Protein 6P66 (pdb70)

Structure (mmCIF, N/CA/C/O backbone):
data_6P66
#
_entry.id   6P66
#
_cell.length_a   200.600
_cell.length_b   129.840
_cell.length_c   108.150
_cell.angle_alpha   90.000
_cell.angle_beta   104.300
_cell.angle_gamma   90.000
#
_symmetry.space_group_name_H-M   'C 1 2 1'
#
loop_
_entity.id
_entity.type
_entity.pdbx_description
1 polymer 'DNA repair protein RAD25'
2 polymer 'DNA endonuclease Bax1'
3 non-polymer 'CHLORIDE ION'
4 water water
#
loop_
_atom_site.group_PDB
_atom_site.id
_atom_site.type_symbol
_atom_site.label_atom_id
_atom_site.label_alt_id
_atom_site.label_comp_id
_atom_site.label_asym_id
_atom_site.label_entity_id
_atom_site.label_seq_id
_atom_site.pdbx_PDB_ins_code
_atom_site.Cartn_x
_atom_site.Cartn_y
_atom_site.Cartn_z
_atom_site.occupancy
_atom_site.B_iso_or_equiv
_atom_site.auth_seq_id
_atom_site.auth_comp_id
_atom_site.auth_asym_id
_atom_site.auth_atom_id
_atom_site.pdbx_PDB_model_num
ATOM 1 N N . MET A 1 22 ? 29.285 16.138 43.140 1.00 135.74 3 MET A N 1
ATOM 2 C CA . MET A 1 22 ? 29.524 17.272 44.025 1.00 138.57 3 MET A CA 1
ATOM 3 C C . MET A 1 22 ? 29.255 18.586 43.298 1.00 131.67 3 MET A C 1
ATOM 4 O O . MET A 1 22 ? 29.870 19.611 43.595 1.00 132.73 3 MET A O 1
ATOM 6 N N . ILE A 1 23 ? 28.336 18.541 42.335 1.00 139.65 4 ILE A N 1
ATOM 7 C CA . ILE A 1 23 ? 27.955 19.706 41.547 1.00 129.20 4 ILE A CA 1
ATOM 8 C C . ILE A 1 23 ? 26.441 19.696 41.381 1.00 118.73 4 ILE A C 1
ATOM 9 O O . ILE A 1 23 ? 25.811 18.637 41.300 1.00 117.44 4 ILE A O 1
ATOM 14 N N . ALA A 1 24 ? 25.854 20.890 41.354 1.00 117.19 5 ALA A N 1
ATOM 15 C CA . ALA A 1 24 ? 24.412 21.010 41.201 1.00 108.38 5 ALA A CA 1
ATOM 16 C C . ALA A 1 24 ? 23.998 20.612 39.793 1.00 116.75 5 ALA A C 1
ATOM 17 O O . ALA A 1 24 ? 24.698 20.896 38.820 1.00 116.71 5 ALA A O 1
ATOM 19 N N . GLU A 1 25 ? 22.864 19.929 39.684 1.00 118.21 6 GLU A N 1
ATOM 20 C CA . GLU A 1 25 ? 22.358 19.518 38.384 1.00 112.71 6 GLU A CA 1
ATOM 21 C C . GLU A 1 25 ? 20.839 19.539 38.411 1.00 106.44 6 GLU A C 1
ATOM 22 O O . GLU A 1 25 ? 20.226 19.128 39.399 1.00 109.55 6 GLU A O 1
ATOM 24 N N . ILE A 1 26 ? 20.236 20.028 37.332 1.00 112.33 7 ILE A N 1
ATOM 25 C CA . ILE A 1 26 ? 18.789 19.996 37.171 1.00 97.38 7 ILE A CA 1
ATOM 26 C C . ILE A 1 26 ? 18.466 19.090 35.994 1.00 93.95 7 ILE A C 1
ATOM 27 O O . ILE A 1 26 ? 19.157 19.119 34.970 1.00 91.34 7 ILE A O 1
ATOM 32 N N . TYR A 1 27 ? 17.426 18.273 36.146 1.00 94.91 8 TYR A N 1
ATOM 33 C CA . TYR A 1 27 ? 16.945 17.447 35.049 1.00 93.94 8 TYR A CA 1
ATOM 34 C C . TYR A 1 27 ? 15.423 17.515 35.004 1.00 88.28 8 TYR A C 1
ATOM 35 O O . TYR A 1 27 ? 14.768 17.982 35.942 1.00 86.85 8 TYR A O 1
ATOM 44 N N . TYR A 1 28 ? 14.866 17.058 33.885 1.00 89.00 9 TYR A N 1
ATOM 45 C CA . TYR A 1 28 ? 13.445 17.167 33.595 1.00 84.84 9 TYR A CA 1
ATOM 46 C C . TYR A 1 28 ? 12.773 15.807 33.734 1.00 87.65 9 TYR A C 1
ATOM 47 O O . TYR A 1 28 ? 13.357 14.774 33.398 1.00 100.18 9 TYR A O 1
ATOM 56 N N . GLU A 1 29 ? 11.536 15.815 34.233 1.00 81.87 10 GLU A N 1
ATOM 57 C CA . GLU A 1 29 ? 10.770 14.577 34.378 1.00 91.63 10 GLU A CA 1
ATOM 58 C C . GLU A 1 29 ? 9.294 14.904 34.534 1.00 87.32 10 GLU A C 1
ATOM 59 O O . GLU A 1 29 ? 8.909 15.593 35.486 1.00 84.75 10 GLU A O 1
ATOM 61 N N . ARG A 1 30 ? 8.475 14.402 33.609 1.00 90.30 11 ARG A N 1
ATOM 62 C CA . ARG A 1 30 ? 7.017 14.397 33.735 1.00 92.79 11 ARG A CA 1
ATOM 63 C C . ARG A 1 30 ? 6.465 15.775 34.102 1.00 93.25 11 ARG A C 1
ATOM 64 O O . ARG A 1 30 ? 5.609 15.921 34.977 1.00 97.06 11 ARG A O 1
ATOM 66 N N . GLY A 1 31 ? 6.959 16.798 33.408 1.00 81.88 12 GLY A N 1
ATOM 67 C CA . GLY A 1 31 ? 6.477 18.147 33.617 1.00 83.75 12 GLY A CA 1
ATOM 68 C C . GLY A 1 31 ? 7.034 18.857 34.827 1.00 96.26 12 GLY A C 1
ATOM 69 O O . GLY A 1 31 ? 6.515 19.919 35.193 1.00 97.86 12 GLY A O 1
ATOM 70 N N . THR A 1 32 ? 8.060 18.306 35.470 1.00 95.91 13 THR A N 1
ATOM 71 C CA . THR A 1 32 ? 8.723 18.957 36.588 1.00 93.90 13 THR A CA 1
ATOM 72 C C . THR A 1 32 ? 10.228 18.943 36.368 1.00 91.28 13 THR A C 1
ATOM 73 O O . THR A 1 32 ? 10.763 18.131 35.607 1.00 90.00 13 THR A O 1
ATOM 77 N N . ILE A 1 33 ? 10.904 19.872 37.036 1.00 91.41 14 ILE A N 1
ATOM 78 C CA . ILE A 1 33 ? 12.358 19.885 37.127 1.00 90.84 14 ILE A CA 1
ATOM 79 C C . ILE A 1 33 ? 12.741 19.381 38.505 1.00 93.57 14 ILE A C 1
ATOM 80 O O . ILE A 1 33 ? 12.232 19.881 39.515 1.00 92.88 14 ILE A O 1
ATOM 85 N N . VAL A 1 34 ? 13.633 18.399 38.555 1.00 90.92 15 VAL A N 1
ATOM 86 C CA . VAL A 1 34 ? 14.166 17.880 39.809 1.00 93.85 15 VAL A CA 1
ATOM 87 C C . VAL A 1 34 ? 15.621 18.316 39.904 1.00 101.26 15 VAL A C 1
ATOM 88 O O . VAL A 1 34 ? 16.414 18.055 38.990 1.00 103.46 15 VAL A O 1
ATOM 90 N N . VAL A 1 35 ? 15.975 18.982 41.000 1.00 94.77 16 VAL A N 1
ATOM 91 C CA . VAL A 1 35 ? 17.312 19.538 41.183 1.00 96.21 16 VAL A CA 1
ATOM 92 C C . VAL A 1 35 ? 18.044 18.767 42.274 1.00 100.39 16 VAL A C 1
ATOM 93 O O . VAL A 1 35 ? 17.455 18.395 43.296 1.00 109.74 16 VAL A O 1
ATOM 97 N N . LYS A 1 36 ? 19.329 18.504 42.034 1.00 91.37 17 LYS A N 1
ATOM 98 C CA . LYS A 1 36 ? 20.196 17.814 42.981 1.00 102.34 17 LYS A CA 1
ATOM 99 C C . LYS A 1 36 ? 21.539 18.528 43.010 1.00 107.81 17 LYS A C 1
ATOM 100 O O . LYS A 1 36 ? 22.142 18.760 41.958 1.00 108.61 17 LYS A O 1
ATOM 102 N N . GLY A 1 37 ? 22.001 18.883 44.206 1.00 102.58 18 GLY A N 1
ATOM 103 C CA . GLY A 1 37 ? 23.275 19.563 44.369 1.00 105.61 18 GLY A CA 1
ATOM 104 C C . GLY A 1 37 ? 23.170 20.980 44.890 1.00 105.48 18 GLY A C 1
ATOM 105 O O . GLY A 1 37 ? 24.206 21.639 45.056 1.00 100.11 18 GLY A O 1
ATOM 106 N N . ASP A 1 38 ? 21.966 21.478 45.161 1.00 103.09 19 ASP A N 1
ATOM 107 C CA . ASP A 1 38 ? 21.768 22.795 45.745 1.00 98.93 19 ASP A CA 1
ATOM 108 C C . ASP A 1 38 ? 20.362 22.827 46.326 1.00 102.26 19 ASP A C 1
ATOM 109 O O . ASP A 1 38 ? 19.431 22.280 45.731 1.00 102.98 19 ASP A O 1
ATOM 114 N N . ALA A 1 39 ? 20.220 23.456 47.496 1.00 111.62 20 ALA A N 1
ATOM 115 C CA . ALA A 1 39 ? 18.953 23.487 48.212 1.00 115.02 20 ALA A CA 1
ATOM 116 C C . ALA A 1 39 ? 18.334 24.874 48.313 1.00 122.52 20 ALA A C 1
ATOM 117 O O . ALA A 1 39 ? 17.142 24.974 48.625 1.00 125.55 20 ALA A O 1
ATOM 119 N N . HIS A 1 40 ? 19.096 25.936 48.061 1.00 122.61 21 HIS A N 1
ATOM 120 C CA . HIS A 1 40 ? 18.574 27.295 47.999 1.00 127.69 21 HIS A CA 1
ATOM 121 C C . HIS A 1 40 ? 17.973 27.632 46.640 1.00 114.54 21 HIS A C 1
ATOM 122 O O . HIS A 1 40 ? 17.600 28.787 46.410 1.00 115.96 21 HIS A O 1
ATOM 124 N N . VAL A 1 41 ? 17.881 26.657 45.741 1.00 121.33 22 VAL A N 1
ATOM 125 C CA . VAL A 1 41 ? 17.306 26.884 44.409 1.00 110.11 22 VAL A CA 1
ATOM 126 C C . VAL A 1 41 ? 15.847 27.310 44.551 1.00 101.65 22 VAL A C 1
ATOM 127 O O . VAL A 1 41 ? 15.068 26.632 45.251 1.00 106.28 22 VAL A O 1
ATOM 131 N N . PRO A 1 42 ? 15.428 28.412 43.931 1.00 99.72 23 PRO A N 1
ATOM 132 C CA . PRO A 1 42 ? 14.105 28.974 44.226 1.00 100.67 23 PRO A CA 1
ATOM 133 C C . PRO A 1 42 ? 12.965 28.144 43.655 1.00 103.41 23 PRO A C 1
ATOM 134 O O . PRO A 1 42 ? 13.102 27.468 42.633 1.00 101.55 23 PRO A O 1
ATOM 138 N N . HIS A 1 43 ? 11.829 28.191 44.359 1.00 113.12 24 HIS A N 1
ATOM 139 C CA . HIS A 1 43 ? 10.598 27.474 44.019 1.00 102.19 24 HIS A CA 1
ATOM 140 C C . HIS A 1 43 ? 10.764 25.963 44.110 1.00 95.40 24 HIS A C 1
ATOM 141 O O . HIS A 1 43 ? 9.799 25.214 43.917 1.00 95.13 24 HIS A O 1
ATOM 148 N N . ALA A 1 44 ? 11.971 25.500 44.413 1.00 107.33 25 ALA A N 1
ATOM 149 C CA . ALA A 1 44 ? 12.171 24.083 44.651 1.00 105.00 25 ALA A CA 1
ATOM 150 C C . ALA A 1 44 ? 11.501 23.683 45.958 1.00 112.79 25 ALA A C 1
ATOM 151 O O . ALA A 1 44 ? 11.466 24.447 46.926 1.00 122.58 25 ALA A O 1
ATOM 153 N N . LYS A 1 45 ? 10.938 22.480 45.966 1.00 114.89 26 LYS A N 1
ATOM 154 C CA . LYS A 1 45 ? 10.338 21.905 47.158 1.00 118.51 26 LYS A CA 1
ATOM 155 C C . LYS A 1 45 ? 10.791 20.460 47.265 1.00 122.84 26 LYS A C 1
ATOM 156 O O . LYS A 1 45 ? 10.836 19.740 46.264 1.00 121.16 26 LYS A O 1
ATOM 158 N N . PHE A 1 46 ? 11.133 20.047 48.480 1.00 121.15 27 PHE A N 1
ATOM 159 C CA . PHE A 1 46 ? 11.690 18.721 48.700 1.00 131.21 27 PHE A CA 1
ATOM 160 C C . PHE A 1 46 ? 10.579 17.680 48.692 1.00 138.83 27 PHE A C 1
ATOM 161 O O . PHE A 1 46 ? 9.618 17.776 49.462 1.00 145.82 27 PHE A O 1
ATOM 169 N N . ASP A 1 47 ? 10.707 16.695 47.811 1.00 145.43 28 ASP A N 1
ATOM 170 C CA . ASP A 1 47 ? 9.793 15.559 47.775 1.00 148.60 28 ASP A CA 1
ATOM 171 C C . ASP A 1 47 ? 10.417 14.460 48.623 1.00 158.86 28 ASP A C 1
ATOM 172 O O . ASP A 1 47 ? 11.391 13.823 48.213 1.00 160.64 28 ASP A O 1
ATOM 174 N N . SER A 1 48 ? 9.874 14.259 49.827 1.00 159.32 29 SER A N 1
ATOM 175 C CA . SER A 1 48 ? 10.415 13.240 50.722 1.00 166.03 29 SER A CA 1
ATOM 176 C C . SER A 1 48 ? 10.424 11.870 50.059 1.00 172.52 29 SER A C 1
ATOM 177 O O . SER A 1 48 ? 11.322 11.057 50.309 1.00 167.78 29 SER A O 1
ATOM 180 N N . ARG A 1 49 ? 9.434 11.596 49.209 1.00 175.47 30 ARG A N 1
ATOM 181 C CA . ARG A 1 49 ? 9.434 10.344 48.463 1.00 174.54 30 ARG A CA 1
ATOM 182 C C . ARG A 1 49 ? 10.616 10.275 47.505 1.00 170.80 30 ARG A C 1
ATOM 183 O O . ARG A 1 49 ? 11.229 9.214 47.339 1.00 176.72 30 ARG A O 1
ATOM 187 N N . SER A 1 50 ? 10.958 11.400 46.872 1.00 170.05 31 SER A N 1
ATOM 188 C CA . SER A 1 50 ? 12.022 11.410 45.873 1.00 150.70 31 SER A CA 1
ATOM 189 C C . SER A 1 50 ? 13.407 11.455 46.504 1.00 142.39 31 SER A C 1
ATOM 190 O O . SER A 1 50 ? 14.336 10.805 46.011 1.00 146.51 31 SER A O 1
ATOM 193 N N . GLY A 1 51 ? 13.566 12.209 47.589 1.00 139.83 32 GLY A N 1
ATOM 194 C CA . GLY A 1 51 ? 14.885 12.523 48.093 1.00 147.80 32 GLY A CA 1
ATOM 195 C C . GLY A 1 51 ? 15.571 13.649 47.360 1.00 148.97 32 GLY A C 1
ATOM 196 O O . GLY A 1 51 ? 16.764 13.886 47.585 1.00 140.92 32 GLY A O 1
ATOM 197 N N . THR A 1 52 ? 14.857 14.343 46.478 1.00 140.88 33 THR A N 1
ATOM 198 C CA . THR A 1 52 ? 15.414 15.438 45.705 1.00 136.02 33 THR A CA 1
ATOM 199 C C . THR A 1 52 ? 14.387 16.556 45.616 1.00 130.29 33 THR A C 1
ATOM 200 O O . THR A 1 52 ? 13.181 16.325 45.727 1.00 129.56 33 THR A O 1
ATOM 202 N N . TYR A 1 53 ? 14.883 17.774 45.433 1.00 119.54 34 TYR A N 1
ATOM 203 C CA . TYR A 1 53 ? 14.021 18.931 45.252 1.00 116.07 34 TYR A CA 1
ATOM 204 C C . TYR A 1 53 ? 13.426 18.932 43.852 1.00 114.92 34 TYR A C 1
ATOM 205 O O . TYR A 1 53 ? 14.117 18.650 42.869 1.00 116.69 34 TYR A O 1
ATOM 214 N N . ARG A 1 54 ? 12.146 19.280 43.758 1.00 114.46 35 ARG A N 1
ATOM 215 C CA . ARG A 1 54 ? 11.507 19.422 42.460 1.00 106.76 35 ARG A CA 1
ATOM 216 C C . ARG A 1 54 ? 10.572 20.624 42.458 1.00 104.67 35 ARG A C 1
ATOM 217 O O . ARG A 1 54 ? 10.048 21.032 43.499 1.00 101.15 35 ARG A O 1
ATOM 225 N N . ALA A 1 55 ? 10.386 21.194 41.269 1.00 99.69 36 ALA A N 1
ATOM 226 C CA . ALA A 1 55 ? 9.479 22.308 41.047 1.00 89.45 36 ALA A CA 1
ATOM 227 C C . ALA A 1 55 ? 8.804 22.111 39.698 1.00 91.03 36 ALA A C 1
ATOM 228 O O . ALA A 1 55 ? 9.173 21.225 38.921 1.00 83.85 36 ALA A O 1
ATOM 230 N N . LEU A 1 56 ? 7.800 22.940 39.426 1.00 86.77 37 LEU A N 1
ATOM 231 C CA . LEU A 1 56 ? 7.160 22.913 38.119 1.00 84.54 37 LEU A CA 1
ATOM 232 C C . LEU A 1 56 ? 8.149 23.340 37.042 1.00 80.09 37 LEU A C 1
ATOM 233 O O . LEU A 1 56 ? 8.984 24.224 37.256 1.00 78.16 37 LEU A O 1
ATOM 238 N N . ALA A 1 57 ? 8.060 22.683 35.882 1.00 88.22 38 ALA A N 1
ATOM 239 C CA . ALA A 1 57 ? 9.059 22.875 34.839 1.00 71.34 38 ALA A CA 1
ATOM 240 C C . ALA A 1 57 ? 9.147 24.324 34.389 1.00 70.86 38 ALA A C 1
ATOM 241 O O . ALA A 1 57 ? 10.197 24.754 33.896 1.00 82.11 38 ALA A O 1
ATOM 243 N N . PHE A 1 58 ? 8.072 25.094 34.548 1.00 69.10 39 PHE A N 1
ATOM 244 C CA . PHE A 1 58 ? 8.099 26.467 34.064 1.00 75.17 39 PHE A CA 1
ATOM 245 C C . PHE A 1 58 ? 8.896 27.389 34.976 1.00 78.62 39 PHE A C 1
ATOM 246 O O . PHE A 1 58 ? 9.038 28.576 34.664 1.00 89.25 39 PHE A O 1
ATOM 254 N N . ARG A 1 59 ? 9.432 26.864 36.085 1.00 71.30 40 ARG A N 1
ATOM 255 C CA . ARG A 1 59 ? 10.417 27.552 36.910 1.00 67.82 40 ARG A CA 1
ATOM 256 C C . ARG A 1 59 ? 11.813 27.485 36.320 1.00 73.69 40 ARG A C 1
ATOM 257 O O . ARG A 1 59 ? 12.789 27.773 37.022 1.00 70.45 40 ARG A O 1
ATOM 265 N N . TYR A 1 60 ? 11.934 26.977 35.085 1.00 75.68 41 TYR A N 1
ATOM 266 C CA . TYR A 1 60 ? 13.247 26.820 34.464 1.00 71.70 41 TYR A CA 1
ATOM 267 C C . TYR A 1 60 ? 14.073 28.101 34.540 1.00 73.71 41 TYR A C 1
ATOM 268 O O . TYR A 1 60 ? 15.162 28.097 35.126 1.00 83.87 41 TYR A O 1
ATOM 277 N N . ARG A 1 61 ? 13.548 29.229 34.024 1.00 65.37 42 ARG A N 1
ATOM 278 C CA . ARG A 1 61 ? 14.314 30.473 34.085 1.00 76.77 42 ARG A CA 1
ATOM 279 C C . ARG A 1 61 ? 14.811 30.741 35.500 1.00 84.45 42 ARG A C 1
ATOM 280 O O . ARG A 1 61 ? 16.021 30.789 35.751 1.00 87.97 42 ARG A O 1
ATOM 288 N N . ASP A 1 62 ? 13.874 30.915 36.438 1.00 80.62 43 ASP A N 1
ATOM 289 C CA . ASP A 1 62 ? 14.208 31.316 37.799 1.00 79.35 43 ASP A CA 1
ATOM 290 C C . ASP A 1 62 ? 15.298 30.434 38.391 1.00 86.61 43 ASP A C 1
ATOM 291 O O . ASP A 1 62 ? 16.141 30.909 39.162 1.00 90.37 43 ASP A O 1
ATOM 296 N N . ILE A 1 63 ? 15.306 29.155 38.021 1.00 83.06 44 ILE A N 1
ATOM 297 C CA . ILE A 1 63 ? 16.342 28.239 38.478 1.00 80.17 44 ILE A CA 1
ATOM 298 C C . ILE A 1 63 ? 17.633 28.453 37.696 1.00 85.65 44 ILE A C 1
ATOM 299 O O . ILE A 1 63 ? 18.719 28.534 38.282 1.00 88.59 44 ILE A O 1
ATOM 304 N N . ILE A 1 64 ? 17.542 28.558 36.365 1.00 86.48 45 ILE A N 1
ATOM 305 C CA . ILE A 1 64 ? 18.737 28.827 35.561 1.00 86.08 45 ILE A CA 1
ATOM 306 C C . ILE A 1 64 ? 19.330 30.183 35.925 1.00 89.07 45 ILE A C 1
ATOM 307 O O . ILE A 1 64 ? 20.555 30.349 35.973 1.00 94.61 45 ILE A O 1
ATOM 312 N N . GLU A 1 65 ? 18.474 31.175 36.180 1.00 87.28 46 GLU A N 1
ATOM 313 C CA . GLU A 1 65 ? 18.964 32.480 36.614 1.00 88.57 46 GLU A CA 1
ATOM 314 C C . GLU A 1 65 ? 19.725 32.373 37.928 1.00 94.32 46 GLU A C 1
ATOM 315 O O . GLU A 1 65 ? 20.786 32.986 38.089 1.00 91.88 46 GLU A O 1
ATOM 318 N N . TYR A 1 66 ? 19.197 31.602 38.881 1.00 91.47 47 TYR A N 1
ATOM 319 C CA . TYR A 1 66 ? 19.861 31.451 40.172 1.00 92.09 47 TYR A CA 1
ATOM 320 C C . TYR A 1 66 ? 21.282 30.922 40.008 1.00 98.58 47 TYR A C 1
ATOM 321 O O . TYR A 1 66 ? 22.224 31.446 40.614 1.00 112.01 47 TYR A O 1
ATOM 330 N N . PHE A 1 67 ? 21.457 29.887 39.182 1.00 94.00 48 PHE A N 1
ATOM 331 C CA . PHE A 1 67 ? 22.775 29.274 39.038 1.00 100.72 48 PHE A CA 1
ATOM 332 C C . PHE A 1 67 ? 23.782 30.215 38.388 1.00 108.99 48 PHE A C 1
ATOM 333 O O . PHE A 1 67 ? 24.976 30.154 38.703 1.00 117.50 48 PHE A O 1
ATOM 341 N N . GLU A 1 68 ? 23.338 31.082 37.481 1.00 113.64 49 GLU A N 1
ATOM 342 C CA . GLU A 1 68 ? 24.262 31.962 36.777 1.00 113.32 49 GLU A CA 1
ATOM 343 C C . GLU A 1 68 ? 24.409 33.330 37.426 1.00 113.80 49 GLU A C 1
ATOM 344 O O . GLU A 1 68 ? 25.458 33.965 37.269 1.00 122.20 49 GLU A O 1
ATOM 350 N N . SER A 1 69 ? 23.392 33.802 38.151 1.00 108.88 50 SER A N 1
ATOM 351 C CA . SER A 1 69 ? 23.532 35.051 38.895 1.00 111.45 50 SER A CA 1
ATOM 352 C C . SER A 1 69 ? 24.440 34.865 40.105 1.00 123.68 50 SER A C 1
ATOM 353 O O . SER A 1 69 ? 25.377 35.644 40.319 1.00 123.48 50 SER A O 1
ATOM 356 N N . ASN A 1 70 ? 24.173 33.838 40.913 1.00 117.52 51 ASN A N 1
ATOM 357 C CA . ASN A 1 70 ? 24.983 33.516 42.080 1.00 119.03 51 ASN A CA 1
AT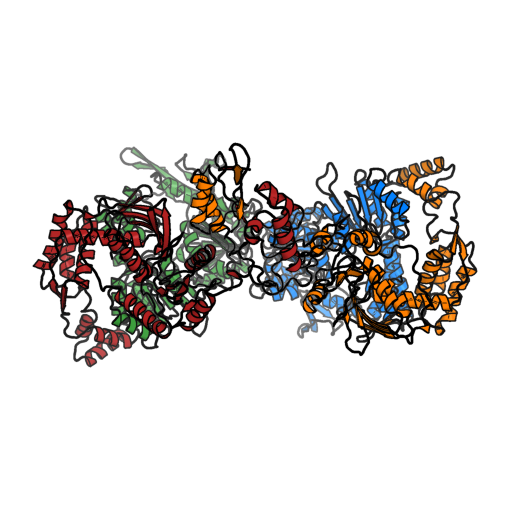OM 358 C C . ASN A 1 70 ? 26.090 32.512 41.768 1.00 121.86 51 ASN A C 1
ATOM 359 O O . ASN A 1 70 ? 26.640 31.900 42.692 1.00 132.73 51 ASN A O 1
ATOM 364 N N . GLY A 1 71 ? 26.412 32.326 40.490 1.00 118.37 52 GLY A N 1
ATOM 365 C CA . GLY A 1 71 ? 27.642 31.664 40.087 1.00 115.67 52 GLY A CA 1
ATOM 366 C C . GLY A 1 71 ? 27.803 30.221 40.509 1.00 114.11 52 GLY A C 1
ATOM 367 O O . GLY A 1 71 ? 28.937 29.765 40.685 1.00 125.16 52 GLY A O 1
ATOM 368 N N . ILE A 1 72 ? 26.710 29.479 40.659 1.00 111.29 53 ILE A N 1
ATOM 369 C CA . ILE A 1 72 ? 26.806 28.048 40.931 1.00 105.22 53 ILE A CA 1
ATOM 370 C C . ILE A 1 72 ? 26.912 27.332 39.591 1.00 109.34 53 ILE A C 1
ATOM 371 O O . ILE A 1 72 ? 25.999 27.417 38.764 1.00 118.19 53 ILE A O 1
ATOM 376 N N . GLU A 1 73 ? 28.017 26.625 39.363 1.00 108.82 54 GLU A N 1
ATOM 377 C CA . GLU A 1 73 ? 28.133 25.875 38.121 1.00 118.23 54 GLU A CA 1
ATOM 378 C C . GLU A 1 73 ? 27.310 24.598 38.216 1.00 123.33 54 GLU A C 1
ATOM 379 O O . GLU A 1 73 ? 27.233 23.964 39.273 1.00 117.37 54 GLU A O 1
ATOM 385 N N . PHE A 1 74 ? 26.685 24.228 37.102 1.00 129.10 55 PHE A N 1
ATOM 386 C CA . PHE A 1 74 ? 25.663 23.194 37.117 1.00 119.74 55 PHE A CA 1
ATOM 387 C C . PHE A 1 74 ? 25.604 22.494 35.767 1.00 108.93 55 PHE A C 1
ATOM 388 O O . PHE A 1 74 ? 26.124 22.985 34.760 1.00 106.48 55 PHE A O 1
ATOM 396 N N . VAL A 1 75 ? 24.950 21.336 35.759 1.00 104.56 56 VAL A N 1
ATOM 397 C CA . VAL A 1 75 ? 24.653 20.598 34.538 1.00 106.39 56 VAL A CA 1
ATOM 398 C C . VAL A 1 75 ? 23.184 20.781 34.193 1.00 108.45 56 VAL A C 1
ATOM 399 O O . VAL A 1 75 ? 22.332 20.880 35.086 1.00 114.22 56 VAL A O 1
ATOM 401 N N . ASP A 1 76 ? 22.880 20.838 32.898 1.00 105.55 57 ASP A N 1
ATOM 402 C CA . ASP A 1 76 ? 21.509 21.026 32.429 1.00 95.26 57 ASP A CA 1
ATOM 403 C C . ASP A 1 76 ? 21.071 19.783 31.663 1.00 99.55 57 ASP A C 1
ATOM 404 O O . ASP A 1 76 ? 21.245 19.685 30.446 1.00 113.37 57 ASP A O 1
ATOM 409 N N . ASN A 1 77 ? 20.493 18.831 32.393 1.00 93.56 58 ASN A N 1
ATOM 410 C CA . ASN A 1 77 ? 19.862 17.666 31.796 1.00 97.02 58 ASN A CA 1
ATOM 411 C C . ASN A 1 77 ? 18.344 17.785 31.750 1.00 93.31 58 ASN A C 1
ATOM 412 O O . ASN A 1 77 ? 17.649 16.772 31.620 1.00 89.42 58 ASN A O 1
ATOM 417 N N . ALA A 1 78 ? 17.818 19.004 31.871 1.00 95.48 59 ALA A N 1
ATOM 418 C CA . ALA A 1 78 ? 16.396 19.254 31.667 1.00 91.33 59 ALA A CA 1
ATOM 419 C C . ALA A 1 78 ? 16.117 19.639 30.219 1.00 90.90 59 ALA A C 1
ATOM 420 O O . ALA A 1 78 ? 15.296 19.009 29.544 1.00 89.44 59 ALA A O 1
ATOM 422 N N . ALA A 1 79 ? 16.807 20.665 29.732 1.00 90.98 60 ALA A N 1
ATOM 423 C CA . ALA A 1 79 ? 16.565 21.166 28.389 1.00 91.41 60 ALA A CA 1
ATOM 424 C C . ALA A 1 79 ? 17.088 20.192 27.343 1.00 92.58 60 ALA A C 1
ATOM 425 O O . ALA A 1 79 ? 18.244 19.756 27.398 1.00 96.51 60 ALA A O 1
ATOM 427 N N . ASP A 1 80 ? 16.228 19.858 26.384 1.00 80.61 61 ASP A N 1
ATOM 428 C CA . ASP A 1 80 ? 16.602 19.049 25.225 1.00 91.25 61 ASP A CA 1
ATOM 429 C C . ASP A 1 80 ? 15.992 19.688 23.982 1.00 89.17 61 ASP A C 1
ATOM 430 O O . ASP A 1 80 ? 15.110 19.114 23.337 1.00 84.47 61 ASP A O 1
ATOM 435 N N . PRO A 1 81 ? 16.450 20.886 23.613 1.00 79.38 62 PRO A N 1
ATOM 436 C CA . PRO A 1 81 ? 15.773 21.633 22.545 1.00 78.07 62 PRO A CA 1
ATOM 437 C C . PRO A 1 81 ? 15.775 20.885 21.220 1.00 86.28 62 PRO A C 1
ATOM 438 O O . PRO A 1 81 ? 16.682 20.107 20.917 1.00 85.19 62 PRO A O 1
ATOM 442 N N . ILE A 1 82 ? 14.737 21.129 20.428 1.00 85.10 63 ILE A N 1
ATOM 443 C CA . ILE A 1 82 ? 14.728 20.684 19.039 1.00 80.75 63 ILE A CA 1
ATOM 444 C C . ILE A 1 82 ? 15.704 21.570 18.276 1.00 87.63 63 ILE A C 1
ATOM 445 O O . ILE A 1 82 ? 15.580 22.803 18.321 1.00 86.26 63 ILE A O 1
ATOM 450 N N . PRO A 1 83 ? 16.702 21.000 17.606 1.00 84.37 64 PRO A N 1
ATOM 451 C CA . PRO A 1 83 ? 17.617 21.824 16.808 1.00 87.85 64 PRO A CA 1
ATOM 452 C C . PRO A 1 83 ? 16.867 22.737 15.849 1.00 92.46 64 PRO A C 1
ATOM 453 O O . PRO A 1 83 ? 15.925 22.321 15.172 1.00 101.93 64 PRO A O 1
ATOM 457 N N . THR A 1 84 ? 17.293 23.997 15.803 1.00 87.97 65 THR A N 1
ATOM 458 C CA . THR A 1 84 ? 16.616 25.057 15.081 1.00 71.77 65 THR A CA 1
ATOM 459 C C . THR A 1 84 ? 17.681 25.916 14.415 1.00 71.11 65 THR A C 1
ATOM 460 O O . THR A 1 84 ? 18.684 26.255 15.057 1.00 90.05 65 THR A O 1
ATOM 464 N N . PRO A 1 85 ? 17.499 26.286 13.142 1.00 75.39 66 PRO A N 1
ATOM 465 C CA . PRO A 1 85 ? 18.503 27.122 12.466 1.00 82.40 66 PRO A CA 1
ATOM 466 C C . PRO A 1 85 ? 18.498 28.552 12.977 1.00 87.75 66 PRO A C 1
ATOM 467 O O . PRO A 1 85 ? 17.823 28.862 13.964 1.00 95.66 66 PRO A O 1
ATOM 471 N N . TYR A 1 86 ? 19.279 29.423 12.342 1.00 87.53 67 TYR A N 1
ATOM 472 C CA . TYR A 1 86 ? 19.138 30.863 12.518 1.00 93.75 67 TYR A CA 1
ATOM 473 C C . TYR A 1 86 ? 18.233 31.378 11.410 1.00 82.46 67 TYR A C 1
ATOM 474 O O . TYR A 1 86 ? 18.583 31.288 10.228 1.00 83.12 67 TYR A O 1
ATOM 483 N N . PHE A 1 87 ? 17.077 31.911 11.786 1.00 68.25 68 PHE A N 1
ATOM 484 C CA . PHE A 1 87 ? 16.128 32.430 10.811 1.00 67.18 68 PHE A CA 1
ATOM 485 C C . PHE A 1 87 ? 16.492 33.873 10.493 1.00 67.64 68 PHE A C 1
ATOM 486 O O . PHE A 1 87 ? 16.513 34.724 11.388 1.00 77.96 68 PHE A O 1
ATOM 494 N N . ASP A 1 88 ? 16.788 34.143 9.229 1.00 72.03 69 ASP A N 1
ATOM 495 C CA . ASP A 1 88 ? 16.926 35.503 8.727 1.00 82.45 69 ASP A CA 1
ATOM 496 C C . ASP A 1 88 ? 15.871 35.790 7.670 1.00 77.60 69 ASP A C 1
ATOM 497 O O . ASP A 1 88 ? 16.151 36.381 6.625 1.00 80.28 69 ASP A O 1
ATOM 502 N N . ALA A 1 89 ? 14.641 35.362 7.934 1.00 84.40 70 ALA A N 1
ATOM 503 C CA . ALA A 1 89 ? 13.526 35.984 7.246 1.00 79.59 70 ALA A CA 1
ATOM 504 C C . ALA A 1 89 ? 13.495 37.442 7.661 1.00 86.14 70 ALA A C 1
ATOM 505 O O . ALA A 1 89 ? 13.899 37.800 8.774 1.00 98.07 70 ALA A O 1
ATOM 507 N N . GLU A 1 90 ? 13.126 38.292 6.720 1.00 78.60 71 GLU A N 1
ATOM 508 C CA . GLU A 1 90 ? 13.055 39.734 6.953 1.00 76.51 71 GLU A CA 1
ATOM 509 C C . GLU A 1 90 ? 11.600 40.163 7.133 1.00 74.21 71 GLU A C 1
ATOM 510 O O . GLU A 1 90 ? 11.022 40.849 6.287 1.00 84.63 71 GLU A O 1
ATOM 516 N N . ILE A 1 91 ? 11.008 39.760 8.260 1.00 71.75 72 ILE A N 1
ATOM 517 C CA . ILE A 1 91 ? 9.573 39.953 8.470 1.00 70.66 72 ILE A CA 1
ATOM 518 C C . ILE A 1 91 ? 9.250 41.437 8.539 1.00 73.22 72 ILE A C 1
ATOM 519 O O . ILE A 1 91 ? 9.709 42.150 9.440 1.00 90.99 72 ILE A O 1
ATOM 524 N N . SER A 1 92 ? 8.427 41.902 7.603 1.00 79.07 73 SER A N 1
ATOM 525 C CA . SER A 1 92 ? 8.061 43.310 7.528 1.00 87.45 73 SER A CA 1
ATOM 526 C C . SER A 1 92 ? 6.963 43.617 8.539 1.00 81.78 73 SER A C 1
ATOM 527 O O . SER A 1 92 ? 5.922 42.951 8.557 1.00 90.16 73 SER A O 1
ATOM 529 N N . LEU A 1 93 ? 7.196 44.623 9.379 1.00 72.17 74 LEU A N 1
ATOM 530 C CA . LEU A 1 93 ? 6.251 45.020 10.414 1.00 71.41 74 LEU A CA 1
ATOM 531 C C . LEU A 1 93 ? 5.791 46.453 10.191 1.00 72.53 74 LEU A C 1
ATOM 532 O O . LEU A 1 93 ? 6.512 47.271 9.615 1.00 82.92 74 LEU A O 1
ATOM 537 N N . ARG A 1 94 ? 4.577 46.743 10.646 1.00 73.65 75 ARG A N 1
ATOM 538 C CA . ARG A 1 94 ? 4.122 48.116 10.750 1.00 78.13 75 ARG A CA 1
ATOM 539 C C . ARG A 1 94 ? 4.770 48.756 11.974 1.00 82.54 75 ARG A C 1
ATOM 540 O O . ARG A 1 94 ? 5.385 48.079 12.804 1.00 77.66 75 ARG A O 1
ATOM 548 N N . ASP A 1 95 ? 4.648 50.083 12.070 1.00 79.80 76 ASP A N 1
ATOM 549 C CA . ASP A 1 95 ? 5.315 50.825 13.139 1.00 82.94 76 ASP A CA 1
ATOM 550 C C . ASP A 1 95 ? 4.881 50.342 14.518 1.00 77.42 76 ASP A C 1
ATOM 551 O O . ASP A 1 95 ? 5.709 49.943 15.342 1.00 84.78 76 ASP A O 1
ATOM 556 N N . TYR A 1 96 ? 3.579 50.365 14.783 1.00 78.00 77 TYR A N 1
ATOM 557 C CA . TYR A 1 96 ? 3.031 49.943 16.070 1.00 91.18 77 TYR A CA 1
ATOM 558 C C . TYR A 1 96 ? 3.207 48.450 16.312 1.00 78.41 77 TYR A C 1
ATOM 559 O O . TYR A 1 96 ? 3.188 48.020 17.465 1.00 75.06 77 TYR A O 1
ATOM 568 N N . GLN A 1 97 ? 3.357 47.663 15.243 1.00 71.89 78 GLN A N 1
ATOM 569 C CA . GLN A 1 97 ? 3.682 46.251 15.378 1.00 73.43 78 GLN A CA 1
ATOM 570 C C . GLN A 1 97 ? 5.129 46.075 15.810 1.00 82.06 78 GLN A C 1
ATOM 571 O O . GLN A 1 97 ? 5.432 45.267 16.697 1.00 79.64 78 GLN A O 1
ATOM 577 N N . GLU A 1 98 ? 6.038 46.826 15.184 1.00 80.94 79 GLU A N 1
ATOM 578 C CA . GLU A 1 98 ? 7.407 46.931 15.676 1.00 81.73 79 GLU A CA 1
ATOM 579 C C . GLU A 1 98 ? 7.431 47.378 17.130 1.00 79.84 79 GLU A C 1
ATOM 580 O O . GLU A 1 98 ? 8.135 46.792 17.959 1.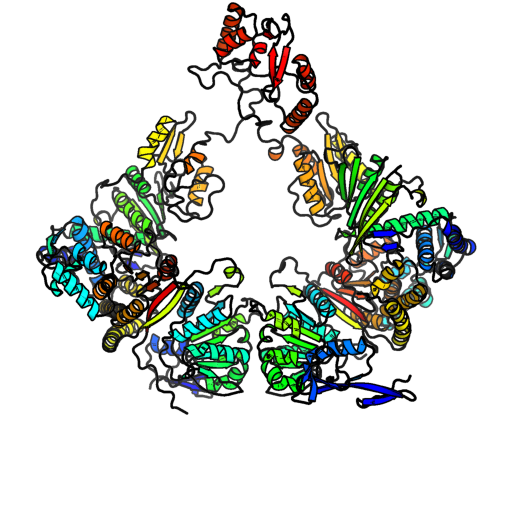00 71.48 79 GLU A O 1
ATOM 586 N N . LYS A 1 99 ? 6.670 48.428 17.451 1.00 68.60 80 LYS A N 1
ATOM 587 C CA . LYS A 1 99 ? 6.552 48.873 18.835 1.00 71.84 80 LYS A CA 1
ATOM 588 C C . LYS A 1 99 ? 6.112 47.731 19.741 1.00 81.98 80 LYS A C 1
ATOM 589 O O . LYS A 1 99 ? 6.645 47.559 20.845 1.00 85.95 80 LYS A O 1
ATOM 595 N N . ALA A 1 100 ? 5.146 46.930 19.278 1.00 79.74 81 ALA A N 1
ATOM 596 C CA . ALA A 1 100 ? 4.681 45.778 20.047 1.00 72.87 81 ALA A CA 1
ATOM 597 C C . ALA A 1 100 ? 5.808 44.784 20.288 1.00 72.78 81 ALA A C 1
ATOM 598 O O . ALA A 1 100 ? 5.998 44.304 21.412 1.00 82.69 81 ALA A O 1
ATOM 600 N N . LEU A 1 101 ? 6.552 44.442 19.232 1.00 71.38 82 LEU A N 1
ATOM 601 C CA . LEU A 1 101 ? 7.660 43.500 19.365 1.00 65.12 82 LEU A CA 1
ATOM 602 C C . LEU A 1 101 ? 8.687 43.987 20.378 1.00 85.00 82 LEU A C 1
ATOM 603 O O . LEU A 1 101 ? 9.136 43.221 21.237 1.00 86.67 82 LEU A O 1
ATOM 608 N N . GLU A 1 102 ? 9.081 45.260 20.283 1.00 87.14 83 GLU A N 1
ATOM 609 C CA . GLU A 1 102 ? 10.070 45.805 21.209 1.00 87.83 83 GLU A CA 1
ATOM 610 C C . GLU A 1 102 ? 9.615 45.648 22.654 1.00 82.33 83 GLU A C 1
ATOM 611 O O . GLU A 1 102 ? 10.381 45.190 23.511 1.00 89.95 83 GLU A O 1
ATOM 617 N N . ARG A 1 103 ? 8.361 46.008 22.940 1.00 71.38 84 ARG A N 1
ATOM 618 C CA . ARG A 1 103 ? 7.877 45.941 24.314 1.00 71.77 84 ARG A CA 1
ATOM 619 C C . ARG A 1 103 ? 7.833 44.509 24.829 1.00 74.42 84 ARG A C 1
ATOM 620 O O . ARG A 1 103 ? 8.086 44.267 26.016 1.00 78.38 84 ARG A O 1
ATOM 628 N N . TRP A 1 104 ? 7.523 43.540 23.964 1.00 79.01 85 TRP A N 1
ATOM 629 C CA . TRP A 1 104 ? 7.545 42.155 24.421 1.00 77.09 85 TRP A CA 1
ATOM 630 C C . TRP A 1 104 ? 8.969 41.732 24.748 1.00 69.42 85 TRP A C 1
ATOM 631 O O . TRP A 1 104 ? 9.232 41.151 25.807 1.00 81.43 85 TRP A O 1
ATOM 642 N N . LEU A 1 105 ? 9.905 42.033 23.842 1.00 69.24 86 LEU A N 1
ATOM 643 C CA . LEU A 1 105 ? 11.279 41.562 23.965 1.00 71.75 86 LEU A CA 1
ATOM 644 C C . LEU A 1 105 ? 11.962 42.040 25.239 1.00 78.71 86 LEU A C 1
ATOM 645 O O . LEU A 1 105 ? 12.965 41.441 25.642 1.00 66.44 86 LEU A O 1
ATOM 650 N N . VAL A 1 106 ? 11.464 43.115 25.859 1.00 82.29 87 VAL A N 1
ATOM 651 C CA . VAL A 1 106 ? 11.997 43.564 27.145 1.00 79.93 87 VAL A CA 1
ATOM 652 C C . VAL A 1 106 ? 12.072 42.389 28.109 1.00 85.71 87 VAL A C 1
ATOM 653 O O . VAL A 1 106 ? 13.129 42.078 28.668 1.00 84.04 87 VAL A O 1
ATOM 655 N N . ASP A 1 107 ? 10.950 41.702 28.294 1.00 84.89 88 ASP A N 1
ATOM 656 C CA . ASP A 1 107 ? 10.903 40.520 29.140 1.00 78.25 88 ASP A CA 1
ATOM 657 C C . ASP A 1 107 ? 10.981 39.226 28.351 1.00 76.91 88 ASP A C 1
ATOM 658 O O . ASP A 1 107 ? 11.399 38.200 28.900 1.00 78.90 88 ASP A O 1
ATOM 663 N N . LYS A 1 108 ? 10.589 39.258 27.077 1.00 85.13 89 LYS A N 1
ATOM 664 C CA . LYS A 1 108 ? 10.371 38.046 26.292 1.00 68.22 89 LYS A CA 1
ATOM 665 C C . LYS A 1 108 ? 9.464 37.075 27.039 1.00 71.80 89 LYS A C 1
ATOM 666 O O . LYS A 1 108 ? 9.624 35.855 26.969 1.00 68.05 89 LYS A O 1
ATOM 670 N N . ARG A 1 109 ? 8.511 37.635 27.784 1.00 70.79 90 ARG A N 1
ATOM 671 C CA . ARG A 1 109 ? 7.522 36.849 28.508 1.00 70.38 90 ARG A CA 1
ATOM 672 C C . ARG A 1 109 ? 6.331 37.745 28.845 1.00 73.51 90 ARG A C 1
ATOM 673 O O . ARG A 1 109 ? 6.449 38.626 29.701 1.00 89.48 90 ARG A O 1
ATOM 681 N N . GLY A 1 110 ? 5.192 37.542 28.196 1.00 66.03 91 GLY A N 1
ATOM 682 C CA . GLY A 1 110 ? 4.070 38.444 28.367 1.00 63.62 91 GLY A CA 1
ATOM 683 C C . GLY A 1 110 ? 3.107 38.365 27.194 1.00 69.46 91 GLY A C 1
ATOM 684 O O . GLY A 1 110 ? 3.236 37.517 26.312 1.00 68.75 91 GLY A O 1
ATOM 685 N N . CYS A 1 111 ? 2.140 39.289 27.199 1.00 68.33 92 CYS A N 1
ATOM 686 C CA . CYS A 1 111 ? 1.007 39.223 26.283 1.00 74.13 92 CYS A CA 1
ATOM 687 C C . CYS A 1 111 ? 0.805 40.531 25.527 1.00 75.16 92 CYS A C 1
ATOM 688 O O . CYS A 1 111 ? 1.133 41.617 26.014 1.00 75.86 92 CYS A O 1
ATOM 691 N N . ILE A 1 112 ? 0.254 40.399 24.318 1.00 76.55 93 ILE A N 1
ATOM 692 C CA . ILE A 1 112 ? -0.019 41.496 23.398 1.00 76.87 93 ILE A CA 1
ATOM 693 C C . ILE A 1 112 ? -1.482 41.393 22.989 1.00 76.92 93 ILE A C 1
ATOM 694 O O . ILE A 1 112 ? -2.035 40.293 22.899 1.00 93.71 93 ILE A O 1
ATOM 699 N N . VAL A 1 113 ? -2.121 42.539 22.756 1.00 76.05 94 VAL A N 1
ATOM 700 C CA . VAL A 1 113 ? -3.420 42.576 22.096 1.00 87.14 94 VAL A CA 1
ATOM 701 C C . VAL A 1 113 ? -3.288 43.487 20.882 1.00 90.35 94 VAL A C 1
ATOM 702 O O . VAL A 1 113 ? -2.616 44.523 20.939 1.00 100.08 94 VAL A O 1
ATOM 706 N N . LEU A 1 114 ? -3.881 43.075 19.773 1.00 100.32 95 LEU A N 1
ATOM 707 C CA . LEU A 1 114 ? -3.765 43.780 18.508 1.00 100.28 95 LEU A CA 1
ATOM 708 C C . LEU A 1 114 ? -5.125 43.866 17.839 1.00 108.48 95 LEU A C 1
ATOM 709 O O . LEU A 1 114 ? -6.021 43.066 18.129 1.00 107.86 95 LEU A O 1
ATOM 714 N N . PRO A 1 115 ? -5.318 44.839 16.938 1.00 108.98 96 PRO A N 1
ATOM 715 C CA . PRO A 1 115 ? -6.623 44.975 16.276 1.00 105.06 96 PRO A CA 1
ATOM 716 C C . PRO A 1 115 ? -6.947 43.830 15.329 1.00 101.71 96 PRO A C 1
ATOM 717 O O . PRO A 1 115 ? -8.040 43.254 15.386 1.00 116.25 96 PRO A O 1
ATOM 721 N N . THR A 1 116 ? -6.004 43.501 14.454 1.00 92.07 97 THR A N 1
ATOM 722 C CA . THR A 1 116 ? -6.187 42.487 13.427 1.00 95.32 97 THR A CA 1
ATOM 723 C C . THR A 1 116 ? -5.467 41.194 13.803 1.00 102.49 97 THR A C 1
ATOM 724 O O . THR A 1 116 ? -4.719 41.125 14.783 1.00 100.56 97 THR A O 1
ATOM 728 N N . GLY A 1 117 ? -5.704 40.159 12.999 1.00 101.22 98 GLY A N 1
ATOM 729 C CA . GLY A 1 117 ? -5.182 38.835 13.277 1.00 108.30 98 GLY A CA 1
ATOM 730 C C . GLY A 1 117 ? -3.933 38.491 12.495 1.00 113.32 98 GLY A C 1
ATOM 731 O O . GLY A 1 117 ? -3.088 37.725 12.969 1.00 120.40 98 GLY A O 1
ATOM 732 N N . SER A 1 118 ? -3.809 39.034 11.284 1.00 110.32 99 SER A N 1
ATOM 733 C CA . SER A 1 118 ? -2.529 38.948 10.596 1.00 102.73 99 SER A CA 1
ATOM 734 C C . SER A 1 118 ? -1.479 39.789 11.303 1.00 102.28 99 SER A C 1
ATOM 735 O O . SER A 1 118 ? -0.284 39.490 11.217 1.00 103.31 99 SER A O 1
ATOM 738 N N . GLY A 1 119 ? -1.906 40.845 11.997 1.00 97.24 100 GLY A N 1
ATOM 739 C CA . GLY A 1 119 ? -0.979 41.598 12.824 1.00 87.22 100 GLY A CA 1
ATOM 740 C C . GLY A 1 119 ? -0.462 40.780 13.991 1.00 91.78 100 GLY A C 1
ATOM 741 O O . GLY A 1 119 ? 0.735 40.789 14.289 1.00 105.18 100 GLY A O 1
ATOM 742 N N . LYS A 1 120 ? -1.354 40.070 14.683 1.00 93.92 101 LYS A N 1
ATOM 743 C CA . LYS A 1 120 ? -0.912 39.176 15.749 1.00 79.28 101 LYS A CA 1
ATOM 744 C C . LYS A 1 120 ? 0.115 38.178 15.232 1.00 84.01 101 LYS A C 1
ATOM 745 O O . LYS A 1 120 ? 1.231 38.079 15.765 1.00 83.00 101 LYS A O 1
ATOM 748 N N . THR A 1 121 ? -0.238 37.444 14.175 1.00 84.02 102 THR A N 1
ATOM 749 C CA . THR A 1 121 ? 0.695 36.463 13.628 1.00 90.17 102 THR A CA 1
ATOM 750 C C . THR A 1 121 ? 2.021 37.111 13.239 1.00 86.76 102 THR A C 1
ATOM 751 O O . THR A 1 121 ? 3.082 36.670 13.687 1.00 85.90 102 THR A O 1
ATOM 755 N N . HIS A 1 122 ? 1.980 38.163 12.407 1.00 84.03 103 HIS A N 1
ATOM 756 C CA . HIS A 1 122 ? 3.212 38.845 11.996 1.00 88.10 103 HIS A CA 1
ATOM 757 C C . HIS A 1 122 ? 4.132 39.133 13.179 1.00 81.41 103 HIS A C 1
ATOM 758 O O . HIS A 1 122 ? 5.335 38.860 13.122 1.00 77.19 103 HIS A O 1
ATOM 765 N N . VAL A 1 123 ? 3.586 39.711 14.254 1.00 80.38 104 VAL A N 1
ATOM 766 C CA . VAL A 1 123 ? 4.389 39.969 15.446 1.00 75.81 104 VAL A CA 1
ATOM 767 C C . VAL A 1 123 ? 4.956 38.665 15.997 1.00 69.35 104 VAL A C 1
ATOM 768 O O . VAL A 1 123 ? 6.138 38.586 16.355 1.00 72.13 104 VAL A O 1
ATOM 772 N N . ALA A 1 124 ? 4.135 37.643 15.987 1.00 67.01 105 ALA A N 1
ATOM 773 C CA . ALA A 1 124 ? 4.638 36.357 16.470 1.00 71.41 105 ALA A CA 1
ATOM 774 C C . ALA A 1 124 ? 5.673 35.921 15.458 1.00 67.42 105 ALA A C 1
ATOM 775 O O . ALA A 1 124 ? 6.685 35.426 15.834 1.00 71.93 105 ALA A O 1
ATOM 777 N N . MET A 1 125 ? 5.405 36.175 14.199 1.00 62.78 106 MET A N 1
ATOM 778 C CA . MET A 1 125 ? 6.357 35.738 13.163 1.00 77.93 106 MET A CA 1
ATOM 779 C C . MET A 1 125 ? 7.693 36.451 13.343 1.00 80.77 106 MET A C 1
ATOM 780 O O . MET A 1 125 ? 8.713 35.802 13.211 1.00 87.60 106 MET A O 1
ATOM 785 N N . ALA A 1 126 ? 7.679 37.746 13.620 1.00 74.83 107 ALA A N 1
ATOM 786 C CA . ALA A 1 126 ? 8.943 38.483 13.796 1.00 67.77 107 ALA A CA 1
ATOM 787 C C . ALA A 1 126 ? 9.682 37.957 15.013 1.00 70.86 107 ALA A C 1
ATOM 788 O O . ALA A 1 126 ? 10.839 37.641 14.900 1.00 73.94 107 ALA A O 1
ATOM 790 N N . ALA A 1 127 ? 8.975 37.742 16.107 1.00 68.69 108 ALA A N 1
ATOM 791 C CA . ALA A 1 127 ? 9.625 37.285 17.345 1.00 69.36 108 ALA A CA 1
ATOM 792 C C . ALA A 1 127 ? 10.276 35.938 17.099 1.00 69.57 108 ALA A C 1
ATOM 793 O O . ALA A 1 127 ? 11.383 35.753 17.491 1.00 71.06 108 ALA A O 1
ATOM 795 N N . ILE A 1 128 ? 9.608 35.044 16.398 1.00 69.57 109 ILE A N 1
ATOM 796 C CA . ILE A 1 128 ? 10.205 33.715 16.134 1.00 64.15 109 ILE A CA 1
ATOM 797 C C . ILE A 1 128 ? 11.453 33.922 15.308 1.00 61.81 109 ILE A C 1
ATOM 798 O O . ILE A 1 128 ? 12.455 33.362 15.652 1.00 74.22 109 ILE A O 1
ATOM 803 N N . ASN A 1 129 ? 11.358 34.729 14.253 1.00 65.78 110 ASN A N 1
ATOM 804 C CA . ASN A 1 129 ? 12.499 35.022 13.399 1.00 76.70 110 ASN A CA 1
ATOM 805 C C . ASN A 1 129 ? 13.685 35.490 14.233 1.00 69.01 110 ASN A C 1
ATOM 806 O O . ASN A 1 129 ? 14.812 35.015 14.069 1.00 73.04 110 ASN A O 1
ATOM 811 N N . GLU A 1 130 ? 13.432 36.404 15.160 1.00 65.50 111 GLU A N 1
ATOM 812 C CA . GLU A 1 130 ? 14.525 36.969 15.936 1.00 77.22 111 GLU A CA 1
ATOM 813 C C . GLU A 1 130 ? 15.119 35.939 16.898 1.00 80.87 111 GLU A C 1
ATOM 814 O O . GLU A 1 130 ? 16.343 35.774 16.952 1.00 90.73 111 GLU A O 1
ATOM 820 N N . LEU A 1 131 ? 14.279 35.193 17.624 1.00 62.68 112 LEU A N 1
ATOM 821 C CA . LEU A 1 131 ? 14.822 34.348 18.690 1.00 64.67 112 LEU A CA 1
ATOM 822 C C . LEU A 1 131 ? 15.562 33.132 18.145 1.00 61.41 112 LEU A C 1
ATOM 823 O O . LEU A 1 131 ? 16.522 32.663 18.763 1.00 75.94 112 LEU A O 1
ATOM 828 N N . SER A 1 132 ? 15.106 32.578 17.028 1.00 66.22 113 SER A N 1
ATOM 829 C CA . SER A 1 132 ? 15.744 31.398 16.393 1.00 72.77 113 SER A CA 1
ATOM 830 C C . SER A 1 132 ? 16.034 30.276 17.384 1.00 74.94 113 SER A C 1
ATOM 831 O O . SER A 1 132 ? 17.167 29.862 17.458 1.00 84.68 113 SER A O 1
ATOM 834 N N . THR A 1 133 ? 15.003 29.799 18.065 1.00 68.89 114 THR A N 1
ATOM 835 C CA . THR A 1 133 ? 14.990 28.694 19.005 1.00 68.20 114 THR A CA 1
ATOM 836 C C . THR A 1 133 ? 13.794 27.810 18.681 1.00 68.37 114 THR A C 1
ATOM 837 O O . THR A 1 133 ? 12.896 28.233 17.945 1.00 66.81 114 THR A O 1
ATOM 841 N N . PRO A 1 134 ? 13.751 26.576 19.185 1.00 68.20 115 PRO A N 1
ATOM 842 C CA . PRO A 1 134 ? 12.561 25.745 18.960 1.00 72.08 115 PRO A CA 1
ATOM 843 C C . PRO A 1 134 ? 11.308 26.384 19.550 1.00 67.83 115 PRO A C 1
ATOM 844 O O . PRO A 1 134 ? 11.284 26.791 20.714 1.00 66.86 115 PRO A O 1
ATOM 848 N N . THR A 1 135 ? 10.268 26.495 18.719 1.00 65.42 116 THR A N 1
ATOM 849 C CA . THR A 1 135 ? 9.061 27.243 19.051 1.00 58.33 116 THR A CA 1
ATOM 850 C C . THR A 1 135 ? 7.828 26.364 18.910 1.00 59.23 116 THR A C 1
ATOM 851 O O . THR A 1 135 ? 7.689 25.631 17.926 1.00 71.70 116 THR A O 1
ATOM 855 N N . LEU A 1 136 ? 6.945 26.433 19.903 1.00 61.18 117 LEU A N 1
ATOM 856 C CA . LEU A 1 136 ? 5.671 25.723 19.902 1.00 56.75 117 LEU A CA 1
ATOM 857 C C . LEU A 1 136 ? 4.543 26.747 19.898 1.00 65.85 117 LEU A C 1
ATOM 858 O O . LEU A 1 136 ? 4.349 27.468 20.882 1.00 63.47 117 LEU A O 1
ATOM 863 N N . ILE A 1 137 ? 3.813 26.825 18.797 1.00 67.27 118 ILE A N 1
ATOM 864 C CA . ILE A 1 137 ? 2.592 27.615 18.767 1.00 56.63 118 ILE A CA 1
ATOM 865 C C . ILE A 1 137 ? 1.451 26.738 19.253 1.00 61.39 118 ILE A C 1
ATOM 866 O O . ILE A 1 137 ? 1.439 25.523 19.017 1.00 65.43 118 ILE A O 1
ATOM 871 N N . VAL A 1 138 ? 0.498 27.339 19.960 1.00 65.11 119 VAL A N 1
ATOM 872 C CA . VAL A 1 138 ? -0.652 26.618 20.488 1.00 63.86 119 VAL A CA 1
ATOM 873 C C . VAL A 1 138 ? -1.910 27.418 20.173 1.00 71.83 119 VAL A C 1
ATOM 874 O O . VAL A 1 138 ? -2.061 28.557 20.630 1.00 73.56 119 VAL A O 1
ATOM 878 N N . VAL A 1 139 ? -2.811 26.817 19.406 1.00 69.56 120 VAL A N 1
ATOM 879 C CA . VAL A 1 139 ? -4.002 27.494 18.898 1.00 64.44 120 VAL A CA 1
ATOM 880 C C . VAL A 1 139 ? -5.217 26.696 19.350 1.00 64.51 120 VAL A C 1
ATOM 881 O O . VAL A 1 139 ? -5.099 25.516 19.717 1.00 66.59 120 VAL A O 1
ATOM 885 N N . PRO A 1 140 ? -6.406 27.307 19.354 1.00 62.96 121 PRO A N 1
ATOM 886 C CA . PRO A 1 140 ? -7.601 26.558 19.772 1.00 73.17 121 PRO A CA 1
ATOM 887 C C . PRO A 1 140 ? -7.991 25.440 18.816 1.00 73.31 121 PRO A C 1
ATOM 888 O O . PRO A 1 140 ? -8.255 24.317 19.255 1.00 79.11 121 PRO A O 1
ATOM 892 N N . THR A 1 141 ? -8.034 25.733 17.518 1.00 72.64 122 THR A N 1
ATOM 893 C CA . THR A 1 141 ? -8.641 24.856 16.526 1.00 63.73 122 THR A CA 1
ATOM 894 C C . THR A 1 141 ? -7.612 24.400 15.499 1.00 68.29 122 THR A C 1
ATOM 895 O O . THR A 1 141 ? -6.619 25.085 15.241 1.00 71.86 122 THR A O 1
ATOM 899 N N . LEU A 1 142 ? -7.869 23.237 14.893 1.00 72.87 123 LEU A N 1
ATOM 900 C CA . LEU A 1 142 ? -6.975 22.716 13.861 1.00 75.85 123 LEU A CA 1
ATOM 901 C C . LEU A 1 142 ? -7.049 23.507 12.561 1.00 79.13 123 LEU A C 1
ATOM 902 O O . LEU A 1 142 ? -6.142 23.389 11.731 1.00 76.52 123 LEU A O 1
ATOM 907 N N . ALA A 1 143 ? -8.104 24.296 12.354 1.00 78.80 124 ALA A N 1
ATOM 908 C CA . ALA A 1 143 ? -8.104 25.236 11.239 1.00 72.18 124 ALA A CA 1
ATOM 909 C C . ALA A 1 143 ? -6.994 26.265 11.412 1.00 82.66 124 ALA A C 1
ATOM 910 O O . ALA A 1 143 ? -6.141 26.435 10.534 1.00 87.94 124 ALA A O 1
ATOM 912 N N . LEU A 1 144 ? -6.996 26.962 12.553 1.00 86.20 125 LEU A N 1
ATOM 913 C CA . LEU A 1 144 ? -5.921 27.893 12.881 1.00 70.67 125 LEU A CA 1
ATOM 914 C C . LEU A 1 144 ? -4.559 27.221 12.788 1.00 66.67 125 LEU A C 1
ATOM 915 O O . LEU A 1 144 ? -3.624 27.761 12.188 1.00 63.97 125 LEU A O 1
ATOM 920 N N . ALA A 1 145 ? -4.433 26.040 13.399 1.00 71.19 126 ALA A N 1
ATOM 921 C CA . ALA A 1 145 ? -3.184 25.291 13.341 1.00 70.45 126 ALA A CA 1
ATOM 922 C C . ALA A 1 145 ? -2.658 25.195 11.918 1.00 72.21 126 ALA A C 1
ATOM 923 O O . ALA A 1 145 ? -1.458 25.361 11.680 1.00 76.04 126 ALA A O 1
ATOM 925 N N . GLU A 1 146 ? -3.549 24.968 10.954 1.00 73.28 127 GLU A N 1
ATOM 926 C CA . GLU A 1 146 ? -3.135 24.921 9.557 1.00 84.69 127 GLU A CA 1
ATOM 927 C C . GLU A 1 146 ? -2.809 26.311 9.022 1.00 78.08 127 GLU A C 1
ATOM 928 O O . GLU A 1 146 ? -1.956 26.445 8.138 1.00 84.13 127 GLU A O 1
ATOM 934 N N . GLN A 1 147 ? -3.467 27.354 9.541 1.00 70.47 128 GLN A N 1
ATOM 935 C CA . GLN A 1 147 ? -3.173 28.714 9.097 1.00 73.25 128 GLN A CA 1
ATOM 936 C C . GLN A 1 147 ? -1.838 29.212 9.635 1.00 81.47 128 GLN A C 1
ATOM 937 O O . GLN A 1 147 ? -1.074 29.850 8.901 1.00 85.49 128 GLN A O 1
ATOM 943 N N . TRP A 1 148 ? -1.550 28.960 10.914 1.00 72.36 129 TRP A N 1
ATOM 944 C CA . TRP A 1 148 ? -0.219 29.246 11.443 1.00 69.31 129 TRP A CA 1
ATOM 945 C C . TRP A 1 148 ? 0.866 28.545 10.641 1.00 71.19 129 TRP A C 1
ATOM 946 O O . TRP A 1 148 ? 1.785 29.190 10.127 1.00 82.03 129 TRP A O 1
ATOM 957 N N . LYS A 1 149 ? 0.769 27.221 10.515 1.00 62.55 130 LYS A N 1
ATOM 958 C CA . LYS A 1 149 ? 1.833 26.464 9.867 1.00 71.83 130 LYS A CA 1
ATOM 959 C C . LYS A 1 149 ? 1.975 26.809 8.394 1.00 77.64 130 LYS A C 1
ATOM 960 O O . LYS A 1 149 ? 3.045 26.590 7.819 1.00 75.41 130 LYS A O 1
ATOM 966 N N . GLU A 1 150 ? 0.923 27.339 7.769 1.00 74.33 131 GLU A N 1
ATOM 967 C CA . GLU A 1 150 ? 1.079 27.887 6.428 1.00 74.76 131 GLU A CA 1
ATOM 968 C C . GLU A 1 150 ? 1.825 29.211 6.478 1.00 78.95 131 GLU A C 1
ATOM 969 O O . GLU A 1 150 ? 2.744 29.440 5.684 1.00 82.41 131 GLU A O 1
ATOM 971 N N . ARG A 1 151 ? 1.453 30.088 7.417 1.00 88.72 132 ARG A N 1
ATOM 972 C CA . ARG A 1 151 ? 2.189 31.335 7.598 1.00 78.81 132 ARG A CA 1
ATOM 973 C C . ARG A 1 151 ? 3.648 31.064 7.931 1.00 72.41 132 ARG A C 1
ATOM 974 O O . ARG A 1 151 ? 4.549 31.682 7.352 1.00 79.00 132 ARG A O 1
ATOM 979 N N . LEU A 1 152 ? 3.904 30.118 8.836 1.00 67.25 133 LEU A N 1
ATOM 980 C CA . LEU A 1 152 ? 5.267 29.759 9.212 1.00 67.00 133 LEU A CA 1
ATOM 981 C C . LEU A 1 152 ? 6.051 29.129 8.076 1.00 76.23 133 LEU A C 1
ATOM 982 O O . LEU A 1 152 ? 7.232 28.820 8.263 1.00 79.36 133 LEU A O 1
ATOM 987 N N . GLY A 1 153 ? 5.431 28.922 6.917 1.00 74.39 134 GLY A N 1
ATOM 988 C CA . GLY A 1 153 ? 6.176 28.445 5.771 1.00 77.95 134 GLY A CA 1
ATOM 989 C C . GLY A 1 153 ? 7.336 29.347 5.406 1.00 81.57 134 GLY A C 1
ATOM 990 O O . GLY A 1 153 ? 8.326 28.889 4.831 1.00 88.69 134 GLY A O 1
ATOM 991 N N . ILE A 1 154 ? 7.239 30.636 5.746 1.00 73.05 135 ILE A N 1
ATOM 992 C CA . ILE A 1 154 ? 8.261 31.604 5.359 1.00 66.32 135 ILE A CA 1
ATOM 993 C C . ILE A 1 154 ? 9.633 31.203 5.887 1.00 72.53 135 ILE A C 1
ATOM 994 O O . ILE A 1 154 ? 10.656 31.470 5.244 1.00 78.49 135 ILE A O 1
ATOM 999 N N . PHE A 1 155 ? 9.684 30.553 7.049 1.00 75.24 136 PHE A N 1
ATOM 1000 C CA . PHE A 1 155 ? 10.943 30.071 7.600 1.00 71.64 136 PHE A CA 1
ATOM 1001 C C . PHE A 1 155 ? 11.376 28.751 6.984 1.00 80.28 136 PHE A C 1
ATOM 1002 O O . PHE A 1 155 ? 12.403 28.198 7.396 1.00 80.90 136 PHE A O 1
ATOM 1010 N N . GLY A 1 156 ? 10.628 28.249 6.003 1.00 75.18 137 GLY A N 1
ATOM 1011 C CA . GLY A 1 156 ? 10.892 26.965 5.391 1.00 78.51 137 GLY A CA 1
ATOM 1012 C C . GLY A 1 156 ? 10.045 25.866 5.998 1.00 78.78 137 GLY A C 1
ATOM 1013 O O . GLY A 1 156 ? 10.188 25.562 7.186 1.00 82.28 137 GLY A O 1
ATOM 1014 N N . GLU A 1 157 ? 9.150 25.273 5.198 1.00 76.13 138 GLU A N 1
ATOM 1015 C CA . GLU A 1 157 ? 8.343 24.147 5.661 1.00 80.27 138 GLU A CA 1
ATOM 1016 C C . GLU A 1 157 ? 9.197 23.000 6.186 1.00 76.36 138 GLU A C 1
ATOM 1017 O O . GLU A 1 157 ? 8.697 22.168 6.953 1.00 78.60 138 GLU A O 1
ATOM 1023 N N . GLU A 1 158 ? 10.478 22.934 5.798 1.00 70.53 139 GLU A N 1
ATOM 1024 C CA . GLU A 1 158 ? 11.377 21.947 6.388 1.00 71.81 139 GLU A CA 1
ATOM 1025 C C . GLU A 1 158 ? 11.308 21.989 7.902 1.00 69.48 139 GLU A C 1
ATOM 1026 O O . GLU A 1 158 ? 11.429 20.953 8.564 1.00 72.24 139 GLU A O 1
ATOM 1032 N N . TYR A 1 159 ? 11.108 23.183 8.458 1.00 64.81 140 TYR A N 1
ATOM 1033 C CA . TYR A 1 159 ? 11.225 23.423 9.881 1.00 78.70 140 TYR A CA 1
ATOM 1034 C C . TYR A 1 159 ? 9.872 23.582 10.559 1.00 76.50 140 TYR A C 1
ATOM 1035 O O . TYR A 1 159 ? 9.821 23.653 11.791 1.00 78.71 140 TYR A O 1
ATOM 1044 N N . VAL A 1 160 ? 8.781 23.627 9.786 1.00 74.62 141 VAL A N 1
ATOM 1045 C CA . VAL A 1 160 ? 7.417 23.689 10.300 1.00 75.81 141 VAL A CA 1
ATOM 1046 C C . VAL A 1 160 ? 6.884 22.278 10.496 1.00 75.95 141 VAL A C 1
ATOM 1047 O O . VAL A 1 160 ? 7.137 21.382 9.685 1.00 80.19 141 VAL A O 1
ATOM 1051 N N . GLY A 1 161 ? 6.137 22.081 11.577 1.00 67.60 142 GLY A N 1
ATOM 1052 C CA . GLY A 1 161 ? 5.532 20.790 11.845 1.00 69.62 142 GLY A CA 1
ATOM 1053 C C . GLY A 1 161 ? 4.307 20.958 12.714 1.00 78.99 142 GLY A C 1
ATOM 1054 O O . GLY A 1 161 ? 4.070 22.018 13.297 1.00 71.27 142 GLY A O 1
ATOM 1055 N N . GLU A 1 162 ? 3.521 19.885 12.797 1.00 90.88 143 GLU A N 1
ATOM 1056 C CA . GLU A 1 162 ? 2.313 19.863 13.611 1.00 82.43 143 GLU A CA 1
ATOM 1057 C C . GLU A 1 162 ? 2.379 18.699 14.594 1.00 84.58 143 GLU A C 1
ATOM 1058 O O . GLU A 1 162 ? 2.874 17.621 14.256 1.00 77.39 143 GLU A O 1
ATOM 1064 N N . PHE A 1 163 ? 1.884 18.914 15.816 1.00 82.18 144 PHE A N 1
ATOM 1065 C CA . PHE A 1 163 ? 1.851 17.847 16.821 1.00 72.09 144 PHE A CA 1
ATOM 1066 C C . PHE A 1 163 ? 0.458 17.884 17.447 1.00 82.12 144 PHE A C 1
ATOM 1067 O O . PHE A 1 163 ? 0.217 18.634 18.395 1.00 83.55 144 PHE A O 1
ATOM 1075 N N . SER A 1 164 ? -0.445 17.072 16.913 1.00 87.74 145 SER A N 1
ATOM 1076 C CA . SER A 1 164 ? -1.828 17.004 17.368 1.00 90.06 145 SER A CA 1
ATOM 1077 C C . SER A 1 164 ? -2.316 15.575 17.151 1.00 91.61 145 SER A C 1
ATOM 1078 O O . SER A 1 164 ? -1.513 14.646 17.009 1.00 94.84 145 SER A O 1
ATOM 1081 N N . GLY A 1 165 ? -3.636 15.385 17.150 1.00 89.80 146 GLY A N 1
ATOM 1082 C CA . GLY A 1 165 ? -4.178 14.062 16.874 1.00 97.16 146 GLY A CA 1
ATOM 1083 C C . GLY A 1 165 ? -3.859 13.573 15.473 1.00 99.18 146 GLY A C 1
ATOM 1084 O O . GLY A 1 165 ? -3.502 12.408 15.283 1.00 104.09 146 GLY A O 1
ATOM 1085 N N . ARG A 1 166 ? -3.978 14.457 14.474 1.00 99.25 147 ARG A N 1
ATOM 1086 C CA . ARG A 1 166 ? -3.777 14.053 13.083 1.00 95.29 147 ARG A CA 1
ATOM 1087 C C . ARG A 1 166 ? -2.388 13.456 12.876 1.00 97.06 147 ARG A C 1
ATOM 1088 O O . ARG A 1 166 ? -2.249 12.313 12.424 1.00 107.31 147 ARG A O 1
ATOM 1096 N N . ILE A 1 167 ? -1.347 14.213 13.215 1.00 99.46 148 ILE A N 1
ATOM 1097 C CA . ILE A 1 167 ? 0.035 13.765 13.090 1.00 96.07 148 ILE A CA 1
ATOM 1098 C C . ILE A 1 167 ? 0.837 14.315 14.259 1.00 90.20 148 ILE A C 1
ATOM 1099 O O . ILE A 1 167 ? 0.495 15.349 14.843 1.00 86.23 148 ILE A O 1
ATOM 1104 N N . LYS A 1 168 ? 1.907 13.603 14.612 1.00 88.27 149 LYS A N 1
ATOM 1105 C CA . LYS A 1 168 ? 2.754 13.958 15.748 1.00 87.94 149 LYS A CA 1
ATOM 1106 C C . LYS A 1 168 ? 4.202 14.050 15.270 1.00 88.23 149 LYS A C 1
ATOM 1107 O O . LYS A 1 168 ? 4.910 13.042 15.205 1.00 88.02 149 LYS A O 1
ATOM 1113 N N . GLU A 1 169 ? 4.640 15.263 14.937 1.00 81.84 150 GLU A N 1
ATOM 1114 C CA . GLU A 1 169 ? 5.980 15.486 14.414 1.00 92.12 150 GLU A CA 1
ATOM 1115 C C . GLU A 1 169 ? 6.619 16.675 15.120 1.00 90.80 150 GLU A C 1
ATOM 1116 O O . GLU A 1 169 ? 5.963 17.696 15.346 1.00 91.90 150 GLU A O 1
ATOM 1122 N N . LEU A 1 170 ? 7.891 16.526 15.487 1.00 87.37 151 LEU A N 1
ATOM 1123 C CA . LEU A 1 170 ? 8.616 17.493 16.312 1.00 82.50 151 LEU A CA 1
ATOM 1124 C C . LEU A 1 170 ? 9.599 18.270 15.441 1.00 89.89 151 LEU A C 1
ATOM 1125 O O . LEU A 1 170 ? 10.746 17.861 15.253 1.00 100.05 151 LEU A O 1
ATOM 1130 N N . LYS A 1 171 ? 9.147 19.402 14.932 1.00 78.36 152 LYS A N 1
ATOM 1131 C CA . LYS A 1 171 ? 9.939 20.287 14.097 1.00 82.52 152 LYS A CA 1
ATOM 1132 C C . LYS A 1 171 ? 10.360 21.517 14.888 1.00 73.56 152 LYS A C 1
ATOM 1133 O O . LYS A 1 171 ? 9.870 21.759 15.995 1.00 71.30 152 LYS A O 1
ATOM 1139 N N . PRO A 1 172 ? 11.305 22.310 14.367 1.00 76.32 153 PRO A N 1
ATOM 1140 C CA . PRO A 1 172 ? 11.663 23.557 15.067 1.00 71.02 153 PRO A CA 1
ATOM 1141 C C . PRO A 1 172 ? 10.489 24.498 15.287 1.00 72.01 153 PRO A C 1
ATOM 1142 O O . PRO A 1 172 ? 10.483 25.244 16.276 1.00 81.88 153 PRO A O 1
ATOM 1146 N N . LEU A 1 173 ? 9.492 24.481 14.405 1.00 75.22 154 LEU A N 1
ATOM 1147 C CA . LEU A 1 173 ? 8.293 25.312 14.520 1.00 64.40 154 LEU A CA 1
ATOM 1148 C C . LEU A 1 173 ? 7.082 24.386 14.521 1.00 64.25 154 LEU A C 1
ATOM 1149 O O . LEU A 1 173 ? 6.522 24.079 13.467 1.00 69.13 154 LEU A O 1
ATOM 1154 N N . THR A 1 174 ? 6.681 23.944 15.709 1.00 60.28 155 THR A N 1
ATOM 1155 C CA . THR A 1 174 ? 5.575 23.013 15.869 1.00 62.62 155 THR A CA 1
ATOM 1156 C C . THR A 1 174 ? 4.305 23.778 16.220 1.00 63.45 155 THR A C 1
ATOM 1157 O O . THR A 1 174 ? 4.324 24.675 17.067 1.00 66.70 155 THR A O 1
ATOM 1161 N N . VAL A 1 175 ? 3.208 23.434 15.551 1.00 59.85 156 VAL A N 1
ATOM 1162 C CA . VAL A 1 175 ? 1.897 23.996 15.839 1.00 60.55 156 VAL A CA 1
ATOM 1163 C C . VAL A 1 175 ? 1.039 22.890 16.432 1.00 63.34 156 VAL A C 1
ATOM 1164 O O . VAL A 1 175 ? 1.097 21.739 15.983 1.00 78.06 156 VAL A O 1
ATOM 1168 N N . SER A 1 176 ? 0.251 23.238 17.445 1.00 65.75 157 SER A N 1
ATOM 1169 C CA . SER A 1 176 ? -0.608 22.284 18.122 1.00 67.36 157 SER A CA 1
ATOM 1170 C C . SER A 1 176 ? -1.836 23.022 18.636 1.00 73.94 157 SER A C 1
ATOM 1171 O O . SER A 1 176 ? -1.935 24.250 18.548 1.00 74.55 157 SER A O 1
ATOM 1174 N N . THR A 1 177 ? -2.777 22.258 19.176 1.00 69.07 158 THR A N 1
ATOM 1175 C CA . THR A 1 177 ? -3.960 22.803 19.816 1.00 68.06 158 THR A CA 1
ATOM 1176 C C . THR A 1 177 ? -3.832 22.667 21.327 1.00 72.21 158 THR A C 1
ATOM 1177 O O . THR A 1 177 ? -3.105 21.801 21.825 1.00 83.07 158 THR A O 1
ATOM 1181 N N . TYR A 1 178 ? -4.527 23.554 22.052 1.00 72.72 159 TYR A N 1
ATOM 1182 C CA . TYR A 1 178 ? -4.579 23.449 23.510 1.00 70.10 159 TYR A CA 1
ATOM 1183 C C . TYR A 1 178 ? -4.955 22.034 23.926 1.00 72.22 159 TYR A C 1
ATOM 1184 O O . TYR A 1 178 ? -4.403 21.491 24.891 1.00 64.46 159 TYR A O 1
ATOM 1193 N N . ASP A 1 179 ? -5.904 21.418 23.200 1.00 75.19 160 ASP A N 1
ATOM 1194 C CA . ASP A 1 179 ? -6.412 20.100 23.583 1.00 74.38 160 ASP A CA 1
ATOM 1195 C C . ASP A 1 179 ? -5.343 19.026 23.447 1.00 70.60 160 ASP A C 1
ATOM 1196 O O . ASP A 1 179 ? -5.110 18.241 24.375 1.00 78.88 160 ASP A O 1
ATOM 1201 N N . SER A 1 180 ? -4.664 18.986 22.317 1.00 68.69 161 SER A N 1
ATOM 1202 C CA . SER A 1 180 ? -3.647 17.954 22.144 1.00 79.78 161 SER A CA 1
ATOM 1203 C C . SER A 1 180 ? -2.359 18.279 22.889 1.00 80.39 161 SER A C 1
ATOM 1204 O O . SER A 1 180 ? -1.623 17.362 23.271 1.00 84.22 161 SER A O 1
ATOM 1207 N N . ALA A 1 181 ? -2.072 19.566 23.106 1.00 70.93 162 ALA A N 1
ATOM 1208 C CA . ALA A 1 181 ? -0.941 19.926 23.953 1.00 70.88 162 ALA A CA 1
ATOM 1209 C C . ALA A 1 181 ? -1.191 19.517 25.397 1.00 73.32 162 ALA A C 1
ATOM 1210 O O . ALA A 1 181 ? -0.292 18.992 26.063 1.00 78.36 162 ALA A O 1
ATOM 1212 N N . TYR A 1 182 ? -2.408 19.756 25.897 1.00 67.62 163 TYR A N 1
ATOM 1213 C CA . TYR A 1 182 ? -2.743 19.356 27.261 1.00 72.41 163 TYR A CA 1
ATOM 1214 C C . TYR A 1 182 ? -2.558 17.859 27.465 1.00 77.89 163 TYR A C 1
ATOM 1215 O O . TYR A 1 182 ? -1.964 17.426 28.459 1.00 75.45 163 TYR A O 1
ATOM 1224 N N . VAL A 1 183 ? -3.093 17.049 26.549 1.00 85.23 164 VAL A N 1
ATOM 1225 C CA . VAL A 1 183 ? -2.946 15.601 26.659 1.00 83.77 164 VAL A CA 1
ATOM 1226 C C . VAL A 1 183 ? -1.485 15.188 26.580 1.00 79.97 164 VAL A C 1
ATOM 1227 O O . VAL A 1 183 ? -1.131 14.070 26.970 1.00 92.11 164 VAL A O 1
ATOM 1229 N N . ASN A 1 184 ? -0.617 16.077 26.093 1.00 80.15 165 ASN A N 1
ATOM 1230 C CA . ASN A 1 184 ? 0.773 15.746 25.810 1.00 86.59 165 ASN A CA 1
ATOM 1231 C C . ASN A 1 184 ? 1.737 16.699 26.511 1.00 79.87 165 ASN A C 1
ATOM 1232 O O . ASN A 1 184 ? 2.884 16.836 26.076 1.00 70.33 165 ASN A O 1
ATOM 1237 N N . ALA A 1 185 ? 1.291 17.361 27.585 1.00 75.82 166 ALA A N 1
ATOM 1238 C CA . ALA A 1 185 ? 2.125 18.352 28.261 1.00 80.68 166 ALA A CA 1
ATOM 1239 C C . ALA A 1 185 ? 3.460 17.771 28.707 1.00 87.67 166 ALA A C 1
ATOM 1240 O O . ALA A 1 185 ? 4.464 18.489 28.736 1.00 97.67 166 ALA A O 1
ATOM 1242 N N . GLU A 1 186 ? 3.501 16.480 29.043 1.00 94.63 167 GLU A N 1
ATOM 1243 C CA . GLU A 1 186 ? 4.746 15.889 29.527 1.00 90.45 167 GLU A CA 1
ATOM 1244 C C . GLU A 1 186 ? 5.780 15.779 28.410 1.00 79.62 167 GLU A C 1
ATOM 1245 O O . GLU A 1 186 ? 6.875 16.345 28.505 1.00 80.73 167 GLU A O 1
ATOM 1251 N N . LYS A 1 187 ? 5.442 15.070 27.329 1.00 73.13 168 LYS A N 1
ATOM 1252 C CA . LYS A 1 187 ? 6.404 14.846 26.254 1.00 80.99 168 LYS A CA 1
ATOM 1253 C C . LYS A 1 187 ? 6.845 16.135 25.571 1.00 87.64 168 LYS A C 1
ATOM 1254 O O . LYS A 1 187 ? 7.879 16.136 24.892 1.00 93.73 168 LYS A O 1
ATOM 1256 N N . LEU A 1 188 ? 6.100 17.229 25.737 1.00 89.86 169 LEU A N 1
ATOM 1257 C CA . LEU A 1 188 ? 6.416 18.505 25.106 1.00 81.65 169 LEU A CA 1
ATOM 1258 C C . LEU A 1 188 ? 7.107 19.492 26.033 1.00 87.85 169 LEU A C 1
ATOM 1259 O O . LEU A 1 188 ? 7.500 20.569 25.574 1.00 91.37 169 LEU A O 1
ATOM 1264 N N . GLY A 1 189 ? 7.257 19.167 27.314 1.00 85.66 170 GLY A N 1
ATOM 1265 C CA . GLY A 1 189 ? 7.760 20.132 28.272 1.00 81.24 170 GLY A CA 1
ATOM 1266 C C . GLY A 1 189 ? 9.146 20.663 27.970 1.00 84.53 170 GLY A C 1
ATOM 1267 O O . GLY A 1 189 ? 9.329 21.870 27.782 1.00 86.18 170 GLY A O 1
ATOM 1268 N N . ASN A 1 190 ? 10.127 19.766 27.892 1.00 79.07 171 ASN A N 1
ATOM 1269 C CA . ASN A 1 190 ? 11.528 20.152 27.849 1.00 78.03 171 ASN A CA 1
ATOM 1270 C C . ASN A 1 190 ? 12.083 20.302 26.437 1.00 77.21 171 ASN A C 1
ATOM 1271 O O . ASN A 1 190 ? 13.299 20.165 26.251 1.00 86.26 171 ASN A O 1
ATOM 1276 N N . ARG A 1 191 ? 11.248 20.575 25.433 1.00 80.94 172 ARG A N 1
ATOM 1277 C CA . ARG A 1 191 ? 11.763 20.538 24.068 1.00 81.85 172 ARG A CA 1
ATOM 1278 C C . ARG A 1 191 ? 11.596 21.816 23.252 1.00 75.97 172 ARG A C 1
ATOM 1279 O O . ARG A 1 191 ? 12.058 21.851 22.106 1.00 72.62 172 ARG A O 1
ATOM 1287 N N . PHE A 1 192 ? 10.984 22.872 23.788 1.00 67.08 173 PHE A N 1
ATOM 1288 C CA . PHE A 1 192 ? 11.020 24.157 23.100 1.00 75.67 173 PHE A CA 1
ATOM 1289 C C . PHE A 1 192 ? 11.466 25.270 24.033 1.00 76.06 173 PHE A C 1
ATOM 1290 O O . PHE A 1 192 ? 11.276 25.210 25.250 1.00 75.51 173 PHE A O 1
ATOM 1298 N N . MET A 1 193 ? 12.071 26.289 23.422 1.00 69.39 174 MET A N 1
ATOM 1299 C CA . MET A 1 193 ? 12.548 27.479 24.108 1.00 72.65 174 MET A CA 1
ATOM 1300 C C . MET A 1 193 ? 11.593 28.661 24.009 1.00 73.55 174 MET A C 1
ATOM 1301 O O . MET A 1 193 ? 11.702 29.594 24.812 1.00 67.63 174 MET A O 1
ATOM 1306 N N . LEU A 1 194 ? 10.671 28.652 23.049 1.00 65.10 175 LEU A N 1
ATOM 1307 C CA . LEU A 1 194 ? 9.733 29.746 22.845 1.00 57.32 175 LEU A CA 1
ATOM 1308 C C . LEU A 1 194 ? 8.323 29.181 22.822 1.00 55.78 175 LEU A C 1
ATOM 1309 O O . LEU A 1 194 ? 8.063 28.180 22.147 1.00 64.21 175 LEU A O 1
ATOM 1314 N N . LEU A 1 195 ? 7.417 29.826 23.552 1.00 61.90 176 LEU A N 1
ATOM 1315 C CA . LEU A 1 195 ? 6.079 29.293 23.785 1.00 59.26 176 LEU A CA 1
ATOM 1316 C C . LEU A 1 195 ? 5.054 30.367 23.438 1.00 59.90 176 LEU A C 1
ATOM 1317 O O . LEU A 1 195 ? 4.955 31.385 24.130 1.00 69.66 176 LEU A O 1
ATOM 1322 N N . ILE A 1 196 ? 4.296 30.135 22.369 1.00 58.19 177 ILE A N 1
ATOM 1323 C CA . ILE A 1 196 ? 3.359 31.105 21.813 1.00 62.77 177 ILE A CA 1
ATOM 1324 C C . ILE A 1 196 ? 1.948 30.576 22.011 1.00 68.22 177 ILE A C 1
ATOM 1325 O O . ILE A 1 196 ? 1.634 29.459 21.582 1.00 75.45 177 ILE A O 1
ATOM 1330 N N . PHE A 1 197 ? 1.095 31.378 22.639 1.00 63.25 178 PHE A N 1
ATOM 1331 C CA . PHE A 1 197 ? -0.306 31.032 22.837 1.00 60.43 178 PHE A CA 1
ATOM 1332 C C . PHE A 1 197 ? -1.157 32.003 22.032 1.00 71.62 178 PHE A C 1
ATOM 1333 O O . PHE A 1 197 ? -1.167 33.205 22.321 1.00 72.52 178 PHE A O 1
ATOM 1341 N N . ASP A 1 198 ? -1.861 31.485 21.026 1.00 67.77 179 ASP A N 1
ATOM 1342 C CA . ASP A 1 198 ? -2.795 32.286 20.246 1.00 62.65 179 ASP A CA 1
ATOM 1343 C C . ASP A 1 198 ? -4.168 32.213 20.894 1.00 70.44 179 ASP A C 1
ATOM 1344 O O . ASP A 1 198 ? -4.567 31.160 21.400 1.00 70.96 179 ASP A O 1
ATOM 1349 N N . GLU A 1 199 ? -4.882 33.339 20.882 1.00 81.38 180 GLU A N 1
ATOM 1350 C CA . GLU A 1 199 ? -6.107 33.512 21.664 1.00 76.56 180 GLU A CA 1
ATOM 1351 C C . GLU A 1 199 ? -5.887 33.008 23.093 1.00 75.88 180 GLU A C 1
ATOM 1352 O O . GLU A 1 199 ? -6.481 32.034 23.553 1.00 84.57 180 GLU A O 1
ATOM 1358 N N . VAL A 1 200 ? -4.977 33.712 23.775 1.00 79.96 181 VAL A N 1
ATOM 1359 C CA . VAL A 1 200 ? -4.364 33.208 25.001 1.00 79.46 181 VAL A CA 1
ATOM 1360 C C . VAL A 1 200 ? -5.371 33.048 26.137 1.00 81.69 181 VAL A C 1
ATOM 1361 O O . VAL A 1 200 ? -5.145 32.241 27.047 1.00 91.11 181 VAL A O 1
ATOM 1365 N N . HIS A 1 201 ? -6.488 33.779 26.106 1.00 76.84 182 HIS A N 1
ATOM 1366 C CA . HIS A 1 201 ? -7.514 33.672 27.139 1.00 84.37 182 HIS A CA 1
ATOM 1367 C C . HIS A 1 201 ? -8.083 32.265 27.296 1.00 76.07 182 HIS A C 1
ATOM 1368 O O . HIS A 1 201 ? -8.786 32.013 28.281 1.00 80.74 182 HIS A O 1
ATOM 1375 N N . HIS A 1 202 ? -7.826 31.358 26.350 1.00 76.57 183 HIS A N 1
ATOM 1376 C CA . HIS A 1 202 ? -8.194 29.956 26.530 1.00 81.48 183 HIS A CA 1
ATOM 1377 C C . HIS A 1 202 ? -7.308 29.240 27.541 1.00 78.65 183 HIS A C 1
ATOM 1378 O O . HIS A 1 202 ? -7.716 28.208 28.085 1.00 85.82 183 HIS A O 1
ATOM 1385 N N . LEU A 1 203 ? -6.117 29.758 27.798 1.00 74.21 184 LEU A N 1
ATOM 1386 C CA . LEU A 1 203 ? -5.105 29.073 28.593 1.00 76.10 184 LEU A CA 1
ATOM 1387 C C . LEU A 1 203 ? -5.472 28.885 30.068 1.00 78.02 184 LEU A C 1
ATOM 1388 O O . LEU A 1 203 ? -5.090 27.864 30.654 1.00 82.12 184 LEU A O 1
ATOM 1393 N N . PRO A 1 204 ? -6.183 29.816 30.720 1.00 80.88 185 PRO A N 1
ATOM 1394 C CA . PRO A 1 204 ? -6.388 29.682 32.172 1.00 81.97 185 PRO A CA 1
ATOM 1395 C C . PRO A 1 204 ? -7.296 28.537 32.612 1.00 81.57 185 PRO A C 1
ATOM 1396 O O . PRO A 1 204 ? -7.521 28.401 33.821 1.00 90.89 185 PRO A O 1
ATOM 1400 N N . ALA A 1 205 ? -7.839 27.713 31.719 1.00 77.92 186 ALA A N 1
ATOM 1401 C CA . ALA A 1 205 ? -8.577 26.548 32.190 1.00 84.89 186 ALA A CA 1
ATOM 1402 C C . ALA A 1 205 ? -7.632 25.628 32.954 1.00 97.99 186 ALA A C 1
ATOM 1403 O O . ALA A 1 205 ? -6.453 25.504 32.608 1.00 101.55 186 ALA A O 1
ATOM 1405 N N . GLU A 1 206 ? -8.150 24.986 34.009 1.00 96.94 187 GLU A N 1
ATOM 1406 C CA . GLU A 1 206 ? -7.281 24.229 34.908 1.00 97.04 187 GLU A CA 1
ATOM 1407 C C . GLU A 1 206 ? -6.551 23.098 34.203 1.00 87.83 187 GLU A C 1
ATOM 1408 O O . GLU A 1 206 ? -5.534 22.619 34.714 1.00 93.51 187 GLU A O 1
ATOM 1414 N N . SER A 1 207 ? -7.048 22.652 33.055 1.00 83.39 188 SER A N 1
ATOM 1415 C CA . SER A 1 207 ? -6.316 21.671 32.269 1.00 81.86 188 SER A CA 1
ATOM 1416 C C . SER A 1 207 ? -5.266 22.343 31.395 1.00 83.07 188 SER A C 1
ATOM 1417 O O . SER A 1 207 ? -4.124 21.879 31.332 1.00 86.57 188 SER A O 1
ATOM 1420 N N . TYR A 1 208 ? -5.621 23.437 30.735 1.00 81.57 189 TYR A N 1
ATOM 1421 C CA . TYR A 1 208 ? -4.700 24.056 29.789 1.00 79.70 189 TYR A CA 1
ATOM 1422 C C . TYR A 1 208 ? -3.505 24.706 30.486 1.00 75.86 189 TYR A C 1
ATOM 1423 O O . TYR A 1 208 ? -2.418 24.754 29.908 1.00 73.94 189 TYR A O 1
ATOM 1432 N N . VAL A 1 209 ? -3.667 25.184 31.726 1.00 83.50 190 VAL A N 1
ATOM 1433 C CA . VAL A 1 209 ? -2.534 25.778 32.434 1.00 84.71 190 VAL A CA 1
ATOM 1434 C C . VAL A 1 209 ? -1.399 24.780 32.587 1.00 81.31 190 VAL A C 1
ATOM 1435 O O . VAL A 1 209 ? -0.226 25.167 32.627 1.00 89.07 190 VAL A O 1
ATOM 1439 N N . GLN A 1 210 ? -1.717 23.487 32.660 1.00 74.33 191 GLN A N 1
ATOM 1440 C CA . GLN A 1 210 ? -0.661 22.491 32.774 1.00 73.18 191 GLN A CA 1
ATOM 1441 C C . GLN A 1 210 ? 0.248 22.503 31.553 1.00 68.37 191 GLN A C 1
ATOM 1442 O O . GLN A 1 210 ? 1.424 22.148 31.662 1.00 78.84 191 GLN A O 1
ATOM 1448 N N . ILE A 1 211 ? -0.269 22.918 30.392 1.00 67.40 192 ILE A N 1
ATOM 1449 C CA . ILE A 1 211 ? 0.588 23.137 29.226 1.00 71.01 192 ILE A CA 1
ATOM 1450 C C . ILE A 1 211 ? 1.710 24.101 29.583 1.00 73.03 192 ILE A C 1
ATOM 1451 O O . ILE A 1 211 ? 2.896 23.817 29.374 1.00 72.14 192 ILE A O 1
ATOM 1456 N N . ALA A 1 212 ? 1.343 25.262 30.127 1.00 68.24 193 ALA A N 1
ATOM 1457 C CA . ALA A 1 212 ? 2.332 26.269 30.492 1.00 66.72 193 ALA A CA 1
ATOM 1458 C C . ALA A 1 212 ? 3.175 25.800 31.670 1.00 77.11 193 ALA A C 1
ATOM 1459 O O . ALA A 1 212 ? 4.408 25.762 31.591 1.00 75.68 193 ALA A O 1
ATOM 1461 N N . GLN A 1 213 ? 2.517 25.423 32.771 1.00 72.74 194 GLN A N 1
ATOM 1462 C CA . GLN A 1 213 ? 3.214 25.019 33.989 1.00 69.10 194 GLN A CA 1
ATOM 1463 C C . GLN A 1 213 ? 4.213 23.886 33.771 1.00 72.83 194 GLN A C 1
ATOM 1464 O O . GLN A 1 213 ? 5.113 23.703 34.598 1.00 88.51 194 GLN A O 1
ATOM 1470 N N . MET A 1 214 ? 4.087 23.124 32.682 1.00 65.18 195 MET A N 1
ATOM 1471 C CA . MET A 1 214 ? 4.885 21.920 32.493 1.00 71.67 195 MET A CA 1
ATOM 1472 C C . MET A 1 214 ? 5.941 22.034 31.405 1.00 75.39 195 MET A C 1
ATOM 1473 O O . MET A 1 214 ? 6.703 21.079 31.208 1.00 76.12 195 MET A O 1
ATOM 1478 N N . SER A 1 215 ? 6.022 23.149 30.693 1.00 72.58 196 SER A N 1
ATOM 1479 C CA . SER A 1 215 ? 7.111 23.331 29.748 1.00 81.11 196 SER A CA 1
ATOM 1480 C C . SER A 1 215 ? 8.146 24.274 30.343 1.00 82.21 196 SER A C 1
ATOM 1481 O O . SER A 1 215 ? 7.802 25.275 30.981 1.00 72.66 196 SER A O 1
ATOM 1484 N N . ILE A 1 216 ? 9.420 23.938 30.133 1.00 75.40 197 ILE A N 1
ATOM 1485 C CA . ILE A 1 216 ? 10.527 24.745 30.626 1.00 74.00 197 ILE A CA 1
ATOM 1486 C C . ILE A 1 216 ? 10.734 26.018 29.826 1.00 73.27 197 ILE A C 1
ATOM 1487 O O . ILE A 1 216 ? 11.548 26.857 30.229 1.00 87.23 197 ILE A O 1
ATOM 1492 N N . ALA A 1 217 ? 10.015 26.177 28.708 1.00 69.77 198 ALA A N 1
ATOM 1493 C CA . ALA A 1 217 ? 10.205 27.246 27.735 1.00 70.88 198 ALA A CA 1
ATOM 1494 C C . ALA A 1 217 ? 10.373 28.596 28.418 1.00 69.60 198 ALA A C 1
ATOM 1495 O O . ALA A 1 217 ? 9.423 29.109 29.022 1.00 76.11 198 ALA A O 1
ATOM 1497 N N . PRO A 1 218 ? 11.571 29.185 28.365 1.00 64.72 199 PRO A N 1
ATOM 1498 C CA . PRO A 1 218 ? 11.784 30.468 29.056 1.00 59.80 199 PRO A CA 1
ATOM 1499 C C . PRO A 1 218 ? 10.984 31.618 28.472 1.00 71.28 199 PRO A C 1
ATOM 1500 O O . PRO A 1 218 ? 10.516 32.483 29.226 1.00 75.41 199 PRO A O 1
ATOM 1504 N N . PHE A 1 219 ? 10.812 31.651 27.154 1.00 73.09 200 PHE A N 1
ATOM 1505 C CA . PHE A 1 219 ? 10.197 32.780 26.471 1.00 62.97 200 PHE A CA 1
ATOM 1506 C C . PHE A 1 219 ? 8.745 32.458 26.150 1.00 59.50 200 PHE A C 1
ATOM 1507 O O . PHE A 1 219 ? 8.439 31.370 25.650 1.00 54.37 200 PHE A O 1
ATOM 1515 N N . ARG A 1 220 ? 7.851 33.405 26.436 1.00 58.71 201 ARG A N 1
ATOM 1516 C CA . ARG A 1 220 ? 6.418 33.131 26.430 1.00 61.86 201 ARG A CA 1
ATOM 1517 C C . ARG A 1 220 ? 5.673 34.326 25.860 1.00 63.30 201 ARG A C 1
ATOM 1518 O O . ARG A 1 220 ? 5.771 35.439 26.386 1.00 69.67 201 ARG A O 1
ATOM 1526 N N . LEU A 1 221 ? 4.940 34.092 24.779 1.00 64.39 202 LEU A N 1
ATOM 1527 C CA . LEU A 1 221 ? 4.143 35.115 24.120 1.00 66.77 202 LEU A CA 1
ATOM 1528 C C . LEU A 1 221 ? 2.708 34.626 24.045 1.00 63.85 202 LEU A C 1
ATOM 1529 O O . LEU A 1 221 ? 2.447 33.534 23.530 1.00 57.85 202 LEU A O 1
ATOM 1534 N N . GLY A 1 222 ? 1.786 35.419 24.581 1.00 56.45 203 GLY A N 1
ATOM 1535 C CA . GLY A 1 222 ? 0.364 35.174 24.435 1.00 62.95 203 GLY A CA 1
ATOM 1536 C C . GLY A 1 222 ? -0.264 36.272 23.595 1.00 67.48 203 GLY A C 1
ATOM 1537 O O . GLY A 1 222 ? -0.012 37.458 23.817 1.00 78.38 203 GLY A O 1
ATOM 1538 N N . LEU A 1 223 ? -1.076 35.858 22.629 1.00 69.49 204 LEU A N 1
ATOM 1539 C CA . LEU A 1 223 ? -1.730 36.762 21.699 1.00 76.30 204 LEU A CA 1
ATOM 1540 C C . LEU A 1 223 ? -3.229 36.684 21.928 1.00 85.34 204 LEU A C 1
ATOM 1541 O O . LEU A 1 223 ? -3.781 35.586 22.041 1.00 90.13 204 LEU A O 1
ATOM 1546 N N . THR A 1 224 ? -3.885 37.839 21.995 1.00 88.23 205 THR A N 1
ATOM 1547 C CA . THR A 1 224 ? -5.311 37.896 22.292 1.00 100.99 205 THR A CA 1
ATOM 1548 C C . THR A 1 224 ? -5.867 39.230 21.818 1.00 111.14 205 THR A C 1
ATOM 1549 O O . THR A 1 224 ? -5.165 40.040 21.210 1.00 109.16 205 THR A O 1
ATOM 1553 N N . ALA A 1 225 ? -7.158 39.436 22.076 1.00 122.44 206 ALA A N 1
ATOM 1554 C CA . ALA A 1 225 ? -7.793 40.719 21.818 1.00 131.15 206 ALA A CA 1
ATOM 1555 C C . ALA A 1 225 ? -8.809 41.106 22.881 1.00 139.73 206 ALA A C 1
ATOM 1556 O O . ALA A 1 225 ? -9.458 42.147 22.734 1.00 143.50 206 ALA A O 1
ATOM 1558 N N . THR A 1 226 ? -8.959 40.318 23.942 1.00 146.46 207 THR A N 1
ATOM 1559 C CA . THR A 1 226 ? -10.022 40.519 24.917 1.00 144.34 207 THR A CA 1
ATOM 1560 C C . THR A 1 226 ? -9.602 41.569 25.944 1.00 172.19 207 THR A C 1
ATOM 1561 O O . THR A 1 226 ? -8.636 42.312 25.757 1.00 144.51 207 THR A O 1
ATOM 1563 N N . PHE A 1 227 ? -10.358 41.633 27.046 1.00 173.02 208 PHE A N 1
ATOM 1564 C CA . PHE A 1 227 ? -10.138 42.637 28.123 1.00 176.77 208 PHE A CA 1
ATOM 1565 C C . PHE A 1 227 ? -9.546 41.985 29.379 1.00 174.93 208 PHE A C 1
ATOM 1566 O O . PHE A 1 227 ? -9.379 40.759 29.400 1.00 174.12 208 PHE A O 1
ATOM 1568 N N . GLU A 1 228 ? -9.299 42.796 30.412 1.00 183.06 209 GLU A N 1
ATOM 1569 C CA . GLU A 1 228 ? -8.664 42.339 31.677 1.00 162.44 209 GLU A CA 1
ATOM 1570 C C . GLU A 1 228 ? -9.721 42.053 32.750 1.00 165.88 209 GLU A C 1
ATOM 1571 O O . GLU A 1 228 ? -9.342 41.922 33.925 1.00 157.35 209 GLU A O 1
ATOM 1573 N N . ARG A 1 229 ? -10.994 41.961 32.365 1.00 162.56 210 ARG A N 1
ATOM 1574 C CA . ARG A 1 229 ? -12.068 41.682 33.354 1.00 164.50 210 ARG A CA 1
ATOM 1575 C C . ARG A 1 229 ? -12.898 40.483 32.882 1.00 159.83 210 ARG A C 1
ATOM 1576 O O . ARG A 1 229 ? -14.043 40.694 32.445 1.00 161.61 210 ARG A O 1
ATOM 1578 N N . GLU A 1 230 ? -12.335 39.274 32.991 1.00 164.21 211 GLU A N 1
ATOM 1579 C CA . GLU A 1 230 ? -13.043 38.044 32.551 1.00 152.66 211 GLU A CA 1
ATOM 1580 C C . GLU A 1 230 ? -12.922 36.922 33.588 1.00 153.41 211 GLU A C 1
ATOM 1581 O O . GLU A 1 230 ? -12.101 36.033 33.339 1.00 153.74 211 GLU A O 1
ATOM 1583 N N . ASP A 1 231 ? -13.654 37.008 34.710 1.00 157.11 212 ASP A N 1
ATOM 1584 C CA . ASP A 1 231 ? -13.757 35.986 35.799 1.00 150.32 212 ASP A CA 1
ATOM 1585 C C . ASP A 1 231 ? -12.529 35.963 36.722 1.00 150.03 212 ASP A C 1
ATOM 1586 O O . ASP A 1 231 ? -12.497 35.103 37.615 1.00 142.00 212 ASP A O 1
ATOM 1588 N N . GLY A 1 232 ? -11.580 36.885 36.540 1.00 143.91 213 GLY A N 1
ATOM 1589 C CA . GLY A 1 232 ? -10.400 36.964 37.424 1.00 142.23 213 GLY A CA 1
ATOM 1590 C C . GLY A 1 232 ? -9.338 35.937 37.097 1.00 131.45 213 GLY A C 1
ATOM 1591 O O . GLY A 1 232 ? -8.418 35.771 37.905 1.00 123.39 213 GLY A O 1
ATOM 1592 N N . ARG A 1 233 ? -9.452 35.290 35.942 1.00 124.55 214 ARG A N 1
ATOM 1593 C CA . ARG A 1 233 ? -8.467 34.295 35.544 1.00 119.83 214 ARG A CA 1
ATOM 1594 C C . ARG A 1 233 ? -7.305 34.902 34.774 1.00 111.89 214 ARG A C 1
ATOM 1595 O O . ARG A 1 233 ? -6.322 34.204 34.510 1.00 113.02 214 ARG A O 1
ATOM 1603 N N . HIS A 1 234 ? -7.389 36.184 34.416 1.00 113.94 215 HIS A N 1
ATOM 1604 C CA . HIS A 1 234 ? -6.230 36.913 33.920 1.00 120.24 215 HIS A CA 1
ATOM 1605 C C . HIS A 1 234 ? -5.116 36.953 34.958 1.00 122.60 215 HIS A C 1
ATOM 1606 O O . HIS A 1 234 ? -3.990 37.341 34.629 1.00 122.64 215 HIS A O 1
ATOM 1613 N N . GLU A 1 235 ? -5.417 36.561 36.201 1.00 115.44 216 GLU A N 1
ATOM 1614 C CA . GLU A 1 235 ? -4.421 36.529 37.265 1.00 117.91 216 GLU A CA 1
ATOM 1615 C C . GLU A 1 235 ? -3.418 35.398 37.063 1.00 109.64 216 GLU A C 1
ATOM 1616 O O . GLU A 1 235 ? -2.221 35.572 37.316 1.00 101.43 216 GLU A O 1
ATOM 1622 N N . ILE A 1 236 ? -3.885 34.226 36.621 1.00 106.03 217 ILE A N 1
ATOM 1623 C CA . ILE A 1 236 ? -2.981 33.091 36.466 1.00 105.70 217 ILE A CA 1
ATOM 1624 C C . ILE A 1 236 ? -2.093 33.251 35.238 1.00 104.07 217 ILE A C 1
ATOM 1625 O O . ILE A 1 236 ? -1.030 32.623 35.162 1.00 102.45 217 ILE A O 1
ATOM 1630 N N . LEU A 1 237 ? -2.481 34.104 34.285 1.00 101.62 218 LEU A N 1
ATOM 1631 C CA . LEU A 1 237 ? -1.656 34.313 33.097 1.00 94.55 218 LEU A CA 1
ATOM 1632 C C . LEU A 1 237 ? -0.310 34.931 33.456 1.00 98.49 218 LEU A C 1
ATOM 1633 O O . LEU A 1 237 ? 0.742 34.437 33.036 1.00 101.59 218 LEU A O 1
ATOM 1638 N N . LYS A 1 238 ? -0.325 36.022 34.229 1.00 95.15 219 LYS A N 1
ATOM 1639 C CA . LYS A 1 238 ? 0.912 36.709 34.591 1.00 82.38 219 LYS A CA 1
ATOM 1640 C C . LYS A 1 238 ? 1.921 35.773 35.242 1.00 88.95 219 LYS A C 1
ATOM 1641 O O . LYS A 1 238 ? 3.133 35.940 35.062 1.00 91.31 219 LYS A O 1
ATOM 1643 N N . GLU A 1 239 ? 1.442 34.787 36.000 1.00 90.35 220 GLU A N 1
ATOM 1644 C CA . GLU A 1 239 ? 2.347 33.852 36.650 1.00 85.86 220 GLU A CA 1
ATOM 1645 C C . GLU A 1 239 ? 2.973 32.883 35.658 1.00 84.05 220 GLU A C 1
ATOM 1646 O O . GLU A 1 239 ? 4.124 32.473 35.845 1.00 92.66 220 GLU A O 1
ATOM 1649 N N . VAL A 1 240 ? 2.246 32.507 34.605 1.00 84.24 221 VAL A N 1
ATOM 1650 C CA . VAL A 1 240 ? 2.689 31.436 33.723 1.00 83.39 221 VAL A CA 1
ATOM 1651 C C . VAL A 1 240 ? 3.023 31.907 32.312 1.00 81.82 221 VAL A C 1
ATOM 1652 O O . VAL A 1 240 ? 3.728 31.183 31.594 1.00 72.90 221 VAL A O 1
ATOM 1656 N N . VAL A 1 241 ? 2.513 33.052 31.867 1.00 75.78 222 VAL A N 1
ATOM 1657 C CA . VAL A 1 241 ? 2.953 33.582 30.581 1.00 76.68 222 VAL A CA 1
ATOM 1658 C C . VAL A 1 241 ? 3.490 35.003 30.721 1.00 81.07 222 VAL A C 1
ATOM 1659 O O . VAL A 1 241 ? 4.334 35.438 29.928 1.00 80.90 222 VAL A O 1
ATOM 1663 N N . GLY A 1 242 ? 3.013 35.733 31.714 1.00 74.68 223 GLY A N 1
ATOM 1664 C CA . GLY A 1 242 ? 3.337 37.140 31.804 1.00 71.66 223 GLY A CA 1
ATOM 1665 C C . GLY A 1 242 ? 2.180 38.023 31.353 1.00 80.91 223 GLY A C 1
ATOM 1666 O O . GLY A 1 242 ? 1.358 37.643 30.509 1.00 86.12 223 GLY A O 1
ATOM 1667 N N . GLY A 1 243 ? 2.132 39.240 31.907 1.00 70.69 224 GLY A N 1
ATOM 1668 C CA . GLY A 1 243 ? 1.024 40.143 31.685 1.00 67.72 224 GLY A CA 1
ATOM 1669 C C . GLY A 1 243 ? 1.227 41.047 30.476 1.00 70.73 224 GLY A C 1
ATOM 1670 O O . GLY A 1 243 ? 2.314 41.132 29.907 1.00 80.85 224 GLY A O 1
ATOM 1671 N N . LYS A 1 244 ? 0.141 41.735 30.102 1.00 81.33 225 LYS A N 1
ATOM 1672 C CA . LYS A 1 244 ? 0.128 42.558 28.895 1.00 85.70 225 LYS A CA 1
ATOM 1673 C C . LYS A 1 244 ? 1.315 43.511 28.861 1.00 86.34 225 LYS A C 1
ATOM 1674 O O . LYS A 1 244 ? 1.705 44.089 29.878 1.00 84.01 225 LYS A O 1
ATOM 1680 N N . VAL A 1 245 ? 1.893 43.660 27.672 1.00 82.01 226 VAL A N 1
ATOM 1681 C CA . VAL A 1 245 ? 2.967 44.619 27.445 1.00 74.51 226 VAL A CA 1
ATOM 1682 C C . VAL A 1 245 ? 2.627 45.643 26.373 1.00 71.05 226 VAL A C 1
ATOM 1683 O O . VAL A 1 245 ? 3.377 46.618 26.216 1.00 87.99 226 VAL A O 1
ATOM 1687 N N . PHE A 1 246 ? 1.522 45.475 25.647 1.00 74.05 227 PHE A N 1
ATOM 1688 C CA . PHE A 1 246 ? 1.148 46.418 24.601 1.00 88.36 227 PHE A CA 1
ATOM 1689 C C . PHE A 1 246 ? -0.307 46.183 24.223 1.00 94.40 227 PHE A C 1
ATOM 1690 O O . PHE A 1 246 ? -0.710 45.038 23.997 1.00 90.96 227 PHE A O 1
ATOM 1698 N N . GLU A 1 247 ? -1.082 47.265 24.137 1.00 99.71 228 GLU A N 1
ATOM 1699 C CA . GLU A 1 247 ? -2.514 47.188 23.877 1.00 93.53 228 GLU A CA 1
ATOM 1700 C C . GLU A 1 247 ? -2.906 48.147 22.764 1.00 97.12 228 GLU A C 1
ATOM 1701 O O . GLU A 1 247 ? -2.540 49.326 22.798 1.00 104.63 228 GLU A O 1
ATOM 1704 N N . LEU A 1 248 ? -3.660 47.640 21.788 1.00 104.94 229 LEU A N 1
ATOM 1705 C CA . LEU A 1 248 ? -4.210 48.479 20.724 1.00 106.71 229 LEU A CA 1
ATOM 1706 C C . LEU A 1 248 ? -5.427 47.752 20.160 1.00 115.64 229 LEU A C 1
ATOM 1707 O O . LEU A 1 248 ? -5.281 46.696 19.534 1.00 113.15 229 LEU A O 1
ATOM 1712 N N . PHE A 1 249 ? -6.612 48.305 20.390 1.00 129.94 230 PHE A N 1
ATOM 1713 C CA . PHE A 1 249 ? -7.900 47.782 19.957 1.00 132.07 230 PHE A CA 1
ATOM 1714 C C . PHE A 1 249 ? -8.319 48.423 18.638 1.00 125.59 230 PHE A C 1
ATOM 1715 O O . PHE A 1 249 ? -7.865 49.521 18.304 1.00 125.82 230 PHE A O 1
ATOM 1723 N N . PRO A 1 250 ? -9.191 47.764 17.856 1.00 134.27 231 PRO A N 1
ATOM 1724 C CA . PRO A 1 250 ? -9.481 48.252 16.492 1.00 128.17 231 PRO A CA 1
ATOM 1725 C C . PRO A 1 250 ? -9.897 49.711 16.399 1.00 127.91 231 PRO A C 1
ATOM 1726 O O . PRO A 1 250 ? -9.694 50.329 15.347 1.00 120.94 231 PRO A O 1
ATOM 1730 N N . ASP A 1 251 ? -10.471 50.285 17.458 1.00 125.70 232 ASP A N 1
ATOM 1731 C CA . ASP A 1 251 ? -10.946 51.662 17.368 1.00 131.42 232 ASP A CA 1
ATOM 1732 C C . ASP A 1 251 ? -9.794 52.656 17.294 1.00 132.65 232 ASP A C 1
ATOM 1733 O O . ASP A 1 251 ? -9.945 53.731 16.702 1.00 133.59 232 ASP A O 1
ATOM 1735 N N . SER A 1 252 ? -8.645 52.334 17.885 1.00 130.40 233 SER A N 1
ATOM 1736 C CA . SER A 1 252 ? -7.510 53.237 17.766 1.00 124.21 233 SER A CA 1
ATOM 1737 C C . SER A 1 252 ? -6.797 53.105 16.428 1.00 120.20 233 SER A C 1
ATOM 1738 O O . SER A 1 252 ? -5.974 53.964 16.095 1.00 123.58 233 SER A O 1
ATOM 1740 N N . LEU A 1 253 ? -7.093 52.061 15.657 1.00 119.87 234 LEU A N 1
ATOM 1741 C CA . LEU A 1 253 ? -6.570 51.967 14.300 1.00 120.82 234 LEU A CA 1
ATOM 1742 C C . LEU A 1 253 ? -7.459 52.708 13.307 1.00 121.05 234 LEU A C 1
ATOM 1743 O O . LEU A 1 253 ? -6.962 53.420 12.428 1.00 116.41 234 LEU A O 1
ATOM 1748 N N . ALA A 1 254 ? -8.771 52.554 13.425 1.00 125.50 235 ALA A N 1
ATOM 1749 C CA . ALA A 1 254 ? -9.674 53.173 12.467 1.00 118.99 235 ALA A CA 1
ATOM 1750 C C . ALA A 1 254 ? -9.707 54.694 12.570 1.00 121.50 235 ALA A C 1
ATOM 1751 O O . ALA A 1 254 ? -10.518 55.319 11.877 1.00 123.54 235 ALA A O 1
ATOM 1753 N N . GLY A 1 255 ? -8.866 55.311 13.396 1.00 118.29 236 GLY A N 1
ATOM 1754 C CA . GLY A 1 255 ? -8.868 56.751 13.540 1.00 121.46 236 GLY A CA 1
ATOM 1755 C C . GLY A 1 255 ? -7.584 57.430 13.108 1.00 121.41 236 GLY A C 1
ATOM 1756 O O . GLY A 1 255 ? -7.473 58.658 13.181 1.00 116.77 236 GLY A O 1
ATOM 1757 N N . LYS A 1 256 ? -6.601 56.650 12.662 1.00 119.73 237 LYS A N 1
ATOM 1758 C CA . LYS A 1 256 ? -5.309 57.192 12.268 1.00 126.94 237 LYS A CA 1
ATOM 1759 C C . LYS A 1 256 ? -4.857 56.540 10.968 1.00 123.70 237 LYS A C 1
ATOM 1760 O O . LYS A 1 256 ? -5.112 55.357 10.726 1.00 123.70 237 LYS A O 1
ATOM 1766 N N . HIS A 1 257 ? -4.174 57.325 10.136 1.00 120.60 238 HIS A N 1
ATOM 1767 C CA . HIS A 1 257 ? -3.792 56.875 8.805 1.00 116.82 238 HIS A CA 1
ATOM 1768 C C . HIS A 1 257 ? -2.558 55.982 8.867 1.00 116.47 238 HIS A C 1
ATOM 1769 O O . HIS A 1 257 ? -1.575 56.306 9.542 1.00 125.78 238 HIS A O 1
ATOM 1771 N N . LEU A 1 258 ? -2.615 54.860 8.150 1.00 112.09 239 LEU A N 1
ATOM 1772 C CA . LEU A 1 258 ? -1.553 53.861 8.195 1.00 100.20 239 LEU A CA 1
ATOM 1773 C C . LEU A 1 258 ? -0.300 54.383 7.501 1.00 99.60 239 LEU A C 1
ATOM 1774 O O . LEU A 1 258 ? -0.311 54.632 6.290 1.00 100.06 239 LEU A O 1
ATOM 1776 N N . ALA A 1 259 ? 0.776 54.542 8.276 1.00 99.77 240 ALA A N 1
ATOM 1777 C CA . ALA A 1 259 ? 2.040 55.045 7.753 1.00 86.74 240 ALA A CA 1
ATOM 1778 C C . ALA A 1 259 ? 2.517 54.187 6.587 1.00 90.53 240 ALA A C 1
ATOM 1779 O O . ALA A 1 259 ? 2.320 52.970 6.558 1.00 101.85 240 ALA A O 1
ATOM 1781 N N . LYS A 1 260 ? 3.153 54.838 5.618 1.00 90.55 241 LYS A N 1
ATOM 1782 C CA . LYS A 1 260 ? 3.432 54.221 4.320 1.00 91.86 241 LYS A CA 1
ATOM 1783 C C . LYS A 1 260 ? 4.807 53.557 4.270 1.00 87.61 241 LYS A C 1
ATOM 1784 O O . LYS A 1 260 ? 5.588 53.795 3.351 1.00 89.65 241 LYS A O 1
ATOM 1786 N N . TYR A 1 261 ? 5.102 52.696 5.243 1.00 85.37 242 TYR A N 1
ATOM 1787 C CA . TYR A 1 261 ? 6.395 52.023 5.287 1.00 77.33 242 TYR A CA 1
ATOM 1788 C C . TYR A 1 261 ? 6.337 50.882 6.291 1.00 78.64 242 TYR A C 1
ATOM 1789 O O . TYR A 1 261 ? 5.618 50.957 7.292 1.00 84.68 242 TYR A O 1
ATOM 1798 N N . THR A 1 262 ? 7.096 49.826 6.006 1.00 76.99 243 THR A N 1
ATOM 1799 C CA . THR A 1 262 ? 7.251 48.689 6.899 1.00 79.51 243 THR A CA 1
ATOM 1800 C C . THR A 1 262 ? 8.665 48.665 7.471 1.00 78.16 243 THR A C 1
ATOM 1801 O O . THR A 1 262 ? 9.616 49.128 6.832 1.00 78.24 243 THR A O 1
ATOM 1803 N N . ILE A 1 263 ? 8.802 48.099 8.665 1.00 75.38 244 ILE A N 1
ATOM 1804 C CA . ILE A 1 263 ? 10.122 48.036 9.343 1.00 68.02 244 ILE A CA 1
ATOM 1805 C C . ILE A 1 263 ? 10.608 46.598 9.436 1.00 79.10 244 ILE A C 1
ATOM 1806 O O . ILE A 1 263 ? 10.176 45.904 10.337 1.00 86.32 244 ILE A O 1
ATOM 1811 N N . LYS A 1 264 ? 11.472 46.190 8.519 1.00 77.11 245 LYS A N 1
ATOM 1812 C CA . LYS A 1 264 ? 12.048 44.829 8.517 1.00 75.17 245 LYS A CA 1
ATOM 1813 C C . LYS A 1 264 ? 13.239 44.786 9.463 1.00 70.05 245 LYS A C 1
ATOM 1814 O O . LYS A 1 264 ? 13.878 45.779 9.596 1.00 77.88 245 LYS A O 1
ATOM 1820 N N . ARG A 1 265 ? 13.545 43.638 10.056 1.00 61.39 246 ARG A N 1
ATOM 1821 C CA . ARG A 1 265 ? 14.695 43.506 10.945 1.00 61.80 246 ARG A CA 1
ATOM 1822 C C . ARG A 1 265 ? 15.681 42.542 10.300 1.00 66.07 246 ARG A C 1
ATOM 1823 O O . ARG A 1 265 ? 15.282 41.449 9.881 1.00 67.28 246 ARG A O 1
ATOM 1831 N N . ILE A 1 266 ? 16.957 42.923 10.195 1.00 64.51 247 ILE A N 1
ATOM 1832 C CA . ILE A 1 266 ? 17.963 41.966 9.667 1.00 67.93 247 ILE A CA 1
ATOM 1833 C C . ILE A 1 266 ? 18.884 41.591 10.817 1.00 60.77 247 ILE A C 1
ATOM 1834 O O . ILE A 1 266 ? 19.196 42.451 11.575 1.00 60.75 247 ILE A O 1
ATOM 1839 N N . PHE A 1 267 ? 19.259 40.325 10.913 1.00 61.25 248 PHE A N 1
ATOM 1840 C CA . PHE A 1 267 ? 20.115 39.818 11.970 1.00 62.10 248 PHE A CA 1
ATOM 1841 C C . PHE A 1 267 ? 21.454 39.470 11.350 1.00 71.78 248 PHE A C 1
ATOM 1842 O O . PHE A 1 267 ? 21.528 38.637 10.439 1.00 74.93 248 PHE A O 1
ATOM 1850 N N . VAL A 1 268 ? 22.497 40.137 11.816 1.00 71.73 249 VAL A N 1
ATOM 1851 C CA . VAL A 1 268 ? 23.829 40.045 11.235 1.00 62.50 249 VAL A CA 1
ATOM 1852 C C . VAL A 1 268 ? 24.713 39.307 12.233 1.00 69.05 249 VAL A C 1
ATOM 1853 O O . VAL A 1 268 ? 24.870 39.768 13.372 1.00 75.01 249 VAL A O 1
ATOM 1857 N N . PRO A 1 269 ? 25.271 38.157 11.877 1.00 76.49 250 PRO A N 1
ATOM 1858 C CA . PRO A 1 269 ? 26.163 37.459 12.801 1.00 73.65 250 PRO A CA 1
ATOM 1859 C C . PRO A 1 269 ? 27.536 38.103 12.851 1.00 71.41 250 PRO A C 1
ATOM 1860 O O . PRO A 1 269 ? 28.026 38.666 11.870 1.00 73.82 250 PRO A O 1
ATOM 1864 N N . LEU A 1 270 ? 28.146 38.039 14.031 1.00 70.79 251 LEU A N 1
ATOM 1865 C CA . LEU A 1 270 ? 29.554 38.384 14.153 1.00 80.15 251 LEU A CA 1
ATOM 1866 C C . LEU A 1 270 ? 30.407 37.369 13.408 1.00 81.59 251 LEU A C 1
ATOM 1867 O O . LEU A 1 270 ? 30.144 36.164 13.451 1.00 90.56 251 LEU A O 1
ATOM 1872 N N . ALA A 1 271 ? 31.435 37.865 12.722 1.00 85.44 252 ALA A N 1
ATOM 1873 C CA . ALA A 1 271 ? 32.425 36.982 12.134 1.00 85.55 252 ALA A CA 1
ATOM 1874 C C . ALA A 1 271 ? 33.097 36.164 13.236 1.00 94.52 252 ALA A C 1
ATOM 1875 O O . ALA A 1 271 ? 32.964 36.452 14.428 1.00 88.26 252 ALA A O 1
ATOM 1877 N N . GLU A 1 272 ? 33.831 35.130 12.822 1.00 97.33 253 GLU A N 1
ATOM 1878 C CA . GLU A 1 272 ? 34.387 34.183 13.784 1.00 102.40 253 GLU A CA 1
ATOM 1879 C C . GLU A 1 272 ? 35.414 34.850 14.690 1.00 103.98 253 GLU A C 1
ATOM 1880 O O . GLU A 1 272 ? 35.333 34.740 15.920 1.00 109.58 253 GLU A O 1
ATOM 1882 N N . ASP A 1 273 ? 36.389 35.549 14.104 1.00 103.46 254 ASP A N 1
ATOM 1883 C CA . ASP A 1 273 ? 37.400 36.216 14.918 1.00 103.81 254 ASP A CA 1
ATOM 1884 C C . ASP A 1 273 ? 36.792 37.340 15.750 1.00 101.91 254 ASP A C 1
ATOM 1885 O O . ASP A 1 273 ? 37.153 37.521 16.919 1.00 96.64 254 ASP A O 1
ATOM 1890 N N . GLU A 1 274 ? 35.876 38.114 15.163 1.00 97.79 255 GLU A N 1
ATOM 1891 C CA . GLU A 1 274 ? 35.163 39.118 15.944 1.00 90.64 255 GLU A CA 1
ATOM 1892 C C . GLU A 1 274 ? 34.418 38.480 17.111 1.00 95.76 255 GLU A C 1
ATOM 1893 O O . GLU A 1 274 ? 34.426 39.012 18.227 1.00 87.31 255 GLU A O 1
ATOM 1899 N N . ARG A 1 275 ? 33.783 37.329 16.878 1.00 98.19 256 ARG A N 1
ATOM 1900 C CA . ARG A 1 275 ? 33.156 36.587 17.969 1.00 91.09 256 ARG A CA 1
ATOM 1901 C C . ARG A 1 275 ? 34.187 36.027 18.943 1.00 95.37 256 ARG A C 1
ATOM 1902 O O . ARG A 1 275 ? 33.884 35.855 20.129 1.00 107.29 256 ARG A O 1
ATOM 1910 N N . VAL A 1 276 ? 35.403 35.743 18.473 1.00 96.87 257 VAL A N 1
ATOM 1911 C CA . VAL A 1 276 ? 36.465 35.316 19.380 1.00 102.96 257 VAL A CA 1
ATOM 1912 C C . VAL A 1 276 ? 36.802 36.433 20.362 1.00 104.74 257 VAL A C 1
ATOM 1913 O O . VAL A 1 276 ? 36.781 36.240 21.583 1.00 110.07 257 VAL A O 1
ATOM 1915 N N . GLU A 1 277 ? 37.101 37.627 19.839 1.00 102.09 258 GLU A N 1
ATOM 1916 C CA . GLU A 1 277 ? 37.520 38.733 20.695 1.00 104.77 258 GLU A CA 1
ATOM 1917 C C . GLU A 1 277 ? 36.388 39.205 21.599 1.00 100.96 258 GLU A C 1
ATOM 1918 O O . GLU A 1 277 ? 36.613 39.488 22.781 1.00 99.77 258 GLU A O 1
ATOM 1924 N N . TYR A 1 278 ? 35.173 39.318 21.058 1.00 101.57 259 TYR A N 1
ATOM 1925 C CA . TYR A 1 278 ? 34.034 39.734 21.871 1.00 96.09 259 TYR A CA 1
ATOM 1926 C C . TYR A 1 278 ? 33.863 38.835 23.088 1.00 101.11 259 TYR A C 1
ATOM 1927 O O . TYR A 1 278 ? 33.738 39.319 24.217 1.00 101.61 259 TYR A O 1
ATOM 1936 N N . GLU A 1 279 ? 33.871 37.517 22.879 1.00 100.14 260 GLU A N 1
ATOM 1937 C CA . GLU A 1 279 ? 33.680 36.596 23.994 1.00 106.35 260 GLU A CA 1
ATOM 1938 C C . GLU A 1 279 ? 34.786 36.723 25.031 1.00 97.98 260 GLU A C 1
ATOM 1939 O O . GLU A 1 279 ? 34.551 36.477 26.219 1.00 102.15 260 GLU A O 1
ATOM 1945 N N . LYS A 1 280 ? 36.000 37.068 24.600 1.00 97.57 261 LYS A N 1
ATOM 1946 C CA . LYS A 1 280 ? 37.050 37.418 25.549 1.00 99.48 261 LYS A CA 1
ATOM 1947 C C . LYS A 1 280 ? 36.601 38.581 26.426 1.00 101.94 261 LYS A C 1
ATOM 1948 O O . LYS A 1 280 ? 36.469 38.447 27.648 1.00 110.19 261 LYS A O 1
ATOM 1954 N N . ARG A 1 281 ? 36.486 39.754 25.807 1.00 100.76 262 ARG A N 1
ATOM 1955 C CA . ARG A 1 281 ? 36.067 40.954 26.568 1.00 98.46 262 ARG A CA 1
ATOM 1956 C C . ARG A 1 281 ? 34.713 40.655 27.206 1.00 102.59 262 ARG A C 1
ATOM 1957 O O . ARG A 1 281 ? 34.421 41.199 28.268 1.00 96.34 262 ARG A O 1
ATOM 1962 N N . GLU A 1 282 ? 33.906 39.831 26.546 1.00 116.46 263 GLU A N 1
ATOM 1963 C CA . GLU A 1 282 ? 32.578 39.498 27.109 1.00 111.90 263 GLU A CA 1
ATOM 1964 C C . GLU A 1 282 ? 32.797 38.764 28.427 1.00 110.68 263 GLU A C 1
ATOM 1965 O O . GLU A 1 282 ? 32.179 39.132 29.421 1.00 111.90 263 GLU A O 1
ATOM 1968 N N . LYS A 1 283 ? 33.729 37.821 28.441 1.00 106.62 264 LYS A N 1
ATOM 1969 C CA . LYS A 1 283 ? 33.944 37.040 29.677 1.00 118.53 264 LYS A CA 1
ATOM 1970 C C . LYS A 1 283 ? 34.406 37.954 30.811 1.00 119.86 264 LYS A C 1
ATOM 1971 O O . LYS A 1 283 ? 33.803 37.881 31.891 1.00 131.31 264 LYS A O 1
ATOM 1977 N N . VAL A 1 284 ? 35.357 38.851 30.549 1.00 119.99 265 VAL A N 1
ATOM 1978 C CA . VAL A 1 284 ? 35.907 39.678 31.661 1.00 117.53 265 VAL A CA 1
ATOM 1979 C C . VAL A 1 284 ? 34.815 40.558 32.273 1.00 122.79 265 VAL A C 1
ATOM 1980 O O . VAL A 1 284 ? 34.671 40.547 33.497 1.00 115.18 265 VAL A O 1
ATOM 1982 N N . TYR A 1 285 ? 34.035 41.255 31.456 1.00 120.70 266 TYR A N 1
ATOM 1983 C CA . TYR A 1 285 ? 33.004 42.124 32.070 1.00 124.08 266 TYR A CA 1
ATOM 1984 C C . TYR A 1 285 ? 31.933 41.266 32.737 1.00 123.39 266 TYR A C 1
ATOM 1985 O O . TYR A 1 285 ? 31.584 41.532 33.892 1.00 124.66 266 TYR A O 1
ATOM 1994 N N . LYS A 1 286 ? 31.504 40.205 32.057 1.00 127.85 267 LYS A N 1
ATOM 1995 C CA . LYS A 1 286 ? 30.421 39.364 32.620 1.00 132.01 267 LYS A CA 1
ATOM 1996 C C . LYS A 1 286 ? 30.909 38.706 33.910 1.00 132.91 267 LYS A C 1
ATOM 1997 O O . LYS A 1 286 ? 30.165 38.728 34.898 1.00 137.56 267 LYS A O 1
ATOM 2003 N N . GLN A 1 287 ? 32.145 38.214 33.932 1.00 127.76 268 GLN A N 1
ATOM 2004 C CA . GLN A 1 287 ? 32.622 37.575 35.180 1.00 126.79 268 GLN A CA 1
ATOM 2005 C C . GLN A 1 287 ? 32.626 38.625 36.293 1.00 138.12 268 GLN A C 1
ATOM 2006 O O . GLN A 1 287 ? 32.122 38.328 37.378 1.00 150.76 268 GLN A O 1
ATOM 2008 N N . PHE A 1 288 ? 33.108 39.833 36.008 1.00 135.65 269 PHE A N 1
ATOM 2009 C CA . PHE A 1 288 ? 33.147 40.874 37.064 1.00 135.09 269 PHE A CA 1
ATOM 2010 C C . PHE A 1 288 ? 31.733 41.240 37.512 1.00 135.87 269 PHE A C 1
ATOM 2011 O O . PHE A 1 288 ? 31.468 41.229 38.714 1.00 143.38 269 PHE A O 1
ATOM 2019 N N . LEU A 1 289 ? 30.820 41.472 36.575 1.00 135.10 270 LEU A N 1
ATOM 2020 C CA . LEU A 1 289 ? 29.463 41.859 37.032 1.00 139.70 270 LEU A CA 1
ATOM 2021 C C . LEU A 1 289 ? 28.734 40.832 37.904 1.00 151.55 270 LEU A C 1
ATOM 2022 O O . LEU A 1 289 ? 28.213 41.225 38.959 1.00 152.15 270 LEU A O 1
ATOM 2027 N N . ARG A 1 290 ? 28.766 39.539 37.527 1.00 144.38 271 ARG A N 1
ATOM 2028 C CA . ARG A 1 290 ? 28.157 38.501 38.369 1.00 151.84 271 ARG A CA 1
ATOM 2029 C C . ARG A 1 290 ? 28.961 38.221 39.643 1.00 153.56 271 ARG A C 1
ATOM 2030 O O . ARG A 1 290 ? 28.398 37.721 40.624 1.00 155.93 271 ARG A O 1
ATOM 2038 N N . ALA A 1 291 ? 30.259 38.523 39.634 1.00 148.47 272 ALA A N 1
ATOM 2039 C CA . ALA A 1 291 ? 31.121 38.386 40.830 1.00 147.20 272 ALA A CA 1
ATOM 2040 C C . ALA A 1 291 ? 30.466 39.397 41.772 1.00 150.16 272 ALA A C 1
ATOM 2041 O O . ALA A 1 291 ? 30.208 39.047 42.930 1.00 155.48 272 ALA A O 1
ATOM 2043 N N . ARG A 1 292 ? 30.162 40.595 41.268 1.00 152.46 273 ARG A N 1
ATOM 2044 C CA . ARG A 1 292 ? 29.430 41.624 42.048 1.00 152.91 273 ARG A CA 1
ATOM 2045 C C . ARG A 1 292 ? 28.035 41.077 42.358 1.00 153.34 273 ARG A C 1
ATOM 2046 O O . ARG A 1 292 ? 27.550 41.310 43.466 1.00 157.07 273 ARG A O 1
ATOM 2048 N N . GLY A 1 293 ? 27.416 40.380 41.401 1.00 151.80 274 GLY A N 1
ATOM 2049 C CA . GLY A 1 293 ? 26.076 39.806 41.610 1.00 159.57 274 GLY A CA 1
ATOM 2050 C C . GLY A 1 293 ? 24.990 40.817 41.315 1.00 165.32 274 GLY A C 1
ATOM 2051 O O . GLY A 1 293 ? 23.816 40.521 41.600 1.00 164.89 274 GLY A O 1
ATOM 2052 N N . ILE A 1 294 ? 25.375 41.956 40.735 1.00 173.25 275 ILE A N 1
ATOM 2053 C CA . ILE A 1 294 ? 24.434 43.064 40.400 1.00 172.10 275 ILE A CA 1
ATOM 2054 C C . ILE A 1 294 ? 23.535 42.669 39.226 1.00 172.20 275 ILE A C 1
ATOM 2055 O O . ILE A 1 294 ? 23.918 41.781 38.443 1.00 174.06 275 ILE A O 1
ATOM 2060 N N . THR A 1 295 ? 22.343 43.266 39.173 1.00 177.32 276 THR A N 1
ATOM 2061 C CA . THR A 1 295 ? 21.388 43.042 38.060 1.00 165.96 276 THR A CA 1
ATOM 2062 C C . THR A 1 295 ? 21.294 44.360 37.299 1.00 165.39 276 THR A C 1
ATOM 2063 O O . THR A 1 295 ? 20.593 45.267 37.775 1.00 165.46 276 THR A O 1
ATOM 2065 N N . LEU A 1 296 ? 22.037 44.470 36.200 1.00 168.17 277 LEU A N 1
ATOM 2066 C CA . LEU A 1 296 ? 22.050 45.700 35.418 1.00 171.19 277 LEU A CA 1
ATOM 2067 C C . LEU A 1 296 ? 20.756 45.826 34.623 1.00 177.78 277 LEU A C 1
ATOM 2068 O O . LEU A 1 296 ? 20.390 44.914 33.873 1.00 177.22 277 LEU A O 1
ATOM 2070 N N . ARG A 1 297 ? 20.061 46.953 34.788 1.00 174.41 278 ARG A N 1
ATOM 2071 C CA . ARG A 1 297 ? 18.855 47.195 34.002 1.00 181.39 278 ARG A CA 1
ATOM 2072 C C . ARG A 1 297 ? 19.200 47.394 32.533 1.00 184.29 278 ARG A C 1
ATOM 2073 O O . ARG A 1 297 ? 18.681 46.693 31.656 1.00 181.59 278 ARG A O 1
ATOM 2075 N N . ARG A 1 298 ? 20.073 48.353 32.246 1.00 181.36 279 ARG A N 1
ATOM 2076 C CA . ARG A 1 298 ? 20.514 48.629 30.890 1.00 175.29 279 ARG A CA 1
ATOM 2077 C C . ARG A 1 298 ? 22.027 48.781 30.874 1.00 167.95 279 ARG A C 1
ATOM 2078 O O . ARG A 1 298 ? 22.627 49.270 31.836 1.00 167.78 279 ARG A O 1
ATOM 2080 N N . ALA A 1 299 ? 22.635 48.354 29.764 1.00 161.01 280 ALA A N 1
ATOM 2081 C CA . ALA A 1 299 ? 24.088 48.367 29.646 1.00 157.66 280 ALA A CA 1
ATOM 2082 C C . ALA A 1 299 ? 24.676 49.767 29.761 1.00 161.70 280 ALA A C 1
ATOM 2083 O O . ALA A 1 299 ? 25.847 49.904 30.133 1.00 161.91 280 ALA A O 1
ATOM 2085 N N . GLU A 1 300 ? 23.894 50.809 29.464 1.00 161.01 281 GLU A N 1
ATOM 2086 C CA . GLU A 1 300 ? 24.395 52.171 29.613 1.00 163.15 281 GLU A CA 1
ATOM 2087 C C . GLU A 1 300 ? 24.593 52.554 31.071 1.00 166.54 281 GLU A C 1
ATOM 2088 O O . GLU A 1 300 ? 25.403 53.442 31.357 1.00 171.77 281 GLU A O 1
ATOM 2090 N N . ASP A 1 301 ? 23.880 51.906 31.995 1.00 169.63 282 ASP A N 1
ATOM 2091 C CA . ASP A 1 301 ? 24.073 52.167 33.414 1.00 161.02 282 ASP A CA 1
ATOM 2092 C C . ASP A 1 301 ? 25.416 51.666 33.922 1.00 153.58 282 ASP A C 1
ATOM 2093 O O . ASP A 1 301 ? 25.790 51.996 35.052 1.00 155.07 282 ASP A O 1
ATOM 2095 N N . PHE A 1 302 ? 26.140 50.878 33.125 1.00 151.51 283 PHE A N 1
ATOM 2096 C CA . PHE A 1 302 ? 27.474 50.435 33.501 1.00 144.12 283 PHE A CA 1
ATOM 2097 C C . PHE A 1 302 ? 28.526 51.503 33.230 1.00 150.85 283 PHE A C 1
ATOM 2098 O O . PHE A 1 302 ? 29.594 51.478 33.849 1.00 158.29 283 PHE A O 1
ATOM 2106 N N . ASN A 1 303 ? 28.244 52.441 32.322 1.00 148.19 284 ASN A N 1
ATOM 2107 C CA . ASN A 1 303 ? 29.088 53.623 32.194 1.00 151.30 284 ASN A CA 1
ATOM 2108 C C . ASN A 1 303 ? 29.071 54.447 33.469 1.00 153.40 284 ASN A C 1
ATOM 2109 O O . ASN A 1 303 ? 30.065 55.101 33.805 1.00 153.01 284 ASN A O 1
ATOM 2114 N N . LYS A 1 304 ? 27.949 54.427 34.185 1.00 156.54 285 LYS A N 1
ATOM 2115 C CA . LYS A 1 304 ? 27.716 55.296 35.328 1.00 159.94 285 LYS A CA 1
ATOM 2116 C C . LYS A 1 304 ? 27.799 54.584 36.669 1.00 161.08 285 LYS A C 1
ATOM 2117 O O . LYS A 1 304 ? 28.173 55.215 37.659 1.00 167.14 285 LYS A O 1
ATOM 2123 N N . ILE A 1 305 ? 27.453 53.293 36.729 1.00 158.22 286 ILE A N 1
ATOM 2124 C CA . ILE A 1 305 ? 27.553 52.550 37.984 1.00 155.85 286 ILE A CA 1
ATOM 2125 C C . ILE A 1 305 ? 29.004 52.390 38.400 1.00 163.72 286 ILE A C 1
ATOM 2126 O O . ILE A 1 305 ? 29.316 52.317 39.595 1.00 172.45 286 ILE A O 1
ATOM 2128 N N . VAL A 1 306 ? 29.912 52.319 37.428 1.00 157.18 287 VAL A N 1
ATOM 2129 C CA . VAL A 1 306 ? 31.323 52.162 37.744 1.00 159.79 287 VAL A CA 1
ATOM 2130 C C . VAL A 1 306 ? 31.926 53.457 38.265 1.00 171.27 287 VAL A C 1
ATOM 2131 O O . VAL A 1 306 ? 32.946 53.425 38.962 1.00 175.10 287 VAL A O 1
ATOM 2135 N N . MET A 1 307 ? 31.309 54.597 37.961 1.00 161.32 288 MET A N 1
ATOM 2136 C CA . MET A 1 307 ? 31.832 55.879 38.412 1.00 168.63 288 MET A CA 1
ATOM 2137 C C . MET A 1 307 ? 31.353 56.212 39.816 1.00 179.13 288 MET A C 1
ATOM 2138 O O . MET A 1 307 ? 32.150 56.586 40.684 1.00 177.35 288 MET A O 1
ATOM 2140 N N . ALA A 1 308 ? 30.043 56.100 40.040 1.00 172.02 289 ALA A N 1
ATOM 2141 C CA . ALA A 1 308 ? 29.461 56.541 41.300 1.00 184.41 289 ALA A CA 1
ATOM 2142 C C . ALA A 1 308 ? 29.883 55.639 42.447 1.00 192.64 289 ALA A C 1
ATOM 2143 O O . ALA A 1 308 ? 30.180 56.121 43.546 1.00 196.16 289 ALA A O 1
ATOM 2145 N N . SER A 1 309 ? 29.924 54.329 42.208 1.00 192.11 290 SER A N 1
ATOM 2146 C CA . SER A 1 309 ? 30.387 53.418 43.246 1.00 192.78 290 SER A CA 1
ATOM 2147 C C . SER A 1 309 ? 31.861 53.643 43.555 1.00 188.62 290 SER A C 1
ATOM 2148 O O . SER A 1 309 ? 32.253 53.677 44.728 1.00 194.39 290 SER A O 1
ATOM 2150 N N . GLY A 1 310 ? 32.683 53.829 42.523 1.00 192.32 291 GLY A N 1
ATOM 2151 C CA . GLY A 1 310 ? 34.112 54.017 42.686 1.00 179.44 291 GLY A CA 1
ATOM 2152 C C . GLY A 1 310 ? 34.718 52.944 43.563 1.00 178.52 291 GLY A C 1
ATOM 2153 O O . GLY A 1 310 ? 34.222 51.815 43.641 1.00 176.15 291 GLY A O 1
ATOM 2154 N N . TYR A 1 311 ? 35.799 53.309 44.247 1.00 170.65 292 TYR A N 1
ATOM 2155 C CA . TYR A 1 311 ? 36.488 52.445 45.206 1.00 172.07 292 TYR A CA 1
ATOM 2156 C C . TYR A 1 311 ? 36.635 51.023 44.653 1.00 166.20 292 TYR A C 1
ATOM 2157 O O . TYR A 1 311 ? 36.147 50.046 45.224 1.00 165.42 292 TYR A O 1
ATOM 2166 N N . ASP A 1 312 ? 37.290 50.923 43.494 1.00 169.04 293 ASP A N 1
ATOM 2167 C CA . ASP A 1 312 ? 37.470 49.629 42.844 1.00 154.19 293 ASP A CA 1
ATOM 2168 C C . ASP A 1 312 ? 38.564 49.743 41.792 1.00 136.53 293 ASP A C 1
ATOM 2169 O O . ASP A 1 312 ? 38.544 50.664 40.971 1.00 133.02 293 ASP A O 1
ATOM 2174 N N . GLU A 1 313 ? 39.503 48.797 41.811 1.00 137.13 294 GLU A N 1
ATOM 2175 C CA . GLU A 1 313 ? 40.639 48.804 40.895 1.00 137.65 294 GLU A CA 1
ATOM 2176 C C . GLU A 1 313 ? 40.352 48.011 39.624 1.00 139.15 294 GLU A C 1
ATOM 2177 O O . GLU A 1 313 ? 40.754 48.422 38.530 1.00 133.97 294 GLU A O 1
ATOM 2183 N N . ARG A 1 314 ? 39.649 46.889 39.746 1.00 142.55 295 ARG A N 1
ATOM 2184 C CA . ARG A 1 314 ? 39.360 46.020 38.614 1.00 131.61 295 ARG A CA 1
ATOM 2185 C C . ARG A 1 314 ? 38.093 46.442 37.875 1.00 128.54 295 ARG A C 1
ATOM 2186 O O . ARG A 1 314 ? 37.763 45.857 36.838 1.00 119.97 295 ARG A O 1
ATOM 2194 N N . ALA A 1 315 ? 37.388 47.463 38.373 1.00 136.78 296 ALA A N 1
ATOM 2195 C CA . ALA A 1 315 ? 36.218 47.969 37.662 1.00 129.37 296 ALA A CA 1
ATOM 2196 C C . ALA A 1 315 ? 36.610 48.769 36.424 1.00 116.18 296 ALA A C 1
ATOM 2197 O O . ALA A 1 315 ? 35.864 48.782 35.439 1.00 117.67 296 ALA A O 1
ATOM 2199 N N . TYR A 1 316 ? 37.757 49.454 36.453 1.00 115.36 297 TYR A N 1
ATOM 2200 C CA . TYR A 1 316 ? 38.307 50.016 35.222 1.00 114.60 297 TYR A CA 1
ATOM 2201 C C . TYR A 1 316 ? 38.530 48.928 34.181 1.00 116.65 297 TYR A C 1
ATOM 2202 O O . TYR A 1 316 ? 38.079 49.048 33.036 1.00 122.66 297 TYR A O 1
ATOM 2211 N N . GLU A 1 317 ? 39.224 47.853 34.566 1.00 110.14 298 GLU A N 1
ATOM 2212 C CA . GLU A 1 317 ? 39.461 46.752 33.638 1.00 110.12 298 GLU A CA 1
ATOM 2213 C C . GLU A 1 317 ? 38.151 46.153 33.142 1.00 112.90 298 GLU A C 1
ATOM 2214 O O . GLU A 1 317 ? 38.082 45.657 32.011 1.00 103.40 298 GLU A O 1
ATOM 2220 N N . ALA A 1 318 ? 37.104 46.197 33.964 1.00 119.41 299 ALA A N 1
ATOM 2221 C CA . ALA A 1 318 ? 35.785 45.782 33.502 1.00 117.50 299 ALA A CA 1
ATOM 2222 C C . ALA A 1 318 ? 35.241 46.762 32.468 1.00 112.52 299 ALA A C 1
ATOM 2223 O O . ALA A 1 318 ? 34.948 46.381 31.329 1.00 113.74 299 ALA A O 1
ATOM 2225 N N . LEU A 1 319 ? 35.233 48.040 32.825 1.00 113.63 300 LEU A N 1
ATOM 2226 C CA . LEU A 1 319 ? 34.709 49.070 31.902 1.00 110.50 300 LEU A CA 1
ATOM 2227 C C . LEU A 1 319 ? 35.496 49.014 30.602 1.00 112.44 300 LEU A C 1
ATOM 2228 O O . LEU A 1 319 ? 34.881 48.882 29.563 1.00 107.12 300 LEU A O 1
ATOM 2233 N N . ARG A 1 320 ? 36.808 48.891 30.706 1.00 111.94 301 ARG A N 1
ATOM 2234 C CA . ARG A 1 320 ? 37.655 48.880 29.495 1.00 104.44 301 ARG A CA 1
ATOM 2235 C C . ARG A 1 320 ? 37.272 47.689 28.619 1.00 104.97 301 ARG A C 1
ATOM 2236 O O . ARG A 1 320 ? 37.247 47.850 27.412 1.00 111.72 301 ARG A O 1
ATOM 2244 N N . ALA A 1 321 ? 37.027 46.523 29.199 1.00 103.03 302 ALA A N 1
ATOM 2245 C CA . ALA A 1 321 ? 36.603 45.376 28.370 1.00 96.15 302 ALA A CA 1
ATOM 2246 C C . ALA A 1 321 ? 35.199 45.618 27.817 1.00 99.82 302 ALA A C 1
ATOM 2247 O O . ALA A 1 321 ? 34.994 45.422 26.629 1.00 95.62 302 ALA A O 1
ATOM 2249 N N . TRP A 1 322 ? 34.290 46.125 28.642 1.00 102.03 303 TRP A N 1
ATOM 2250 C CA . TRP A 1 322 ? 32.903 46.342 28.170 1.00 98.11 303 TRP A CA 1
ATOM 2251 C C . TRP A 1 322 ? 32.937 47.331 27.019 1.00 99.22 303 TRP A C 1
ATOM 2252 O O . TRP A 1 322 ? 32.434 47.024 25.954 1.00 87.41 303 TRP A O 1
ATOM 2263 N N . GLU A 1 323 ? 33.572 48.470 27.245 1.00 95.00 304 GLU A N 1
ATOM 2264 C CA . GLU A 1 323 ? 33.717 49.490 26.188 1.00 92.64 304 GLU A CA 1
ATOM 2265 C C . GLU A 1 323 ? 34.375 48.824 24.990 1.00 94.19 304 GLU A C 1
ATOM 2266 O O . GLU A 1 323 ? 33.883 48.998 23.900 1.00 95.21 304 GLU A O 1
ATOM 2272 N N . GLU A 1 324 ? 35.403 48.020 25.214 1.00 93.61 305 GLU A N 1
ATOM 2273 C CA . GLU A 1 324 ? 36.072 47.340 24.082 1.00 95.17 305 GLU A CA 1
ATOM 2274 C C . GLU A 1 324 ? 35.093 46.370 23.430 1.00 91.16 305 GLU A C 1
ATOM 2275 O O . GLU A 1 324 ? 35.144 46.241 22.218 1.00 81.22 305 GLU A O 1
ATOM 2277 N N . ALA A 1 325 ? 34.273 45.683 24.229 1.00 100.88 306 ALA A N 1
ATOM 2278 C CA . ALA A 1 325 ? 33.301 44.697 23.699 1.00 96.31 306 ALA A CA 1
ATOM 2279 C C . ALA A 1 325 ? 32.243 45.374 22.836 1.00 91.07 306 ALA A C 1
ATOM 2280 O O . ALA A 1 325 ? 32.074 44.978 21.695 1.00 84.85 306 ALA A O 1
ATOM 2282 N N . ARG A 1 326 ? 31.568 46.372 23.385 1.00 90.96 307 ARG A N 1
ATOM 2283 C CA . ARG A 1 326 ? 30.526 47.091 22.624 1.00 86.09 307 ARG A CA 1
ATOM 2284 C C . ARG A 1 326 ? 31.123 47.609 21.321 1.00 85.02 307 ARG A C 1
ATOM 2285 O O . ARG A 1 326 ? 30.454 47.529 20.331 1.00 87.17 307 ARG A O 1
ATOM 2287 N N . ARG A 1 327 ? 32.378 48.119 21.333 1.00 97.08 308 ARG A N 1
ATOM 2288 C CA . ARG A 1 327 ? 32.977 48.599 20.080 1.00 85.65 308 ARG A CA 1
ATOM 2289 C C . ARG A 1 327 ? 33.191 47.465 19.093 1.00 93.71 308 ARG A C 1
ATOM 2290 O O . ARG A 1 327 ? 32.991 47.650 17.887 1.00 98.01 308 ARG A O 1
ATOM 2292 N N . ILE A 1 328 ? 33.618 46.288 19.570 1.00 97.80 309 ILE A N 1
ATOM 2293 C CA . ILE A 1 328 ? 33.726 45.172 18.628 1.00 91.90 309 ILE A CA 1
ATOM 2294 C C . ILE A 1 328 ? 32.367 44.859 18.013 1.00 95.95 309 ILE A C 1
ATOM 2295 O O . ILE A 1 328 ? 32.272 44.521 16.825 1.00 96.12 309 ILE A O 1
ATOM 2300 N N . ALA A 1 329 ? 31.294 45.000 18.794 1.00 99.03 310 ALA A N 1
ATOM 2301 C CA . ALA A 1 329 ? 29.976 44.612 18.290 1.00 96.28 310 ALA A CA 1
ATOM 2302 C C . ALA A 1 329 ? 29.397 45.614 17.281 1.00 94.90 310 ALA A C 1
ATOM 2303 O O . ALA A 1 329 ? 28.745 45.199 16.313 1.00 81.47 310 ALA A O 1
ATOM 2305 N N . PHE A 1 330 ? 29.595 46.935 17.476 1.00 97.59 311 PHE A N 1
ATOM 2306 C CA . PHE A 1 330 ? 28.922 47.871 16.563 1.00 91.03 311 PHE A CA 1
ATOM 2307 C C . PHE A 1 330 ? 29.664 48.046 15.236 1.00 91.60 311 PHE A C 1
ATOM 2308 O O . PHE A 1 330 ? 29.027 48.277 14.202 1.00 97.55 311 PHE A O 1
ATOM 2316 N N . ASN A 1 331 ? 30.992 47.962 15.240 1.00 94.06 312 ASN A N 1
ATOM 2317 C CA . ASN A 1 331 ? 31.779 48.026 14.012 1.00 93.51 312 ASN A CA 1
ATOM 2318 C C . ASN A 1 331 ? 31.737 46.736 13.199 1.00 89.10 312 ASN A C 1
ATOM 2319 O O . ASN A 1 331 ? 32.602 46.563 12.331 1.00 81.69 312 ASN A O 1
ATOM 2324 N N . SER A 1 332 ? 30.790 45.834 13.467 1.00 82.68 313 SER A N 1
ATOM 2325 C CA . SER A 1 332 ? 30.786 44.508 12.862 1.00 82.37 313 SER A CA 1
ATOM 2326 C C . SER A 1 332 ? 31.095 44.584 11.369 1.00 84.20 313 SER A C 1
ATOM 2327 O O . SER A 1 332 ? 30.432 45.318 10.623 1.00 80.57 313 SER A O 1
ATOM 2330 N N . LYS A 1 333 ? 32.148 43.871 10.934 1.00 81.67 314 LYS A N 1
ATOM 2331 C CA . LYS A 1 333 ? 32.466 43.870 9.502 1.00 70.94 314 LYS A CA 1
ATOM 2332 C C . LYS A 1 333 ? 31.208 43.374 8.829 1.00 76.38 314 LYS A C 1
ATOM 2333 O O . LYS A 1 333 ? 30.829 43.954 7.848 1.00 82.86 314 LYS A O 1
ATOM 2335 N N . ASN A 1 334 ? 30.539 42.397 9.425 1.00 66.53 315 ASN A N 1
ATOM 2336 C CA . ASN A 1 334 ? 29.361 41.865 8.711 1.00 70.03 315 ASN A CA 1
ATOM 2337 C C . ASN A 1 334 ? 28.277 42.920 8.554 1.00 72.73 315 ASN A C 1
ATOM 2338 O O . ASN A 1 334 ? 27.588 42.866 7.575 1.00 69.79 315 ASN A O 1
ATOM 2343 N N . LYS A 1 335 ? 28.071 43.806 9.523 1.00 69.25 316 LYS A N 1
ATOM 2344 C CA . LYS A 1 335 ? 26.974 44.742 9.323 1.00 62.24 316 LYS A CA 1
ATOM 2345 C C . LYS A 1 335 ? 27.218 45.640 8.114 1.00 63.36 316 LYS A C 1
ATOM 2346 O O . LYS A 1 335 ? 26.261 45.988 7.413 1.00 61.16 316 LYS A O 1
ATOM 2352 N N . ILE A 1 336 ? 28.480 45.925 7.773 1.00 62.99 317 ILE A N 1
ATOM 2353 C CA . ILE A 1 336 ? 28.705 46.840 6.622 1.00 66.15 317 ILE A CA 1
ATOM 2354 C C . ILE A 1 336 ? 28.455 46.012 5.359 1.00 66.37 317 ILE A C 1
ATOM 2355 O O . ILE A 1 336 ? 27.840 46.528 4.435 1.00 72.11 317 ILE A O 1
ATOM 2360 N N . ARG A 1 337 ? 28.813 44.731 5.376 1.00 60.86 318 ARG A N 1
ATOM 2361 C CA . ARG A 1 337 ? 28.558 43.853 4.209 1.00 55.05 318 ARG A CA 1
ATOM 2362 C C . ARG A 1 337 ? 27.052 43.744 4.002 1.00 60.00 318 ARG A C 1
ATOM 2363 O O . ARG A 1 337 ? 26.617 43.822 2.866 1.00 62.92 318 ARG A O 1
ATOM 2371 N N . LYS A 1 338 ? 26.290 43.612 5.085 1.00 65.92 319 LYS A N 1
ATOM 2372 C CA . LYS A 1 338 ? 24.811 43.545 5.004 1.00 65.29 319 LYS A CA 1
ATOM 2373 C C . LYS A 1 338 ? 24.296 44.869 4.450 1.00 65.31 319 LYS A C 1
ATOM 2374 O O . LYS A 1 338 ? 23.369 44.844 3.658 1.00 54.19 319 LYS A O 1
ATOM 2380 N N . LEU A 1 339 ? 24.887 45.984 4.870 1.00 61.92 320 LEU A N 1
ATOM 2381 C CA . LEU A 1 339 ? 24.508 47.314 4.338 1.00 61.75 320 LEU A CA 1
ATOM 2382 C C . LEU A 1 339 ? 24.900 47.323 2.864 1.00 63.17 320 LEU A C 1
ATOM 2383 O O . LEU A 1 339 ? 24.191 47.928 2.089 1.00 58.82 320 LEU A O 1
ATOM 2388 N N . ARG A 1 340 ? 26.020 46.701 2.474 1.00 62.60 321 ARG A N 1
ATOM 2389 C CA . ARG A 1 340 ? 26.394 46.651 1.054 1.00 67.16 321 ARG A CA 1
ATOM 2390 C C . ARG A 1 340 ? 25.321 45.961 0.241 1.00 74.57 321 ARG A C 1
ATOM 2391 O O . ARG A 1 340 ? 24.946 46.418 -0.846 1.00 79.02 321 ARG A O 1
ATOM 2399 N N . GLU A 1 341 ? 24.832 44.837 0.759 1.00 67.55 322 GLU A N 1
ATOM 2400 C CA . GLU A 1 341 ? 23.752 44.079 0.082 1.00 70.39 322 GLU A CA 1
ATOM 2401 C C . GLU A 1 341 ? 22.450 44.873 -0.027 1.00 75.98 322 GLU A C 1
ATOM 2402 O O . GLU A 1 341 ? 21.792 44.779 -1.056 1.00 78.69 322 GLU A O 1
ATOM 2408 N N . ILE A 1 342 ? 22.093 45.607 1.021 1.00 72.68 323 ILE A N 1
ATOM 2409 C CA . ILE A 1 342 ? 20.869 46.454 1.016 1.00 63.18 323 ILE A CA 1
ATOM 2410 C C . ILE A 1 342 ? 21.027 47.557 -0.021 1.00 59.45 323 ILE A C 1
ATOM 2411 O O . ILE A 1 342 ? 20.053 47.890 -0.674 1.00 63.36 323 ILE A O 1
ATOM 2416 N N . LEU A 1 343 ? 22.217 48.135 -0.118 1.00 67.33 324 LEU A N 1
ATOM 2417 C CA . LEU A 1 343 ? 22.442 49.244 -1.077 1.00 66.81 324 LEU A CA 1
ATOM 2418 C C . LEU A 1 343 ? 22.278 48.749 -2.513 1.00 73.76 324 LEU A C 1
ATOM 2419 O O . LEU A 1 343 ? 21.616 49.437 -3.279 1.00 70.05 324 LEU A O 1
ATOM 2424 N N . GLU A 1 344 ? 22.820 47.580 -2.847 1.00 81.92 325 GLU A N 1
ATOM 2425 C CA . GLU A 1 344 ? 22.655 47.049 -4.222 1.00 76.91 325 GLU A CA 1
ATOM 2426 C C . GLU A 1 344 ? 21.162 46.903 -4.469 1.00 80.27 325 GLU A C 1
ATOM 2427 O O . GLU A 1 344 ? 20.704 47.237 -5.558 1.00 86.94 325 GLU A O 1
ATOM 2433 N N . ARG A 1 345 ? 20.448 46.441 -3.448 1.00 75.35 326 ARG A N 1
ATOM 2434 C CA . ARG A 1 345 ? 19.016 46.203 -3.544 1.00 70.27 326 ARG A CA 1
ATOM 2435 C C . ARG A 1 345 ? 18.228 47.476 -3.827 1.00 73.74 326 ARG A C 1
ATOM 2436 O O . ARG A 1 345 ? 17.091 47.394 -4.304 1.00 85.60 326 ARG A O 1
ATOM 2444 N N . HIS A 1 346 ? 18.796 48.648 -3.562 1.00 69.81 327 HIS A N 1
ATOM 2445 C CA . HIS A 1 346 ? 18.040 49.888 -3.664 1.00 67.66 327 HIS A CA 1
ATOM 2446 C C . HIS A 1 346 ? 18.811 50.941 -4.452 1.00 74.07 327 HIS A C 1
ATOM 2447 O O . HIS A 1 346 ? 18.825 52.123 -4.094 1.00 80.50 327 HIS A O 1
ATOM 2454 N N . ARG A 1 347 ? 19.456 50.527 -5.550 1.00 74.68 328 ARG A N 1
ATOM 2455 C CA . ARG A 1 347 ? 20.280 51.455 -6.320 1.00 70.84 328 ARG A CA 1
ATOM 2456 C C . ARG A 1 347 ? 19.471 52.613 -6.891 1.00 81.70 328 ARG A C 1
ATOM 2457 O O . ARG A 1 347 ? 20.032 53.677 -7.175 1.00 88.55 328 ARG A O 1
ATOM 2465 N N . LYS A 1 348 ? 18.167 52.439 -7.065 1.00 83.79 329 LYS A N 1
ATOM 2466 C CA . LYS A 1 348 ? 17.349 53.460 -7.702 1.00 94.39 329 LYS A CA 1
ATOM 2467 C C . LYS A 1 348 ? 16.680 54.397 -6.699 1.00 93.55 329 LYS A C 1
ATOM 2468 O O . LYS A 1 348 ? 16.178 55.454 -7.100 1.00 103.79 329 LYS A O 1
ATOM 2474 N N . ASP A 1 349 ? 16.718 54.076 -5.410 1.00 86.03 330 ASP A N 1
ATOM 2475 C CA . ASP A 1 349 ? 15.977 54.811 -4.397 1.00 71.14 330 ASP A CA 1
ATOM 2476 C C . ASP A 1 349 ? 16.882 55.776 -3.633 1.00 67.78 330 ASP A C 1
ATOM 2477 O O . ASP A 1 349 ? 18.112 55.731 -3.718 1.00 76.83 330 ASP A O 1
ATOM 2482 N N . LYS A 1 350 ? 16.237 56.671 -2.883 1.00 73.33 331 LYS A N 1
ATOM 2483 C CA . LYS A 1 350 ? 16.908 57.556 -1.936 1.00 73.19 331 LYS A CA 1
ATOM 2484 C C . LYS A 1 350 ? 16.972 56.902 -0.562 1.00 72.98 331 LYS A C 1
ATOM 2485 O O . LYS A 1 350 ? 15.997 56.297 -0.105 1.00 77.86 331 LYS A O 1
ATOM 2491 N N . ILE A 1 351 ? 18.118 57.042 0.101 1.00 68.81 332 ILE A N 1
ATOM 2492 C CA . ILE A 1 351 ? 18.429 56.276 1.301 1.00 67.57 332 ILE A CA 1
ATOM 2493 C C . ILE A 1 351 ? 19.028 57.194 2.358 1.00 68.68 332 ILE A C 1
ATOM 2494 O O . ILE A 1 351 ? 19.909 58.008 2.060 1.00 78.78 332 ILE A O 1
ATOM 2499 N N . ILE A 1 352 ? 18.560 57.054 3.598 1.00 64.06 333 ILE A N 1
ATOM 2500 C CA . ILE A 1 352 ? 19.191 57.677 4.756 1.00 64.01 333 ILE A CA 1
ATOM 2501 C C . ILE A 1 352 ? 19.635 56.568 5.694 1.00 67.31 333 ILE A C 1
ATOM 2502 O O . ILE A 1 352 ? 18.800 55.850 6.259 1.00 71.81 333 ILE A O 1
ATOM 2507 N N . ILE A 1 353 ? 20.942 56.423 5.858 1.00 68.67 334 ILE A N 1
ATOM 2508 C CA . ILE A 1 353 ? 21.515 55.507 6.834 1.00 62.85 334 ILE A CA 1
ATOM 2509 C C . ILE A 1 353 ? 21.759 56.294 8.110 1.00 65.06 334 ILE A C 1
ATOM 2510 O O . ILE A 1 353 ? 22.200 57.448 8.059 1.00 76.54 334 ILE A O 1
ATOM 2515 N N . PHE A 1 354 ? 21.472 55.685 9.260 1.00 67.97 335 PHE A N 1
ATOM 2516 C CA . PHE A 1 354 ? 21.628 56.371 10.539 1.00 64.58 335 PHE A CA 1
ATOM 2517 C C . PHE A 1 354 ? 22.212 55.433 11.582 1.00 60.44 335 PHE A C 1
ATOM 2518 O O . PHE A 1 354 ? 21.630 54.384 11.872 1.00 65.78 335 PHE A O 1
ATOM 2526 N N . THR A 1 355 ? 23.344 55.829 12.163 1.00 64.06 336 THR A N 1
ATOM 2527 C CA . THR A 1 355 ? 23.844 55.259 13.408 1.00 75.63 336 THR A CA 1
ATOM 2528 C C . THR A 1 355 ? 24.110 56.401 14.383 1.00 78.55 336 THR A C 1
ATOM 2529 O O . THR A 1 355 ? 23.942 57.580 14.054 1.00 65.60 336 THR A O 1
ATOM 2533 N N . ARG A 1 356 ? 24.596 56.038 15.555 1.00 83.38 337 ARG A N 1
ATOM 2534 C CA . ARG A 1 356 ? 24.885 57.046 16.594 1.00 71.59 337 ARG A CA 1
ATOM 2535 C C . ARG A 1 356 ? 26.388 57.120 16.807 1.00 75.74 337 ARG A C 1
ATOM 2536 O O . ARG A 1 356 ? 26.818 57.966 17.565 1.00 94.83 337 ARG A O 1
ATOM 2538 N N . HIS A 1 357 ? 27.176 56.331 16.074 1.00 74.42 338 HIS A N 1
ATOM 2539 C CA . HIS A 1 357 ? 28.632 56.268 16.214 1.00 76.46 338 HIS A CA 1
ATOM 2540 C C . HIS A 1 357 ? 29.327 57.020 15.089 1.00 80.25 338 HIS A C 1
ATOM 2541 O O . HIS A 1 357 ? 29.272 56.590 13.930 1.00 82.03 338 HIS A O 1
ATOM 2548 N N . ASN A 1 358 ? 30.016 58.114 15.428 1.00 86.94 339 ASN A N 1
ATOM 2549 C CA . ASN A 1 358 ? 30.638 58.909 14.374 1.00 82.29 339 ASN A CA 1
ATOM 2550 C C . ASN A 1 358 ? 31.662 58.107 13.589 1.00 78.11 339 ASN A C 1
ATOM 2551 O O . ASN A 1 358 ? 31.751 58.258 12.362 1.00 74.12 339 ASN A O 1
ATOM 2556 N N . GLU A 1 359 ? 32.456 57.260 14.259 1.00 78.46 340 GLU A N 1
ATOM 2557 C CA . GLU A 1 359 ? 33.434 56.495 13.493 1.00 74.39 340 GLU A CA 1
ATOM 2558 C C . GLU A 1 359 ? 32.742 55.638 12.459 1.00 72.81 340 GLU A C 1
ATOM 2559 O O . GLU A 1 359 ? 33.210 55.531 11.323 1.00 82.21 340 GLU A O 1
ATOM 2565 N N . LEU A 1 360 ? 31.582 55.091 12.793 1.00 73.49 341 LEU A N 1
ATOM 2566 C CA . LEU A 1 360 ? 30.880 54.316 11.791 1.00 57.78 341 LEU A CA 1
ATOM 2567 C C . LEU A 1 360 ? 30.295 55.211 10.699 1.00 64.49 341 LEU A C 1
ATOM 2568 O O . LEU A 1 360 ? 30.272 54.822 9.528 1.00 70.78 341 LEU A O 1
ATOM 2573 N N . VAL A 1 361 ? 29.801 56.399 11.048 1.00 64.04 342 VAL A N 1
ATOM 2574 C CA . VAL A 1 361 ? 29.296 57.300 10.012 1.00 60.17 342 VAL A CA 1
ATOM 2575 C C . VAL A 1 361 ? 30.376 57.582 8.974 1.00 61.52 342 VAL A C 1
ATOM 2576 O O . VAL A 1 361 ? 30.123 57.542 7.764 1.00 72.47 342 VAL A O 1
ATOM 2580 N N . TYR A 1 362 ? 31.602 57.855 9.425 1.00 68.23 343 TYR A N 1
ATOM 2581 C CA . TYR A 1 362 ? 32.677 58.111 8.473 1.00 63.43 343 TYR A CA 1
ATOM 2582 C C . TYR A 1 362 ? 33.129 56.836 7.772 1.00 62.58 343 TYR A C 1
ATOM 2583 O O . TYR A 1 362 ? 33.541 56.886 6.609 1.00 73.49 343 TYR A O 1
ATOM 2592 N N . ARG A 1 363 ? 33.041 55.686 8.444 1.00 66.04 344 ARG A N 1
ATOM 2593 C CA . ARG A 1 363 ? 33.431 54.433 7.806 1.00 58.58 344 ARG A CA 1
ATOM 2594 C C . ARG A 1 363 ? 32.473 54.075 6.678 1.00 63.09 344 ARG A C 1
ATOM 2595 O O . ARG A 1 363 ? 32.903 53.714 5.576 1.00 63.39 344 ARG A O 1
ATOM 2603 N N . ILE A 1 364 ? 31.166 54.164 6.941 1.00 65.10 345 ILE A N 1
ATOM 2604 C CA . ILE A 1 364 ? 30.174 53.953 5.889 1.00 60.62 345 ILE A CA 1
ATOM 2605 C C . ILE A 1 364 ? 30.438 54.894 4.721 1.00 64.70 345 ILE A C 1
ATOM 2606 O O . ILE A 1 364 ? 30.344 54.501 3.551 1.00 68.23 345 ILE A O 1
ATOM 2611 N N . SER A 1 365 ? 30.798 56.146 5.023 1.00 60.21 346 SER A N 1
ATOM 2612 C CA . SER A 1 365 ? 31.054 57.132 3.979 1.00 53.69 346 SER A CA 1
ATOM 2613 C C . SER A 1 365 ? 32.263 56.746 3.136 1.00 54.87 346 SER A C 1
ATOM 2614 O O . SER A 1 365 ? 32.228 56.855 1.907 1.00 68.19 346 SER A O 1
ATOM 2617 N N . LYS A 1 366 ? 33.340 56.292 3.780 1.00 60.06 347 LYS A N 1
ATOM 2618 C CA . LYS A 1 366 ? 34.532 55.888 3.039 1.00 56.74 347 LYS A CA 1
ATOM 2619 C C . LYS A 1 366 ? 34.257 54.676 2.157 1.00 62.24 347 LYS A C 1
ATOM 2620 O O . LYS A 1 366 ? 34.675 54.639 0.995 1.00 63.05 347 LYS A O 1
ATOM 2622 N N . VAL A 1 367 ? 33.541 53.683 2.689 1.00 65.22 348 VAL A N 1
ATOM 2623 C CA . VAL A 1 367 ? 33.338 52.425 1.974 1.00 59.87 348 VAL A CA 1
ATOM 2624 C C . VAL A 1 367 ? 32.442 52.627 0.754 1.00 61.47 348 VAL A C 1
ATOM 2625 O O . VAL A 1 367 ? 32.714 52.086 -0.326 1.00 72.40 348 VAL A O 1
ATOM 2629 N N . PHE A 1 368 ? 31.372 53.413 0.892 1.00 62.57 349 PHE A N 1
ATOM 2630 C CA . PHE A 1 368 ? 30.372 53.507 -0.161 1.00 61.71 349 PHE A CA 1
ATOM 2631 C C . PHE A 1 368 ? 30.290 54.886 -0.797 1.00 67.89 349 PHE A C 1
ATOM 2632 O O . PHE A 1 368 ? 29.429 55.103 -1.656 1.00 68.67 349 PHE A O 1
ATOM 2640 N N . LEU A 1 369 ? 31.156 55.818 -0.409 1.00 63.77 350 LEU A N 1
ATOM 2641 C CA . LEU A 1 369 ? 31.227 57.137 -1.035 1.00 68.62 350 LEU A CA 1
ATOM 2642 C C . LEU A 1 369 ? 29.894 57.870 -0.910 1.00 61.35 350 LEU A C 1
ATOM 2643 O O . LEU A 1 369 ? 29.332 58.370 -1.887 1.00 60.67 350 LEU A O 1
ATOM 2648 N N . ILE A 1 370 ? 29.401 57.933 0.317 1.00 64.00 351 ILE A N 1
ATOM 2649 C CA . ILE A 1 370 ? 28.124 58.557 0.650 1.00 63.58 351 ILE A CA 1
ATOM 2650 C C . ILE A 1 370 ? 28.411 59.797 1.484 1.00 64.14 351 ILE A C 1
ATOM 2651 O O . ILE A 1 370 ? 29.245 59.733 2.394 1.00 71.89 351 ILE A O 1
ATOM 2656 N N . PRO A 1 371 ? 27.768 60.930 1.209 1.00 59.06 352 PRO A N 1
ATOM 2657 C CA . PRO A 1 371 ? 27.945 62.103 2.068 1.00 63.99 352 PRO A CA 1
ATOM 2658 C C . PRO A 1 371 ? 27.643 61.783 3.525 1.00 59.24 352 PRO A C 1
ATOM 2659 O O . PRO A 1 371 ? 26.656 61.118 3.846 1.00 66.93 352 PRO A O 1
ATOM 2663 N N . ALA A 1 372 ? 28.514 62.255 4.409 1.00 64.54 353 ALA A N 1
ATOM 2664 C CA . ALA A 1 372 ? 28.351 62.081 5.842 1.00 61.02 353 ALA A CA 1
ATOM 2665 C C . ALA A 1 372 ? 28.034 63.419 6.500 1.00 62.02 353 ALA A C 1
ATOM 2666 O O . ALA A 1 372 ? 28.548 64.467 6.096 1.00 71.51 353 ALA A O 1
ATOM 2668 N N . ILE A 1 373 ? 27.176 63.376 7.517 1.00 65.04 354 ILE A N 1
ATOM 2669 C CA . ILE A 1 373 ? 26.820 64.547 8.311 1.00 69.47 354 ILE A CA 1
ATOM 2670 C C . ILE A 1 373 ? 26.942 64.130 9.769 1.00 80.23 354 ILE A C 1
ATOM 2671 O O . ILE A 1 373 ? 26.074 63.421 10.292 1.00 73.96 354 ILE A O 1
ATOM 2676 N N . THR A 1 374 ? 28.013 64.550 10.424 1.00 85.50 355 THR A N 1
ATOM 2677 C CA . THR A 1 374 ? 28.161 64.379 11.859 1.00 84.09 355 THR A CA 1
ATOM 2678 C C . THR A 1 374 ? 27.987 65.732 12.535 1.00 95.71 355 THR A C 1
ATOM 2679 O O . THR A 1 374 ? 27.713 66.747 11.890 1.00 97.23 355 THR A O 1
ATOM 2683 N N . HIS A 1 375 ? 28.141 65.743 13.854 1.00 96.08 356 HIS A N 1
ATOM 2684 C CA . HIS A 1 375 ? 28.058 67.002 14.577 1.00 105.37 356 HIS A CA 1
ATOM 2685 C C . HIS A 1 375 ? 29.306 67.857 14.407 1.00 103.66 356 HIS A C 1
ATOM 2686 O O . HIS A 1 375 ? 29.269 69.044 14.747 1.00 108.68 356 HIS A O 1
ATOM 2693 N N . ARG A 1 376 ? 30.395 67.293 13.882 1.00 95.03 357 ARG A N 1
ATOM 2694 C CA . ARG A 1 376 ? 31.574 68.067 13.516 1.00 96.26 357 ARG A CA 1
ATOM 2695 C C . ARG A 1 376 ? 31.512 68.597 12.092 1.00 96.23 357 ARG A C 1
ATOM 2696 O O . ARG A 1 376 ? 32.467 69.240 11.644 1.00 116.04 357 ARG A O 1
ATOM 2704 N N . THR A 1 377 ? 30.423 68.342 11.373 1.00 91.20 358 THR A N 1
ATOM 2705 C CA . THR A 1 377 ? 30.254 68.879 10.032 1.00 92.39 358 THR A CA 1
ATOM 2706 C C . THR A 1 377 ? 29.813 70.334 10.104 1.00 93.46 358 THR A C 1
ATOM 2707 O O . THR A 1 377 ? 28.961 70.703 10.918 1.00 97.51 358 THR A O 1
ATOM 2711 N N . SER A 1 378 ? 30.400 71.160 9.245 1.00 97.36 359 SER A N 1
ATOM 2712 C CA . SER A 1 378 ? 30.070 72.575 9.221 1.00 103.65 359 SER A CA 1
ATOM 2713 C C . SER A 1 378 ? 28.670 72.798 8.662 1.00 103.59 359 SER A C 1
ATOM 2714 O O . SER A 1 378 ? 28.148 71.992 7.886 1.00 105.68 359 SER A O 1
ATOM 2717 N N . ARG A 1 379 ? 28.066 73.920 9.061 1.00 112.82 360 ARG A N 1
ATOM 2718 C CA . ARG A 1 379 ? 26.739 74.261 8.558 1.00 113.10 360 ARG A CA 1
ATOM 2719 C C . ARG A 1 379 ? 26.741 74.429 7.045 1.00 110.71 360 ARG A C 1
ATOM 2720 O O . ARG A 1 379 ? 25.717 74.197 6.395 1.00 105.30 360 ARG A O 1
ATOM 2722 N N . GLU A 1 380 ? 27.875 74.826 6.466 1.00 111.82 361 GLU A N 1
ATOM 2723 C CA . GLU A 1 380 ? 27.992 74.917 5.014 1.00 119.06 361 GLU A CA 1
ATOM 2724 C C . GLU A 1 380 ? 27.792 73.572 4.332 1.00 115.42 361 GLU A C 1
ATOM 2725 O O . GLU A 1 380 ? 26.837 73.379 3.572 1.00 110.81 361 GLU A O 1
ATOM 2731 N N . GLU A 1 381 ? 28.707 72.631 4.596 1.00 111.34 362 GLU A N 1
ATOM 2732 C CA . GLU A 1 381 ? 28.669 71.324 3.950 1.00 104.23 362 GLU A CA 1
ATOM 2733 C C . GLU A 1 381 ? 27.419 70.545 4.342 1.00 97.94 362 GLU A C 1
ATOM 2734 O O . GLU A 1 381 ? 26.893 69.779 3.534 1.00 95.56 362 GLU A O 1
ATOM 2740 N N . ARG A 1 382 ? 26.933 70.735 5.569 1.00 97.92 363 ARG A N 1
ATOM 2741 C CA . ARG A 1 382 ? 25.662 70.150 5.983 1.00 91.76 363 ARG A CA 1
ATOM 2742 C C . ARG A 1 382 ? 24.566 70.566 5.009 1.00 102.60 363 ARG A C 1
ATOM 2743 O O . ARG A 1 382 ? 23.885 69.723 4.415 1.00 106.06 363 ARG A O 1
ATOM 2747 N N . GLU A 1 383 ? 24.384 71.879 4.835 1.00 103.25 364 GLU A N 1
ATOM 2748 C CA . GLU A 1 383 ? 23.323 72.367 3.962 1.00 110.44 364 GLU A CA 1
ATOM 2749 C C . GLU A 1 383 ? 23.592 72.026 2.502 1.00 101.00 364 GLU A C 1
ATOM 2750 O O . GLU A 1 383 ? 22.645 71.800 1.741 1.00 98.58 364 GLU A O 1
ATOM 2756 N N . GLU A 1 384 ? 24.862 71.975 2.094 1.00 102.99 365 GLU A N 1
ATOM 2757 C CA . GLU A 1 384 ? 25.181 71.501 0.751 1.00 95.33 365 GLU A CA 1
ATOM 2758 C C . GLU A 1 384 ? 24.686 70.075 0.550 1.00 90.94 365 GLU A C 1
ATOM 2759 O O . GLU A 1 384 ? 23.962 69.784 -0.408 1.00 95.56 365 GLU A O 1
ATOM 2765 N N . ILE A 1 385 ? 25.072 69.170 1.456 1.00 96.79 366 ILE A N 1
ATOM 2766 C CA . ILE A 1 385 ? 24.680 67.766 1.339 1.00 94.73 366 ILE A CA 1
ATOM 2767 C C . ILE A 1 385 ? 23.163 67.630 1.270 1.00 94.21 366 ILE A C 1
ATOM 2768 O O . ILE A 1 385 ? 22.622 66.929 0.406 1.00 95.45 366 ILE A O 1
ATOM 2773 N N . LEU A 1 386 ? 22.452 68.294 2.186 1.00 92.34 367 LEU A N 1
ATOM 2774 C CA . LEU A 1 386 ? 21.002 68.141 2.233 1.00 90.51 367 LEU A CA 1
ATOM 2775 C C . LEU A 1 386 ? 20.327 68.733 1.003 1.00 97.23 367 LEU A C 1
ATOM 2776 O O . LEU A 1 386 ? 19.312 68.198 0.543 1.00 102.23 367 LEU A O 1
ATOM 2781 N N . GLU A 1 387 ? 20.870 69.822 0.453 1.00 95.53 368 GLU A N 1
ATOM 2782 C CA . GLU A 1 387 ? 20.313 70.366 -0.782 1.00 100.77 368 GLU A CA 1
ATOM 2783 C C . GLU A 1 387 ? 20.625 69.472 -1.972 1.00 100.49 368 GLU A C 1
ATOM 2784 O O . GLU A 1 387 ? 19.809 69.362 -2.893 1.00 106.26 368 GLU A O 1
ATOM 2786 N N . GLY A 1 388 ? 21.797 68.829 -1.971 1.00 98.47 369 GLY A N 1
ATOM 2787 C CA . GLY A 1 388 ? 22.130 67.867 -3.005 1.00 98.71 369 GLY A CA 1
ATOM 2788 C C . GLY A 1 388 ? 21.429 66.538 -2.852 1.00 99.11 369 GLY A C 1
ATOM 2789 O O . GLY A 1 388 ? 21.233 65.833 -3.846 1.00 95.85 369 GLY A O 1
ATOM 2790 N N . PHE A 1 389 ? 21.055 66.176 -1.623 1.00 107.53 370 PHE A N 1
ATOM 2791 C CA . PHE A 1 389 ? 20.149 65.054 -1.420 1.00 92.98 370 PHE A CA 1
ATOM 2792 C C . PHE A 1 389 ? 18.722 65.445 -1.777 1.00 95.76 370 PHE A C 1
ATOM 2793 O O . PHE A 1 389 ? 17.942 64.600 -2.232 1.00 89.85 370 PHE A O 1
ATOM 2801 N N . ARG A 1 390 ? 18.371 66.719 -1.572 1.00 94.39 371 ARG A N 1
ATOM 2802 C CA . ARG A 1 390 ? 17.060 67.220 -1.973 1.00 101.07 371 ARG A CA 1
ATOM 2803 C C . ARG A 1 390 ? 16.882 67.109 -3.482 1.00 100.14 371 ARG A C 1
ATOM 2804 O O . ARG A 1 390 ? 15.843 66.646 -3.966 1.00 105.54 371 ARG A O 1
ATOM 2812 N N . THR A 1 391 ? 17.888 67.527 -4.242 1.00 100.04 372 THR A N 1
ATOM 2813 C CA . THR A 1 391 ? 17.913 67.264 -5.673 1.00 95.59 372 THR A CA 1
ATOM 2814 C C . THR A 1 391 ? 18.483 65.863 -5.893 1.00 97.36 372 THR A C 1
ATOM 2815 O O . THR A 1 391 ? 18.656 65.082 -4.953 1.00 108.82 372 THR A O 1
ATOM 2819 N N . GLY A 1 392 ? 18.786 65.527 -7.142 1.00 97.21 373 GLY A N 1
ATOM 2820 C CA . GLY A 1 392 ? 19.298 64.217 -7.483 1.00 96.51 373 GLY A CA 1
ATOM 2821 C C . GLY A 1 392 ? 20.798 64.059 -7.391 1.00 83.95 373 GLY A C 1
ATOM 2822 O O . GLY A 1 392 ? 21.333 63.057 -7.877 1.00 79.23 373 GLY A O 1
ATOM 2823 N N . ARG A 1 393 ? 21.493 65.015 -6.771 1.00 78.07 374 ARG A N 1
ATOM 2824 C CA . ARG A 1 393 ? 22.952 65.033 -6.820 1.00 82.90 374 ARG A CA 1
ATOM 2825 C C . ARG A 1 393 ? 23.559 63.917 -5.975 1.00 86.49 374 ARG A C 1
ATOM 2826 O O . ARG A 1 393 ? 24.520 63.265 -6.402 1.00 80.35 374 ARG A O 1
ATOM 2834 N N . PHE A 1 394 ? 23.016 63.677 -4.783 1.00 90.90 375 PHE A N 1
ATOM 2835 C CA . PHE A 1 394 ? 23.411 62.549 -3.944 1.00 85.39 375 PHE A CA 1
ATOM 2836 C C . PHE A 1 394 ? 22.180 61.696 -3.680 1.00 81.95 375 PHE A C 1
ATOM 2837 O O . PHE A 1 394 ? 21.173 62.199 -3.171 1.00 85.81 375 PHE A O 1
ATOM 2845 N N . ARG A 1 395 ? 22.266 60.409 -3.999 1.00 78.87 376 ARG A N 1
ATOM 2846 C CA . ARG A 1 395 ? 21.153 59.508 -3.743 1.00 79.84 376 ARG A CA 1
ATOM 2847 C C . ARG A 1 395 ? 21.104 59.013 -2.303 1.00 77.79 376 ARG A C 1
ATOM 2848 O O . ARG A 1 395 ? 20.138 58.333 -1.939 1.00 78.32 376 ARG A O 1
ATOM 2850 N N . ALA A 1 396 ? 22.093 59.334 -1.468 1.00 75.92 377 ALA A N 1
ATOM 2851 C CA . ALA A 1 396 ? 22.120 58.763 -0.129 1.00 73.11 377 ALA A CA 1
ATOM 2852 C C . ALA A 1 396 ? 22.824 59.694 0.849 1.00 73.59 377 ALA A C 1
ATOM 2853 O O . ALA A 1 396 ? 23.603 60.571 0.466 1.00 87.49 377 ALA A O 1
ATOM 2855 N N . ILE A 1 397 ? 22.528 59.477 2.129 1.00 63.68 378 ILE A N 1
ATOM 2856 C CA . ILE A 1 397 ? 23.158 60.165 3.246 1.00 60.20 378 ILE A CA 1
ATOM 2857 C C . ILE A 1 397 ? 23.442 59.122 4.314 1.00 68.28 378 ILE A C 1
ATOM 2858 O O . ILE A 1 397 ? 22.628 58.217 4.533 1.00 83.30 378 ILE A O 1
ATOM 2863 N N . VAL A 1 398 ? 24.593 59.233 4.973 1.00 68.80 379 VAL A N 1
ATOM 2864 C CA . VAL A 1 398 ? 24.846 58.528 6.225 1.00 62.88 379 VAL A CA 1
ATOM 2865 C C . VAL A 1 398 ? 25.136 59.579 7.290 1.00 63.60 379 VAL A C 1
ATOM 2866 O O . VAL A 1 398 ? 25.913 60.510 7.053 1.00 68.38 379 VAL A O 1
ATOM 2870 N N . SER A 1 399 ? 24.483 59.457 8.443 1.00 57.39 380 SER A N 1
ATOM 2871 C CA . SER A 1 399 ? 24.488 60.574 9.376 1.00 67.52 380 SER A CA 1
ATOM 2872 C C . SER A 1 399 ? 24.143 60.096 10.777 1.00 70.02 380 SER A C 1
ATOM 2873 O O . SER A 1 399 ? 23.539 59.036 10.967 1.00 73.72 380 SER A O 1
ATOM 2876 N N . SER A 1 400 ? 24.541 60.912 11.759 1.00 67.41 381 SER A N 1
ATOM 2877 C CA . SER A 1 400 ? 24.211 60.709 13.164 1.00 75.82 381 SER A CA 1
ATOM 2878 C C . SER A 1 400 ? 23.528 61.933 13.765 1.00 82.78 381 SER A C 1
ATOM 2879 O O . SER A 1 400 ? 23.428 62.050 14.990 1.00 89.06 381 SER A O 1
ATOM 2882 N N . GLN A 1 401 ? 23.048 62.847 12.925 1.00 77.68 382 GLN A N 1
ATOM 2883 C CA . GLN A 1 401 ? 22.444 64.076 13.418 1.00 85.20 382 GLN A CA 1
ATOM 2884 C C . GLN A 1 401 ? 21.092 64.331 12.764 1.00 95.09 382 GLN A C 1
ATOM 2885 O O . GLN A 1 401 ? 20.207 64.934 13.379 1.00 106.84 382 GLN A O 1
ATOM 2888 N N . VAL A 1 402 ? 20.920 63.851 11.529 1.00 104.16 383 VAL A N 1
ATOM 2889 C CA . VAL A 1 402 ? 19.804 64.289 10.692 1.00 103.15 383 VAL A CA 1
ATOM 2890 C C . VAL A 1 402 ? 18.457 64.016 11.349 1.00 98.36 383 VAL A C 1
ATOM 2891 O O . VAL A 1 402 ? 17.467 64.700 11.058 1.00 102.61 383 VAL A O 1
ATOM 2895 N N . LEU A 1 403 ? 18.389 63.038 12.250 1.00 91.29 384 LEU A N 1
ATOM 2896 C CA . LEU A 1 403 ? 17.149 62.761 12.963 1.00 99.29 384 LEU A CA 1
ATOM 2897 C C . LEU A 1 403 ? 16.920 63.693 14.146 1.00 106.31 384 LEU A C 1
ATOM 2898 O O . LEU A 1 403 ? 16.031 63.419 14.960 1.00 113.56 384 LEU A O 1
ATOM 2903 N N . ASP A 1 404 ? 17.693 64.769 14.268 1.00 105.34 385 ASP A N 1
ATOM 2904 C CA . ASP A 1 404 ? 17.465 65.730 15.336 1.00 114.65 385 ASP A CA 1
ATOM 2905 C C . ASP A 1 404 ? 16.196 66.534 15.071 1.00 130.87 385 ASP A C 1
ATOM 2906 O O . ASP A 1 404 ? 15.702 66.625 13.943 1.00 126.53 385 ASP A O 1
ATOM 2908 N N . GLU A 1 405 ? 15.666 67.123 16.144 1.00 131.27 386 GLU A N 1
ATOM 2909 C CA . GLU A 1 405 ? 14.391 67.820 16.051 1.00 135.98 386 GLU A CA 1
ATOM 2910 C C . GLU A 1 405 ? 14.503 69.157 15.327 1.00 143.48 386 GLU A C 1
ATOM 2911 O O . GLU A 1 405 ? 13.479 69.694 14.890 1.00 152.65 386 GLU A O 1
ATOM 2913 N N . GLY A 1 406 ? 15.711 69.696 15.178 1.00 140.45 387 GLY A N 1
ATOM 2914 C CA . GLY A 1 406 ? 15.885 71.021 14.613 1.00 134.93 387 GLY A CA 1
ATOM 2915 C C . GLY A 1 406 ? 15.777 71.101 13.106 1.00 139.34 387 GLY A C 1
ATOM 2916 O O . GLY A 1 406 ? 14.990 71.891 12.575 1.00 145.83 387 GLY A O 1
ATOM 2917 N N . ILE A 1 407 ? 16.554 70.290 12.405 1.00 142.23 388 ILE A N 1
ATOM 2918 C CA . ILE A 1 407 ? 16.618 70.356 10.949 1.00 144.55 388 ILE A CA 1
ATOM 2919 C C . ILE A 1 407 ? 15.605 69.402 10.330 1.00 147.74 388 ILE A C 1
ATOM 2920 O O . ILE A 1 407 ? 15.251 68.360 10.894 1.00 144.84 388 ILE A O 1
ATOM 2925 N N . ASP A 1 408 ? 15.127 69.782 9.152 1.00 139.57 389 ASP A N 1
ATOM 2926 C CA . ASP A 1 408 ? 14.174 68.998 8.381 1.00 141.60 389 ASP A CA 1
ATOM 2927 C C . ASP A 1 408 ? 14.913 68.252 7.281 1.00 128.72 389 ASP A C 1
ATOM 2928 O O . ASP A 1 408 ? 15.638 68.863 6.488 1.00 132.07 389 ASP A O 1
ATOM 2933 N N . VAL A 1 409 ? 14.722 66.938 7.236 1.00 123.82 390 VAL A N 1
ATOM 2934 C CA . VAL A 1 409 ? 15.413 66.080 6.279 1.00 103.83 390 VAL A CA 1
ATOM 2935 C C . VAL A 1 409 ? 14.596 65.993 4.997 1.00 103.07 390 VAL A C 1
ATOM 2936 O O . VAL A 1 409 ? 13.357 65.976 5.048 1.00 108.95 390 VAL A O 1
ATOM 2938 N N . PRO A 1 410 ? 15.238 65.936 3.836 1.00 91.81 391 PRO A N 1
ATOM 2939 C CA . PRO A 1 410 ? 14.498 65.692 2.597 1.00 97.00 391 PRO A CA 1
ATOM 2940 C C . PRO A 1 410 ? 13.907 64.290 2.589 1.00 93.06 391 PRO A C 1
ATOM 2941 O O . PRO A 1 410 ? 14.365 63.384 3.288 1.00 89.68 391 PRO A O 1
ATOM 2945 N N . ASP A 1 411 ? 12.856 64.129 1.789 1.00 92.26 392 ASP A N 1
ATOM 2946 C CA . ASP A 1 411 ? 12.166 62.850 1.694 1.00 93.16 392 ASP A CA 1
ATOM 2947 C C . ASP A 1 411 ? 13.115 61.767 1.185 1.00 87.97 392 ASP A C 1
ATOM 2948 O O . ASP A 1 411 ? 14.078 62.040 0.464 1.00 92.60 392 ASP A O 1
ATOM 2953 N N . ALA A 1 412 ? 12.849 60.526 1.584 1.00 83.67 393 ALA A N 1
ATOM 2954 C CA . ALA A 1 412 ? 13.641 59.400 1.113 1.00 75.83 393 ALA A CA 1
ATOM 2955 C C . ALA A 1 412 ? 12.758 58.161 1.080 1.00 83.42 393 ALA A C 1
ATOM 2956 O O . ALA A 1 412 ? 11.660 58.137 1.639 1.00 74.22 393 ALA A O 1
ATOM 2958 N N . ASN A 1 413 ? 13.255 57.122 0.411 1.00 86.99 394 ASN A N 1
ATOM 2959 C CA . ASN A 1 413 ? 12.485 55.907 0.184 1.00 77.76 394 ASN A CA 1
ATOM 2960 C C . ASN A 1 413 ? 12.865 54.772 1.120 1.00 75.11 394 ASN A C 1
ATOM 2961 O O . ASN A 1 413 ? 12.068 53.845 1.302 1.00 73.05 394 ASN A O 1
ATOM 2966 N N . VAL A 1 414 ? 14.065 54.812 1.690 1.00 83.89 395 VAL A N 1
ATOM 2967 C CA . VAL A 1 414 ? 14.611 53.699 2.457 1.00 71.49 395 VAL A CA 1
ATOM 2968 C C . VAL A 1 414 ? 15.425 54.263 3.609 1.00 70.22 395 VAL A C 1
ATOM 2969 O O . VAL A 1 414 ? 16.211 55.197 3.426 1.00 78.23 395 VAL A O 1
ATOM 2973 N N . GLY A 1 415 ? 15.233 53.692 4.793 1.00 66.60 396 GLY A N 1
ATOM 2974 C CA . GLY A 1 415 ? 16.066 53.990 5.937 1.00 65.70 396 GLY A CA 1
ATOM 2975 C C . GLY A 1 415 ? 16.773 52.740 6.419 1.00 65.74 396 GLY A C 1
ATOM 2976 O O . GLY A 1 415 ? 16.254 51.628 6.305 1.00 64.63 396 GLY A O 1
ATOM 2977 N N . VAL A 1 416 ? 17.975 52.934 6.948 1.00 62.47 397 VAL A N 1
ATOM 2978 C CA . VAL A 1 416 ? 18.733 51.894 7.625 1.00 58.22 397 VAL A CA 1
ATOM 2979 C C . VAL A 1 416 ? 19.166 52.432 8.979 1.00 66.06 397 VAL A C 1
ATOM 2980 O O . VAL A 1 416 ? 19.628 53.574 9.078 1.00 66.37 397 VAL A O 1
ATOM 2984 N N . ILE A 1 417 ? 19.011 51.619 10.021 1.00 61.02 398 ILE A N 1
ATOM 2985 C CA . ILE A 1 417 ? 19.563 51.919 11.337 1.00 65.12 398 ILE A CA 1
ATOM 2986 C C . ILE A 1 417 ? 20.585 50.835 11.653 1.00 60.39 398 ILE A C 1
ATOM 2987 O O . ILE A 1 417 ? 20.231 49.683 11.930 1.00 63.21 398 ILE A O 1
ATOM 2992 N N . MET A 1 418 ? 21.862 51.215 11.597 1.00 59.31 399 MET A N 1
ATOM 2993 C CA . MET A 1 418 ? 22.936 50.294 11.930 1.00 66.46 399 MET A CA 1
ATOM 2994 C C . MET A 1 418 ? 22.804 49.830 13.367 1.00 76.27 399 MET A C 1
ATOM 2995 O O . MET A 1 418 ? 23.007 48.657 13.692 1.00 60.15 399 MET A O 1
ATOM 3000 N N . SER A 1 419 ? 22.455 50.757 14.245 1.00 91.97 400 SER A N 1
ATOM 3001 C CA . SER A 1 419 ? 22.482 50.488 15.680 1.00 90.92 400 SER A CA 1
ATOM 3002 C C . SER A 1 419 ? 21.572 49.321 16.044 1.00 82.53 400 SER A C 1
ATOM 3003 O O . SER A 1 419 ? 21.978 48.406 16.770 1.00 83.61 400 SER A O 1
ATOM 3006 N N . GLY A 1 420 ? 20.341 49.333 15.540 1.00 82.01 401 GLY A N 1
ATOM 3007 C CA . GLY A 1 420 ? 19.388 48.274 15.795 1.00 88.85 401 GLY A CA 1
ATOM 3008 C C . GLY A 1 420 ? 18.737 48.325 17.160 1.00 107.26 401 GLY A C 1
ATOM 3009 O O . GLY A 1 420 ? 17.690 47.705 17.366 1.00 114.48 401 GLY A O 1
ATOM 3010 N N . SER A 1 421 ? 19.313 49.069 18.096 1.00 123.45 402 SER A N 1
ATOM 3011 C CA . SER A 1 421 ? 18.948 48.936 19.498 1.00 130.82 402 SER A CA 1
ATOM 3012 C C . SER A 1 421 ? 18.079 50.094 19.973 1.00 134.67 402 SER A C 1
ATOM 3013 O O . SER A 1 421 ? 17.923 51.120 19.302 1.00 123.32 402 SER A O 1
ATOM 3016 N N . GLY A 1 422 ? 17.527 49.900 21.172 1.00 132.67 403 GLY A N 1
ATOM 3017 C CA . GLY A 1 422 ? 16.623 50.835 21.812 1.00 137.85 403 GLY A CA 1
ATOM 3018 C C . GLY A 1 422 ? 17.271 51.648 22.914 1.00 131.89 403 GLY A C 1
ATOM 3019 O O . GLY A 1 422 ? 16.585 52.147 23.814 1.00 136.38 403 GLY A O 1
ATOM 3020 N N . SER A 1 423 ? 18.597 51.754 22.865 1.00 136.18 404 SER A N 1
ATOM 3021 C CA . SER A 1 423 ? 19.257 52.838 23.575 1.00 139.97 404 SER A CA 1
ATOM 3022 C C . SER A 1 423 ? 18.535 54.149 23.289 1.00 136.29 404 SER A C 1
ATOM 3023 O O . SER A 1 423 ? 18.095 54.850 24.206 1.00 137.34 404 SER A O 1
ATOM 3026 N N . ALA A 1 424 ? 18.363 54.466 22.010 1.00 130.18 405 ALA A N 1
ATOM 3027 C CA . ALA A 1 424 ? 17.512 55.559 21.554 1.00 130.08 405 ALA A CA 1
ATOM 3028 C C . ALA A 1 424 ? 16.477 54.938 20.621 1.00 123.48 405 ALA A C 1
ATOM 3029 O O . ALA A 1 424 ? 16.673 54.866 19.403 1.00 121.10 405 ALA A O 1
ATOM 3031 N N . ARG A 1 425 ? 15.373 54.477 21.214 1.00 120.56 406 ARG A N 1
ATOM 3032 C CA . ARG A 1 425 ? 14.319 53.826 20.446 1.00 113.51 406 ARG A CA 1
ATOM 3033 C C . ARG A 1 425 ? 13.610 54.813 19.530 1.00 114.32 406 ARG A C 1
ATOM 3034 O O . ARG A 1 425 ? 13.254 54.474 18.394 1.00 105.97 406 ARG A O 1
ATOM 3042 N N . GLU A 1 426 ? 13.405 56.042 20.011 1.00 119.11 407 GLU A N 1
ATOM 3043 C CA . GLU A 1 426 ? 12.617 57.039 19.299 1.00 117.09 407 GLU A CA 1
ATOM 3044 C C . GLU A 1 426 ? 13.194 57.379 17.933 1.00 101.34 407 GLU A C 1
ATOM 3045 O O . GLU A 1 426 ? 12.463 57.889 17.076 1.00 97.53 407 GLU A O 1
ATOM 3049 N N . TYR A 1 427 ? 14.489 57.131 17.718 1.00 95.38 408 TYR A N 1
ATOM 3050 C CA . TYR A 1 427 ? 15.082 57.392 16.411 1.00 95.64 408 TYR A CA 1
ATOM 3051 C C . TYR A 1 427 ? 14.400 56.581 15.319 1.00 90.92 408 TYR A C 1
ATOM 3052 O O . TYR A 1 427 ? 14.249 57.054 14.187 1.00 92.38 408 TYR A O 1
ATOM 3061 N N . ILE A 1 428 ? 13.983 55.355 15.641 1.00 92.12 409 ILE A N 1
ATOM 3062 C CA . ILE A 1 428 ? 13.299 54.509 14.667 1.00 81.70 409 ILE A CA 1
ATOM 3063 C C . ILE A 1 428 ? 11.996 55.155 14.219 1.00 93.75 409 ILE A C 1
ATOM 3064 O O . ILE A 1 428 ? 11.611 55.073 13.045 1.00 102.61 409 ILE A O 1
ATOM 3069 N N . GLN A 1 429 ? 11.301 55.814 15.145 1.00 92.54 410 GLN A N 1
ATOM 3070 C CA . GLN A 1 429 ? 10.129 56.597 14.774 1.00 101.85 410 GLN A CA 1
ATOM 3071 C C . GLN A 1 429 ? 10.517 57.754 13.866 1.00 90.52 410 GLN A C 1
ATOM 3072 O O . GLN A 1 429 ? 9.965 57.913 12.771 1.00 87.02 410 GLN A O 1
ATOM 3078 N N . ARG A 1 430 ? 11.483 58.565 14.306 1.00 89.26 411 ARG A N 1
ATOM 3079 C CA . ARG A 1 430 ? 11.866 59.755 13.553 1.00 85.86 411 ARG A CA 1
ATOM 3080 C C . ARG A 1 430 ? 12.363 59.400 12.160 1.00 88.48 411 ARG A C 1
ATOM 3081 O O . ARG A 1 430 ? 12.040 60.086 11.184 1.00 93.73 411 ARG A O 1
ATOM 3089 N N . LEU A 1 431 ? 13.159 58.335 12.044 1.00 91.74 412 LEU A N 1
ATOM 3090 C CA . LEU A 1 431 ? 13.643 57.938 10.727 1.00 86.76 412 LEU A CA 1
ATOM 3091 C C . LEU A 1 431 ? 12.501 57.477 9.835 1.00 91.40 412 LEU A C 1
ATOM 3092 O O . LEU A 1 431 ? 12.568 57.639 8.611 1.00 97.67 412 LEU A O 1
ATOM 3097 N N . GLY A 1 432 ? 11.443 56.916 10.422 1.00 83.07 413 GLY A N 1
ATOM 3098 C CA . GLY A 1 432 ? 10.268 56.588 9.632 1.00 83.65 413 GLY A CA 1
ATOM 3099 C C . GLY A 1 432 ? 9.551 57.821 9.114 1.00 91.64 413 GLY A C 1
ATOM 3100 O O . GLY A 1 432 ? 9.037 57.824 7.994 1.00 88.08 413 GLY A O 1
ATOM 3101 N N . ARG A 1 433 ? 9.527 58.892 9.917 1.00 92.32 414 ARG A N 1
ATOM 3102 C CA . ARG A 1 433 ? 8.738 60.080 9.594 1.00 98.17 414 ARG A CA 1
ATOM 3103 C C . ARG A 1 433 ? 9.049 60.626 8.203 1.00 90.64 414 ARG A C 1
ATOM 3104 O O . ARG A 1 433 ? 8.160 61.146 7.518 1.00 98.59 414 ARG A O 1
ATOM 3112 N N . ILE A 1 434 ? 10.304 60.517 7.766 1.00 75.43 415 ILE A N 1
ATOM 3113 C CA . ILE A 1 434 ? 10.753 61.164 6.539 1.00 80.72 415 ILE A CA 1
ATOM 3114 C C . ILE A 1 434 ? 10.742 60.219 5.341 1.00 92.50 415 ILE A C 1
ATOM 3115 O O . ILE A 1 434 ? 11.255 60.578 4.275 1.00 93.86 415 ILE A O 1
ATOM 3120 N N . LEU A 1 435 ? 10.178 59.021 5.484 1.00 92.74 416 LEU A N 1
ATOM 3121 C CA . LEU A 1 435 ? 10.165 58.042 4.403 1.00 85.15 416 LEU A CA 1
ATOM 3122 C C . LEU A 1 435 ? 8.866 58.132 3.612 1.00 89.02 416 LEU A C 1
ATOM 3123 O O . LEU A 1 435 ? 7.793 58.347 4.182 1.00 98.83 416 LEU A O 1
ATOM 3128 N N . ARG A 1 436 ? 8.976 57.944 2.292 1.00 84.94 417 ARG A N 1
ATOM 3129 C CA . ARG A 1 436 ? 7.897 58.066 1.318 1.00 82.98 417 ARG A CA 1
ATOM 3130 C C . ARG A 1 436 ? 8.136 57.032 0.226 1.00 86.91 417 ARG A C 1
ATOM 3131 O O . ARG A 1 436 ? 9.295 56.804 -0.150 1.00 94.55 417 ARG A O 1
ATOM 3139 N N . PRO A 1 437 ? 7.086 56.394 -0.293 1.00 88.06 418 PRO A N 1
ATOM 3140 C CA . PRO A 1 437 ? 7.289 55.336 -1.291 1.00 83.85 418 PRO A CA 1
ATOM 3141 C C . PRO A 1 437 ? 7.866 55.865 -2.593 1.00 84.62 418 PRO A C 1
ATOM 3142 O O . PRO A 1 437 ? 7.602 56.995 -3.012 1.00 91.53 418 PRO A O 1
ATOM 3146 N N . SER A 1 438 ? 8.656 55.014 -3.241 1.00 84.31 419 SER A N 1
ATOM 3147 C CA . SER A 1 438 ? 9.330 55.375 -4.476 1.00 85.64 419 SER A CA 1
ATOM 3148 C C . SER A 1 438 ? 8.395 55.228 -5.672 1.00 93.07 419 SER A C 1
ATOM 3149 O O . SER A 1 438 ? 7.429 54.459 -5.654 1.00 101.88 419 SER A O 1
ATOM 3152 N N . LYS A 1 439 ? 8.704 55.983 -6.728 1.00 100.66 420 LYS A N 1
ATOM 3153 C CA . LYS A 1 439 ? 7.975 55.867 -7.985 1.00 107.94 420 LYS A CA 1
ATOM 3154 C C . LYS A 1 439 ? 8.153 54.470 -8.560 1.00 115.39 420 LYS A C 1
ATOM 3155 O O . LYS A 1 439 ? 9.272 54.058 -8.883 1.00 121.29 420 LYS A O 1
ATOM 3157 N N . GLY A 1 440 ? 7.049 53.740 -8.676 1.00 104.74 421 GLY A N 1
ATOM 3158 C CA . GLY A 1 440 ? 7.069 52.367 -9.134 1.00 104.51 421 GLY A CA 1
ATOM 3159 C C . GLY A 1 440 ? 6.793 51.343 -8.055 1.00 104.50 421 GLY A C 1
ATOM 3160 O O . GLY A 1 440 ? 6.521 50.181 -8.384 1.00 98.83 421 GLY A O 1
ATOM 3161 N N . LYS A 1 441 ? 6.841 51.733 -6.781 1.00 106.72 422 LYS A N 1
ATOM 3162 C CA . LYS A 1 441 ? 6.638 50.817 -5.669 1.00 98.95 422 LYS A CA 1
ATOM 3163 C C . LYS A 1 441 ? 5.526 51.334 -4.764 1.00 100.87 422 LYS A C 1
ATOM 3164 O O . LYS A 1 441 ? 5.145 52.507 -4.814 1.00 92.50 422 LYS A O 1
ATOM 3166 N N . LYS A 1 442 ? 5.011 50.433 -3.924 1.00 100.71 423 LYS A N 1
ATOM 3167 C CA . LYS A 1 442 ? 3.843 50.755 -3.111 1.00 98.50 423 LYS A CA 1
ATOM 3168 C C . LYS A 1 442 ? 4.216 51.498 -1.833 1.00 98.58 423 LYS A C 1
ATOM 3169 O O . LYS A 1 442 ? 3.590 52.506 -1.492 1.00 101.72 423 LYS A O 1
ATOM 3172 N N . GLU A 1 443 ? 5.215 51.011 -1.099 1.00 97.60 424 GLU A N 1
ATOM 3173 C CA . GLU A 1 443 ? 5.536 51.603 0.191 1.00 96.49 424 GLU A CA 1
ATOM 3174 C C . GLU A 1 443 ? 7.036 51.533 0.438 1.00 85.07 424 GLU A C 1
ATOM 3175 O O . GLU A 1 443 ? 7.775 50.832 -0.258 1.00 78.60 424 GLU A O 1
ATOM 3181 N N . ALA A 1 444 ? 7.477 52.296 1.437 1.00 93.29 425 ALA A N 1
ATOM 3182 C CA . ALA A 1 444 ? 8.885 52.420 1.783 1.00 85.88 425 ALA A CA 1
ATOM 3183 C C . ALA A 1 444 ? 9.316 51.274 2.699 1.00 84.54 425 ALA A C 1
ATOM 3184 O O . ALA A 1 444 ? 8.549 50.351 2.989 1.00 103.40 425 ALA A O 1
ATOM 3186 N N . VAL A 1 445 ? 10.567 51.324 3.155 1.00 66.71 426 VAL A N 1
ATOM 3187 C CA . VAL A 1 445 ? 11.119 50.300 4.034 1.00 76.95 426 VAL A CA 1
ATOM 3188 C C . VAL A 1 445 ? 12.140 50.935 4.972 1.00 80.95 426 VAL A C 1
ATOM 3189 O O . VAL A 1 445 ? 12.925 51.800 4.564 1.00 70.78 426 VAL A O 1
ATOM 3193 N N . LEU A 1 446 ? 12.123 50.507 6.234 1.00 76.92 427 LEU A N 1
ATOM 3194 C CA . LEU A 1 446 ? 13.072 50.950 7.255 1.00 69.02 427 LEU A CA 1
ATOM 3195 C C . LEU A 1 446 ? 13.747 49.696 7.799 1.00 69.26 427 LEU A C 1
ATOM 3196 O O . LEU A 1 446 ? 13.272 49.082 8.757 1.00 71.68 427 LEU A O 1
ATOM 3201 N N . TYR A 1 447 ? 14.842 49.297 7.162 1.00 70.82 428 TYR A N 1
ATOM 3202 C CA . TYR A 1 447 ? 15.621 48.188 7.679 1.00 71.63 428 TYR A CA 1
ATOM 3203 C C . TYR A 1 447 ? 16.230 48.585 9.020 1.00 66.95 428 TYR A C 1
ATOM 3204 O O . TYR A 1 447 ? 16.440 49.767 9.309 1.00 63.93 428 TYR A O 1
ATOM 3213 N N . GLU A 1 448 ? 16.509 47.588 9.852 1.00 52.07 429 GLU A N 1
ATOM 3214 C CA . GLU A 1 448 ? 17.325 47.848 11.028 1.00 57.64 429 GLU A CA 1
ATOM 3215 C C . GLU A 1 448 ? 18.181 46.622 11.304 1.00 63.81 429 GLU A C 1
ATOM 3216 O O . GLU A 1 448 ? 17.673 45.498 11.383 1.00 62.76 429 GLU A O 1
ATOM 3222 N N . LEU A 1 449 ? 19.486 46.855 11.415 1.00 65.81 430 LEU A N 1
ATOM 3223 C CA . LEU A 1 449 ? 20.499 45.808 11.459 1.00 61.92 430 LEU A CA 1
ATOM 3224 C C . LEU A 1 449 ? 20.832 45.468 12.904 1.00 62.88 430 LEU A C 1
ATOM 3225 O O . LEU A 1 449 ? 21.222 46.341 13.685 1.00 72.90 430 LEU A O 1
ATOM 3230 N N . ILE A 1 450 ? 20.674 44.195 13.250 1.00 64.05 431 ILE A N 1
ATOM 3231 C CA . ILE A 1 450 ? 20.751 43.732 14.626 1.00 65.33 431 ILE A CA 1
ATOM 3232 C C . ILE A 1 450 ? 21.749 42.586 14.681 1.00 66.64 431 ILE A C 1
ATOM 3233 O O . ILE A 1 450 ? 21.740 41.700 13.822 1.00 62.86 431 ILE A O 1
ATOM 3238 N N . SER A 1 451 ? 22.632 42.628 15.673 1.00 68.63 432 SER A N 1
ATOM 3239 C CA . SER A 1 451 ? 23.793 41.751 15.753 1.00 63.47 432 SER A CA 1
ATOM 3240 C C . SER A 1 451 ? 23.413 40.529 16.581 1.00 64.88 432 SER A C 1
ATOM 3241 O O . SER A 1 451 ? 23.097 40.655 17.767 1.00 80.83 432 SER A O 1
ATOM 3244 N N . ARG A 1 452 ? 23.437 39.353 15.959 1.00 62.16 433 ARG A N 1
ATOM 3245 C CA . ARG A 1 452 ? 22.834 38.168 16.556 1.00 73.74 433 ARG A CA 1
ATOM 3246 C C . ARG A 1 452 ? 23.683 36.958 16.198 1.00 84.07 433 ARG A C 1
ATOM 3247 O O . ARG A 1 452 ? 23.819 36.618 15.020 1.00 92.50 433 ARG A O 1
ATOM 3255 N N . GLY A 1 453 ? 24.256 36.319 17.216 1.00 93.71 434 GLY A N 1
ATOM 3256 C CA . GLY A 1 453 ? 24.978 35.067 17.060 1.00 101.03 434 GLY A CA 1
ATOM 3257 C C . GLY A 1 453 ? 26.203 35.095 16.166 1.00 100.53 434 GLY A C 1
ATOM 3258 O O . GLY A 1 453 ? 26.595 36.147 15.655 1.00 93.78 434 GLY A O 1
ATOM 3259 N N . THR A 1 454 ? 26.834 33.932 16.000 1.00 110.90 435 THR A N 1
ATOM 3260 C CA . THR A 1 454 ? 27.928 33.751 15.051 1.00 105.61 435 THR A CA 1
ATOM 3261 C C . THR A 1 454 ? 27.776 32.512 14.190 1.00 122.29 435 THR A C 1
ATOM 3262 O O . THR A 1 454 ? 28.454 32.410 13.159 1.00 107.82 435 THR A O 1
ATOM 3264 N N . GLY A 1 455 ? 26.908 31.588 14.556 1.00 116.37 436 GLY A N 1
ATOM 3265 C CA . GLY A 1 455 ? 26.766 30.305 13.907 1.00 137.95 436 GLY A CA 1
ATOM 3266 C C . GLY A 1 455 ? 26.596 29.248 14.967 1.00 160.55 436 GLY A C 1
ATOM 3267 O O . GLY A 1 455 ? 26.442 29.554 16.148 1.00 161.47 436 GLY A O 1
ATOM 3268 N N . GLU A 1 456 ? 26.593 27.981 14.546 1.00 171.81 437 GLU A N 1
ATOM 3269 C CA . GLU A 1 456 ? 26.728 26.866 15.482 1.00 168.15 437 GLU A CA 1
ATOM 3270 C C . GLU A 1 456 ? 25.526 26.742 16.427 1.00 163.87 437 GLU A C 1
ATOM 3271 O O . GLU A 1 456 ? 25.689 26.458 17.613 1.00 164.64 437 GLU A O 1
ATOM 3277 N N . VAL A 1 457 ? 24.312 26.945 15.920 1.00 155.40 438 VAL A N 1
ATOM 3278 C CA . VAL A 1 457 ? 23.187 27.036 16.845 1.00 151.00 438 VAL A CA 1
ATOM 3279 C C . VAL A 1 457 ? 22.760 25.656 17.345 1.00 166.57 438 VAL A C 1
ATOM 3280 O O . VAL A 1 457 ? 22.476 25.488 18.538 1.00 174.12 438 VAL A O 1
ATOM 3284 N N . ASN A 1 458 ? 22.757 24.643 16.482 1.00 153.66 439 ASN A N 1
ATOM 3285 C CA . ASN A 1 458 ? 22.176 23.347 16.829 1.00 157.18 439 ASN A CA 1
ATOM 3286 C C . ASN A 1 458 ? 22.665 22.297 15.833 1.00 160.92 439 ASN A C 1
ATOM 3287 O O . ASN A 1 458 ? 23.534 22.566 14.995 1.00 160.67 439 ASN A O 1
ATOM 3292 N N . THR A 1 459 ? 22.118 21.083 15.959 1.00 153.24 440 THR A N 1
ATOM 3293 C CA . THR A 1 459 ? 22.392 19.912 15.132 1.00 155.59 440 THR A CA 1
ATOM 3294 C C . THR A 1 459 ? 21.374 19.823 13.989 1.00 164.78 440 THR A C 1
ATOM 3295 O O . THR A 1 459 ? 20.661 20.793 13.702 1.00 151.91 440 THR A O 1
ATOM 3297 N N . ALA A 1 460 ? 21.316 18.666 13.321 1.00 163.22 441 ALA A N 1
ATOM 3298 C CA . ALA A 1 460 ? 20.416 18.434 12.197 1.00 168.55 441 ALA A CA 1
ATOM 3299 C C . ALA A 1 460 ? 19.148 17.670 12.575 1.00 174.68 441 ALA A C 1
ATOM 3300 O O . ALA A 1 460 ? 18.415 17.225 11.679 1.00 177.60 441 ALA A O 1
ATOM 3302 N N . ARG A 1 461 ? 18.876 17.508 13.874 1.00 169.50 442 ARG A N 1
ATOM 3303 C CA . ARG A 1 461 ? 17.657 16.855 14.365 1.00 169.36 442 ARG A CA 1
ATOM 3304 C C . ARG A 1 461 ? 17.573 15.398 13.912 1.00 184.77 442 ARG A C 1
ATOM 3305 O O . ARG A 1 461 ? 16.518 14.924 13.481 1.00 183.08 442 ARG A O 1
ATOM 3307 N N . ARG A 1 462 ? 18.696 14.682 14.002 1.00 176.40 443 ARG A N 1
ATOM 3308 C CA . ARG A 1 462 ? 18.741 13.280 13.595 1.00 185.67 443 ARG A CA 1
ATOM 3309 C C . ARG A 1 462 ? 18.206 12.329 14.658 1.00 194.67 443 ARG A C 1
ATOM 3310 O O . ARG A 1 462 ? 17.987 11.150 14.351 1.00 203.85 443 ARG A O 1
ATOM 3312 N N . ARG A 1 463 ? 18.003 12.801 15.889 1.00 216.47 444 ARG A N 1
ATOM 3313 C CA . ARG A 1 463 ? 17.519 11.927 16.951 1.00 212.99 444 ARG A CA 1
ATOM 3314 C C . ARG A 1 463 ? 16.087 11.493 16.672 1.00 215.29 444 ARG A C 1
ATOM 3315 O O . ARG A 1 463 ? 15.244 12.313 16.293 1.00 213.21 444 ARG A O 1
ATOM 3323 N N . LYS A 1 464 ? 15.830 10.194 16.842 1.00 219.33 445 LYS A N 1
ATOM 3324 C CA . LYS A 1 464 ? 14.506 9.586 16.694 1.00 214.28 445 LYS A CA 1
ATOM 3325 C C . LYS A 1 464 ? 13.771 10.047 15.439 1.00 209.46 445 LYS A C 1
ATOM 3326 O O . LYS A 1 464 ? 12.626 9.655 15.208 1.00 212.38 445 LYS A O 1
ATOM 3328 N N . MET B 2 1 ? 28.325 70.091 28.039 1.00 115.02 1 MET B N 1
ATOM 3329 C CA . MET B 2 1 ? 29.529 70.026 27.223 1.00 124.50 1 MET B CA 1
ATOM 3330 C C . MET B 2 1 ? 30.248 68.678 27.386 1.00 124.94 1 MET B C 1
ATOM 3331 O O . MET B 2 1 ? 30.797 68.137 26.425 1.00 125.59 1 MET B O 1
ATOM 3336 N N . LEU B 2 2 ? 30.233 68.141 28.612 1.00 126.99 2 LEU B N 1
ATOM 3337 C CA . LEU B 2 2 ? 30.809 66.857 29.012 1.00 123.22 2 LEU B CA 1
ATOM 3338 C C . LEU B 2 2 ? 29.742 65.765 28.929 1.00 125.34 2 LEU B C 1
ATOM 3339 O O . LEU B 2 2 ? 28.614 65.974 29.390 1.00 131.03 2 LEU B O 1
ATOM 3344 N N . PRO B 2 3 ? 30.048 64.602 28.359 1.00 126.96 3 PRO B N 1
ATOM 3345 C CA . PRO B 2 3 ? 28.992 63.619 28.084 1.00 126.57 3 PRO B CA 1
ATOM 3346 C C . PRO B 2 3 ? 28.454 62.977 29.352 1.00 143.75 3 PRO B C 1
ATOM 3347 O O . PRO B 2 3 ? 29.186 62.739 30.316 1.00 144.42 3 PRO B O 1
ATOM 3351 N N . LYS B 2 4 ? 27.151 62.687 29.326 1.00 148.11 4 LYS B N 1
ATOM 3352 C CA . LYS B 2 4 ? 26.463 62.142 30.490 1.00 151.84 4 LYS B CA 1
ATOM 3353 C C . LYS B 2 4 ? 26.956 60.750 30.860 1.00 154.56 4 LYS B C 1
ATOM 3354 O O . LYS B 2 4 ? 26.778 60.332 32.010 1.00 158.30 4 LYS B O 1
ATOM 3356 N N . GLU B 2 5 ? 27.572 60.026 29.921 1.00 158.43 5 GLU B N 1
ATOM 3357 C CA . GLU B 2 5 ? 28.140 58.723 30.253 1.00 158.46 5 GLU B CA 1
ATOM 3358 C C . GLU B 2 5 ? 29.375 58.876 31.124 1.00 159.58 5 GLU B C 1
ATOM 3359 O O . GLU B 2 5 ? 29.522 58.182 32.138 1.00 161.89 5 GLU B O 1
ATOM 3365 N N . LEU B 2 6 ? 30.270 59.784 30.749 1.00 149.52 6 LEU B N 1
ATOM 3366 C CA . LEU B 2 6 ? 31.513 60.000 31.486 1.00 149.15 6 LEU B CA 1
ATOM 3367 C C . LEU B 2 6 ? 31.294 61.077 32.551 1.00 145.99 6 LEU B C 1
ATOM 3368 O O . LEU B 2 6 ? 31.889 62.152 32.544 1.00 146.13 6 LEU B O 1
ATOM 3373 N N . LEU B 2 7 ? 30.383 60.772 33.471 1.00 147.96 7 LEU B N 1
ATOM 3374 C CA . LEU B 2 7 ? 29.978 61.705 34.514 1.00 135.95 7 LEU B CA 1
ATOM 3375 C C . LEU B 2 7 ? 30.405 61.140 35.860 1.00 134.25 7 LEU B C 1
ATOM 3376 O O . LEU B 2 7 ? 29.950 60.061 36.253 1.00 144.37 7 LEU B O 1
ATOM 3381 N N . ASP B 2 8 ? 31.281 61.861 36.555 1.00 125.94 8 ASP B N 1
ATOM 3382 C CA . ASP B 2 8 ? 31.868 61.396 37.812 1.00 133.12 8 ASP B CA 1
ATOM 3383 C C . ASP B 2 8 ? 31.105 62.057 38.953 1.00 141.31 8 ASP B C 1
ATOM 3384 O O . ASP B 2 8 ? 31.346 63.221 39.284 1.00 144.71 8 ASP B O 1
ATOM 3389 N N . VAL B 2 9 ? 30.180 61.311 39.551 1.00 139.19 9 VAL B N 1
ATOM 3390 C CA . VAL B 2 9 ? 29.294 61.828 40.584 1.00 146.69 9 VAL B CA 1
ATOM 3391 C C . VAL B 2 9 ? 29.238 60.825 41.725 1.00 157.33 9 VAL B C 1
ATOM 3392 O O . VAL B 2 9 ? 29.346 59.613 41.515 1.00 158.79 9 VAL B O 1
ATOM 3396 N N . ARG B 2 10 ? 29.091 61.338 42.945 1.00 157.67 10 ARG B N 1
ATOM 3397 C CA . ARG B 2 10 ? 28.823 60.506 44.110 1.00 154.18 10 ARG B CA 1
ATOM 3398 C C . ARG B 2 10 ? 27.319 60.304 44.252 1.00 155.47 10 ARG B C 1
ATOM 3399 O O . ARG B 2 10 ? 26.556 61.275 44.275 1.00 152.57 10 ARG B O 1
ATOM 3401 N N . ARG B 2 11 ? 26.894 59.042 44.339 1.00 159.08 11 ARG B N 1
ATOM 3402 C CA . ARG B 2 11 ? 25.476 58.685 44.392 1.00 166.16 11 ARG B CA 1
ATOM 3403 C C . ARG B 2 11 ? 25.079 58.503 45.853 1.00 195.40 11 ARG B C 1
ATOM 3404 O O . ARG B 2 11 ? 25.393 57.482 46.471 1.00 184.58 11 ARG B O 1
ATOM 3406 N N . ALA B 2 12 ? 24.381 59.494 46.401 1.00 186.10 12 ALA B N 1
ATOM 3407 C CA . ALA B 2 12 ? 23.995 59.490 47.802 1.00 193.98 12 ALA B CA 1
ATOM 3408 C C . ALA B 2 12 ? 22.641 58.807 47.992 1.00 199.96 12 ALA B C 1
ATOM 3409 O O . ALA B 2 12 ? 22.051 58.255 47.059 1.00 202.88 12 ALA B O 1
ATOM 3411 N N . LYS B 2 13 ? 22.147 58.836 49.233 1.00 216.77 13 LYS B N 1
ATOM 3412 C CA . LYS B 2 13 ? 20.866 58.209 49.541 1.00 205.68 13 LYS B CA 1
ATOM 3413 C C . LYS B 2 13 ? 19.718 58.928 48.843 1.00 199.54 13 LYS B C 1
ATOM 3414 O O . LYS B 2 13 ? 18.849 58.292 48.235 1.00 197.59 13 LYS B O 1
ATOM 3416 N N . GLY B 2 14 ? 19.697 60.256 48.922 1.00 200.97 14 GLY B N 1
ATOM 3417 C CA . GLY B 2 14 ? 18.677 61.036 48.254 1.00 195.60 14 GLY B CA 1
ATOM 3418 C C . GLY B 2 14 ? 19.268 62.228 47.535 1.00 187.86 14 GLY B C 1
ATOM 3419 O O . GLY B 2 14 ? 18.558 62.963 46.843 1.00 182.57 14 GLY B O 1
ATOM 3420 N N . ARG B 2 15 ? 20.573 62.422 47.692 1.00 184.70 15 ARG B N 1
ATOM 3421 C CA . ARG B 2 15 ? 21.297 63.534 47.097 1.00 174.83 15 ARG B CA 1
ATOM 3422 C C . ARG B 2 15 ? 22.212 63.037 45.982 1.00 166.90 15 ARG B C 1
ATOM 3423 O O . ARG B 2 15 ? 22.289 61.841 45.682 1.00 169.92 15 ARG B O 1
ATOM 3425 N N . ILE B 2 16 ? 22.891 63.990 45.348 1.00 169.27 16 ILE B N 1
ATOM 3426 C CA . ILE B 2 16 ? 23.928 63.722 44.354 1.00 153.26 16 ILE B CA 1
ATOM 3427 C C . ILE B 2 16 ? 24.877 64.909 44.349 1.00 138.97 16 ILE B C 1
ATOM 3428 O O . ILE B 2 16 ? 24.444 66.049 44.169 1.00 136.92 16 ILE B O 1
ATOM 3430 N N . PHE B 2 17 ? 26.171 64.660 44.533 1.00 129.41 17 PHE B N 1
ATOM 3431 C CA . PHE B 2 17 ? 27.142 65.747 44.551 1.00 134.73 17 PHE B CA 1
ATOM 3432 C C . PHE B 2 17 ? 28.235 65.495 43.523 1.00 128.43 17 PHE B C 1
ATOM 3433 O O . PHE B 2 17 ? 28.920 64.453 43.590 1.00 122.20 17 PHE B O 1
ATOM 3441 N N . PRO B 2 18 ? 28.437 66.407 42.574 1.00 128.57 18 PRO B N 1
ATOM 3442 C CA . PRO B 2 18 ? 29.532 66.255 41.610 1.00 120.19 18 PRO B CA 1
ATOM 3443 C C . PRO B 2 18 ? 30.891 66.326 42.291 1.00 117.53 18 PRO B C 1
ATOM 3444 O O . PRO B 2 18 ? 31.196 67.274 43.019 1.00 120.39 18 PRO B O 1
ATOM 3448 N N . LYS B 2 19 ? 31.710 65.302 42.046 1.00 114.44 19 LYS B N 1
ATOM 3449 C CA . LYS B 2 19 ? 33.068 65.229 42.583 1.00 114.07 19 LYS B CA 1
ATOM 3450 C C . LYS B 2 19 ? 33.953 66.158 41.757 1.00 109.49 19 LYS B C 1
ATOM 3451 O O . LYS B 2 19 ? 34.669 65.744 40.842 1.00 114.87 19 LYS B O 1
ATOM 3454 N N . PHE B 2 20 ? 33.890 67.446 42.087 1.00 103.30 20 PHE B N 1
ATOM 3455 C CA . PHE B 2 20 ? 34.685 68.436 41.382 1.00 97.67 20 PHE B CA 1
ATOM 3456 C C . PHE B 2 20 ? 36.177 68.138 41.535 1.00 99.93 20 PHE B C 1
ATOM 3457 O O . PHE B 2 20 ? 36.606 67.338 42.370 1.00 110.04 20 PHE B O 1
ATOM 3465 N N . ALA B 2 21 ? 36.969 68.801 40.704 1.00 97.96 21 ALA B N 1
ATOM 3466 C CA . ALA B 2 21 ? 38.416 68.687 40.743 1.00 96.20 21 ALA B CA 1
ATOM 3467 C C . ALA B 2 21 ? 38.999 69.931 41.391 1.00 97.86 21 ALA B C 1
ATOM 3468 O O . ALA B 2 21 ? 38.432 71.022 41.302 1.00 102.58 21 ALA B O 1
ATOM 3470 N N . ASP B 2 22 ? 40.144 69.762 42.039 1.00 98.31 22 ASP B N 1
ATOM 3471 C CA . ASP B 2 22 ? 40.765 70.870 42.743 1.00 97.90 22 ASP B CA 1
ATOM 3472 C C . ASP B 2 22 ? 42.280 70.737 42.642 1.00 97.00 22 ASP B C 1
ATOM 3473 O O . ASP B 2 22 ? 42.800 69.922 41.874 1.00 92.92 22 ASP B O 1
ATOM 3478 N N . GLU B 2 23 ? 42.985 71.555 43.431 1.00 96.59 23 GLU B N 1
ATOM 3479 C CA . GLU B 2 23 ? 44.445 71.582 43.421 1.00 99.75 23 GLU B CA 1
ATOM 3480 C C . GLU B 2 23 ? 45.060 70.231 43.747 1.00 103.60 23 GLU B C 1
ATOM 3481 O O . GLU B 2 23 ? 46.213 69.984 43.376 1.00 99.29 23 GLU B O 1
ATOM 3483 N N . ARG B 2 24 ? 44.325 69.355 44.436 1.00 106.44 24 ARG B N 1
ATOM 3484 C CA . ARG B 2 24 ? 44.769 67.974 44.575 1.00 108.79 24 ARG B CA 1
ATOM 3485 C C . ARG B 2 24 ? 44.995 67.326 43.219 1.00 104.79 24 ARG B C 1
ATOM 3486 O O . ARG B 2 24 ? 45.717 66.327 43.126 1.00 105.87 24 ARG B O 1
ATOM 3490 N N . ASP B 2 25 ? 44.395 67.882 42.168 1.00 115.66 25 ASP B N 1
ATOM 3491 C CA . ASP B 2 25 ? 44.451 67.328 40.827 1.00 98.18 25 ASP B CA 1
ATOM 3492 C C . ASP B 2 25 ? 45.337 68.135 39.883 1.00 86.53 25 ASP B C 1
ATOM 3493 O O . ASP B 2 25 ? 45.365 67.842 38.686 1.00 83.14 25 ASP B O 1
ATOM 3498 N N . TYR B 2 26 ? 46.038 69.155 40.386 1.00 95.84 26 TYR B N 1
ATOM 3499 C CA . TYR B 2 26 ? 46.966 69.934 39.567 1.00 89.73 26 TYR B CA 1
ATOM 3500 C C . TYR B 2 26 ? 47.953 69.042 38.826 1.00 88.36 26 TYR B C 1
ATOM 3501 O O . TYR B 2 26 ? 48.113 69.139 37.603 1.00 88.88 26 TYR B O 1
ATOM 3510 N N . GLU B 2 27 ? 48.639 68.176 39.575 1.00 95.61 27 GLU B N 1
ATOM 3511 C CA . GLU B 2 27 ? 49.744 67.397 39.029 1.00 99.58 27 GLU B CA 1
ATOM 3512 C C . GLU B 2 27 ? 49.332 66.634 37.776 1.00 102.82 27 GLU B C 1
ATOM 3513 O O . GLU B 2 27 ? 50.059 66.632 36.777 1.00 108.28 27 GLU B O 1
ATOM 3515 N N . LEU B 2 28 ? 48.162 65.992 37.807 1.00 106.06 28 LEU B N 1
ATOM 3516 C CA . LEU B 2 28 ? 47.643 65.321 36.617 1.00 92.88 28 LEU B CA 1
ATOM 3517 C C . LEU B 2 28 ? 47.393 66.310 35.486 1.00 93.15 28 LEU B C 1
ATOM 3518 O O . LEU B 2 28 ? 47.941 66.167 34.388 1.00 100.53 28 LEU B O 1
ATOM 3523 N N . ALA B 2 29 ? 46.538 67.311 35.738 1.00 96.39 29 ALA B N 1
ATOM 3524 C CA . ALA B 2 29 ? 46.164 68.279 34.707 1.00 87.00 29 ALA B CA 1
ATOM 3525 C C . ALA B 2 29 ? 47.385 68.858 34.008 1.00 87.93 29 ALA B C 1
ATOM 3526 O O . ALA B 2 29 ? 47.351 69.124 32.802 1.00 83.74 29 ALA B O 1
ATOM 3528 N N . GLU B 2 30 ? 48.475 69.061 34.749 1.00 91.39 30 GLU B N 1
ATOM 3529 C CA . GLU B 2 30 ? 49.709 69.497 34.110 1.00 95.85 30 GLU B CA 1
ATOM 3530 C C . GLU B 2 30 ? 50.233 68.434 33.153 1.00 102.18 30 GLU B C 1
ATOM 3531 O O . GLU B 2 30 ? 50.711 68.757 32.062 1.00 104.62 30 GLU B O 1
ATOM 3537 N N . LYS B 2 31 ? 50.130 67.156 33.531 1.00 104.51 31 LYS B N 1
ATOM 3538 C CA . LYS B 2 31 ? 50.691 66.099 32.694 1.00 105.72 31 LYS B CA 1
ATOM 3539 C C . LYS B 2 31 ? 49.955 65.986 31.361 1.00 103.94 31 LYS B C 1
ATOM 3540 O O . LYS B 2 31 ? 50.584 65.744 30.324 1.00 103.32 31 LYS B O 1
ATOM 3546 N N . VAL B 2 32 ? 48.631 66.166 31.354 1.00 99.82 32 VAL B N 1
ATOM 3547 C CA . VAL B 2 32 ? 47.903 66.056 30.092 1.00 96.00 32 VAL B CA 1
ATOM 3548 C C . VAL B 2 32 ? 48.069 67.297 29.222 1.00 99.72 32 VAL B C 1
ATOM 3549 O O . VAL B 2 32 ? 47.943 67.201 27.995 1.00 106.14 32 VAL B O 1
ATOM 3553 N N . ILE B 2 33 ? 48.357 68.459 29.816 1.00 95.64 33 ILE B N 1
ATOM 3554 C CA . ILE B 2 33 ? 48.630 69.647 29.012 1.00 86.36 33 ILE B CA 1
ATOM 3555 C C . ILE B 2 33 ? 49.984 69.526 28.322 1.00 96.47 33 ILE B C 1
ATOM 3556 O O . ILE B 2 33 ? 50.153 69.984 27.183 1.00 103.30 33 ILE B O 1
ATOM 3561 N N . GLU B 2 34 ? 50.958 68.883 28.976 1.00 98.90 34 GLU B N 1
ATOM 3562 C CA . GLU B 2 34 ? 52.334 68.953 28.497 1.00 112.24 34 GLU B CA 1
ATOM 3563 C C . GLU B 2 34 ? 52.523 68.229 27.171 1.00 113.38 34 GLU B C 1
ATOM 3564 O O . GLU B 2 34 ? 53.332 68.666 26.345 1.00 118.99 34 GLU B O 1
ATOM 3570 N N . ILE B 2 35 ? 51.803 67.129 26.943 1.00 115.46 35 ILE B N 1
ATOM 3571 C CA . ILE B 2 35 ? 51.991 66.388 25.700 1.00 115.83 35 ILE B CA 1
ATOM 3572 C C . ILE B 2 35 ? 51.288 67.046 24.520 1.00 108.13 35 ILE B C 1
ATOM 3573 O O . ILE B 2 35 ? 51.671 66.805 23.368 1.00 111.88 35 ILE B O 1
ATOM 3578 N N . PHE B 2 36 ? 50.270 67.871 24.768 1.00 106.40 36 PHE B N 1
ATOM 3579 C CA . PHE B 2 36 ? 49.764 68.740 23.712 1.00 90.92 36 PHE B CA 1
ATOM 3580 C C . PHE B 2 36 ? 50.746 69.866 23.416 1.00 96.90 36 PHE B C 1
ATOM 3581 O O . PHE B 2 36 ? 50.950 70.230 22.252 1.00 96.60 36 PHE B O 1
ATOM 3589 N N . LYS B 2 37 ? 51.369 70.424 24.457 1.00 93.57 37 LYS B N 1
ATOM 3590 C CA . LYS B 2 37 ? 52.400 71.435 24.249 1.00 84.85 37 LYS B CA 1
ATOM 3591 C C . LYS B 2 37 ? 53.606 70.847 23.528 1.00 92.45 37 LYS B C 1
ATOM 3592 O O . LYS B 2 37 ? 54.124 71.436 22.572 1.00 90.04 37 LYS B O 1
ATOM 3594 N N . LYS B 2 38 ? 54.068 69.683 23.976 1.00 93.90 38 LYS B N 1
ATOM 3595 C CA . LYS B 2 38 ? 55.269 69.074 23.428 1.00 109.25 38 LYS B CA 1
ATOM 3596 C C . LYS B 2 38 ? 55.019 68.330 22.125 1.00 112.35 38 LYS B C 1
ATOM 3597 O O . LYS B 2 38 ? 55.984 67.914 21.475 1.00 107.48 38 LYS B O 1
ATOM 3599 N N . GLY B 2 39 ? 53.762 68.165 21.722 1.00 109.98 39 GLY B N 1
ATOM 3600 C CA . GLY B 2 39 ? 53.463 67.410 20.524 1.00 110.46 39 GLY B CA 1
ATOM 3601 C C . GLY B 2 39 ? 52.949 68.241 19.368 1.00 105.23 39 GLY B C 1
ATOM 3602 O O . GLY B 2 39 ? 52.061 67.791 18.637 1.00 104.81 39 GLY B O 1
ATOM 3603 N N . LEU B 2 40 ? 53.474 69.453 19.193 1.00 108.97 40 LEU B N 1
ATOM 3604 C CA . LEU B 2 40 ? 53.190 70.190 17.970 1.00 102.26 40 LEU B CA 1
ATOM 3605 C C . LEU B 2 40 ? 53.791 69.441 16.788 1.00 107.23 40 LEU B C 1
ATOM 3606 O O . LEU B 2 40 ? 54.786 68.722 16.925 1.00 101.60 40 LEU B O 1
ATOM 3611 N N . GLY B 2 41 ? 53.179 69.604 15.617 1.00 111.74 41 GLY B N 1
ATOM 3612 C CA . GLY B 2 41 ? 53.566 68.813 14.471 1.00 111.96 41 GLY B CA 1
ATOM 3613 C C . GLY B 2 41 ? 53.082 67.377 14.489 1.00 106.53 41 GLY B C 1
ATOM 3614 O O . GLY B 2 41 ? 53.306 66.655 13.509 1.00 108.29 41 GLY B O 1
ATOM 3615 N N . LYS B 2 42 ? 52.417 66.943 15.557 1.00 111.67 42 LYS B N 1
ATOM 3616 C CA . LYS B 2 42 ? 51.927 65.579 15.688 1.00 107.48 42 LYS B CA 1
ATOM 3617 C C . LYS B 2 42 ? 50.451 65.510 15.311 1.00 99.20 42 LYS B C 1
ATOM 3618 O O . LYS B 2 42 ? 49.690 66.454 15.544 1.00 93.65 42 LYS B O 1
ATOM 3624 N N . LYS B 2 43 ? 50.048 64.378 14.730 1.00 107.33 43 LYS B N 1
ATOM 3625 C CA . LYS B 2 43 ? 48.647 64.176 14.382 1.00 91.91 43 LYS B CA 1
ATOM 3626 C C . LYS B 2 43 ? 47.780 64.215 15.635 1.00 82.61 43 LYS B C 1
ATOM 3627 O O . LYS B 2 43 ? 48.022 63.475 16.593 1.00 85.84 43 LYS B O 1
ATOM 3630 N N . TYR B 2 44 ? 46.763 65.083 15.612 1.00 78.87 44 TYR B N 1
ATOM 3631 C CA . TYR B 2 44 ? 45.980 65.386 16.807 1.00 72.52 44 TYR B CA 1
ATOM 3632 C C . TYR B 2 44 ? 45.355 64.142 17.427 1.00 80.02 44 TYR B C 1
ATOM 3633 O O . TYR B 2 44 ? 45.123 64.109 18.640 1.00 81.90 44 TYR B O 1
ATOM 3642 N N . GLY B 2 45 ? 45.075 63.115 16.622 1.00 85.75 45 GLY B N 1
ATOM 3643 C CA . GLY B 2 45 ? 44.602 61.863 17.185 1.00 84.05 45 GLY B CA 1
ATOM 3644 C C . GLY B 2 45 ? 45.654 61.153 18.013 1.00 87.19 45 GLY B C 1
ATOM 3645 O O . GLY B 2 45 ? 45.332 60.517 19.021 1.00 87.80 45 GLY B O 1
ATOM 3646 N N . ASN B 2 46 ? 46.923 61.265 17.615 1.00 95.74 46 ASN B N 1
ATOM 3647 C CA . ASN B 2 46 ? 47.992 60.603 18.354 1.00 100.05 46 ASN B CA 1
ATOM 3648 C C . ASN B 2 46 ? 48.242 61.264 19.702 1.00 97.64 46 ASN B C 1
ATOM 3649 O O . ASN B 2 46 ? 48.670 60.594 20.648 1.00 104.51 46 ASN B O 1
ATOM 3654 N N . LEU B 2 47 ? 47.993 62.570 19.809 1.00 93.29 47 LEU B N 1
ATOM 3655 C CA . LEU B 2 47 ? 48.080 63.233 21.106 1.00 88.43 47 LEU B CA 1
ATOM 3656 C C . LEU B 2 47 ? 46.946 62.779 22.015 1.00 93.01 47 LEU B C 1
ATOM 3657 O O . LEU B 2 47 ? 47.173 62.381 23.164 1.00 89.33 47 LEU B O 1
ATOM 3662 N N . MET B 2 48 ? 45.709 62.853 21.513 1.00 87.87 48 MET B N 1
ATOM 3663 C CA . MET B 2 48 ? 44.542 62.224 22.125 1.00 85.21 48 MET B CA 1
ATOM 3664 C C . MET B 2 48 ? 44.850 60.825 22.640 1.00 90.97 48 MET B C 1
ATOM 3665 O O . MET B 2 48 ? 44.419 60.448 23.735 1.00 91.67 48 MET B O 1
ATOM 3670 N N . LYS B 2 49 ? 45.606 60.055 21.855 1.00 96.78 49 LYS B N 1
ATOM 3671 C CA . LYS B 2 49 ? 45.949 58.693 22.251 1.00 89.38 49 LYS B CA 1
ATOM 3672 C C . LYS B 2 49 ? 46.908 58.691 23.436 1.00 90.23 49 LYS B C 1
ATOM 3673 O O . LYS B 2 49 ? 46.680 57.988 24.428 1.00 92.54 49 LYS B O 1
ATOM 3675 N N . GLN B 2 50 ? 47.992 59.471 23.349 1.00 86.29 50 GLN B N 1
ATOM 3676 C CA . GLN B 2 50 ? 48.944 59.560 24.454 1.00 87.32 50 GLN B CA 1
ATOM 3677 C C . GLN B 2 50 ? 48.262 60.003 25.738 1.00 96.15 50 GLN B C 1
ATOM 3678 O O . GLN B 2 50 ? 48.451 59.398 26.799 1.00 98.49 50 GLN B O 1
ATOM 3684 N N . ALA B 2 51 ? 47.466 61.072 25.654 1.00 100.26 51 ALA B N 1
ATOM 3685 C CA . ALA B 2 51 ? 46.820 61.624 26.840 1.00 92.71 51 ALA B CA 1
ATOM 3686 C C . ALA B 2 51 ? 45.973 60.586 27.549 1.00 89.00 51 ALA B C 1
ATOM 3687 O O . ALA B 2 51 ? 45.780 60.668 28.767 1.00 97.10 51 ALA B O 1
ATOM 3689 N N . ARG B 2 52 ? 45.477 59.598 26.816 1.00 91.17 52 ARG B N 1
ATOM 3690 C CA . ARG B 2 52 ? 44.593 58.604 27.391 1.00 96.53 52 ARG B CA 1
ATOM 3691 C C . ARG B 2 52 ? 45.349 57.382 27.905 1.00 106.31 52 ARG B C 1
ATOM 3692 O O . ARG B 2 52 ? 44.760 56.552 28.605 1.00 104.21 52 ARG B O 1
ATOM 3700 N N . LYS B 2 53 ? 46.639 57.257 27.583 1.00 105.22 53 LYS B N 1
ATOM 3701 C CA . LYS B 2 53 ? 47.467 56.240 28.217 1.00 98.17 53 LYS B CA 1
ATOM 3702 C C . LYS B 2 53 ? 47.769 56.579 29.670 1.00 106.47 53 LYS B C 1
ATOM 3703 O O . LYS B 2 53 ? 48.075 55.675 30.455 1.00 123.45 53 LYS B O 1
ATOM 3705 N N . LEU B 2 54 ? 47.665 57.860 30.050 1.00 98.92 54 LEU B N 1
ATOM 3706 C CA . LEU B 2 54 ? 47.810 58.353 31.423 1.00 101.12 54 LEU B CA 1
ATOM 3707 C C . LEU B 2 54 ? 46.613 58.005 32.298 1.00 107.06 54 LEU B C 1
ATOM 3708 O O . LEU B 2 54 ? 46.449 58.512 33.417 1.00 110.84 54 LEU B O 1
ATOM 3710 N N . GLU B 2 55 ? 45.769 57.139 31.752 1.00 110.18 55 GLU B N 1
ATOM 3711 C CA . GLU B 2 55 ? 44.535 56.708 32.390 1.00 114.53 55 GLU B CA 1
ATOM 3712 C C . GLU B 2 55 ? 44.745 55.405 33.149 1.00 123.38 55 GLU B C 1
ATOM 3713 O O . GLU B 2 55 ? 45.339 54.456 32.630 1.00 130.84 55 GLU B O 1
ATOM 3719 N N . ASN B 2 56 ? 44.258 55.369 34.386 1.00 111.56 56 ASN B N 1
ATOM 3720 C CA . ASN B 2 56 ? 44.335 54.176 35.218 1.00 107.91 56 ASN B CA 1
ATOM 3721 C C . ASN B 2 56 ? 43.041 54.065 36.021 1.00 100.66 56 ASN B C 1
ATOM 3722 O O . ASN B 2 56 ? 42.097 54.836 35.821 1.00 101.41 56 ASN B O 1
ATOM 3727 N N . ALA B 2 57 ? 43.009 53.106 36.950 1.00 93.98 57 ALA B N 1
ATOM 3728 C CA . ALA B 2 57 ? 41.769 52.784 37.648 1.00 98.71 57 ALA B CA 1
ATOM 3729 C C . ALA B 2 57 ? 41.277 53.934 38.521 1.00 101.37 57 ALA B C 1
ATOM 3730 O O . ALA B 2 57 ? 40.063 54.131 38.653 1.00 102.71 57 ALA B O 1
ATOM 3732 N N . LYS B 2 58 ? 42.189 54.698 39.126 1.00 102.24 58 LYS B N 1
ATOM 3733 C CA . LYS B 2 58 ? 41.765 55.754 40.038 1.00 108.18 58 LYS B CA 1
ATOM 3734 C C . LYS B 2 58 ? 41.424 57.050 39.313 1.00 108.90 58 LYS B C 1
ATOM 3735 O O . LYS B 2 58 ? 40.520 57.773 39.746 1.00 115.74 58 LYS B O 1
ATOM 3737 N N . ASN B 2 59 ? 42.116 57.359 38.216 1.00 110.24 59 ASN B N 1
ATOM 3738 C CA . ASN B 2 59 ? 42.001 58.667 37.585 1.00 97.26 59 ASN B CA 1
ATOM 3739 C C . ASN B 2 59 ? 41.091 58.703 36.364 1.00 107.74 59 ASN B C 1
ATOM 3740 O O . ASN B 2 59 ? 40.861 59.792 35.828 1.00 114.71 59 ASN B O 1
ATOM 3745 N N . PHE B 2 60 ? 40.574 57.556 35.908 1.00 110.69 60 PHE B N 1
ATOM 3746 C CA . PHE B 2 60 ? 40.013 57.495 34.558 1.00 106.36 60 PHE B CA 1
ATOM 3747 C C . PHE B 2 60 ? 38.862 58.480 34.383 1.00 102.72 60 PHE B C 1
ATOM 3748 O O . PHE B 2 60 ? 38.783 59.166 33.359 1.00 106.40 60 PHE B O 1
ATOM 3756 N N . LYS B 2 61 ? 37.983 58.596 35.384 1.00 108.72 61 LYS B N 1
ATOM 3757 C CA . LYS B 2 61 ? 36.843 59.501 35.261 1.00 112.97 61 LYS B CA 1
ATOM 3758 C C . LYS B 2 61 ? 37.272 60.937 34.990 1.00 116.61 61 LYS B C 1
ATOM 3759 O O . LYS B 2 61 ? 36.569 61.667 34.280 1.00 110.97 61 LYS B O 1
ATOM 3765 N N . LYS B 2 62 ? 38.406 61.364 35.543 1.00 110.21 62 LYS B N 1
ATOM 3766 C CA . LYS B 2 62 ? 38.840 62.749 35.408 1.00 103.48 62 LYS B CA 1
ATOM 3767 C C . LYS B 2 62 ? 39.948 62.940 34.385 1.00 97.72 62 LYS B C 1
ATOM 3768 O O . LYS B 2 62 ? 40.013 64.002 33.758 1.00 100.59 62 LYS B O 1
ATOM 3770 N N . VAL B 2 63 ? 40.823 61.950 34.192 1.00 97.34 63 VAL B N 1
ATOM 3771 C CA . VAL B 2 63 ? 41.801 62.082 33.122 1.00 100.36 63 VAL B CA 1
ATOM 3772 C C . VAL B 2 63 ? 41.116 62.000 31.767 1.00 96.17 63 VAL B C 1
ATOM 3773 O O . VAL B 2 63 ? 41.632 62.527 30.778 1.00 85.05 63 VAL B O 1
ATOM 3777 N N . ARG B 2 64 ? 39.950 61.358 31.698 1.00 94.42 64 ARG B N 1
ATOM 3778 C CA . ARG B 2 64 ? 39.165 61.372 30.472 1.00 90.94 64 ARG B CA 1
ATOM 3779 C C . ARG B 2 64 ? 38.360 62.657 30.358 1.00 88.84 64 ARG B C 1
ATOM 3780 O O . ARG B 2 64 ? 38.291 63.256 29.280 1.00 99.56 64 ARG B O 1
ATOM 3788 N N . GLY B 2 65 ? 37.757 63.101 31.463 1.00 90.88 65 GLY B N 1
ATOM 3789 C CA . GLY B 2 65 ? 37.086 64.388 31.459 1.00 94.75 65 GLY B CA 1
ATOM 3790 C C . GLY B 2 65 ? 38.013 65.539 31.127 1.00 94.83 65 GLY B C 1
ATOM 3791 O O . GLY B 2 65 ? 37.599 66.504 30.480 1.00 96.56 65 GLY B O 1
ATOM 3792 N N . PHE B 2 66 ? 39.273 65.460 31.563 1.00 85.39 66 PHE B N 1
ATOM 3793 C CA . PHE B 2 66 ? 40.244 66.485 31.192 1.00 87.06 66 PHE B CA 1
ATOM 3794 C C . PHE B 2 66 ? 40.489 66.495 29.690 1.00 91.61 66 PHE B C 1
ATOM 3795 O O . PHE B 2 66 ? 40.404 67.545 29.043 1.00 88.12 66 PHE B O 1
ATOM 3803 N N . ILE B 2 67 ? 40.808 65.329 29.122 1.00 91.56 67 ILE B N 1
ATOM 3804 C CA . ILE B 2 67 ? 41.113 65.252 27.696 1.00 82.08 67 ILE B CA 1
ATOM 3805 C C . ILE B 2 67 ? 39.946 65.770 26.871 1.00 85.96 67 ILE B C 1
ATOM 3806 O O . ILE B 2 67 ? 40.139 66.464 25.867 1.00 94.86 67 ILE B O 1
ATOM 3811 N N . ARG B 2 68 ? 38.718 65.456 27.289 1.00 84.32 68 ARG B N 1
ATOM 3812 C CA . ARG B 2 68 ? 37.541 65.962 26.591 1.00 87.87 68 ARG B CA 1
ATOM 3813 C C . ARG B 2 68 ? 37.513 67.487 26.592 1.00 84.86 68 ARG B C 1
ATOM 3814 O O . ARG B 2 68 ? 37.414 68.117 25.533 1.00 82.79 68 ARG B O 1
ATOM 3816 N N . VAL B 2 69 ? 37.619 68.098 27.776 1.00 82.80 69 VAL B N 1
ATOM 3817 C CA . VAL B 2 69 ? 37.440 69.545 27.900 1.00 87.42 69 VAL B CA 1
ATOM 3818 C C . VAL B 2 69 ? 38.584 70.290 27.223 1.00 79.04 69 VAL B C 1
ATOM 3819 O O . VAL B 2 69 ? 38.361 71.253 26.479 1.00 77.11 69 VAL B O 1
ATOM 3823 N N . LEU B 2 70 ? 39.825 69.877 27.490 1.00 77.23 70 LEU B N 1
ATOM 3824 C CA . LEU B 2 70 ? 40.955 70.452 26.769 1.00 79.36 70 LEU B CA 1
ATOM 3825 C C . LEU B 2 70 ? 40.780 70.305 25.265 1.00 85.79 70 LEU B C 1
ATOM 3826 O O . LEU B 2 70 ? 41.043 71.245 24.506 1.00 84.13 70 LEU B O 1
ATOM 3831 N N . GLU B 2 71 ? 40.332 69.129 24.816 1.00 85.27 71 GLU B N 1
ATOM 3832 C CA . GLU B 2 71 ? 40.092 68.918 23.392 1.00 77.65 71 GLU B CA 1
ATOM 3833 C C . GLU B 2 71 ? 39.137 69.965 22.835 1.00 73.76 71 GLU B C 1
ATOM 3834 O O . GLU B 2 71 ? 39.445 70.636 21.845 1.00 67.04 71 GLU B O 1
ATOM 3840 N N . ASN B 2 72 ? 37.966 70.114 23.462 1.00 74.42 72 ASN B N 1
ATOM 3841 C CA . ASN B 2 72 ? 37.005 71.125 23.028 1.00 78.69 72 ASN B CA 1
ATOM 3842 C C . ASN B 2 72 ? 37.660 72.502 22.966 1.00 84.30 72 ASN B C 1
ATOM 3843 O O . ASN B 2 72 ? 37.595 73.187 21.939 1.00 83.03 72 ASN B O 1
ATOM 3848 N N . HIS B 2 73 ? 38.309 72.918 24.060 1.00 87.55 73 HIS B N 1
ATOM 3849 C CA . HIS B 2 73 ? 38.912 74.250 24.118 1.00 89.72 73 HIS B CA 1
ATOM 3850 C C . HIS B 2 73 ? 39.971 74.428 23.036 1.00 75.30 73 HIS B C 1
ATOM 3851 O O . HIS B 2 73 ? 39.933 75.397 22.269 1.00 74.13 73 HIS B O 1
ATOM 3858 N N . CYS B 2 74 ? 40.932 73.503 22.970 1.00 77.53 74 CYS B N 1
ATOM 3859 C CA . CYS B 2 74 ? 41.948 73.537 21.919 1.00 74.64 74 CYS B CA 1
ATOM 3860 C C . CYS B 2 74 ? 41.316 73.649 20.538 1.00 75.59 74 CYS B C 1
ATOM 3861 O O . CYS B 2 74 ? 41.635 74.562 19.769 1.00 70.20 74 CYS B O 1
ATOM 3864 N N . ILE B 2 75 ? 40.405 72.730 20.210 1.00 84.67 75 ILE B N 1
ATOM 3865 C CA . ILE B 2 75 ? 39.706 72.792 18.927 1.00 83.87 75 ILE B CA 1
ATOM 3866 C C . ILE B 2 75 ? 39.031 74.144 18.749 1.00 81.10 75 ILE B C 1
ATOM 3867 O O . ILE B 2 75 ? 39.348 74.900 17.824 1.00 94.24 75 ILE B O 1
ATOM 3872 N N . GLU B 2 76 ? 38.108 74.478 19.647 1.00 78.75 76 GLU B N 1
ATOM 3873 C CA . GLU B 2 76 ? 37.225 75.602 19.372 1.00 81.15 76 GLU B CA 1
ATOM 3874 C C . GLU B 2 76 ? 37.938 76.940 19.531 1.00 85.59 76 GLU B C 1
ATOM 3875 O O . GLU B 2 76 ? 37.685 77.871 18.758 1.00 96.17 76 GLU B O 1
ATOM 3881 N N . LYS B 2 77 ? 38.819 77.072 20.522 1.00 87.50 77 LYS B N 1
ATOM 3882 C CA . LYS B 2 77 ? 39.356 78.388 20.847 1.00 83.74 77 LYS B CA 1
ATOM 3883 C C . LYS B 2 77 ? 40.856 78.525 20.627 1.00 89.89 77 LYS B C 1
ATOM 3884 O O . LYS B 2 77 ? 41.285 79.438 19.911 1.00 101.50 77 LYS B O 1
ATOM 3890 N N . SER B 2 78 ? 41.680 77.656 21.211 1.00 89.41 78 SER B N 1
ATOM 3891 C CA . SER B 2 78 ? 43.079 77.993 21.453 1.00 86.94 78 SER B CA 1
ATOM 3892 C C . SER B 2 78 ? 44.072 77.196 20.609 1.00 94.54 78 SER B C 1
ATOM 3893 O O . SER B 2 78 ? 45.224 77.025 21.018 1.00 95.15 78 SER B O 1
ATOM 3896 N N . CYS B 2 79 ? 43.677 76.726 19.427 1.00 96.70 79 CYS B N 1
ATOM 3897 C CA . CYS B 2 79 ? 44.617 75.964 18.615 1.00 94.15 79 CYS B CA 1
ATOM 3898 C C . CYS B 2 79 ? 44.402 76.255 17.138 1.00 88.28 79 CYS B C 1
ATOM 3899 O O . CYS B 2 79 ? 43.327 76.694 16.720 1.00 94.67 79 CYS B O 1
ATOM 3902 N N . ALA B 2 80 ? 45.449 75.994 16.351 1.00 82.53 80 ALA B N 1
ATOM 3903 C CA . ALA B 2 80 ? 45.429 76.107 14.897 1.00 92.96 80 ALA B CA 1
ATOM 3904 C C . ALA B 2 80 ? 46.000 74.838 14.285 1.00 89.75 80 ALA B C 1
ATOM 3905 O O . ALA B 2 80 ? 47.012 74.324 14.766 1.00 77.90 80 ALA B O 1
ATOM 3907 N N . PHE B 2 81 ? 45.399 74.362 13.200 1.00 88.94 81 PHE B N 1
ATOM 3908 C CA . PHE B 2 81 ? 45.763 73.065 12.649 1.00 82.57 81 PHE B CA 1
ATOM 3909 C C . PHE B 2 81 ? 46.164 73.182 11.186 1.00 82.36 81 PHE B C 1
ATOM 3910 O O . PHE B 2 81 ? 45.825 74.153 10.506 1.00 88.34 81 PHE B O 1
ATOM 3918 N N . ASP B 2 82 ? 46.899 72.170 10.709 1.00 90.32 82 ASP B N 1
ATOM 3919 C CA . ASP B 2 82 ? 47.186 71.971 9.291 1.00 93.65 82 ASP B CA 1
ATOM 3920 C C . ASP B 2 82 ? 46.618 70.634 8.831 1.00 90.95 82 ASP B C 1
ATOM 3921 O O . ASP B 2 82 ? 46.675 69.641 9.563 1.00 92.97 82 ASP B O 1
ATOM 3926 N N . VAL B 2 83 ? 46.083 70.614 7.613 1.00 88.90 83 VAL B N 1
ATOM 3927 C CA . VAL B 2 83 ? 45.573 69.392 6.997 1.00 85.86 83 VAL B CA 1
ATOM 3928 C C . VAL B 2 83 ? 46.717 68.700 6.263 1.00 78.93 83 VAL B C 1
ATOM 3929 O O . VAL B 2 83 ? 47.328 69.279 5.359 1.00 88.31 83 VAL B O 1
ATOM 3933 N N . ASP B 2 84 ? 47.013 67.459 6.658 1.00 79.43 84 ASP B N 1
ATOM 3934 C CA . ASP B 2 84 ? 48.142 66.711 6.103 1.00 80.25 84 ASP B CA 1
ATOM 3935 C C . ASP B 2 84 ? 47.775 66.146 4.728 1.00 87.21 84 ASP B C 1
ATOM 3936 O O . ASP B 2 84 ? 47.755 64.938 4.498 1.00 88.83 84 ASP B O 1
ATOM 3941 N N . SER B 2 85 ? 47.471 67.052 3.802 1.00 84.01 85 SER B N 1
ATOM 3942 C CA . SER B 2 85 ? 47.194 66.637 2.435 1.00 85.54 85 SER B CA 1
ATOM 3943 C C . SER B 2 85 ? 47.420 67.811 1.495 1.00 84.40 85 SER B C 1
ATOM 3944 O O . SER B 2 85 ? 47.247 68.973 1.873 1.00 83.52 85 SER B O 1
ATOM 3947 N N . GLU B 2 86 ? 47.817 67.485 0.264 1.00 88.07 86 GLU B N 1
ATOM 3948 C CA . GLU B 2 86 ? 47.910 68.472 -0.803 1.00 86.92 86 GLU B CA 1
ATOM 3949 C C . GLU B 2 86 ? 46.554 68.796 -1.412 1.00 84.05 86 GLU B C 1
ATOM 3950 O O . GLU B 2 86 ? 46.444 69.772 -2.162 1.00 82.23 86 GLU B O 1
ATOM 3952 N N . LEU B 2 87 ? 45.529 68.009 -1.099 1.00 82.70 87 LEU B N 1
ATOM 3953 C CA . LEU B 2 87 ? 44.194 68.155 -1.662 1.00 75.73 87 LEU B CA 1
ATOM 3954 C C . LEU B 2 87 ? 43.248 68.715 -0.607 1.00 79.61 87 LEU B C 1
ATOM 3955 O O . LEU B 2 87 ? 43.377 68.402 0.581 1.00 81.89 87 LEU B O 1
ATOM 3960 N N . GLU B 2 88 ? 42.292 69.536 -1.046 1.00 78.42 88 GLU B N 1
ATOM 3961 C CA . GLU B 2 88 ? 41.253 70.050 -0.157 1.00 80.72 88 GLU B CA 1
ATOM 3962 C C . GLU B 2 88 ? 40.195 68.977 0.068 1.00 86.98 88 GLU B C 1
ATOM 3963 O O . GLU B 2 88 ? 39.492 68.590 -0.876 1.00 86.64 88 GLU B O 1
ATOM 3969 N N . PRO B 2 89 ? 40.047 68.486 1.303 1.00 73.38 89 PRO B N 1
ATOM 3970 C CA . PRO B 2 89 ? 39.167 67.327 1.540 1.00 71.93 89 PRO B CA 1
ATOM 3971 C C . PRO B 2 89 ? 37.713 67.546 1.154 1.00 70.66 89 PRO B C 1
ATOM 3972 O O . PRO B 2 89 ? 37.065 66.589 0.713 1.00 76.18 89 PRO B O 1
ATOM 3976 N N . ARG B 2 90 ? 37.172 68.759 1.299 1.00 72.00 90 ARG B N 1
ATOM 3977 C CA . ARG B 2 90 ? 35.797 68.981 0.865 1.00 75.54 90 ARG B CA 1
ATOM 3978 C C . ARG B 2 90 ? 35.661 68.779 -0.640 1.00 77.53 90 ARG B C 1
ATOM 3979 O O . ARG B 2 90 ? 34.703 68.147 -1.102 1.00 81.74 90 ARG B O 1
ATOM 3984 N N . LYS B 2 91 ? 36.620 69.289 -1.421 1.00 70.14 91 LYS B N 1
ATOM 3985 C CA . LYS B 2 91 ? 36.603 69.062 -2.865 1.00 74.65 91 LYS B CA 1
ATOM 3986 C C . LYS B 2 91 ? 36.632 67.573 -3.196 1.00 80.10 91 LYS B C 1
ATOM 3987 O O . LYS B 2 91 ? 35.814 67.087 -3.984 1.00 78.72 91 LYS B O 1
ATOM 3993 N N . VAL B 2 92 ? 37.584 66.837 -2.613 1.00 69.12 92 VAL B N 1
ATOM 3994 C CA . VAL B 2 92 ? 37.738 65.417 -2.927 1.00 62.99 92 VAL B CA 1
ATOM 3995 C C . VAL B 2 92 ? 36.447 64.658 -2.641 1.00 65.84 92 VAL B C 1
ATOM 3996 O O . VAL B 2 92 ? 35.926 63.942 -3.505 1.00 74.47 92 VAL B O 1
ATOM 4000 N N . ARG B 2 93 ? 35.864 64.918 -1.467 1.00 62.36 93 ARG B N 1
ATOM 4001 C CA . ARG B 2 93 ? 34.734 64.109 -1.073 1.00 69.24 93 ARG B CA 1
ATOM 4002 C C . ARG B 2 93 ? 33.488 64.482 -1.865 1.00 76.96 93 ARG B C 1
ATOM 4003 O O . ARG B 2 93 ? 32.709 63.599 -2.209 1.00 78.68 93 ARG B O 1
ATOM 4011 N N . MET B 2 94 ? 33.294 65.753 -2.221 1.00 72.91 94 MET B N 1
ATOM 4012 C CA . MET B 2 94 ? 32.108 66.085 -3.043 1.00 79.44 94 MET B CA 1
ATOM 4013 C C . MET B 2 94 ? 32.255 65.504 -4.444 1.00 84.78 94 MET B C 1
ATOM 4014 O O . MET B 2 94 ? 31.292 64.970 -4.934 1.00 95.12 94 MET B O 1
ATOM 4019 N N . LEU B 2 95 ? 33.433 65.542 -5.043 1.00 81.02 95 LEU B N 1
ATOM 4020 C CA . LEU B 2 95 ? 33.519 64.884 -6.365 1.00 82.33 95 LEU B CA 1
ATOM 4021 C C . LEU B 2 95 ? 33.276 63.391 -6.183 1.00 79.31 95 LEU B C 1
ATOM 4022 O O . LEU B 2 95 ? 32.474 62.851 -6.906 1.00 75.08 95 LEU B O 1
ATOM 4027 N N . LEU B 2 96 ? 33.866 62.752 -5.173 1.00 73.10 96 LEU B N 1
ATOM 4028 C CA . LEU B 2 96 ? 33.579 61.340 -4.917 1.00 75.24 96 LEU B CA 1
ATOM 4029 C C . LEU B 2 96 ? 32.079 61.057 -4.738 1.00 74.23 96 LEU B C 1
ATOM 4030 O O . LEU B 2 96 ? 31.525 60.147 -5.363 1.00 83.10 96 LEU B O 1
ATOM 4035 N N . PHE B 2 97 ? 31.411 61.819 -3.867 1.00 69.17 97 PHE B N 1
ATOM 4036 C CA . PHE B 2 97 ? 30.008 61.587 -3.541 1.00 80.57 97 PHE B CA 1
ATOM 4037 C C . PHE B 2 97 ? 29.099 61.904 -4.708 1.00 89.34 97 PHE B C 1
ATOM 4038 O O . PHE B 2 97 ? 27.995 61.358 -4.792 1.00 98.71 97 PHE B O 1
ATOM 4046 N N . GLU B 2 98 ? 29.544 62.787 -5.596 1.00 88.75 98 GLU B N 1
ATOM 4047 C CA . GLU B 2 98 ? 28.805 63.100 -6.808 1.00 88.27 98 GLU B CA 1
ATOM 4048 C C . GLU B 2 98 ? 28.826 61.941 -7.777 1.00 82.21 98 GLU B C 1
ATOM 4049 O O . GLU B 2 98 ? 27.925 61.825 -8.612 1.00 96.66 98 GLU B O 1
ATOM 4055 N N . HIS B 2 99 ? 29.835 61.083 -7.691 1.00 76.49 99 HIS B N 1
ATOM 4056 C CA . HIS B 2 99 ? 29.851 59.878 -8.504 1.00 72.26 99 HIS B CA 1
ATOM 4057 C C . HIS B 2 99 ? 29.161 58.786 -7.699 1.00 91.77 99 HIS B C 1
ATOM 4058 O O . HIS B 2 99 ? 29.769 57.897 -7.099 1.00 91.33 99 HIS B O 1
ATOM 4065 N N . GLY B 2 100 ? 27.841 58.946 -7.664 1.00 102.23 100 GLY B N 1
ATOM 4066 C CA . GLY B 2 100 ? 26.896 58.032 -7.060 1.00 111.65 100 GLY B CA 1
ATOM 4067 C C . GLY B 2 100 ? 27.321 57.557 -5.696 1.00 109.85 100 GLY B C 1
ATOM 4068 O O . GLY B 2 100 ? 27.943 58.279 -4.910 1.00 117.26 100 GLY B O 1
ATOM 4069 N N . PHE B 2 101 ? 26.947 56.320 -5.412 1.00 73.94 101 PHE B N 1
ATOM 4070 C CA . PHE B 2 101 ? 27.488 55.520 -4.344 1.00 73.16 101 PHE B CA 1
ATOM 4071 C C . PHE B 2 101 ? 27.880 54.186 -4.948 1.00 66.92 101 PHE B C 1
ATOM 4072 O O . PHE B 2 101 ? 27.390 53.803 -6.006 1.00 68.26 101 PHE B O 1
ATOM 4080 N N . VAL B 2 102 ? 28.850 53.540 -4.343 1.00 80.95 102 VAL B N 1
ATOM 4081 C CA . VAL B 2 102 ? 29.378 52.293 -4.869 1.00 78.44 102 VAL B CA 1
ATOM 4082 C C . VAL B 2 102 ? 28.940 51.174 -3.937 1.00 73.33 102 VAL B C 1
ATOM 4083 O O . VAL B 2 102 ? 28.739 51.406 -2.744 1.00 76.35 102 VAL B O 1
ATOM 4087 N N . THR B 2 103 ? 28.722 49.978 -4.491 1.00 68.77 103 THR B N 1
ATOM 4088 C CA . THR B 2 103 ? 28.385 48.804 -3.696 1.00 69.89 103 THR B CA 1
ATOM 4089 C C . THR B 2 103 ? 29.325 47.639 -3.972 1.00 85.01 103 THR B C 1
ATOM 4090 O O . THR B 2 103 ? 28.995 46.487 -3.663 1.00 103.41 103 THR B O 1
ATOM 4094 N N . SER B 2 104 ? 30.488 47.913 -4.553 1.00 77.95 104 SER B N 1
ATOM 4095 C CA . SER B 2 104 ? 31.459 46.869 -4.815 1.00 71.94 104 SER B CA 1
ATOM 4096 C C . SER B 2 104 ? 32.847 47.485 -4.855 1.00 81.84 104 SER B C 1
ATOM 4097 O O . SER B 2 104 ? 33.007 48.681 -5.116 1.00 79.88 104 SER B O 1
ATOM 4100 N N . LYS B 2 105 ? 33.848 46.647 -4.585 1.00 90.96 105 LYS B N 1
ATOM 4101 C CA . LYS B 2 105 ? 35.235 47.084 -4.698 1.00 79.33 105 LYS B CA 1
ATOM 4102 C C . LYS B 2 105 ? 35.541 47.571 -6.108 1.00 83.43 105 LYS B C 1
ATOM 4103 O O . LYS B 2 105 ? 36.307 48.523 -6.292 1.00 78.95 105 LYS B O 1
ATOM 4105 N N . LYS B 2 106 ? 34.923 46.947 -7.114 1.00 89.03 106 LYS B N 1
ATOM 4106 C CA . LYS B 2 106 ? 35.287 47.210 -8.503 1.00 90.68 106 LYS B CA 1
ATOM 4107 C C . LYS B 2 106 ? 34.855 48.605 -8.944 1.00 83.14 106 LYS B C 1
ATOM 4108 O O . LYS B 2 106 ? 35.648 49.350 -9.534 1.00 78.52 106 LYS B O 1
ATOM 4110 N N . GLU B 2 107 ? 33.594 48.934 -8.685 1.00 85.90 107 GLU B N 1
ATOM 4111 C CA . GLU B 2 107 ? 33.105 50.269 -9.087 1.00 82.07 107 GLU B CA 1
ATOM 4112 C C . GLU B 2 107 ? 33.688 51.298 -8.129 1.00 77.97 107 GLU B C 1
ATOM 4113 O O . GLU B 2 107 ? 33.759 52.461 -8.510 1.00 77.16 107 GLU B O 1
ATOM 4119 N N . ARG B 2 108 ? 34.029 50.888 -6.909 1.00 77.21 108 ARG B N 1
ATOM 4120 C CA . ARG B 2 108 ? 34.659 51.847 -5.971 1.00 68.12 108 ARG B CA 1
ATOM 4121 C C . ARG B 2 108 ? 36.010 52.244 -6.547 1.00 67.93 108 ARG B C 1
ATOM 4122 O O . ARG B 2 108 ? 36.322 53.416 -6.563 1.00 70.53 108 ARG B O 1
ATOM 4130 N N . ASP B 2 109 ? 36.751 51.269 -7.052 1.00 65.76 109 ASP B N 1
ATOM 4131 C CA . ASP B 2 109 ? 38.069 51.547 -7.664 1.00 68.96 109 ASP B CA 1
ATOM 4132 C C . ASP B 2 109 ? 37.891 52.435 -8.892 1.00 78.06 109 ASP B C 1
ATOM 4133 O O . ASP B 2 109 ? 38.669 53.365 -9.056 1.00 86.58 109 ASP B O 1
ATOM 4138 N N . ARG B 2 110 ? 36.885 52.142 -9.725 1.00 84.54 110 ARG B N 1
ATOM 4139 C CA . ARG B 2 110 ? 36.612 52.980 -10.888 1.00 86.36 110 ARG B CA 1
ATOM 4140 C C . ARG B 2 110 ? 36.524 54.454 -10.499 1.00 79.85 110 ARG B C 1
ATOM 4141 O O . ARG B 2 110 ? 37.196 55.299 -11.097 1.00 88.10 110 ARG B O 1
ATOM 4143 N N . VAL B 2 111 ? 35.728 54.781 -9.478 1.00 67.28 111 VAL B N 1
ATOM 4144 C CA . VAL B 2 111 ? 35.515 56.218 -9.149 1.00 71.09 111 VAL B CA 1
ATOM 4145 C C . VAL B 2 111 ? 36.790 56.780 -8.520 1.00 73.89 111 VAL B C 1
ATOM 4146 O O . VAL B 2 111 ? 37.117 57.933 -8.785 1.00 69.47 111 VAL B O 1
ATOM 4150 N N . LEU B 2 112 ? 37.476 55.996 -7.697 1.00 75.35 112 LEU B N 1
ATOM 4151 C CA . LEU B 2 112 ? 38.732 56.472 -7.121 1.00 74.15 112 LEU B CA 1
ATOM 4152 C C . LEU B 2 112 ? 39.748 56.775 -8.215 1.00 78.20 112 LEU B C 1
ATOM 4153 O O . LEU B 2 112 ? 40.295 57.883 -8.280 1.00 86.75 112 LEU B O 1
ATOM 4158 N N . GLU B 2 113 ? 40.003 55.803 -9.096 1.00 79.99 113 GLU B N 1
ATOM 4159 C CA . GLU B 2 113 ? 40.870 56.056 -10.243 1.00 74.41 113 GLU B CA 1
ATOM 4160 C C . GLU B 2 113 ? 40.366 57.225 -11.076 1.00 71.84 113 GLU B C 1
ATOM 4161 O O . GLU B 2 113 ? 41.169 57.978 -11.635 1.00 73.79 113 GLU B O 1
ATOM 4167 N N . TYR B 2 114 ? 39.047 57.404 -11.159 1.00 66.16 114 TYR B N 1
ATOM 4168 C CA . TYR B 2 114 ? 38.512 58.562 -11.864 1.00 67.14 114 TYR B CA 1
ATOM 4169 C C . TYR B 2 114 ? 38.844 59.867 -11.152 1.00 71.07 114 TYR B C 1
ATOM 4170 O O . TYR B 2 114 ? 39.234 60.845 -11.799 1.00 71.71 114 TYR B O 1
ATOM 4179 N N . VAL B 2 115 ? 38.663 59.920 -9.831 1.00 70.27 115 VAL B N 1
ATOM 4180 C CA . VAL B 2 115 ? 38.977 61.142 -9.093 1.00 67.40 115 VAL B CA 1
ATOM 4181 C C . VAL B 2 115 ? 40.483 61.348 -9.010 1.00 73.74 115 VAL B C 1
ATOM 4182 O O . VAL B 2 115 ? 40.973 62.479 -9.105 1.00 69.20 115 VAL B O 1
ATOM 4186 N N . ALA B 2 116 ? 41.238 60.266 -8.815 1.00 81.16 116 ALA B N 1
ATOM 4187 C CA . ALA B 2 116 ? 42.691 60.373 -8.791 1.00 75.04 116 ALA B CA 1
ATOM 4188 C C . ALA B 2 116 ? 43.224 60.945 -10.098 1.00 77.98 116 ALA B C 1
ATOM 4189 O O . ALA B 2 116 ? 44.142 61.773 -10.093 1.00 84.02 116 ALA B O 1
ATOM 4191 N N . ARG B 2 117 ? 42.660 60.517 -11.231 1.00 78.24 117 ARG B N 1
ATOM 4192 C CA . ARG B 2 117 ? 43.080 61.075 -12.513 1.00 69.46 117 ARG B CA 1
ATOM 4193 C C . ARG B 2 117 ? 42.786 62.568 -12.588 1.00 70.58 117 ARG B C 1
ATOM 4194 O O . ARG B 2 117 ? 43.573 63.335 -13.155 1.00 92.95 117 ARG B O 1
ATOM 4202 N N . TYR B 2 118 ? 41.653 62.996 -12.023 1.00 67.42 118 TYR B N 1
ATOM 4203 C CA . TYR B 2 118 ? 41.282 64.407 -12.044 1.00 70.26 118 TYR B CA 1
ATOM 4204 C C . TYR B 2 118 ? 42.263 65.255 -11.239 1.00 83.16 118 TYR B C 1
ATOM 4205 O O . TYR B 2 118 ? 42.689 66.321 -11.697 1.00 98.29 118 TYR B O 1
ATOM 4214 N N . PHE B 2 119 ? 42.639 64.799 -10.045 1.00 87.95 119 PHE B N 1
ATOM 4215 C CA . PHE B 2 119 ? 43.567 65.505 -9.168 1.00 88.38 119 PHE B CA 1
ATOM 4216 C C . PHE B 2 119 ? 45.026 65.159 -9.436 1.00 85.29 119 PHE B C 1
ATOM 4217 O O . PHE B 2 119 ? 45.879 65.413 -8.577 1.00 94.26 119 PHE B O 1
ATOM 4225 N N . SER B 2 120 ? 45.325 64.590 -10.605 1.00 73.01 120 SER B N 1
ATOM 4226 C CA . SER B 2 120 ? 46.700 64.313 -11.027 1.00 80.45 120 SER B CA 1
ATOM 4227 C C . SER B 2 120 ? 47.469 63.551 -9.956 1.00 82.57 120 SER B C 1
ATOM 4228 O O . SER B 2 120 ? 48.636 63.835 -9.679 1.00 80.89 120 SER B O 1
ATOM 4230 N N . THR B 2 121 ? 46.812 62.571 -9.346 1.00 73.80 121 THR B N 1
ATOM 4231 C CA . THR B 2 121 ? 47.399 61.870 -8.219 1.00 81.12 121 THR B CA 1
ATOM 4232 C C . THR B 2 121 ? 47.049 60.391 -8.325 1.00 82.59 121 THR B C 1
ATOM 4233 O O . THR B 2 121 ? 46.524 59.924 -9.341 1.00 79.92 121 THR B O 1
ATOM 4237 N N . THR B 2 122 ? 47.359 59.651 -7.267 1.00 78.82 122 THR B N 1
ATOM 4238 C CA . THR B 2 122 ? 47.042 58.243 -7.119 1.00 79.72 122 THR B CA 1
ATOM 4239 C C . THR B 2 122 ? 45.745 58.082 -6.346 1.00 75.34 122 THR B C 1
ATOM 4240 O O . THR B 2 122 ? 45.311 58.997 -5.641 1.00 78.23 122 THR B O 1
ATOM 4244 N N . PRO B 2 123 ? 45.086 56.930 -6.467 1.00 73.99 123 PRO B N 1
ATOM 4245 C CA . PRO B 2 123 ? 43.877 56.702 -5.661 1.00 70.69 123 PRO B CA 1
ATOM 4246 C C . PRO B 2 123 ? 44.139 56.685 -4.165 1.00 74.72 123 PRO B C 1
ATOM 4247 O O . PRO B 2 123 ? 43.281 57.131 -3.394 1.00 81.53 123 PRO B O 1
ATOM 4251 N N . GLU B 2 124 ? 45.296 56.178 -3.725 1.00 75.65 124 GLU B N 1
ATOM 4252 C CA . GLU B 2 124 ? 45.581 56.141 -2.292 1.00 77.99 124 GLU B CA 1
ATOM 4253 C C . GLU B 2 124 ? 45.644 57.547 -1.709 1.00 72.32 124 GLU B C 1
ATOM 4254 O O . GLU B 2 124 ? 45.205 57.777 -0.577 1.00 69.50 124 GLU B O 1
ATOM 4260 N N . THR B 2 125 ? 46.185 58.501 -2.467 1.00 68.60 125 THR B N 1
ATOM 4261 C CA . THR B 2 125 ? 46.192 59.889 -2.016 1.00 73.64 125 THR B CA 1
ATOM 4262 C C . THR B 2 125 ? 44.784 60.462 -1.952 1.00 73.24 125 THR B C 1
ATOM 4263 O O . THR B 2 125 ? 44.495 61.309 -1.098 1.00 78.96 125 THR B O 1
ATOM 4267 N N . VAL B 2 126 ? 43.895 60.001 -2.831 1.00 75.01 126 VAL B N 1
ATOM 4268 C CA . VAL B 2 126 ? 42.511 60.450 -2.795 1.00 71.56 126 VAL B CA 1
ATOM 4269 C C . VAL B 2 126 ? 41.788 59.844 -1.602 1.00 70.01 126 VAL B C 1
ATOM 4270 O O . VAL B 2 126 ? 40.966 60.501 -0.951 1.00 74.28 126 VAL B O 1
ATOM 4274 N N . GLU B 2 127 ? 42.099 58.589 -1.283 1.00 66.88 127 GLU B N 1
ATOM 4275 C CA . GLU B 2 127 ? 41.451 57.928 -0.162 1.00 67.57 127 GLU B CA 1
ATOM 4276 C C . GLU B 2 127 ? 41.930 58.507 1.162 1.00 67.07 127 GLU B C 1
ATOM 4277 O O . GLU B 2 127 ? 41.159 58.572 2.127 1.00 72.52 127 GLU B O 1
ATOM 4283 N N . ARG B 2 128 ? 43.192 58.943 1.219 1.00 66.07 128 ARG B N 1
ATOM 4284 C CA . ARG B 2 128 ? 43.705 59.617 2.407 1.00 64.98 128 ARG B CA 1
ATOM 4285 C C . ARG B 2 128 ? 43.117 61.017 2.539 1.00 64.07 128 ARG B C 1
ATOM 4286 O O . ARG B 2 128 ? 42.718 61.435 3.632 1.00 82.25 128 ARG B O 1
ATOM 4294 N N . ALA B 2 129 ? 43.045 61.752 1.429 1.00 72.55 129 ALA B N 1
ATOM 4295 C CA . ALA B 2 129 ? 42.597 63.140 1.465 1.00 72.84 129 ALA B CA 1
ATOM 4296 C C . ALA B 2 129 ? 41.119 63.288 1.799 1.00 78.18 129 ALA B C 1
ATOM 4297 O O . ALA B 2 129 ? 40.705 64.379 2.205 1.00 74.37 129 ALA B O 1
ATOM 4299 N N . MET B 2 130 ? 40.321 62.224 1.643 1.00 70.99 130 MET B N 1
ATOM 4300 C CA . MET B 2 130 ? 38.864 62.350 1.693 1.00 61.42 130 MET B CA 1
ATOM 4301 C C . MET B 2 130 ? 38.397 63.013 2.986 1.00 61.22 130 MET B C 1
ATOM 4302 O O . MET B 2 130 ? 37.673 64.014 2.961 1.00 61.41 130 MET B O 1
ATOM 4307 N N . TYR B 2 131 ? 38.794 62.459 4.129 1.00 61.14 131 TYR B N 1
ATOM 4308 C CA . TYR B 2 131 ? 38.444 63.024 5.428 1.00 74.46 131 TYR B CA 1
ATOM 4309 C C . TYR B 2 131 ? 39.691 63.399 6.218 1.00 70.63 131 TYR B C 1
ATOM 4310 O O . TYR B 2 131 ? 39.816 63.069 7.404 1.00 72.21 131 TYR B O 1
ATOM 4319 N N . ALA B 2 132 ? 40.624 64.079 5.554 1.00 66.57 132 ALA B N 1
ATOM 4320 C CA . ALA B 2 132 ? 41.863 64.505 6.181 1.00 68.09 132 ALA B CA 1
ATOM 4321 C C . ALA B 2 132 ? 41.691 65.732 7.068 1.00 71.20 132 ALA B C 1
ATOM 4322 O O . ALA B 2 132 ? 42.583 66.018 7.877 1.00 87.05 132 ALA B O 1
ATOM 4324 N N . ASP B 2 133 ? 40.577 66.461 6.947 1.00 61.72 133 ASP B N 1
ATOM 4325 C CA . ASP B 2 133 ? 40.284 67.563 7.854 1.00 64.52 133 ASP B CA 1
ATOM 4326 C C . ASP B 2 133 ? 39.452 67.122 9.053 1.00 71.42 133 ASP B C 1
ATOM 4327 O O . ASP B 2 133 ? 38.825 67.964 9.705 1.00 74.85 133 ASP B O 1
ATOM 4332 N N . ARG B 2 134 ? 39.441 65.829 9.357 1.00 73.18 134 ARG B N 1
ATOM 4333 C CA . ARG B 2 134 ? 38.846 65.344 10.590 1.00 68.17 134 ARG B CA 1
ATOM 4334 C C . ARG B 2 134 ? 39.809 65.606 11.736 1.00 78.08 134 ARG B C 1
ATOM 4335 O O . ARG B 2 134 ? 41.022 65.430 11.586 1.00 82.55 134 ARG B O 1
ATOM 4343 N N . GLU B 2 135 ? 39.258 66.018 12.885 1.00 79.78 135 GLU B N 1
ATOM 4344 C CA . GLU B 2 135 ? 40.071 66.443 14.024 1.00 76.28 135 GLU B CA 1
ATOM 4345 C C . GLU B 2 135 ? 41.271 65.536 14.270 1.00 82.47 135 GLU B C 1
ATOM 4346 O O . GLU B 2 135 ? 42.412 66.002 14.356 1.00 95.64 135 GLU B O 1
ATOM 4352 N N . GLU B 2 136 ? 41.028 64.230 14.364 1.00 75.15 136 GLU B N 1
ATOM 4353 C CA . GLU B 2 136 ? 42.069 63.276 14.723 1.00 86.79 136 GLU B CA 1
ATOM 4354 C C . GLU B 2 136 ? 43.102 63.058 13.625 1.00 85.01 136 GLU B C 1
ATOM 4355 O O . GLU B 2 136 ? 44.179 62.528 13.918 1.00 80.02 136 GLU B O 1
ATOM 4361 N N . GLU B 2 137 ? 42.814 63.447 12.386 1.00 91.42 137 GLU B N 1
ATOM 4362 C CA . GLU B 2 137 ? 43.796 63.360 11.314 1.00 81.22 137 GLU B CA 1
ATOM 4363 C C . GLU B 2 137 ? 44.521 64.673 11.083 1.00 78.08 137 GLU B C 1
ATOM 4364 O O . GLU B 2 137 ? 45.450 64.718 10.270 1.00 84.41 137 GLU B O 1
ATOM 4370 N N . LEU B 2 138 ? 44.115 65.732 11.777 1.00 75.15 138 LEU B N 1
ATOM 4371 C CA . LEU B 2 138 ? 44.750 67.033 11.655 1.00 71.14 138 LEU B CA 1
ATOM 4372 C C . LEU B 2 138 ? 46.113 67.049 12.347 1.00 80.57 138 LEU B C 1
ATOM 4373 O O . LEU B 2 138 ? 46.393 66.264 13.257 1.00 90.14 138 LEU B O 1
ATOM 4378 N N . ILE B 2 139 ? 46.965 67.967 11.900 1.00 85.03 139 ILE B N 1
ATOM 4379 C CA . ILE B 2 139 ? 48.301 68.148 12.457 1.00 91.83 13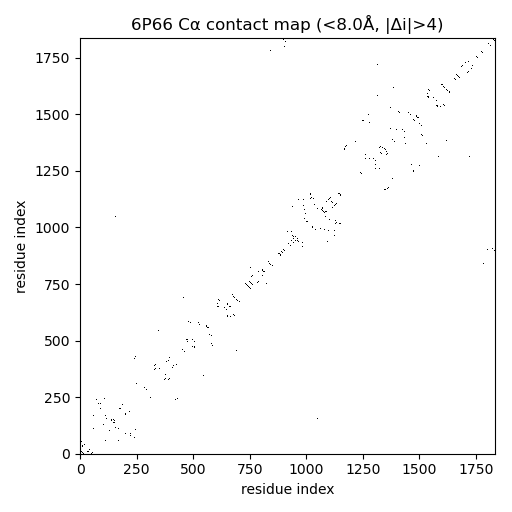9 ILE B CA 1
ATOM 4380 C C . ILE B 2 139 ? 48.258 69.347 13.393 1.00 85.63 139 ILE B C 1
ATOM 4381 O O . ILE B 2 139 ? 47.881 70.451 12.980 1.00 82.71 139 ILE B O 1
ATOM 4386 N N . LEU B 2 140 ? 48.634 69.133 14.654 1.00 88.52 140 LEU B N 1
ATOM 4387 C CA . LEU B 2 140 ? 48.618 70.201 15.649 1.00 82.50 140 LEU B CA 1
ATOM 4388 C C . LEU B 2 140 ? 49.775 71.161 15.396 1.00 84.60 140 LEU B C 1
ATOM 4389 O O . LEU B 2 140 ? 50.946 70.777 15.497 1.00 92.82 140 LEU B O 1
ATOM 4394 N N . THR B 2 141 ? 49.456 72.414 15.068 1.00 87.01 141 THR B N 1
ATOM 4395 C CA . THR B 2 141 ? 50.473 73.427 14.803 1.00 94.39 141 THR B CA 1
ATOM 4396 C C . THR B 2 141 ? 50.709 74.345 15.995 1.00 102.53 141 THR B C 1
ATOM 4397 O O . THR B 2 141 ? 51.852 74.505 16.431 1.00 102.36 141 THR B O 1
ATOM 4401 N N . LYS B 2 142 ? 49.656 74.970 16.522 1.00 100.46 142 LYS B N 1
ATOM 4402 C CA . LYS B 2 142 ? 49.785 75.954 17.593 1.00 88.54 142 LYS B CA 1
ATOM 4403 C C . LYS B 2 142 ? 48.864 75.567 18.739 1.00 90.48 142 LYS B C 1
ATOM 4404 O O . LYS B 2 142 ? 47.641 75.652 18.609 1.00 103.77 142 LYS B O 1
ATOM 4410 N N . PHE B 2 143 ? 49.444 75.152 19.859 1.00 90.38 143 PHE B N 1
ATOM 4411 C CA . PHE B 2 143 ? 48.714 74.962 21.105 1.00 90.88 143 PHE B CA 1
ATOM 4412 C C . PHE B 2 143 ? 49.112 76.083 22.051 1.00 96.56 143 PHE B C 1
ATOM 4413 O O . PHE B 2 143 ? 50.290 76.205 22.409 1.00 101.90 143 PHE B O 1
ATOM 4421 N N . ARG B 2 144 ? 48.157 76.903 22.438 1.00 93.90 144 ARG B N 1
ATOM 4422 C CA . ARG B 2 144 ? 48.661 77.876 23.395 1.00 90.35 144 ARG B CA 1
ATOM 4423 C C . ARG B 2 144 ? 48.607 77.291 24.800 1.00 100.24 144 ARG B C 1
ATOM 4424 O O . ARG B 2 144 ? 47.677 76.551 25.135 1.00 105.63 144 ARG B O 1
ATOM 4432 N N . PRO B 2 145 ? 49.587 77.622 25.630 1.00 109.13 145 PRO B N 1
ATOM 4433 C CA . PRO B 2 145 ? 49.652 77.050 26.976 1.00 111.77 145 PRO B CA 1
ATOM 4434 C C . PRO B 2 145 ? 48.416 77.379 27.799 1.00 104.24 145 PRO B C 1
ATOM 4435 O O . PRO B 2 145 ? 47.881 78.490 27.749 1.00 101.41 145 PRO B O 1
ATOM 4439 N N . LEU B 2 146 ? 47.956 76.377 28.535 1.00 101.59 146 LEU B N 1
ATOM 4440 C CA . LEU B 2 146 ? 46.939 76.523 29.560 1.00 96.00 146 LEU B CA 1
ATOM 4441 C C . LEU B 2 146 ? 47.584 76.284 30.919 1.00 99.40 146 LEU B C 1
ATOM 4442 O O . LEU B 2 146 ? 48.400 75.370 31.078 1.00 98.59 146 LEU B O 1
ATOM 4447 N N . THR B 2 147 ? 47.239 77.101 31.879 1.00 104.01 147 THR B N 1
ATOM 4448 C CA . THR B 2 147 ? 47.734 76.783 33.213 1.00 100.71 147 THR B CA 1
ATOM 4449 C C . THR B 2 147 ? 46.824 75.741 33.853 1.00 101.32 147 THR B C 1
ATOM 4450 O O . THR B 2 147 ? 45.603 75.926 33.863 1.00 102.10 147 THR B O 1
ATOM 4452 N N . PRO B 2 148 ? 47.376 74.633 34.390 1.00 95.35 148 PRO B N 1
ATOM 4453 C CA . PRO B 2 148 ? 46.533 73.524 34.876 1.00 89.56 148 PRO B CA 1
ATOM 4454 C C . PRO B 2 148 ? 45.396 73.926 35.805 1.00 80.43 148 PRO B C 1
ATOM 4455 O O . PRO B 2 148 ? 44.408 73.198 35.931 1.00 87.13 148 PRO B O 1
ATOM 4459 N N . ASP B 2 149 ? 45.519 75.080 36.461 1.00 95.36 149 ASP B N 1
ATOM 4460 C CA . ASP B 2 149 ? 44.385 75.631 37.193 1.00 103.35 149 ASP B CA 1
ATOM 4461 C C . ASP B 2 149 ? 43.247 75.996 36.246 1.00 93.87 149 ASP B C 1
ATOM 4462 O O . ASP B 2 149 ? 42.073 75.792 36.573 1.00 86.83 149 ASP B O 1
ATOM 4464 N N . ASN B 2 150 ? 43.577 76.532 35.065 1.00 98.28 150 ASN B N 1
ATOM 4465 C CA . ASN B 2 150 ? 42.550 76.855 34.077 1.00 101.15 150 ASN B CA 1
ATOM 4466 C C . ASN B 2 150 ? 41.770 75.614 33.671 1.00 99.88 150 ASN B C 1
ATOM 4467 O O . ASN B 2 150 ? 40.536 75.594 33.741 1.00 95.51 150 ASN B O 1
ATOM 4472 N N . LEU B 2 151 ? 42.479 74.572 33.227 1.00 94.02 151 LEU B N 1
ATOM 4473 C CA . LEU B 2 151 ? 41.828 73.342 32.785 1.00 88.68 151 LEU B CA 1
ATOM 4474 C C . LEU B 2 151 ? 40.914 72.778 33.867 1.00 96.90 151 LEU B C 1
ATOM 4475 O O . LEU B 2 151 ? 39.759 72.426 33.599 1.00 95.57 151 LEU B O 1
ATOM 4480 N N . ILE B 2 152 ? 41.417 72.693 35.102 1.00 95.73 152 ILE B N 1
ATOM 4481 C CA . ILE B 2 152 ? 40.631 72.143 36.205 1.00 93.53 152 ILE B CA 1
ATOM 4482 C C . ILE B 2 152 ? 39.363 72.959 36.427 1.00 89.61 152 ILE B C 1
ATOM 4483 O O . ILE B 2 152 ? 38.281 72.403 36.650 1.00 85.10 152 ILE B O 1
ATOM 4488 N N . LYS B 2 153 ? 39.468 74.289 36.358 1.00 98.74 153 LYS B N 1
ATOM 4489 C CA . LYS B 2 153 ? 38.287 75.125 36.561 1.00 96.75 153 LYS B CA 1
ATOM 4490 C C . LYS B 2 153 ? 37.276 74.936 35.436 1.00 94.48 153 LYS B C 1
ATOM 4491 O O . LYS B 2 153 ? 36.064 74.944 35.677 1.00 97.79 153 LYS B O 1
ATOM 4497 N N . LEU B 2 154 ? 37.756 74.760 34.202 1.00 95.21 154 LEU B N 1
ATOM 4498 C CA . LEU B 2 154 ? 36.855 74.490 33.086 1.00 100.67 154 LEU B CA 1
ATOM 4499 C C . LEU B 2 154 ? 36.154 73.151 33.261 1.00 101.41 154 LEU B C 1
ATOM 4500 O O . LEU B 2 154 ? 34.932 73.050 33.095 1.00 96.55 154 LEU B O 1
ATOM 4505 N N . TYR B 2 155 ? 36.926 72.105 33.571 1.00 98.58 155 TYR B N 1
ATOM 4506 C CA . TYR B 2 155 ? 36.363 70.786 33.841 1.00 85.11 155 TYR B CA 1
ATOM 4507 C C . TYR B 2 155 ? 35.224 70.863 34.845 1.00 95.91 155 TYR B C 1
ATOM 4508 O O . TYR B 2 155 ? 34.159 70.268 34.644 1.00 90.79 155 TYR B O 1
ATOM 4517 N N . ASN B 2 156 ? 35.431 71.610 35.933 1.00 100.19 156 ASN B N 1
ATOM 4518 C CA . ASN B 2 156 ? 34.393 71.758 36.948 1.00 102.01 156 ASN B CA 1
ATOM 4519 C C . ASN B 2 156 ? 33.175 72.485 36.393 1.00 104.89 156 ASN B C 1
ATOM 4520 O O . ASN B 2 156 ? 32.036 72.146 36.733 1.00 115.45 156 ASN B O 1
ATOM 4525 N N . LEU B 2 157 ? 33.390 73.481 35.528 1.00 100.78 157 LEU B N 1
ATOM 4526 C CA . LEU B 2 157 ? 32.257 74.218 34.979 1.00 95.39 157 LEU B CA 1
ATOM 4527 C C . LEU B 2 157 ? 31.441 73.346 34.037 1.00 96.43 157 LEU B C 1
ATOM 4528 O O . LEU B 2 157 ? 30.210 73.302 34.133 1.00 100.46 157 LEU B O 1
ATOM 4533 N N . SER B 2 158 ? 32.104 72.634 33.125 1.00 107.99 158 SER B N 1
ATOM 4534 C CA . SER B 2 158 ? 31.354 71.759 32.232 1.00 113.35 158 SER B CA 1
ATOM 4535 C C . SER B 2 158 ? 30.763 70.581 32.993 1.00 109.07 158 SER B C 1
ATOM 4536 O O . SER B 2 158 ? 29.616 70.198 32.747 1.00 107.38 158 SER B O 1
ATOM 4539 N N . LEU B 2 159 ? 31.510 70.013 33.947 1.00 109.71 159 LEU B N 1
ATOM 4540 C CA . LEU B 2 159 ? 30.961 68.917 34.743 1.00 112.49 159 LEU B CA 1
ATOM 4541 C C . LEU B 2 159 ? 29.753 69.380 35.548 1.00 113.84 159 LEU B C 1
ATOM 4542 O O . LEU B 2 159 ? 28.780 68.634 35.708 1.00 113.08 159 LEU B O 1
ATOM 4547 N N . LEU B 2 160 ? 29.793 70.612 36.059 1.00 113.98 160 LEU B N 1
ATOM 4548 C CA . LEU B 2 160 ? 28.625 71.169 36.733 1.00 121.68 160 LEU B CA 1
ATOM 4549 C C . LEU B 2 160 ? 27.445 71.288 35.776 1.00 122.76 160 LEU B C 1
ATOM 4550 O O . LEU B 2 160 ? 26.338 70.825 36.074 1.00 125.17 160 LEU B O 1
ATOM 4555 N N . GLN B 2 161 ? 27.668 71.897 34.610 1.00 120.78 161 GLN B N 1
ATOM 4556 C CA . GLN B 2 161 ? 26.572 72.236 33.711 1.00 122.59 161 GLN B CA 1
ATOM 4557 C C . GLN B 2 161 ? 26.078 71.057 32.884 1.00 128.03 161 GLN B C 1
ATOM 4558 O O . GLN B 2 161 ? 25.034 71.176 32.235 1.00 132.74 161 GLN B O 1
ATOM 4564 N N . THR B 2 162 ? 26.776 69.925 32.896 1.00 124.07 162 THR B N 1
ATOM 4565 C CA . THR B 2 162 ? 26.234 68.728 32.268 1.00 124.71 162 THR B CA 1
ATOM 4566 C C . THR B 2 162 ? 25.353 67.930 33.207 1.00 129.62 162 THR B C 1
ATOM 4567 O O . THR B 2 162 ? 24.414 67.269 32.748 1.00 139.01 162 THR B O 1
ATOM 4571 N N . THR B 2 163 ? 25.657 67.952 34.505 1.00 126.46 163 THR B N 1
ATOM 4572 C CA . THR B 2 163 ? 24.690 67.483 35.488 1.00 130.33 163 THR B CA 1
ATOM 4573 C C . THR B 2 163 ? 23.386 68.260 35.361 1.00 134.29 163 THR B C 1
ATOM 4574 O O . THR B 2 163 ? 22.301 67.672 35.298 1.00 144.79 163 THR B O 1
ATOM 4578 N N . LEU B 2 164 ? 23.481 69.593 35.299 1.00 129.90 164 LEU B N 1
ATOM 4579 C CA . LEU B 2 164 ? 22.283 70.425 35.211 1.00 134.78 164 LEU B CA 1
ATOM 4580 C C . LEU B 2 164 ? 21.513 70.191 33.918 1.00 139.42 164 LEU B C 1
ATOM 4581 O O . LEU B 2 164 ? 20.288 70.356 33.890 1.00 140.60 164 LEU B O 1
ATOM 4586 N N . PHE B 2 165 ? 22.205 69.825 32.837 1.00 135.08 165 PHE B N 1
ATOM 4587 C CA . PHE B 2 165 ? 21.513 69.546 31.583 1.00 140.27 165 PHE B CA 1
ATOM 4588 C C . PHE B 2 165 ? 20.565 68.361 31.721 1.00 148.66 165 PHE B C 1
ATOM 4589 O O . PHE B 2 165 ? 19.554 68.288 31.013 1.00 153.01 165 PHE B O 1
ATOM 4591 N N . ASN B 2 166 ? 20.866 67.437 32.628 1.00 147.54 166 ASN B N 1
ATOM 4592 C CA . ASN B 2 166 ? 20.068 66.235 32.827 1.00 155.51 166 ASN B CA 1
ATOM 4593 C C . ASN B 2 166 ? 18.972 66.428 33.870 1.00 170.24 166 ASN B C 1
ATOM 4594 O O . ASN B 2 166 ? 18.208 65.495 34.130 1.00 173.22 166 ASN B O 1
ATOM 4599 N N . ALA B 2 167 ? 18.872 67.611 34.470 1.00 156.48 167 ALA B N 1
ATOM 4600 C CA . ALA B 2 167 ? 17.931 67.828 35.555 1.00 162.73 167 ALA B CA 1
ATOM 4601 C C . ALA B 2 167 ? 16.548 68.193 35.023 1.00 162.21 167 ALA B C 1
ATOM 4602 O O . ALA B 2 167 ? 16.379 68.606 33.872 1.00 167.05 167 ALA B O 1
ATOM 4604 N N . LEU B 2 168 ? 15.548 68.034 35.894 1.00 170.64 168 LEU B N 1
ATOM 4605 C CA . LEU B 2 168 ? 14.175 68.375 35.541 1.00 155.91 168 LEU B CA 1
ATOM 4606 C C . LEU B 2 168 ? 13.882 69.851 35.780 1.00 155.98 168 LEU B C 1
ATOM 4607 O O . LEU B 2 168 ? 13.253 70.502 34.939 1.00 156.25 168 LEU B O 1
ATOM 4609 N N . ARG B 2 169 ? 14.315 70.389 36.919 1.00 158.87 169 ARG B N 1
ATOM 4610 C CA . ARG B 2 169 ? 14.150 71.804 37.226 1.00 157.16 169 ARG B CA 1
ATOM 4611 C C . ARG B 2 169 ? 15.154 72.187 38.304 1.00 148.55 169 ARG B C 1
ATOM 4612 O O . ARG B 2 169 ? 15.617 71.340 39.073 1.00 149.96 169 ARG B O 1
ATOM 4620 N N . LEU B 2 170 ? 15.482 73.479 38.353 1.00 149.03 170 LEU B N 1
ATOM 4621 C CA . LEU B 2 170 ? 16.477 73.993 39.286 1.00 149.68 170 LEU B CA 1
ATOM 4622 C C . LEU B 2 170 ? 16.074 75.375 39.779 1.00 155.46 170 LEU B C 1
ATOM 4623 O O . LEU B 2 170 ? 15.496 76.167 39.029 1.00 156.94 170 LEU B O 1
ATOM 4625 N N . THR B 2 171 ? 16.400 75.665 41.040 1.00 154.01 171 THR B N 1
ATOM 4626 C CA . THR B 2 171 ? 16.085 76.940 41.670 1.00 154.21 171 THR B CA 1
ATOM 4627 C C . THR B 2 171 ? 17.305 77.482 42.403 1.00 151.11 171 THR B C 1
ATOM 4628 O O . THR B 2 171 ? 18.034 76.733 43.062 1.00 147.98 171 THR B O 1
ATOM 4632 N N . PHE B 2 172 ? 17.528 78.790 42.281 1.00 149.20 172 PHE B N 1
ATOM 4633 C CA . PHE B 2 172 ? 18.731 79.402 42.825 1.00 151.93 172 PHE B CA 1
ATOM 4634 C C . PHE B 2 172 ? 18.405 80.805 43.323 1.00 158.83 172 PHE B C 1
ATOM 4635 O O . PHE B 2 172 ? 17.276 81.289 43.201 1.00 161.50 172 PHE B O 1
ATOM 4643 N N . TRP B 2 173 ? 19.418 81.448 43.901 1.00 159.11 173 TRP B N 1
ATOM 4644 C CA . TRP B 2 173 ? 19.355 82.823 44.374 1.00 154.93 173 TRP B CA 1
ATOM 4645 C C . TRP B 2 173 ? 20.708 83.480 44.150 1.00 144.24 173 TRP B C 1
ATOM 4646 O O . TRP B 2 173 ? 21.745 82.832 44.302 1.00 140.79 173 TRP B O 1
ATOM 4657 N N . ALA B 2 174 ? 20.695 84.766 43.800 1.00 143.05 174 ALA B N 1
ATOM 4658 C CA . ALA B 2 174 ? 21.915 85.515 43.528 1.00 139.01 174 ALA B CA 1
ATOM 4659 C C . ALA B 2 174 ? 21.886 86.849 44.261 1.00 152.74 174 ALA B C 1
ATOM 4660 O O . ALA B 2 174 ? 20.858 87.532 44.282 1.00 152.18 174 ALA B O 1
ATOM 4662 N N . SER B 2 175 ? 23.025 87.222 44.851 1.00 150.65 175 SER B N 1
ATOM 4663 C CA . SER B 2 175 ? 23.104 88.475 45.597 1.00 153.67 175 SER B CA 1
ATOM 4664 C C . SER B 2 175 ? 23.206 89.678 44.662 1.00 154.28 175 SER B C 1
ATOM 4665 O O . SER B 2 175 ? 22.380 90.595 44.724 1.00 159.42 175 SER B O 1
ATOM 4668 N N . ASP B 2 176 ? 24.213 89.695 43.791 1.00 148.42 176 ASP B N 1
ATOM 4669 C CA . ASP B 2 176 ? 24.436 90.795 42.862 1.00 133.75 176 ASP B CA 1
ATOM 4670 C C . ASP B 2 176 ? 24.052 90.374 41.446 1.00 142.23 176 ASP B C 1
ATOM 4671 O O . ASP B 2 176 ? 23.688 89.221 41.190 1.00 141.94 176 ASP B O 1
ATOM 4673 N N . ARG B 2 177 ? 24.140 91.336 40.525 1.00 146.35 177 ARG B N 1
ATOM 4674 C CA . ARG B 2 177 ? 24.020 91.092 39.087 1.00 138.96 177 ARG B CA 1
ATOM 4675 C C . ARG B 2 177 ? 22.646 90.555 38.696 1.00 143.06 177 ARG B C 1
ATOM 4676 O O . ARG B 2 177 ? 22.535 89.721 37.795 1.00 136.20 177 ARG B O 1
ATOM 4678 N N . HIS B 2 178 ? 21.586 91.023 39.360 1.00 141.11 178 HIS B N 1
ATOM 4679 C CA . HIS B 2 178 ? 20.239 90.588 38.996 1.00 147.59 178 HIS B CA 1
ATOM 4680 C C . HIS B 2 178 ? 19.915 90.921 37.547 1.00 151.47 178 HIS B C 1
ATOM 4681 O O . HIS B 2 178 ? 19.475 90.053 36.784 1.00 156.41 178 HIS B O 1
ATOM 4688 N N . LYS B 2 179 ? 20.131 92.176 37.151 1.00 154.34 179 LYS B N 1
ATOM 4689 C CA . LYS B 2 179 ? 19.624 92.659 35.869 1.00 150.72 179 LYS B CA 1
ATOM 4690 C C . LYS B 2 179 ? 20.243 91.905 34.698 1.00 150.96 179 LYS B C 1
ATOM 4691 O O . LYS B 2 179 ? 19.530 91.418 33.812 1.00 144.95 179 LYS B O 1
ATOM 4693 N N . GLU B 2 180 ? 21.572 91.805 34.669 1.00 155.49 180 GLU B N 1
ATOM 4694 C CA . GLU B 2 180 ? 22.230 91.153 33.543 1.00 158.27 180 GLU B CA 1
ATOM 4695 C C . GLU B 2 180 ? 22.033 89.642 33.568 1.00 153.55 180 GLU B C 1
ATOM 4696 O O . GLU B 2 180 ? 22.009 89.008 32.507 1.00 152.45 180 GLU B O 1
ATOM 4702 N N . ILE B 2 181 ? 21.885 89.050 34.755 1.00 152.18 181 ILE B N 1
ATOM 4703 C CA . ILE B 2 181 ? 21.483 87.649 34.827 1.00 148.12 181 ILE B CA 1
ATOM 4704 C C . ILE B 2 181 ? 20.057 87.483 34.316 1.00 149.26 181 ILE B C 1
ATOM 4705 O O . ILE B 2 181 ? 19.746 86.517 33.609 1.00 152.56 181 ILE B O 1
ATOM 4707 N N . PHE B 2 182 ? 19.168 88.419 34.666 1.00 145.32 182 PHE B N 1
ATOM 4708 C CA . PHE B 2 182 ? 17.815 88.412 34.116 1.00 145.73 182 PHE B CA 1
ATOM 4709 C C . PHE B 2 182 ? 17.843 88.515 32.598 1.00 145.57 182 PHE B C 1
ATOM 4710 O O . PHE B 2 182 ? 17.187 87.735 31.898 1.00 134.91 182 PHE B O 1
ATOM 4718 N N . ARG B 2 183 ? 18.597 89.486 32.072 1.00 153.35 183 ARG B N 1
ATOM 4719 C CA . ARG B 2 183 ? 18.706 89.649 30.626 1.00 153.59 183 ARG B CA 1
ATOM 4720 C C . ARG B 2 183 ? 19.235 88.383 29.964 1.00 147.53 183 ARG B C 1
ATOM 4721 O O . ARG B 2 183 ? 18.812 88.030 28.858 1.00 143.52 183 ARG B O 1
ATOM 4723 N N . SER B 2 184 ? 20.158 87.682 30.630 1.00 157.56 184 SER B N 1
ATOM 4724 C CA . SER B 2 184 ? 20.637 86.405 30.110 1.00 147.66 184 SER B CA 1
ATOM 4725 C C . SER B 2 184 ? 19.539 85.349 30.114 1.00 144.53 184 SER B C 1
ATOM 4726 O O . SER B 2 184 ? 19.486 84.510 29.209 1.00 148.17 184 SER B O 1
ATOM 4728 N N . ILE B 2 185 ? 18.658 85.374 31.118 1.00 137.15 185 ILE B N 1
ATOM 4729 C CA . ILE B 2 185 ? 17.532 84.444 31.148 1.00 138.89 185 ILE B CA 1
ATOM 4730 C C . ILE B 2 185 ? 16.620 84.675 29.950 1.00 156.71 185 ILE B C 1
ATOM 4731 O O . ILE B 2 185 ? 16.149 83.724 29.316 1.00 150.35 185 ILE B O 1
ATOM 4736 N N . LYS B 2 186 ? 16.364 85.943 29.616 1.00 158.31 186 LYS B N 1
ATOM 4737 C CA . LYS B 2 186 ? 15.371 86.268 28.595 1.00 156.50 186 LYS B CA 1
ATOM 4738 C C . LYS B 2 186 ? 15.878 85.960 27.190 1.00 147.35 186 LYS B C 1
ATOM 4739 O O . LYS B 2 186 ? 15.159 85.359 26.384 1.00 146.82 186 LYS B O 1
ATOM 4741 N N . ARG B 2 187 ? 17.102 86.389 26.869 1.00 165.04 187 ARG B N 1
ATOM 4742 C CA . ARG B 2 187 ? 17.684 86.041 25.576 1.00 150.76 187 ARG B CA 1
ATOM 4743 C C . ARG B 2 187 ? 17.752 84.530 25.404 1.00 148.58 187 ARG B C 1
ATOM 4744 O O . ARG B 2 187 ? 17.473 84.004 24.319 1.00 156.97 187 ARG B O 1
ATOM 4746 N N . LEU B 2 188 ? 18.117 83.814 26.470 1.00 148.74 188 LEU B N 1
ATOM 4747 C CA . LEU B 2 188 ? 18.042 82.360 26.454 1.00 144.00 188 LEU B CA 1
ATOM 4748 C C . LEU B 2 188 ? 16.601 81.867 26.505 1.00 148.73 188 LEU B C 1
ATOM 4749 O O . LEU B 2 188 ? 16.321 80.759 26.037 1.00 150.97 188 LEU B O 1
ATOM 4751 N N . GLY B 2 189 ? 15.692 82.660 27.069 1.00 149.01 189 GLY B N 1
ATOM 4752 C CA . GLY B 2 189 ? 14.265 82.428 26.908 1.00 150.78 189 GLY B CA 1
ATOM 4753 C C . GLY B 2 189 ? 13.729 81.146 27.503 1.00 158.52 189 GLY B C 1
ATOM 4754 O O . GLY B 2 189 ? 12.754 80.594 26.981 1.00 159.28 189 GLY B O 1
ATOM 4755 N N . LEU B 2 190 ? 14.325 80.661 28.588 1.00 154.62 190 LEU B N 1
ATOM 4756 C CA . LEU B 2 190 ? 13.778 79.503 29.278 1.00 154.93 190 LEU B CA 1
ATOM 4757 C C . LEU B 2 190 ? 12.605 79.922 30.155 1.00 166.36 190 LEU B C 1
ATOM 4758 O O . LEU B 2 190 ? 12.583 81.023 30.714 1.00 173.16 190 LEU B O 1
ATOM 4760 N N . MET B 2 191 ? 11.621 79.029 30.265 1.00 158.27 191 MET B N 1
ATOM 4761 C CA . MET B 2 191 ? 10.428 79.307 31.056 1.00 169.74 191 MET B CA 1
ATOM 4762 C C . MET B 2 191 ? 10.795 79.487 32.525 1.00 176.53 191 MET B C 1
ATOM 4763 O O . MET B 2 191 ? 11.539 78.684 33.096 1.00 176.46 191 MET B O 1
ATOM 4768 N N . TYR B 2 192 ? 10.265 80.544 33.137 1.00 180.61 192 TYR B N 1
ATOM 4769 C CA . TYR B 2 192 ? 10.691 80.973 34.461 1.00 175.28 192 TYR B CA 1
ATOM 4770 C C . TYR B 2 192 ? 9.492 81.195 35.374 1.00 179.26 192 TYR B C 1
ATOM 4771 O O . TYR B 2 192 ? 8.345 81.290 34.930 1.00 180.08 192 TYR B O 1
ATOM 4780 N N . GLU B 2 193 ? 9.786 81.270 36.673 1.00 170.99 193 GLU B N 1
ATOM 4781 C CA . GLU B 2 193 ? 8.811 81.701 37.674 1.00 178.72 193 GLU B CA 1
ATOM 4782 C C . GLU B 2 193 ? 9.584 82.181 38.899 1.00 175.16 193 GLU B C 1
ATOM 4783 O O . GLU B 2 193 ? 10.174 81.364 39.611 1.00 173.98 193 GLU B O 1
ATOM 4785 N N . LEU B 2 194 ? 9.581 83.489 39.144 1.00 175.47 194 LEU B N 1
ATOM 4786 C CA . LEU B 2 194 ? 10.341 84.079 40.241 1.00 172.66 194 LEU B CA 1
ATOM 4787 C C . LEU B 2 194 ? 9.453 84.278 41.464 1.00 180.34 194 LEU B C 1
ATOM 4788 O O . LEU B 2 194 ? 8.316 84.746 41.348 1.00 184.49 194 LEU B O 1
ATOM 4790 N N . TYR B 2 195 ? 9.983 83.936 42.639 1.00 179.85 195 TYR B N 1
ATOM 4791 C CA . TYR B 2 195 ? 9.219 83.970 43.879 1.00 177.57 195 TYR B CA 1
ATOM 4792 C C . TYR B 2 195 ? 10.000 84.684 44.972 1.00 178.72 195 TYR B C 1
ATOM 4793 O O . TYR B 2 195 ? 11.183 84.400 45.184 1.00 175.51 195 TYR B O 1
ATOM 4795 N N . GLU B 2 196 ? 9.331 85.605 45.665 1.00 185.50 196 GLU B N 1
ATOM 4796 C CA . GLU B 2 196 ? 9.875 86.222 46.875 1.00 180.05 196 GLU B CA 1
ATOM 4797 C C . GLU B 2 196 ? 9.412 85.449 48.113 1.00 174.70 196 GLU B C 1
ATOM 4798 O O . GLU B 2 196 ? 8.741 85.974 49.000 1.00 182.78 196 GLU B O 1
ATOM 4804 N N . ASP B 2 197 ? 9.780 84.172 48.158 1.00 183.54 197 ASP B N 1
ATOM 4805 C CA . ASP B 2 197 ? 9.379 83.285 49.240 1.00 183.61 197 ASP B CA 1
ATOM 4806 C C . ASP B 2 197 ? 10.618 82.647 49.854 1.00 180.29 197 ASP B C 1
ATOM 4807 O O . ASP B 2 197 ? 11.711 82.684 49.282 1.00 167.12 197 ASP B O 1
ATOM 4809 N N . SER B 2 198 ? 10.435 82.063 51.042 1.00 183.98 198 SER B N 1
ATOM 4810 C CA . SER B 2 198 ? 11.526 81.431 51.789 1.00 185.82 198 SER B CA 1
ATOM 4811 C C . SER B 2 198 ? 12.707 82.384 51.965 1.00 189.15 198 SER B C 1
ATOM 4812 O O . SER B 2 198 ? 13.864 81.960 52.037 1.00 185.43 198 SER B O 1
ATOM 4815 N N . GLY B 2 199 ? 12.415 83.679 52.029 1.00 189.77 199 GLY B N 1
ATOM 4816 C CA . GLY B 2 199 ? 13.455 84.690 52.110 1.00 186.63 199 GLY B CA 1
ATOM 4817 C C . GLY B 2 199 ? 12.836 86.070 52.177 1.00 186.47 199 GLY B C 1
ATOM 4818 O O . GLY B 2 199 ? 11.634 86.252 51.958 1.00 191.38 199 GLY B O 1
ATOM 4819 N N . ARG B 2 200 ? 13.684 87.045 52.492 1.00 180.61 200 ARG B N 1
ATOM 4820 C CA . ARG B 2 200 ? 13.292 88.446 52.572 1.00 188.94 200 ARG B CA 1
ATOM 4821 C C . ARG B 2 200 ? 14.120 89.251 51.583 1.00 196.81 200 ARG B C 1
ATOM 4822 O O . ARG B 2 200 ? 15.350 89.128 51.556 1.00 193.06 200 ARG B O 1
ATOM 4824 N N . LEU B 2 201 ? 13.442 90.059 50.765 1.00 196.81 201 LEU B N 1
ATOM 4825 C CA . LEU B 2 201 ? 14.080 90.859 49.724 1.00 193.84 201 LEU B CA 1
ATOM 4826 C C . LEU B 2 201 ? 14.848 89.981 48.744 1.00 188.88 201 LEU B C 1
ATOM 4827 O O . LEU B 2 201 ? 15.585 90.491 47.893 1.00 185.37 201 LEU B O 1
ATOM 4829 N N . MET B 2 202 ? 14.645 88.669 48.820 1.00 191.39 202 MET B N 1
ATOM 4830 C CA . MET B 2 202 ? 15.382 87.703 48.016 1.00 183.35 202 MET B CA 1
ATOM 4831 C C . MET B 2 202 ? 14.462 87.145 46.944 1.00 177.14 202 MET B C 1
ATOM 4832 O O . MET B 2 202 ? 13.458 86.496 47.260 1.00 175.47 202 MET B O 1
ATOM 4834 N N . VAL B 2 203 ? 14.796 87.407 45.684 1.00 175.98 203 VAL B N 1
ATOM 4835 C CA . VAL B 2 203 ? 14.063 86.833 44.561 1.00 175.45 203 VAL B CA 1
ATOM 4836 C C . VAL B 2 203 ? 14.610 85.430 44.321 1.00 171.80 203 VAL B C 1
ATOM 4837 O O . VAL B 2 203 ? 15.778 85.262 43.962 1.00 171.18 203 VAL B O 1
ATOM 4839 N N . GLU B 2 204 ? 13.769 84.420 44.529 1.00 176.72 204 GLU B N 1
ATOM 4840 C CA . GLU B 2 204 ? 14.109 83.036 44.230 1.00 171.18 204 GLU B CA 1
ATOM 4841 C C . GLU B 2 204 ? 13.526 82.684 42.866 1.00 167.64 204 GLU B C 1
ATOM 4842 O O . GLU B 2 204 ? 12.352 82.961 42.599 1.00 172.29 204 GLU B O 1
ATOM 4848 N N . VAL B 2 205 ? 14.346 82.083 42.007 1.00 166.16 205 VAL B N 1
ATOM 4849 C CA . VAL B 2 205 ? 14.011 81.872 40.603 1.00 163.25 205 VAL B CA 1
ATOM 4850 C C . VAL B 2 205 ? 14.006 80.377 40.315 1.00 158.07 205 VAL B C 1
ATOM 4851 O O . VAL B 2 205 ? 14.847 79.638 40.837 1.00 155.95 205 VAL B O 1
ATOM 4855 N N . THR B 2 206 ? 13.063 79.930 39.483 1.00 155.98 206 THR B N 1
ATOM 4856 C CA . THR B 2 206 ? 12.990 78.529 39.092 1.00 162.92 206 THR B CA 1
ATOM 4857 C C . THR B 2 206 ? 12.911 78.400 37.576 1.00 164.31 206 THR B C 1
ATOM 4858 O O . THR B 2 206 ? 12.430 79.299 36.879 1.00 163.92 206 THR B O 1
ATOM 4862 N N . GLY B 2 207 ? 13.404 77.267 37.074 1.00 165.85 207 GLY B N 1
ATOM 4863 C CA . GLY B 2 207 ? 13.353 76.947 35.658 1.00 163.74 207 GLY B CA 1
ATOM 4864 C C . GLY B 2 207 ? 13.592 75.474 35.375 1.00 158.93 207 GLY B C 1
ATOM 4865 O O . GLY B 2 207 ? 14.431 74.841 36.025 1.00 156.29 207 GLY B O 1
ATOM 4866 N N . ALA B 2 208 ? 12.864 74.919 34.408 1.00 159.91 208 ALA B N 1
ATOM 4867 C CA . ALA B 2 208 ? 12.938 73.500 34.089 1.00 158.05 208 ALA B CA 1
ATOM 4868 C C . ALA B 2 208 ? 13.962 73.234 32.993 1.00 158.10 208 ALA B C 1
ATOM 4869 O O . ALA B 2 208 ? 14.328 74.118 32.214 1.00 145.77 208 ALA B O 1
ATOM 4871 N N . ALA B 2 209 ? 14.427 71.985 32.942 1.00 165.52 209 ALA B N 1
ATOM 4872 C CA . ALA B 2 209 ? 15.416 71.596 31.942 1.00 163.39 209 ALA B CA 1
ATOM 4873 C C . ALA B 2 209 ? 15.170 70.250 31.278 1.00 159.48 209 ALA B C 1
ATOM 4874 O O . ALA B 2 209 ? 15.797 69.985 30.247 1.00 152.70 209 ALA B O 1
ATOM 4876 N N . THR B 2 210 ? 14.313 69.380 31.806 1.00 166.70 210 THR B N 1
ATOM 4877 C CA . THR B 2 210 ? 14.082 68.066 31.205 1.00 165.69 210 THR B CA 1
ATOM 4878 C C . THR B 2 210 ? 12.671 68.061 30.627 1.00 177.10 210 THR B C 1
ATOM 4879 O O . THR B 2 210 ? 11.706 67.670 31.284 1.00 169.27 210 THR B O 1
ATOM 4881 N N . LEU B 2 211 ? 12.559 68.501 29.379 1.00 171.83 211 LEU B N 1
ATOM 4882 C CA . LEU B 2 211 ? 11.278 68.622 28.704 1.00 177.49 211 LEU B CA 1
ATOM 4883 C C . LEU B 2 211 ? 11.022 67.417 27.805 1.00 180.07 211 LEU B C 1
ATOM 4884 O O . LEU B 2 211 ? 11.903 66.592 27.549 1.00 181.44 211 LEU B O 1
ATOM 4886 N N . LEU B 2 212 ? 9.777 67.318 27.337 1.00 187.56 212 LEU B N 1
ATOM 4887 C CA . LEU B 2 212 ? 9.415 66.249 26.415 1.00 165.69 212 LEU B CA 1
ATOM 4888 C C . LEU B 2 212 ? 9.847 66.571 24.991 1.00 161.19 212 LEU B C 1
ATOM 4889 O O . LEU B 2 212 ? 10.390 65.707 24.293 1.00 153.10 212 LEU B O 1
ATOM 4891 N N . LYS B 2 213 ? 9.617 67.801 24.545 1.00 167.17 213 LYS B N 1
ATOM 4892 C CA . LYS B 2 213 ? 9.961 68.225 23.197 1.00 164.76 213 LYS B CA 1
ATOM 4893 C C . LYS B 2 213 ? 11.041 69.295 23.253 1.00 161.40 213 LYS B C 1
ATOM 4894 O O . LYS B 2 213 ? 11.041 70.144 24.152 1.00 165.42 213 LYS B O 1
ATOM 4896 N N . MET B 2 214 ? 11.964 69.239 22.290 1.00 155.83 214 MET B N 1
ATOM 4897 C CA . MET B 2 214 ? 13.096 70.165 22.210 1.00 150.65 214 MET B CA 1
ATOM 4898 C C . MET B 2 214 ? 13.943 70.127 23.477 1.00 158.18 214 MET B C 1
ATOM 4899 O O . MET B 2 214 ? 14.479 71.150 23.910 1.00 148.48 214 MET B O 1
ATOM 4902 N N . THR B 2 215 ? 14.073 68.940 24.073 1.00 162.36 215 THR B N 1
ATOM 4903 C CA . THR B 2 215 ? 14.710 68.830 25.379 1.00 157.66 215 THR B CA 1
ATOM 4904 C C . THR B 2 215 ? 16.182 69.225 25.340 1.00 155.51 215 THR B C 1
ATOM 4905 O O . THR B 2 215 ? 16.705 69.751 26.329 1.00 157.93 215 THR B O 1
ATOM 4909 N N . ARG B 2 216 ? 16.866 68.990 24.219 1.00 154.59 216 ARG B N 1
ATOM 4910 C CA . ARG B 2 216 ? 18.286 69.311 24.129 1.00 150.09 216 ARG B CA 1
ATOM 4911 C C . ARG B 2 216 ? 18.525 70.752 23.701 1.00 156.56 216 ARG B C 1
ATOM 4912 O O . ARG B 2 216 ? 19.484 71.381 24.165 1.00 150.75 216 ARG B O 1
ATOM 4914 N N . LYS B 2 217 ? 17.672 71.279 22.817 1.00 156.37 217 LYS B N 1
ATOM 4915 C CA . LYS B 2 217 ? 17.808 72.659 22.360 1.00 157.55 217 LYS B CA 1
ATOM 4916 C C . LYS B 2 217 ? 17.856 73.625 23.536 1.00 159.70 217 LYS B C 1
ATOM 4917 O O . LYS B 2 217 ? 18.803 74.409 23.678 1.00 164.17 217 LYS B O 1
ATOM 4919 N N . TYR B 2 218 ? 16.846 73.575 24.400 1.00 157.94 218 TYR B N 1
ATOM 4920 C CA . TYR B 2 218 ? 16.853 74.388 25.607 1.00 151.45 218 TYR B CA 1
ATOM 4921 C C . TYR B 2 218 ? 17.575 73.718 26.765 1.00 146.24 218 TYR B C 1
ATOM 4922 O O . TYR B 2 218 ? 17.886 74.390 27.753 1.00 143.50 218 TYR B O 1
ATOM 4931 N N . GLY B 2 219 ? 17.858 72.418 26.662 1.00 149.54 219 GLY B N 1
ATOM 4932 C CA . GLY B 2 219 ? 18.770 71.799 27.607 1.00 146.14 219 GLY B CA 1
ATOM 4933 C C . GLY B 2 219 ? 20.184 72.331 27.488 1.00 144.16 219 GLY B C 1
ATOM 4934 O O . GLY B 2 219 ? 20.949 72.296 28.456 1.00 149.54 219 GLY B O 1
ATOM 4935 N N . VAL B 2 220 ? 20.549 72.833 26.305 1.00 141.84 220 VAL B N 1
ATOM 4936 C CA . VAL B 2 220 ? 21.888 73.363 26.063 1.00 131.01 220 VAL B CA 1
ATOM 4937 C C . VAL B 2 220 ? 21.963 74.877 26.214 1.00 136.61 220 VAL B C 1
ATOM 4938 O O . VAL B 2 220 ? 23.076 75.423 26.283 1.00 137.17 220 VAL B O 1
ATOM 4940 N N . SER B 2 221 ? 20.827 75.573 26.236 1.00 132.35 221 SER B N 1
ATOM 4941 C CA . SER B 2 221 ? 20.797 76.980 26.612 1.00 140.86 221 SER B CA 1
ATOM 4942 C C . SER B 2 221 ? 20.533 77.166 28.096 1.00 149.96 221 SER B C 1
ATOM 4943 O O . SER B 2 221 ? 20.858 78.225 28.646 1.00 149.02 221 SER B O 1
ATOM 4946 N N . PHE B 2 222 ? 19.941 76.158 28.741 1.00 146.40 222 PHE B N 1
ATOM 4947 C CA . PHE B 2 222 ? 19.762 76.177 30.188 1.00 141.67 222 PHE B CA 1
ATOM 4948 C C . PHE B 2 222 ? 21.102 76.291 30.906 1.00 132.85 222 PHE B C 1
ATOM 4949 O O . PHE B 2 222 ? 21.276 77.139 31.789 1.00 133.88 222 PHE B O 1
ATOM 4957 N N . ALA B 2 223 ? 22.068 75.442 30.535 1.00 133.97 223 ALA B N 1
ATOM 4958 C CA . ALA B 2 223 ? 23.413 75.510 31.101 1.00 127.54 223 ALA B CA 1
ATOM 4959 C C . ALA B 2 223 ? 24.185 76.740 30.643 1.00 122.97 223 ALA B C 1
ATOM 4960 O O . ALA B 2 223 ? 25.268 77.007 31.175 1.00 128.49 223 ALA B O 1
ATOM 4962 N N . LYS B 2 224 ? 23.662 77.479 29.665 1.00 115.64 224 LYS B N 1
ATOM 4963 C CA . LYS B 2 224 ? 24.263 78.738 29.252 1.00 115.19 224 LYS B CA 1
ATOM 4964 C C . LYS B 2 224 ? 23.899 79.885 30.183 1.00 126.35 224 LYS B C 1
ATOM 4965 O O . LYS B 2 224 ? 24.467 80.973 30.048 1.00 132.74 224 LYS B O 1
ATOM 4967 N N . LEU B 2 225 ? 22.973 79.665 31.119 1.00 118.62 225 LEU B N 1
ATOM 4968 C CA . LEU B 2 225 ? 22.637 80.671 32.119 1.00 124.04 225 LEU B CA 1
ATOM 4969 C C . LEU B 2 225 ? 23.615 80.669 33.285 1.00 122.37 225 LEU B C 1
ATOM 4970 O O . LEU B 2 225 ? 23.855 81.721 33.891 1.00 118.04 225 LEU B O 1
ATOM 4975 N N . ILE B 2 226 ? 24.195 79.514 33.594 1.00 113.70 226 ILE B N 1
ATOM 4976 C CA . ILE B 2 226 ? 24.879 79.282 34.865 1.00 115.63 226 ILE B CA 1
ATOM 4977 C C . ILE B 2 226 ? 26.112 80.170 35.061 1.00 120.30 226 ILE B C 1
ATOM 4978 O O . ILE B 2 226 ? 26.384 80.545 36.212 1.00 120.90 226 ILE B O 1
ATOM 4983 N N . PRO B 2 227 ? 26.877 80.569 34.029 1.00 118.62 227 PRO B N 1
ATOM 4984 C CA . PRO B 2 227 ? 28.037 81.427 34.324 1.00 120.51 227 PRO B CA 1
ATOM 4985 C C . PRO B 2 227 ? 27.646 82.827 34.763 1.00 124.20 227 PRO B C 1
ATOM 4986 O O . PRO B 2 227 ? 28.378 83.438 35.552 1.00 121.57 227 PRO B O 1
ATOM 4990 N N . TRP B 2 228 ? 26.516 83.349 34.275 1.00 124.63 228 TRP B N 1
ATOM 4991 C CA . TRP B 2 228 ? 25.992 84.612 34.786 1.00 129.07 228 TRP B CA 1
ATOM 4992 C C . TRP B 2 228 ? 25.625 84.499 36.257 1.00 123.38 228 TRP B C 1
ATOM 4993 O O . TRP B 2 228 ? 25.879 85.418 37.044 1.00 124.72 228 TRP B O 1
ATOM 5004 N N . ILE B 2 229 ? 24.997 83.384 36.637 1.00 119.96 229 ILE B N 1
ATOM 5005 C CA . ILE B 2 229 ? 24.698 83.119 38.042 1.00 116.77 229 ILE B CA 1
ATOM 5006 C C . ILE B 2 229 ? 25.985 83.101 38.855 1.00 120.62 229 ILE B C 1
ATOM 5007 O O . ILE B 2 229 ? 26.157 83.875 39.806 1.00 122.50 229 ILE B O 1
ATOM 5012 N N . LEU B 2 230 ? 26.922 82.234 38.465 1.00 121.95 230 LEU B N 1
ATOM 5013 C CA . LEU B 2 230 ? 28.210 82.119 39.136 1.00 122.07 230 LEU B CA 1
ATOM 5014 C C . LEU B 2 230 ? 29.012 83.416 39.099 1.00 130.61 230 LEU B C 1
ATOM 5015 O O . LEU B 2 230 ? 30.068 83.480 39.735 1.00 116.86 230 LEU B O 1
ATOM 5020 N N . ARG B 2 231 ? 28.541 84.440 38.379 1.00 128.51 231 ARG B N 1
ATOM 5021 C CA . ARG B 2 231 ? 29.230 85.719 38.275 1.00 134.38 231 ARG B CA 1
ATOM 5022 C C . ARG B 2 231 ? 28.910 86.670 39.417 1.00 143.58 231 ARG B C 1
ATOM 5023 O O . ARG B 2 231 ? 29.576 87.704 39.541 1.00 150.69 231 ARG B O 1
ATOM 5025 N N . ALA B 2 232 ? 27.909 86.366 40.233 1.00 141.26 232 ALA B N 1
ATOM 5026 C CA . ALA B 2 232 ? 27.609 87.204 41.379 1.00 137.89 232 ALA B CA 1
ATOM 5027 C C . ALA B 2 232 ? 28.539 86.863 42.540 1.00 144.08 232 ALA B C 1
ATOM 5028 O O . ALA B 2 232 ? 29.232 85.842 42.542 1.00 139.75 232 ALA B O 1
ATOM 5030 N N . LYS B 2 233 ? 28.549 87.739 43.547 1.00 146.32 233 LYS B N 1
ATOM 5031 C CA . LYS B 2 233 ? 29.398 87.501 44.709 1.00 147.41 233 LYS B CA 1
ATOM 5032 C C . LYS B 2 233 ? 28.848 86.394 45.597 1.00 151.45 233 LYS B C 1
ATOM 5033 O O . LYS B 2 233 ? 29.623 85.680 46.242 1.00 154.15 233 LYS B O 1
ATOM 5039 N N . ASN B 2 234 ? 27.529 86.240 45.653 1.00 146.67 234 ASN B N 1
ATOM 5040 C CA . ASN B 2 234 ? 26.913 85.213 46.476 1.00 146.89 234 ASN B CA 1
ATOM 5041 C C . ASN B 2 234 ? 25.794 84.541 45.700 1.00 150.41 234 ASN B C 1
ATOM 5042 O O . ASN B 2 234 ? 25.069 85.197 44.947 1.00 151.77 234 ASN B O 1
ATOM 5044 N N . TRP B 2 235 ? 25.659 83.232 45.893 1.00 152.78 235 TRP B N 1
ATOM 5045 C CA . TRP B 2 235 ? 24.597 82.484 45.240 1.00 144.72 235 TRP B CA 1
ATOM 5046 C C . TRP B 2 235 ? 24.384 81.172 45.975 1.00 143.18 235 TRP B C 1
ATOM 5047 O O . TRP B 2 235 ? 25.341 80.568 46.465 1.00 140.80 235 TRP B O 1
ATOM 5058 N N . PHE B 2 236 ? 23.127 80.738 46.041 1.00 143.56 236 PHE B N 1
ATOM 5059 C CA . PHE B 2 236 ? 22.750 79.475 46.677 1.00 151.28 236 PHE B CA 1
ATOM 5060 C C . PHE B 2 236 ? 21.865 78.694 45.709 1.00 152.16 236 PHE B C 1
ATOM 5061 O O . PHE B 2 236 ? 20.663 78.961 45.609 1.00 155.81 236 PHE B O 1
ATOM 5063 N N . ILE B 2 237 ? 22.452 77.712 45.025 1.00 149.42 237 ILE B N 1
ATOM 5064 C CA . ILE B 2 237 ? 21.800 76.976 43.946 1.00 148.99 237 ILE B CA 1
ATOM 5065 C C . ILE B 2 237 ? 21.450 75.576 44.435 1.00 144.17 237 ILE B C 1
ATOM 5066 O O . ILE B 2 237 ? 22.304 74.881 44.995 1.00 143.01 237 ILE B O 1
ATOM 5071 N N . ARG B 2 238 ? 20.206 75.154 44.203 1.00 143.78 238 ARG B N 1
ATOM 5072 C CA . ARG B 2 238 ? 19.814 73.758 44.349 1.00 148.55 238 ARG B CA 1
ATOM 5073 C C . ARG B 2 238 ? 19.047 73.315 43.111 1.00 148.60 238 ARG B C 1
ATOM 5074 O O . ARG B 2 238 ? 18.315 74.097 42.499 1.00 149.95 238 ARG B O 1
ATOM 5082 N N . ALA B 2 239 ? 19.224 72.050 42.743 1.00 148.84 239 ALA B N 1
ATOM 5083 C CA . ALA B 2 239 ? 18.609 71.504 41.545 1.00 150.23 239 ALA B CA 1
ATOM 5084 C C . ALA B 2 239 ? 17.993 70.147 41.855 1.00 153.73 239 ALA B C 1
ATOM 5085 O O . ALA B 2 239 ? 18.300 69.515 42.868 1.00 149.53 239 ALA B O 1
ATOM 5087 N N . GLU B 2 240 ? 17.115 69.706 40.959 1.00 149.61 240 GLU B N 1
ATOM 5088 C CA . GLU B 2 240 ? 16.391 68.447 41.106 1.00 159.06 240 GLU B CA 1
ATOM 5089 C C . GLU B 2 240 ? 16.629 67.619 39.846 1.00 156.14 240 GLU B C 1
ATOM 5090 O O . GLU B 2 240 ? 16.015 67.871 38.804 1.00 157.99 240 GLU B O 1
ATOM 5096 N N . ILE B 2 241 ? 17.517 66.633 39.947 1.00 170.85 241 ILE B N 1
ATOM 5097 C CA . ILE B 2 241 ? 17.925 65.804 38.819 1.00 164.18 241 ILE B CA 1
ATOM 5098 C C . ILE B 2 241 ? 17.444 64.380 39.055 1.00 167.70 241 ILE B C 1
ATOM 5099 O O . ILE B 2 241 ? 17.535 63.861 40.174 1.00 171.43 241 ILE B O 1
ATOM 5101 N N . SER B 2 242 ? 16.934 63.748 37.998 1.00 174.65 242 SER B N 1
ATOM 5102 C CA . SER B 2 242 ? 16.418 62.389 38.103 1.00 184.70 242 SER B CA 1
ATOM 5103 C C . SER B 2 242 ? 16.351 61.743 36.727 1.00 195.29 242 SER B C 1
ATOM 5104 O O . SER B 2 242 ? 15.811 62.332 35.786 1.00 199.45 242 SER B O 1
ATOM 5106 N N . ASP B 2 243 ? 16.897 60.532 36.623 1.00 200.54 243 ASP B N 1
ATOM 5107 C CA . ASP B 2 243 ? 16.641 59.649 35.498 1.00 204.57 243 ASP B CA 1
ATOM 5108 C C . ASP B 2 243 ? 16.320 58.240 35.984 1.00 211.30 243 ASP B C 1
ATOM 5109 O O . ASP B 2 243 ? 16.131 57.337 35.162 1.00 214.72 243 ASP B O 1
ATOM 5114 N N . PHE B 2 244 ? 16.269 58.032 37.297 1.00 213.28 244 PHE B N 1
ATOM 5115 C CA . PHE B 2 244 ? 15.987 56.744 37.906 1.00 215.17 244 PHE B CA 1
ATOM 5116 C C . PHE B 2 244 ? 14.496 56.641 38.220 1.00 224.32 244 PHE B C 1
ATOM 5117 O O . PHE B 2 244 ? 13.676 57.427 37.738 1.00 222.85 244 PHE B O 1
ATOM 5125 N N . ASP B 2 245 ? 14.130 55.645 39.029 1.00 216.11 245 ASP B N 1
ATOM 5126 C CA . ASP B 2 245 ? 12.779 55.595 39.577 1.00 227.58 245 ASP B CA 1
ATOM 5127 C C . ASP B 2 245 ? 12.524 56.780 40.497 1.00 235.86 245 ASP B C 1
ATOM 5128 O O . ASP B 2 245 ? 11.428 57.353 40.501 1.00 233.44 245 ASP B O 1
ATOM 5133 N N . ARG B 2 246 ? 13.525 57.162 41.279 1.00 226.27 246 ARG B N 1
ATOM 5134 C CA . ARG B 2 246 ? 13.424 58.251 42.232 1.00 220.24 246 ARG B CA 1
ATOM 5135 C C . ARG B 2 246 ? 14.316 59.406 41.790 1.00 208.39 246 ARG B C 1
ATOM 5136 O O . ARG B 2 246 ? 15.065 59.312 40.812 1.00 208.30 246 ARG B O 1
ATOM 5138 N N . LEU B 2 247 ? 14.229 60.506 42.529 1.00 216.59 247 LEU B N 1
ATOM 5139 C CA . LEU B 2 247 ? 14.985 61.711 42.238 1.00 188.48 247 LEU B CA 1
ATOM 5140 C C . LEU B 2 247 ? 16.121 61.888 43.235 1.00 174.53 247 LEU B C 1
ATOM 5141 O O . LEU B 2 247 ? 16.024 61.478 44.396 1.00 177.17 247 LEU B O 1
ATOM 5143 N N . TYR B 2 248 ? 17.201 62.501 42.763 1.00 173.09 248 TYR B N 1
ATOM 5144 C CA . TYR B 2 248 ? 18.257 63.027 43.611 1.00 166.07 248 TYR B CA 1
ATOM 5145 C C . TYR B 2 248 ? 18.191 64.548 43.599 1.00 168.88 248 TYR B C 1
ATOM 5146 O O . TYR B 2 248 ? 17.644 65.162 42.679 1.00 163.60 248 TYR B O 1
ATOM 5148 N N . ILE B 2 249 ? 18.754 65.155 44.637 1.00 160.99 249 ILE B N 1
ATOM 5149 C CA . ILE B 2 249 ? 18.807 66.606 44.757 1.00 159.62 249 ILE B CA 1
ATOM 5150 C C . ILE B 2 249 ? 20.234 67.002 45.095 1.00 157.14 249 ILE B C 1
ATOM 5151 O O . ILE B 2 249 ? 20.852 66.408 45.984 1.00 158.06 249 ILE B O 1
ATOM 5156 N N . MET B 2 250 ? 20.755 68.000 44.391 1.00 151.49 250 MET B N 1
ATOM 5157 C CA . MET B 2 250 ? 22.024 68.599 44.756 1.00 149.02 250 MET B CA 1
ATOM 5158 C C . MET B 2 250 ? 21.805 70.046 45.164 1.00 153.60 250 MET B C 1
ATOM 5159 O O . MET B 2 250 ? 20.775 70.655 44.863 1.00 156.48 250 MET B O 1
ATOM 5164 N N . GLU B 2 251 ? 22.799 70.589 45.855 1.00 150.19 251 GLU B N 1
ATOM 5165 C CA . GLU B 2 251 ? 22.797 72.000 46.211 1.00 146.94 251 GLU B CA 1
ATOM 5166 C C . GLU B 2 251 ? 24.242 72.459 46.286 1.00 145.11 251 GLU B C 1
ATOM 5167 O O . GLU B 2 251 ? 25.012 71.943 47.101 1.00 148.49 251 GLU B O 1
ATOM 5170 N N . ILE B 2 252 ? 24.610 73.405 45.428 1.00 140.57 252 ILE B N 1
ATOM 5171 C CA . ILE B 2 252 ? 25.941 73.992 45.452 1.00 142.47 252 ILE B CA 1
ATOM 5172 C C . ILE B 2 252 ? 25.820 75.439 45.915 1.00 143.65 252 ILE B C 1
ATOM 5173 O O . ILE B 2 252 ? 24.761 76.068 45.824 1.00 141.07 252 ILE B O 1
ATOM 5178 N N . ASP B 2 253 ? 26.929 75.968 46.424 1.00 138.51 253 ASP B N 1
ATOM 5179 C CA . ASP B 2 253 ? 26.941 77.239 47.127 1.00 140.76 253 ASP B CA 1
ATOM 5180 C C . ASP B 2 253 ? 28.011 78.144 46.530 1.00 136.91 253 ASP B C 1
ATOM 5181 O O . ASP B 2 253 ? 28.896 77.698 45.796 1.00 140.03 253 ASP B O 1
ATOM 5186 N N . ASP B 2 254 ? 27.916 79.436 46.851 1.00 132.79 254 ASP B N 1
ATOM 5187 C CA . ASP B 2 254 ? 28.911 80.390 46.374 1.00 130.18 254 ASP B CA 1
ATOM 5188 C C . ASP B 2 254 ? 30.294 80.162 46.965 1.00 127.06 254 ASP B C 1
ATOM 5189 O O . ASP B 2 254 ? 31.254 80.776 46.491 1.00 129.96 254 ASP B O 1
ATOM 5194 N N . ARG B 2 255 ? 30.424 79.322 47.993 1.00 130.51 255 ARG B N 1
ATOM 5195 C CA . ARG B 2 255 ? 31.741 79.043 48.549 1.00 131.07 255 ARG B CA 1
ATOM 5196 C C . ARG B 2 255 ? 32.619 78.262 47.579 1.00 131.65 255 ARG B C 1
ATOM 5197 O O . ARG B 2 255 ? 33.829 78.156 47.804 1.00 126.93 255 ARG B O 1
ATOM 5205 N N . ILE B 2 256 ? 32.041 77.732 46.502 1.00 133.08 256 ILE B N 1
ATOM 5206 C CA . ILE B 2 256 ? 32.757 76.918 45.524 1.00 126.12 256 ILE B CA 1
ATOM 5207 C C . ILE B 2 256 ? 33.169 77.804 44.345 1.00 124.84 256 ILE B C 1
ATOM 5208 O O . ILE B 2 256 ? 33.664 77.320 43.319 1.00 126.84 256 ILE B O 1
ATOM 5213 N N . ARG B 2 257 ? 33.009 79.122 44.502 1.00 119.59 257 ARG B N 1
ATOM 5214 C CA . ARG B 2 257 ? 33.382 80.070 43.453 1.00 122.73 257 ARG B CA 1
ATOM 5215 C C . ARG B 2 257 ? 34.844 79.955 43.034 1.00 119.74 257 ARG B C 1
ATOM 5216 O O . ARG B 2 257 ? 35.185 80.326 41.903 1.00 113.81 257 ARG B O 1
ATOM 5218 N N . ASP B 2 258 ? 35.711 79.455 43.911 1.00 123.52 258 ASP B N 1
ATOM 5219 C CA . ASP B 2 258 ? 37.128 79.322 43.603 1.00 124.25 258 ASP B CA 1
ATOM 5220 C C . ASP B 2 258 ? 37.426 78.151 42.679 1.00 123.53 258 ASP B C 1
ATOM 5221 O O . ASP B 2 258 ? 38.581 77.987 42.273 1.00 127.13 258 ASP B O 1
ATOM 5223 N N . LEU B 2 259 ? 36.423 77.346 42.331 1.00 111.16 259 LEU B N 1
ATOM 5224 C CA . LEU B 2 259 ? 36.612 76.189 41.468 1.00 114.07 259 LEU B CA 1
ATOM 5225 C C . LEU B 2 259 ? 36.143 76.419 40.039 1.00 122.78 259 LEU B C 1
ATOM 5226 O O . LEU B 2 259 ? 36.172 75.481 39.238 1.00 114.93 259 LEU B O 1
ATOM 5231 N N . PHE B 2 260 ? 35.717 77.628 39.695 1.00 115.52 260 PHE B N 1
ATOM 5232 C CA . PHE B 2 260 ? 35.181 77.858 38.367 1.00 114.45 260 PHE B CA 1
ATOM 5233 C C . PHE B 2 260 ? 35.814 79.109 37.782 1.00 122.56 260 PHE B C 1
ATOM 5234 O O . PHE B 2 260 ? 36.149 80.040 38.520 1.00 131.39 260 PHE B O 1
ATOM 5242 N N . PRO B 2 261 ? 36.010 79.150 36.466 1.00 124.81 261 PRO B N 1
ATOM 5243 C CA . PRO B 2 261 ? 36.775 80.252 35.876 1.00 125.76 261 PRO B CA 1
ATOM 5244 C C . PRO B 2 261 ? 36.051 81.583 36.000 1.00 132.12 261 PRO B C 1
ATOM 5245 O O . PRO B 2 261 ? 34.839 81.655 36.218 1.00 132.13 261 PRO B O 1
ATOM 5249 N N . ASP B 2 262 ? 36.833 82.649 35.869 1.00 144.93 262 ASP B N 1
ATOM 5250 C CA . ASP B 2 262 ? 36.312 84.007 35.886 1.00 155.97 262 ASP B CA 1
ATOM 5251 C C . ASP B 2 262 ? 35.887 84.373 34.471 1.00 166.44 262 ASP B C 1
ATOM 5252 O O . ASP B 2 262 ? 36.697 84.299 33.538 1.00 165.80 262 ASP B O 1
ATOM 5257 N N . VAL B 2 263 ? 34.625 84.759 34.309 1.00 177.92 263 VAL B N 1
ATOM 5258 C CA . VAL B 2 263 ? 34.047 85.033 33.000 1.00 175.63 263 VAL B CA 1
ATOM 5259 C C . VAL B 2 263 ? 33.288 86.350 33.099 1.00 175.94 263 VAL B C 1
ATOM 5260 O O . VAL B 2 263 ? 32.151 86.387 33.588 1.00 178.15 263 VAL B O 1
ATOM 5262 N N . GLU B 2 264 ? 33.900 87.427 32.623 1.00 181.78 264 GLU B N 1
ATOM 5263 C CA . GLU B 2 264 ? 33.179 88.681 32.503 1.00 182.03 264 GLU B CA 1
ATOM 5264 C C . GLU B 2 264 ? 32.139 88.553 31.389 1.00 188.36 264 GLU B C 1
ATOM 5265 O O . GLU B 2 264 ? 32.148 87.603 30.598 1.00 176.33 264 GLU B O 1
ATOM 5271 N N . GLU B 2 265 ? 31.216 89.515 31.352 1.00 182.89 265 GLU B N 1
ATOM 5272 C CA . GLU B 2 265 ? 30.125 89.513 30.386 1.00 192.17 265 GLU B CA 1
ATOM 5273 C C . GLU B 2 265 ? 30.638 89.361 28.958 1.00 199.74 265 GLU B C 1
ATOM 5274 O O . GLU B 2 265 ? 31.300 90.263 28.433 1.00 203.75 265 GLU B O 1
ATOM 5276 N N . ARG B 2 266 ? 30.328 88.229 28.316 1.00 207.66 266 ARG B N 1
ATOM 5277 C CA . ARG B 2 266 ? 30.806 87.987 26.959 1.00 206.49 266 ARG B CA 1
ATOM 5278 C C . ARG B 2 266 ? 30.083 88.899 25.971 1.00 205.83 266 ARG B C 1
ATOM 5279 O O . ARG B 2 266 ? 30.709 89.780 25.372 1.00 210.09 266 ARG B O 1
ATOM 5281 N N . LEU B 2 267 ? 28.770 88.715 25.819 1.00 216.89 267 LEU B N 1
ATOM 5282 C CA . LEU B 2 267 ? 27.904 89.606 25.039 1.00 207.30 267 LEU B CA 1
ATOM 5283 C C . LEU B 2 267 ? 28.504 89.926 23.664 1.00 211.78 267 LEU B C 1
ATOM 5284 O O . LEU B 2 267 ? 28.877 91.060 23.362 1.00 209.27 267 LEU B O 1
ATOM 5286 N N . SER B 2 268 ? 28.598 88.886 22.832 1.00 215.51 268 SER B N 1
ATOM 5287 C CA . SER B 2 268 ? 29.151 89.024 21.490 1.00 221.41 268 SER B CA 1
ATOM 5288 C C . SER B 2 268 ? 28.395 88.145 20.499 1.00 227.31 268 SER B C 1
ATOM 5289 O O . SER B 2 268 ? 27.824 87.116 20.870 1.00 228.96 268 SER B O 1
ATOM 5291 N N . TYR B 2 269 ? 28.354 88.614 19.247 1.00 233.48 269 TYR B N 1
ATOM 5292 C CA . TYR B 2 269 ? 27.924 87.826 18.090 1.00 233.66 269 TYR B CA 1
ATOM 5293 C C . TYR B 2 269 ? 26.461 87.392 18.187 1.00 237.98 269 TYR B C 1
ATOM 5294 O O . TYR B 2 269 ? 26.135 86.211 18.045 1.00 233.51 269 TYR B O 1
ATOM 5296 N N . ASP B 2 270 ? 25.569 88.359 18.404 1.00 242.04 270 ASP B N 1
ATOM 5297 C CA . ASP B 2 270 ? 24.140 88.063 18.454 1.00 238.87 270 ASP B CA 1
ATOM 5298 C C . ASP B 2 270 ? 23.340 89.360 18.463 1.00 231.78 270 ASP B C 1
ATOM 5299 O O . ASP B 2 270 ? 23.878 90.452 18.664 1.00 233.66 270 ASP B O 1
ATOM 5301 N N . SER B 2 271 ? 22.036 89.214 18.229 1.00 258.41 271 SER B N 1
ATOM 5302 C CA . SER B 2 271 ? 21.049 90.251 18.489 1.00 245.23 271 SER B CA 1
ATOM 5303 C C . SER B 2 271 ? 20.342 90.044 19.820 1.00 243.45 271 SER B C 1
ATOM 5304 O O . SER B 2 271 ? 19.480 90.851 20.182 1.00 245.31 271 SER B O 1
ATOM 5306 N N . THR B 2 272 ? 20.679 88.965 20.535 1.00 225.20 272 THR B N 1
ATOM 5307 C CA . THR B 2 272 ? 20.160 88.646 21.867 1.00 221.82 272 THR B CA 1
ATOM 5308 C C . THR B 2 272 ? 18.671 88.305 21.853 1.00 226.98 272 THR B C 1
ATOM 5309 O O . THR B 2 272 ? 17.962 88.580 22.826 1.00 229.39 272 THR B O 1
ATOM 5311 N N . LEU B 2 273 ? 18.192 87.691 20.764 1.00 221.09 273 LEU B N 1
ATOM 5312 C CA . LEU B 2 273 ? 16.800 87.235 20.644 1.00 220.42 273 LEU B CA 1
ATOM 5313 C C . LEU B 2 273 ? 15.818 88.368 20.942 1.00 234.48 273 LEU B C 1
ATOM 5314 O O . LEU B 2 273 ? 14.706 88.146 21.425 1.00 225.38 273 LEU B O 1
ATOM 5319 N N . GLU B 2 274 ? 16.212 89.605 20.642 1.00 239.19 274 GLU B N 1
ATOM 5320 C CA . GLU B 2 274 ? 15.374 90.772 21.001 1.00 241.38 274 GLU B CA 1
ATOM 5321 C C . GLU B 2 274 ? 14.971 91.403 19.674 1.00 241.45 274 GLU B C 1
ATOM 5322 O O . GLU B 2 274 ? 14.975 92.651 19.572 1.00 242.23 274 GLU B O 1
ATOM 5324 N N . GLU B 2 275 ? 14.789 90.532 18.676 1.00 245.80 275 GLU B N 1
ATOM 5325 C CA . GLU B 2 275 ? 14.325 90.969 17.362 1.00 238.56 275 GLU B CA 1
ATOM 5326 C C . GLU B 2 275 ? 13.224 92.017 17.458 1.00 256.58 275 GLU B C 1
ATOM 5327 O O . GLU B 2 275 ? 13.362 93.133 16.940 1.00 245.94 275 GLU B O 1
ATOM 5329 N N . GLU B 2 276 ? 12.154 91.692 18.189 1.00 246.14 276 GLU B N 1
ATOM 5330 C CA . GLU B 2 276 ? 11.043 92.627 18.333 1.00 254.28 276 GLU B CA 1
ATOM 5331 C C . GLU B 2 276 ? 11.427 93.818 19.207 1.00 259.04 276 GLU B C 1
ATOM 5332 O O . GLU B 2 276 ? 11.258 94.966 18.796 1.00 260.30 276 GLU B O 1
ATOM 5334 N N . PHE B 2 277 ? 11.989 93.571 20.392 1.00 256.71 277 PHE B N 1
ATOM 5335 C CA . PHE B 2 277 ? 12.324 94.671 21.296 1.00 253.37 277 PHE B CA 1
ATOM 5336 C C . PHE B 2 277 ? 13.300 95.669 20.675 1.00 248.53 277 PHE B C 1
ATOM 5337 O O . PHE B 2 277 ? 13.394 96.807 21.147 1.00 250.59 277 PHE B O 1
ATOM 5339 N N . ALA B 2 278 ? 14.029 95.261 19.639 1.00 264.16 278 ALA B N 1
ATOM 5340 C CA . ALA B 2 278 ? 15.047 96.082 19.001 1.00 244.53 278 ALA B CA 1
ATOM 5341 C C . ALA B 2 278 ? 14.592 96.704 17.688 1.00 255.81 278 ALA B C 1
ATOM 5342 O O . ALA B 2 278 ? 15.064 97.791 17.340 1.00 238.05 278 ALA B O 1
ATOM 5344 N N . ARG B 2 279 ? 13.704 96.047 16.941 1.00 251.46 279 ARG B N 1
ATOM 5345 C CA . ARG B 2 279 ? 13.220 96.581 15.672 1.00 258.94 279 ARG B CA 1
ATOM 5346 C C . ARG B 2 279 ? 11.756 96.996 15.693 1.00 264.21 279 ARG B C 1
ATOM 5347 O O . ARG B 2 279 ? 11.400 97.997 15.068 1.00 266.61 279 ARG B O 1
ATOM 5349 N N . LYS B 2 280 ? 10.889 96.244 16.377 1.00 266.33 280 LYS B N 1
ATOM 5350 C CA . LYS B 2 280 ? 9.460 96.509 16.443 1.00 258.12 280 LYS B CA 1
ATOM 5351 C C . LYS B 2 280 ? 9.053 97.377 17.631 1.00 250.08 280 LYS B C 1
ATOM 5352 O O . LYS B 2 280 ? 7.907 97.832 17.660 1.00 250.52 280 LYS B O 1
ATOM 5354 N N . MET B 2 281 ? 9.939 97.638 18.606 1.00 265.51 281 MET B N 1
ATOM 5355 C CA . MET B 2 281 ? 9.717 98.839 19.402 1.00 230.64 281 MET B CA 1
ATOM 5356 C C . MET B 2 281 ? 9.664 100.082 18.529 1.00 268.09 281 MET B C 1
ATOM 5357 O O . MET B 2 281 ? 9.066 101.088 18.925 1.00 220.73 281 MET B O 1
ATOM 5359 N N . GLN B 2 282 ? 10.287 100.039 17.351 1.00 252.58 282 GLN B N 1
ATOM 5360 C CA . GLN B 2 282 ? 10.196 101.162 16.426 1.00 253.76 282 GLN B CA 1
ATOM 5361 C C . GLN B 2 282 ? 8.877 101.142 15.663 1.00 248.54 282 GLN B C 1
ATOM 5362 O O . GLN B 2 282 ? 8.298 102.200 15.392 1.00 249.83 282 GLN B O 1
ATOM 5364 N N . MET B 2 283 ? 8.393 99.950 15.304 1.00 271.20 283 MET B N 1
ATOM 5365 C CA . MET B 2 283 ? 7.075 99.846 14.688 1.00 230.80 283 MET B CA 1
ATOM 5366 C C . MET B 2 283 ? 5.986 100.289 15.656 1.00 231.48 283 MET B C 1
ATOM 5367 O O . MET B 2 283 ? 5.013 100.939 15.256 1.00 215.77 283 MET B O 1
ATOM 5369 N N . LEU B 2 284 ? 6.135 99.948 16.938 1.00 232.95 284 LEU B N 1
ATOM 5370 C CA . LEU B 2 284 ? 5.201 100.402 17.959 1.00 233.40 284 LEU B CA 1
ATOM 5371 C C . LEU B 2 284 ? 5.499 101.818 18.434 1.00 234.91 284 LEU B C 1
ATOM 5372 O O . LEU B 2 284 ? 4.607 102.473 18.984 1.00 238.00 284 LEU B O 1
ATOM 5374 N N . GLY B 2 285 ? 6.726 102.304 18.228 1.00 242.71 285 GLY B N 1
ATOM 5375 C CA . GLY B 2 285 ? 7.042 103.674 18.592 1.00 224.81 285 GLY B CA 1
ATOM 5376 C C . GLY B 2 285 ? 6.246 104.697 17.807 1.00 223.13 285 GLY B C 1
ATOM 5377 O O . GLY B 2 285 ? 6.043 105.821 18.275 1.00 214.74 285 GLY B O 1
ATOM 5378 N N . TYR B 2 286 ? 5.785 104.329 16.609 1.00 220.71 286 TYR B N 1
ATOM 5379 C CA . TYR B 2 286 ? 4.954 105.236 15.825 1.00 229.35 286 TYR B CA 1
ATOM 5380 C C . TYR B 2 286 ? 3.556 105.362 16.411 1.00 246.12 286 TYR B C 1
ATOM 5381 O O . TYR B 2 286 ? 2.877 106.370 16.184 1.00 232.30 286 TYR B O 1
ATOM 5383 N N . GLU B 2 287 ? 3.108 104.353 17.155 1.00 236.30 287 GLU B N 1
ATOM 5384 C CA . GLU B 2 287 ? 1.766 104.331 17.721 1.00 236.70 287 GLU B CA 1
ATOM 5385 C C . GLU B 2 287 ? 1.715 104.837 19.157 1.00 236.96 287 GLU B C 1
ATOM 5386 O O . GLU B 2 287 ? 0.793 105.576 19.516 1.00 238.86 287 GLU B O 1
ATOM 5388 N N . VAL B 2 288 ? 2.688 104.459 19.987 1.00 238.35 288 VAL B N 1
ATOM 5389 C CA . VAL B 2 288 ? 2.775 104.890 21.379 1.00 226.78 288 VAL B CA 1
ATOM 5390 C C . VAL B 2 288 ? 4.243 104.891 21.792 1.00 224.45 288 VAL B C 1
ATOM 5391 O O . VAL B 2 288 ? 5.120 104.447 21.049 1.00 222.59 288 VAL B O 1
ATOM 5393 N N . GLU B 2 289 ? 4.516 105.408 22.989 1.00 223.18 289 GLU B N 1
ATOM 5394 C CA . GLU B 2 289 ? 5.870 105.431 23.529 1.00 223.98 289 GLU B CA 1
ATOM 5395 C C . GLU B 2 289 ? 6.180 104.108 24.221 1.00 223.39 289 GLU B C 1
ATOM 5396 O O . GLU B 2 289 ? 5.309 103.510 24.858 1.00 224.64 289 GLU B O 1
ATOM 5398 N N . ARG B 2 290 ? 7.427 103.654 24.097 1.00 218.09 290 ARG B N 1
ATOM 5399 C CA . ARG B 2 290 ? 7.802 102.323 24.554 1.00 219.71 290 ARG B CA 1
ATOM 5400 C C . ARG B 2 290 ? 9.192 102.346 25.174 1.00 225.48 290 ARG B C 1
ATOM 5401 O O . ARG B 2 290 ? 9.974 103.277 24.969 1.00 223.13 290 ARG B O 1
ATOM 5403 N N . GLU B 2 291 ? 9.488 101.298 25.941 1.00 224.17 291 GLU B N 1
ATOM 5404 C CA . GLU B 2 291 ? 10.782 101.150 26.605 1.00 218.40 291 GLU B CA 1
ATOM 5405 C C . GLU B 2 291 ? 11.163 99.674 26.635 1.00 209.61 291 GLU B C 1
ATOM 5406 O O . GLU B 2 291 ? 10.641 98.907 27.461 1.00 210.64 291 GLU B O 1
ATOM 5408 N N . PRO B 2 292 ? 12.053 99.236 25.740 1.00 218.73 292 PRO B N 1
ATOM 5409 C CA . PRO B 2 292 ? 12.508 97.839 25.792 1.00 209.80 292 PRO B CA 1
ATOM 5410 C C . PRO B 2 292 ? 13.309 97.519 27.040 1.00 209.00 292 PRO B C 1
ATOM 5411 O O . PRO B 2 292 ? 13.263 96.378 27.517 1.00 201.10 292 PRO B O 1
ATOM 5415 N N . ASP B 2 293 ? 14.052 98.483 27.578 1.00 203.70 293 ASP B N 1
ATOM 5416 C CA . ASP B 2 293 ? 14.842 98.261 28.787 1.00 202.15 293 ASP B CA 1
ATOM 5417 C C . ASP B 2 293 ? 13.928 98.451 29.991 1.00 198.57 293 ASP B C 1
ATOM 5418 O O . ASP B 2 293 ? 13.813 99.541 30.553 1.00 194.41 293 ASP B O 1
ATOM 5420 N N . VAL B 2 294 ? 13.269 97.367 30.393 1.00 196.83 294 VAL B N 1
ATOM 5421 C CA . VAL B 2 294 ? 12.289 97.401 31.470 1.00 191.06 294 VAL B CA 1
ATOM 5422 C C . VAL B 2 294 ? 12.720 96.436 32.567 1.00 184.12 294 VAL B C 1
ATOM 5423 O O . VAL B 2 294 ? 13.358 95.411 32.308 1.00 180.78 294 VAL B O 1
ATOM 5427 N N . VAL B 2 295 ? 12.386 96.789 33.808 1.00 183.27 295 VAL B N 1
ATOM 5428 C CA . VAL B 2 295 ? 12.539 95.903 34.959 1.00 186.06 295 VAL B CA 1
ATOM 5429 C C . VAL B 2 295 ? 11.363 96.149 35.897 1.00 192.80 295 VAL B C 1
ATOM 5430 O O . VAL B 2 295 ? 11.228 97.241 36.459 1.00 193.52 295 VAL B O 1
ATOM 5432 N N . LYS B 2 296 ? 10.506 95.143 36.075 1.00 188.28 296 LYS B N 1
ATOM 5433 C CA . LYS B 2 296 ? 9.283 95.325 36.844 1.00 189.45 296 LYS B CA 1
ATOM 5434 C C . LYS B 2 296 ? 8.840 93.999 37.448 1.00 188.96 296 LYS B C 1
ATOM 5435 O O . LYS B 2 296 ? 9.301 92.924 37.059 1.00 187.46 296 LYS B O 1
ATOM 5437 N N . ALA B 2 297 ? 7.917 94.099 38.404 1.00 187.85 297 ALA B N 1
ATOM 5438 C CA . ALA B 2 297 ? 7.320 92.963 39.095 1.00 189.96 297 ALA B CA 1
ATOM 5439 C C . ALA B 2 297 ? 6.214 93.491 39.998 1.00 191.07 297 ALA B C 1
ATOM 5440 O O . ALA B 2 297 ? 6.218 94.662 40.387 1.00 194.84 297 ALA B O 1
ATOM 5442 N N . GLY B 2 298 ? 5.271 92.613 40.330 1.00 186.80 298 GLY B N 1
ATOM 5443 C CA . GLY B 2 298 ? 4.149 93.001 41.165 1.00 187.44 298 GLY B CA 1
ATOM 5444 C C . GLY B 2 298 ? 4.215 92.423 42.564 1.00 199.49 298 GLY B C 1
ATOM 5445 O O . GLY B 2 298 ? 5.264 92.471 43.213 1.00 195.65 298 GLY B O 1
ATOM 5446 N N . LYS B 2 299 ? 3.092 91.885 43.047 1.00 195.50 299 LYS B N 1
ATOM 5447 C CA . LYS B 2 299 ? 3.105 91.178 44.324 1.00 197.34 299 LYS B CA 1
ATOM 5448 C C . LYS B 2 299 ? 3.984 89.939 44.239 1.00 195.36 299 LYS B C 1
ATOM 5449 O O . LYS B 2 299 ? 4.814 89.684 45.120 1.00 194.97 299 LYS B O 1
ATOM 5451 N N . TYR B 2 300 ? 3.795 89.144 43.191 1.00 199.09 300 TYR B N 1
ATOM 5452 C CA . TYR B 2 300 ? 4.766 88.157 42.758 1.00 188.83 300 TYR B CA 1
ATOM 5453 C C . TYR B 2 300 ? 5.602 88.767 41.632 1.00 190.75 300 TYR B C 1
ATOM 5454 O O . TYR B 2 300 ? 5.434 89.931 41.261 1.00 186.57 300 TYR B O 1
ATOM 5456 N N . ALA B 2 301 ? 6.511 87.974 41.075 1.00 190.12 301 ALA B N 1
ATOM 5457 C CA . ALA B 2 301 ? 7.520 88.489 40.158 1.00 193.89 301 ALA B CA 1
ATOM 5458 C C . ALA B 2 301 ? 7.348 87.879 38.774 1.00 194.89 301 ALA B C 1
ATOM 5459 O O . ALA B 2 301 ? 7.349 86.653 38.625 1.00 195.28 301 ALA B O 1
ATOM 5461 N N . PHE B 2 302 ? 7.209 88.741 37.766 1.00 202.84 302 PHE B N 1
ATOM 5462 C CA . PHE B 2 302 ? 7.193 88.350 36.363 1.00 196.34 302 PHE B CA 1
ATOM 5463 C C . PHE B 2 302 ? 8.096 89.295 35.588 1.00 197.13 302 PHE B C 1
ATOM 5464 O O . PHE B 2 302 ? 8.074 90.508 35.817 1.00 191.81 302 PHE B O 1
ATOM 5466 N N . ILE B 2 303 ? 8.895 88.745 34.675 1.00 194.36 303 ILE B N 1
ATOM 5467 C CA . ILE B 2 303 ? 9.920 89.496 33.968 1.00 195.98 303 ILE B CA 1
ATOM 5468 C C . ILE B 2 303 ? 9.279 90.113 32.712 1.00 197.46 303 ILE B C 1
ATOM 5469 O O . ILE B 2 303 ? 8.924 89.354 31.794 1.00 196.92 303 ILE B O 1
ATOM 5471 N N . PRO B 2 304 ? 9.132 91.426 32.640 1.00 195.66 304 PRO B N 1
ATOM 5472 C CA . PRO B 2 304 ? 8.642 92.053 31.409 1.00 200.30 304 PRO B CA 1
ATOM 5473 C C . PRO B 2 304 ? 9.753 92.162 30.373 1.00 206.50 304 PRO B C 1
ATOM 5474 O O . PRO B 2 304 ? 10.941 92.025 30.666 1.00 207.17 304 PRO B O 1
ATOM 5478 N N . ASP B 2 305 ? 9.338 92.423 29.137 1.00 208.98 305 ASP B N 1
ATOM 5479 C CA . ASP B 2 305 ? 10.278 92.548 28.032 1.00 207.64 305 ASP B CA 1
ATOM 5480 C C . ASP B 2 305 ? 10.059 93.875 27.315 1.00 204.49 305 ASP B C 1
ATOM 5481 O O . ASP B 2 305 ? 11.012 94.492 26.828 1.00 206.56 305 ASP B O 1
ATOM 5486 N N . PHE B 2 306 ? 8.806 94.325 27.262 1.00 211.80 306 PHE B N 1
ATOM 5487 C CA . PHE B 2 306 ? 8.452 95.592 26.639 1.00 202.79 306 PHE B CA 1
ATOM 5488 C C . PHE B 2 306 ? 7.390 96.283 27.482 1.00 200.03 306 PHE B C 1
ATOM 5489 O O . PHE B 2 306 ? 6.708 95.655 28.296 1.00 200.09 306 PHE B O 1
ATOM 5491 N N . ALA B 2 307 ? 7.251 97.591 27.272 1.00 206.39 307 ALA B N 1
ATOM 5492 C CA . ALA B 2 307 ? 6.322 98.413 28.036 1.00 206.69 307 ALA B CA 1
ATOM 5493 C C . ALA B 2 307 ? 5.538 99.312 27.094 1.00 216.03 307 ALA B C 1
ATOM 5494 O O . ALA B 2 307 ? 6.121 99.950 26.211 1.00 214.64 307 ALA B O 1
ATOM 5496 N N . VAL B 2 308 ? 4.224 99.364 27.288 1.00 216.78 308 VAL B N 1
ATOM 5497 C CA . VAL B 2 308 ? 3.337 100.222 26.511 1.00 215.90 308 VAL B CA 1
ATOM 5498 C C . VAL B 2 308 ? 2.904 101.369 27.412 1.00 221.31 308 VAL B C 1
ATOM 5499 O O . VAL B 2 308 ? 2.335 101.141 28.487 1.00 220.30 308 VAL B O 1
ATOM 5501 N N . ASN B 2 309 ? 3.171 102.597 26.977 1.00 224.00 309 ASN B N 1
ATOM 5502 C CA . ASN B 2 309 ? 2.903 103.782 27.788 1.00 227.47 309 ASN B CA 1
ATOM 5503 C C . ASN B 2 309 ? 1.498 104.289 27.488 1.00 229.05 309 ASN B C 1
ATOM 5504 O O . ASN B 2 309 ? 1.257 104.907 26.448 1.00 231.47 309 ASN B O 1
ATOM 5506 N N . LEU B 2 310 ? 0.567 104.015 28.397 1.00 233.86 310 LEU B N 1
ATOM 5507 C CA . LEU B 2 310 ? -0.727 104.676 28.430 1.00 224.35 310 LEU B CA 1
ATOM 5508 C C . LEU B 2 310 ? -0.777 105.609 29.633 1.00 235.19 310 LEU B C 1
ATOM 5509 O O . LEU B 2 310 ? -0.046 105.434 30.613 1.00 227.04 310 LEU B O 1
ATOM 5511 N N . GLY B 2 311 ? -1.655 106.609 29.547 1.00 226.79 311 GLY B N 1
ATOM 5512 C CA . GLY B 2 311 ? -1.664 107.658 30.554 1.00 234.63 311 GLY B CA 1
ATOM 5513 C C . GLY B 2 311 ? -2.145 107.183 31.912 1.00 242.32 311 GLY B C 1
ATOM 5514 O O . GLY B 2 311 ? -1.605 107.588 32.946 1.00 246.43 311 GLY B O 1
ATOM 5515 N N . ASP B 2 312 ? -3.167 106.325 31.933 1.00 244.77 312 ASP B N 1
ATOM 5516 C CA . ASP B 2 312 ? -3.669 105.806 33.202 1.00 235.47 312 ASP B CA 1
ATOM 5517 C C . ASP B 2 312 ? -2.669 104.848 33.837 1.00 233.35 312 ASP B C 1
ATOM 5518 O O . ASP B 2 312 ? -2.381 104.938 35.036 1.00 230.55 312 ASP B O 1
ATOM 5520 N N . LYS B 2 313 ? -2.126 103.928 33.047 1.00 238.96 313 LYS B N 1
ATOM 5521 C CA . LYS B 2 313 ? -1.138 102.979 33.539 1.00 232.86 313 LYS B CA 1
ATOM 5522 C C . LYS B 2 313 ? -0.408 102.392 32.341 1.00 225.68 313 LYS B C 1
ATOM 5523 O O . LYS B 2 313 ? -0.811 102.578 31.192 1.00 227.08 313 LYS B O 1
ATOM 5525 N N . LYS B 2 314 ? 0.678 101.683 32.623 1.00 229.30 314 LYS B N 1
ATOM 5526 C CA . LYS B 2 314 ? 1.498 101.083 31.584 1.00 220.24 314 LYS B CA 1
ATOM 5527 C C . LYS B 2 314 ? 1.143 99.612 31.398 1.00 220.72 314 LYS B C 1
ATOM 5528 O O . LYS B 2 314 ? 0.639 98.953 32.311 1.00 213.48 314 LYS B O 1
ATOM 5530 N N . VAL B 2 315 ? 1.411 99.105 30.197 1.00 215.94 315 VAL B N 1
ATOM 5531 C CA . VAL B 2 315 ? 1.159 97.711 29.847 1.00 215.55 315 VAL B CA 1
ATOM 5532 C C . VAL B 2 315 ? 2.497 97.015 29.639 1.00 215.70 315 VAL B C 1
ATOM 5533 O O . VAL B 2 315 ? 3.238 97.344 28.704 1.00 217.33 315 VAL B O 1
ATOM 5535 N N . TYR B 2 316 ? 2.797 96.045 30.499 1.00 210.48 316 TYR B N 1
ATOM 5536 C CA . TYR B 2 316 ? 3.994 95.233 30.352 1.00 203.37 316 TYR B CA 1
ATOM 5537 C C . TYR B 2 316 ? 3.770 94.141 29.314 1.00 203.99 316 TYR B C 1
ATOM 5538 O O . TYR B 2 316 ? 2.648 93.671 29.106 1.00 208.10 316 TYR B O 1
ATOM 5540 N N . ILE B 2 317 ? 4.857 93.735 28.665 1.00 209.02 317 ILE B N 1
ATOM 5541 C CA . ILE B 2 317 ? 4.815 92.719 27.622 1.00 199.56 317 ILE B CA 1
ATOM 5542 C C . ILE B 2 317 ? 6.038 91.826 27.767 1.00 198.66 317 ILE B C 1
ATOM 5543 O O . ILE B 2 317 ? 7.125 92.297 28.114 1.00 199.44 317 ILE B O 1
ATOM 5545 N N . GLU B 2 318 ? 5.856 90.533 27.501 1.00 196.10 318 GLU B N 1
ATOM 5546 C CA . GLU B 2 318 ? 6.931 89.554 27.567 1.00 198.07 318 GLU B CA 1
ATOM 5547 C C . GLU B 2 318 ? 6.992 88.786 26.255 1.00 203.04 318 GLU B C 1
ATOM 5548 O O . GLU B 2 318 ? 5.956 88.405 25.701 1.00 202.42 318 GLU B O 1
ATOM 5550 N N . ILE B 2 319 ? 8.211 88.564 25.763 1.00 202.35 319 ILE B N 1
ATOM 5551 C CA . ILE B 2 319 ? 8.425 87.980 24.441 1.00 202.26 319 ILE B CA 1
ATOM 5552 C C . ILE B 2 319 ? 9.288 86.723 24.507 1.00 203.66 319 ILE B C 1
ATOM 5553 O O . ILE B 2 319 ? 10.083 86.465 23.596 1.00 207.07 319 ILE B O 1
ATOM 5555 N N . ALA B 2 320 ? 9.161 85.948 25.584 1.00 195.19 320 ALA B N 1
ATOM 5556 C CA . ALA B 2 320 ? 9.946 84.726 25.740 1.00 194.17 320 ALA B CA 1
ATOM 5557 C C . ALA B 2 320 ? 9.737 83.778 24.559 1.00 191.80 320 ALA B C 1
ATOM 5558 O O . ALA B 2 320 ? 8.723 83.824 23.858 1.00 193.76 320 ALA B O 1
ATOM 5560 N N . GLY B 2 321 ? 10.723 82.906 24.345 1.00 188.34 321 GLY B N 1
ATOM 5561 C CA . GLY B 2 321 ? 10.686 81.987 23.221 1.00 188.46 321 GLY B CA 1
ATOM 5562 C C . GLY B 2 321 ? 10.117 80.612 23.514 1.00 187.21 321 GLY B C 1
ATOM 5563 O O . GLY B 2 321 ? 9.170 80.176 22.851 1.00 189.88 321 GLY B O 1
ATOM 5564 N N . PHE B 2 322 ? 10.676 79.922 24.506 1.00 181.07 322 PHE B N 1
ATOM 5565 C CA . PHE B 2 322 ? 10.279 78.551 24.798 1.00 172.93 322 PHE B CA 1
ATOM 5566 C C . PHE B 2 322 ? 8.947 78.519 25.535 1.00 179.25 322 PHE B C 1
ATOM 5567 O O . PHE B 2 322 ? 8.592 79.453 26.259 1.00 189.33 322 PHE B O 1
ATOM 5569 N N . TRP B 2 323 ? 8.211 77.425 25.354 1.00 177.56 323 TRP B N 1
ATOM 5570 C CA . TRP B 2 323 ? 6.893 77.302 25.962 1.00 176.55 323 TRP B CA 1
ATOM 5571 C C . TRP B 2 323 ? 6.428 75.855 25.890 1.00 182.42 323 TRP B C 1
ATOM 5572 O O . TRP B 2 323 ? 6.915 75.062 25.079 1.00 175.82 323 TRP B O 1
ATOM 5574 N N . THR B 2 324 ? 5.473 75.531 26.758 1.00 186.20 324 THR B N 1
ATOM 5575 C CA . THR B 2 324 ? 4.804 74.240 26.766 1.00 186.90 324 THR B CA 1
ATOM 5576 C C . THR B 2 324 ? 3.422 74.430 27.374 1.00 189.25 324 THR B C 1
ATOM 5577 O O . THR B 2 324 ? 3.210 75.331 28.190 1.00 191.80 324 THR B O 1
ATOM 5579 N N . ASP B 2 325 ? 2.484 73.572 26.967 1.00 190.55 325 ASP B N 1
ATOM 5580 C CA . ASP B 2 325 ? 1.101 73.694 27.421 1.00 190.70 325 ASP B CA 1
ATOM 5581 C C . ASP B 2 325 ? 1.011 73.660 28.943 1.00 200.85 325 ASP B C 1
ATOM 5582 O O . ASP B 2 325 ? 0.477 74.583 29.569 1.00 190.01 325 ASP B O 1
ATOM 5584 N N . GLU B 2 326 ? 1.524 72.590 29.557 1.00 198.06 326 GLU B N 1
ATOM 5585 C CA . GLU B 2 326 ? 1.512 72.497 31.013 1.00 199.72 326 GLU B CA 1
ATOM 5586 C C . GLU B 2 326 ? 2.369 73.581 31.650 1.00 201.27 326 GLU B C 1
ATOM 5587 O O . GLU B 2 326 ? 2.074 74.034 32.763 1.00 205.87 326 GLU B O 1
ATOM 5589 N N . TYR B 2 327 ? 3.428 74.007 30.964 1.00 211.22 327 TYR B N 1
ATOM 5590 C CA . TYR B 2 327 ? 4.332 75.005 31.515 1.00 192.98 327 TYR B CA 1
ATOM 5591 C C . TYR B 2 327 ? 3.840 76.430 31.300 1.00 187.57 327 TYR B C 1
ATOM 5592 O O . TYR B 2 327 ? 4.309 77.341 31.990 1.00 181.90 327 TYR B O 1
ATOM 5594 N N . LEU B 2 328 ? 2.914 76.647 30.366 1.00 192.25 328 LEU B N 1
ATOM 5595 C CA . LEU B 2 328 ? 2.351 77.976 30.166 1.00 193.65 328 LEU B CA 1
ATOM 5596 C C . LEU B 2 328 ? 1.154 78.244 31.065 1.00 201.52 328 LEU B C 1
ATOM 5597 O O . LEU B 2 328 ? 0.883 79.406 31.392 1.00 191.86 328 LEU B O 1
ATOM 5599 N N . ARG B 2 329 ? 0.438 77.195 31.476 1.00 194.61 329 ARG B N 1
ATOM 5600 C CA . ARG B 2 329 ? -0.780 77.383 32.256 1.00 203.00 329 ARG B CA 1
ATOM 5601 C C . ARG B 2 329 ? -0.487 77.996 33.622 1.00 203.11 329 ARG B C 1
ATOM 5602 O O . ARG B 2 329 ? -1.297 78.772 34.143 1.00 205.28 329 ARG B O 1
ATOM 5604 N N . LYS B 2 330 ? 0.661 77.666 34.218 1.00 209.16 330 LYS B N 1
ATOM 5605 C CA . LYS B 2 330 ? 1.000 78.223 35.525 1.00 199.56 330 LYS B CA 1
ATOM 5606 C C . LYS B 2 330 ? 1.358 79.700 35.417 1.00 196.23 330 LYS B C 1
ATOM 5607 O O . LYS B 2 330 ? 0.841 80.534 36.170 1.00 189.74 330 LYS B O 1
ATOM 5609 N N . LYS B 2 331 ? 2.245 80.043 34.479 1.00 197.24 331 LYS B N 1
ATOM 5610 C CA . LYS B 2 331 ? 2.605 81.440 34.270 1.00 197.50 331 LYS B CA 1
ATOM 5611 C C . LYS B 2 331 ? 1.423 82.276 33.795 1.00 202.35 331 LYS B C 1
ATOM 5612 O O . LYS B 2 331 ? 1.450 83.503 33.940 1.00 202.49 331 LYS B O 1
ATOM 5614 N N . ALA B 2 332 ? 0.390 81.643 33.236 1.00 197.95 332 ALA B N 1
ATOM 5615 C CA . ALA B 2 332 ? -0.721 82.394 32.664 1.00 206.38 332 ALA B CA 1
ATOM 5616 C C . ALA B 2 332 ? -1.780 82.729 33.707 1.00 218.79 332 ALA B C 1
ATOM 5617 O O . ALA B 2 332 ? -2.364 83.818 33.671 1.00 213.06 332 ALA B O 1
ATOM 5619 N N . GLU B 2 333 ? -2.057 81.807 34.630 1.00 214.67 333 GLU B N 1
ATOM 5620 C CA . GLU B 2 333 ? -3.021 82.095 35.686 1.00 216.78 333 GLU B CA 1
ATOM 5621 C C . GLU B 2 333 ? -2.552 83.216 36.607 1.00 215.33 333 GLU B C 1
ATOM 5622 O O . GLU B 2 333 ? -3.382 83.844 37.271 1.00 218.43 333 GLU B O 1
ATOM 5624 N N . LYS B 2 334 ? -1.244 83.485 36.652 1.00 223.71 334 LYS B N 1
ATOM 5625 C CA . LYS B 2 334 ? -0.727 84.530 37.529 1.00 214.10 334 LYS B CA 1
ATOM 5626 C C . LYS B 2 334 ? -0.974 85.921 36.967 1.00 204.68 334 LYS B C 1
ATOM 5627 O O . LYS B 2 334 ? -1.161 86.871 37.735 1.00 208.84 334 LYS B O 1
ATOM 5629 N N . ILE B 2 335 ? -0.964 86.065 35.640 1.00 216.94 335 ILE B N 1
ATOM 5630 C CA . ILE B 2 335 ? -1.101 87.384 35.032 1.00 204.71 335 ILE B CA 1
ATOM 5631 C C . ILE B 2 335 ? -2.493 87.949 35.279 1.00 207.45 335 ILE B C 1
ATOM 5632 O O . ILE B 2 335 ? -2.662 89.158 35.478 1.00 204.95 335 ILE B O 1
ATOM 5634 N N . LYS B 2 336 ? -3.512 87.089 35.274 1.00 202.48 336 LYS B N 1
ATOM 5635 C CA . LYS B 2 336 ? -4.872 87.564 35.496 1.00 213.47 336 LYS B CA 1
ATOM 5636 C C . LYS B 2 336 ? -5.159 87.771 36.979 1.00 223.50 336 LYS B C 1
ATOM 5637 O O . LYS B 2 336 ? -5.893 88.697 37.346 1.00 215.22 336 LYS B O 1
ATOM 5639 N N . SER B 2 337 ? -4.597 86.916 37.837 1.00 218.07 337 SER B N 1
ATOM 5640 C CA . SER B 2 337 ? -4.846 87.012 39.272 1.00 218.92 337 SER B CA 1
ATOM 5641 C C . SER B 2 337 ? -4.373 88.354 39.817 1.00 216.21 337 SER B C 1
ATOM 5642 O O . SER B 2 337 ? -5.142 89.099 40.436 1.00 217.82 337 SER B O 1
ATOM 5644 N N . SER B 2 338 ? -3.106 88.688 39.575 1.00 225.78 338 SER B N 1
ATOM 5645 C CA . SER B 2 338 ? -2.570 89.971 40.011 1.00 205.44 338 SER B CA 1
ATOM 5646 C C . SER B 2 338 ? -3.120 91.148 39.212 1.00 214.59 338 SER B C 1
ATOM 5647 O O . SER B 2 338 ? -2.832 92.297 39.567 1.00 190.80 338 SER B O 1
ATOM 5649 N N . SER B 2 339 ? -3.902 90.891 38.159 1.00 215.64 339 SER B N 1
ATOM 5650 C CA . SER B 2 339 ? -4.471 91.932 37.295 1.00 213.74 339 SER B CA 1
ATOM 5651 C C . SER B 2 339 ? -3.387 92.807 36.673 1.00 210.86 339 SER B C 1
ATOM 5652 O O . SER B 2 339 ? -3.586 94.005 36.453 1.00 215.29 339 SER B O 1
ATOM 5654 N N . ILE B 2 340 ? -2.233 92.212 36.392 1.00 218.39 340 ILE B N 1
ATOM 5655 C CA . ILE B 2 340 ? -1.121 92.916 35.762 1.00 201.34 340 ILE B CA 1
ATOM 5656 C C . ILE B 2 340 ? -1.299 92.810 34.252 1.00 199.59 340 ILE B C 1
ATOM 5657 O O . ILE B 2 340 ? -1.859 91.817 33.766 1.00 202.98 340 ILE B O 1
ATOM 5659 N N . PRO B 2 341 ? -0.857 93.799 33.476 1.00 200.50 341 PRO B N 1
ATOM 5660 C CA . PRO B 2 341 ? -1.060 93.735 32.022 1.00 200.53 341 PRO B CA 1
ATOM 5661 C C . PRO B 2 341 ? -0.358 92.546 31.380 1.00 204.66 341 PRO B C 1
ATOM 5662 O O . PRO B 2 341 ? -1.020 91.701 30.770 1.00 209.05 341 PRO B O 1
ATOM 5666 N N . LEU B 2 342 ? 0.965 92.465 31.536 1.00 197.10 342 LEU B N 1
ATOM 5667 C CA . LEU B 2 342 ? 1.769 91.285 31.203 1.00 199.41 342 LEU B CA 1
ATOM 5668 C C . LEU B 2 342 ? 1.372 90.665 29.860 1.00 207.71 342 LEU B C 1
ATOM 5669 O O . LEU B 2 342 ? 0.869 89.543 29.787 1.00 202.89 342 LEU B O 1
ATOM 5671 N N . ILE B 2 343 ? 1.602 91.420 28.786 1.00 203.26 343 ILE B N 1
ATOM 5672 C CA . ILE B 2 343 ? 1.290 90.924 27.449 1.00 201.96 343 ILE B CA 1
ATOM 5673 C C . ILE B 2 343 ? 2.259 89.805 27.086 1.00 196.85 343 ILE B C 1
ATOM 5674 O O . ILE B 2 343 ? 3.476 89.927 27.273 1.00 202.16 343 ILE B O 1
ATOM 5676 N N . LEU B 2 344 ? 1.721 88.701 26.571 1.00 200.72 344 LEU B N 1
ATOM 5677 C CA . LEU B 2 344 ? 2.498 87.497 26.303 1.00 186.60 344 LEU B CA 1
ATOM 5678 C C . LEU B 2 344 ? 2.379 87.105 24.837 1.00 201.01 344 LEU B C 1
ATOM 5679 O O . LEU B 2 344 ? 1.274 87.064 24.287 1.00 203.31 344 LEU B O 1
ATOM 5681 N N . ILE B 2 345 ? 3.517 86.803 24.213 1.00 198.35 345 ILE B N 1
ATOM 5682 C CA . ILE B 2 345 ? 3.565 86.414 22.807 1.00 199.62 345 ILE B CA 1
ATOM 5683 C C . ILE B 2 345 ? 4.629 85.336 22.648 1.00 208.55 345 ILE B C 1
ATOM 5684 O O . ILE B 2 345 ? 5.806 85.575 22.939 1.00 204.40 345 ILE B O 1
ATOM 5686 N N . ALA B 2 346 ? 4.220 84.158 22.184 1.00 202.51 346 ALA B N 1
ATOM 5687 C CA . ALA B 2 346 ? 5.075 82.985 22.095 1.00 212.91 346 ALA B CA 1
ATOM 5688 C C . ALA B 2 346 ? 5.292 82.596 20.633 1.00 226.54 346 ALA B C 1
ATOM 5689 O O . ALA B 2 346 ? 4.900 83.319 19.710 1.00 219.08 346 ALA B O 1
ATOM 5691 N N . ARG B 2 347 ? 5.934 81.444 20.424 1.00 227.70 347 ARG B N 1
ATOM 5692 C CA . ARG B 2 347 ? 6.259 80.928 19.093 1.00 229.20 347 ARG B CA 1
ATOM 5693 C C . ARG B 2 347 ? 5.424 79.678 18.824 1.00 230.46 347 ARG B C 1
ATOM 5694 O O . ARG B 2 347 ? 5.781 78.579 19.257 1.00 232.34 347 ARG B O 1
ATOM 5696 N N . GLU B 2 348 ? 4.321 79.844 18.091 1.00 244.15 348 GLU B N 1
ATOM 5697 C CA . GLU B 2 348 ? 3.458 78.714 17.767 1.00 222.09 348 GLU B CA 1
ATOM 5698 C C . GLU B 2 348 ? 3.995 77.854 16.629 1.00 214.18 348 GLU B C 1
ATOM 5699 O O . GLU B 2 348 ? 3.397 76.815 16.330 1.00 216.53 348 GLU B O 1
ATOM 5701 N N . ASP B 2 349 ? 5.091 78.257 15.986 1.00 217.89 349 ASP B N 1
ATOM 5702 C CA . ASP B 2 349 ? 5.708 77.463 14.933 1.00 220.34 349 ASP B CA 1
ATOM 5703 C C . ASP B 2 349 ? 6.950 76.717 15.399 1.00 232.91 349 ASP B C 1
ATOM 5704 O O . ASP B 2 349 ? 7.450 75.858 14.665 1.00 222.31 349 ASP B O 1
ATOM 5706 N N . PHE B 2 350 ? 7.456 77.022 16.592 1.00 230.33 350 PHE B N 1
ATOM 5707 C CA . PHE B 2 350 ? 8.679 76.421 17.108 1.00 231.95 350 PHE B CA 1
ATOM 5708 C C . PHE B 2 350 ? 8.419 75.338 18.147 1.00 231.15 350 PHE B C 1
ATOM 5709 O O . PHE B 2 350 ? 9.036 74.272 18.086 1.00 232.66 350 PHE B O 1
ATOM 5711 N N . GLY B 2 351 ? 7.520 75.582 19.099 1.00 239.26 351 GLY B N 1
ATOM 5712 C CA . GLY B 2 351 ? 7.164 74.581 20.080 1.00 226.96 351 GLY B CA 1
ATOM 5713 C C . GLY B 2 351 ? 6.129 73.604 19.553 1.00 220.76 351 GLY B C 1
ATOM 5714 O O . GLY B 2 351 ? 5.719 73.641 18.393 1.00 226.58 351 GLY B O 1
ATOM 5715 N N . ASP B 2 352 ? 5.702 72.706 20.437 1.00 224.09 352 ASP B N 1
ATOM 5716 C CA . ASP B 2 352 ? 4.700 71.714 20.077 1.00 224.59 352 ASP B CA 1
ATOM 5717 C C . ASP B 2 352 ? 3.300 72.307 20.181 1.00 238.98 352 ASP B C 1
ATOM 5718 O O . ASP B 2 352 ? 3.026 73.167 21.023 1.00 224.87 352 ASP B O 1
ATOM 5720 N N . GLY B 2 353 ? 2.410 71.833 19.313 1.00 233.17 353 GLY B N 1
ATOM 5721 C CA . GLY B 2 353 ? 1.052 72.336 19.268 1.00 245.21 353 GLY B CA 1
ATOM 5722 C C . GLY B 2 353 ? 0.079 71.539 20.111 1.00 256.77 353 GLY B C 1
ATOM 5723 O O . GLY B 2 353 ? -0.223 70.383 19.799 1.00 261.20 353 GLY B O 1
ATOM 5724 N N . GLY B 2 354 ? -0.420 72.149 21.183 1.00 251.64 354 GLY B N 1
ATOM 5725 C CA . GLY B 2 354 ? -1.384 71.499 22.049 1.00 251.79 354 GLY B CA 1
ATOM 5726 C C . GLY B 2 354 ? -2.752 72.148 22.004 1.00 250.35 354 GLY B C 1
ATOM 5727 O O . GLY B 2 354 ? -3.407 72.165 20.957 1.00 252.54 354 GLY B O 1
ATOM 5728 N N . ALA B 2 355 ? -3.199 72.679 23.139 1.00 254.18 355 ALA B N 1
ATOM 5729 C CA . ALA B 2 355 ? -4.492 73.345 23.249 1.00 238.25 355 ALA B CA 1
ATOM 5730 C C . ALA B 2 355 ? -4.255 74.814 23.571 1.00 235.18 355 ALA B C 1
ATOM 5731 O O . ALA B 2 355 ? -3.765 75.147 24.656 1.00 230.62 355 ALA B O 1
ATOM 5733 N N . ASN B 2 356 ? -4.607 75.684 22.629 1.00 230.75 356 ASN B N 1
ATOM 5734 C CA . ASN B 2 356 ? -4.424 77.113 22.815 1.00 230.44 356 ASN B CA 1
ATOM 5735 C C . ASN B 2 356 ? -5.307 77.621 23.950 1.00 240.96 356 ASN B C 1
ATOM 5736 O O . ASN B 2 356 ? -6.351 77.046 24.275 1.00 242.21 356 ASN B O 1
ATOM 5738 N N . VAL B 2 357 ? -4.868 78.727 24.551 1.00 236.75 357 VAL B N 1
ATOM 5739 C CA . VAL B 2 357 ? -5.519 79.237 25.748 1.00 236.32 357 VAL B CA 1
ATOM 5740 C C . VAL B 2 357 ? -6.899 79.784 25.402 1.00 238.67 357 VAL B C 1
ATOM 5741 O O . VAL B 2 357 ? -7.147 80.272 24.291 1.00 241.71 357 VAL B O 1
ATOM 5743 N N . LYS B 2 358 ? -7.807 79.704 26.375 1.00 243.08 358 LYS B N 1
ATOM 5744 C CA . LYS B 2 358 ? -9.186 80.121 26.150 1.00 235.73 358 LYS B CA 1
ATOM 5745 C C . LYS B 2 358 ? -9.292 81.635 25.997 1.00 235.79 358 LYS B C 1
ATOM 5746 O O . LYS B 2 358 ? -9.880 82.131 25.030 1.00 229.46 358 LYS B O 1
ATOM 5748 N N . ASP B 2 359 ? -8.725 82.389 26.940 1.00 236.37 359 ASP B N 1
ATOM 5749 C CA . ASP B 2 359 ? -8.907 83.836 26.981 1.00 233.73 359 ASP B CA 1
ATOM 5750 C C . ASP B 2 359 ? -7.762 84.591 26.311 1.00 232.90 359 ASP B C 1
ATOM 5751 O O . ASP B 2 359 ? -7.990 85.371 25.381 1.00 238.25 359 ASP B O 1
ATOM 5753 N N . VAL B 2 360 ? -6.533 84.381 26.773 1.00 238.39 360 VAL B N 1
ATOM 5754 C CA . VAL B 2 360 ? -5.370 85.137 26.319 1.00 222.99 360 VAL B CA 1
ATOM 5755 C C . VAL B 2 360 ? -4.401 84.162 25.667 1.00 238.77 360 VAL B C 1
ATOM 5756 O O . VAL B 2 360 ? -3.791 83.330 26.351 1.00 217.69 360 VAL B O 1
ATOM 5758 N N . ILE B 2 361 ? -4.240 84.275 24.349 1.00 234.13 361 ILE B N 1
ATOM 5759 C CA . ILE B 2 361 ? -3.330 83.416 23.604 1.00 232.94 361 ILE B CA 1
ATOM 5760 C C . ILE B 2 361 ? -2.846 84.174 22.378 1.00 231.24 361 ILE B C 1
ATOM 5761 O O . ILE B 2 361 ? -3.562 85.009 21.817 1.00 232.86 361 ILE B O 1
ATOM 5763 N N . LEU B 2 362 ? -1.614 83.882 21.969 1.00 239.26 362 LEU B N 1
ATOM 5764 C CA . LEU B 2 362 ? -1.024 84.468 20.774 1.00 217.83 362 LEU B CA 1
ATOM 5765 C C . LEU B 2 362 ? -0.271 83.384 20.019 1.00 218.49 362 LEU B C 1
ATOM 5766 O O . LEU B 2 362 ? 0.513 82.640 20.617 1.00 202.80 362 LEU B O 1
ATOM 5768 N N . PHE B 2 363 ? -0.507 83.299 18.716 1.00 220.05 363 PHE B N 1
ATOM 5769 C CA . PHE B 2 363 ? 0.168 82.338 17.858 1.00 222.21 363 PHE B CA 1
ATOM 5770 C C . PHE B 2 363 ? 1.259 83.027 17.048 1.00 222.46 363 PHE B C 1
ATOM 5771 O O . PHE B 2 363 ? 1.234 84.241 16.830 1.00 222.12 363 PHE B O 1
ATOM 5773 N N . SER B 2 364 ? 2.227 82.228 16.599 1.00 222.90 364 SER B N 1
ATOM 5774 C CA . SER B 2 364 ? 3.348 82.728 15.821 1.00 226.18 364 SER B CA 1
ATOM 5775 C C . SER B 2 364 ? 3.598 81.839 14.611 1.00 232.60 364 SER B C 1
ATOM 5776 O O . SER B 2 364 ? 3.195 80.674 14.566 1.00 228.81 364 SER B O 1
ATOM 5778 N N . ARG B 2 365 ? 4.290 82.416 13.638 1.00 231.33 365 ARG B N 1
ATOM 5779 C CA . ARG B 2 365 ? 4.565 81.784 12.355 1.00 233.53 365 ARG B CA 1
ATOM 5780 C C . ARG B 2 365 ? 5.896 82.332 11.849 1.00 234.36 365 ARG B C 1
ATOM 5781 O O . ARG B 2 365 ? 6.716 82.820 12.633 1.00 235.29 365 ARG B O 1
ATOM 5783 N N . LYS B 2 366 ? 6.132 82.212 10.541 1.00 239.41 366 LYS B N 1
ATOM 5784 C CA . LYS B 2 366 ? 7.345 82.772 9.951 1.00 232.16 366 LYS B CA 1
ATOM 5785 C C . LYS B 2 366 ? 7.428 84.278 10.183 1.00 237.18 366 LYS B C 1
ATOM 5786 O O . LYS B 2 366 ? 8.473 84.799 10.588 1.00 228.95 366 LYS B O 1
ATOM 5788 N N . ILE B 2 367 ? 6.335 84.994 9.934 1.00 236.74 367 ILE B N 1
ATOM 5789 C CA . ILE B 2 367 ? 6.296 86.440 10.147 1.00 233.14 367 ILE B CA 1
ATOM 5790 C C . ILE B 2 367 ? 5.093 86.776 11.021 1.00 231.23 367 ILE B C 1
ATOM 5791 O O . ILE B 2 367 ? 4.096 87.318 10.523 1.00 232.65 367 ILE B O 1
ATOM 5793 N N . PRO B 2 368 ? 5.141 86.479 12.318 1.00 234.02 368 PRO B N 1
ATOM 5794 C CA . PRO B 2 368 ? 3.962 86.638 13.181 1.00 221.87 368 PRO B CA 1
ATOM 5795 C C . PRO B 2 368 ? 3.797 88.010 13.816 1.00 216.53 368 PRO B C 1
ATOM 5796 O O . PRO B 2 368 ? 3.002 88.133 14.752 1.00 217.09 368 PRO B O 1
ATOM 5800 N N . TYR B 2 369 ? 4.517 89.031 13.348 1.00 212.77 369 TYR B N 1
ATOM 5801 C CA . TYR B 2 369 ? 4.438 90.352 13.959 1.00 213.57 369 TYR B CA 1
ATOM 5802 C C . TYR B 2 369 ? 3.024 90.923 13.961 1.00 227.39 369 TYR B C 1
ATOM 5803 O O . TYR B 2 369 ? 2.793 91.952 14.606 1.00 218.02 369 TYR B O 1
ATOM 5805 N N . GLY B 2 370 ? 2.082 90.289 13.264 1.00 219.68 370 GLY B N 1
ATOM 5806 C CA . GLY B 2 370 ? 0.695 90.707 13.288 1.00 224.01 370 GLY B CA 1
ATOM 5807 C C . GLY B 2 370 ? -0.212 89.750 14.035 1.00 228.19 370 GLY B C 1
ATOM 5808 O O . GLY B 2 370 ? -1.178 90.181 14.672 1.00 228.82 370 GLY B O 1
ATOM 5809 N N . GLU B 2 371 ? 0.090 88.448 13.962 1.00 231.93 371 GLU B N 1
ATOM 5810 C CA . GLU B 2 371 ? -0.761 87.442 14.594 1.00 218.57 371 GLU B CA 1
ATOM 5811 C C . GLU B 2 371 ? -0.968 87.731 16.077 1.00 229.37 371 GLU B C 1
ATOM 5812 O O . GLU B 2 371 ? -2.078 87.573 16.598 1.00 211.50 371 GLU B O 1
ATOM 5814 N N . VAL B 2 372 ? 0.087 88.164 16.771 1.00 224.66 372 VAL B N 1
ATOM 5815 C CA . VAL B 2 372 ? -0.064 88.604 18.155 1.00 226.13 372 VAL B CA 1
ATOM 5816 C C . VAL B 2 372 ? -0.477 90.065 18.244 1.00 224.70 372 VAL B C 1
ATOM 5817 O O . VAL B 2 372 ? -1.053 90.477 19.258 1.00 228.88 372 VAL B O 1
ATOM 5819 N N . ILE B 2 373 ? -0.195 90.860 17.208 1.00 236.44 373 ILE B N 1
ATOM 5820 C CA . ILE B 2 373 ? -0.603 92.258 17.201 1.00 219.73 373 ILE B CA 1
ATOM 5821 C C . ILE B 2 373 ? -2.118 92.399 17.192 1.00 227.88 373 ILE B C 1
ATOM 5822 O O . ILE B 2 373 ? -2.641 93.447 17.589 1.00 209.33 373 ILE B O 1
ATOM 5824 N N . LYS B 2 374 ? -2.842 91.369 16.750 1.00 223.50 374 LYS B N 1
ATOM 5825 C CA . LYS B 2 374 ? -4.300 91.431 16.766 1.00 225.17 374 LYS B CA 1
ATOM 5826 C C . LYS B 2 374 ? -4.833 91.439 18.195 1.00 224.20 374 LYS B C 1
ATOM 5827 O O . LYS B 2 374 ? -5.677 92.271 18.549 1.00 226.16 374 LYS B O 1
ATOM 5829 N N . ALA B 2 375 ? -4.350 90.518 19.031 1.00 229.09 375 ALA B N 1
ATOM 5830 C CA . ALA B 2 375 ? -4.742 90.494 20.435 1.00 216.74 375 ALA B CA 1
ATOM 5831 C C . ALA B 2 375 ? -4.078 91.595 21.249 1.00 225.47 375 ALA B C 1
ATOM 5832 O O . ALA B 2 375 ? -4.619 91.992 22.286 1.00 207.97 375 ALA B O 1
ATOM 5834 N N . LEU B 2 376 ? -2.928 92.099 20.797 1.00 224.43 376 LEU B N 1
ATOM 5835 C CA . LEU B 2 376 ? -2.182 93.079 21.576 1.00 222.47 376 LEU B CA 1
ATOM 5836 C C . LEU B 2 376 ? -2.739 94.487 21.399 1.00 217.84 376 LEU B C 1
ATOM 5837 O O . LEU B 2 376 ? -2.702 95.287 22.341 1.00 218.25 376 LEU B O 1
ATOM 5839 N N . LYS B 2 377 ? -3.239 94.815 20.201 1.00 228.62 377 LYS B N 1
ATOM 5840 C CA . LYS B 2 377 ? -3.886 96.111 19.993 1.00 205.85 377 LYS B CA 1
ATOM 5841 C C . LYS B 2 377 ? -4.981 96.357 21.022 1.00 204.80 377 LYS B C 1
ATOM 5842 O O . LYS B 2 377 ? -5.235 97.506 21.408 1.00 188.20 377 LYS B O 1
ATOM 5844 N N . ARG B 2 378 ? -5.638 95.290 21.475 1.00 208.46 378 ARG B N 1
ATOM 5845 C CA . ARG B 2 378 ? -6.594 95.361 22.576 1.00 206.77 378 ARG B CA 1
ATOM 5846 C C . ARG B 2 378 ? -5.826 95.349 23.899 1.00 208.72 378 ARG B C 1
ATOM 5847 O O . ARG B 2 378 ? -5.886 94.406 24.691 1.00 208.68 378 ARG B O 1
ATOM 5849 N N . TYR B 2 379 ? -5.072 96.431 24.120 1.00 208.42 379 TYR B N 1
ATOM 5850 C CA . TYR B 2 379 ? -4.428 96.627 25.413 1.00 206.06 379 TYR B CA 1
ATOM 5851 C C . TYR B 2 379 ? -5.447 96.583 26.540 1.00 205.16 379 TYR B C 1
ATOM 5852 O O . TYR B 2 379 ? -5.128 96.145 27.652 1.00 208.51 379 TYR B O 1
ATOM 5854 N N . LYS B 2 380 ? -6.671 97.019 26.259 1.00 213.67 380 LYS B N 1
ATOM 5855 C CA . LYS B 2 380 ? -7.769 97.019 27.227 1.00 204.26 380 LYS B CA 1
ATOM 5856 C C . LYS B 2 380 ? -7.369 97.701 28.543 1.00 203.72 380 LYS B C 1
ATOM 5857 O O . LYS B 2 380 ? -7.410 97.069 29.604 1.00 192.23 380 LYS B O 1
ATOM 5859 N N . PRO B 2 381 ? -6.985 98.980 28.510 1.00 202.09 381 PRO B N 1
ATOM 5860 C CA . PRO B 2 381 ? -6.616 99.647 29.763 1.00 205.38 381 PRO B CA 1
ATOM 5861 C C . PRO B 2 381 ? -7.835 99.891 30.639 1.00 215.48 381 PRO B C 1
ATOM 5862 O O . PRO B 2 381 ? -8.639 100.788 30.361 1.00 215.94 381 PRO B O 1
ATOM 5866 N N . GLU B 2 382 ? -7.977 99.089 31.694 1.00 213.11 382 GLU B N 1
ATOM 5867 C CA . GLU B 2 382 ? -9.085 99.191 32.643 1.00 217.40 382 GLU B CA 1
ATOM 5868 C C . GLU B 2 382 ? -10.436 99.193 31.924 1.00 219.97 382 GLU B C 1
ATOM 5869 O O . GLU B 2 382 ? -11.189 100.168 31.953 1.00 218.05 382 GLU B O 1
ATOM 5871 N N . LYS B 2 383 ? -10.731 98.074 31.260 1.00 219.40 383 LYS B N 1
ATOM 5872 C CA . LYS B 2 383 ? -11.959 97.923 30.487 1.00 225.79 383 LYS B CA 1
ATOM 5873 C C . LYS B 2 383 ? -12.901 96.886 31.089 1.00 232.97 383 LYS B C 1
ATOM 5874 O O . LYS B 2 383 ? -13.805 96.401 30.400 1.00 236.79 383 LYS B O 1
ATOM 5876 N N . LYS B 2 384 ? -12.707 96.536 32.359 1.00 232.54 384 LYS B N 1
ATOM 5877 C CA . LYS B 2 384 ? -13.514 95.505 32.998 1.00 229.86 384 LYS B CA 1
ATOM 5878 C C . LYS B 2 384 ? -14.793 96.064 33.608 1.00 223.17 384 LYS B C 1
ATOM 5879 O O . LYS B 2 384 ? -15.842 95.412 33.550 1.00 226.49 384 LYS B O 1
ATOM 5881 N N . VAL B 2 385 ? -14.732 97.260 34.185 1.00 230.34 385 VAL B N 1
ATOM 5882 C CA . VAL B 2 385 ? -15.895 97.926 34.762 1.00 215.21 385 VAL B CA 1
ATOM 5883 C C . VAL B 2 385 ? -16.113 99.213 33.980 1.00 221.76 385 VAL B C 1
ATOM 5884 O O . VAL B 2 385 ? -15.284 100.132 34.036 1.00 211.67 385 VAL B O 1
ATOM 5886 N N . GLU B 2 386 ? -17.223 99.281 33.245 1.00 218.35 386 GLU B N 1
ATOM 5887 C CA . GLU B 2 386 ? -17.564 100.448 32.441 1.00 215.12 386 GLU B CA 1
ATOM 5888 C C . GLU B 2 386 ? -18.998 100.855 32.740 1.00 218.88 386 GLU B C 1
ATOM 5889 O O . GLU B 2 386 ? -19.906 100.019 32.691 1.00 223.32 386 GLU B O 1
ATOM 5891 N N . GLY B 2 387 ? -19.197 102.136 33.042 1.00 213.53 387 GLY B N 1
ATOM 5892 C CA . GLY B 2 387 ? -20.508 102.619 33.423 1.00 214.85 387 GLY B CA 1
ATOM 5893 C C . GLY B 2 387 ? -21.426 102.836 32.236 1.00 221.47 387 GLY B C 1
ATOM 5894 O O . GLY B 2 387 ? -21.031 102.723 31.075 1.00 214.49 387 GLY B O 1
ATOM 5895 N N . ASP B 2 388 ? -22.667 103.228 32.525 1.00 216.86 388 ASP B N 1
ATOM 5896 C CA . ASP B 2 388 ? -23.648 103.511 31.446 1.00 211.76 388 ASP B CA 1
ATOM 5897 C C . ASP B 2 388 ? -23.349 104.894 30.855 1.00 208.74 388 ASP B C 1
ATOM 5898 O O . ASP B 2 388 ? -23.195 105.846 31.639 1.00 212.92 388 ASP B O 1
ATOM 5900 N N . VAL B 2 389 ? -23.257 104.987 29.525 1.00 216.71 389 VAL B N 1
ATOM 5901 C CA . VAL B 2 389 ? -22.993 106.282 28.833 1.00 192.63 389 VAL B CA 1
ATOM 5902 C C . VAL B 2 389 ? -24.315 106.848 28.316 1.00 181.68 389 VAL B C 1
ATOM 5903 O O . VAL B 2 389 ? -24.292 107.927 27.729 1.00 177.61 389 VAL B O 1
ATOM 5905 N N . VAL B 2 390 ? -25.425 106.165 28.588 1.00 189.54 390 VAL B N 1
ATOM 5906 C CA . VAL B 2 390 ? -26.755 106.572 28.046 1.00 189.98 390 VAL B CA 1
ATOM 5907 C C . VAL B 2 390 ? -27.114 107.975 28.527 1.00 191.75 390 VAL B C 1
ATOM 5908 O O . VAL B 2 390 ? -27.532 108.792 27.697 1.00 190.69 390 VAL B O 1
ATOM 5910 N N . GLU B 2 391 ? -26.910 108.231 29.814 1.00 192.62 391 GLU B N 1
ATOM 5911 C CA . GLU B 2 391 ? -27.211 109.540 30.452 1.00 195.74 391 GLU B CA 1
ATOM 5912 C C . GLU B 2 391 ? -26.033 109.916 31.355 1.00 199.19 391 GLU B C 1
ATOM 5913 O O . GLU B 2 391 ? -24.957 109.295 31.190 1.00 199.78 391 GLU B O 1
ATOM 5915 N N . LEU B 2 392 ? -26.200 110.957 32.178 1.00 194.99 392 LEU B N 1
ATOM 5916 C CA . LEU B 2 392 ? -25.136 111.366 33.135 1.00 199.29 392 LEU B CA 1
ATOM 5917 C C . LEU B 2 392 ? -23.866 111.633 32.328 1.00 201.01 392 LEU B C 1
ATOM 5918 O O . LEU B 2 392 ? -23.899 112.548 31.490 1.00 201.44 392 LEU B O 1
ATOM 5920 N N . GLU B 2 393 ? -22.801 110.873 32.592 1.00 205.12 393 GLU B N 1
ATOM 5921 C CA . GLU B 2 393 ? -21.543 111.024 31.815 1.00 198.90 393 GLU B CA 1
ATOM 5922 C C . GLU B 2 393 ? -21.090 112.491 31.845 1.00 191.02 393 GLU B C 1
ATOM 5923 O O . GLU B 2 393 ? -21.001 113.113 30.773 1.00 188.46 393 GLU B O 1
ATOM 5925 N N . ASN B 2 394 ? -20.892 113.015 33.057 1.00 193.45 394 ASN B N 1
ATOM 5926 C CA . ASN B 2 394 ? -20.457 114.412 33.328 1.00 185.07 394 ASN B CA 1
ATOM 5927 C C . ASN B 2 394 ? -21.528 115.393 32.859 1.00 191.42 394 ASN B C 1
ATOM 5928 O O . ASN B 2 394 ? -21.156 116.504 32.469 1.00 187.28 394 ASN B O 1
ATOM 5930 N N . PHE B 2 395 ? -22.804 115.013 32.950 1.00 186.15 395 PHE B N 1
ATOM 5931 C CA . PHE B 2 395 ? -23.881 115.914 32.470 1.00 190.08 395 PHE B CA 1
ATOM 5932 C C . PHE B 2 395 ? -23.824 117.225 33.257 1.00 196.53 395 PHE B C 1
ATOM 5933 O O . PHE B 2 395 ? -23.903 118.303 32.646 1.00 198.33 395 PHE B O 1
ATOM 5935 N N . ALA B 2 396 ? -23.670 117.137 34.576 1.00 200.04 396 ALA B N 1
ATOM 5936 C CA . ALA B 2 396 ? -23.565 118.375 35.377 1.00 195.57 396 ALA B CA 1
ATOM 5937 C C . ALA B 2 396 ? -22.268 119.094 35.002 1.00 192.36 396 ALA B C 1
ATOM 5938 O O . ALA B 2 396 ? -22.317 120.308 34.746 1.00 190.58 396 ALA B O 1
ATOM 5940 N N . GLU B 2 397 ? -21.166 118.352 34.851 1.00 194.94 397 GLU B N 1
ATOM 5941 C CA . GLU B 2 397 ? -19.851 118.939 34.603 1.00 188.12 397 GLU B CA 1
ATOM 5942 C C . GLU B 2 397 ? -19.865 119.905 33.421 1.00 176.67 397 GLU B C 1
ATOM 5943 O O . GLU B 2 397 ? -19.573 121.098 33.574 1.00 173.33 397 GLU B O 1
ATOM 5945 N N . VAL B 2 398 ? -20.190 119.419 32.228 1.00 174.86 398 VAL B N 1
ATOM 5946 C CA . VAL B 2 398 ? -20.122 120.371 31.081 1.00 167.32 398 VAL B CA 1
ATOM 5947 C C . VAL B 2 398 ? -21.003 119.817 29.964 1.00 165.93 398 VAL B C 1
ATOM 5948 O O . VAL B 2 398 ? -20.637 118.773 29.421 1.00 167.26 398 VAL B O 1
ATOM 5950 N N . PRO B 2 399 ? -22.046 120.520 29.483 1.00 160.39 399 PRO B N 1
ATOM 5951 C CA . PRO B 2 399 ? -22.896 120.017 28.416 1.00 160.39 399 PRO B CA 1
ATOM 5952 C C . PRO B 2 399 ? -22.445 120.516 27.040 1.00 165.60 399 PRO B C 1
ATOM 5953 O O . PRO B 2 399 ? -23.234 120.469 26.130 1.00 154.31 399 PRO B O 1
ATOM 5957 N N . SER B 2 400 ? -21.184 120.946 26.950 1.00 163.12 400 SER B N 1
ATOM 5958 C CA . SER B 2 400 ? -20.558 121.501 25.726 1.00 160.70 400 SER B CA 1
ATOM 5959 C C . SER B 2 400 ? -20.645 120.463 24.607 1.00 161.94 400 SER B C 1
ATOM 5960 O O . SER B 2 400 ? -20.967 120.854 23.485 1.00 162.88 400 SER B O 1
ATOM 5962 N N . GLU B 2 401 ? -20.374 119.192 24.899 1.00 168.43 401 GLU B N 1
ATOM 5963 C CA . GLU B 2 401 ? -20.541 118.146 23.855 1.00 157.47 401 GLU B CA 1
ATOM 5964 C C . GLU B 2 401 ? -21.905 117.479 24.051 1.00 162.95 401 GLU B C 1
ATOM 5965 O O . GLU B 2 401 ? -22.229 116.568 23.265 1.00 159.19 401 GLU B O 1
ATOM 5967 N N . TYR B 2 402 ? -22.676 117.942 25.043 1.00 159.44 402 TYR B N 1
ATOM 5968 C CA . TYR B 2 402 ? -24.011 117.360 25.333 1.00 157.25 402 TYR B CA 1
ATOM 5969 C C . TYR B 2 402 ? -25.102 118.083 24.549 1.00 153.04 402 TYR B C 1
ATOM 5970 O O . TYR B 2 402 ? -26.011 118.670 25.156 1.00 154.85 402 TYR B O 1
ATOM 5972 N N . VAL B 2 403 ? -24.986 118.033 23.227 1.00 153.99 403 VAL B N 1
ATOM 5973 C CA . VAL B 2 403 ? -26.016 118.599 22.309 1.00 139.89 403 VAL B CA 1
ATOM 5974 C C . VAL B 2 403 ? -26.293 117.535 21.244 1.00 148.01 403 VAL B C 1
ATOM 5975 O O . VAL B 2 403 ? -27.205 117.728 20.445 1.00 129.99 403 VAL B O 1
ATOM 5977 N N . ILE B 2 404 ? -25.479 116.486 21.253 1.00 150.04 404 ILE B N 1
ATOM 5978 C CA . ILE B 2 404 ? -25.566 115.368 20.274 1.00 153.96 404 ILE B CA 1
ATOM 5979 C C . ILE B 2 404 ? -27.019 114.917 20.122 1.00 160.46 404 ILE B C 1
ATOM 5980 O O . ILE B 2 404 ? -27.542 115.043 19.019 1.00 159.84 404 ILE B O 1
ATOM 5985 N N . ALA B 2 405 ? -27.660 114.441 21.186 1.00 155.73 405 ALA B N 1
ATOM 5986 C CA . ALA B 2 405 ? -29.007 113.887 21.083 1.00 164.76 405 ALA B CA 1
ATOM 5987 C C . ALA B 2 405 ? -29.682 113.992 22.450 1.00 182.15 405 ALA B C 1
ATOM 5988 O O . ALA B 2 405 ? -29.127 114.567 23.391 1.00 175.06 405 ALA B O 1
ATOM 5990 N N . GLY B 2 406 ? -30.897 113.441 22.550 1.00 188.65 406 GLY B N 1
ATOM 5991 C CA . GLY B 2 406 ? -31.727 113.656 23.725 1.00 187.62 406 GLY B CA 1
ATOM 5992 C C . GLY B 2 406 ? -32.180 112.494 24.598 1.00 188.02 406 GLY B C 1
ATOM 5993 O O . GLY B 2 406 ? -32.337 112.687 25.808 1.00 189.01 406 GLY B O 1
ATOM 5994 N N . LYS B 2 407 ? -32.400 111.304 24.045 1.00 201.06 407 LYS B N 1
ATOM 5995 C CA . LYS B 2 407 ? -33.131 110.267 24.782 1.00 193.74 407 LYS B CA 1
ATOM 5996 C C . LYS B 2 407 ? -32.587 108.882 24.418 1.00 196.12 407 LYS B C 1
ATOM 5997 O O . LYS B 2 407 ? -31.459 108.749 23.931 1.00 194.54 407 LYS B O 1
ATOM 6003 N N . TYR B 2 408 ? -33.392 107.849 24.683 1.00 199.51 408 TYR B N 1
ATOM 6004 C CA . TYR B 2 408 ? -32.960 106.454 24.702 1.00 205.09 408 TYR B CA 1
ATOM 6005 C C . TYR B 2 408 ? -32.511 105.966 23.321 1.00 218.53 408 TYR B C 1
ATOM 6006 O O . TYR B 2 408 ? -32.677 106.636 22.300 1.00 221.54 408 TYR B O 1
ATOM 6015 N N . ALA B 2 409 ? -31.939 104.759 23.311 1.00 211.24 409 ALA B N 1
ATOM 6016 C CA . ALA B 2 409 ? -31.461 104.095 22.106 1.00 216.00 409 ALA B CA 1
ATOM 6017 C C . ALA B 2 409 ? -32.434 103.003 21.672 1.00 221.71 409 ALA B C 1
ATOM 6018 O O . ALA B 2 409 ? -33.050 102.327 22.499 1.00 225.52 409 ALA B O 1
ATOM 6020 N N . VAL B 2 410 ? -32.553 102.826 20.356 1.00 220.30 410 VAL B N 1
ATOM 6021 C CA . VAL B 2 410 ? -33.541 101.906 19.803 1.00 208.57 410 VAL B CA 1
ATOM 6022 C C . VAL B 2 410 ? -33.021 100.472 19.861 1.00 215.48 410 VAL B C 1
ATOM 6023 O O . VAL B 2 410 ? -31.815 100.214 19.862 1.00 204.81 410 VAL B O 1
ATOM 6025 N N . ARG B 2 411 ? -33.961 99.528 19.899 1.00 211.53 411 ARG B N 1
ATOM 6026 C CA . ARG B 2 411 ? -33.647 98.106 19.923 1.00 212.06 411 ARG B CA 1
ATOM 6027 C C . ARG B 2 411 ? -33.627 97.547 18.506 1.00 212.29 411 ARG B C 1
ATOM 6028 O O . ARG B 2 411 ? -34.486 97.878 17.685 1.00 214.53 411 ARG B O 1
ATOM 6030 N N . ARG B 2 412 ? -32.633 96.693 18.235 1.00 224.48 412 ARG B N 1
ATOM 6031 C CA . ARG B 2 412 ? -32.449 96.079 16.891 1.00 209.96 412 ARG B CA 1
ATOM 6032 C C . ARG B 2 412 ? -33.765 95.465 16.428 1.00 209.37 412 ARG B C 1
ATOM 6033 O O . ARG B 2 412 ? -34.164 95.709 15.283 1.00 213.49 412 ARG B O 1
ATOM 6041 N N . GLU B 2 413 ? -34.436 94.738 17.309 1.00 201.84 413 GLU B N 1
ATOM 6042 C CA . GLU B 2 413 ? -35.736 94.176 16.902 1.00 202.98 413 GLU B CA 1
ATOM 6043 C C . GLU B 2 413 ? -36.659 95.355 16.604 1.00 214.10 413 GLU B C 1
ATOM 6044 O O . GLU B 2 413 ? -37.283 95.344 15.525 1.00 210.18 413 GLU B O 1
ATOM 6046 N N . ILE B 2 414 ? -36.691 96.370 17.475 1.00 198.10 414 ILE B N 1
ATOM 6047 C CA . ILE B 2 414 ? -37.692 97.431 17.179 1.00 208.30 414 ILE B CA 1
ATOM 6048 C C . ILE B 2 414 ? -37.181 98.147 15.935 1.00 224.31 414 ILE B C 1
ATOM 6049 O O . ILE B 2 414 ? -37.997 98.419 15.027 1.00 221.62 414 ILE B O 1
ATOM 6051 N N . PHE B 2 415 ? -35.868 98.395 15.899 1.00 213.38 415 PHE B N 1
ATOM 6052 C CA . PHE B 2 415 ? -35.302 99.034 14.716 1.00 215.98 415 PHE B CA 1
ATOM 6053 C C . PHE B 2 415 ? -35.652 98.255 13.459 1.00 219.91 415 PHE B C 1
ATOM 6054 O O . PHE B 2 415 ? -35.961 98.851 12.422 1.00 222.10 415 PHE B O 1
ATOM 6056 N N . GLU B 2 416 ? -35.609 96.923 13.531 1.00 222.78 416 GLU B N 1
ATOM 6057 C CA . GLU B 2 416 ? -35.985 96.115 12.377 1.00 213.95 416 GLU B CA 1
ATOM 6058 C C . GLU B 2 416 ? -37.473 96.230 12.080 1.00 206.60 416 GLU B C 1
ATOM 6059 O O . GLU B 2 416 ? -37.880 96.125 10.918 1.00 209.26 416 GLU B O 1
ATOM 6061 N N . GLU B 2 417 ? -38.296 96.449 13.108 1.00 218.33 417 GLU B N 1
ATOM 6062 C CA . GLU B 2 417 ? -39.728 96.608 12.885 1.00 209.71 417 GLU B CA 1
ATOM 6063 C C . GLU B 2 417 ? -40.031 97.939 12.209 1.00 201.88 417 GLU B C 1
ATOM 6064 O O . GLU B 2 417 ? -40.851 98.005 11.285 1.00 199.12 417 GLU B O 1
ATOM 6066 N N . ILE B 2 418 ? -39.384 99.015 12.666 1.00 207.60 418 ILE B N 1
ATOM 6067 C CA . ILE B 2 418 ? -39.592 100.325 12.055 1.00 204.33 418 ILE B CA 1
ATOM 6068 C C . ILE B 2 418 ? -39.068 100.332 10.626 1.00 202.64 418 ILE B C 1
ATOM 6069 O O . ILE B 2 418 ? -39.708 100.875 9.716 1.00 197.13 418 ILE B O 1
ATOM 6071 N N . LYS B 2 419 ? -37.892 99.736 10.403 1.00 204.86 419 LYS B N 1
ATOM 6072 C CA . LYS B 2 419 ? -37.387 99.594 9.040 1.00 202.01 419 LYS B CA 1
ATOM 6073 C C . LYS B 2 419 ? -38.391 98.847 8.165 1.00 200.32 419 LYS B C 1
ATOM 6074 O O . LYS B 2 419 ? -38.715 99.294 7.059 1.00 199.66 419 LYS B O 1
ATOM 6080 N N . ARG B 2 420 ? -38.926 97.724 8.662 1.00 196.86 420 ARG B N 1
ATOM 6081 C CA . ARG B 2 420 ? -39.969 97.007 7.928 1.00 198.62 420 ARG B CA 1
ATOM 6082 C C . ARG B 2 420 ? -41.209 97.871 7.730 1.00 196.40 420 ARG B C 1
ATOM 6083 O O . ARG B 2 420 ? -41.860 97.807 6.679 1.00 199.73 420 ARG B O 1
ATOM 6085 N N . GLU B 2 421 ? -41.562 98.671 8.739 1.00 195.66 421 GLU B N 1
ATOM 6086 C CA . GLU B 2 421 ? -42.674 99.602 8.591 1.00 193.11 421 GLU B CA 1
ATOM 6087 C C . GLU B 2 421 ? -42.343 100.712 7.604 1.00 193.88 421 GLU B C 1
ATOM 6088 O O . GLU B 2 421 ? -43.244 101.246 6.947 1.00 191.73 421 GLU B O 1
ATOM 6090 N N . ILE B 2 422 ? -41.064 101.070 7.487 1.00 193.13 422 ILE B N 1
ATOM 6091 C CA . ILE B 2 422 ? -40.686 102.180 6.622 1.00 189.90 422 ILE B CA 1
ATOM 6092 C C . ILE B 2 422 ? -40.483 101.716 5.185 1.00 192.26 422 ILE B C 1
ATOM 6093 O O . ILE B 2 422 ? -40.703 102.489 4.245 1.00 195.98 422 ILE B O 1
ATOM 6095 N N . GLU B 2 423 ? -40.075 100.462 4.981 1.00 193.84 423 GLU B N 1
ATOM 6096 C CA . GLU B 2 423 ? -39.869 99.968 3.625 1.00 184.73 423 GLU B CA 1
ATOM 6097 C C . GLU B 2 423 ? -41.176 99.788 2.863 1.00 179.07 423 GLU B C 1
ATOM 6098 O O . GLU B 2 423 ? -41.158 99.755 1.628 1.00 177.87 423 GLU B O 1
ATOM 6100 N N . VAL B 2 424 ? -42.304 99.683 3.564 1.00 176.79 424 VAL B N 1
ATOM 6101 C CA . VAL B 2 424 ? -43.571 99.347 2.929 1.00 179.84 424 VAL B CA 1
ATOM 6102 C C . VAL B 2 424 ? -44.572 100.499 2.924 1.00 183.74 424 VAL B C 1
ATOM 6103 O O . VAL B 2 424 ? -45.466 100.511 2.064 1.00 186.15 424 VAL B O 1
ATOM 6107 N N . SER B 2 425 ? -44.465 101.456 3.848 1.00 178.29 425 SER B N 1
ATOM 6108 C CA . SER B 2 425 ? -45.453 102.528 3.936 1.00 180.37 425 SER B CA 1
ATOM 6109 C C . SER B 2 425 ? -45.396 103.490 2.755 1.00 179.98 425 SER B C 1
ATOM 6110 O O . SER B 2 425 ? -46.343 104.262 2.563 1.00 177.64 425 SER B O 1
ATOM 6113 N N . ASN B 2 426 ? -44.325 103.446 1.958 1.00 171.56 426 ASN B N 1
ATOM 6114 C CA . ASN B 2 426 ? -44.098 104.285 0.784 1.00 170.33 426 ASN B CA 1
ATOM 6115 C C . ASN B 2 426 ? -44.049 105.775 1.104 1.00 165.47 426 ASN B C 1
ATOM 6116 O O . ASN B 2 426 ? -44.968 106.522 0.739 1.00 160.25 426 ASN B O 1
ATOM 6121 N N . PRO B 2 427 ? -43.000 106.246 1.779 1.00 171.50 427 PRO B N 1
ATOM 6122 C CA . PRO B 2 427 ? -42.821 107.690 1.957 1.00 164.51 427 PRO B CA 1
ATOM 6123 C C . PRO B 2 427 ? -41.942 108.315 0.883 1.00 169.65 427 PRO B C 1
ATOM 6124 O O . PRO B 2 427 ? -40.946 107.743 0.437 1.00 156.18 427 PRO B O 1
ATOM 6128 N N . SER B 2 428 ? -42.329 109.519 0.464 1.00 160.28 428 SER B N 1
ATOM 6129 C CA . SER B 2 428 ? -41.525 110.312 -0.454 1.00 163.83 428 SER B CA 1
ATOM 6130 C C . SER B 2 428 ? -41.291 111.740 0.013 1.00 159.54 428 SER B C 1
ATOM 6131 O O . SER B 2 428 ? -40.480 112.441 -0.601 1.00 164.79 428 SER B O 1
ATOM 6134 N N . THR B 2 429 ? -41.957 112.188 1.070 1.00 168.89 429 THR B N 1
ATOM 6135 C CA . THR B 2 429 ? -41.811 113.543 1.573 1.00 148.57 429 THR B CA 1
ATOM 6136 C C . THR B 2 429 ? -41.149 113.521 2.943 1.00 156.29 429 THR B C 1
ATOM 6137 O O . THR B 2 429 ? -41.196 112.517 3.659 1.00 148.86 429 THR B O 1
ATOM 6139 N N . LEU B 2 430 ? -40.507 114.639 3.289 1.00 156.42 430 LEU B N 1
ATOM 6140 C CA . LEU B 2 430 ? -40.043 114.823 4.660 1.00 155.34 430 LEU B CA 1
ATOM 6141 C C . LEU B 2 430 ? -41.220 114.800 5.625 1.00 154.36 430 LEU B C 1
ATOM 6142 O O . LEU B 2 430 ? -41.175 114.137 6.667 1.00 160.12 430 LEU B O 1
ATOM 6144 N N . GLU B 2 431 ? -42.294 115.514 5.280 1.00 157.63 431 GLU B N 1
ATOM 6145 C CA . GLU B 2 431 ? -43.512 115.529 6.082 1.00 151.30 431 GLU B CA 1
ATOM 6146 C C . GLU B 2 431 ? -44.249 114.199 6.063 1.00 158.31 431 GLU B C 1
ATOM 6147 O O . GLU B 2 431 ? -45.242 114.051 6.785 1.00 152.87 431 GLU B O 1
ATOM 6149 N N . ASP B 2 432 ? -43.800 113.237 5.262 1.00 157.99 432 ASP B N 1
ATOM 6150 C CA . ASP B 2 432 ? -44.424 111.923 5.202 1.00 163.49 432 ASP B CA 1
ATOM 6151 C C . ASP B 2 432 ? -43.657 110.872 5.990 1.00 160.18 432 ASP B C 1
ATOM 6152 O O . ASP B 2 432 ? -44.271 109.966 6.564 1.00 157.92 432 ASP B O 1
ATOM 6157 N N . ILE B 2 433 ? -42.328 110.966 6.031 1.00 164.35 433 ILE B N 1
ATOM 6158 C CA . ILE B 2 433 ? -41.561 110.057 6.872 1.00 164.53 433 ILE B CA 1
ATOM 6159 C C . ILE B 2 433 ? -41.573 110.531 8.319 1.00 174.44 433 ILE B C 1
ATOM 6160 O O . ILE B 2 433 ? -41.418 109.722 9.242 1.00 171.33 433 ILE B O 1
ATOM 6165 N N . LYS B 2 434 ? -41.770 111.833 8.546 1.00 171.75 434 LYS B N 1
ATOM 6166 C CA . LYS B 2 434 ? -41.746 112.359 9.908 1.00 173.65 434 LYS B CA 1
ATOM 6167 C C . LYS B 2 434 ? -42.913 111.827 10.730 1.00 174.80 434 LYS B C 1
ATOM 6168 O O . LYS B 2 434 ? -42.752 111.525 11.917 1.00 180.21 434 LYS B O 1
ATOM 6170 N N . ALA B 2 435 ? -44.091 111.694 10.116 1.00 183.36 435 ALA B N 1
ATOM 6171 C CA . ALA B 2 435 ? -45.264 111.229 10.851 1.00 169.11 435 ALA B CA 1
ATOM 6172 C C . ALA B 2 435 ? -45.179 109.739 11.156 1.00 164.18 435 ALA B C 1
ATOM 6173 O O . ALA B 2 435 ? -45.567 109.299 12.245 1.00 147.88 435 ALA B O 1
ATOM 6175 N N . ILE B 2 436 ? -44.673 108.948 10.208 1.00 167.00 436 ILE B N 1
ATOM 6176 C CA . ILE B 2 436 ? -44.565 107.511 10.433 1.00 165.30 436 ILE B CA 1
ATOM 6177 C C . ILE B 2 436 ? -43.546 107.209 11.522 1.00 167.31 436 ILE B C 1
ATOM 6178 O O . ILE B 2 436 ? -43.685 106.222 12.255 1.00 169.37 436 ILE B O 1
ATOM 6180 N N . LEU B 2 437 ? -42.512 108.040 11.652 1.00 167.07 437 LEU B N 1
ATOM 6181 C CA . LEU B 2 437 ? -41.480 107.825 12.659 1.00 170.30 437 LEU B CA 1
ATOM 6182 C C . LEU B 2 437 ? -41.811 108.488 13.988 1.00 175.61 437 LEU B C 1
ATOM 6183 O O . LEU B 2 437 ? -41.335 108.032 15.036 1.00 178.63 437 LEU B O 1
ATOM 6188 N N . LYS B 2 438 ? -42.623 109.548 13.970 1.00 174.03 438 LYS B N 1
ATOM 6189 C CA . LYS B 2 438 ? -42.976 110.238 15.205 1.00 174.92 438 LYS B CA 1
ATOM 6190 C C . LYS B 2 438 ? -43.905 109.415 16.088 1.00 185.53 438 LYS B C 1
ATOM 6191 O O . LYS B 2 438 ? -43.990 109.687 17.290 1.00 181.80 438 LYS B O 1
ATOM 6193 N N . LYS B 2 439 ? -44.596 108.418 15.527 1.00 179.93 439 LYS B N 1
ATOM 6194 C CA . LYS B 2 439 ? -45.500 107.604 16.334 1.00 181.67 439 LYS B CA 1
ATOM 6195 C C . LYS B 2 439 ? -44.749 106.827 17.407 1.00 181.24 439 LYS B C 1
ATOM 6196 O O . LYS B 2 439 ? -45.296 106.576 18.487 1.00 183.02 439 LYS B O 1
ATOM 6198 N N . TYR B 2 440 ? -43.502 106.448 17.134 1.00 179.43 440 TYR B N 1
ATOM 6199 C CA . TYR B 2 440 ? -42.651 105.737 18.086 1.00 176.40 440 TYR B CA 1
ATOM 6200 C C . TYR B 2 440 ? -41.306 106.457 18.143 1.00 181.92 440 TYR B C 1
ATOM 6201 O O . TYR B 2 440 ? -40.470 106.289 17.251 1.00 183.88 440 TYR B O 1
ATOM 6203 N N . GLY B 2 441 ? -41.096 107.260 19.187 1.00 182.69 441 GLY B N 1
ATOM 6204 C CA . GLY B 2 441 ? -39.822 107.933 19.368 1.00 183.42 441 GLY B CA 1
ATOM 6205 C C . GLY B 2 441 ? -39.529 109.007 18.338 1.00 187.45 441 GLY B C 1
ATOM 6206 O O . GLY B 2 441 ? -38.668 108.818 17.473 1.00 173.04 441 GLY B O 1
ATOM 6207 N N . LEU B 2 442 ? -40.249 110.127 18.405 1.00 180.89 442 LEU B N 1
ATOM 6208 C CA . LEU B 2 442 ? -40.112 111.180 17.404 1.00 189.78 442 LEU B CA 1
ATOM 6209 C C . LEU B 2 442 ? -38.713 111.786 17.413 1.00 202.71 442 LEU B C 1
ATOM 6210 O O . LEU B 2 442 ? -38.079 111.922 18.462 1.00 201.20 442 LEU B O 1
ATOM 6212 N N . GLY B 2 443 ? -38.233 112.153 16.226 1.00 196.19 443 GLY B N 1
ATOM 6213 C CA . GLY B 2 443 ? -36.958 112.833 16.101 1.00 194.92 443 GLY B CA 1
ATOM 6214 C C . GLY B 2 443 ? -36.564 113.090 14.660 1.00 189.39 443 GLY B C 1
ATOM 6215 O O . GLY B 2 443 ? -36.706 112.207 13.809 1.00 198.42 443 GLY B O 1
ATOM 6216 N N . GLU B 2 444 ? -36.059 114.294 14.376 1.00 204.39 444 GLU B N 1
ATOM 6217 C CA . GLU B 2 444 ? -35.711 114.666 13.007 1.00 179.97 444 GLU B CA 1
ATOM 6218 C C . GLU B 2 444 ? -34.362 114.093 12.592 1.00 179.91 444 GLU B C 1
ATOM 6219 O O . GLU B 2 444 ? -34.244 113.463 11.535 1.00 162.81 444 GLU B O 1
ATOM 6221 N N . SER B 2 445 ? -33.329 114.313 13.403 1.00 182.37 445 SER B N 1
ATOM 6222 C CA . SER B 2 445 ? -32.012 113.783 13.085 1.00 180.40 445 SER B CA 1
ATOM 6223 C C . SER B 2 445 ? -31.932 112.331 13.541 1.00 179.80 445 SER B C 1
ATOM 6224 O O . SER B 2 445 ? -30.985 111.935 14.226 1.00 177.16 445 SER B O 1
ATOM 6226 N N . ALA B 2 446 ? -32.926 111.531 13.146 1.00 180.34 446 ALA B N 1
ATOM 6227 C CA . ALA B 2 446 ? -32.997 110.122 13.500 1.00 182.98 446 ALA B CA 1
ATOM 6228 C C . ALA B 2 446 ? -33.250 109.294 12.245 1.00 180.74 446 ALA B C 1
ATOM 6229 O O . ALA B 2 446 ? -33.469 108.080 12.338 1.00 182.74 446 ALA B O 1
ATOM 6231 N N . ILE B 2 447 ? -33.170 109.878 11.043 1.00 183.69 447 ILE B N 1
ATOM 6232 C CA . ILE B 2 447 ? -33.189 109.078 9.810 1.00 173.72 447 ILE B CA 1
ATOM 6233 C C . ILE B 2 447 ? -31.744 108.782 9.405 1.00 181.83 447 ILE B C 1
ATOM 6234 O O . ILE B 2 447 ? -31.462 108.449 8.246 1.00 173.19 447 ILE B O 1
ATOM 6236 N N . ARG B 2 448 ? -30.820 108.923 10.371 1.00 182.58 448 ARG B N 1
ATOM 6237 C CA . ARG B 2 448 ? -29.424 108.561 10.177 1.00 180.62 448 ARG B CA 1
ATOM 6238 C C . ARG B 2 448 ? -29.171 107.186 9.574 1.00 181.96 448 ARG B C 1
ATOM 6239 O O . ARG B 2 448 ? -28.217 107.021 8.809 1.00 184.64 448 ARG B O 1
ATOM 6247 N N . ALA B 2 449 ? -29.995 106.191 9.906 1.00 183.66 449 ALA B N 1
ATOM 6248 C CA . ALA B 2 449 ? -29.697 104.811 9.556 1.00 179.21 449 ALA B CA 1
ATOM 6249 C C . ALA B 2 449 ? -30.658 104.206 8.543 1.00 180.87 449 ALA B C 1
ATOM 6250 O O . ALA B 2 449 ? -30.374 103.125 8.014 1.00 177.73 449 ALA B O 1
ATOM 6252 N N . PHE B 2 450 ? -31.779 104.862 8.258 1.00 177.95 450 PHE B N 1
ATOM 6253 C CA . PHE B 2 450 ? -32.785 104.299 7.366 1.00 187.58 450 PHE B CA 1
ATOM 6254 C C . PHE B 2 450 ? -32.454 104.466 5.887 1.00 199.34 450 PHE B C 1
ATOM 6255 O O . PHE B 2 450 ? -33.285 104.112 5.043 1.00 202.41 450 PHE B O 1
ATOM 6263 N N . GLY B 2 451 ? -31.275 104.978 5.545 1.00 193.49 451 GLY B N 1
ATOM 6264 C CA . GLY B 2 451 ? -30.884 105.113 4.159 1.00 188.66 451 GLY B CA 1
ATOM 6265 C C . GLY B 2 451 ? -31.501 106.281 3.423 1.00 182.81 451 GLY B C 1
ATOM 6266 O O . GLY B 2 451 ? -31.198 106.473 2.239 1.00 180.99 451 GLY B O 1
ATOM 6267 N N . TYR B 2 452 ? -32.354 107.064 4.074 1.00 181.69 452 TYR B N 1
ATOM 6268 C CA . TYR B 2 452 ? -32.953 108.237 3.457 1.00 176.83 452 TYR B CA 1
ATOM 6269 C C . TYR B 2 452 ? -32.116 109.469 3.771 1.00 175.56 452 TYR B C 1
ATOM 6270 O O . TYR B 2 452 ? -31.737 109.692 4.925 1.00 175.72 452 TYR B O 1
ATOM 6279 N N . ARG B 2 453 ? -31.824 110.260 2.744 1.00 167.70 453 ARG B N 1
ATOM 6280 C CA . ARG B 2 453 ? -31.314 111.613 2.914 1.00 162.82 453 ARG B CA 1
ATOM 6281 C C . ARG B 2 453 ? -32.424 112.586 2.548 1.00 157.52 453 ARG B C 1
ATOM 6282 O O . ARG B 2 453 ? -32.998 112.495 1.457 1.00 162.12 453 ARG B O 1
ATOM 6284 N N . VAL B 2 454 ? -32.739 113.496 3.458 1.00 158.92 454 VAL B N 1
ATOM 6285 C CA . VAL B 2 454 ? -33.781 114.477 3.195 1.00 142.15 454 VAL B CA 1
ATOM 6286 C C . VAL B 2 454 ? -33.221 115.552 2.275 1.00 132.74 454 VAL B C 1
ATOM 6287 O O . VAL B 2 454 ? -32.066 115.973 2.409 1.00 131.91 454 VAL B O 1
ATOM 6291 N N . ARG B 2 455 ? -34.032 115.982 1.314 1.00 134.91 455 ARG B N 1
ATOM 6292 C CA . ARG B 2 455 ? -33.581 116.911 0.289 1.00 135.24 455 ARG B CA 1
ATOM 6293 C C . ARG B 2 455 ? -34.664 117.938 0.001 1.00 133.45 455 ARG B C 1
ATOM 6294 O O . ARG B 2 455 ? -35.828 117.582 -0.203 1.00 127.76 455 ARG B O 1
ATOM 6302 N N . TRP B 2 456 ? -34.270 119.210 -0.001 1.00 137.77 456 TRP B N 1
ATOM 6303 C CA . TRP B 2 456 ? -35.149 120.312 -0.379 1.00 135.97 456 TRP B CA 1
ATOM 6304 C C . TRP B 2 456 ? -35.123 120.443 -1.897 1.00 138.10 456 TRP B C 1
ATOM 6305 O O . TRP B 2 456 ? -34.118 120.868 -2.475 1.00 134.61 456 TRP B O 1
ATOM 6316 N N . ILE B 2 457 ? -36.234 120.081 -2.548 1.00 127.00 457 ILE B N 1
ATOM 6317 C CA . ILE B 2 457 ? -36.277 120.041 -4.007 1.00 125.70 457 ILE B CA 1
ATOM 6318 C C . ILE B 2 457 ? -36.835 121.319 -4.619 1.00 127.02 457 ILE B C 1
ATOM 6319 O O . ILE B 2 457 ? -36.931 121.414 -5.850 1.00 135.20 457 ILE B O 1
ATOM 6324 N N . GLY B 2 458 ? -37.201 122.304 -3.806 1.00 126.43 458 GLY B N 1
ATOM 6325 C CA . GLY B 2 458 ? -37.792 123.524 -4.320 1.00 126.19 458 GLY B CA 1
ATOM 6326 C C . GLY B 2 458 ? -36.816 124.505 -4.939 1.00 126.97 458 GLY B C 1
ATOM 6327 O O . GLY B 2 458 ? -35.715 124.136 -5.361 1.00 123.02 458 GLY B O 1
ATOM 6328 N N . LEU B 2 459 ? -37.234 125.766 -5.007 1.00 127.89 459 LEU B N 1
ATOM 6329 C CA . LEU B 2 459 ? -36.413 126.860 -5.510 1.00 120.44 459 LEU B CA 1
ATOM 6330 C C . LEU B 2 459 ? -35.787 127.576 -4.319 1.00 125.38 459 LEU B C 1
ATOM 6331 O O . LEU B 2 459 ? -36.500 128.176 -3.508 1.00 129.92 459 LEU B O 1
ATOM 6336 N N . GLY B 2 460 ? -34.462 127.512 -4.213 1.00 119.14 460 GLY B N 1
ATOM 6337 C CA . GLY B 2 460 ? -33.776 128.113 -3.083 1.00 119.89 460 GLY B CA 1
ATOM 6338 C C . GLY B 2 460 ? -33.210 127.080 -2.130 1.00 124.92 460 GLY B C 1
ATOM 6339 O O . GLY B 2 460 ? -32.689 126.050 -2.570 1.00 134.02 460 GLY B O 1
ATOM 6340 N N . GLU B 2 461 ? -33.298 127.339 -0.824 1.00 120.58 461 GLU B N 1
ATOM 6341 C CA . GLU B 2 461 ? -32.761 126.434 0.184 1.00 104.95 461 GLU B CA 1
ATOM 6342 C C . GLU B 2 461 ? -33.690 126.417 1.392 1.00 92.87 461 GLU B C 1
ATOM 6343 O O . GLU B 2 461 ? -34.704 127.120 1.436 1.00 91.32 461 GLU B O 1
ATOM 6345 N N . ALA B 2 462 ? -33.326 125.611 2.387 1.00 102.32 462 ALA B N 1
ATOM 6346 C CA . ALA B 2 462 ? -34.159 125.417 3.569 1.00 108.83 462 ALA B CA 1
ATOM 6347 C C . ALA B 2 462 ? -33.872 126.500 4.605 1.00 108.60 462 ALA B C 1
ATOM 6348 O O . ALA B 2 462 ? -32.731 126.650 5.057 1.00 102.03 462 ALA B O 1
ATOM 6350 N N . VAL B 2 463 ? -34.912 127.237 4.993 1.00 112.80 463 VAL B N 1
ATOM 6351 C CA . VAL B 2 463 ? -34.788 128.319 5.965 1.00 110.31 463 VAL B CA 1
ATOM 6352 C C . VAL B 2 463 ? -34.720 127.748 7.374 1.00 106.88 463 VAL B C 1
ATOM 6353 O O . VAL B 2 463 ? -34.952 126.553 7.593 1.00 108.26 463 VAL B O 1
ATOM 6355 N N . ILE B 2 464 ? -34.390 128.607 8.339 1.00 111.59 464 ILE B N 1
ATOM 6356 C CA . ILE B 2 464 ? -34.341 128.258 9.752 1.00 113.35 464 ILE B CA 1
ATOM 6357 C C . ILE B 2 464 ? -35.103 129.312 10.548 1.00 114.23 464 ILE B C 1
ATOM 6358 O O . ILE B 2 464 ? -35.475 130.367 10.035 1.00 124.99 464 ILE B O 1
ATOM 6363 N N . GLU B 2 465 ? -35.302 129.023 11.833 1.00 112.67 465 GLU B N 1
ATOM 6364 C CA . GLU B 2 465 ? -35.943 129.967 12.736 1.00 115.80 465 GLU B CA 1
ATOM 6365 C C . GLU B 2 465 ? -35.387 129.781 14.140 1.00 123.22 465 GLU B C 1
ATOM 6366 O O . GLU B 2 465 ? -34.915 128.701 14.505 1.00 123.87 465 GLU B O 1
ATOM 6368 N N . ARG B 2 466 ? -35.472 130.848 14.933 1.00 124.41 466 ARG B N 1
ATOM 6369 C CA . ARG B 2 466 ? -35.058 130.797 16.328 1.00 124.17 466 ARG B CA 1
ATOM 6370 C C . ARG B 2 466 ? -36.177 130.233 17.202 1.00 122.60 466 ARG B C 1
ATOM 6371 O O . ARG B 2 466 ? -37.364 130.462 16.953 1.00 129.28 466 ARG B O 1
ATOM 6379 N N . THR B 2 467 ? -35.786 129.489 18.234 1.00 126.37 467 THR B N 1
ATOM 6380 C CA . THR B 2 467 ? -36.755 128.908 19.162 1.00 128.25 467 THR B CA 1
ATOM 6381 C C . THR B 2 467 ? -36.819 129.713 20.455 1.00 128.21 467 THR B C 1
ATOM 6382 O O . THR B 2 467 ? -37.815 130.381 20.731 1.00 125.42 467 THR B O 1
ATOM 6386 N N . SER C 1 3 ? -60.465 9.923 10.317 1.00 141.05 -16 SER C N 1
ATOM 6387 C CA . SER C 1 3 ? -59.014 10.066 10.404 1.00 132.78 -16 SER C CA 1
ATOM 6388 C C . SER C 1 3 ? -58.318 9.151 9.400 1.00 122.57 -16 SER C C 1
ATOM 6389 O O . SER C 1 3 ? -58.177 7.949 9.642 1.00 122.40 -16 SER C O 1
ATOM 6391 N N . SER C 1 4 ? -57.882 9.717 8.275 1.00 121.04 -15 SER C N 1
ATOM 6392 C CA . SER C 1 4 ? -57.402 8.889 7.172 1.00 121.87 -15 SER C CA 1
ATOM 6393 C C . SER C 1 4 ? -56.457 9.697 6.292 1.00 124.07 -15 SER C C 1
ATOM 6394 O O . SER C 1 4 ? -56.906 10.565 5.539 1.00 119.56 -15 SER C O 1
ATOM 6396 N N . HIS C 1 5 ? -55.162 9.397 6.371 1.00 126.80 -14 HIS C N 1
ATOM 6397 C CA . HIS C 1 5 ? -54.168 9.959 5.463 1.00 123.75 -14 HIS C CA 1
ATOM 6398 C C . HIS C 1 5 ? -53.176 8.858 5.124 1.00 118.25 -14 HIS C C 1
ATOM 6399 O O . HIS C 1 5 ? -52.600 8.242 6.025 1.00 122.51 -14 HIS C O 1
ATOM 6401 N N . HIS C 1 6 ? -52.977 8.625 3.828 1.00 116.39 -13 HIS C N 1
ATOM 6402 C CA . HIS C 1 6 ? -52.345 7.399 3.358 1.00 115.15 -13 HIS C CA 1
ATOM 6403 C C . HIS C 1 6 ? -50.928 7.264 3.900 1.00 114.28 -13 HIS C C 1
ATOM 6404 O O . HIS C 1 6 ? -50.135 8.208 3.854 1.00 120.01 -13 HIS C O 1
ATOM 6411 N N . HIS C 1 7 ? -50.619 6.075 4.414 1.00 122.41 -12 HIS C N 1
ATOM 6412 C CA . HIS C 1 7 ? -49.365 5.812 5.120 1.00 124.55 -12 HIS C CA 1
ATOM 6413 C C . HIS C 1 7 ? -48.305 5.451 4.089 1.00 125.86 -12 HIS C C 1
ATOM 6414 O O . HIS C 1 7 ? -48.068 4.279 3.791 1.00 131.40 -12 HIS C O 1
ATOM 6421 N N . HIS C 1 8 ? -47.647 6.473 3.547 1.00 124.93 -11 HIS C N 1
ATOM 6422 C CA . HIS C 1 8 ? -46.714 6.273 2.446 1.00 117.19 -11 HIS C CA 1
ATOM 6423 C C . HIS C 1 8 ? -45.429 5.638 2.958 1.00 114.18 -11 HIS C C 1
ATOM 6424 O O . HIS C 1 8 ? -44.811 6.144 3.901 1.00 113.97 -11 HIS C O 1
ATOM 6431 N N . HIS C 1 9 ? -45.018 4.539 2.325 1.00 122.28 -10 HIS C N 1
ATOM 6432 C CA . HIS C 1 9 ? -43.811 3.820 2.726 1.00 126.14 -10 HIS C CA 1
ATOM 6433 C C . HIS C 1 9 ? -42.565 4.346 2.017 1.00 122.18 -10 HIS C C 1
ATOM 6434 O O . HIS C 1 9 ? -41.605 4.770 2.668 1.00 123.50 -10 HIS C O 1
ATOM 6441 N N . SER C 1 10 ? -42.556 4.299 0.686 1.00 114.69 -9 SER C N 1
ATOM 6442 C CA . SER C 1 10 ? -41.456 4.815 -0.118 1.00 107.52 -9 SER C CA 1
ATOM 6443 C C . SER C 1 10 ? -42.018 5.776 -1.157 1.00 107.41 -9 SER C C 1
ATOM 6444 O O . SER C 1 10 ? -43.233 5.961 -1.272 1.00 103.10 -9 SER C O 1
ATOM 6446 N N . SER C 1 11 ? -41.124 6.397 -1.918 1.00 103.45 -8 SER C N 1
ATOM 6447 C CA . SER C 1 11 ? -41.542 7.282 -2.994 1.00 91.92 -8 SER C CA 1
ATOM 6448 C C . SER C 1 11 ? -41.764 6.498 -4.278 1.00 90.85 -8 SER C C 1
ATOM 6449 O O . SER C 1 11 ? -41.137 5.461 -4.516 1.00 94.44 -8 SER C O 1
ATOM 6451 N N . GLY C 1 12 ? -42.661 7.010 -5.110 1.00 79.70 -7 GLY C N 1
ATOM 6452 C CA . GLY C 1 12 ? -42.897 6.402 -6.404 1.00 75.57 -7 GLY C CA 1
ATOM 6453 C C . GLY C 1 12 ? -44.309 6.686 -6.886 1.00 76.69 -7 GLY C C 1
ATOM 6454 O O . GLY C 1 12 ? -44.957 7.630 -6.440 1.00 78.59 -7 GLY C O 1
ATOM 6455 N N . LEU C 1 13 ? -44.760 5.840 -7.805 1.00 72.38 -6 LEU C N 1
ATOM 6456 C CA . LEU C 1 13 ? -46.096 5.945 -8.372 1.00 65.81 -6 LEU C CA 1
ATOM 6457 C C . LEU C 1 13 ? -47.058 5.133 -7.513 1.00 71.73 -6 LEU C C 1
ATOM 6458 O O . LEU C 1 13 ? -46.847 3.932 -7.310 1.00 72.42 -6 LEU C O 1
ATOM 6463 N N . VAL C 1 14 ? -48.112 5.774 -7.017 1.00 67.82 -5 VAL C N 1
ATOM 6464 C CA . VAL C 1 14 ? -49.132 5.055 -6.254 1.00 67.98 -5 VAL C CA 1
ATOM 6465 C C . VAL C 1 14 ? -50.493 5.348 -6.877 1.00 81.29 -5 VAL C C 1
ATOM 6466 O O . VAL C 1 14 ? -50.672 6.405 -7.504 1.00 79.75 -5 VAL C O 1
ATOM 6470 N N . PRO C 1 15 ? -51.465 4.443 -6.758 1.00 82.39 -4 PRO C N 1
ATOM 6471 C CA . PRO C 1 15 ? -52.787 4.697 -7.342 1.00 73.31 -4 PRO C CA 1
ATOM 6472 C C . PRO C 1 15 ? -53.470 5.903 -6.715 1.00 82.20 -4 PRO C C 1
ATOM 6473 O O . PRO C 1 15 ? -53.442 6.093 -5.498 1.00 93.52 -4 PRO C O 1
ATOM 6477 N N . ARG C 1 16 ? -54.099 6.724 -7.574 1.00 80.20 -3 ARG C N 1
ATOM 6478 C CA . ARG C 1 16 ? -54.981 7.815 -7.158 1.00 86.32 -3 ARG C CA 1
ATOM 6479 C C . ARG C 1 16 ? -56.231 7.718 -8.039 1.00 92.13 -3 ARG C C 1
ATOM 6480 O O . ARG C 1 16 ? -56.361 8.407 -9.052 1.00 91.76 -3 ARG C O 1
ATOM 6485 N N . GLY C 1 17 ? -57.182 6.891 -7.616 1.00 93.32 -2 GLY C N 1
ATOM 6486 C CA . GLY C 1 17 ? -58.325 6.586 -8.459 1.00 94.56 -2 GLY C CA 1
ATOM 6487 C C . GLY C 1 17 ? -57.965 5.618 -9.569 1.00 91.87 -2 GLY C C 1
ATOM 6488 O O . GLY C 1 17 ? -57.225 4.657 -9.339 1.00 83.16 -2 GLY C O 1
ATOM 6489 N N . SER C 1 18 ? -58.488 5.856 -10.779 1.00 96.60 -1 SER C N 1
ATOM 6490 C CA . SER C 1 18 ? -58.080 5.065 -11.935 1.00 97.47 -1 SER C CA 1
ATOM 6491 C C . SER C 1 18 ? -56.708 5.480 -12.443 1.00 97.14 -1 SER C C 1
ATOM 6492 O O . SER C 1 18 ? -56.000 4.665 -13.042 1.00 97.08 -1 SER C O 1
ATOM 6495 N N . HIS C 1 19 ? -56.324 6.729 -12.211 1.00 99.05 0 HIS C N 1
ATOM 6496 C CA . HIS C 1 19 ? -55.020 7.232 -12.608 1.00 91.44 0 HIS C CA 1
ATOM 6497 C C . HIS C 1 19 ? -54.025 7.072 -11.463 1.00 91.54 0 HIS C C 1
ATOM 6498 O O . HIS C 1 19 ? -54.266 6.357 -10.487 1.00 92.62 0 HIS C O 1
ATOM 6505 N N . MET C 1 20 ? -52.884 7.735 -11.585 1.00 93.60 1 MET C N 1
ATOM 6506 C CA . MET C 1 20 ? -51.773 7.524 -10.685 1.00 77.03 1 MET C CA 1
ATOM 6507 C C . MET C 1 20 ? -51.374 8.845 -10.053 1.00 81.75 1 MET C C 1
ATOM 6508 O O . MET C 1 20 ? -51.856 9.911 -10.439 1.00 84.12 1 MET C O 1
ATOM 6513 N N . GLN C 1 21 ? -50.477 8.771 -9.073 1.00 90.08 2 GLN C N 1
ATOM 6514 C CA . GLN C 1 21 ? -50.029 9.972 -8.388 1.00 86.57 2 GLN C CA 1
ATOM 6515 C C . GLN C 1 21 ? -48.541 9.858 -8.101 1.00 83.02 2 GLN C C 1
ATOM 6516 O O . GLN C 1 21 ? -48.014 8.760 -7.908 1.00 78.46 2 GLN C O 1
ATOM 6522 N N . MET C 1 22 ? -47.869 11.003 -8.070 1.00 89.42 3 MET C N 1
ATOM 6523 C CA . MET C 1 22 ? -46.438 11.056 -7.814 1.00 87.87 3 MET C CA 1
ATOM 6524 C C . MET C 1 22 ? -46.179 11.314 -6.334 1.00 81.56 3 MET C C 1
ATOM 6525 O O . MET C 1 22 ? -46.616 12.332 -5.788 1.00 85.31 3 MET C O 1
ATOM 6530 N N . ILE C 1 23 ? -45.479 10.382 -5.694 1.00 81.17 4 ILE C N 1
ATOM 6531 C CA . ILE C 1 23 ? -45.072 10.485 -4.297 1.00 81.64 4 ILE C CA 1
ATOM 6532 C C . ILE C 1 23 ? -43.574 10.755 -4.292 1.00 75.59 4 ILE C C 1
ATOM 6533 O O . ILE C 1 23 ? -42.783 9.893 -4.693 1.00 81.02 4 ILE C O 1
ATOM 6538 N N . ALA C 1 24 ? -43.178 11.951 -3.865 1.00 78.06 5 ALA C N 1
ATOM 6539 C CA . ALA C 1 24 ? -41.770 12.321 -3.833 1.00 67.52 5 ALA C CA 1
ATOM 6540 C C . ALA C 1 24 ? -41.156 11.964 -2.483 1.00 70.01 5 ALA C C 1
ATOM 6541 O O . ALA C 1 24 ? -41.857 11.711 -1.502 1.00 78.86 5 ALA C O 1
ATOM 6543 N N . GLU C 1 25 ? -39.828 11.928 -2.442 1.00 71.98 6 GLU C N 1
ATOM 6544 C CA . GLU C 1 25 ? -39.145 11.810 -1.165 1.00 72.76 6 GLU C CA 1
ATOM 6545 C C . GLU C 1 25 ? -37.852 12.605 -1.180 1.00 75.39 6 GLU C C 1
ATOM 6546 O O . GLU C 1 25 ? -37.240 12.824 -2.229 1.00 82.68 6 GLU C O 1
ATOM 6552 N N . ILE C 1 26 ? -37.455 13.041 0.012 1.00 74.86 7 ILE C N 1
ATOM 6553 C CA . ILE C 1 26 ? -36.108 13.517 0.293 1.00 65.08 7 ILE C CA 1
ATOM 6554 C C . ILE C 1 26 ? -35.498 12.543 1.289 1.00 64.49 7 ILE C C 1
ATOM 6555 O O . ILE C 1 26 ? -36.092 12.271 2.338 1.00 69.65 7 ILE C O 1
ATOM 6560 N N . TYR C 1 27 ? -34.345 11.981 0.950 1.00 62.79 8 TYR C N 1
ATOM 6561 C CA . TYR C 1 27 ? -33.557 11.233 1.916 1.00 68.76 8 TYR C CA 1
ATOM 6562 C C . TYR C 1 27 ? -32.178 11.836 2.132 1.00 74.32 8 TYR C C 1
ATOM 6563 O O . TYR C 1 27 ? -31.700 12.636 1.324 1.00 72.15 8 TYR C O 1
ATOM 6572 N N . TYR C 1 28 ? -31.506 11.458 3.218 1.00 76.30 9 TYR C N 1
ATOM 6573 C CA . TYR C 1 28 ? -30.197 12.026 3.550 1.00 68.29 9 TYR C CA 1
ATOM 6574 C C . TYR C 1 28 ? -29.043 11.081 3.188 1.00 65.43 9 TYR C C 1
ATOM 6575 O O . TYR C 1 28 ? -29.114 9.870 3.414 1.00 82.05 9 TYR C O 1
ATOM 6584 N N . GLU C 1 29 ? -27.963 11.664 2.664 1.00 63.09 10 GLU C N 1
ATOM 6585 C CA . GLU C 1 29 ? -26.792 10.978 2.150 1.00 73.22 10 GLU C CA 1
ATOM 6586 C C . GLU C 1 29 ? -25.605 11.936 2.162 1.00 74.10 10 GLU C C 1
ATOM 6587 O O . GLU C 1 29 ? -25.539 12.834 1.315 1.00 72.63 10 GLU C O 1
ATOM 6593 N N . ARG C 1 30 ? -24.695 11.765 3.117 1.00 71.67 11 ARG C N 1
ATOM 6594 C CA . ARG C 1 30 ? -23.388 12.430 3.127 1.00 68.28 11 ARG C CA 1
ATOM 6595 C C . ARG C 1 30 ? -23.492 13.947 2.931 1.00 63.88 11 ARG C C 1
ATOM 6596 O O . ARG C 1 30 ? -22.922 14.526 2.004 1.00 69.74 11 ARG C O 1
ATOM 6604 N N . GLY C 1 31 ? -24.217 14.589 3.837 1.00 67.23 12 GLY C N 1
ATOM 6605 C CA . GLY C 1 31 ? -24.378 16.025 3.837 1.00 65.36 12 GLY C CA 1
ATOM 6606 C C . GLY C 1 31 ? -25.268 16.606 2.763 1.00 75.03 12 GLY C C 1
ATOM 6607 O O . GLY C 1 31 ? -25.500 17.820 2.775 1.00 82.10 12 GLY C O 1
ATOM 6608 N N . THR C 1 32 ? -25.750 15.808 1.818 1.00 79.06 13 THR C N 1
ATOM 6609 C CA . THR C 1 32 ? -26.748 16.267 0.867 1.00 73.61 13 THR C CA 1
ATOM 6610 C C . THR C 1 32 ? -28.070 15.569 1.151 1.00 67.25 13 THR C C 1
ATOM 6611 O O . THR C 1 32 ? -28.108 14.476 1.719 1.00 66.29 13 THR C O 1
ATOM 6615 N N . ILE C 1 33 ? -29.164 16.202 0.742 1.00 69.31 14 ILE C N 1
ATOM 6616 C CA . ILE C 1 33 ? -30.456 15.535 0.697 1.00 76.06 14 ILE C CA 1
ATOM 6617 C C . ILE C 1 33 ? -30.829 15.353 -0.764 1.00 77.17 14 ILE C C 1
ATOM 6618 O O . ILE C 1 33 ? -30.822 16.313 -1.544 1.00 71.04 14 ILE C O 1
ATOM 6623 N N . VAL C 1 34 ? -31.087 14.113 -1.143 1.00 76.68 15 VAL C N 1
ATOM 6624 C CA . VAL C 1 34 ? -31.531 13.783 -2.488 1.00 67.01 15 VAL C CA 1
ATOM 6625 C C . VAL C 1 34 ? -33.021 14.068 -2.594 1.00 56.57 15 VAL C C 1
ATOM 6626 O O . VAL C 1 34 ? -33.764 13.951 -1.615 1.00 64.78 15 VAL C O 1
ATOM 6630 N N . VAL C 1 35 ? -33.467 14.473 -3.777 1.00 56.28 16 VAL C N 1
ATOM 6631 C CA . VAL C 1 35 ? -34.889 14.547 -4.090 1.00 66.13 16 VAL C CA 1
ATOM 6632 C C . VAL C 1 35 ? -35.190 13.493 -5.146 1.00 66.85 16 VAL C C 1
ATOM 6633 O O . VAL C 1 35 ? -34.463 13.372 -6.140 1.00 69.29 16 VAL C O 1
ATOM 6637 N N . LYS C 1 36 ? -36.248 12.720 -4.919 1.00 57.23 17 LYS C N 1
ATOM 6638 C CA . LYS C 1 36 ? -36.734 11.745 -5.879 1.00 68.47 17 LYS C CA 1
ATOM 6639 C C . LYS C 1 36 ? -38.127 12.180 -6.303 1.00 74.12 17 LYS C C 1
ATOM 6640 O O . LYS C 1 36 ? -38.980 12.446 -5.449 1.00 66.70 17 LYS C O 1
ATOM 6646 N N . GLY C 1 37 ? -38.353 12.272 -7.610 1.00 75.98 18 GLY C N 1
ATOM 6647 C CA . GLY C 1 37 ? -39.697 12.496 -8.102 1.00 69.44 18 GLY C CA 1
ATOM 6648 C C . GLY C 1 37 ? -40.122 13.935 -8.247 1.00 70.15 18 GLY C C 1
ATOM 6649 O O . GLY C 1 37 ? -41.307 14.192 -8.485 1.00 80.12 18 GLY C O 1
ATOM 6650 N N . ASP C 1 38 ? -39.204 14.882 -8.103 1.00 74.04 19 ASP C N 1
ATOM 6651 C CA . ASP C 1 38 ? -39.460 16.250 -8.518 1.00 83.95 19 ASP C CA 1
ATOM 6652 C C . ASP C 1 38 ? -38.154 16.815 -9.043 1.00 80.05 19 ASP C C 1
ATOM 6653 O O . ASP C 1 38 ? -37.081 16.533 -8.502 1.00 77.12 19 ASP C O 1
ATOM 6658 N N . ALA C 1 39 ? -38.256 17.609 -10.101 1.00 82.88 20 ALA C N 1
ATOM 6659 C CA . ALA C 1 39 ? -37.092 18.050 -10.846 1.00 88.67 20 ALA C CA 1
ATOM 6660 C C . ALA C 1 39 ? -36.964 19.560 -10.912 1.00 95.23 20 ALA C C 1
ATOM 6661 O O . ALA C 1 39 ? -35.986 20.062 -11.482 1.00 100.08 20 ALA C O 1
ATOM 6663 N N . HIS C 1 40 ? -37.908 20.299 -10.331 1.00 97.89 21 HIS C N 1
ATOM 6664 C CA . HIS C 1 40 ? -37.863 21.754 -10.321 1.00 94.39 21 HIS C CA 1
ATOM 6665 C C . HIS C 1 40 ? -37.828 22.297 -8.899 1.00 90.09 21 HIS C C 1
ATOM 6666 O O . HIS C 1 40 ? -38.106 23.480 -8.683 1.00 101.28 21 HIS C O 1
ATOM 6673 N N . VAL C 1 41 ? -37.505 21.455 -7.923 1.00 87.97 22 VAL C N 1
ATOM 6674 C CA . VAL C 1 41 ? -37.371 21.906 -6.541 1.00 85.20 22 VAL C CA 1
ATOM 6675 C C . VAL C 1 41 ? -36.130 22.786 -6.402 1.00 78.89 22 VAL C C 1
ATOM 6676 O O . VAL C 1 41 ? -35.008 22.343 -6.688 1.00 78.23 22 VAL C O 1
ATOM 6680 N N . PRO C 1 42 ? -36.300 24.047 -5.990 1.00 77.85 23 PRO C N 1
ATOM 6681 C CA . PRO C 1 42 ? -35.177 24.994 -5.982 1.00 79.85 23 PRO C CA 1
ATOM 6682 C C . PRO C 1 42 ? -33.992 24.495 -5.166 1.00 78.22 23 PRO C C 1
ATOM 6683 O O . PRO C 1 42 ? -34.153 23.851 -4.129 1.00 89.16 23 PRO C O 1
ATOM 6687 N N . HIS C 1 43 ? -32.794 24.796 -5.673 1.00 87.52 24 HIS C N 1
ATOM 6688 C CA . HIS C 1 43 ? -31.500 24.388 -5.131 1.00 92.29 24 HIS C CA 1
ATOM 6689 C C . HIS C 1 43 ? -31.159 22.927 -5.388 1.00 90.02 24 HIS C C 1
ATOM 6690 O O . HIS C 1 43 ? -30.020 22.512 -5.143 1.00 83.44 24 HIS C O 1
ATOM 6697 N N . ALA C 1 44 ? -32.095 22.142 -5.905 1.00 86.07 25 ALA C N 1
ATOM 6698 C CA . ALA C 1 44 ? -31.757 20.780 -6.279 1.00 83.58 25 ALA C CA 1
ATOM 6699 C C . ALA C 1 44 ? -31.114 20.792 -7.654 1.00 97.46 25 ALA C C 1
ATOM 6700 O O . ALA C 1 44 ? -31.630 21.411 -8.589 1.00 106.37 25 ALA C O 1
ATOM 6702 N N . LYS C 1 45 ? -29.976 20.119 -7.770 1.00 99.81 26 LYS C N 1
ATOM 6703 C CA . LYS C 1 45 ? -29.224 20.076 -9.010 1.00 95.55 26 LYS C CA 1
ATOM 6704 C C . LYS C 1 45 ? -28.826 18.635 -9.275 1.00 89.09 26 LYS C C 1
ATOM 6705 O O . LYS C 1 45 ? -28.464 17.904 -8.349 1.00 97.38 26 LYS C O 1
ATOM 6707 N N . PHE C 1 46 ? -28.910 18.229 -10.536 1.00 77.13 27 PHE C N 1
ATOM 6708 C CA . PHE C 1 46 ? -28.612 16.855 -10.929 1.00 78.39 27 PHE C CA 1
ATOM 6709 C C . PHE C 1 46 ? -27.121 16.601 -10.756 1.00 70.99 27 PHE C C 1
ATOM 6710 O O . PHE C 1 46 ? -26.304 17.063 -11.554 1.00 80.67 27 PHE C O 1
ATOM 6718 N N . ASP C 1 47 ? -26.753 15.877 -9.699 1.00 84.42 28 ASP C N 1
ATOM 6719 C CA . ASP C 1 47 ? -25.377 15.411 -9.550 1.00 83.64 28 ASP C CA 1
ATOM 6720 C C . ASP C 1 47 ? -25.250 14.186 -10.440 1.00 85.27 28 ASP C C 1
ATOM 6721 O O . ASP C 1 47 ? -25.712 13.096 -10.094 1.00 87.82 28 ASP C O 1
ATOM 6726 N N . SER C 1 48 ? -24.622 14.372 -11.600 1.00 97.75 29 SER C N 1
ATOM 6727 C CA . SER C 1 48 ? -24.419 13.278 -12.540 1.00 98.23 29 SER C CA 1
ATOM 6728 C C . SER C 1 48 ? -23.494 12.201 -11.988 1.00 100.13 29 SER C C 1
ATOM 6729 O O . SER C 1 48 ? -23.475 11.089 -12.526 1.00 99.45 29 SER C O 1
ATOM 6732 N N . ARG C 1 49 ? -22.723 12.509 -10.941 1.00 107.25 30 ARG C N 1
ATOM 6733 C CA . ARG C 1 49 ? -21.855 11.505 -10.332 1.00 106.84 30 ARG C CA 1
ATOM 6734 C C . ARG C 1 49 ? -22.669 10.400 -9.675 1.00 102.23 30 ARG C C 1
ATOM 6735 O O . ARG C 1 49 ? -22.229 9.245 -9.629 1.00 105.03 30 ARG C O 1
ATOM 6740 N N . SER C 1 50 ? -23.862 10.732 -9.177 1.00 95.47 31 SER C N 1
ATOM 6741 C CA . SER C 1 50 ? -24.710 9.785 -8.472 1.00 93.71 31 SER C CA 1
ATOM 6742 C C . SER C 1 50 ? -25.997 9.443 -9.208 1.00 93.82 31 SER C C 1
ATOM 6743 O O . SER C 1 50 ? -26.613 8.420 -8.894 1.00 90.30 31 SER C O 1
ATOM 6746 N N . GLY C 1 51 ? -26.414 10.256 -10.175 1.00 87.59 32 GLY C N 1
ATOM 6747 C CA . GLY C 1 51 ? -27.680 10.024 -10.838 1.00 88.31 32 GLY C CA 1
ATOM 6748 C C . GLY C 1 51 ? -28.881 10.450 -10.028 1.00 84.62 32 GLY C C 1
ATOM 6749 O O . GLY C 1 51 ? -29.964 9.875 -10.187 1.00 97.11 32 GLY C O 1
ATOM 6750 N N . THR C 1 52 ? -28.717 11.443 -9.156 1.00 76.76 33 THR C N 1
ATOM 6751 C CA . THR C 1 52 ? -29.773 11.939 -8.286 1.00 80.98 33 THR C CA 1
ATOM 6752 C C . THR C 1 52 ? -29.775 13.459 -8.343 1.00 81.03 33 THR C C 1
ATOM 6753 O O . THR C 1 52 ? -28.773 14.079 -8.701 1.00 78.49 33 THR C O 1
ATOM 6757 N N . TYR C 1 53 ? -30.904 14.069 -7.986 1.00 81.56 34 TYR C N 1
ATOM 6758 C CA . TYR C 1 53 ? -30.910 15.504 -7.735 1.00 70.21 34 TYR C CA 1
ATOM 6759 C C . TYR C 1 53 ? -30.540 15.753 -6.286 1.00 80.92 34 TYR C C 1
ATOM 6760 O O . TYR C 1 53 ? -31.048 15.090 -5.378 1.00 70.39 34 TYR C O 1
ATOM 6769 N N . ARG C 1 54 ? -29.646 16.709 -6.078 1.00 89.78 35 ARG C N 1
ATOM 6770 C CA . ARG C 1 54 ? -29.051 16.920 -4.775 1.00 73.82 35 ARG C CA 1
ATOM 6771 C C . ARG C 1 54 ? -29.075 18.392 -4.411 1.00 80.86 35 ARG C C 1
ATOM 6772 O O . ARG C 1 54 ? -29.087 19.274 -5.274 1.00 92.21 35 ARG C O 1
ATOM 6780 N N . ALA C 1 55 ? -29.104 18.633 -3.108 1.00 70.29 36 ALA C N 1
ATOM 6781 C CA . ALA C 1 55 ? -28.891 19.946 -2.535 1.00 73.49 36 ALA C CA 1
ATOM 6782 C C . ALA C 1 55 ? -28.023 19.751 -1.304 1.00 72.13 36 ALA C C 1
ATOM 6783 O O . ALA C 1 55 ? -28.000 18.666 -0.721 1.00 74.70 36 ALA C O 1
ATOM 6785 N N . LEU C 1 56 ? -27.277 20.785 -0.930 1.00 70.85 37 LEU C N 1
ATOM 6786 C CA . LEU C 1 56 ? -26.628 20.761 0.373 1.00 76.33 37 LEU C CA 1
ATOM 6787 C C . LEU C 1 56 ? -27.697 20.681 1.456 1.00 60.97 37 LEU C C 1
ATOM 6788 O O . LEU C 1 56 ? -28.764 21.286 1.332 1.00 55.43 37 LEU C O 1
ATOM 6793 N N . ALA C 1 57 ? -27.413 19.911 2.514 1.00 64.25 38 ALA C N 1
ATOM 6794 C CA . ALA C 1 57 ? -28.457 19.552 3.474 1.00 66.51 38 ALA C CA 1
ATOM 6795 C C . ALA C 1 57 ? -29.065 20.765 4.165 1.00 60.38 38 ALA C C 1
ATOM 6796 O O . ALA C 1 57 ? -30.225 20.714 4.588 1.00 66.12 38 ALA C O 1
ATOM 6798 N N . PHE C 1 58 ? -28.317 21.864 4.287 1.00 60.63 39 PHE C N 1
ATOM 6799 C CA . PHE C 1 58 ? -28.887 22.999 5.005 1.00 63.71 39 PHE C CA 1
ATOM 6800 C C . PHE C 1 58 ? -30.072 23.612 4.270 1.00 71.05 39 PHE C C 1
ATOM 6801 O O . PHE C 1 58 ? -30.715 24.520 4.811 1.00 89.98 39 PHE C O 1
ATOM 6809 N N . ARG C 1 59 ? -30.382 23.124 3.066 1.00 60.99 40 ARG C N 1
ATOM 6810 C CA . ARG C 1 59 ? -31.549 23.538 2.302 1.00 68.60 40 ARG C CA 1
ATOM 6811 C C . ARG C 1 59 ? -32.830 22.865 2.770 1.00 73.53 40 ARG C C 1
ATOM 6812 O O . ARG C 1 59 ? -33.905 23.200 2.260 1.00 70.45 40 ARG C O 1
ATOM 6820 N N . TYR C 1 60 ? -32.728 21.913 3.700 1.00 71.82 41 TYR C N 1
ATOM 6821 C CA . TYR C 1 60 ? -33.866 21.144 4.191 1.00 65.23 41 TYR C CA 1
ATOM 6822 C C . TYR C 1 60 ? -35.081 22.009 4.518 1.00 73.19 41 TYR C C 1
ATOM 6823 O O . TYR C 1 60 ? -36.165 21.822 3.953 1.00 82.43 41 TYR C O 1
ATOM 6832 N N . ARG C 1 61 ? -34.907 22.962 5.439 1.00 71.57 42 ARG C N 1
ATOM 6833 C CA . ARG C 1 61 ? -35.996 23.855 5.826 1.00 76.54 42 ARG C CA 1
ATOM 6834 C C . ARG C 1 61 ? -36.622 24.525 4.608 1.00 81.51 42 ARG C C 1
ATOM 6835 O O . ARG C 1 61 ? -37.846 24.689 4.534 1.00 81.54 42 ARG C O 1
ATOM 6843 N N . ASP C 1 62 ? -35.794 24.903 3.630 1.00 81.59 43 ASP C N 1
ATOM 6844 C CA . ASP C 1 62 ? -36.306 25.573 2.439 1.00 77.53 43 ASP C CA 1
ATOM 6845 C C . ASP C 1 62 ? -37.043 24.600 1.531 1.00 73.32 43 ASP C C 1
ATOM 6846 O O . ASP C 1 62 ? -38.110 24.928 0.996 1.00 75.15 43 ASP C O 1
ATOM 6851 N N . ILE C 1 63 ? -36.478 23.406 1.330 1.00 74.26 44 ILE C N 1
ATOM 6852 C CA . ILE C 1 63 ? -37.106 22.419 0.455 1.00 78.76 44 ILE C CA 1
ATOM 6853 C C . ILE C 1 63 ? -38.486 22.037 0.981 1.00 77.87 44 ILE C C 1
ATOM 6854 O O . ILE C 1 63 ? -39.471 22.024 0.233 1.00 77.64 44 ILE C O 1
ATOM 6859 N N . ILE C 1 64 ? -38.572 21.711 2.274 1.00 71.52 45 ILE C N 1
ATOM 6860 C CA . ILE C 1 64 ? -39.865 21.436 2.905 1.00 69.22 45 ILE C CA 1
ATOM 6861 C C . ILE C 1 64 ? -40.840 22.580 2.675 1.00 77.78 45 ILE C C 1
ATOM 6862 O O . ILE C 1 64 ? -42.031 22.360 2.421 1.00 89.50 45 ILE C O 1
ATOM 6867 N N . GLU C 1 65 ? -40.357 23.819 2.769 1.00 76.13 46 GLU C N 1
ATOM 6868 C CA . GLU C 1 65 ? -41.224 24.964 2.523 1.00 76.08 46 GLU C CA 1
ATOM 6869 C C . GLU C 1 65 ? -41.729 24.983 1.089 1.00 82.32 46 GLU C C 1
ATOM 6870 O O . GLU C 1 65 ? -42.850 25.435 0.836 1.00 95.58 46 GLU C O 1
ATOM 6872 N N . TYR C 1 66 ? -40.931 24.476 0.145 1.00 82.04 47 TYR C N 1
ATOM 6873 C CA . TYR C 1 66 ? -41.364 24.432 -1.249 1.00 68.02 47 TYR C CA 1
ATOM 6874 C C . TYR C 1 66 ? -42.434 23.369 -1.449 1.00 73.51 47 TYR C C 1
ATOM 6875 O O . TYR C 1 66 ? -43.427 23.604 -2.144 1.00 94.79 47 TYR C O 1
ATOM 6884 N N . PHE C 1 67 ? -42.256 22.195 -0.840 1.00 76.37 48 PHE C N 1
ATOM 6885 C CA . PHE C 1 67 ? -43.273 21.154 -0.951 1.00 72.08 48 PHE C CA 1
ATOM 6886 C C . PHE C 1 67 ? -44.554 21.556 -0.228 1.00 78.39 48 PHE C C 1
ATOM 6887 O O . PHE C 1 67 ? -45.655 21.271 -0.708 1.00 88.26 48 PHE C O 1
ATOM 6895 N N . GLU C 1 68 ? -44.436 22.219 0.926 1.00 84.81 49 GLU C N 1
ATOM 6896 C CA . GLU C 1 68 ? -45.628 22.696 1.619 1.00 79.12 49 GLU C CA 1
ATOM 6897 C C . GLU C 1 68 ? -46.264 23.887 0.913 1.00 92.67 49 GLU C C 1
ATOM 6898 O O . GLU C 1 68 ? -47.471 24.115 1.057 1.00 98.33 49 GLU C O 1
ATOM 6904 N N . SER C 1 69 ? -45.478 24.660 0.163 1.00 87.55 50 SER C N 1
ATOM 6905 C CA . SER C 1 69 ? -46.022 25.786 -0.590 1.00 91.43 50 SER C CA 1
ATOM 6906 C C . SER C 1 69 ? -46.727 25.347 -1.864 1.00 97.89 50 SER C C 1
ATOM 6907 O O . SER C 1 69 ? -47.639 26.038 -2.331 1.00 106.04 50 SER C O 1
ATOM 6910 N N . ASN C 1 70 ? -46.320 24.219 -2.445 1.00 92.90 51 ASN C N 1
ATOM 6911 C CA . ASN C 1 70 ? -46.810 23.798 -3.750 1.00 85.60 51 ASN C CA 1
ATOM 6912 C C . ASN C 1 70 ? -47.607 22.501 -3.684 1.00 96.79 51 ASN C C 1
ATOM 6913 O O . ASN C 1 70 ? -47.706 21.790 -4.690 1.00 108.84 51 ASN C O 1
ATOM 6918 N N . GLY C 1 71 ? -48.178 22.181 -2.523 1.00 99.06 52 GLY C N 1
ATOM 6919 C CA . GLY C 1 71 ? -49.072 21.046 -2.382 1.00 99.46 52 GLY C CA 1
ATOM 6920 C C . GLY C 1 71 ? -48.540 19.737 -2.927 1.00 94.27 52 GLY C C 1
ATOM 6921 O O . GLY C 1 71 ? -49.315 18.868 -3.341 1.00 103.37 52 GLY C O 1
ATOM 6922 N N . ILE C 1 72 ? -47.218 19.594 -2.938 1.00 90.49 53 ILE C N 1
ATOM 6923 C CA . ILE C 1 72 ? -46.555 18.404 -3.458 1.00 81.22 53 ILE C CA 1
ATOM 6924 C C . ILE C 1 72 ? -46.444 17.390 -2.328 1.00 83.20 53 ILE C C 1
ATOM 6925 O O . ILE C 1 72 ? -45.792 17.649 -1.312 1.00 82.29 53 ILE C O 1
ATOM 6930 N N . GLU C 1 73 ? -47.099 16.245 -2.499 1.00 87.27 54 GLU C N 1
ATOM 6931 C CA . GLU C 1 73 ? -47.061 15.184 -1.502 1.00 90.59 54 GLU C CA 1
ATOM 6932 C C . GLU C 1 73 ? -45.688 14.527 -1.525 1.00 80.94 54 GLU C C 1
ATOM 6933 O O . GLU C 1 73 ? -45.140 14.244 -2.593 1.00 82.08 54 GLU C O 1
ATOM 6939 N N . PHE C 1 74 ? -45.117 14.295 -0.345 1.00 74.29 55 PHE C N 1
ATOM 6940 C CA . PHE C 1 74 ? -43.758 13.772 -0.298 1.00 75.24 55 PHE C CA 1
ATOM 6941 C C . PHE C 1 74 ? -43.515 13.050 1.020 1.00 71.09 55 PHE C C 1
ATOM 6942 O O . PHE C 1 74 ? -44.199 13.286 2.020 1.00 65.35 55 PHE C O 1
ATOM 6950 N N . VAL C 1 75 ? -42.502 12.185 1.008 1.00 70.91 56 VAL C N 1
ATOM 6951 C CA . VAL C 1 75 ? -42.062 11.454 2.189 1.00 72.05 56 VAL C CA 1
ATOM 6952 C C . VAL C 1 75 ? -40.719 12.021 2.637 1.00 76.40 56 VAL C C 1
ATOM 6953 O O . VAL C 1 75 ? -39.914 12.483 1.821 1.00 70.18 56 VAL C O 1
ATOM 6955 N N . ASP C 1 76 ? -40.486 12.001 3.949 1.00 83.87 57 ASP C N 1
ATOM 6956 C CA . ASP C 1 76 ? -39.299 12.605 4.549 1.00 72.48 57 ASP C CA 1
ATOM 6957 C C . ASP C 1 76 ? -38.436 11.503 5.163 1.00 69.91 57 ASP C C 1
ATOM 6958 O O . ASP C 1 76 ? -38.485 11.242 6.365 1.00 68.99 57 ASP C O 1
ATOM 6963 N N . ASN C 1 77 ? -37.605 10.879 4.329 1.00 73.89 58 ASN C N 1
ATOM 6964 C CA . ASN C 1 77 ? -36.580 9.958 4.802 1.00 73.46 58 ASN C CA 1
ATOM 6965 C C . ASN C 1 77 ? -35.250 10.654 5.064 1.00 75.38 58 ASN C C 1
ATOM 6966 O O . ASN C 1 77 ? -34.205 9.994 5.066 1.00 83.60 58 ASN C O 1
ATOM 6971 N N . ALA C 1 78 ? -35.267 11.971 5.273 1.00 70.97 59 ALA C N 1
ATOM 6972 C CA . ALA C 1 78 ? -34.061 12.751 5.529 1.00 75.84 59 ALA C CA 1
ATOM 6973 C C . ALA C 1 78 ? -33.857 13.030 7.012 1.00 68.54 59 ALA C C 1
ATOM 6974 O O . ALA C 1 78 ? -32.793 12.728 7.561 1.00 71.33 59 ALA C O 1
ATOM 6976 N N . ALA C 1 79 ? -34.860 13.602 7.672 1.00 66.25 60 ALA C N 1
ATOM 6977 C CA . ALA C 1 79 ? -34.736 13.911 9.089 1.00 68.44 60 ALA C CA 1
ATOM 6978 C C . ALA C 1 79 ? -34.712 12.637 9.920 1.00 72.40 60 ALA C C 1
ATOM 6979 O O . ALA C 1 79 ? -35.494 11.709 9.694 1.00 79.61 60 ALA C O 1
ATOM 6981 N N . ASP C 1 80 ? -33.805 12.603 10.889 1.00 72.15 61 ASP C N 1
ATOM 6982 C CA . ASP C 1 80 ? -33.704 11.505 11.848 1.00 69.46 61 ASP C CA 1
ATOM 6983 C C . ASP C 1 80 ? -33.276 12.087 13.187 1.00 74.77 61 ASP C C 1
ATOM 6984 O O . ASP C 1 80 ? -32.138 11.900 13.635 1.00 85.79 61 ASP C O 1
ATOM 6989 N N . PRO C 1 81 ? -34.172 12.811 13.857 1.00 74.25 62 PRO C N 1
ATOM 6990 C CA . PRO C 1 81 ? -33.783 13.527 15.076 1.00 74.64 62 PRO C CA 1
ATOM 6991 C C . PRO C 1 81 ? -33.319 12.586 16.178 1.00 78.86 62 PRO C C 1
ATOM 6992 O O . PRO C 1 81 ? -33.533 11.375 16.136 1.00 79.31 62 PRO C O 1
ATOM 6996 N N . ILE C 1 82 ? -32.654 13.163 17.172 1.00 80.78 63 ILE C N 1
ATOM 6997 C CA . ILE C 1 82 ? -32.473 12.503 18.459 1.00 73.43 63 ILE C CA 1
ATOM 6998 C C . ILE C 1 82 ? -33.741 12.765 19.262 1.00 79.54 63 ILE C C 1
ATOM 6999 O O . ILE C 1 82 ? -34.154 13.928 19.387 1.00 87.90 63 ILE C O 1
ATOM 7004 N N . PRO C 1 83 ? -34.409 11.735 19.773 1.00 75.84 64 PRO C N 1
ATOM 7005 C CA . PRO C 1 83 ? -35.610 11.959 20.591 1.00 70.83 64 PRO C CA 1
ATOM 7006 C C . PRO C 1 83 ? -35.320 12.905 21.747 1.00 71.96 64 PRO C C 1
ATOM 7007 O O . PRO C 1 83 ? -34.318 12.763 22.451 1.00 73.89 64 PRO C O 1
ATOM 7011 N N . THR C 1 84 ? -36.199 13.887 21.933 1.00 79.78 65 THR C N 1
ATOM 7012 C CA . THR C 1 84 ? -35.910 14.952 22.886 1.00 83.71 65 THR C CA 1
ATOM 7013 C C . THR C 1 84 ? -37.148 15.368 23.673 1.00 87.13 65 THR C C 1
ATOM 7014 O O . THR C 1 84 ? -38.146 15.808 23.086 1.00 94.44 65 THR C O 1
ATOM 7018 N N . PRO C 1 85 ? -37.112 15.267 25.000 1.00 80.58 66 PRO C N 1
ATOM 7019 C CA . PRO C 1 85 ? -38.279 15.643 25.811 1.00 81.40 66 PRO C CA 1
ATOM 7020 C C . PRO C 1 85 ? -38.545 17.139 25.786 1.00 93.09 66 PRO C C 1
ATOM 7021 O O . PRO C 1 85 ? -37.763 17.903 25.211 1.00 102.03 66 PRO C O 1
ATOM 7025 N N . TYR C 1 86 ? -39.643 17.573 26.405 1.00 97.32 67 TYR C N 1
ATOM 7026 C CA . TYR C 1 86 ? -39.833 18.993 26.661 1.00 99.34 67 TYR C CA 1
ATOM 7027 C C . TYR C 1 86 ? -39.042 19.404 27.890 1.00 91.88 67 TYR C C 1
ATOM 7028 O O . TYR C 1 86 ? -39.076 18.725 28.922 1.00 89.36 67 TYR C O 1
ATOM 7037 N N . PHE C 1 87 ? -38.336 20.521 27.782 1.00 87.00 68 PHE C N 1
ATOM 7038 C CA . PHE C 1 87 ? -37.558 21.037 28.894 1.00 91.22 68 PHE C CA 1
ATOM 7039 C C . PHE C 1 87 ? -38.391 22.042 29.674 1.00 103.05 68 PHE C C 1
ATOM 7040 O O . PHE C 1 87 ? -38.932 22.995 29.102 1.00 111.66 68 PHE C O 1
ATOM 7048 N N . ASP C 1 88 ? -38.512 21.803 30.978 1.00 102.50 69 ASP C N 1
ATOM 7049 C CA . ASP C 1 88 ? -39.261 22.668 31.875 1.00 107.41 69 ASP C CA 1
ATOM 7050 C C . ASP C 1 88 ? -38.325 23.528 32.713 1.00 95.13 69 ASP C C 1
ATOM 7051 O O . ASP C 1 88 ? -38.707 24.003 33.787 1.00 103.37 69 ASP C O 1
ATOM 7056 N N . ALA C 1 89 ? -37.096 23.723 32.242 1.00 86.22 70 ALA C N 1
ATOM 7057 C CA . ALA C 1 89 ? -36.130 24.536 32.959 1.00 94.97 70 ALA C CA 1
ATOM 7058 C C . ALA C 1 89 ? -36.624 25.973 33.072 1.00 97.99 70 ALA C C 1
ATOM 7059 O O . ALA C 1 89 ? -37.466 26.437 32.297 1.00 89.84 70 ALA C O 1
ATOM 7061 N N . GLU C 1 90 ? -36.092 26.684 34.061 1.00 83.75 71 GLU C N 1
ATOM 7062 C CA . GLU C 1 90 ? -36.361 28.109 34.207 1.00 91.05 71 GLU C CA 1
ATOM 7063 C C . GLU C 1 90 ? -35.016 28.829 34.148 1.00 94.82 71 GLU C C 1
ATOM 7064 O O . GLU C 1 90 ? -34.356 29.073 35.161 1.00 88.53 71 GLU C O 1
ATOM 7070 N N . ILE C 1 91 ? -34.610 29.138 32.920 1.00 104.11 72 ILE C N 1
ATOM 7071 C CA . ILE C 1 91 ? -33.394 29.894 32.655 1.00 93.03 72 ILE C CA 1
ATOM 7072 C C . ILE C 1 91 ? -33.669 31.368 32.915 1.00 100.22 72 ILE C C 1
ATOM 7073 O O . ILE C 1 91 ? -34.649 31.925 32.408 1.00 113.66 72 ILE C O 1
ATOM 7078 N N . SER C 1 92 ? -32.811 32.002 33.711 1.00 101.88 73 SER C N 1
ATOM 7079 C CA . SER C 1 92 ? -32.964 33.417 34.023 1.00 108.35 73 SER C CA 1
ATOM 7080 C C . SER C 1 92 ? -32.169 34.266 33.041 1.00 105.47 73 SER C C 1
ATOM 7081 O O . SER C 1 92 ? -31.078 33.882 32.609 1.00 98.77 73 SER C O 1
ATOM 7084 N N . LEU C 1 93 ? -32.732 35.422 32.691 1.00 105.70 74 LEU C N 1
ATOM 7085 C CA . LEU C 1 93 ? -32.166 36.307 31.685 1.00 106.47 74 LEU C CA 1
ATOM 7086 C C . LEU C 1 93 ? -32.272 37.748 32.158 1.00 109.93 74 LEU C C 1
ATOM 7087 O O . LEU C 1 93 ? -33.237 38.118 32.831 1.00 111.08 74 LEU C O 1
ATOM 7092 N N . ARG C 1 94 ? -31.277 38.559 31.810 1.00 112.78 75 ARG C N 1
ATOM 7093 C CA . ARG C 1 94 ? -31.458 39.995 31.913 1.00 108.89 75 ARG C CA 1
ATOM 7094 C C . ARG C 1 94 ? -32.377 40.466 30.787 1.00 113.84 75 ARG C C 1
ATOM 7095 O O . ARG C 1 94 ? -32.704 39.717 29.862 1.00 117.74 75 ARG C O 1
ATOM 7098 N N . ASP C 1 95 ? -32.809 41.723 30.873 1.00 108.24 76 ASP C N 1
ATOM 7099 C CA . ASP C 1 95 ? -33.830 42.199 29.946 1.00 121.34 76 ASP C CA 1
ATOM 7100 C C . ASP C 1 95 ? -33.301 42.242 28.518 1.00 123.82 76 ASP C C 1
ATOM 7101 O O . ASP C 1 95 ? -33.952 41.740 27.592 1.00 120.42 76 ASP C O 1
ATOM 7106 N N . TYR C 1 96 ? -32.120 42.838 28.318 1.00 133.05 77 TYR C N 1
ATOM 7107 C CA . TYR C 1 96 ? -31.528 42.856 26.983 1.00 126.87 77 TYR C CA 1
ATOM 7108 C C . TYR C 1 96 ? -31.317 41.445 26.457 1.00 117.79 77 TYR C C 1
ATOM 7109 O O . TYR C 1 96 ? -31.375 41.215 25.243 1.00 115.92 77 TYR C O 1
ATOM 7118 N N . GLN C 1 97 ? -31.090 40.488 27.357 1.00 118.75 78 GLN C N 1
ATOM 7119 C CA . GLN C 1 97 ? -30.894 39.105 26.943 1.00 104.41 78 GLN C CA 1
ATOM 7120 C C . GLN C 1 97 ? -32.170 38.516 26.348 1.00 104.58 78 GLN C C 1
ATOM 7121 O O . GLN C 1 97 ? -32.109 37.780 25.356 1.00 107.52 78 GLN C O 1
ATOM 7127 N N . GLU C 1 98 ? -33.337 38.837 26.917 1.00 110.32 79 GLU C N 1
ATOM 7128 C CA . GLU C 1 98 ? -34.577 38.428 26.261 1.00 111.73 79 GLU C CA 1
ATOM 7129 C C . GLU C 1 98 ? -34.902 39.268 25.037 1.00 114.44 79 GLU C C 1
ATOM 7130 O O . GLU C 1 98 ? -35.631 38.792 24.159 1.00 111.82 79 GLU C O 1
ATOM 7136 N N . LYS C 1 99 ? -34.422 40.511 24.969 1.00 115.36 80 LYS C N 1
ATOM 7137 C CA . LYS C 1 99 ? -34.531 41.249 23.717 1.00 115.39 80 LYS C CA 1
ATOM 7138 C C . LYS C 1 99 ? -33.868 40.470 22.594 1.00 111.67 80 LYS C C 1
ATOM 7139 O O . LYS C 1 99 ? -34.440 40.314 21.511 1.00 111.76 80 LYS C O 1
ATOM 7141 N N . ALA C 1 100 ? -32.672 39.938 22.857 1.00 111.36 81 ALA C N 1
ATOM 7142 C CA . ALA C 1 100 ? -32.017 39.051 21.904 1.00 102.37 81 ALA C CA 1
ATOM 7143 C C . ALA C 1 100 ? -32.831 37.784 21.677 1.00 95.61 81 ALA C C 1
ATOM 7144 O O . ALA C 1 100 ? -32.972 37.325 20.538 1.00 105.63 81 ALA C O 1
ATOM 7146 N N . LEU C 1 101 ? -33.373 37.203 22.749 1.00 93.59 82 LEU C N 1
ATOM 7147 C CA . LEU C 1 101 ? -34.082 35.933 22.628 1.00 102.91 82 LEU C CA 1
ATOM 7148 C C . LEU C 1 101 ? -35.297 36.059 21.717 1.00 109.90 82 LEU C C 1
ATOM 7149 O O . LEU C 1 101 ? -35.388 35.380 20.689 1.00 108.44 82 LEU C O 1
ATOM 7154 N N . GLU C 1 102 ? -36.253 36.915 22.091 1.00 109.98 83 GLU C N 1
ATOM 7155 C CA . GLU C 1 102 ? -37.428 37.134 21.252 1.00 118.98 83 GLU C CA 1
ATOM 7156 C C . GLU C 1 102 ? -37.046 37.555 19.841 1.00 111.41 83 GLU C C 1
ATOM 7157 O O . GLU C 1 102 ? -37.716 37.169 18.874 1.00 107.38 83 GLU C O 1
ATOM 7163 N N . ARG C 1 103 ? -35.975 38.341 19.700 1.00 102.85 84 ARG C N 1
ATOM 7164 C CA . ARG C 1 103 ? -35.557 38.782 18.374 1.00 106.89 84 ARG C CA 1
ATOM 7165 C C . ARG C 1 103 ? -34.945 37.631 17.581 1.00 105.55 84 ARG C C 1
ATOM 7166 O O . ARG C 1 103 ? -35.142 37.536 16.364 1.00 99.83 84 ARG C O 1
ATOM 7174 N N . TRP C 1 104 ? -34.202 36.742 18.251 1.00 113.38 85 TRP C N 1
ATOM 7175 C CA . TRP C 1 104 ? -33.737 35.528 17.584 1.00 102.84 85 TRP C CA 1
ATOM 7176 C C . TRP C 1 104 ? -34.899 34.591 17.270 1.00 97.36 85 TRP C C 1
ATOM 7177 O O . TRP C 1 104 ? -34.909 33.939 16.220 1.00 95.14 85 TRP C O 1
ATOM 7188 N N . LEU C 1 105 ? -35.878 34.496 18.178 1.00 101.33 86 LEU C N 1
ATOM 7189 C CA . LEU C 1 105 ? -37.007 33.586 17.984 1.00 100.41 86 LEU C CA 1
ATOM 7190 C C . LEU C 1 105 ? -37.929 34.012 16.853 1.00 108.12 86 LEU C C 1
ATOM 7191 O O . LEU C 1 105 ? -38.717 33.186 16.378 1.00 105.38 86 LEU C O 1
ATOM 7196 N N . VAL C 1 106 ? -37.869 35.275 16.427 1.00 104.92 87 VAL C N 1
ATOM 7197 C CA . VAL C 1 106 ? -38.635 35.686 15.255 1.00 107.53 87 VAL C CA 1
ATOM 7198 C C . VAL C 1 106 ? -38.260 34.825 14.058 1.00 100.69 87 VAL C C 1
ATOM 7199 O O . VAL C 1 106 ? -39.123 34.407 13.277 1.00 103.63 87 VAL C O 1
ATOM 7201 N N . ASP C 1 107 ? -36.972 34.521 13.913 1.00 98.06 88 ASP C N 1
ATOM 7202 C CA . ASP C 1 107 ? -36.467 33.737 12.795 1.00 105.03 88 ASP C CA 1
ATOM 7203 C C . ASP C 1 107 ? -35.886 32.391 13.195 1.00 91.02 88 ASP C C 1
ATOM 7204 O O . ASP C 1 107 ? -35.954 31.449 12.402 1.00 74.13 88 ASP C O 1
ATOM 7209 N N . LYS C 1 108 ? -35.313 32.282 14.396 1.00 97.49 89 LYS C N 1
ATOM 7210 C CA . LYS C 1 108 ? -34.678 31.051 14.876 1.00 89.29 89 LYS C CA 1
ATOM 7211 C C . LYS C 1 108 ? -33.522 30.620 13.971 1.00 86.26 89 LYS C C 1
ATOM 7212 O O . LYS C 1 108 ? -33.213 29.433 13.867 1.00 83.57 89 LYS C O 1
ATOM 7218 N N . ARG C 1 109 ? -32.882 31.588 13.308 1.00 84.47 90 ARG C N 1
ATOM 7219 C CA . ARG C 1 109 ? -31.719 31.331 12.453 1.00 93.37 90 ARG C CA 1
ATOM 7220 C C . ARG C 1 109 ? -30.950 32.651 12.397 1.00 98.33 90 ARG C C 1
ATOM 7221 O O . ARG C 1 109 ? -31.327 33.547 11.635 1.00 108.52 90 ARG C O 1
ATOM 7229 N N . GLY C 1 110 ? -29.906 32.783 13.211 1.00 87.80 91 GLY C N 1
ATOM 7230 C CA . GLY C 1 110 ? -29.191 34.048 13.271 1.00 91.90 91 GLY C CA 1
ATOM 7231 C C . GLY C 1 110 ? -28.075 34.032 14.296 1.00 95.52 91 GLY C C 1
ATOM 7232 O O . GLY C 1 110 ? -27.803 33.017 14.946 1.00 101.63 91 GLY C O 1
ATOM 7233 N N . CYS C 1 111 ? -27.428 35.192 14.431 1.00 93.50 92 CYS C N 1
ATOM 7234 C CA . CYS C 1 111 ? -26.258 35.375 15.280 1.00 96.66 92 CYS C CA 1
ATOM 7235 C C . CYS C 1 111 ? -26.519 36.466 16.310 1.00 100.78 92 CYS C C 1
ATOM 7236 O O . CYS C 1 111 ? -27.042 37.534 15.977 1.00 107.66 92 CYS C O 1
ATOM 7239 N N . ILE C 1 112 ? -26.130 36.205 17.553 1.00 99.96 93 ILE C N 1
ATOM 7240 C CA . ILE C 1 112 ? -26.243 37.168 18.643 1.00 100.77 93 ILE C CA 1
ATOM 7241 C C . ILE C 1 112 ? -24.843 37.436 19.172 1.00 104.99 93 ILE C C 1
ATOM 7242 O O . ILE C 1 112 ? -24.151 36.506 19.607 1.00 108.66 93 ILE C O 1
ATOM 7247 N N . VAL C 1 113 ? -24.424 38.697 19.139 1.00 101.84 94 VAL C N 1
ATOM 7248 C CA . VAL C 1 113 ? -23.215 39.122 19.831 1.00 105.68 94 VAL C CA 1
ATOM 7249 C C . VAL C 1 113 ? -23.636 39.699 21.176 1.00 119.59 94 VAL C C 1
ATOM 7250 O O . VAL C 1 113 ? -24.550 40.532 21.248 1.00 122.61 94 VAL C O 1
ATOM 7254 N N . LEU C 1 114 ? -23.006 39.226 22.242 1.00 121.06 95 LEU C N 1
ATOM 7255 C CA . LEU C 1 114 ? -23.281 39.661 23.600 1.00 126.21 95 LEU C CA 1
ATOM 7256 C C . LEU C 1 114 ? -22.009 40.211 24.221 1.00 132.64 95 LEU C C 1
ATOM 7257 O O . LEU C 1 114 ? -20.902 39.816 23.837 1.00 138.05 95 LEU C O 1
ATOM 7259 N N . PRO C 1 115 ? -22.131 41.130 25.189 1.00 134.39 96 PRO C N 1
ATOM 7260 C CA . PRO C 1 115 ? -20.934 41.613 25.888 1.00 134.02 96 PRO C CA 1
ATOM 7261 C C . PRO C 1 115 ? -20.252 40.498 26.663 1.00 125.42 96 PRO C C 1
ATOM 7262 O O . PRO C 1 115 ? -19.072 40.213 26.433 1.00 129.20 96 PRO C O 1
ATOM 7266 N N . THR C 1 116 ? -20.991 39.835 27.551 1.00 122.25 97 THR C N 1
ATOM 7267 C CA . THR C 1 116 ? -20.411 38.855 28.455 1.00 118.24 97 THR C CA 1
ATOM 7268 C C . THR C 1 116 ? -20.557 37.436 27.900 1.00 121.45 97 THR C C 1
ATOM 7269 O O . THR C 1 116 ? -21.143 37.203 26.838 1.00 120.52 97 THR C O 1
ATOM 7273 N N . GLY C 1 117 ? -20.000 36.473 28.636 1.00 120.83 98 GLY C N 1
ATOM 7274 C CA . GLY C 1 117 ? -20.001 35.078 28.233 1.00 113.87 98 GLY C CA 1
ATOM 7275 C C . GLY C 1 117 ? -21.090 34.272 28.906 1.00 116.89 98 GLY C C 1
ATOM 7276 O O . GLY C 1 117 ? -21.777 33.478 28.256 1.00 112.98 98 GLY C O 1
ATOM 7277 N N . SER C 1 118 ? -21.249 34.461 30.218 1.00 120.19 99 SER C N 1
ATOM 7278 C CA . SER C 1 118 ? -22.415 33.907 30.897 1.00 122.05 99 SER C CA 1
ATOM 7279 C C . SER C 1 118 ? -23.701 34.444 30.287 1.00 114.64 99 SER C C 1
ATOM 7280 O O . SER C 1 118 ? -24.750 33.800 30.382 1.00 115.69 99 SER C O 1
ATOM 7282 N N . GLY C 1 119 ? -23.635 35.618 29.654 1.00 113.20 100 GLY C N 1
ATOM 7283 C CA . GLY C 1 119 ? -24.791 36.134 28.946 1.00 115.18 100 GLY C CA 1
ATOM 7284 C C . GLY C 1 119 ? -25.166 35.285 27.747 1.00 110.13 100 GLY C C 1
ATOM 7285 O O . GLY C 1 119 ? -26.337 34.950 27.552 1.00 107.42 100 GLY C O 1
ATOM 7286 N N . LYS C 1 120 ? -24.179 34.920 26.923 1.00 107.35 101 LYS C N 1
ATOM 7287 C CA . LYS C 1 120 ? -24.515 34.072 25.786 1.00 102.31 101 LYS C CA 1
ATOM 7288 C C . LYS C 1 120 ? -24.789 32.629 26.194 1.00 100.02 101 LYS C C 1
ATOM 7289 O O . LYS C 1 120 ? -25.327 31.871 25.380 1.00 106.99 101 LYS C O 1
ATOM 7295 N N . THR C 1 121 ? -24.462 32.238 27.429 1.00 98.81 102 THR C N 1
ATOM 7296 C CA . THR C 1 121 ? -24.850 30.917 27.916 1.00 91.95 102 THR C CA 1
ATOM 7297 C C . THR C 1 121 ? -26.318 30.885 28.328 1.00 95.73 102 THR C C 1
ATOM 7298 O O . THR C 1 121 ? -27.022 29.910 28.045 1.00 100.60 102 THR C O 1
ATOM 7302 N N . HIS C 1 122 ? -26.806 31.944 28.983 1.00 96.40 103 HIS C N 1
ATOM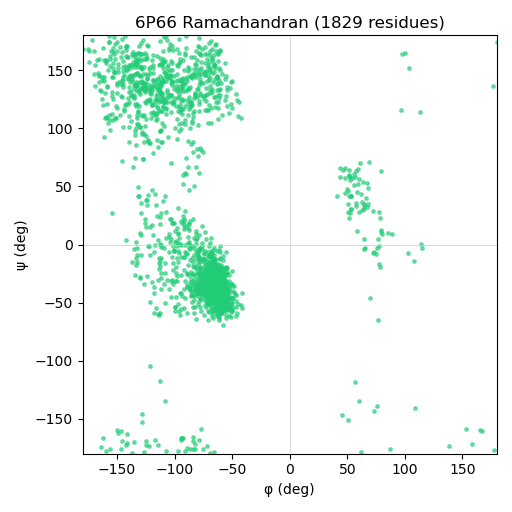 7303 C CA . HIS C 1 122 ? -28.189 31.939 29.454 1.00 95.06 103 HIS C CA 1
ATOM 7304 C C . HIS C 1 122 ? -29.175 32.037 28.295 1.00 94.23 103 HIS C C 1
ATOM 7305 O O . HIS C 1 122 ? -30.246 31.422 28.335 1.00 102.74 103 HIS C O 1
ATOM 7312 N N . VAL C 1 123 ? -28.836 32.795 27.250 1.00 85.55 104 VAL C N 1
ATOM 7313 C CA . VAL C 1 123 ? -29.730 32.884 26.099 1.00 89.77 104 VAL C CA 1
ATOM 7314 C C . VAL C 1 123 ? -29.737 31.572 25.323 1.00 89.50 104 VAL C C 1
ATOM 7315 O O . VAL C 1 123 ? -30.787 31.122 24.851 1.00 99.26 104 VAL C O 1
ATOM 7319 N N . ALA C 1 124 ? -28.577 30.924 25.202 1.00 82.97 105 ALA C N 1
ATOM 7320 C CA . ALA C 1 124 ? -28.504 29.648 24.498 1.00 82.13 105 ALA C CA 1
ATOM 7321 C C . ALA C 1 124 ? -29.290 28.564 25.226 1.00 86.12 105 ALA C C 1
ATOM 7322 O O . ALA C 1 124 ? -29.980 27.757 24.591 1.00 81.80 105 ALA C O 1
ATOM 7324 N N . MET C 1 125 ? -29.197 28.519 26.558 1.00 81.51 106 MET C N 1
ATOM 7325 C CA . MET C 1 125 ? -29.997 27.550 27.299 1.00 86.27 106 MET C CA 1
ATOM 7326 C C . MET C 1 125 ? -31.479 27.907 27.240 1.00 84.44 106 MET C C 1
ATOM 7327 O O . MET C 1 125 ? -32.334 27.019 27.138 1.00 86.93 106 MET C O 1
ATOM 7332 N N . ALA C 1 126 ? -31.804 29.201 27.290 1.00 74.37 107 ALA C N 1
ATOM 7333 C CA . ALA C 1 126 ? -33.191 29.618 27.111 1.00 81.19 107 ALA C CA 1
ATOM 7334 C C . ALA C 1 126 ? -33.729 29.160 25.761 1.00 83.52 107 ALA C C 1
ATOM 7335 O O . ALA C 1 126 ? -34.866 28.684 25.666 1.00 82.55 107 ALA C O 1
ATOM 7337 N N . ALA C 1 127 ? -32.920 29.286 24.706 1.00 86.78 108 ALA C N 1
ATOM 7338 C CA . ALA C 1 127 ? -33.349 28.861 23.378 1.00 78.72 108 ALA C CA 1
ATOM 7339 C C . ALA C 1 127 ? -33.506 27.346 23.307 1.00 82.63 108 ALA C C 1
ATOM 7340 O O . ALA C 1 127 ? -34.502 26.842 22.775 1.00 80.12 108 ALA C O 1
ATOM 7342 N N . ILE C 1 128 ? -32.522 26.601 23.825 1.00 83.94 109 ILE C N 1
ATOM 7343 C CA . ILE C 1 128 ? -32.683 25.156 23.988 1.00 81.42 109 ILE C CA 1
ATOM 7344 C C . ILE C 1 128 ? -33.930 24.851 24.809 1.00 83.57 109 ILE C C 1
ATOM 7345 O O . ILE C 1 128 ? -34.682 23.915 24.504 1.00 83.32 109 ILE C O 1
ATOM 7350 N N . ASN C 1 129 ? -34.168 25.636 25.863 1.00 80.38 110 ASN C N 1
ATOM 7351 C CA . ASN C 1 129 ? -35.365 25.453 26.681 1.00 89.65 110 ASN C CA 1
ATOM 7352 C C . ASN C 1 129 ? -36.626 25.740 25.876 1.00 92.18 110 ASN C C 1
ATOM 7353 O O . ASN C 1 129 ? -37.573 24.944 25.882 1.00 93.43 110 ASN C O 1
ATOM 7358 N N . GLU C 1 130 ? -36.655 26.885 25.185 1.00 86.55 111 GLU C N 1
ATOM 7359 C CA . GLU C 1 130 ? -37.821 27.267 24.395 1.00 82.56 111 GLU C CA 1
ATOM 7360 C C . GLU C 1 130 ? -38.209 26.169 23.413 1.00 80.72 111 GLU C C 1
ATOM 7361 O O . GLU C 1 130 ? -39.383 25.796 23.311 1.00 100.89 111 GLU C O 1
ATOM 7367 N N . LEU C 1 131 ? -37.227 25.616 22.707 1.00 81.14 112 LEU C N 1
ATOM 7368 C CA . LEU C 1 131 ? -37.496 24.767 21.555 1.00 85.56 112 LEU C CA 1
ATOM 7369 C C . LEU C 1 131 ? -37.654 23.294 21.908 1.00 88.51 112 LEU C C 1
ATOM 7370 O O . LEU C 1 131 ? -38.456 22.603 21.269 1.00 87.92 112 LEU C O 1
ATOM 7375 N N . SER C 1 132 ? -36.905 22.795 22.895 1.00 89.50 113 SER C N 1
ATOM 7376 C CA . SER C 1 132 ? -36.999 21.402 23.344 1.00 90.53 113 SER C CA 1
ATOM 7377 C C . SER C 1 132 ? -36.865 20.427 22.173 1.00 86.67 113 SER C C 1
ATOM 7378 O O . SER C 1 132 ? -37.723 19.577 21.934 1.00 87.53 113 SER C O 1
ATOM 7381 N N . THR C 1 133 ? -35.765 20.562 21.441 1.00 86.27 114 THR C N 1
ATOM 7382 C CA . THR C 1 133 ? -35.466 19.793 20.242 1.00 77.73 114 THR C CA 1
ATOM 7383 C C . THR C 1 133 ? -33.995 19.405 20.326 1.00 75.76 114 THR C C 1
ATOM 7384 O O . THR C 1 133 ? -33.232 20.074 21.031 1.00 75.46 114 THR C O 1
ATOM 7388 N N . PRO C 1 134 ? -33.574 18.315 19.677 1.00 74.49 115 PRO C N 1
ATOM 7389 C CA . PRO C 1 134 ? -32.158 17.914 19.782 1.00 75.58 115 PRO C CA 1
ATOM 7390 C C . PRO C 1 134 ? -31.225 18.973 19.214 1.00 72.71 115 PRO C C 1
ATOM 7391 O O . PRO C 1 134 ? -31.337 19.367 18.050 1.00 75.93 115 PRO C O 1
ATOM 7395 N N . THR C 1 135 ? -30.301 19.443 20.052 1.00 70.38 116 THR C N 1
ATOM 7396 C CA . THR C 1 135 ? -29.388 20.516 19.687 1.00 70.70 116 THR C CA 1
ATOM 7397 C C . THR C 1 135 ? -27.947 20.033 19.762 1.00 65.23 116 THR C C 1
ATOM 7398 O O . THR C 1 135 ? -27.555 19.355 20.716 1.00 69.71 116 THR C O 1
ATOM 7402 N N . LEU C 1 136 ? -27.168 20.386 18.749 1.00 70.83 117 LEU C N 1
ATOM 7403 C CA . LEU C 1 136 ? -25.727 20.181 18.734 1.00 61.57 117 LEU C CA 1
ATOM 7404 C C . LEU C 1 136 ? -25.062 21.519 19.021 1.00 65.54 117 LEU C C 1
ATOM 7405 O O . LEU C 1 136 ? -25.307 22.499 18.309 1.00 64.58 117 LEU C O 1
ATOM 7410 N N . ILE C 1 137 ? -24.237 21.565 20.062 1.00 69.97 118 ILE C N 1
ATOM 7411 C CA . ILE C 1 137 ? -23.546 22.783 20.466 1.00 65.60 118 ILE C CA 1
ATOM 7412 C C . ILE C 1 137 ? -22.078 22.604 20.116 1.00 61.71 118 ILE C C 1
ATOM 7413 O O . ILE C 1 137 ? -21.440 21.646 20.570 1.00 67.29 118 ILE C O 1
ATOM 7418 N N . VAL C 1 138 ? -21.539 23.513 19.308 1.00 61.59 119 VAL C N 1
ATOM 7419 C CA . VAL C 1 138 ? -20.184 23.385 18.783 1.00 67.37 119 VAL C CA 1
ATOM 7420 C C . VAL C 1 138 ? -19.320 24.480 19.398 1.00 72.15 119 VAL C C 1
ATOM 7421 O O . VAL C 1 138 ? -19.677 25.665 19.349 1.00 70.95 119 VAL C O 1
ATOM 7425 N N . VAL C 1 139 ? -18.188 24.084 19.975 1.00 79.27 120 VAL C N 1
ATOM 7426 C CA . VAL C 1 139 ? -17.304 24.989 20.711 1.00 73.05 120 VAL C CA 1
ATOM 7427 C C . VAL C 1 139 ? -15.869 24.733 20.294 1.00 74.19 120 VAL C C 1
ATOM 7428 O O . VAL C 1 139 ? -15.531 23.636 19.816 1.00 75.62 120 VAL C O 1
ATOM 7432 N N . PRO C 1 140 ? -14.984 25.725 20.439 1.00 73.27 121 PRO C N 1
ATOM 7433 C CA . PRO C 1 140 ? -13.614 25.551 19.921 1.00 70.35 121 PRO C CA 1
ATOM 7434 C C . PRO C 1 140 ? -12.813 24.480 20.635 1.00 67.43 121 PRO C C 1
ATOM 7435 O O . PRO C 1 140 ? -12.148 23.670 19.976 1.00 73.96 121 PRO C O 1
ATOM 7439 N N . THR C 1 141 ? -12.842 24.460 21.964 1.00 70.05 122 THR C N 1
ATOM 7440 C CA . THR C 1 141 ? -11.950 23.621 22.748 1.00 72.99 122 THR C CA 1
ATOM 7441 C C . THR C 1 141 ? -12.754 22.762 23.713 1.00 77.70 122 THR C C 1
ATOM 7442 O O . THR C 1 141 ? -13.899 23.070 24.053 1.00 80.87 122 THR C O 1
ATOM 7446 N N . LEU C 1 142 ? -12.121 21.674 24.160 1.00 79.47 123 LEU C N 1
ATOM 7447 C CA . LEU C 1 142 ? -12.772 20.745 25.077 1.00 72.10 123 LEU C CA 1
ATOM 7448 C C . LEU C 1 142 ? -13.013 21.368 26.448 1.00 72.83 123 LEU C C 1
ATOM 7449 O O . LEU C 1 142 ? -13.919 20.941 27.172 1.00 76.23 123 LEU C O 1
ATOM 7454 N N . ALA C 1 143 ? -12.220 22.368 26.827 1.00 74.21 124 ALA C N 1
ATOM 7455 C CA . ALA C 1 143 ? -12.515 23.104 28.052 1.00 75.21 124 ALA C CA 1
ATOM 7456 C C . ALA C 1 143 ? -13.833 23.858 27.934 1.00 77.44 124 ALA C C 1
ATOM 7457 O O . ALA C 1 143 ? -14.611 23.919 28.893 1.00 87.68 124 ALA C O 1
ATOM 7459 N N . LEU C 1 144 ? -14.096 24.456 26.771 1.00 76.40 125 LEU C N 1
ATOM 7460 C CA . LEU C 1 144 ? -15.418 25.022 26.527 1.00 80.37 125 LEU C CA 1
ATOM 7461 C C . LEU C 1 144 ? -16.476 23.933 26.405 1.00 83.36 125 LEU C C 1
ATOM 7462 O O . LEU C 1 144 ? -17.634 24.159 26.772 1.00 80.11 125 LEU C O 1
ATOM 7467 N N . ALA C 1 145 ? -16.101 22.756 25.898 1.00 81.75 126 ALA C N 1
ATOM 7468 C CA . ALA C 1 145 ? -17.034 21.636 25.873 1.00 67.10 126 ALA C CA 1
ATOM 7469 C C . ALA C 1 145 ? -17.464 21.257 27.285 1.00 76.48 126 ALA C C 1
ATOM 7470 O O . ALA C 1 145 ? -18.662 21.163 27.578 1.00 67.54 126 ALA C O 1
ATOM 7472 N N . GLU C 1 146 ? -16.491 21.042 28.176 1.00 90.07 127 GLU C N 1
ATOM 7473 C CA . GLU C 1 146 ? -16.800 20.735 29.571 1.00 82.34 127 GLU C CA 1
ATOM 7474 C C . GLU C 1 146 ? -17.661 21.819 30.205 1.00 73.29 127 GLU C C 1
ATOM 7475 O O . GLU C 1 146 ? -18.630 21.517 30.911 1.00 76.39 127 GLU C O 1
ATOM 7481 N N . GLN C 1 147 ? -17.319 23.089 29.976 1.00 71.48 128 GLN C N 1
ATOM 7482 C CA . GLN C 1 147 ? -18.086 24.174 30.577 1.00 81.40 128 GLN C CA 1
ATOM 7483 C C . GLN C 1 147 ? -19.517 24.206 30.053 1.00 82.42 128 GLN C C 1
ATOM 7484 O O . GLN C 1 147 ? -20.446 24.537 30.802 1.00 89.59 128 GLN C O 1
ATOM 7490 N N . TRP C 1 148 ? -19.720 23.859 28.779 1.00 67.54 129 TRP C N 1
ATOM 7491 C CA . TRP C 1 148 ? -21.072 23.816 28.227 1.00 62.72 129 TRP C CA 1
ATOM 7492 C C . TRP C 1 148 ? -21.918 22.717 28.857 1.00 69.48 129 TRP C C 1
ATOM 7493 O O . TRP C 1 148 ? -23.045 22.969 29.297 1.00 77.68 129 TRP C O 1
ATOM 7504 N N . LYS C 1 149 ? -21.400 21.489 28.905 1.00 71.04 130 LYS C N 1
ATOM 7505 C CA . LYS C 1 149 ? -22.211 20.382 29.399 1.00 72.00 130 LYS C CA 1
ATOM 7506 C C . LYS C 1 149 ? -22.532 20.526 30.882 1.00 74.42 130 LYS C C 1
ATOM 7507 O O . LYS C 1 149 ? -23.622 20.138 31.317 1.00 79.47 130 LYS C O 1
ATOM 7513 N N . GLU C 1 150 ? -21.606 21.086 31.667 1.00 76.95 131 GLU C N 1
ATOM 7514 C CA . GLU C 1 150 ? -21.886 21.349 33.075 1.00 80.80 131 GLU C CA 1
ATOM 7515 C C . GLU C 1 150 ? -23.088 22.270 33.238 1.00 77.98 131 GLU C C 1
ATOM 7516 O O . GLU C 1 150 ? -23.998 21.989 34.027 1.00 83.67 131 GLU C O 1
ATOM 7518 N N . ARG C 1 151 ? -23.143 23.312 32.437 1.00 76.00 132 ARG C N 1
ATOM 7519 C CA . ARG C 1 151 ? -24.302 24.211 32.575 1.00 77.48 132 ARG C CA 1
ATOM 7520 C C . ARG C 1 151 ? -25.523 23.480 32.053 1.00 75.42 132 ARG C C 1
ATOM 7521 O O . ARG C 1 151 ? -26.546 23.560 32.683 1.00 94.30 132 ARG C O 1
ATOM 7529 N N . LEU C 1 152 ? -25.381 22.764 30.951 1.00 77.49 133 LEU C N 1
ATOM 7530 C CA . LEU C 1 152 ? -26.537 22.096 30.361 1.00 77.96 133 LEU C CA 1
ATOM 7531 C C . LEU C 1 152 ? -27.060 20.967 31.238 1.00 78.75 133 LEU C C 1
ATOM 7532 O O . LEU C 1 152 ? -28.113 20.399 30.923 1.00 74.29 133 LEU C O 1
ATOM 7537 N N . GLY C 1 153 ? -26.351 20.619 32.315 1.00 80.17 134 GLY C N 1
ATOM 7538 C CA . GLY C 1 153 ? -26.928 19.748 33.321 1.00 80.02 134 GLY C CA 1
ATOM 7539 C C . GLY C 1 153 ? -28.206 20.301 33.912 1.00 74.10 134 GLY C C 1
ATOM 7540 O O . GLY C 1 153 ? -28.994 19.542 34.490 1.00 73.32 134 GLY C O 1
ATOM 7541 N N . ILE C 1 154 ? -28.419 21.617 33.784 1.00 69.83 135 ILE C N 1
ATOM 7542 C CA . ILE C 1 154 ? -29.677 22.238 34.192 1.00 70.07 135 ILE C CA 1
ATOM 7543 C C . ILE C 1 154 ? -30.857 21.524 33.550 1.00 77.91 135 ILE C C 1
ATOM 7544 O O . ILE C 1 154 ? -31.883 21.285 34.196 1.00 78.26 135 ILE C O 1
ATOM 7546 N N . PHE C 1 155 ? -30.736 21.175 32.270 1.00 84.72 136 PHE C N 1
ATOM 7547 C CA . PHE C 1 155 ? -31.785 20.406 31.611 1.00 87.07 136 PHE C CA 1
ATOM 7548 C C . PHE C 1 155 ? -31.812 18.948 32.053 1.00 89.00 136 PHE C C 1
ATOM 7549 O O . PHE C 1 155 ? -32.722 18.214 31.650 1.00 88.94 136 PHE C O 1
ATOM 7557 N N . GLY C 1 156 ? -30.856 18.514 32.868 1.00 86.64 137 GLY C N 1
ATOM 7558 C CA . GLY C 1 156 ? -30.813 17.137 33.311 1.00 86.55 137 GLY C CA 1
ATOM 7559 C C . GLY C 1 156 ? -29.607 16.404 32.766 1.00 87.43 137 GLY C C 1
ATOM 7560 O O . GLY C 1 156 ? -29.503 16.198 31.554 1.00 88.22 137 GLY C O 1
ATOM 7561 N N . GLU C 1 157 ? -28.690 16.009 33.655 1.00 90.81 138 GLU C N 1
ATOM 7562 C CA . GLU C 1 157 ? -27.438 15.384 33.238 1.00 85.38 138 GLU C CA 1
ATOM 7563 C C . GLU C 1 157 ? -27.650 14.163 32.356 1.00 84.06 138 GLU C C 1
ATOM 7564 O O . GLU C 1 157 ? -26.730 13.767 31.633 1.00 85.11 138 GLU C O 1
ATOM 7566 N N . GLU C 1 158 ? -28.835 13.557 32.394 1.00 88.07 139 GLU C N 1
ATOM 7567 C CA . GLU C 1 158 ? -29.085 12.378 31.579 1.00 92.58 139 GLU C CA 1
ATOM 7568 C C . GLU C 1 158 ? -29.350 12.703 30.115 1.00 85.97 139 GLU C C 1
ATOM 7569 O O . GLU C 1 158 ? -29.307 11.792 29.282 1.00 80.45 139 GLU C O 1
ATOM 7575 N N . TYR C 1 159 ? -29.599 13.967 29.775 1.00 85.03 140 TYR C N 1
ATOM 7576 C CA . TYR C 1 159 ? -29.918 14.342 28.405 1.00 84.37 140 TYR C CA 1
ATOM 7577 C C . TYR C 1 159 ? -28.755 15.026 27.693 1.00 86.11 140 TYR C C 1
ATOM 7578 O O . TYR C 1 159 ? -28.942 15.552 26.591 1.00 76.15 140 TYR C O 1
ATOM 7587 N N . VAL C 1 160 ? -27.563 15.033 28.291 1.00 91.32 141 VAL C N 1
ATOM 7588 C CA . VAL C 1 160 ? -26.412 15.761 27.768 1.00 79.44 141 VAL C CA 1
ATOM 7589 C C . VAL C 1 160 ? -25.320 14.764 27.402 1.00 77.31 141 VAL C C 1
ATOM 7590 O O . VAL C 1 160 ? -25.044 13.827 28.160 1.00 78.31 141 VAL C O 1
ATOM 7594 N N . GLY C 1 161 ? -24.698 14.970 26.238 1.00 71.74 142 GLY C N 1
ATOM 7595 C CA . GLY C 1 161 ? -23.688 14.054 25.751 1.00 69.08 142 GLY C CA 1
ATOM 7596 C C . GLY C 1 161 ? -22.496 14.784 25.163 1.00 76.78 142 GLY C C 1
ATOM 7597 O O . GLY C 1 161 ? -22.547 15.978 24.861 1.00 67.48 142 GLY C O 1
ATOM 7598 N N . GLU C 1 162 ? -21.407 14.034 25.011 1.00 76.95 143 GLU C N 1
ATOM 7599 C CA . GLU C 1 162 ? -20.175 14.531 24.411 1.00 72.95 143 GLU C CA 1
ATOM 7600 C C . GLU C 1 162 ? -19.950 13.839 23.080 1.00 75.88 143 GLU C C 1
ATOM 7601 O O . GLU C 1 162 ? -19.872 12.607 23.025 1.00 81.64 143 GLU C O 1
ATOM 7607 N N . PHE C 1 163 ? -19.823 14.620 22.018 1.00 62.80 144 PHE C N 1
ATOM 7608 C CA . PHE C 1 163 ? -19.346 14.085 20.752 1.00 74.85 144 PHE C CA 1
ATOM 7609 C C . PHE C 1 163 ? -17.947 14.653 20.559 1.00 76.31 144 PHE C C 1
ATOM 7610 O O . PHE C 1 163 ? -17.782 15.822 20.195 1.00 74.67 144 PHE C O 1
ATOM 7618 N N . SER C 1 164 ? -16.946 13.823 20.826 1.00 79.76 145 SER C N 1
ATOM 7619 C CA . SER C 1 164 ? -15.554 14.228 20.743 1.00 80.31 145 SER C CA 1
ATOM 7620 C C . SER C 1 164 ? -14.742 13.029 20.284 1.00 85.82 145 SER C C 1
ATOM 7621 O O . SER C 1 164 ? -15.284 11.962 19.984 1.00 89.66 145 SER C O 1
ATOM 7623 N N . GLY C 1 165 ? -13.423 13.213 20.230 1.00 88.35 146 GLY C N 1
ATOM 7624 C CA . GLY C 1 165 ? -12.540 12.078 20.038 1.00 86.57 146 GLY C CA 1
ATOM 7625 C C . GLY C 1 165 ? -12.419 11.198 21.263 1.00 82.46 146 GLY C C 1
ATOM 7626 O O . GLY C 1 165 ? -12.039 10.030 21.140 1.00 93.45 146 GLY C O 1
ATOM 7627 N N . ARG C 1 166 ? -12.752 11.732 22.442 1.00 87.71 147 ARG C N 1
ATOM 7628 C CA . ARG C 1 166 ? -12.728 10.931 23.662 1.00 90.79 147 ARG C CA 1
ATOM 7629 C C . ARG C 1 166 ? -13.874 9.929 23.679 1.00 89.89 147 ARG C C 1
ATOM 7630 O O . ARG C 1 166 ? -13.669 8.739 23.954 1.00 88.53 147 ARG C O 1
ATOM 7638 N N . ILE C 1 167 ? -15.090 10.393 23.389 1.00 93.15 148 ILE C N 1
ATOM 7639 C CA . ILE C 1 167 ? -16.243 9.511 23.278 1.00 86.50 148 ILE C CA 1
ATOM 7640 C C . ILE C 1 167 ? -17.237 10.158 22.322 1.00 87.52 148 ILE C C 1
ATOM 7641 O O . ILE C 1 167 ? -17.307 11.387 22.207 1.00 72.11 148 ILE C O 1
ATOM 7646 N N . LYS C 1 168 ? -17.982 9.321 21.600 1.00 87.75 149 LYS C N 1
ATOM 7647 C CA . LYS C 1 168 ? -18.987 9.780 20.641 1.00 80.30 149 LYS C CA 1
ATOM 7648 C C . LYS C 1 168 ? -20.367 9.276 21.044 1.00 81.36 149 LYS C C 1
ATOM 7649 O O . LYS C 1 168 ? -20.906 8.351 20.435 1.00 99.75 149 LYS C O 1
ATOM 7655 N N . GLU C 1 169 ? -20.969 9.949 22.018 1.00 63.19 150 GLU C N 1
ATOM 7656 C CA . GLU C 1 169 ? -22.293 9.621 22.522 1.00 74.60 150 GLU C CA 1
ATOM 7657 C C . GLU C 1 169 ? -23.276 10.688 22.054 1.00 81.89 150 GLU C C 1
ATOM 7658 O O . GLU C 1 169 ? -23.077 11.881 22.307 1.00 76.93 150 GLU C O 1
ATOM 7664 N N . LEU C 1 170 ? -24.325 10.255 21.356 1.00 84.58 151 LEU C N 1
ATOM 7665 C CA . LEU C 1 170 ? -25.340 11.157 20.828 1.00 73.41 151 LEU C CA 1
ATOM 7666 C C . LEU C 1 170 ? -26.522 11.220 21.789 1.00 77.64 151 LEU C C 1
ATOM 7667 O O . LEU C 1 170 ? -27.079 10.184 22.170 1.00 93.18 151 LEU C O 1
ATOM 7672 N N . LYS C 1 171 ? -26.902 12.437 22.172 1.00 71.66 152 LYS C N 1
ATOM 7673 C CA . LYS C 1 171 ? -27.935 12.717 23.161 1.00 77.44 152 LYS C CA 1
ATOM 7674 C C . LYS C 1 171 ? -28.749 13.937 22.727 1.00 76.18 152 LYS C C 1
ATOM 7675 O O . LYS C 1 171 ? -28.378 14.606 21.753 1.00 72.10 152 LYS C O 1
ATOM 7680 N N . PRO C 1 172 ? -29.866 14.251 23.398 1.00 70.88 153 PRO C N 1
ATOM 7681 C CA . PRO C 1 172 ? -30.632 15.447 23.007 1.00 72.46 153 PRO C CA 1
ATOM 7682 C C . PRO C 1 172 ? -29.830 16.733 23.093 1.00 70.78 153 PRO C C 1
ATOM 7683 O O . PRO C 1 172 ? -30.135 17.693 22.373 1.00 73.15 153 PRO C O 1
ATOM 7687 N N . LEU C 1 173 ? -28.812 16.777 23.951 1.00 69.25 154 LEU C N 1
ATOM 7688 C CA . LEU C 1 173 ? -27.934 17.935 24.102 1.00 65.70 154 LEU C CA 1
ATOM 7689 C C . LEU C 1 173 ? -26.503 17.422 23.975 1.00 64.92 154 LEU C C 1
ATOM 7690 O O . LEU C 1 173 ? -25.927 16.942 24.954 1.00 77.80 154 LEU C O 1
ATOM 7695 N N . THR C 1 174 ? -25.929 17.500 22.780 1.00 56.57 155 THR C N 1
ATOM 7696 C CA . THR C 1 174 ? -24.550 17.084 22.561 1.00 67.23 155 THR C CA 1
ATOM 7697 C C . THR C 1 174 ? -23.655 18.301 22.386 1.00 65.15 155 THR C C 1
ATOM 7698 O O . THR C 1 174 ? -23.980 19.226 21.634 1.00 69.33 155 THR C O 1
ATOM 7702 N N . VAL C 1 175 ? -22.529 18.292 23.079 1.00 63.92 156 VAL C N 1
ATOM 7703 C CA . VAL C 1 175 ? -21.519 19.329 22.942 1.00 63.73 156 VAL C CA 1
ATOM 7704 C C . VAL C 1 175 ? -20.377 18.739 22.129 1.00 61.91 156 VAL C C 1
ATOM 7705 O O . VAL C 1 175 ? -20.061 17.548 22.253 1.00 62.13 156 VAL C O 1
ATOM 7709 N N . SER C 1 176 ? -19.773 19.558 21.274 1.00 64.23 157 SER C N 1
ATOM 7710 C CA . SER C 1 176 ? -18.775 19.065 20.341 1.00 61.26 157 SER C CA 1
ATOM 7711 C C . SER C 1 176 ? -17.814 20.194 20.005 1.00 60.58 157 SER C C 1
ATOM 7712 O O . SER C 1 176 ? -18.190 21.367 20.010 1.00 71.87 157 SER C O 1
ATOM 7715 N N . THR C 1 177 ? -16.564 19.832 19.734 1.00 61.48 158 THR C N 1
ATOM 7716 C CA . THR C 1 177 ? -15.614 20.807 19.229 1.00 68.60 158 THR C CA 1
ATOM 7717 C C . THR C 1 177 ? -15.827 21.011 17.733 1.00 70.29 158 THR C C 1
ATOM 7718 O O . THR C 1 177 ? -16.409 20.165 17.052 1.00 62.23 158 THR C O 1
ATOM 7722 N N . TYR C 1 178 ? -15.359 22.157 17.215 1.00 74.89 159 TYR C N 1
ATOM 7723 C CA . TYR C 1 178 ? -15.421 22.345 15.767 1.00 71.94 159 TYR C CA 1
ATOM 7724 C C . TYR C 1 178 ? -14.644 21.266 15.034 1.00 76.78 159 TYR C C 1
ATOM 7725 O O . TYR C 1 178 ? -14.979 20.923 13.896 1.00 79.03 159 TYR C O 1
ATOM 7734 N N . ASP C 1 179 ? -13.589 20.722 15.633 1.00 73.15 160 ASP C N 1
ATOM 7735 C CA . ASP C 1 179 ? -12.771 19.766 14.893 1.00 75.40 160 ASP C CA 1
ATOM 7736 C C . ASP C 1 179 ? -13.516 18.464 14.665 1.00 71.74 160 ASP C C 1
ATOM 7737 O O . ASP C 1 179 ? -13.518 17.921 13.548 1.00 76.54 160 ASP C O 1
ATOM 7742 N N . SER C 1 180 ? -14.166 17.946 15.700 1.00 81.39 161 SER C N 1
ATOM 7743 C CA . SER C 1 180 ? -14.830 16.661 15.510 1.00 79.87 161 SER C CA 1
ATOM 7744 C C . SER C 1 180 ? -16.158 16.806 14.778 1.00 72.65 161 SER C C 1
ATOM 7745 O O . SER C 1 180 ? -16.554 15.896 14.042 1.00 74.08 161 SER C O 1
ATOM 7748 N N . ALA C 1 181 ? -16.858 17.928 14.959 1.00 71.84 162 ALA C N 1
ATOM 7749 C CA . ALA C 1 181 ? -18.066 18.167 14.179 1.00 68.24 162 ALA C CA 1
ATOM 7750 C C . ALA C 1 181 ? -17.758 18.348 12.697 1.00 76.32 162 ALA C C 1
ATOM 7751 O O . ALA C 1 181 ? -18.659 18.187 11.868 1.00 81.80 162 ALA C O 1
ATOM 7753 N N . TYR C 1 182 ? -16.512 18.682 12.349 1.00 65.56 163 TYR C N 1
ATOM 7754 C CA . TYR C 1 182 ? -16.091 18.691 10.952 1.00 65.14 163 TYR C CA 1
ATOM 7755 C C . TYR C 1 182 ? -15.666 17.304 10.484 1.00 76.87 163 TYR C C 1
ATOM 7756 O O . TYR C 1 182 ? -16.031 16.880 9.380 1.00 76.91 163 TYR C O 1
ATOM 7765 N N . VAL C 1 183 ? -14.905 16.584 11.314 1.00 80.53 164 VAL C N 1
ATOM 7766 C CA . VAL C 1 183 ? -14.504 15.223 10.981 1.00 77.89 164 VAL C CA 1
ATOM 7767 C C . VAL C 1 183 ? -15.707 14.291 10.889 1.00 81.57 164 VAL C C 1
ATOM 7768 O O . VAL C 1 183 ? -15.634 13.251 10.224 1.00 86.39 164 VAL C O 1
ATOM 7770 N N . ASN C 1 184 ? -16.823 14.649 11.525 1.00 78.16 165 ASN C N 1
ATOM 7771 C CA . ASN C 1 184 ? -18.018 13.814 11.597 1.00 71.59 165 ASN C CA 1
ATOM 7772 C C . ASN C 1 184 ? -19.259 14.595 11.182 1.00 72.36 165 ASN C C 1
ATOM 7773 O O . ASN C 1 184 ? -20.350 14.386 11.721 1.00 84.05 165 ASN C O 1
ATOM 7778 N N . ALA C 1 185 ? -19.126 15.501 10.210 1.00 70.41 166 ALA C N 1
ATOM 7779 C CA . ALA C 1 185 ? -20.268 16.316 9.809 1.00 67.02 166 ALA C CA 1
ATOM 7780 C C . ALA C 1 185 ? -21.323 15.525 9.051 1.00 72.68 166 ALA C C 1
ATOM 7781 O O . ALA C 1 185 ? -22.502 15.891 9.108 1.00 78.72 166 ALA C O 1
ATOM 7783 N N . GLU C 1 186 ? -20.939 14.445 8.364 1.00 79.73 167 GLU C N 1
ATOM 7784 C CA . GLU C 1 186 ? -21.922 13.659 7.622 1.00 72.73 167 GLU C CA 1
ATOM 7785 C C . GLU C 1 186 ? -22.886 12.955 8.568 1.00 69.94 167 GLU C C 1
ATOM 7786 O O . GLU C 1 186 ? -24.103 13.168 8.512 1.00 56.64 167 GLU C O 1
ATOM 7792 N N . LYS C 1 187 ? -22.356 12.113 9.455 1.00 67.13 168 LYS C N 1
ATOM 7793 C CA . LYS C 1 187 ? -23.213 11.321 10.327 1.00 67.82 168 LYS C CA 1
ATOM 7794 C C . LYS C 1 187 ? -23.922 12.164 11.383 1.00 68.95 168 LYS C C 1
ATOM 7795 O O . LYS C 1 187 ? -24.867 11.671 12.008 1.00 79.20 168 LYS C O 1
ATOM 7798 N N . LEU C 1 188 ? -23.488 13.409 11.603 1.00 62.17 169 LEU C N 1
ATOM 7799 C CA . LEU C 1 188 ? -24.197 14.366 12.450 1.00 60.28 169 LEU C CA 1
ATOM 7800 C C . LEU C 1 188 ? -25.145 15.293 11.698 1.00 67.22 169 LEU C C 1
ATOM 7801 O O . LEU C 1 188 ? -25.796 16.120 12.343 1.00 78.06 169 LEU C O 1
ATOM 7806 N N . GLY C 1 189 ? -25.254 15.190 10.375 1.00 62.72 170 GLY C N 1
ATOM 7807 C CA . GLY C 1 189 ? -26.063 16.124 9.603 1.00 61.70 170 GLY C CA 1
ATOM 7808 C C . GLY C 1 189 ? -27.555 16.157 9.907 1.00 73.53 170 GLY C C 1
ATOM 7809 O O . GLY C 1 189 ? -28.106 17.213 10.243 1.00 76.99 170 GLY C O 1
ATOM 7810 N N . ASN C 1 190 ? -28.204 14.993 9.819 1.00 76.33 171 ASN C N 1
ATOM 7811 C CA . ASN C 1 190 ? -29.639 14.859 9.992 1.00 71.84 171 ASN C CA 1
ATOM 7812 C C . ASN C 1 190 ? -30.048 14.666 11.422 1.00 68.21 171 ASN C C 1
ATOM 7813 O O . ASN C 1 190 ? -31.238 14.478 11.674 1.00 61.68 171 ASN C O 1
ATOM 7818 N N . ARG C 1 191 ? -29.124 14.678 12.363 1.00 64.34 172 ARG C N 1
ATOM 7819 C CA . ARG C 1 191 ? -29.526 14.178 13.656 1.00 59.76 172 ARG C CA 1
ATOM 7820 C C . ARG C 1 191 ? -29.858 15.262 14.672 1.00 57.85 172 ARG C C 1
ATOM 7821 O O . ARG C 1 191 ? -30.346 14.944 15.764 1.00 73.28 172 ARG C O 1
ATOM 7829 N N . PHE C 1 192 ? -29.662 16.530 14.342 1.00 50.26 173 PHE C N 1
ATOM 7830 C CA . PHE C 1 192 ? -30.172 17.564 15.218 1.00 63.64 173 PHE C CA 1
ATOM 7831 C C . PHE C 1 192 ? -30.982 18.566 14.412 1.00 63.86 173 PHE C C 1
ATOM 7832 O O . PHE C 1 192 ? -30.911 18.634 13.181 1.00 65.35 173 PHE C O 1
ATOM 7840 N N . MET C 1 193 ? -31.758 19.346 15.153 1.00 62.64 174 MET C N 1
ATOM 7841 C CA . MET C 1 193 ? -32.642 20.356 14.607 1.00 68.25 174 MET C CA 1
ATOM 7842 C C . MET C 1 193 ? -32.213 21.772 14.947 1.00 66.59 174 MET C C 1
ATOM 7843 O O . MET C 1 193 ? -32.485 22.689 14.169 1.00 71.35 174 MET C O 1
ATOM 7848 N N . LEU C 1 194 ? -31.538 21.975 16.075 1.00 64.52 175 LEU C N 1
ATOM 7849 C CA . LEU C 1 194 ? -30.989 23.274 16.441 1.00 64.09 175 LEU C CA 1
ATOM 7850 C C . LEU C 1 194 ? -29.470 23.182 16.491 1.00 63.43 175 LEU C C 1
ATOM 7851 O O . LEU C 1 194 ? -28.917 22.323 17.187 1.00 70.52 175 LEU C O 1
ATOM 7856 N N . LEU C 1 195 ? -28.805 24.055 15.738 1.00 64.36 176 LEU C N 1
ATOM 7857 C CA . LEU C 1 195 ? -27.364 24.242 15.832 1.00 60.93 176 LEU C CA 1
ATOM 7858 C C . LEU C 1 195 ? -27.070 25.515 16.607 1.00 67.98 176 LEU C C 1
ATOM 7859 O O . LEU C 1 195 ? -27.606 26.582 16.288 1.00 73.24 176 LEU C O 1
ATOM 7864 N N . ILE C 1 196 ? -26.223 25.399 17.620 1.00 71.23 177 ILE C N 1
ATOM 7865 C CA . ILE C 1 196 ? -25.732 26.542 18.373 1.00 73.60 177 ILE C CA 1
ATOM 7866 C C . ILE C 1 196 ? -24.219 26.543 18.230 1.00 77.40 177 ILE C C 1
ATOM 7867 O O . ILE C 1 196 ? -23.542 25.627 18.716 1.00 67.76 177 ILE C O 1
ATOM 7872 N N . PHE C 1 197 ? -23.688 27.555 17.548 1.00 75.56 178 PHE C N 1
ATOM 7873 C CA . PHE C 1 197 ? -22.251 27.704 17.371 1.00 72.71 178 PHE C CA 1
ATOM 7874 C C . PHE C 1 197 ? -21.744 28.708 18.395 1.00 74.87 178 PHE C C 1
ATOM 7875 O O . PHE C 1 197 ? -22.175 29.865 18.398 1.00 68.04 178 PHE C O 1
ATOM 7883 N N . ASP C 1 198 ? -20.844 28.265 19.263 1.00 71.97 179 ASP C N 1
ATOM 7884 C CA . ASP C 1 198 ? -20.131 29.156 20.166 1.00 71.86 179 ASP C CA 1
ATOM 7885 C C . ASP C 1 198 ? -18.823 29.545 19.499 1.00 81.88 179 ASP C C 1
ATOM 7886 O O . ASP C 1 198 ? -18.138 28.688 18.931 1.00 88.86 179 ASP C O 1
ATOM 7891 N N . GLU C 1 199 ? -18.487 30.836 19.567 1.00 85.22 180 GLU C N 1
ATOM 7892 C CA . GLU C 1 199 ? -17.294 31.384 18.918 1.00 89.95 180 GLU C CA 1
ATOM 7893 C C . GLU C 1 199 ? -17.452 31.329 17.397 1.00 91.32 180 GLU C C 1
ATOM 7894 O O . GLU C 1 199 ? -16.566 30.863 16.680 1.00 97.13 180 GLU C O 1
ATO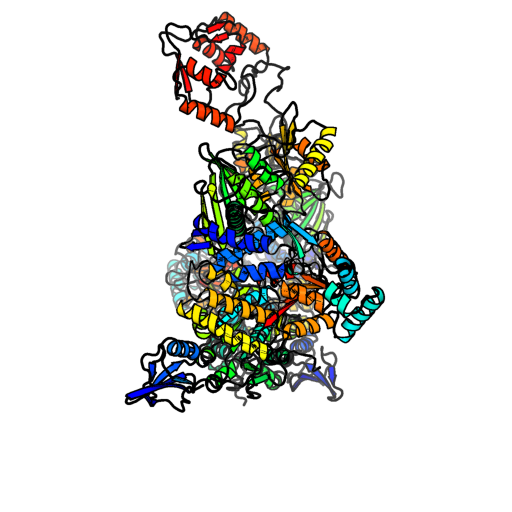M 7900 N N . VAL C 1 200 ? -18.606 31.802 16.915 1.00 79.29 181 VAL C N 1
ATOM 7901 C CA . VAL C 1 200 ? -19.032 31.552 15.538 1.00 80.29 181 VAL C CA 1
ATOM 7902 C C . VAL C 1 200 ? -17.993 32.007 14.521 1.00 93.16 181 VAL C C 1
ATOM 7903 O O . VAL C 1 200 ? -17.930 31.469 13.410 1.00 102.06 181 VAL C O 1
ATOM 7907 N N . HIS C 1 201 ? -17.156 32.986 14.874 1.00 96.14 182 HIS C N 1
ATOM 7908 C CA . HIS C 1 201 ? -16.157 33.475 13.931 1.00 102.52 182 HIS C CA 1
ATOM 7909 C C . HIS C 1 201 ? -15.189 32.382 13.487 1.00 96.77 182 HIS C C 1
ATOM 7910 O O . HIS C 1 201 ? -14.533 32.541 12.451 1.00 108.38 182 HIS C O 1
ATOM 7917 N N . HIS C 1 202 ? -15.078 31.283 14.247 1.00 93.13 183 HIS C N 1
ATOM 7918 C CA . HIS C 1 202 ? -14.332 30.123 13.766 1.00 95.89 183 HIS C CA 1
ATOM 7919 C C . HIS C 1 202 ? -15.019 29.451 12.586 1.00 89.49 183 HIS C C 1
ATOM 7920 O O . HIS C 1 202 ? -14.339 28.932 11.693 1.00 91.28 183 HIS C O 1
ATOM 7927 N N . LEU C 1 203 ? -16.351 29.441 12.575 1.00 78.35 184 LEU C N 1
ATOM 7928 C CA . LEU C 1 203 ? -17.109 28.660 11.598 1.00 75.26 184 LEU C CA 1
ATOM 7929 C C . LEU C 1 203 ? -16.715 28.915 10.148 1.00 85.28 184 LEU C C 1
ATOM 7930 O O . LEU C 1 203 ? -16.447 27.936 9.432 1.00 93.00 184 LEU C O 1
ATOM 7935 N N . PRO C 1 204 ? -16.640 30.176 9.645 1.00 87.48 185 PRO C N 1
ATOM 7936 C CA . PRO C 1 204 ? -16.495 30.378 8.193 1.00 90.56 185 PRO C CA 1
ATOM 7937 C C . PRO C 1 204 ? -15.248 29.771 7.571 1.00 90.67 185 PRO C C 1
ATOM 7938 O O . PRO C 1 204 ? -15.065 29.892 6.356 1.00 85.09 185 PRO C O 1
ATOM 7942 N N . ALA C 1 205 ? -14.388 29.143 8.376 1.00 88.07 186 ALA C N 1
ATOM 7943 C CA . ALA C 1 205 ? -13.247 28.415 7.838 1.00 83.46 186 ALA C CA 1
ATOM 7944 C C . ALA C 1 205 ? -13.779 27.494 6.750 1.00 91.72 186 ALA C C 1
ATOM 7945 O O . ALA C 1 205 ? -14.861 26.917 6.883 1.00 95.13 186 ALA C O 1
ATOM 7947 N N . GLU C 1 206 ? -13.009 27.368 5.660 1.00 94.18 187 GLU C N 1
ATOM 7948 C CA . GLU C 1 206 ? -13.427 26.546 4.526 1.00 95.53 187 GLU C CA 1
ATOM 7949 C C . GLU C 1 206 ? -13.766 25.124 4.948 1.00 88.35 187 GLU C C 1
ATOM 7950 O O . GLU C 1 206 ? -14.545 24.442 4.274 1.00 102.03 187 GLU C O 1
ATOM 7956 N N . SER C 1 207 ? -13.201 24.659 6.056 1.00 88.07 188 SER C N 1
ATOM 7957 C CA . SER C 1 207 ? -13.576 23.360 6.598 1.00 88.41 188 SER C CA 1
ATOM 7958 C C . SER C 1 207 ? -14.841 23.441 7.465 1.00 88.50 188 SER C C 1
ATOM 7959 O O . SER C 1 207 ? -15.857 22.817 7.154 1.00 94.20 188 SER C O 1
ATOM 7962 N N . TYR C 1 208 ? -14.826 24.239 8.529 1.00 86.86 189 TYR C N 1
ATOM 7963 C CA . TYR C 1 208 ? -15.928 24.196 9.488 1.00 78.56 189 TYR C CA 1
ATOM 7964 C C . TYR C 1 208 ? -17.267 24.595 8.879 1.00 78.16 189 TYR C C 1
ATOM 7965 O O . TYR C 1 208 ? -18.308 24.196 9.414 1.00 74.92 189 TYR C O 1
ATOM 7974 N N . VAL C 1 209 ? -17.261 25.345 7.763 1.00 72.32 190 VAL C N 1
ATOM 7975 C CA . VAL C 1 209 ? -18.519 25.865 7.176 1.00 68.46 190 VAL C CA 1
ATOM 7976 C C . VAL C 1 209 ? -19.374 24.681 6.745 1.00 71.58 190 VAL C C 1
ATOM 7977 O O . VAL C 1 209 ? -20.579 24.795 6.780 1.00 65.84 190 VAL C O 1
ATOM 7981 N N . GLN C 1 210 ? -18.725 23.571 6.405 1.00 64.90 191 GLN C N 1
ATOM 7982 C CA . GLN C 1 210 ? -19.312 22.289 5.969 1.00 67.23 191 GLN C CA 1
ATOM 7983 C C . GLN C 1 210 ? -20.207 21.727 7.063 1.00 68.45 191 GLN C C 1
ATOM 7984 O O . GLN C 1 210 ? -21.202 21.113 6.733 1.00 72.10 191 GLN C O 1
ATOM 7990 N N . ILE C 1 211 ? -19.861 21.924 8.324 1.00 69.25 192 ILE C N 1
ATOM 7991 C CA . ILE C 1 211 ? -20.735 21.422 9.406 1.00 68.39 192 ILE C CA 1
ATOM 7992 C C . ILE C 1 211 ? -22.090 22.078 9.230 1.00 67.25 192 ILE C C 1
ATOM 7993 O O . ILE C 1 211 ? -23.039 21.367 9.182 1.00 72.36 192 ILE C O 1
ATOM 7998 N N . ALA C 1 212 ? -22.146 23.382 9.035 1.00 63.34 193 ALA C N 1
ATOM 7999 C CA . ALA C 1 212 ? -23.439 24.056 8.831 1.00 69.18 193 ALA C CA 1
ATOM 8000 C C . ALA C 1 212 ? -24.062 23.679 7.498 1.00 65.35 193 ALA C C 1
ATOM 8001 O O . ALA C 1 212 ? -25.250 23.711 7.399 1.00 70.83 193 ALA C O 1
ATOM 8003 N N . GLN C 1 213 ? -23.262 23.540 6.464 1.00 61.46 194 GLN C N 1
ATOM 8004 C CA . GLN C 1 213 ? -23.825 23.241 5.130 1.00 69.64 194 GLN C CA 1
ATOM 8005 C C . GLN C 1 213 ? -24.455 21.857 5.111 1.00 75.15 194 GLN C C 1
ATOM 8006 O O . GLN C 1 213 ? -25.520 21.728 4.538 1.00 76.11 194 GLN C O 1
ATOM 8012 N N . MET C 1 214 ? -23.817 20.898 5.769 1.00 70.87 195 MET C N 1
ATOM 8013 C CA . MET C 1 214 ? -24.247 19.482 5.784 1.00 67.32 195 MET C CA 1
ATOM 8014 C C . MET C 1 214 ? -25.194 19.170 6.942 1.00 69.43 195 MET C C 1
ATOM 8015 O O . MET C 1 214 ? -25.374 18.020 7.219 1.00 68.43 195 MET C O 1
ATOM 8020 N N . SER C 1 215 ? -25.766 20.162 7.594 1.00 68.93 196 SER C N 1
ATOM 8021 C CA . SER C 1 215 ? -26.727 19.917 8.656 1.00 71.57 196 SER C CA 1
ATOM 8022 C C . SER C 1 215 ? -28.092 20.361 8.164 1.00 72.17 196 SER C C 1
ATOM 8023 O O . SER C 1 215 ? -28.244 21.486 7.679 1.00 76.86 196 SER C O 1
ATOM 8026 N N . ILE C 1 216 ? -29.082 19.476 8.290 1.00 71.99 197 ILE C N 1
ATOM 8027 C CA . ILE C 1 216 ? -30.437 19.832 7.899 1.00 66.93 197 ILE C CA 1
ATOM 8028 C C . ILE C 1 216 ? -31.045 20.816 8.881 1.00 71.90 197 ILE C C 1
ATOM 8029 O O . ILE C 1 216 ? -32.009 21.508 8.535 1.00 71.13 197 ILE C O 1
ATOM 8034 N N . ALA C 1 217 ? -30.471 20.920 10.089 1.00 74.60 198 ALA C N 1
ATOM 8035 C CA . ALA C 1 217 ? -31.024 21.603 11.255 1.00 75.01 198 ALA C CA 1
ATOM 8036 C C . ALA C 1 217 ? -31.657 22.942 10.896 1.00 68.74 198 ALA C C 1
ATOM 8037 O O . ALA C 1 217 ? -30.952 23.904 10.568 1.00 73.17 198 ALA C O 1
ATOM 8039 N N . PRO C 1 218 ? -32.987 23.037 10.955 1.00 69.93 199 PRO C N 1
ATOM 8040 C CA . PRO C 1 218 ? -33.661 24.269 10.510 1.00 72.68 199 PRO C CA 1
ATOM 8041 C C . PRO C 1 218 ? -33.373 25.480 11.381 1.00 79.75 199 PRO C C 1
ATOM 8042 O O . PRO C 1 218 ? -33.540 26.612 10.913 1.00 91.34 199 PRO C O 1
ATOM 8046 N N . PHE C 1 219 ? -32.963 25.285 12.629 1.00 77.96 200 PHE C N 1
ATOM 8047 C CA . PHE C 1 219 ? -32.799 26.369 13.585 1.00 76.01 200 PHE C CA 1
ATOM 8048 C C . PHE C 1 219 ? -31.325 26.531 13.918 1.00 75.76 200 PHE C C 1
ATOM 8049 O O . PHE C 1 219 ? -30.637 25.547 14.207 1.00 73.39 200 PHE C O 1
ATOM 8057 N N . ARG C 1 220 ? -30.834 27.769 13.866 1.00 75.29 201 ARG C N 1
ATOM 8058 C CA . ARG C 1 220 ? -29.410 28.009 14.030 1.00 73.27 201 ARG C CA 1
ATOM 8059 C C . ARG C 1 220 ? -29.193 29.252 14.873 1.00 67.93 201 ARG C C 1
ATOM 8060 O O . ARG C 1 220 ? -29.966 30.211 14.809 1.00 81.46 201 ARG C O 1
ATOM 8068 N N . LEU C 1 221 ? -28.138 29.215 15.677 1.00 67.82 202 LEU C N 1
ATOM 8069 C CA . LEU C 1 221 ? -27.857 30.299 16.611 1.00 72.59 202 LEU C CA 1
ATOM 8070 C C . LEU C 1 221 ? -26.348 30.421 16.759 1.00 78.20 202 LEU C C 1
ATOM 8071 O O . LEU C 1 221 ? -25.701 29.527 17.318 1.00 79.34 202 LEU C O 1
ATOM 8076 N N . GLY C 1 222 ? -25.795 31.521 16.254 1.00 73.31 203 GLY C N 1
ATOM 8077 C CA . GLY C 1 222 ? -24.372 31.778 16.366 1.00 76.16 203 GLY C CA 1
ATOM 8078 C C . GLY C 1 222 ? -24.075 32.620 17.596 1.00 83.93 203 GLY C C 1
ATOM 8079 O O . GLY C 1 222 ? -24.823 33.535 17.937 1.00 83.61 203 GLY C O 1
ATOM 8080 N N . LEU C 1 223 ? -22.978 32.285 18.269 1.00 96.77 204 LEU C N 1
ATOM 8081 C CA . LEU C 1 223 ? -22.564 32.983 19.477 1.00 96.06 204 LEU C CA 1
ATOM 8082 C C . LEU C 1 223 ? -21.121 33.449 19.367 1.00 98.29 204 LEU C C 1
ATOM 8083 O O . LEU C 1 223 ? -20.249 32.716 18.891 1.00 100.33 204 LEU C O 1
ATOM 8088 N N . THR C 1 224 ? -20.885 34.678 19.815 1.00 107.29 205 THR C N 1
ATOM 8089 C CA . THR C 1 224 ? -19.570 35.299 19.819 1.00 111.71 205 THR C CA 1
ATOM 8090 C C . THR C 1 224 ? -19.140 35.521 21.259 1.00 114.60 205 THR C C 1
ATOM 8091 O O . THR C 1 224 ? -19.932 36.005 22.075 1.00 114.23 205 THR C O 1
ATOM 8095 N N . ALA C 1 225 ? -17.895 35.167 21.573 1.00 117.72 206 ALA C N 1
ATOM 8096 C CA . ALA C 1 225 ? -17.232 35.840 22.681 1.00 135.95 206 ALA C CA 1
ATOM 8097 C C . ALA C 1 225 ? -16.959 37.288 22.312 1.00 156.29 206 ALA C C 1
ATOM 8098 O O . ALA C 1 225 ? -17.274 38.210 23.073 1.00 151.99 206 ALA C O 1
ATOM 8100 N N . THR C 1 226 ? -16.404 37.505 21.123 1.00 151.77 207 THR C N 1
ATOM 8101 C CA . THR C 1 226 ? -16.083 38.843 20.658 1.00 161.96 207 THR C CA 1
ATOM 8102 C C . THR C 1 226 ? -15.815 38.782 19.164 1.00 160.93 207 THR C C 1
ATOM 8103 O O . THR C 1 226 ? -15.294 37.782 18.662 1.00 163.32 207 THR C O 1
ATOM 8105 N N . PHE C 1 227 ? -16.189 39.846 18.459 1.00 174.03 208 PHE C N 1
ATOM 8106 C CA . PHE C 1 227 ? -15.985 39.934 17.017 1.00 159.33 208 PHE C CA 1
ATOM 8107 C C . PHE C 1 227 ? -15.239 41.221 16.701 1.00 168.66 208 PHE C C 1
ATOM 8108 O O . PHE C 1 227 ? -15.791 42.315 16.851 1.00 158.70 208 PHE C O 1
ATOM 8110 N N . GLU C 1 228 ? -13.988 41.089 16.263 1.00 170.33 209 GLU C N 1
ATOM 8111 C CA . GLU C 1 228 ? -13.211 42.226 15.786 1.00 175.25 209 GLU C CA 1
ATOM 8112 C C . GLU C 1 228 ? -12.746 42.035 14.347 1.00 180.16 209 GLU C C 1
ATOM 8113 O O . GLU C 1 228 ? -11.855 42.761 13.892 1.00 182.92 209 GLU C O 1
ATOM 8119 N N . ARG C 1 229 ? -13.323 41.079 13.621 1.00 187.09 210 ARG C N 1
ATOM 8120 C CA . ARG C 1 229 ? -12.923 40.763 12.258 1.00 184.22 210 ARG C CA 1
ATOM 8121 C C . ARG C 1 229 ? -14.141 40.738 11.346 1.00 196.72 210 ARG C C 1
ATOM 8122 O O . ARG C 1 229 ? -15.241 40.370 11.768 1.00 179.54 210 ARG C O 1
ATOM 8124 N N . GLU C 1 230 ? -13.944 41.169 10.101 1.00 185.37 211 GLU C N 1
ATOM 8125 C CA . GLU C 1 230 ? -14.922 40.979 9.038 1.00 198.27 211 GLU C CA 1
ATOM 8126 C C . GLU C 1 230 ? -14.372 40.053 7.962 1.00 198.58 211 GLU C C 1
ATOM 8127 O O . GLU C 1 230 ? -14.949 38.997 7.689 1.00 201.76 211 GLU C O 1
ATOM 8129 N N . ASP C 1 231 ? -13.255 40.443 7.345 1.00 204.49 212 ASP C N 1
ATOM 8130 C CA . ASP C 1 231 ? -12.488 39.611 6.421 1.00 187.07 212 ASP C CA 1
ATOM 8131 C C . ASP C 1 231 ? -13.352 38.995 5.321 1.00 182.50 212 ASP C C 1
ATOM 8132 O O . ASP C 1 231 ? -12.976 37.979 4.732 1.00 183.62 212 ASP C O 1
ATOM 8134 N N . GLY C 1 232 ? -14.503 39.595 5.018 1.00 183.01 213 GLY C N 1
ATOM 8135 C CA . GLY C 1 232 ? -15.341 39.141 3.930 1.00 171.47 213 GLY C CA 1
ATOM 8136 C C . GLY C 1 232 ? -16.190 37.917 4.200 1.00 155.52 213 GLY C C 1
ATOM 8137 O O . GLY C 1 232 ? -17.165 37.692 3.470 1.00 153.54 213 GLY C O 1
ATOM 8138 N N . ARG C 1 233 ? -15.862 37.109 5.210 1.00 159.35 214 ARG C N 1
ATOM 8139 C CA . ARG C 1 233 ? -16.572 35.856 5.455 1.00 141.76 214 ARG C CA 1
ATOM 8140 C C . ARG C 1 233 ? -17.816 36.007 6.321 1.00 136.15 214 ARG C C 1
ATOM 8141 O O . ARG C 1 233 ? -18.503 35.009 6.561 1.00 137.21 214 ARG C O 1
ATOM 8149 N N . HIS C 1 234 ? -18.138 37.215 6.782 1.00 136.41 215 HIS C N 1
ATOM 8150 C CA . HIS C 1 234 ? -19.382 37.402 7.516 1.00 138.12 215 HIS C CA 1
ATOM 8151 C C . HIS C 1 234 ? -20.600 37.253 6.616 1.00 142.27 215 HIS C C 1
ATOM 8152 O O . HIS C 1 234 ? -21.729 37.248 7.118 1.00 144.47 215 HIS C O 1
ATOM 8159 N N . GLU C 1 235 ? -20.392 37.154 5.302 1.00 134.23 216 GLU C N 1
ATOM 8160 C CA . GLU C 1 235 ? -21.464 36.796 4.386 1.00 128.05 216 GLU C CA 1
ATOM 8161 C C . GLU C 1 235 ? -21.641 35.287 4.295 1.00 122.69 216 GLU C C 1
ATOM 8162 O O . GLU C 1 235 ? -22.737 34.815 3.975 1.00 127.28 216 GLU C O 1
ATOM 8164 N N . ILE C 1 236 ? -20.583 34.521 4.567 1.00 125.85 217 ILE C N 1
ATOM 8165 C CA . ILE C 1 236 ? -20.719 33.069 4.663 1.00 112.82 217 ILE C CA 1
ATOM 8166 C C . ILE C 1 236 ? -21.690 32.705 5.778 1.00 103.77 217 ILE C C 1
ATOM 8167 O O . ILE C 1 236 ? -22.563 31.845 5.610 1.00 100.85 217 ILE C O 1
ATOM 8172 N N . LEU C 1 237 ? -21.549 33.358 6.933 1.00 99.52 218 LEU C N 1
ATOM 8173 C CA . LEU C 1 237 ? -22.455 33.102 8.046 1.00 95.54 218 LEU C CA 1
ATOM 8174 C C . LEU C 1 237 ? -23.897 33.420 7.670 1.00 99.47 218 LEU C C 1
ATOM 8175 O O . LEU C 1 237 ? -24.826 32.714 8.082 1.00 98.18 218 LEU C O 1
ATOM 8180 N N . LYS C 1 238 ? -24.103 34.481 6.887 1.00 94.11 219 LYS C N 1
ATOM 8181 C CA . LYS C 1 238 ? -25.448 34.898 6.508 1.00 96.80 219 LYS C CA 1
ATOM 8182 C C . LYS C 1 238 ? -26.155 33.872 5.632 1.00 101.95 219 LYS C C 1
ATOM 8183 O O . LYS C 1 238 ? -27.381 33.941 5.486 1.00 100.22 219 LYS C O 1
ATOM 8185 N N . GLU C 1 239 ? -25.422 32.925 5.052 1.00 99.94 220 GLU C N 1
ATOM 8186 C CA . GLU C 1 239 ? -26.032 31.886 4.239 1.00 100.94 220 GLU C CA 1
ATOM 8187 C C . GLU C 1 239 ? -26.255 30.587 4.994 1.00 98.51 220 GLU C C 1
ATOM 8188 O O . GLU C 1 239 ? -27.220 29.875 4.697 1.00 110.08 220 GLU C O 1
ATOM 8191 N N . VAL C 1 240 ? -25.405 30.259 5.966 1.00 86.06 221 VAL C N 1
ATOM 8192 C CA . VAL C 1 240 ? -25.488 28.979 6.654 1.00 77.35 221 VAL C CA 1
ATOM 8193 C C . VAL C 1 240 ? -25.769 29.113 8.142 1.00 81.35 221 VAL C C 1
ATOM 8194 O O . VAL C 1 240 ? -25.960 28.094 8.810 1.00 78.76 221 VAL C O 1
ATOM 8198 N N . VAL C 1 241 ? -25.776 30.329 8.696 1.00 97.35 222 VAL C N 1
ATOM 8199 C CA . VAL C 1 241 ? -26.283 30.519 10.055 1.00 92.73 222 VAL C CA 1
ATOM 8200 C C . VAL C 1 241 ? -27.291 31.666 10.110 1.00 97.03 222 VAL C C 1
ATOM 8201 O O . VAL C 1 241 ? -28.223 31.652 10.923 1.00 97.53 222 VAL C O 1
ATOM 8205 N N . GLY C 1 242 ? -27.157 32.630 9.207 1.00 93.36 223 GLY C N 1
ATOM 8206 C CA . GLY C 1 242 ? -27.926 33.856 9.274 1.00 94.67 223 GLY C CA 1
ATOM 8207 C C . GLY C 1 242 ? -27.125 35.011 9.857 1.00 96.05 223 GLY C C 1
ATOM 8208 O O . GLY C 1 242 ? -26.073 34.841 10.480 1.00 102.19 223 GLY C O 1
ATOM 8209 N N . GLY C 1 243 ? -27.657 36.223 9.651 1.00 90.92 224 GLY C N 1
ATOM 8210 C CA . GLY C 1 243 ? -26.942 37.429 10.010 1.00 98.48 224 GLY C CA 1
ATOM 8211 C C . GLY C 1 243 ? -27.227 37.913 11.422 1.00 104.89 224 GLY C C 1
ATOM 8212 O O . GLY C 1 243 ? -28.181 37.480 12.064 1.00 100.99 224 GLY C O 1
ATOM 8213 N N . LYS C 1 244 ? -26.368 38.822 11.885 1.00 110.99 225 LYS C N 1
ATOM 8214 C CA . LYS C 1 244 ? -26.484 39.392 13.223 1.00 110.51 225 LYS C CA 1
ATOM 8215 C C . LYS C 1 244 ? -27.893 39.900 13.483 1.00 116.48 225 LYS C C 1
ATOM 8216 O O . LYS C 1 244 ? -28.371 40.816 12.808 1.00 130.49 225 LYS C O 1
ATOM 8219 N N . VAL C 1 245 ? -28.554 39.293 14.469 1.00 112.76 226 VAL C N 1
ATOM 8220 C CA . VAL C 1 245 ? -29.925 39.649 14.809 1.00 105.45 226 VAL C CA 1
ATOM 8221 C C . VAL C 1 245 ? -29.986 40.621 15.986 1.00 109.85 226 VAL C C 1
ATOM 8222 O O . VAL C 1 245 ? -30.933 41.418 16.065 1.00 116.25 226 VAL C O 1
ATOM 8226 N N . PHE C 1 246 ? -28.993 40.609 16.873 1.00 101.57 227 PHE C N 1
ATOM 8227 C CA . PHE C 1 246 ? -28.977 41.484 18.037 1.00 108.54 227 PHE C CA 1
ATOM 8228 C C . PHE C 1 246 ? -27.526 41.782 18.382 1.00 122.32 227 PHE C C 1
ATOM 8229 O O . PHE C 1 246 ? -26.717 40.855 18.483 1.00 124.45 227 PHE C O 1
ATOM 8237 N N . GLU C 1 247 ? -27.202 43.062 18.568 1.00 124.90 228 GLU C N 1
ATOM 8238 C CA . GLU C 1 247 ? -25.837 43.496 18.835 1.00 131.68 228 GLU C CA 1
ATOM 8239 C C . GLU C 1 247 ? -25.761 44.223 20.169 1.00 131.13 228 GLU C C 1
ATOM 8240 O O . GLU C 1 247 ? -26.634 45.031 20.496 1.00 133.45 228 GLU C O 1
ATOM 8242 N N . LEU C 1 248 ? -24.718 43.927 20.942 1.00 142.48 229 LEU C N 1
ATOM 8243 C CA . LEU C 1 248 ? -24.460 44.694 22.158 1.00 132.96 229 LEU C CA 1
ATOM 8244 C C . LEU C 1 248 ? -22.998 44.491 22.538 1.00 141.63 229 LEU C C 1
ATOM 8245 O O . LEU C 1 248 ? -22.614 43.397 22.964 1.00 127.55 229 LEU C O 1
ATOM 8250 N N . PHE C 1 249 ? -22.196 45.539 22.381 1.00 148.73 230 PHE C N 1
ATOM 8251 C CA . PHE C 1 249 ? -20.806 45.540 22.800 1.00 161.24 230 PHE C CA 1
ATOM 8252 C C . PHE C 1 249 ? -20.722 45.862 24.290 1.00 167.61 230 PHE C C 1
ATOM 8253 O O . PHE C 1 249 ? -21.669 46.403 24.865 1.00 171.65 230 PHE C O 1
ATOM 8255 N N . PRO C 1 250 ? -19.588 45.543 24.948 1.00 179.98 231 PRO C N 1
ATOM 8256 C CA . PRO C 1 250 ? -19.523 45.675 26.414 1.00 175.58 231 PRO C CA 1
ATOM 8257 C C . PRO C 1 250 ? -19.872 47.053 26.959 1.00 181.31 231 PRO C C 1
ATOM 8258 O O . PRO C 1 250 ? -19.955 47.227 28.179 1.00 173.93 231 PRO C O 1
ATOM 8262 N N . ASP C 1 251 ? -20.076 48.037 26.083 1.00 182.36 232 ASP C N 1
ATOM 8263 C CA . ASP C 1 251 ? -20.321 49.420 26.496 1.00 190.34 232 ASP C CA 1
ATOM 8264 C C . ASP C 1 251 ? -21.609 49.932 25.857 1.00 187.00 232 ASP C C 1
ATOM 8265 O O . ASP C 1 251 ? -21.584 50.508 24.765 1.00 187.17 232 ASP C O 1
ATOM 8270 N N . SER C 1 252 ? -22.734 49.713 26.540 1.00 194.00 233 SER C N 1
ATOM 8271 C CA . SER C 1 252 ? -24.001 50.380 26.224 1.00 189.49 233 SER C CA 1
ATOM 8272 C C . SER C 1 252 ? -24.666 50.733 27.556 1.00 188.81 233 SER C C 1
ATOM 8273 O O . SER C 1 252 ? -25.479 49.961 28.075 1.00 184.93 233 SER C O 1
ATOM 8275 N N . LEU C 1 253 ? -24.333 51.915 28.084 1.00 199.80 234 LEU C N 1
ATOM 8276 C CA . LEU C 1 253 ? -24.811 52.368 29.394 1.00 199.81 234 LEU C CA 1
ATOM 8277 C C . LEU C 1 253 ? -24.508 51.333 30.473 1.00 200.80 234 LEU C C 1
ATOM 8278 O O . LEU C 1 253 ? -25.331 51.049 31.345 1.00 202.07 234 LEU C O 1
ATOM 8280 N N . ALA C 1 254 ? -23.309 50.761 30.405 1.00 204.71 235 ALA C N 1
ATOM 8281 C CA . ALA C 1 254 ? -22.926 49.669 31.290 1.00 196.38 235 ALA C CA 1
ATOM 8282 C C . ALA C 1 254 ? -22.425 50.241 32.610 1.00 199.66 235 ALA C C 1
ATOM 8283 O O . ALA C 1 254 ? -21.372 50.885 32.658 1.00 204.37 235 ALA C O 1
ATOM 8285 N N . GLY C 1 255 ? -23.173 49.993 33.684 1.00 200.84 236 GLY C N 1
ATOM 8286 C CA . GLY C 1 255 ? -22.837 50.488 35.001 1.00 203.88 236 GLY C CA 1
ATOM 8287 C C . GLY C 1 255 ? -23.642 51.689 35.446 1.00 214.58 236 GLY C C 1
ATOM 8288 O O . GLY C 1 255 ? -23.523 52.100 36.606 1.00 205.14 236 GLY C O 1
ATOM 8289 N N . LYS C 1 256 ? -24.451 52.259 34.563 1.00 207.51 237 LYS C N 1
ATOM 8290 C CA . LYS C 1 256 ? -25.282 53.412 34.881 1.00 211.49 237 LYS C CA 1
ATOM 8291 C C . LYS C 1 256 ? -26.767 53.126 34.752 1.00 206.69 237 LYS C C 1
ATOM 8292 O O . LYS C 1 256 ? -27.552 53.568 35.594 1.00 206.36 237 LYS C O 1
ATOM 8294 N N . HIS C 1 257 ? -27.175 52.406 33.709 1.00 208.26 238 HIS C N 1
ATOM 8295 C CA . HIS C 1 257 ? -28.561 52.003 33.523 1.00 200.01 238 HIS C CA 1
ATOM 8296 C C . HIS C 1 257 ? -28.750 50.512 33.778 1.00 192.01 238 HIS C C 1
ATOM 8297 O O . HIS C 1 257 ? -29.641 49.882 33.202 1.00 185.11 238 HIS C O 1
ATOM 8299 N N . LEU C 1 258 ? -27.905 49.937 34.630 1.00 195.16 239 LEU C N 1
ATOM 8300 C CA . LEU C 1 258 ? -28.047 48.537 35.005 1.00 188.78 239 LEU C CA 1
ATOM 8301 C C . LEU C 1 258 ? -29.358 48.337 35.753 1.00 183.50 239 LEU C C 1
ATOM 8302 O O . LEU C 1 258 ? -29.609 48.989 36.771 1.00 184.16 239 LEU C O 1
ATOM 8307 N N . ALA C 1 259 ? -30.195 47.442 35.237 1.00 173.28 240 ALA C N 1
ATOM 8308 C CA . ALA C 1 259 ? -31.443 47.061 35.885 1.00 161.19 240 ALA C CA 1
ATOM 8309 C C . ALA C 1 259 ? -31.198 45.765 36.649 1.00 164.21 240 ALA C C 1
ATOM 8310 O O . ALA C 1 259 ? -31.047 44.699 36.044 1.00 158.49 240 ALA C O 1
ATOM 8312 N N . LYS C 1 260 ? -31.153 45.861 37.977 1.00 166.42 241 LYS C N 1
ATOM 8313 C CA . LYS C 1 260 ? -30.927 44.699 38.834 1.00 163.66 241 LYS C CA 1
ATOM 8314 C C . LYS C 1 260 ? -32.241 43.934 38.968 1.00 149.63 241 LYS C C 1
ATOM 8315 O O . LYS C 1 260 ? -32.939 43.993 39.982 1.00 147.19 241 LYS C O 1
ATOM 8317 N N . TYR C 1 261 ? -32.581 43.204 37.906 1.00 148.70 242 TYR C N 1
ATOM 8318 C CA . TYR C 1 261 ? -33.723 42.301 37.906 1.00 128.71 242 TYR C CA 1
ATOM 8319 C C . TYR C 1 261 ? -33.601 41.382 36.699 1.00 125.38 242 TYR C C 1
ATOM 8320 O O . TYR C 1 261 ? -33.198 41.821 35.618 1.00 124.70 242 TYR C O 1
ATOM 8329 N N . THR C 1 262 ? -33.937 40.113 36.895 1.00 120.06 243 THR C N 1
ATOM 8330 C CA . THR C 1 262 ? -33.801 39.096 35.867 1.00 111.21 243 THR C CA 1
ATOM 8331 C C . THR C 1 262 ? -35.166 38.498 35.550 1.00 107.87 243 THR C C 1
ATOM 8332 O O . THR C 1 262 ? -36.102 38.580 36.349 1.00 110.62 243 THR C O 1
ATOM 8336 N N . ILE C 1 263 ? -35.274 37.892 34.372 1.00 113.11 244 ILE C N 1
ATOM 8337 C CA . ILE C 1 263 ? -36.537 37.365 33.871 1.00 106.65 244 ILE C CA 1
ATOM 8338 C C . ILE C 1 263 ? -36.450 35.848 33.831 1.00 102.64 244 ILE C C 1
ATOM 8339 O O . ILE C 1 263 ? -35.494 35.289 33.280 1.00 104.51 244 ILE C O 1
ATOM 8344 N N . LYS C 1 264 ? -37.454 35.185 34.394 1.00 93.24 245 LYS C N 1
ATOM 8345 C CA . LYS C 1 264 ? -37.592 33.736 34.323 1.00 95.02 245 LYS C CA 1
ATOM 8346 C C . LYS C 1 264 ? -38.848 33.407 33.526 1.00 91.74 245 LYS C C 1
ATOM 8347 O O . LYS C 1 264 ? -39.957 33.779 33.927 1.00 89.81 245 LYS C O 1
ATOM 8350 N N . ARG C 1 265 ? -38.674 32.718 32.403 1.00 91.38 246 ARG C N 1
ATOM 8351 C CA . ARG C 1 265 ? -39.775 32.387 31.510 1.00 89.62 246 ARG C CA 1
ATOM 8352 C C . ARG C 1 265 ? -40.247 30.972 31.834 1.00 90.37 246 ARG C C 1
ATOM 8353 O O . ARG C 1 265 ? -39.477 30.013 31.712 1.00 90.41 246 ARG C O 1
ATOM 8361 N N . ILE C 1 266 ? -41.506 30.848 32.246 1.00 87.37 247 ILE C N 1
ATOM 8362 C CA . ILE C 1 266 ? -42.066 29.603 32.763 1.00 84.41 247 ILE C CA 1
ATOM 8363 C C . ILE C 1 266 ? -43.041 29.050 31.734 1.00 83.94 247 ILE C C 1
ATOM 8364 O O . ILE C 1 266 ? -44.015 29.721 31.370 1.00 86.40 247 ILE C O 1
ATOM 8369 N N . PHE C 1 267 ? -42.800 27.823 31.282 1.00 84.44 248 PHE C N 1
ATOM 8370 C CA . PHE C 1 267 ? -43.650 27.199 30.279 1.00 77.11 248 PHE C CA 1
ATOM 8371 C C . PHE C 1 267 ? -44.599 26.225 30.959 1.00 76.37 248 PHE C C 1
ATOM 8372 O O . PHE C 1 267 ? -44.163 25.303 31.657 1.00 76.35 248 PHE C O 1
ATOM 8380 N N . VAL C 1 268 ? -45.892 26.443 30.749 1.00 71.93 249 VAL C N 1
ATOM 8381 C CA . VAL C 1 268 ? -46.956 25.760 31.474 1.00 72.84 249 VAL C CA 1
ATOM 8382 C C . VAL C 1 268 ? -47.831 24.994 30.489 1.00 80.12 249 VAL C C 1
ATOM 8383 O O . VAL C 1 268 ? -48.577 25.610 29.713 1.00 76.84 249 VAL C O 1
ATOM 8387 N N . PRO C 1 269 ? -47.773 23.664 30.481 1.00 83.44 250 PRO C N 1
ATOM 8388 C CA . PRO C 1 269 ? -48.649 22.892 29.592 1.00 82.63 250 PRO C CA 1
ATOM 8389 C C . PRO C 1 269 ? -50.121 23.115 29.920 1.00 73.93 250 PRO C C 1
ATOM 8390 O O . PRO C 1 269 ? -50.477 23.647 30.974 1.00 76.40 250 PRO C O 1
ATOM 8394 N N . LEU C 1 270 ? -50.985 22.712 28.993 1.00 67.67 251 LEU C N 1
ATOM 8395 C CA . LEU C 1 270 ? -52.422 22.703 29.229 1.00 70.05 251 LEU C CA 1
ATOM 8396 C C . LEU C 1 270 ? -52.878 21.317 29.668 1.00 79.04 251 LEU C C 1
ATOM 8397 O O . LEU C 1 270 ? -52.234 20.305 29.382 1.00 75.46 251 LEU C O 1
ATOM 8402 N N . ALA C 1 271 ? -54.004 21.282 30.374 1.00 82.19 252 ALA C N 1
ATOM 8403 C CA . ALA C 1 271 ? -54.644 20.013 30.678 1.00 82.98 252 ALA C CA 1
ATOM 8404 C C . ALA C 1 271 ? -55.319 19.458 29.425 1.00 85.74 252 ALA C C 1
ATOM 8405 O O . ALA C 1 271 ? -55.533 20.171 28.441 1.00 91.83 252 ALA C O 1
ATOM 8407 N N . GLU C 1 272 ? -55.645 18.162 29.469 1.00 93.03 253 GLU C N 1
ATOM 8408 C CA . GLU C 1 272 ? -56.227 17.482 28.312 1.00 83.15 253 GLU C CA 1
ATOM 8409 C C . GLU C 1 272 ? -57.484 18.188 27.816 1.00 87.15 253 GLU C C 1
ATOM 8410 O O . GLU C 1 272 ? -57.533 18.671 26.679 1.00 92.18 253 GLU C O 1
ATOM 8416 N N . ASP C 1 273 ? -58.518 18.238 28.661 1.00 88.23 254 ASP C N 1
ATOM 8417 C CA . ASP C 1 273 ? -59.761 18.933 28.329 1.00 94.86 254 ASP C CA 1
ATOM 8418 C C . ASP C 1 273 ? -59.504 20.320 27.760 1.00 92.97 254 ASP C C 1
ATOM 8419 O O . ASP C 1 273 ? -60.170 20.747 26.810 1.00 90.99 254 ASP C O 1
ATOM 8424 N N . GLU C 1 274 ? -58.563 21.053 28.355 1.00 89.98 255 GLU C N 1
ATOM 8425 C CA . GLU C 1 274 ? -58.240 22.385 27.860 1.00 82.84 255 GLU C CA 1
ATOM 8426 C C . GLU C 1 274 ? -57.686 22.317 26.447 1.00 87.66 255 GLU C C 1
ATOM 8427 O O . GLU C 1 274 ? -58.153 23.025 25.547 1.00 83.25 255 GLU C O 1
ATOM 8433 N N . ARG C 1 275 ? -56.683 21.466 26.235 1.00 77.22 256 ARG C N 1
ATOM 8434 C CA . ARG C 1 275 ? -56.058 21.394 24.924 1.00 78.94 256 ARG C CA 1
ATOM 8435 C C . ARG C 1 275 ? -57.051 20.944 23.852 1.00 76.63 256 ARG C C 1
ATOM 8436 O O . ARG C 1 275 ? -56.975 21.413 22.711 1.00 73.77 256 ARG C O 1
ATOM 8444 N N . VAL C 1 276 ? -58.022 20.088 24.191 1.00 76.71 257 VAL C N 1
ATOM 8445 C CA . VAL C 1 276 ? -58.989 19.692 23.169 1.00 81.68 257 VAL C CA 1
ATOM 8446 C C . VAL C 1 276 ? -59.866 20.879 22.783 1.00 85.74 257 VAL C C 1
ATOM 8447 O O . VAL C 1 276 ? -60.213 21.050 21.609 1.00 98.89 257 VAL C O 1
ATOM 8451 N N . GLU C 1 277 ? -60.218 21.735 23.750 1.00 84.34 258 GLU C N 1
ATOM 8452 C CA . GLU C 1 277 ? -61.055 22.887 23.430 1.00 78.81 258 GLU C CA 1
ATOM 8453 C C . GLU C 1 277 ? -60.255 23.991 22.750 1.00 91.66 258 GLU C C 1
ATOM 8454 O O . GLU C 1 277 ? -60.810 24.749 21.947 1.00 96.26 258 GLU C O 1
ATOM 8460 N N . TYR C 1 278 ? -58.955 24.084 23.040 1.00 85.23 259 TYR C N 1
ATOM 8461 C CA . TYR C 1 278 ? -58.105 25.068 22.377 1.00 83.12 259 TYR C CA 1
ATOM 8462 C C . TYR C 1 278 ? -57.783 24.659 20.943 1.00 86.10 259 TYR C C 1
ATOM 8463 O O . TYR C 1 278 ? -57.685 25.524 20.066 1.00 101.32 259 TYR C O 1
ATOM 8472 N N . GLU C 1 279 ? -57.633 23.357 20.675 1.00 88.75 260 GLU C N 1
ATOM 8473 C CA . GLU C 1 279 ? -57.375 22.912 19.305 1.00 91.47 260 GLU C CA 1
ATOM 8474 C C . GLU C 1 279 ? -58.594 23.111 18.415 1.00 89.21 260 GLU C C 1
ATOM 8475 O O . GLU C 1 279 ? -58.473 23.627 17.297 1.00 91.11 260 GLU C O 1
ATOM 8481 N N . LYS C 1 280 ? -59.774 22.684 18.881 1.00 84.35 261 LYS C N 1
ATOM 8482 C CA . LYS C 1 280 ? -60.993 22.857 18.094 1.00 85.13 261 LYS C CA 1
ATOM 8483 C C . LYS C 1 280 ? -61.195 24.312 17.700 1.00 92.31 261 LYS C C 1
ATOM 8484 O O . LYS C 1 280 ? -61.627 24.607 16.580 1.00 100.42 261 LYS C O 1
ATOM 8490 N N . ARG C 1 281 ? -60.877 25.237 18.603 1.00 108.37 262 ARG C N 1
ATOM 8491 C CA . ARG C 1 281 ? -61.082 26.651 18.330 1.00 106.10 262 ARG C CA 1
ATOM 8492 C C . ARG C 1 281 ? -59.890 27.323 17.668 1.00 105.40 262 ARG C C 1
ATOM 8493 O O . ARG C 1 281 ? -60.081 28.333 16.983 1.00 103.31 262 ARG C O 1
ATOM 8501 N N . GLU C 1 282 ? -58.671 26.802 17.828 1.00 95.45 263 GLU C N 1
ATOM 8502 C CA . GLU C 1 282 ? -57.599 27.393 17.039 1.00 101.57 263 GLU C CA 1
ATOM 8503 C C . GLU C 1 282 ? -57.626 26.914 15.599 1.00 108.35 263 GLU C C 1
ATOM 8504 O O . GLU C 1 282 ? -57.103 27.608 14.722 1.00 109.27 263 GLU C O 1
ATOM 8510 N N . LYS C 1 283 ? -58.204 25.742 15.336 1.00 102.50 264 LYS C N 1
ATOM 8511 C CA . LYS C 1 283 ? -58.504 25.354 13.963 1.00 106.34 264 LYS C CA 1
ATOM 8512 C C . LYS C 1 283 ? -59.345 26.426 13.281 1.00 101.79 264 LYS C C 1
ATOM 8513 O O . LYS C 1 283 ? -58.978 26.950 12.224 1.00 105.33 264 LYS C O 1
ATOM 8515 N N . VAL C 1 284 ? -60.470 26.781 13.907 1.00 102.54 265 VAL C N 1
ATOM 8516 C CA . VAL C 1 284 ? -61.424 27.707 13.301 1.00 99.92 265 VAL C CA 1
ATOM 8517 C C . VAL C 1 284 ? -60.763 29.050 13.010 1.00 100.12 265 VAL C C 1
ATOM 8518 O O . VAL C 1 284 ? -60.704 29.494 11.857 1.00 105.33 265 VAL C O 1
ATOM 8520 N N . TYR C 1 285 ? -60.239 29.713 14.046 1.00 106.02 266 TYR C N 1
ATOM 8521 C CA . TYR C 1 285 ? -59.743 31.067 13.810 1.00 116.79 266 TYR C CA 1
ATOM 8522 C C . TYR C 1 285 ? -58.459 31.093 12.986 1.00 118.99 266 TYR C C 1
ATOM 8523 O O . TYR C 1 285 ? -58.052 32.175 12.556 1.00 123.98 266 TYR C O 1
ATOM 8532 N N . LYS C 1 286 ? -57.827 29.943 12.743 1.00 114.12 267 LYS C N 1
ATOM 8533 C CA . LYS C 1 286 ? -56.647 29.877 11.890 1.00 119.28 267 LYS C CA 1
ATOM 8534 C C . LYS C 1 286 ? -57.012 29.614 10.434 1.00 121.61 267 LYS C C 1
ATOM 8535 O O . LYS C 1 286 ? -56.469 30.260 9.533 1.00 124.91 267 LYS C O 1
ATOM 8537 N N . GLN C 1 287 ? -57.905 28.651 10.187 1.00 119.38 268 GLN C N 1
ATOM 8538 C CA . GLN C 1 287 ? -58.347 28.398 8.819 1.00 117.89 268 GLN C CA 1
ATOM 8539 C C . GLN C 1 287 ? -59.011 29.628 8.217 1.00 125.98 268 GLN C C 1
ATOM 8540 O O . GLN C 1 287 ? -58.937 29.842 7.002 1.00 128.18 268 GLN C O 1
ATOM 8542 N N . PHE C 1 288 ? -59.657 30.447 9.049 1.00 131.90 269 PHE C N 1
ATOM 8543 C CA . PHE C 1 288 ? -60.180 31.727 8.587 1.00 124.36 269 PHE C CA 1
ATOM 8544 C C . PHE C 1 288 ? -59.064 32.637 8.092 1.00 121.39 269 PHE C C 1
ATOM 8545 O O . PHE C 1 288 ? -59.022 33.007 6.914 1.00 129.48 269 PHE C O 1
ATOM 8553 N N . LEU C 1 289 ? -58.148 33.015 8.986 1.00 120.34 270 LEU C N 1
ATOM 8554 C CA . LEU C 1 289 ? -57.103 33.964 8.619 1.00 128.56 270 LEU C CA 1
ATOM 8555 C C . LEU C 1 289 ? -56.173 33.425 7.539 1.00 134.30 270 LEU C C 1
ATOM 8556 O O . LEU C 1 289 ? -55.399 34.203 6.971 1.00 142.69 270 LEU C O 1
ATOM 8561 N N . ARG C 1 290 ? -56.225 32.125 7.244 1.00 124.46 271 ARG C N 1
ATOM 8562 C CA . ARG C 1 290 ? -55.520 31.596 6.082 1.00 128.57 271 ARG C CA 1
ATOM 8563 C C . ARG C 1 290 ? -56.329 31.801 4.807 1.00 133.57 271 ARG C C 1
ATOM 8564 O O . ARG C 1 290 ? -55.762 32.089 3.747 1.00 134.59 271 ARG C O 1
ATOM 8566 N N . ALA C 1 291 ? -57.652 31.647 4.893 1.00 130.69 272 ALA C N 1
ATOM 8567 C CA . ALA C 1 291 ? -58.503 31.846 3.727 1.00 126.90 272 ALA C CA 1
ATOM 8568 C C . ALA C 1 291 ? -58.582 33.312 3.320 1.00 128.16 272 ALA C C 1
ATOM 8569 O O . ALA C 1 291 ? -58.858 33.605 2.152 1.00 140.93 272 ALA C O 1
ATOM 8571 N N . ARG C 1 292 ? -58.351 34.235 4.255 1.00 129.40 273 ARG C N 1
ATOM 8572 C CA . ARG C 1 292 ? -58.126 35.638 3.940 1.00 133.63 273 ARG C CA 1
ATOM 8573 C C . ARG C 1 292 ? -56.641 35.990 3.963 1.00 137.15 273 ARG C C 1
ATOM 8574 O O . ARG C 1 292 ? -56.287 37.168 4.086 1.00 137.04 273 ARG C O 1
ATOM 8576 N N . GLY C 1 293 ? -55.775 34.980 3.878 1.00 138.90 274 GLY C N 1
ATOM 8577 C CA . GLY C 1 293 ? -54.346 35.143 3.682 1.00 142.27 274 GLY C CA 1
ATOM 8578 C C . GLY C 1 293 ? -53.630 36.111 4.601 1.00 149.47 274 GLY C C 1
ATOM 8579 O O . GLY C 1 293 ? -52.844 36.938 4.133 1.00 142.50 274 GLY C O 1
ATOM 8580 N N . ILE C 1 294 ? -53.877 36.017 5.904 1.00 143.78 275 ILE C N 1
ATOM 8581 C CA . ILE C 1 294 ? -53.220 36.876 6.883 1.00 148.85 275 ILE C CA 1
ATOM 8582 C C . ILE C 1 294 ? -52.029 36.134 7.472 1.00 154.85 275 ILE C C 1
ATOM 8583 O O . ILE C 1 294 ? -51.993 34.899 7.519 1.00 158.33 275 ILE C O 1
ATOM 8585 N N . THR C 1 295 ? -51.040 36.901 7.927 1.00 160.00 276 THR C N 1
ATOM 8586 C CA . THR C 1 295 ? -49.790 36.386 8.486 1.00 159.01 276 THR C CA 1
ATOM 8587 C C . THR C 1 295 ? -49.481 37.083 9.804 1.00 159.31 276 THR C C 1
ATOM 8588 O O . THR C 1 295 ? -48.381 37.594 10.030 1.00 164.71 276 THR C O 1
ATOM 8590 N N . LEU C 1 296 ? -50.481 37.118 10.683 1.00 156.65 277 LEU C N 1
ATOM 8591 C CA . LEU C 1 296 ? -50.444 37.888 11.922 1.00 154.16 277 LEU C CA 1
ATOM 8592 C C . LEU C 1 296 ? -49.182 37.614 12.733 1.00 157.17 277 LEU C C 1
ATOM 8593 O O . LEU C 1 296 ? -48.913 36.473 13.124 1.00 152.65 277 LEU C O 1
ATOM 8598 N N . ARG C 1 297 ? -48.411 38.678 12.983 1.00 156.38 278 ARG C N 1
ATOM 8599 C CA . ARG C 1 297 ? -47.149 38.552 13.708 1.00 159.96 278 ARG C CA 1
ATOM 8600 C C . ARG C 1 297 ? -47.378 38.056 15.133 1.00 159.69 278 ARG C C 1
ATOM 8601 O O . ARG C 1 297 ? -46.684 37.148 15.606 1.00 163.11 278 ARG C O 1
ATOM 8609 N N . ARG C 1 298 ? -48.345 38.641 15.837 1.00 156.74 279 ARG C N 1
ATOM 8610 C CA . ARG C 1 298 ? -48.692 38.222 17.191 1.00 145.45 279 ARG C CA 1
ATOM 8611 C C . ARG C 1 298 ? -50.179 37.914 17.233 1.00 135.56 279 ARG C C 1
ATOM 8612 O O . ARG C 1 298 ? -50.999 38.783 16.921 1.00 136.30 279 ARG C O 1
ATOM 8614 N N . ALA C 1 299 ? -50.524 36.682 17.620 1.00 131.36 280 ALA C N 1
ATOM 8615 C CA . ALA C 1 299 ? -51.922 36.262 17.594 1.00 130.02 280 ALA C CA 1
ATOM 8616 C C . ALA C 1 299 ? -52.791 37.127 18.496 1.00 131.42 280 ALA C C 1
ATOM 8617 O O . ALA C 1 299 ? -54.003 37.233 18.277 1.00 129.33 280 ALA C O 1
ATOM 8619 N N . GLU C 1 300 ? -52.192 37.754 19.508 1.00 133.12 281 GLU C N 1
ATOM 8620 C CA . GLU C 1 300 ? -52.902 38.664 20.396 1.00 132.23 281 GLU C CA 1
ATOM 8621 C C . GLU C 1 300 ? -53.360 39.940 19.699 1.00 134.28 281 GLU C C 1
ATOM 8622 O O . GLU C 1 300 ? -54.107 40.718 20.303 1.00 139.75 281 GLU C O 1
ATOM 8628 N N . ASP C 1 301 ? -52.930 40.176 18.460 1.00 129.35 282 ASP C N 1
ATOM 8629 C CA . ASP C 1 301 ? -53.369 41.326 17.682 1.00 116.27 282 ASP C CA 1
ATOM 8630 C C . ASP C 1 301 ? -54.519 40.994 16.741 1.00 114.80 282 ASP C C 1
ATOM 8631 O O . ASP C 1 301 ? -54.919 41.848 15.944 1.00 130.05 282 ASP C O 1
ATOM 8633 N N . PHE C 1 302 ? -55.048 39.770 16.814 1.00 109.90 283 PHE C N 1
ATOM 8634 C CA . PHE C 1 302 ? -56.179 39.382 15.978 1.00 116.85 283 PHE C CA 1
ATOM 8635 C C . PHE C 1 302 ? -57.407 40.227 16.285 1.00 121.00 283 PHE C C 1
ATOM 8636 O O . PHE C 1 302 ? -58.172 40.576 15.379 1.00 125.65 283 PHE C O 1
ATOM 8644 N N . ASN C 1 303 ? -57.604 40.579 17.557 1.00 116.05 284 ASN C N 1
ATOM 8645 C CA . ASN C 1 303 ? -58.760 41.387 17.930 1.00 116.56 284 ASN C CA 1
ATOM 8646 C C . ASN C 1 303 ? -58.726 42.762 17.270 1.00 120.89 284 ASN C C 1
ATOM 8647 O O . ASN C 1 303 ? -59.781 43.341 16.988 1.00 120.64 284 ASN C O 1
ATOM 8652 N N . LYS C 1 304 ? -57.530 43.298 17.014 1.00 122.25 285 LYS C N 1
ATOM 8653 C CA . LYS C 1 304 ? -57.418 44.616 16.398 1.00 115.42 285 LYS C CA 1
ATOM 8654 C C . LYS C 1 304 ? -57.562 44.543 14.883 1.00 115.26 285 LYS C C 1
ATOM 8655 O O . LYS C 1 304 ? -58.177 45.425 14.272 1.00 120.91 285 LYS C O 1
ATOM 8657 N N . ILE C 1 305 ? -56.996 43.508 14.261 1.00 110.52 286 ILE C N 1
ATOM 8658 C CA . ILE C 1 305 ? -57.108 43.358 12.816 1.00 117.92 286 ILE C CA 1
ATOM 8659 C C . ILE C 1 305 ? -58.468 42.810 12.403 1.00 124.93 286 ILE C C 1
ATOM 8660 O O . ILE C 1 305 ? -58.857 42.959 11.239 1.00 129.56 286 ILE C O 1
ATOM 8665 N N . VAL C 1 306 ? -59.203 42.180 13.323 1.00 119.62 287 VAL C N 1
ATOM 8666 C CA . VAL C 1 306 ? -60.507 41.620 12.981 1.00 123.09 287 VAL C CA 1
ATOM 8667 C C . VAL C 1 306 ? -61.596 42.679 12.941 1.00 133.47 287 VAL C C 1
ATOM 8668 O O . VAL C 1 306 ? -62.680 42.423 12.401 1.00 147.20 287 VAL C O 1
ATOM 8670 N N . MET C 1 307 ? -61.345 43.860 13.506 1.00 121.19 288 MET C N 1
ATOM 8671 C CA . MET C 1 307 ? -62.324 44.934 13.506 1.00 121.84 288 MET C CA 1
ATOM 8672 C C . MET C 1 307 ? -61.950 46.074 12.573 1.00 125.98 288 MET C C 1
ATOM 8673 O O . MET C 1 307 ? -62.813 46.893 12.243 1.00 126.63 288 MET C O 1
ATOM 8678 N N . ALA C 1 308 ? -60.692 46.141 12.140 1.00 123.77 289 ALA C N 1
ATOM 8679 C CA . ALA C 1 308 ? -60.302 46.988 11.024 1.00 119.65 289 ALA C CA 1
ATOM 8680 C C . ALA C 1 308 ? -60.595 46.341 9.680 1.00 131.64 289 ALA C C 1
ATOM 8681 O O . ALA C 1 308 ? -60.295 46.939 8.642 1.00 141.18 289 ALA C O 1
ATOM 8683 N N . SER C 1 309 ? -61.158 45.132 9.680 1.00 134.53 290 SER C N 1
ATOM 8684 C CA . SER C 1 309 ? -61.524 44.452 8.446 1.00 146.18 290 SER C CA 1
ATOM 8685 C C . SER C 1 309 ? -62.766 45.044 7.794 1.00 152.06 290 SER C C 1
ATOM 8686 O O . SER C 1 309 ? -63.090 44.665 6.664 1.00 154.13 290 SER C O 1
ATOM 8688 N N . GLY C 1 310 ? -63.460 45.956 8.469 1.00 152.95 291 GLY C N 1
ATOM 8689 C CA . GLY C 1 310 ? -64.673 46.532 7.926 1.00 152.91 291 GLY C CA 1
ATOM 8690 C C . GLY C 1 310 ? -65.859 45.597 8.032 1.00 146.88 291 GLY C C 1
ATOM 8691 O O . GLY C 1 310 ? -66.827 45.890 8.741 1.00 149.41 291 GLY C O 1
ATOM 8692 N N . TYR C 1 311 ? -65.793 44.471 7.323 1.00 147.40 292 TYR C N 1
ATOM 8693 C CA . TYR C 1 311 ? -66.840 43.461 7.369 1.00 151.70 292 TYR C CA 1
ATOM 8694 C C . TYR C 1 311 ? -66.310 42.179 6.745 1.00 154.49 292 TYR C C 1
ATOM 8695 O O . TYR C 1 311 ? -65.523 42.222 5.796 1.00 160.34 292 TYR C O 1
ATOM 8704 N N . ASP C 1 312 ? -66.745 41.046 7.291 1.00 142.85 293 ASP C N 1
ATOM 8705 C CA . ASP C 1 312 ? -66.405 39.726 6.782 1.00 142.68 293 ASP C CA 1
ATOM 8706 C C . ASP C 1 312 ? -67.304 38.722 7.486 1.00 141.82 293 ASP C C 1
ATOM 8707 O O . ASP C 1 312 ? -67.499 38.815 8.700 1.00 151.66 293 ASP C O 1
ATOM 8712 N N . GLU C 1 313 ? -67.850 37.775 6.718 1.00 144.38 294 GLU C N 1
ATOM 8713 C CA . GLU C 1 313 ? -68.924 36.927 7.232 1.00 143.72 294 GLU C CA 1
ATOM 8714 C C . GLU C 1 313 ? -68.459 36.079 8.409 1.00 143.87 294 GLU C C 1
ATOM 8715 O O . GLU C 1 313 ? -69.006 36.171 9.514 1.00 132.78 294 GLU C O 1
ATOM 8721 N N . ARG C 1 314 ? -67.470 35.216 8.184 1.00 145.83 295 ARG C N 1
ATOM 8722 C CA . ARG C 1 314 ? -66.991 34.331 9.234 1.00 147.01 295 ARG C CA 1
ATOM 8723 C C . ARG C 1 314 ? -65.898 34.961 10.083 1.00 136.63 295 ARG C C 1
ATOM 8724 O O . ARG C 1 314 ? -65.182 34.242 10.787 1.00 134.70 295 ARG C O 1
ATOM 8732 N N . ALA C 1 315 ? -65.765 36.289 10.041 1.00 134.11 296 ALA C N 1
ATOM 8733 C CA . ALA C 1 315 ? -64.851 36.975 10.945 1.00 123.49 296 ALA C CA 1
ATOM 8734 C C . ALA C 1 315 ? -65.363 36.928 12.380 1.00 121.50 296 ALA C C 1
ATOM 8735 O O . ALA C 1 315 ? -64.597 36.649 13.310 1.00 122.35 296 ALA C O 1
ATOM 8737 N N . TYR C 1 316 ? -66.658 37.193 12.574 1.00 118.86 297 TYR C N 1
ATOM 8738 C CA . TYR C 1 316 ? -67.245 37.130 13.908 1.00 118.69 297 TYR C CA 1
ATOM 8739 C C . TYR C 1 316 ? -67.147 35.728 14.498 1.00 119.68 297 TYR C C 1
ATOM 8740 O O . TYR C 1 316 ? -66.771 35.567 15.664 1.00 119.10 297 TYR C O 1
ATOM 8749 N N . GLU C 1 317 ? -67.468 34.698 13.711 1.00 123.40 298 GLU C N 1
ATOM 8750 C CA . GLU C 1 317 ? -67.360 33.338 14.230 1.00 126.14 298 GLU C CA 1
ATOM 8751 C C . GLU C 1 317 ? -65.912 32.873 14.327 1.00 117.70 298 GLU C C 1
ATOM 8752 O O . GLU C 1 317 ? -65.615 31.978 15.124 1.00 120.24 298 GLU C O 1
ATOM 8758 N N . ALA C 1 318 ? -65.002 33.464 13.549 1.00 111.10 299 ALA C N 1
ATOM 8759 C CA . ALA C 1 318 ? -63.582 33.254 13.812 1.00 111.87 299 ALA C CA 1
ATOM 8760 C C . ALA C 1 318 ? -63.147 34.003 15.064 1.00 113.89 299 ALA C C 1
ATOM 8761 O O . ALA C 1 318 ? -62.352 33.489 15.860 1.00 113.49 299 ALA C O 1
ATOM 8763 N N . LEU C 1 319 ? -63.659 35.223 15.253 1.00 107.59 300 LEU C N 1
ATOM 8764 C CA . LEU C 1 319 ? -63.308 36.006 16.434 1.00 101.37 300 LEU C CA 1
ATOM 8765 C C . LEU C 1 319 ? -63.828 35.353 17.708 1.00 105.43 300 LEU C C 1
ATOM 8766 O O . LEU C 1 319 ? -63.129 35.327 18.727 1.00 110.16 300 LEU C O 1
ATOM 8771 N N . ARG C 1 320 ? -65.060 34.838 17.678 1.00 100.12 301 ARG C N 1
ATOM 8772 C CA . ARG C 1 320 ? -65.573 34.093 18.823 1.00 102.39 301 ARG C CA 1
ATOM 8773 C C . ARG C 1 320 ? -64.668 32.917 19.167 1.00 110.10 301 ARG C C 1
ATOM 8774 O O . ARG C 1 320 ? -64.440 32.624 20.347 1.00 106.29 301 ARG C O 1
ATOM 8782 N N . ALA C 1 321 ? -64.137 32.237 18.150 1.00 111.54 302 ALA C N 1
ATOM 8783 C CA . ALA C 1 321 ? -63.191 31.156 18.398 1.00 106.67 302 ALA C CA 1
ATOM 8784 C C . ALA C 1 321 ? -61.899 31.687 19.007 1.00 102.98 302 ALA C C 1
ATOM 8785 O O . ALA C 1 321 ? -61.428 31.173 20.029 1.00 103.71 302 ALA C O 1
ATOM 8787 N N . TRP C 1 322 ? -61.310 32.714 18.386 1.00 102.42 303 TRP C N 1
ATOM 8788 C CA . TRP C 1 322 ? -60.049 33.265 18.875 1.00 100.54 303 TRP C CA 1
ATOM 8789 C C . TRP C 1 322 ? -60.159 33.725 20.322 1.00 102.73 303 TRP C C 1
ATOM 8790 O O . TRP C 1 322 ? -59.261 33.468 21.132 1.00 96.86 303 TRP C O 1
ATOM 8801 N N . GLU C 1 323 ? -61.242 34.429 20.658 1.00 100.48 304 GLU C N 1
ATOM 8802 C CA . GLU C 1 323 ? -61.395 34.950 22.013 1.00 92.38 304 GLU C CA 1
ATOM 8803 C C . GLU C 1 323 ? -61.474 33.824 23.035 1.00 95.26 304 GLU C C 1
ATOM 8804 O O . GLU C 1 323 ? -60.988 33.964 24.163 1.00 102.80 304 GLU C O 1
ATOM 8810 N N . GLU C 1 324 ? -62.084 32.700 22.661 1.00 97.10 305 GLU C N 1
ATOM 8811 C CA . GLU C 1 324 ? -62.238 31.602 23.607 1.00 92.68 305 GLU C CA 1
ATOM 8812 C C . GLU C 1 324 ? -60.986 30.743 23.683 1.00 93.76 305 GLU C C 1
ATOM 8813 O O . GLU C 1 324 ? -60.734 30.115 24.714 1.00 94.33 305 GLU C O 1
ATOM 8819 N N . ALA C 1 325 ? -60.187 30.713 22.617 1.00 94.65 306 ALA C N 1
ATOM 8820 C CA . ALA C 1 325 ? -58.866 30.101 22.707 1.00 87.92 306 ALA C CA 1
ATOM 8821 C C . ALA C 1 325 ? -58.002 30.845 23.721 1.00 88.93 306 ALA C C 1
ATOM 8822 O O . ALA C 1 325 ? -57.462 30.247 24.659 1.00 93.68 306 ALA C O 1
ATOM 8824 N N . ARG C 1 326 ? -57.872 32.165 23.549 1.00 92.42 307 ARG C N 1
ATOM 8825 C CA . ARG C 1 326 ? -57.144 32.994 24.508 1.00 90.97 307 ARG C CA 1
ATOM 8826 C C . ARG C 1 326 ? -57.738 32.897 25.908 1.00 81.74 307 ARG C C 1
ATOM 8827 O O . ARG C 1 326 ? -57.000 32.863 26.901 1.00 85.04 307 ARG C O 1
ATOM 8835 N N . ARG C 1 327 ? -59.067 32.851 26.013 1.00 83.89 308 ARG C N 1
ATOM 8836 C CA . ARG C 1 327 ? -59.693 32.661 27.317 1.00 89.85 308 ARG C CA 1
ATOM 8837 C C . ARG C 1 327 ? -59.220 31.372 27.983 1.00 91.36 308 ARG C C 1
ATOM 8838 O O . ARG C 1 327 ? -59.052 31.325 29.208 1.00 83.70 308 ARG C O 1
ATOM 8846 N N . ILE C 1 328 ? -59.018 30.311 27.195 1.00 83.89 309 ILE C N 1
ATOM 8847 C CA . ILE C 1 328 ? -58.569 29.036 27.747 1.00 75.88 309 ILE C CA 1
ATOM 8848 C C . ILE C 1 328 ? -57.086 29.096 28.108 1.00 76.58 309 ILE C C 1
ATOM 8849 O O . ILE C 1 328 ? -56.651 28.479 29.090 1.00 71.90 309 ILE C O 1
ATOM 8854 N N . ALA C 1 329 ? -56.294 29.860 27.351 1.00 71.37 310 ALA C N 1
ATOM 8855 C CA . ALA C 1 329 ? -54.865 29.954 27.632 1.00 72.42 310 ALA C CA 1
ATOM 8856 C C . ALA C 1 329 ? -54.600 30.666 28.953 1.00 81.27 310 ALA C C 1
ATOM 8857 O O . ALA C 1 329 ? -53.799 30.192 29.767 1.00 76.08 310 ALA C O 1
ATOM 8859 N N . PHE C 1 330 ? -55.261 31.804 29.191 1.00 81.69 311 PHE C N 1
ATOM 8860 C CA . PHE C 1 330 ? -55.015 32.535 30.431 1.00 81.55 311 PHE C CA 1
ATOM 8861 C C . PHE C 1 330 ? -55.489 31.740 31.640 1.00 80.19 311 PHE C C 1
ATOM 8862 O O . PHE C 1 330 ? -54.803 31.698 32.669 1.00 87.21 311 PHE C O 1
ATOM 8870 N N . ASN C 1 331 ? -56.661 31.110 31.540 1.00 70.41 312 ASN C N 1
ATOM 8871 C CA . ASN C 1 331 ? -57.296 30.451 32.672 1.00 69.29 312 ASN C CA 1
ATOM 8872 C C . ASN C 1 331 ? -56.927 28.979 32.805 1.00 76.68 312 ASN C C 1
ATOM 8873 O O . ASN C 1 331 ? -57.604 28.258 33.546 1.00 88.17 312 ASN C O 1
ATOM 8878 N N . SER C 1 332 ? -55.897 28.512 32.099 1.00 72.88 313 SER C N 1
ATOM 8879 C CA . SER C 1 332 ? -55.379 27.163 32.299 1.00 69.79 313 SER C CA 1
ATOM 8880 C C . SER C 1 332 ? -55.228 26.859 33.780 1.00 72.12 313 SER C C 1
ATOM 8881 O O . SER C 1 332 ? -54.598 27.621 34.521 1.00 81.60 313 SER C O 1
ATOM 8884 N N . LYS C 1 333 ? -55.869 25.774 34.222 1.00 65.78 314 LYS C N 1
ATOM 8885 C CA . LYS C 1 333 ? -55.691 25.307 35.592 1.00 72.78 314 LYS C CA 1
ATOM 8886 C C . LYS C 1 333 ? -54.211 25.182 35.929 1.00 71.29 314 LYS C C 1
ATOM 8887 O O . LYS C 1 333 ? -53.758 25.646 36.981 1.00 74.62 314 LYS C O 1
ATOM 8889 N N . ASN C 1 334 ? -53.438 24.573 35.023 1.00 68.84 315 ASN C N 1
ATOM 8890 C CA . ASN C 1 334 ? -51.993 24.457 35.201 1.00 70.30 315 ASN C CA 1
ATOM 8891 C C . ASN C 1 334 ? -51.209 25.740 35.447 1.00 63.79 315 ASN C C 1
ATOM 8892 O O . ASN C 1 334 ? -50.139 25.686 36.060 1.00 76.90 315 ASN C O 1
ATOM 8897 N N . LYS C 1 335 ? -51.742 26.875 34.998 1.00 57.68 316 LYS C N 1
ATOM 8898 C CA . LYS C 1 335 ? -51.055 28.118 35.304 1.00 67.67 316 LYS C CA 1
ATOM 8899 C C . LYS C 1 335 ? -51.304 28.527 36.744 1.00 76.93 316 LYS C C 1
ATOM 8900 O O . LYS C 1 335 ? -50.389 29.009 37.402 1.00 82.45 316 LYS C O 1
ATOM 8906 N N . ILE C 1 336 ? -52.509 28.286 37.251 1.00 74.65 317 ILE C N 1
ATOM 8907 C CA . ILE C 1 336 ? -52.886 28.619 38.617 1.00 71.06 317 ILE C CA 1
ATOM 8908 C C . ILE C 1 336 ? -52.177 27.641 39.545 1.00 74.45 317 ILE C C 1
ATOM 8909 O O . ILE C 1 336 ? -51.877 27.989 40.691 1.00 77.30 317 ILE C O 1
ATOM 8914 N N . ARG C 1 337 ? -51.857 26.434 39.069 1.00 73.53 318 ARG C N 1
ATOM 8915 C CA . ARG C 1 337 ? -51.000 25.550 39.852 1.00 64.97 318 ARG C CA 1
ATOM 8916 C C . ARG C 1 337 ? -49.559 26.042 39.860 1.00 72.82 318 ARG C C 1
ATOM 8917 O O . ARG C 1 337 ? -48.889 25.993 40.896 1.00 75.78 318 ARG C O 1
ATOM 8925 N N . LYS C 1 338 ? -49.062 26.519 38.716 1.00 82.65 319 LYS C N 1
ATOM 8926 C CA . LYS C 1 338 ? -47.695 27.029 38.667 1.00 76.89 319 LYS C CA 1
ATOM 8927 C C . LYS C 1 338 ? -47.556 28.334 39.448 1.00 82.44 319 LYS C C 1
ATOM 8928 O O . LYS C 1 338 ? -46.513 28.581 40.065 1.00 74.78 319 LYS C O 1
ATOM 8934 N N . LEU C 1 339 ? -48.586 29.188 39.424 1.00 87.57 320 LEU C N 1
ATOM 8935 C CA . LEU C 1 339 ? -48.585 30.370 40.283 1.00 82.18 320 LEU C CA 1
ATOM 8936 C C . LEU C 1 339 ? -48.499 29.970 41.750 1.00 78.93 320 LEU C C 1
ATOM 8937 O O . LEU C 1 339 ? -47.727 30.550 42.523 1.00 79.83 320 LEU C O 1
ATOM 8942 N N . ARG C 1 340 ? -49.301 28.981 42.148 1.00 82.23 321 ARG C N 1
ATOM 8943 C CA . ARG C 1 340 ? -49.226 28.416 43.491 1.00 79.24 321 ARG C CA 1
ATOM 8944 C C . ARG C 1 340 ? -47.801 28.020 43.854 1.00 84.25 321 ARG C C 1
ATOM 8945 O O . ARG C 1 340 ? -47.285 28.408 44.908 1.00 101.39 321 ARG C O 1
ATOM 8953 N N . GLU C 1 341 ? -47.145 27.250 42.982 1.00 76.42 322 GLU C N 1
ATOM 8954 C CA . GLU C 1 341 ? -45.773 26.832 43.252 1.00 77.67 322 GLU C CA 1
ATOM 8955 C C . GLU C 1 341 ? -44.837 28.024 43.387 1.00 81.03 322 GLU C C 1
ATOM 8956 O O . GLU C 1 341 ? -43.825 27.941 44.090 1.00 99.00 322 GLU C O 1
ATOM 8962 N N . ILE C 1 342 ? -45.157 29.136 42.729 1.00 78.05 323 ILE C N 1
ATOM 8963 C CA . ILE C 1 342 ? -44.322 30.326 42.835 1.00 84.50 323 ILE C CA 1
ATOM 8964 C C . ILE C 1 342 ? -44.592 31.061 44.143 1.00 84.87 323 ILE C C 1
ATOM 8965 O O . ILE C 1 342 ? -43.669 31.596 44.765 1.00 79.45 323 ILE C O 1
ATOM 8967 N N . LEU C 1 343 ? -45.853 31.098 44.585 1.00 82.93 324 LEU C N 1
ATOM 8968 C CA . LEU C 1 343 ? -46.185 31.826 45.806 1.00 74.07 324 LEU C CA 1
ATOM 8969 C C . LEU C 1 343 ? -45.628 31.124 47.037 1.00 79.55 324 LEU C C 1
ATOM 8970 O O . LEU C 1 343 ? -45.077 31.774 47.933 1.00 92.19 324 LEU C O 1
ATOM 8975 N N . GLU C 1 344 ? -45.754 29.799 47.102 1.00 80.25 325 GLU C N 1
ATOM 8976 C CA . GLU C 1 344 ? -45.198 29.070 48.237 1.00 94.57 325 GLU C CA 1
ATOM 8977 C C . GLU C 1 344 ? -43.681 29.179 48.291 1.00 97.37 325 GLU C C 1
ATOM 8978 O O . GLU C 1 344 ? -43.099 29.185 49.382 1.00 105.53 325 GLU C O 1
ATOM 8981 N N . ARG C 1 345 ? -43.021 29.262 47.137 1.00 87.68 326 ARG C N 1
ATOM 8982 C CA . ARG C 1 345 ? -41.576 29.443 47.121 1.00 88.81 326 ARG C CA 1
ATOM 8983 C C . ARG C 1 345 ? -41.188 30.892 47.397 1.00 96.86 326 ARG C C 1
ATOM 8984 O O . ARG C 1 345 ? -39.997 31.189 47.527 1.00 96.09 326 ARG C O 1
ATOM 8992 N N . HIS C 1 346 ? -42.177 31.780 47.531 1.00 91.93 327 HIS C N 1
ATOM 8993 C CA . HIS C 1 346 ? -42.013 33.202 47.815 1.00 89.35 327 HIS C CA 1
ATOM 8994 C C . HIS C 1 346 ? -42.918 33.640 48.957 1.00 101.19 327 HIS C C 1
ATOM 8995 O O . HIS C 1 346 ? -43.544 34.702 48.888 1.00 107.28 327 HIS C O 1
ATOM 9002 N N . ARG C 1 347 ? -43.027 32.835 50.021 1.00 103.30 328 ARG C N 1
ATOM 9003 C CA . ARG C 1 347 ? -43.913 33.202 51.127 1.00 99.27 328 ARG C CA 1
ATOM 9004 C C . ARG C 1 347 ? -43.530 34.540 51.749 1.00 100.04 328 ARG C C 1
ATOM 9005 O O . ARG C 1 347 ? -44.406 35.288 52.196 1.00 100.26 328 ARG C O 1
ATOM 9013 N N . LYS C 1 348 ? -42.237 34.855 51.792 1.00 99.58 329 LYS C N 1
ATOM 9014 C CA . LYS C 1 348 ? -41.725 35.949 52.607 1.00 113.13 329 LYS C CA 1
ATOM 9015 C C . LYS C 1 348 ? -41.349 37.184 51.805 1.00 117.03 329 LYS C C 1
ATOM 9016 O O . LYS C 1 348 ? -40.795 38.129 52.377 1.00 126.78 329 LYS C O 1
ATOM 9018 N N . ASP C 1 349 ? -41.627 37.204 50.509 1.00 113.71 330 ASP C N 1
ATOM 9019 C CA . ASP C 1 349 ? -41.233 38.306 49.647 1.00 105.21 330 ASP C CA 1
ATOM 9020 C C . ASP C 1 349 ? -42.457 39.097 49.205 1.00 107.57 330 ASP C C 1
ATOM 9021 O O . ASP C 1 349 ? -43.601 38.665 49.368 1.00 114.02 330 ASP C O 1
ATOM 9026 N N . LYS C 1 350 ? -42.199 40.275 48.645 1.00 103.09 331 LYS C N 1
ATOM 9027 C CA . LYS C 1 350 ? -43.257 41.160 48.173 1.00 108.67 331 LYS C CA 1
ATOM 9028 C C . LYS C 1 350 ? -43.517 40.872 46.698 1.00 105.00 331 LYS C C 1
ATOM 9029 O O . LYS C 1 350 ? -42.592 40.928 45.879 1.00 101.31 331 LYS C O 1
ATOM 9031 N N . ILE C 1 351 ? -44.770 40.562 46.359 1.00 105.65 332 ILE C N 1
ATOM 9032 C CA . ILE C 1 351 ? -45.115 39.996 45.057 1.00 97.54 332 ILE C CA 1
ATOM 9033 C C . ILE C 1 351 ? -46.128 40.895 44.361 1.00 90.03 332 ILE C C 1
ATOM 9034 O O . ILE C 1 351 ? -47.205 41.168 44.906 1.00 92.18 332 ILE C O 1
ATOM 9039 N N . ILE C 1 352 ? -45.785 41.349 43.155 1.00 84.17 333 ILE C N 1
ATOM 9040 C CA . ILE C 1 352 ? -46.731 41.971 42.235 1.00 88.43 333 ILE C CA 1
ATOM 9041 C C . ILE C 1 352 ? -47.080 40.934 41.179 1.00 92.33 333 ILE C C 1
ATOM 9042 O O . ILE C 1 352 ? -46.206 40.197 40.705 1.00 102.33 333 ILE C O 1
ATOM 9047 N N . ILE C 1 353 ? -48.359 40.847 40.828 1.00 93.40 334 ILE C N 1
ATOM 9048 C CA . ILE C 1 353 ? -48.842 39.874 39.857 1.00 89.49 334 ILE C CA 1
ATOM 9049 C C . ILE C 1 353 ? -49.724 40.625 38.872 1.00 84.05 334 ILE C C 1
ATOM 9050 O O . ILE C 1 353 ? -50.787 41.135 39.247 1.00 89.97 334 ILE C O 1
ATOM 9055 N N . PHE C 1 354 ? -49.286 40.707 37.622 1.00 81.10 335 PHE C N 1
ATOM 9056 C CA . PHE C 1 354 ? -50.013 41.435 36.595 1.00 92.80 335 PHE C CA 1
ATOM 9057 C C . PHE C 1 354 ? -50.601 40.480 35.566 1.00 86.51 335 PHE C C 1
ATOM 9058 O O . PHE C 1 354 ? -49.970 39.488 35.189 1.00 90.92 335 PHE C O 1
ATOM 9066 N N . THR C 1 355 ? -51.812 40.800 35.117 1.00 80.05 336 THR C N 1
ATOM 9067 C CA . THR C 1 355 ? -52.490 40.080 34.049 1.00 83.16 336 THR C CA 1
ATOM 9068 C C . THR C 1 355 ? -53.473 41.033 33.384 1.00 90.15 336 THR C C 1
ATOM 9069 O O . THR C 1 355 ? -54.221 41.731 34.074 1.00 103.92 336 THR C O 1
ATOM 9073 N N . ARG C 1 356 ? -53.451 41.091 32.050 1.00 86.42 337 ARG C N 1
ATOM 9074 C CA . ARG C 1 356 ? -54.395 41.946 31.339 1.00 90.85 337 ARG C CA 1
ATOM 9075 C C . ARG C 1 356 ? -55.800 41.365 31.311 1.00 96.37 337 ARG C C 1
ATOM 9076 O O . ARG C 1 356 ? -56.746 42.078 30.955 1.00 114.17 337 ARG C O 1
ATOM 9084 N N . HIS C 1 357 ? -55.951 40.098 31.679 1.00 90.73 338 HIS C N 1
ATOM 9085 C CA . HIS C 1 357 ? -57.244 39.431 31.723 1.00 84.65 338 HIS C CA 1
ATOM 9086 C C . HIS C 1 357 ? -57.882 39.754 33.067 1.00 93.38 338 HIS C C 1
ATOM 9087 O O . HIS C 1 357 ? -57.307 39.438 34.114 1.00 99.45 338 HIS C O 1
ATOM 9094 N N . ASN C 1 358 ? -59.059 40.381 33.046 1.00 98.59 339 ASN C N 1
ATOM 9095 C CA . ASN C 1 358 ? -59.671 40.810 34.301 1.00 93.95 339 ASN C CA 1
ATOM 9096 C C . ASN C 1 358 ? -60.289 39.644 35.067 1.00 93.29 339 ASN C C 1
ATOM 9097 O O . ASN C 1 358 ? -60.176 39.578 36.295 1.00 91.19 339 ASN C O 1
ATOM 9102 N N . GLU C 1 359 ? -60.951 38.714 34.380 1.00 91.66 340 GLU C N 1
ATOM 9103 C CA . GLU C 1 359 ? -61.524 37.589 35.112 1.00 93.38 340 GLU C CA 1
ATOM 9104 C C . GLU C 1 359 ? -60.443 36.761 35.796 1.00 91.37 340 GLU C C 1
ATOM 9105 O O . GLU C 1 359 ? -60.706 36.122 36.821 1.00 99.16 340 GLU C O 1
ATOM 9111 N N . LEU C 1 360 ? -59.221 36.779 35.264 1.00 85.38 341 LEU C N 1
ATOM 9112 C CA . LEU C 1 360 ? -58.144 36.021 35.889 1.00 78.83 341 LEU C CA 1
ATOM 9113 C C . LEU C 1 360 ? -57.671 36.680 37.182 1.00 87.04 341 LEU C C 1
ATOM 9114 O O . LEU C 1 360 ? -57.375 35.984 38.160 1.00 91.04 341 LEU C O 1
ATOM 9119 N N . VAL C 1 361 ? -57.596 38.016 37.217 1.00 82.79 342 VAL C N 1
ATOM 9120 C CA . VAL C 1 361 ? -57.111 38.685 38.424 1.00 82.94 342 VAL C CA 1
ATOM 9121 C C . VAL C 1 361 ? -58.118 38.541 39.561 1.00 83.59 342 VAL C C 1
ATOM 9122 O O . VAL C 1 361 ? -57.733 38.359 40.723 1.00 91.74 342 VAL C O 1
ATOM 9126 N N . TYR C 1 362 ? -59.418 38.614 39.255 1.00 81.58 343 TYR C N 1
ATOM 9127 C CA . TYR C 1 362 ? -60.424 38.254 40.253 1.00 88.09 343 TYR C CA 1
ATOM 9128 C C . TYR C 1 362 ? -60.235 36.820 40.731 1.00 86.76 343 TYR C C 1
ATOM 9129 O O . TYR C 1 362 ? -60.254 36.549 41.937 1.00 90.07 343 TYR C O 1
ATOM 9138 N N . ARG C 1 363 ? -60.048 35.888 39.793 1.00 83.28 344 ARG C N 1
ATOM 9139 C CA . ARG C 1 363 ? -59.928 34.479 40.156 1.00 79.29 344 ARG C CA 1
ATOM 9140 C C . ARG C 1 363 ? -58.703 34.234 41.028 1.00 78.74 344 ARG C C 1
ATOM 9141 O O . ARG C 1 363 ? -58.761 33.452 41.984 1.00 89.33 344 ARG C O 1
ATOM 9149 N N . ILE C 1 364 ? -57.585 34.895 40.716 1.00 77.15 345 ILE C N 1
ATOM 9150 C CA . ILE C 1 364 ? -56.378 34.748 41.527 1.00 84.15 345 ILE C CA 1
ATOM 9151 C C . ILE C 1 364 ? -56.623 35.274 42.936 1.00 83.23 345 ILE C C 1
ATOM 9152 O O . ILE C 1 364 ? -56.271 34.626 43.931 1.00 83.12 345 ILE C O 1
ATOM 9157 N N . SER C 1 365 ? -57.229 36.461 43.039 1.00 75.48 346 SER C N 1
ATOM 9158 C CA . SER C 1 365 ? -57.627 37.008 44.332 1.00 81.32 346 SER C CA 1
ATOM 9159 C C . SER C 1 365 ? -58.445 35.998 45.130 1.00 85.08 346 SER C C 1
ATOM 9160 O O . SER C 1 365 ? -58.101 35.659 46.266 1.00 86.65 346 SER C O 1
ATOM 9163 N N . LYS C 1 366 ? -59.534 35.498 44.538 1.00 82.47 347 LYS C N 1
ATOM 9164 C CA . LYS C 1 366 ? -60.377 34.525 45.231 1.00 84.13 347 LYS C CA 1
ATOM 9165 C C . LYS C 1 366 ? -59.582 33.301 45.678 1.00 87.25 347 LYS C C 1
ATOM 9166 O O . LYS C 1 366 ? -59.718 32.850 46.822 1.00 100.61 347 LYS C O 1
ATOM 9172 N N . VAL C 1 367 ? -58.734 32.765 44.797 1.00 78.51 348 VAL C N 1
ATOM 9173 C CA . VAL C 1 367 ? -58.077 31.486 45.062 1.00 81.51 348 VAL C CA 1
ATOM 9174 C C . VAL C 1 367 ? -57.024 31.628 46.156 1.00 86.94 348 VAL C C 1
ATOM 9175 O O . VAL C 1 367 ? -56.974 30.828 47.097 1.00 93.96 348 VAL C O 1
ATOM 9179 N N . PHE C 1 368 ? -56.162 32.637 46.050 1.00 88.97 349 PHE C N 1
ATOM 9180 C CA . PHE C 1 368 ? -55.028 32.770 46.958 1.00 92.82 349 PHE C CA 1
ATOM 9181 C C . PHE C 1 368 ? -55.250 33.801 48.051 1.00 93.94 349 PHE C C 1
ATOM 9182 O O . PHE C 1 368 ? -54.373 33.976 48.901 1.00 93.51 349 PHE C O 1
ATOM 9190 N N . LEU C 1 369 ? -56.397 34.481 48.054 1.00 95.97 350 LEU C N 1
ATOM 9191 C CA . LEU C 1 369 ? -56.693 35.539 49.018 1.00 98.15 350 LEU C CA 1
ATOM 9192 C C . LEU C 1 369 ? -55.624 36.636 48.955 1.00 98.21 350 LEU C C 1
ATOM 9193 O O . LEU C 1 369 ? -54.895 36.905 49.913 1.00 109.37 350 LEU C O 1
ATOM 9198 N N . ILE C 1 370 ? -55.555 37.270 47.786 1.00 93.40 351 ILE C N 1
ATOM 9199 C CA . ILE C 1 370 ? -54.633 38.367 47.497 1.00 91.75 351 ILE C CA 1
ATOM 9200 C C . ILE C 1 370 ? -55.472 39.558 47.036 1.00 89.02 351 ILE C C 1
ATOM 9201 O O . ILE C 1 370 ? -56.489 39.361 46.359 1.00 91.21 351 ILE C O 1
ATOM 9206 N N . PRO C 1 371 ? -55.116 40.794 47.385 1.00 80.73 352 PRO C N 1
ATOM 9207 C CA . PRO C 1 371 ? -55.933 41.940 46.960 1.00 84.10 352 PRO C CA 1
ATOM 9208 C C . PRO C 1 371 ? -55.876 42.162 45.453 1.00 92.29 352 PRO C C 1
ATOM 9209 O O . PRO C 1 371 ? -54.859 41.910 44.802 1.00 88.14 352 PRO C O 1
ATOM 9213 N N . ALA C 1 372 ? -56.988 42.658 44.904 1.00 88.54 353 ALA C N 1
ATOM 9214 C CA . ALA C 1 372 ? -57.167 42.816 43.466 1.00 92.23 353 ALA C CA 1
ATOM 9215 C C . ALA C 1 372 ? -57.370 44.283 43.100 1.00 96.66 353 ALA C C 1
ATOM 9216 O O . ALA C 1 372 ? -58.130 44.995 43.761 1.00 109.13 353 ALA C O 1
ATOM 9218 N N . ILE C 1 373 ? -56.697 44.726 42.036 1.00 102.76 354 ILE C N 1
ATOM 9219 C CA . ILE C 1 373 ? -56.807 46.095 41.526 1.00 98.75 354 ILE C CA 1
ATOM 9220 C C . ILE C 1 373 ? -57.105 46.012 40.034 1.00 105.45 354 ILE C C 1
ATOM 9221 O O . ILE C 1 373 ? -56.191 45.856 39.219 1.00 101.94 354 ILE C O 1
ATOM 9226 N N . THR C 1 374 ? -58.373 46.106 39.668 1.00 116.19 355 THR C N 1
ATOM 9227 C CA . THR C 1 374 ? -58.743 46.313 38.281 1.00 113.03 355 THR C CA 1
ATOM 9228 C C . THR C 1 374 ? -58.932 47.810 38.041 1.00 121.07 355 THR C C 1
ATOM 9229 O O . THR C 1 374 ? -58.545 48.649 38.862 1.00 121.14 355 THR C O 1
ATOM 9233 N N . HIS C 1 375 ? -59.511 48.155 36.893 1.00 126.21 356 HIS C N 1
ATOM 9234 C CA . HIS C 1 375 ? -59.893 49.534 36.629 1.00 130.47 356 HIS C CA 1
ATOM 9235 C C . HIS C 1 375 ? -61.181 49.929 37.336 1.00 128.56 356 HIS C C 1
ATOM 9236 O O . HIS C 1 375 ? -61.423 51.125 37.533 1.00 134.06 356 HIS C O 1
ATOM 9243 N N . ARG C 1 376 ? -62.004 48.958 37.721 1.00 130.29 357 ARG C N 1
ATOM 9244 C CA . ARG C 1 376 ? -63.263 49.235 38.396 1.00 127.93 357 ARG C CA 1
ATOM 9245 C C . ARG C 1 376 ? -63.130 49.287 39.912 1.00 128.79 357 ARG C C 1
ATOM 9246 O O . ARG C 1 376 ? -64.097 49.651 40.590 1.00 131.77 357 ARG C O 1
ATOM 9248 N N . THR C 1 377 ? -61.967 48.937 40.456 1.00 125.48 358 THR C N 1
ATOM 9249 C CA . THR C 1 377 ? -61.770 48.998 41.896 1.00 124.39 358 THR C CA 1
ATOM 9250 C C . THR C 1 377 ? -61.636 50.446 42.360 1.00 131.60 358 THR C C 1
ATOM 9251 O O . THR C 1 377 ? -61.091 51.303 41.659 1.00 142.18 358 THR C O 1
ATOM 9255 N N . SER C 1 378 ? -62.146 50.707 43.561 1.00 137.83 359 SER C N 1
ATOM 9256 C CA . SER C 1 378 ? -62.326 52.066 44.052 1.00 141.45 359 SER C CA 1
ATOM 9257 C C . SER C 1 378 ? -61.014 52.667 44.537 1.00 145.07 359 SER C C 1
ATOM 9258 O O . SER C 1 378 ? -60.131 51.963 45.033 1.00 130.14 359 SER C O 1
ATOM 9261 N N . ARG C 1 379 ? -60.910 53.995 44.413 1.00 146.62 360 ARG C N 1
ATOM 9262 C CA . ARG C 1 379 ? -59.722 54.707 44.876 1.00 149.04 360 ARG C CA 1
ATOM 9263 C C . ARG C 1 379 ? -59.507 54.534 46.374 1.00 143.53 360 ARG C C 1
ATOM 9264 O O . ARG C 1 379 ? -58.359 54.520 46.836 1.00 139.32 360 ARG C O 1
ATOM 9266 N N . GLU C 1 380 ? -60.589 54.413 47.148 1.00 143.84 361 GLU C N 1
ATOM 9267 C CA . GLU C 1 380 ? -60.453 54.121 48.572 1.00 148.92 361 GLU C CA 1
ATOM 9268 C C . GLU C 1 380 ? -59.788 52.767 48.785 1.00 139.61 361 GLU C C 1
ATOM 9269 O O . GLU C 1 380 ? -58.718 52.670 49.397 1.00 139.21 361 GLU C O 1
ATOM 9275 N N . GLU C 1 381 ? -60.417 51.705 48.276 1.00 142.72 362 GLU C N 1
ATOM 9276 C CA . GLU C 1 381 ? -59.861 50.363 48.407 1.00 132.60 362 GLU C CA 1
ATOM 9277 C C . GLU C 1 381 ? -58.516 50.243 47.704 1.00 127.68 362 GLU C C 1
ATOM 9278 O O . GLU C 1 381 ? -57.651 49.479 48.146 1.00 117.68 362 GLU C O 1
ATOM 9284 N N . ARG C 1 382 ? -58.320 50.995 46.620 1.00 135.65 363 ARG C N 1
ATOM 9285 C CA . ARG C 1 382 ? -57.071 50.928 45.869 1.00 129.43 363 ARG C CA 1
ATOM 9286 C C . ARG C 1 382 ? -55.896 51.416 46.706 1.00 133.19 363 ARG C C 1
ATOM 9287 O O . ARG C 1 382 ? -54.866 50.739 46.808 1.00 118.83 363 ARG C O 1
ATOM 9295 N N . GLU C 1 383 ? -56.030 52.604 47.303 1.00 131.30 364 GLU C N 1
ATOM 9296 C CA . GLU C 1 383 ? -54.951 53.159 48.114 1.00 120.87 364 GLU C CA 1
ATOM 9297 C C . GLU C 1 383 ? -54.732 52.341 49.380 1.00 124.17 364 GLU C C 1
ATOM 9298 O O . GLU C 1 383 ? -53.588 52.133 49.802 1.00 125.85 364 GLU C O 1
ATOM 9300 N N . GLU C 1 384 ? -55.820 51.877 50.001 1.00 119.57 365 GLU C N 1
ATOM 9301 C CA . GLU C 1 384 ? -55.705 51.076 51.216 1.00 119.87 365 GLU C CA 1
ATOM 9302 C C . GLU C 1 384 ? -54.920 49.799 50.953 1.00 124.83 365 GLU C C 1
ATOM 9303 O O . GLU C 1 384 ? -53.960 49.488 51.668 1.00 128.29 365 GLU C O 1
ATOM 9305 N N . ILE C 1 385 ? -55.316 49.046 49.923 1.00 124.77 366 ILE C N 1
ATOM 9306 C CA . ILE C 1 385 ? -54.526 47.899 49.484 1.00 119.68 366 ILE C CA 1
ATOM 9307 C C . ILE C 1 385 ? -53.096 48.320 49.187 1.00 128.83 366 ILE C C 1
ATOM 9308 O O . ILE C 1 385 ? -52.136 47.641 49.575 1.00 128.23 366 ILE C O 1
ATOM 9313 N N . LEU C 1 386 ? -52.934 49.445 48.488 1.00 126.65 367 LEU C N 1
ATOM 9314 C CA . LEU C 1 386 ? -51.609 49.858 48.045 1.00 131.33 367 LEU C CA 1
ATOM 9315 C C . LEU C 1 386 ? -50.701 50.155 49.230 1.00 143.59 367 LEU C C 1
ATOM 9316 O O . LEU C 1 386 ? -49.500 49.858 49.189 1.00 141.83 367 LEU C O 1
ATOM 9321 N N . GLU C 1 387 ? -51.250 50.733 50.295 1.00 136.19 368 GLU C N 1
ATOM 9322 C CA . GLU C 1 387 ? -50.433 51.038 51.460 1.00 142.30 368 GLU C CA 1
ATOM 9323 C C . GLU C 1 387 ? -50.284 49.845 52.392 1.00 137.68 368 GLU C C 1
ATOM 9324 O O . GLU C 1 387 ? -49.242 49.708 53.043 1.00 139.59 368 GLU C O 1
ATOM 9330 N N . GLY C 1 388 ? -51.295 48.977 52.466 1.00 140.39 369 GLY C N 1
ATOM 9331 C CA . GLY C 1 388 ? -51.106 47.703 53.134 1.00 130.01 369 GLY C CA 1
ATOM 9332 C C . GLY C 1 388 ? -49.974 46.901 52.525 1.00 130.36 369 GLY C C 1
ATOM 9333 O O . GLY C 1 388 ? -49.252 46.194 53.234 1.00 117.09 369 GLY C O 1
ATOM 9334 N N . PHE C 1 389 ? -49.802 46.999 51.207 1.00 131.59 370 PHE C N 1
ATOM 9335 C CA . PHE C 1 389 ? -48.612 46.447 50.573 1.00 130.57 370 PHE C CA 1
ATOM 9336 C C . PHE C 1 389 ? -47.397 47.329 50.826 1.00 133.77 370 PHE C C 1
ATOM 9337 O O . PHE C 1 389 ? -46.267 46.828 50.867 1.00 131.95 370 PHE C O 1
ATOM 9345 N N . ARG C 1 390 ? -47.607 48.639 50.987 1.00 134.34 371 ARG C N 1
ATOM 9346 C CA . ARG C 1 390 ? -46.505 49.516 51.368 1.00 135.55 371 ARG C CA 1
ATOM 9347 C C . ARG C 1 390 ? -46.031 49.207 52.782 1.00 131.98 371 ARG C C 1
ATOM 9348 O O . ARG C 1 390 ? -44.832 49.294 53.076 1.00 121.09 371 ARG C O 1
ATOM 9350 N N . THR C 1 391 ? -46.952 48.842 53.670 1.00 128.99 372 THR C N 1
ATOM 9351 C CA . THR C 1 391 ? -46.595 48.319 54.978 1.00 133.90 372 THR C CA 1
ATOM 9352 C C . THR C 1 391 ? -46.391 46.808 54.862 1.00 136.93 372 THR C C 1
ATOM 9353 O O . THR C 1 391 ? -46.447 46.233 53.770 1.00 142.14 372 THR C O 1
ATOM 9357 N N . GLY C 1 392 ? -46.147 46.142 55.986 1.00 140.08 373 GLY C N 1
ATOM 9358 C CA . GLY C 1 392 ? -46.087 44.698 55.971 1.00 135.13 373 GLY C CA 1
ATOM 9359 C C . GLY C 1 392 ? -47.430 44.009 56.012 1.00 129.25 373 GLY C C 1
ATOM 9360 O O . GLY C 1 392 ? -47.487 42.786 56.170 1.00 127.00 373 GLY C O 1
ATOM 9361 N N . ARG C 1 393 ? -48.519 44.770 55.870 1.00 131.36 374 ARG C N 1
ATOM 9362 C CA . ARG C 1 393 ? -49.862 44.210 55.990 1.00 126.42 374 ARG C CA 1
ATOM 9363 C C . ARG C 1 393 ? -50.091 43.109 54.960 1.00 131.53 374 ARG C C 1
ATOM 9364 O O . ARG C 1 393 ? -50.481 41.988 55.307 1.00 134.73 374 ARG C O 1
ATOM 9372 N N . PHE C 1 394 ? -49.835 43.407 53.689 1.00 138.95 375 PHE C N 1
ATOM 9373 C CA . PHE C 1 394 ? -50.075 42.486 52.588 1.00 120.03 375 PHE C CA 1
ATOM 9374 C C . PHE C 1 394 ? -48.745 42.079 51.969 1.00 112.12 375 PHE C C 1
ATOM 9375 O O . PHE C 1 394 ? -47.897 42.934 51.698 1.00 109.60 375 PHE C O 1
ATOM 9383 N N . ARG C 1 395 ? -48.563 40.777 51.749 1.00 104.81 376 ARG C N 1
ATOM 9384 C CA . ARG C 1 395 ? -47.350 40.296 51.104 1.00 109.71 376 ARG C CA 1
ATOM 9385 C C . ARG C 1 395 ? -47.433 40.346 49.584 1.00 109.66 376 ARG C C 1
ATOM 9386 O O . ARG C 1 395 ? -46.391 40.445 48.927 1.00 112.25 376 ARG C O 1
ATOM 9388 N N . ALA C 1 396 ? -48.634 40.292 49.009 1.00 109.96 377 ALA C N 1
ATOM 9389 C CA . ALA C 1 396 ? -48.772 40.289 47.560 1.00 98.55 377 ALA C CA 1
ATOM 9390 C C . ALA C 1 396 ? -49.984 41.107 47.144 1.00 97.83 377 ALA C C 1
ATOM 9391 O O . ALA C 1 396 ? -50.821 41.498 47.963 1.00 98.48 377 ALA C O 1
ATOM 9393 N N . ILE C 1 397 ? -50.064 41.337 45.836 1.00 96.41 378 ILE C N 1
ATOM 9394 C CA . ILE C 1 397 ? -51.050 42.220 45.229 1.00 99.95 378 ILE C CA 1
ATOM 9395 C C . ILE C 1 397 ? -51.168 41.825 43.761 1.00 95.96 378 ILE C C 1
ATOM 9396 O O . ILE C 1 397 ? -50.162 41.564 43.094 1.00 102.33 378 ILE C O 1
ATOM 9401 N N . VAL C 1 398 ? -52.402 41.743 43.265 1.00 84.18 379 VAL C N 1
ATOM 9402 C CA . VAL C 1 398 ? -52.663 41.280 41.907 1.00 81.19 379 VAL C CA 1
ATOM 9403 C C . VAL C 1 398 ? -53.560 42.298 41.213 1.00 84.94 379 VAL C C 1
ATOM 9404 O O . VAL C 1 398 ? -54.475 42.856 41.829 1.00 105.59 379 VAL C O 1
ATOM 9408 N N . SER C 1 399 ? -53.282 42.563 39.938 1.00 83.90 380 SER C N 1
ATOM 9409 C CA . SER C 1 399 ? -53.932 43.680 39.266 1.00 89.84 380 SER C CA 1
ATOM 9410 C C . SER C 1 399 ? -53.868 43.510 37.754 1.00 95.67 380 SER C C 1
ATOM 9411 O O . SER C 1 399 ? -53.019 42.790 37.220 1.00 88.88 380 SER C O 1
ATOM 9414 N N . SER C 1 400 ? -54.794 44.195 37.077 1.00 100.10 381 SER C N 1
ATOM 9415 C CA . SER C 1 400 ? -54.828 44.313 35.627 1.00 95.54 381 SER C CA 1
ATOM 9416 C C . SER C 1 400 ? -54.313 45.665 35.153 1.00 103.01 381 SER C C 1
ATOM 9417 O O . SER C 1 400 ? -54.582 46.066 34.015 1.00 103.48 381 SER C O 1
ATOM 9420 N N . GLN C 1 401 ? -53.578 46.369 36.005 1.00 109.37 382 GLN C N 1
ATOM 9421 C CA . GLN C 1 401 ? -52.999 47.658 35.671 1.00 115.79 382 GLN C CA 1
ATOM 9422 C C . GLN C 1 401 ? -51.522 47.649 36.033 1.00 122.93 382 GLN C C 1
ATOM 9423 O O . GLN C 1 401 ? -51.111 47.035 37.022 1.00 125.03 382 GLN C O 1
ATOM 9429 N N . VAL C 1 402 ? -50.731 48.348 35.216 1.00 127.93 383 VAL C N 1
ATOM 9430 C CA . VAL C 1 402 ? -49.278 48.319 35.361 1.00 129.53 383 VAL C CA 1
ATOM 9431 C C . VAL C 1 402 ? -48.855 48.860 36.722 1.00 122.13 383 VAL C C 1
ATOM 9432 O O . VAL C 1 402 ? -47.915 48.346 37.342 1.00 119.50 383 VAL C O 1
ATOM 9434 N N . LEU C 1 403 ? -49.519 49.922 37.189 1.00 120.47 384 LEU C N 1
ATOM 9435 C CA . LEU C 1 403 ? -49.327 50.509 38.515 1.00 124.66 384 LEU C CA 1
ATOM 9436 C C . LEU C 1 403 ? -48.008 51.263 38.636 1.00 132.98 384 LEU C C 1
ATOM 9437 O O . LEU C 1 403 ? -47.766 51.937 39.644 1.00 124.93 384 LEU C O 1
ATOM 9442 N N . ASP C 1 404 ? -47.158 51.174 37.611 1.00 131.88 385 ASP C N 1
ATOM 9443 C CA . ASP C 1 404 ? -45.859 51.836 37.664 1.00 135.80 385 ASP C CA 1
ATOM 9444 C C . ASP C 1 404 ? -46.007 53.345 37.754 1.00 138.42 385 ASP C C 1
ATOM 9445 O O . ASP C 1 404 ? -45.132 54.028 38.298 1.00 142.80 385 ASP C O 1
ATOM 9447 N N . GLU C 1 405 ? -47.112 53.875 37.247 1.00 135.65 386 GLU C N 1
ATOM 9448 C CA . GLU C 1 405 ? -47.310 55.307 37.123 1.00 140.67 386 GLU C CA 1
ATOM 9449 C C . GLU C 1 405 ? -47.932 55.883 38.389 1.00 139.48 386 GLU C C 1
ATOM 9450 O O . GLU C 1 405 ? -48.643 55.196 39.128 1.00 139.51 386 GLU C O 1
ATOM 9456 N N . GLY C 1 406 ? -47.650 57.156 38.634 1.00 142.63 387 GLY C N 1
ATOM 9457 C CA . GLY C 1 406 ? -48.041 57.806 39.864 1.00 149.66 387 GLY C CA 1
ATOM 9458 C C . GLY C 1 406 ? -46.906 57.840 40.874 1.00 156.23 387 GLY C C 1
ATOM 9459 O O . GLY C 1 406 ? -45.909 57.121 40.767 1.00 151.35 387 GLY C O 1
ATOM 9460 N N . ILE C 1 407 ? -47.064 58.707 41.881 1.00 156.68 388 ILE C N 1
ATOM 9461 C CA . ILE C 1 407 ? -46.041 58.859 42.913 1.00 163.36 388 ILE C CA 1
ATOM 9462 C C . ILE C 1 407 ? -46.182 57.838 44.031 1.00 162.46 388 ILE C C 1
ATOM 9463 O O . ILE C 1 407 ? -45.364 57.832 44.960 1.00 159.29 388 ILE C O 1
ATOM 9465 N N . ASP C 1 408 ? -47.200 56.976 43.969 1.00 165.56 389 ASP C N 1
ATOM 9466 C CA . ASP C 1 408 ? -47.425 55.920 44.950 1.00 159.91 389 ASP C CA 1
ATOM 9467 C C . ASP C 1 408 ? -46.863 54.582 44.484 1.00 153.89 389 ASP C C 1
ATOM 9468 O O . ASP C 1 408 ? -47.407 53.524 44.828 1.00 153.67 389 ASP C O 1
ATOM 9470 N N . VAL C 1 409 ? -45.785 54.613 43.704 1.00 154.27 390 VAL C N 1
ATOM 9471 C CA . VAL C 1 409 ? -45.207 53.418 43.091 1.00 142.73 390 VAL C CA 1
ATOM 9472 C C . VAL C 1 409 ? -44.911 52.371 44.158 1.00 134.46 390 VAL C C 1
ATOM 9473 O O . VAL C 1 409 ? -44.117 52.625 45.076 1.00 139.00 390 VAL C O 1
ATOM 9475 N N . PRO C 1 410 ? -45.524 51.193 44.078 1.00 130.31 391 PRO C N 1
ATOM 9476 C CA . PRO C 1 410 ? -45.267 50.149 45.077 1.00 131.51 391 PRO C CA 1
ATOM 9477 C C . PRO C 1 410 ? -43.820 49.688 45.018 1.00 137.26 391 PRO C C 1
ATOM 9478 O O . PRO C 1 410 ? -43.049 50.051 44.128 1.00 127.43 391 PRO C O 1
ATOM 9482 N N . ASP C 1 411 ? -43.458 48.852 45.985 1.00 135.30 392 ASP C N 1
ATOM 9483 C CA . ASP C 1 411 ? -42.118 48.282 46.051 1.00 135.44 392 ASP C CA 1
ATOM 9484 C C . ASP C 1 411 ? -42.253 46.785 46.289 1.00 126.33 392 ASP C C 1
ATOM 9485 O O . ASP C 1 411 ? -42.647 46.359 47.380 1.00 121.39 392 ASP C O 1
ATOM 9490 N N . ALA C 1 412 ? -41.947 45.993 45.266 1.00 124.47 393 ALA C N 1
ATOM 9491 C CA . ALA C 1 412 ? -41.910 44.547 45.393 1.00 119.62 393 ALA C CA 1
ATOM 9492 C C . ALA C 1 412 ? -40.637 44.017 44.754 1.00 113.25 393 ALA C C 1
ATOM 9493 O O . ALA C 1 412 ? -40.050 44.637 43.866 1.00 110.56 393 ALA C O 1
ATOM 9495 N N . ASN C 1 413 ? -40.220 42.850 45.226 1.00 107.26 394 ASN C N 1
ATOM 9496 C CA . ASN C 1 413 ? -38.995 42.216 44.771 1.00 105.77 394 ASN C CA 1
ATOM 9497 C C . ASN C 1 413 ? -39.215 41.096 43.766 1.00 103.88 394 ASN C C 1
ATOM 9498 O O . ASN C 1 413 ? -38.256 40.679 43.106 1.00 109.30 394 ASN C O 1
ATOM 9503 N N . VAL C 1 414 ? -40.437 40.593 43.639 1.00 106.34 395 VAL C N 1
ATOM 9504 C CA . VAL C 1 414 ? -40.748 39.566 42.656 1.00 104.89 395 VAL C CA 1
ATOM 9505 C C . VAL C 1 414 ? -42.052 39.929 41.953 1.00 97.66 395 VAL C C 1
ATOM 9506 O O . VAL C 1 414 ? -43.048 40.275 42.599 1.00 95.15 395 VAL C O 1
ATOM 9510 N N . GLY C 1 415 ? -42.015 39.926 40.624 1.00 97.40 396 GLY C N 1
ATOM 9511 C CA . GLY C 1 415 ? -43.198 40.147 39.822 1.00 99.83 396 GLY C CA 1
ATOM 9512 C C . GLY C 1 415 ? -43.589 38.878 39.097 1.00 91.83 396 GLY C C 1
ATOM 9513 O O . GLY C 1 415 ? -42.735 38.019 38.856 1.00 92.90 396 GLY C O 1
ATOM 9514 N N . VAL C 1 416 ? -44.868 38.737 38.752 1.00 86.14 397 VAL C N 1
ATOM 9515 C CA . VAL C 1 416 ? -45.362 37.577 38.019 1.00 81.96 397 VAL C CA 1
ATOM 9516 C C . VAL C 1 416 ? -46.286 38.078 36.920 1.00 81.54 397 VAL C C 1
ATOM 9517 O O . VAL C 1 416 ? -47.222 38.838 37.189 1.00 86.39 397 VAL C O 1
ATOM 9521 N N . ILE C 1 417 ? -46.025 37.667 35.683 1.00 82.53 398 ILE C N 1
ATOM 9522 C CA . ILE C 1 417 ? -46.869 38.022 34.549 1.00 71.95 398 ILE C CA 1
ATOM 9523 C C . ILE C 1 417 ? -47.586 36.770 34.079 1.00 71.68 398 ILE C C 1
ATOM 9524 O O . ILE C 1 417 ? -46.952 35.812 33.620 1.00 73.41 398 ILE C O 1
ATOM 9529 N N . MET C 1 418 ? -48.909 36.781 34.214 1.00 67.12 399 MET C N 1
ATOM 9530 C CA . MET C 1 418 ? -49.769 35.678 33.792 1.00 66.55 399 MET C CA 1
ATOM 9531 C C . MET C 1 418 ? -50.154 35.895 32.335 1.00 70.39 399 MET C C 1
ATOM 9532 O O . MET C 1 418 ? -51.168 36.521 32.023 1.00 81.79 399 MET C O 1
ATOM 9537 N N . SER C 1 419 ? -49.332 35.373 31.429 1.00 78.80 400 SER C N 1
ATOM 9538 C CA . SER C 1 419 ? -49.629 35.445 30.005 1.00 73.87 400 SER C CA 1
ATOM 9539 C C . SER C 1 419 ? -50.598 34.328 29.633 1.00 86.63 400 SER C C 1
ATOM 9540 O O . SER C 1 419 ? -51.177 33.657 30.493 1.00 90.45 400 SER C O 1
ATOM 9543 N N . GLY C 1 420 ? -50.830 34.165 28.335 1.00 98.82 401 GLY C N 1
ATOM 9544 C CA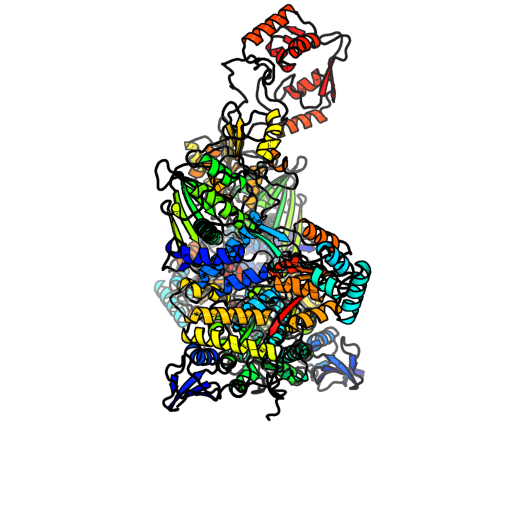 . GLY C 1 420 ? -51.525 33.005 27.825 1.00 86.97 401 GLY C CA 1
ATOM 9545 C C . GLY C 1 420 ? -50.725 32.207 26.831 1.00 84.54 401 GLY C C 1
ATOM 9546 O O . GLY C 1 420 ? -49.811 31.459 27.186 1.00 93.05 401 GLY C O 1
ATOM 9547 N N . SER C 1 421 ? -51.092 32.364 25.560 1.00 95.48 402 SER C N 1
ATOM 9548 C CA . SER C 1 421 ? -50.498 31.580 24.489 1.00 84.37 402 SER C CA 1
ATOM 9549 C C . SER C 1 421 ? -49.079 32.013 24.147 1.00 86.27 402 SER C C 1
ATOM 9550 O O . SER C 1 421 ? -48.332 31.219 23.568 1.00 88.32 402 SER C O 1
ATOM 9553 N N . GLY C 1 422 ? -48.682 33.235 24.495 1.00 76.64 403 GLY C N 1
ATOM 9554 C CA . GLY C 1 422 ? -47.350 33.705 24.179 1.00 90.38 403 GLY C CA 1
ATOM 9555 C C . GLY C 1 422 ? -46.886 34.751 25.169 1.00 95.24 403 GLY C C 1
ATOM 9556 O O . GLY C 1 422 ? -47.619 35.143 26.079 1.00 98.13 403 GLY C O 1
ATOM 9557 N N . SER C 1 423 ? -45.652 35.214 24.976 1.00 99.69 404 SER C N 1
ATOM 9558 C CA . SER C 1 423 ? -45.072 36.191 25.888 1.00 98.56 404 SER C CA 1
ATOM 9559 C C . SER C 1 423 ? -45.757 37.548 25.739 1.00 99.68 404 SER C C 1
ATOM 9560 O O . SER C 1 423 ? -46.221 37.925 24.660 1.00 102.04 404 SER C O 1
ATOM 9563 N N . ALA C 1 424 ? -45.822 38.281 26.848 1.00 104.96 405 ALA C N 1
ATOM 9564 C CA . ALA C 1 424 ? -46.298 39.664 26.885 1.00 115.38 405 ALA C CA 1
ATOM 9565 C C . ALA C 1 424 ? -45.079 40.519 27.218 1.00 117.52 405 ALA C C 1
ATOM 9566 O O . ALA C 1 424 ? -44.805 40.814 28.384 1.00 113.49 405 ALA C O 1
ATOM 9568 N N . ARG C 1 425 ? -44.351 40.927 26.178 1.00 119.41 406 ARG C N 1
ATOM 9569 C CA . ARG C 1 425 ? -43.019 41.480 26.385 1.00 117.17 406 ARG C CA 1
ATOM 9570 C C . ARG C 1 425 ? -43.049 42.937 26.828 1.00 104.42 406 ARG C C 1
ATOM 9571 O O . ARG C 1 425 ? -42.128 43.387 27.518 1.00 101.11 406 ARG C O 1
ATOM 9579 N N . GLU C 1 426 ? -44.082 43.685 26.440 1.00 108.14 407 GLU C N 1
ATOM 9580 C CA . GLU C 1 426 ? -44.199 45.075 26.863 1.00 101.58 407 GLU C CA 1
ATOM 9581 C C . GLU C 1 426 ? -44.232 45.186 28.384 1.00 101.79 407 GLU C C 1
ATOM 9582 O O . GLU C 1 426 ? -43.370 45.829 28.994 1.00 99.73 407 GLU C O 1
ATOM 9584 N N . TYR C 1 427 ? -45.215 44.539 29.019 1.00 105.26 408 TYR C N 1
ATOM 9585 C CA . TYR C 1 427 ? -45.356 44.627 30.469 1.00 101.66 408 TYR C CA 1
ATOM 9586 C C . TYR C 1 427 ? -44.178 44.011 31.216 1.00 102.62 408 TYR C C 1
ATOM 9587 O O . TYR C 1 427 ? -44.018 44.270 32.414 1.00 109.28 408 TYR C O 1
ATOM 9589 N N . ILE C 1 428 ? -43.371 43.181 30.550 1.00 97.39 409 ILE C N 1
ATOM 9590 C CA . ILE C 1 428 ? -42.108 42.732 31.137 1.00 101.27 409 ILE C CA 1
ATOM 9591 C C . ILE C 1 428 ? -41.255 43.932 31.536 1.00 108.84 409 ILE C C 1
ATOM 9592 O O . ILE C 1 428 ? -40.735 44.009 32.655 1.00 101.29 409 ILE C O 1
ATOM 9597 N N . GLN C 1 429 ? -41.108 44.891 30.618 1.00 112.82 410 GLN C N 1
ATOM 9598 C CA . GLN C 1 429 ? -40.169 45.989 30.826 1.00 119.08 410 GLN C CA 1
ATOM 9599 C C . GLN C 1 429 ? -40.637 46.931 31.928 1.00 119.62 410 GLN C C 1
ATOM 9600 O O . GLN C 1 429 ? -39.830 47.378 32.750 1.00 124.72 410 GLN C O 1
ATOM 9602 N N . ARG C 1 430 ? -41.935 47.239 31.967 1.00 119.23 411 ARG C N 1
ATOM 9603 C CA . ARG C 1 430 ? -42.433 48.237 32.909 1.00 118.87 411 ARG C CA 1
ATOM 9604 C C . ARG C 1 430 ? -42.703 47.639 34.286 1.00 107.60 411 ARG C C 1
ATOM 9605 O O . ARG C 1 430 ? -42.484 48.306 35.303 1.00 114.19 411 ARG C O 1
ATOM 9613 N N . LEU C 1 431 ? -43.175 46.390 34.349 1.00 96.76 412 LEU C N 1
ATOM 9614 C CA . LEU C 1 431 ? -43.254 45.722 35.643 1.00 99.55 412 LEU C CA 1
ATOM 9615 C C . LEU C 1 431 ? -41.865 45.412 36.177 1.00 109.72 412 LEU C C 1
ATOM 9616 O O . LEU C 1 431 ? -41.644 45.445 37.394 1.00 116.55 412 LEU C O 1
ATOM 9621 N N . GLY C 1 432 ? -40.915 45.133 35.284 1.00 111.14 413 GLY C N 1
ATOM 9622 C CA . GLY C 1 432 ? -39.541 44.954 35.713 1.00 113.66 413 GLY C CA 1
ATOM 9623 C C . GLY C 1 432 ? -38.902 46.234 36.209 1.00 122.37 413 GLY C C 1
ATOM 9624 O O . GLY C 1 432 ? -37.996 46.192 37.046 1.00 125.33 413 GLY C O 1
ATOM 9625 N N . ARG C 1 433 ? -39.353 47.385 35.701 1.00 115.85 414 ARG C N 1
ATOM 9626 C CA . ARG C 1 433 ? -38.885 48.657 36.244 1.00 119.67 414 ARG C CA 1
ATOM 9627 C C . ARG C 1 433 ? -39.348 48.835 37.683 1.00 119.85 414 ARG C C 1
ATOM 9628 O O . ARG C 1 433 ? -38.613 49.372 38.520 1.00 130.65 414 ARG C O 1
ATOM 9630 N N . ILE C 1 434 ? -40.571 48.393 37.987 1.00 114.80 415 ILE C N 1
ATOM 9631 C CA . ILE C 1 434 ? -41.081 48.480 39.349 1.00 115.97 415 ILE C CA 1
ATOM 9632 C C . ILE C 1 434 ? -40.229 47.653 40.299 1.00 123.45 415 ILE C C 1
ATOM 9633 O O . ILE C 1 434 ? -40.049 48.018 41.468 1.00 111.89 415 ILE C O 1
ATOM 9638 N N . LEU C 1 435 ? -39.680 46.541 39.818 1.00 124.61 416 LEU C N 1
ATOM 9639 C CA . LEU C 1 435 ? -39.032 45.586 40.706 1.00 123.83 416 LEU C CA 1
ATOM 9640 C C . LEU C 1 435 ? -37.760 46.165 41.314 1.00 126.54 416 LEU C C 1
ATOM 9641 O O . LEU C 1 435 ? -36.913 46.720 40.607 1.00 130.38 416 LEU C O 1
ATOM 9646 N N . ARG C 1 436 ? -37.638 46.036 42.634 1.00 134.06 417 ARG C N 1
ATOM 9647 C CA . ARG C 1 436 ? -36.436 46.348 43.383 1.00 135.46 417 ARG C CA 1
ATOM 9648 C C . ARG C 1 436 ? -36.047 45.130 44.208 1.00 135.61 417 ARG C C 1
ATOM 9649 O O . ARG C 1 436 ? -36.907 44.522 44.852 1.00 132.25 417 ARG C O 1
ATOM 9651 N N . PRO C 1 437 ? -34.774 44.753 44.210 1.00 138.44 418 PRO C N 1
ATOM 9652 C CA . PRO C 1 437 ? -34.374 43.507 44.875 1.00 142.47 418 PRO C CA 1
ATOM 9653 C C . PRO C 1 437 ? -34.544 43.596 46.384 1.00 144.73 418 PRO C C 1
ATOM 9654 O O . PRO C 1 437 ? -34.765 44.663 46.961 1.00 148.76 418 PRO C O 1
ATOM 9658 N N . SER C 1 438 ? -34.442 42.433 47.026 1.00 146.80 419 SER C N 1
ATOM 9659 C CA . SER C 1 438 ? -34.516 42.363 48.477 1.00 149.84 419 SER C CA 1
ATOM 9660 C C . SER C 1 438 ? -33.266 42.985 49.098 1.00 166.42 419 SER C C 1
ATOM 9661 O O . SER C 1 438 ? -32.314 43.360 48.409 1.00 168.66 419 SER C O 1
ATOM 9663 N N . LYS C 1 439 ? -33.277 43.097 50.429 1.00 163.88 420 LYS C N 1
ATOM 9664 C CA . LYS C 1 439 ? -32.120 43.652 51.121 1.00 171.72 420 LYS C CA 1
ATOM 9665 C C . LYS C 1 439 ? -30.908 42.734 51.021 1.00 183.10 420 LYS C C 1
ATOM 9666 O O . LYS C 1 439 ? -29.775 43.204 51.170 1.00 186.73 420 LYS C O 1
ATOM 9672 N N . GLY C 1 440 ? -31.125 41.441 50.759 1.00 183.21 421 GLY C N 1
ATOM 9673 C CA . GLY C 1 440 ? -30.034 40.547 50.417 1.00 184.07 421 GLY C CA 1
ATOM 9674 C C . GLY C 1 440 ? -29.288 40.952 49.161 1.00 183.75 421 GLY C C 1
ATOM 9675 O O . GLY C 1 440 ? -28.143 40.527 48.967 1.00 187.30 421 GLY C O 1
ATOM 9676 N N . LYS C 1 441 ? -29.926 41.739 48.288 1.00 181.97 422 LYS C N 1
ATOM 9677 C CA . LYS C 1 441 ? -29.260 42.490 47.223 1.00 177.99 422 LYS C CA 1
ATOM 9678 C C . LYS C 1 441 ? -28.763 41.608 46.078 1.00 171.75 422 LYS C C 1
ATOM 9679 O O . LYS C 1 441 ? -27.786 41.954 45.410 1.00 176.76 422 LYS C O 1
ATOM 9681 N N . LYS C 1 442 ? -29.417 40.475 45.818 1.00 172.82 423 LYS C N 1
ATOM 9682 C CA . LYS C 1 442 ? -28.985 39.639 44.697 1.00 164.31 423 LYS C CA 1
ATOM 9683 C C . LYS C 1 442 ? -29.549 40.172 43.382 1.00 164.38 423 LYS C C 1
ATOM 9684 O O . LYS C 1 442 ? -28.799 40.634 42.516 1.00 157.04 423 LYS C O 1
ATOM 9686 N N . GLU C 1 443 ? -30.878 40.148 43.244 1.00 159.57 424 GLU C N 1
ATOM 9687 C CA . GLU C 1 443 ? -31.599 40.692 42.095 1.00 152.56 424 GLU C CA 1
ATOM 9688 C C . GLU C 1 443 ? -33.095 40.474 42.287 1.00 140.36 424 GLU C C 1
ATOM 9689 O O . GLU C 1 443 ? -33.514 39.824 43.250 1.00 132.94 424 GLU C O 1
ATOM 9691 N N . ALA C 1 444 ? -33.909 41.017 41.389 1.00 137.41 425 ALA C N 1
ATOM 9692 C CA . ALA C 1 444 ? -35.353 40.846 41.442 1.00 130.67 425 ALA C CA 1
ATOM 9693 C C . ALA C 1 444 ? -35.793 39.859 40.370 1.00 122.08 425 ALA C C 1
ATOM 9694 O O . ALA C 1 444 ? -35.233 39.832 39.270 1.00 118.67 425 ALA C O 1
ATOM 9696 N N . VAL C 1 445 ? -36.799 39.050 40.690 1.00 118.28 426 VAL C N 1
ATOM 9697 C CA . VAL C 1 445 ? -37.256 37.981 39.809 1.00 108.02 426 VAL C CA 1
ATOM 9698 C C . VAL C 1 445 ? -38.574 38.390 39.165 1.00 103.50 426 VAL C C 1
ATOM 9699 O O . VAL C 1 445 ? -39.511 38.810 39.854 1.00 99.10 426 VAL C O 1
ATOM 9701 N N . LEU C 1 446 ? -38.646 38.280 37.841 1.00 95.79 427 LEU C N 1
ATOM 9702 C CA . LEU C 1 446 ? -39.883 38.492 37.101 1.00 96.82 427 LEU C CA 1
ATOM 9703 C C . LEU C 1 446 ? -40.229 37.207 36.365 1.00 100.54 427 LEU C C 1
ATOM 9704 O O . LEU C 1 446 ? -39.443 36.730 35.539 1.00 105.43 427 LEU C O 1
ATOM 9709 N N . TYR C 1 447 ? -41.394 36.647 36.673 1.00 92.50 428 TYR C N 1
ATOM 9710 C CA . TYR C 1 447 ? -41.866 35.419 36.050 1.00 87.01 428 TYR C CA 1
ATOM 9711 C C . TYR C 1 447 ? -42.959 35.761 35.046 1.00 86.53 428 TYR C C 1
ATOM 9712 O O . TYR C 1 447 ? -43.936 36.430 35.396 1.00 86.45 428 TYR C O 1
ATOM 9721 N N . GLU C 1 448 ? -42.805 35.301 33.809 1.00 80.41 429 GLU C N 1
ATOM 9722 C CA . GLU C 1 448 ? -43.925 35.264 32.882 1.00 80.74 429 GLU C CA 1
ATOM 9723 C C . GLU C 1 448 ? -44.298 33.813 32.623 1.00 80.87 429 GLU C C 1
ATOM 9724 O O . GLU C 1 448 ? -43.432 32.982 32.335 1.00 86.40 429 GLU C O 1
ATOM 9730 N N . LEU C 1 449 ? -45.585 33.518 32.748 1.00 81.02 430 LEU C N 1
ATOM 9731 C CA . LEU C 1 449 ? -46.116 32.170 32.605 1.00 78.89 430 LEU C CA 1
ATOM 9732 C C . LEU C 1 449 ? -46.748 32.039 31.224 1.00 71.05 430 LEU C C 1
ATOM 9733 O O . LEU C 1 449 ? -47.664 32.794 30.883 1.00 82.57 430 LEU C O 1
ATOM 9738 N N . ILE C 1 450 ? -46.252 31.092 30.431 1.00 86.24 431 ILE C N 1
ATOM 9739 C CA . ILE C 1 450 ? -46.630 30.956 29.031 1.00 77.94 431 ILE C CA 1
ATOM 9740 C C . ILE C 1 450 ? -47.071 29.521 28.784 1.00 73.65 431 ILE C C 1
ATOM 9741 O O . ILE C 1 450 ? -46.468 28.577 29.307 1.00 79.65 431 ILE C O 1
ATOM 9746 N N . SER C 1 451 ? -48.132 29.357 28.002 1.00 73.70 432 SER C N 1
ATOM 9747 C CA . SER C 1 451 ? -48.644 28.030 27.695 1.00 75.30 432 SER C CA 1
ATOM 9748 C C . SER C 1 451 ? -47.837 27.404 26.562 1.00 86.94 432 SER C C 1
ATOM 9749 O O . SER C 1 451 ? -47.653 28.020 25.507 1.00 93.51 432 SER C O 1
ATOM 9752 N N . ARG C 1 452 ? -47.350 26.182 26.783 1.00 88.99 433 ARG C N 1
ATOM 9753 C CA . ARG C 1 452 ? -46.597 25.453 25.763 1.00 85.75 433 ARG C CA 1
ATOM 9754 C C . ARG C 1 452 ? -46.793 23.964 26.007 1.00 88.67 433 ARG C C 1
ATOM 9755 O O . ARG C 1 452 ? -46.265 23.424 26.984 1.00 102.06 433 ARG C O 1
ATOM 9763 N N . GLY C 1 453 ? -47.546 23.307 25.130 1.00 92.08 434 GLY C N 1
ATOM 9764 C CA . GLY C 1 453 ? -47.732 21.875 25.223 1.00 88.92 434 GLY C CA 1
ATOM 9765 C C . GLY C 1 453 ? -48.879 21.478 26.125 1.00 90.50 434 GLY C C 1
ATOM 9766 O O . GLY C 1 453 ? -49.632 22.301 26.655 1.00 85.53 434 GLY C O 1
ATOM 9767 N N . THR C 1 454 ? -49.007 20.164 26.296 1.00 91.04 435 THR C N 1
ATOM 9768 C CA . THR C 1 454 ? -50.084 19.562 27.064 1.00 90.79 435 THR C CA 1
ATOM 9769 C C . THR C 1 454 ? -49.500 18.607 28.092 1.00 92.97 435 THR C C 1
ATOM 9770 O O . THR C 1 454 ? -48.533 17.893 27.812 1.00 107.91 435 THR C O 1
ATOM 9774 N N . GLY C 1 455 ? -50.088 18.603 29.282 1.00 83.00 436 GLY C N 1
ATOM 9775 C CA . GLY C 1 455 ? -49.650 17.693 30.322 1.00 86.41 436 GLY C CA 1
ATOM 9776 C C . GLY C 1 455 ? -50.246 18.089 31.656 1.00 94.02 436 GLY C C 1
ATOM 9777 O O . GLY C 1 455 ? -51.279 18.757 31.717 1.00 99.92 436 GLY C O 1
ATOM 9778 N N . GLU C 1 456 ? -49.611 17.608 32.722 1.00 94.68 437 GLU C N 1
ATOM 9779 C CA . GLU C 1 456 ? -49.980 17.962 34.114 1.00 96.20 437 GLU C CA 1
ATOM 9780 C C . GLU C 1 456 ? -48.887 18.898 34.628 1.00 107.04 437 GLU C C 1
ATOM 9781 O O . GLU C 1 456 ? -47.752 18.803 34.133 1.00 106.27 437 GLU C O 1
ATOM 9783 N N . VAL C 1 457 ? -49.194 19.775 35.580 1.00 109.35 438 VAL C N 1
ATOM 9784 C CA . VAL C 1 457 ? -48.131 20.743 35.972 1.00 114.01 438 VAL C CA 1
ATOM 9785 C C . VAL C 1 457 ? -47.719 20.572 37.427 1.00 130.51 438 VAL C C 1
ATOM 9786 O O . VAL C 1 457 ? -48.595 20.689 38.293 1.00 133.56 438 VAL C O 1
ATOM 9788 N N . ASN C 1 458 ? -46.428 20.292 37.634 1.00 141.94 439 ASN C N 1
ATOM 9789 C CA . ASN C 1 458 ? -45.746 20.231 38.956 1.00 149.67 439 ASN C CA 1
ATOM 9790 C C . ASN C 1 458 ? -44.233 20.188 38.723 1.00 158.19 439 ASN C C 1
ATOM 9791 O O . ASN C 1 458 ? -43.828 19.886 37.585 1.00 156.73 439 ASN C O 1
ATOM 9796 N N . THR C 1 459 ? -43.435 20.563 39.725 1.00 157.41 440 THR C N 1
ATOM 9797 C CA . THR C 1 459 ? -41.956 20.435 39.601 1.00 161.81 440 THR C CA 1
ATOM 9798 C C . THR C 1 459 ? -41.386 19.784 40.868 1.00 166.74 440 THR C C 1
ATOM 9799 O O . THR C 1 459 ? -40.165 19.543 40.902 1.00 169.99 440 THR C O 1
ATOM 9801 N N . ALA C 1 460 ? -42.246 19.509 41.855 1.00 173.60 441 ALA C N 1
ATOM 9802 C CA . ALA C 1 460 ? -41.816 18.943 43.157 1.00 175.23 441 ALA C CA 1
ATOM 9803 C C . ALA C 1 460 ? -42.331 17.515 43.375 1.00 182.08 441 ALA C C 1
ATOM 9804 O O . ALA C 1 460 ? -42.531 17.160 44.551 1.00 179.15 441 ALA C O 1
ATOM 9806 N N . ARG C 1 461 ? -42.640 16.797 42.288 1.00 180.51 442 ARG C N 1
ATOM 9807 C CA . ARG C 1 461 ? -43.128 15.384 42.293 1.00 186.26 442 ARG C CA 1
ATOM 9808 C C . ARG C 1 461 ? -44.551 15.286 42.862 1.00 186.36 442 ARG C C 1
ATOM 9809 O O . ARG C 1 461 ? -45.348 14.559 42.239 1.00 190.51 442 ARG C O 1
ATOM 9811 N N . ARG C 1 462 ? -44.820 15.953 43.997 1.00 193.18 443 ARG C N 1
ATOM 9812 C CA . ARG C 1 462 ? -46.147 16.032 44.665 1.00 173.28 443 ARG C CA 1
ATOM 9813 C C . ARG C 1 462 ? -47.264 16.093 43.618 1.00 163.76 443 ARG C C 1
ATOM 9814 O O . ARG C 1 462 ? -48.276 15.395 43.830 1.00 159.09 443 ARG C O 1
ATOM 9816 N N . MET D 2 1 ? -62.332 55.227 28.679 1.00 129.25 1 MET D N 1
ATOM 9817 C CA . MET D 2 1 ? -63.373 55.614 27.741 1.00 122.19 1 MET D CA 1
ATOM 9818 C C . MET D 2 1 ? -64.021 54.353 27.202 1.00 120.54 1 MET D C 1
ATOM 9819 O O . MET D 2 1 ? -65.149 54.005 27.545 1.00 123.97 1 MET D O 1
ATOM 9824 N N . LEU D 2 2 ? -63.260 53.674 26.339 1.00 116.47 2 LEU D N 1
ATOM 9825 C CA . LEU D 2 2 ? -63.655 52.474 25.637 1.00 111.37 2 LEU D CA 1
ATOM 9826 C C . LEU D 2 2 ? -62.384 51.672 25.407 1.00 115.85 2 LEU D C 1
ATOM 9827 O O . LEU D 2 2 ? -61.334 52.257 25.115 1.00 118.47 2 LEU D O 1
ATOM 9832 N N . PRO D 2 3 ? -62.428 50.357 25.567 1.00 109.00 3 PRO D N 1
ATOM 9833 C CA . PRO D 2 3 ? -61.197 49.570 25.438 1.00 103.20 3 PRO D CA 1
ATOM 9834 C C . PRO D 2 3 ? -60.761 49.438 23.988 1.00 102.87 3 PRO D C 1
ATOM 9835 O O . PRO D 2 3 ? -61.586 49.360 23.073 1.00 109.16 3 PRO D O 1
ATOM 9839 N N . LYS D 2 4 ? -59.439 49.414 23.790 1.00 104.33 4 LYS D N 1
ATOM 9840 C CA . LYS D 2 4 ? -58.871 49.149 22.472 1.00 108.36 4 LYS D CA 1
ATOM 9841 C C . LYS D 2 4 ? -59.296 47.793 21.926 1.00 112.38 4 LYS D C 1
ATOM 9842 O O . LYS D 2 4 ? -59.205 47.571 20.712 1.00 113.64 4 LYS D O 1
ATOM 9844 N N . GLU D 2 5 ? -59.744 46.884 22.799 1.00 116.61 5 GLU D N 1
ATOM 9845 C CA . GLU D 2 5 ? -60.228 45.578 22.359 1.00 121.80 5 GLU D CA 1
ATOM 9846 C C . GLU D 2 5 ? -61.355 45.723 21.347 1.00 125.15 5 GLU D C 1
ATOM 9847 O O . GLU D 2 5 ? -61.345 45.083 20.290 1.00 120.10 5 GLU D O 1
ATOM 9849 N N . LEU D 2 6 ? -62.331 46.574 21.650 1.00 115.40 6 LEU D N 1
ATOM 9850 C CA . LEU D 2 6 ? -63.495 46.791 20.796 1.00 116.08 6 LEU D CA 1
ATOM 9851 C C . LEU D 2 6 ? -63.438 48.162 20.129 1.00 114.33 6 LEU D C 1
ATOM 9852 O O . LEU D 2 6 ? -64.434 48.886 20.037 1.00 117.11 6 LEU D O 1
ATOM 9857 N N . LEU D 2 7 ? -62.243 48.524 19.668 1.00 112.40 7 LEU D N 1
ATOM 9858 C CA . LEU D 2 7 ? -62.018 49.758 18.927 1.00 106.29 7 LEU D CA 1
ATOM 9859 C C . LEU D 2 7 ? -62.336 49.514 17.456 1.00 107.25 7 LEU D C 1
ATOM 9860 O O . LEU D 2 7 ? -61.550 48.886 16.738 1.00 115.58 7 LEU D O 1
ATOM 9865 N N . ASP D 2 8 ? -63.485 50.012 17.004 1.00 95.44 8 ASP D N 1
ATOM 9866 C CA . ASP D 2 8 ? -63.960 49.777 15.642 1.00 93.59 8 ASP D CA 1
ATOM 9867 C C . ASP D 2 8 ? -63.566 50.958 14.758 1.00 96.24 8 ASP D C 1
ATOM 9868 O O . ASP D 2 8 ? -64.258 51.978 14.723 1.00 86.20 8 ASP D O 1
ATOM 9873 N N . VAL D 2 9 ? -62.464 50.810 14.028 1.00 90.57 9 VAL D N 1
ATOM 9874 C CA . VAL D 2 9 ? -62.071 51.770 13.006 1.00 78.82 9 VAL D CA 1
ATOM 9875 C C . VAL D 2 9 ? -61.945 51.039 11.682 1.00 91.34 9 VAL D C 1
ATOM 9876 O O . VAL D 2 9 ? -61.644 49.842 11.638 1.00 87.68 9 VAL D O 1
ATOM 9880 N N . ARG D 2 10 ? -62.188 51.763 10.595 1.00 105.87 10 ARG D N 1
ATOM 9881 C CA . ARG D 2 10 ? -61.769 51.304 9.282 1.00 93.11 10 ARG D CA 1
ATOM 9882 C C . ARG D 2 10 ? -60.422 51.946 8.986 1.00 89.93 10 ARG D C 1
ATOM 9883 O O . ARG D 2 10 ? -60.190 53.114 9.314 1.00 89.97 10 ARG D O 1
ATOM 9891 N N . ARG D 2 11 ? -59.535 51.171 8.373 1.00 93.86 11 ARG D N 1
ATOM 9892 C CA . ARG D 2 11 ? -58.103 51.439 8.412 1.00 96.96 11 ARG D CA 1
ATOM 9893 C C . ARG D 2 11 ? -57.527 51.154 7.031 1.00 97.71 11 ARG D C 1
ATOM 9894 O O . ARG D 2 11 ? -57.483 49.998 6.600 1.00 111.92 11 ARG D O 1
ATOM 9902 N N . ALA D 2 12 ? -57.105 52.206 6.327 1.00 100.62 12 ALA D N 1
ATOM 9903 C CA . ALA D 2 12 ? -56.789 52.070 4.910 1.00 104.53 12 ALA D CA 1
ATOM 9904 C C . ALA D 2 12 ? -55.787 53.128 4.469 1.00 101.15 12 ALA D C 1
ATOM 9905 O O . ALA D 2 12 ? -56.005 54.323 4.688 1.00 103.61 12 ALA D O 1
ATOM 9907 N N . LYS D 2 13 ? -54.707 52.676 3.833 1.00 99.49 13 LYS D N 1
ATOM 9908 C CA . LYS D 2 13 ? -53.754 53.527 3.121 1.00 106.63 13 LYS D CA 1
ATOM 9909 C C . LYS D 2 13 ? -53.191 54.623 4.025 1.00 103.70 13 LYS D C 1
ATOM 9910 O O . LYS D 2 13 ? -53.355 55.820 3.780 1.00 111.10 13 LYS D O 1
ATOM 9912 N N . GLY D 2 14 ? -52.522 54.190 5.093 1.00 93.57 14 GLY D N 1
ATOM 9913 C CA . GLY D 2 14 ? -51.904 55.126 6.010 1.00 89.95 14 GLY D CA 1
ATOM 9914 C C . GLY D 2 14 ? -52.858 56.030 6.754 1.00 88.64 14 GLY D C 1
ATOM 9915 O O . GLY D 2 14 ? -52.416 56.802 7.613 1.00 85.73 14 GLY D O 1
ATOM 9916 N N . ARG D 2 15 ? -54.154 55.936 6.439 1.00 93.52 15 ARG D N 1
ATOM 9917 C CA . ARG D 2 15 ? -55.182 56.670 7.156 1.00 87.58 15 ARG D CA 1
ATOM 9918 C C . ARG D 2 15 ? -55.945 55.744 8.073 1.00 82.93 15 ARG D C 1
ATOM 9919 O O . ARG D 2 15 ? -56.175 54.571 7.759 1.00 86.80 15 ARG D O 1
ATOM 9927 N N . ILE D 2 16 ? -56.352 56.290 9.199 1.00 70.97 16 ILE D N 1
ATOM 9928 C CA . ILE D 2 16 ? -57.246 55.589 10.109 1.00 75.43 16 ILE D CA 1
ATOM 9929 C C . ILE D 2 16 ? -58.436 56.507 10.351 1.00 86.64 16 ILE D C 1
ATOM 9930 O O . ILE D 2 16 ? -58.261 57.706 10.601 1.00 95.49 16 ILE D O 1
ATOM 9935 N N . PHE D 2 17 ? -59.641 55.962 10.219 1.00 89.62 17 PHE D N 1
ATOM 9936 C CA . PHE D 2 17 ? -60.827 56.757 10.468 1.00 85.51 17 PHE D CA 1
ATOM 9937 C C . PHE D 2 17 ? -61.827 55.912 11.244 1.00 80.93 17 PHE D C 1
ATOM 9938 O O . PHE D 2 17 ? -62.146 54.783 10.827 1.00 80.29 17 PHE D O 1
ATOM 9946 N N . PRO D 2 18 ? -62.329 56.430 12.357 1.00 79.00 18 PRO D N 1
ATOM 9947 C CA . PRO D 2 18 ? -63.292 55.678 13.163 1.00 75.87 18 PRO D CA 1
ATOM 9948 C C . PRO D 2 18 ? -64.561 55.387 12.381 1.00 85.13 18 PRO D C 1
ATOM 9949 O O . PRO D 2 18 ? -65.066 56.234 11.641 1.00 88.07 18 PRO D O 1
ATOM 9953 N N . LYS D 2 19 ? -65.075 54.169 12.546 1.00 87.72 19 LYS D N 1
ATOM 9954 C CA . LYS D 2 19 ? -66.397 53.832 12.024 1.00 87.43 19 LYS D CA 1
ATOM 9955 C C . LYS D 2 19 ? -67.431 54.292 13.049 1.00 88.89 19 LYS D C 1
ATOM 9956 O O . LYS D 2 19 ? -67.953 53.519 13.859 1.00 90.03 19 LYS D O 1
ATOM 9962 N N . PHE D 2 20 ? -67.711 55.596 13.013 1.00 89.98 20 PHE D N 1
ATOM 9963 C CA . PHE D 2 20 ? -68.682 56.204 13.907 1.00 80.18 20 PHE D CA 1
ATOM 9964 C C . PHE D 2 20 ? -70.082 55.645 13.654 1.00 86.33 20 PHE D C 1
ATOM 9965 O O . PHE D 2 20 ? -70.355 54.987 12.648 1.00 88.12 20 PHE D O 1
ATOM 9973 N N . ALA D 2 21 ? -70.977 55.925 14.594 1.00 90.86 21 ALA D N 1
ATOM 9974 C CA . ALA D 2 21 ? -72.380 55.561 14.479 1.00 96.52 21 ALA D CA 1
ATOM 9975 C C . ALA D 2 21 ? -73.205 56.784 14.096 1.00 99.41 21 ALA D C 1
ATOM 9976 O O . ALA D 2 21 ? -72.864 57.919 14.439 1.00 101.92 21 ALA D O 1
ATOM 9978 N N . ASP D 2 22 ? -74.294 56.537 13.379 1.00 101.13 22 ASP D N 1
ATOM 9979 C CA . ASP D 2 22 ? -75.153 57.594 12.851 1.00 98.97 22 ASP D CA 1
ATOM 9980 C C . ASP D 2 22 ? -76.605 57.139 12.978 1.00 107.68 22 ASP D C 1
ATOM 9981 O O . ASP D 2 22 ? -76.925 56.217 13.737 1.00 117.00 22 ASP D O 1
ATOM 9986 N N . GLU D 2 23 ? -77.497 57.809 12.240 1.00 103.78 23 GLU D N 1
ATOM 9987 C CA . GLU D 2 23 ? -78.937 57.596 12.380 1.00 102.88 23 GLU D CA 1
ATOM 9988 C C . GLU D 2 23 ? -79.370 56.181 12.011 1.00 107.45 23 GLU D C 1
ATOM 9989 O O . GLU D 2 23 ? -80.385 55.699 12.528 1.00 115.04 23 GLU D O 1
ATOM 9991 N N . ARG D 2 24 ? -78.641 55.504 11.118 1.00 102.60 24 ARG D N 1
ATOM 9992 C CA . ARG D 2 24 ? -79.027 54.146 10.744 1.00 109.30 24 ARG D CA 1
ATOM 9993 C C . ARG D 2 24 ? -78.922 53.172 11.905 1.00 118.30 24 ARG D C 1
ATOM 9994 O O . ARG D 2 24 ? -79.443 52.055 11.808 1.00 126.41 24 ARG D O 1
ATOM 9999 N N . ASP D 2 25 ? -78.264 53.565 12.990 1.00 118.56 25 ASP D N 1
ATOM 10000 C CA . ASP D 2 25 ? -78.010 52.687 14.119 1.00 120.82 25 ASP D CA 1
ATOM 10001 C C . ASP D 2 25 ? -78.927 52.978 15.300 1.00 116.60 25 ASP D C 1
ATOM 10002 O O . ASP D 2 25 ? -78.794 52.335 16.347 1.00 116.28 25 ASP D O 1
ATOM 10007 N N . TYR D 2 26 ? -79.851 53.932 15.152 1.00 115.81 26 TYR D N 1
ATOM 10008 C CA . TYR D 2 26 ? -80.814 54.246 16.205 1.00 124.11 26 TYR D CA 1
ATOM 10009 C C . TYR D 2 26 ? -81.682 53.042 16.550 1.00 124.41 26 TYR D C 1
ATOM 10010 O O . TYR D 2 26 ? -81.977 52.798 17.726 1.00 116.51 26 TYR D O 1
ATOM 10019 N N . GLU D 2 27 ? -82.115 52.290 15.534 1.00 123.80 27 GLU D N 1
ATOM 10020 C CA . GLU D 2 27 ? -82.900 51.082 15.775 1.00 126.17 27 GLU D CA 1
ATOM 10021 C C . GLU D 2 27 ? -82.169 50.124 16.706 1.00 120.70 27 GLU D C 1
ATOM 10022 O O . GLU D 2 27 ? -82.783 49.494 17.576 1.00 121.61 27 GLU D O 1
ATOM 10024 N N . LEU D 2 28 ? -80.851 50.007 16.539 1.00 121.57 28 LEU D N 1
ATOM 10025 C CA . LEU D 2 28 ? -80.055 49.135 17.395 1.00 118.01 28 LEU D CA 1
ATOM 10026 C C . LEU D 2 28 ? -79.897 49.726 18.790 1.00 114.65 28 LEU D C 1
ATOM 10027 O O . LEU D 2 28 ? -80.187 49.065 19.794 1.00 112.31 28 LEU D O 1
ATOM 10032 N N . ALA D 2 29 ? -79.420 50.973 18.869 1.00 112.21 29 ALA D N 1
ATOM 10033 C CA . ALA D 2 29 ? -79.243 51.632 20.159 1.00 109.80 29 ALA D CA 1
ATOM 10034 C C . ALA D 2 29 ? -80.524 51.597 20.983 1.00 119.77 29 ALA D C 1
ATOM 10035 O O . ALA D 2 29 ? -80.481 51.452 22.208 1.00 119.79 29 ALA D O 1
ATOM 10037 N N . GLU D 2 30 ? -81.678 51.718 20.323 1.00 113.15 30 GLU D N 1
ATOM 10038 C CA . GLU D 2 30 ? -82.951 51.564 21.020 1.00 118.71 30 GLU D CA 1
ATOM 10039 C C . GLU D 2 30 ? -83.072 50.188 21.662 1.00 118.58 30 GLU D C 1
ATOM 10040 O O . GLU D 2 30 ? -83.532 50.064 22.803 1.00 126.55 30 GLU D O 1
ATOM 10046 N N . LYS D 2 31 ? -82.666 49.141 20.940 1.00 115.51 31 LYS D N 1
ATOM 10047 C CA . LYS D 2 31 ? -82.844 47.783 21.444 1.00 115.00 31 LYS D CA 1
ATOM 10048 C C . LYS D 2 31 ? -81.994 47.529 22.683 1.00 118.48 31 LYS D C 1
ATOM 10049 O O . LYS D 2 31 ? -82.468 46.923 23.651 1.00 127.44 31 LYS D O 1
ATOM 10054 N N . VAL D 2 32 ? -80.740 47.989 22.683 1.00 119.66 32 VAL D N 1
ATOM 10055 C CA . VAL D 2 32 ? -79.867 47.710 23.818 1.00 115.95 32 VAL D CA 1
ATOM 10056 C C . VAL D 2 32 ? -80.261 48.510 25.052 1.00 113.88 32 VAL D C 1
ATOM 10057 O O . VAL D 2 32 ? -79.903 48.126 26.170 1.00 123.78 32 VAL D O 1
ATOM 10061 N N . ILE D 2 33 ? -80.985 49.619 24.888 1.00 112.42 33 ILE D N 1
ATOM 10062 C CA . ILE D 2 33 ? -81.414 50.389 26.051 1.00 120.18 33 ILE D CA 1
ATOM 10063 C C . ILE D 2 33 ? -82.675 49.785 26.659 1.00 127.20 33 ILE D C 1
ATOM 10064 O O . ILE D 2 33 ? -82.825 49.746 27.885 1.00 123.73 33 ILE D O 1
ATOM 10069 N N . GLU D 2 34 ? -83.595 49.305 25.817 1.00 119.20 34 GLU D N 1
ATOM 10070 C CA . GLU D 2 34 ? -84.807 48.663 26.321 1.00 121.11 34 GLU D CA 1
ATOM 10071 C C . GLU D 2 34 ? -84.473 47.467 27.205 1.00 124.56 34 GLU D C 1
ATOM 10072 O O . GLU D 2 34 ? -85.170 47.200 28.192 1.00 137.42 34 GLU D O 1
ATOM 10074 N N . ILE D 2 35 ? -83.405 46.739 26.865 1.00 126.64 35 ILE D N 1
ATOM 10075 C CA . ILE D 2 35 ? -82.999 45.578 27.651 1.00 126.65 35 ILE D CA 1
ATOM 10076 C C . ILE D 2 35 ? -82.626 45.993 29.068 1.00 131.50 35 ILE D C 1
ATOM 10077 O O . ILE D 2 35 ? -82.898 45.262 30.029 1.00 136.38 35 ILE D O 1
ATOM 10082 N N . PHE D 2 36 ? -82.028 47.174 29.234 1.00 130.41 36 PHE D N 1
ATOM 10083 C CA . PHE D 2 36 ? -81.712 47.618 30.587 1.00 135.27 36 PHE D CA 1
ATOM 10084 C C . PHE D 2 36 ? -82.932 48.145 31.331 1.00 137.44 36 PHE D C 1
ATOM 10085 O O . PHE D 2 36 ? -83.010 47.989 32.554 1.00 143.42 36 PHE D O 1
ATOM 10093 N N . LYS D 2 37 ? -83.893 48.762 30.639 1.00 127.70 37 LYS D N 1
ATOM 10094 C CA . LYS D 2 37 ? -85.015 49.340 31.372 1.00 137.10 37 LYS D CA 1
ATOM 10095 C C . LYS D 2 37 ? -86.143 48.336 31.598 1.00 140.20 37 LYS D C 1
ATOM 10096 O O . LYS D 2 37 ? -86.783 48.360 32.654 1.00 139.04 37 LYS D O 1
ATOM 10102 N N . LYS D 2 38 ? -86.417 47.458 30.629 1.00 135.29 38 LYS D N 1
ATOM 10103 C CA . LYS D 2 38 ? -87.408 46.415 30.876 1.00 138.60 38 LYS D CA 1
ATOM 10104 C C . LYS D 2 38 ? -86.897 45.394 31.881 1.00 145.73 38 LYS D C 1
ATOM 10105 O O . LYS D 2 38 ? -87.687 44.826 32.644 1.00 146.39 38 LYS D O 1
ATOM 10111 N N . GLY D 2 39 ? -85.589 45.151 31.897 1.00 150.78 39 GLY D N 1
ATOM 10112 C CA . GLY D 2 39 ? -84.997 44.261 32.873 1.00 151.03 39 GLY D CA 1
ATOM 10113 C C . GLY D 2 39 ? -84.693 44.957 34.183 1.00 151.26 39 GLY D C 1
ATOM 10114 O O . GLY D 2 39 ? -83.839 44.500 34.950 1.00 154.07 39 GLY D O 1
ATOM 10115 N N . LEU D 2 40 ? -85.375 46.077 34.436 1.00 157.72 40 LEU D N 1
ATOM 10116 C CA . LEU D 2 40 ? -85.224 46.788 35.699 1.00 146.19 40 LEU D CA 1
ATOM 10117 C C . LEU D 2 40 ? -85.515 45.848 36.860 1.00 145.74 40 LEU D C 1
ATOM 10118 O O . LEU D 2 40 ? -86.558 45.190 36.896 1.00 149.91 40 LEU D O 1
ATOM 10120 N N . GLY D 2 41 ? -84.584 45.780 37.808 1.00 144.53 41 GLY D N 1
ATOM 10121 C CA . GLY D 2 41 ? -84.695 44.814 38.881 1.00 146.99 41 GLY D CA 1
ATOM 10122 C C . GLY D 2 41 ? -84.273 43.425 38.451 1.00 146.11 41 GLY D C 1
ATOM 10123 O O . GLY D 2 41 ? -85.090 42.500 38.433 1.00 150.89 41 GLY D O 1
ATOM 10124 N N . LYS D 2 42 ? -83.004 43.268 38.083 1.00 145.36 42 LYS D N 1
ATOM 10125 C CA . LYS D 2 42 ? -82.465 41.966 37.710 1.00 146.29 42 LYS D CA 1
ATOM 10126 C C . LYS D 2 42 ? -80.955 42.015 37.919 1.00 143.40 42 LYS D C 1
ATOM 10127 O O . LYS D 2 42 ? -80.391 43.063 38.245 1.00 130.14 42 LYS D O 1
ATOM 10133 N N . LYS D 2 43 ? -80.301 40.867 37.743 1.00 141.92 43 LYS D N 1
ATOM 10134 C CA . LYS D 2 43 ? -78.850 40.802 37.864 1.00 137.23 43 LYS D CA 1
ATOM 10135 C C . LYS D 2 43 ? -78.192 41.540 36.705 1.00 138.17 43 LYS D C 1
ATOM 10136 O O . LYS D 2 43 ? -78.530 41.314 35.539 1.00 139.82 43 LYS D O 1
ATOM 10138 N N . TYR D 2 44 ? -77.243 42.420 37.033 1.00 142.96 44 TYR D N 1
ATOM 10139 C CA . TYR D 2 44 ? -76.675 43.315 36.029 1.00 135.87 44 TYR D CA 1
ATOM 10140 C C . TYR D 2 44 ? -75.865 42.542 34.994 1.00 130.95 44 TYR D C 1
ATOM 10141 O O . TYR D 2 44 ? -75.939 42.836 33.795 1.00 129.68 44 TYR D O 1
ATOM 10150 N N . GLY D 2 45 ? -75.095 41.543 35.433 1.00 127.17 45 GLY D N 1
ATOM 10151 C CA . GLY D 2 45 ? -74.401 40.689 34.482 1.00 126.28 45 GLY D CA 1
ATOM 10152 C C . GLY D 2 45 ? -75.357 39.923 33.588 1.00 138.10 45 GLY D C 1
ATOM 10153 O O . GLY D 2 45 ? -75.089 39.727 32.400 1.00 137.74 45 GLY D O 1
ATOM 10154 N N . ASN D 2 46 ? -76.486 39.478 34.148 1.00 134.85 46 ASN D N 1
ATOM 10155 C CA . ASN D 2 46 ? -77.495 38.803 33.339 1.00 137.85 46 ASN D CA 1
ATOM 10156 C C . ASN D 2 46 ? -78.144 39.768 32.354 1.00 136.65 46 ASN D C 1
ATOM 10157 O O . ASN D 2 46 ? -78.468 39.384 31.224 1.00 136.86 46 ASN D O 1
ATOM 10159 N N . LEU D 2 47 ? -78.335 41.025 32.764 1.00 136.71 47 LEU D N 1
ATOM 10160 C CA . LEU D 2 47 ? -78.933 42.014 31.872 1.00 134.14 47 LEU D CA 1
ATOM 10161 C C . LEU D 2 47 ? -78.086 42.208 30.617 1.00 135.22 47 LEU D C 1
ATOM 10162 O O . LEU D 2 47 ? -78.608 42.202 29.496 1.00 143.45 47 LEU D O 1
ATOM 10164 N N . MET D 2 48 ? -76.770 42.372 30.784 1.00 135.79 48 MET D N 1
ATOM 10165 C CA . MET D 2 48 ? -75.895 42.568 29.634 1.00 131.09 48 MET D CA 1
ATOM 10166 C C . MET D 2 48 ? -75.560 41.268 28.915 1.00 131.29 48 MET D C 1
ATOM 10167 O O . MET D 2 48 ? -75.228 41.306 27.725 1.00 137.13 48 MET D O 1
ATOM 10172 N N . LYS D 2 49 ? -75.629 40.123 29.597 1.00 129.75 49 LYS D N 1
ATOM 10173 C CA . LYS D 2 49 ? -75.616 38.854 28.878 1.00 132.59 49 LYS D CA 1
ATOM 10174 C C . LYS D 2 49 ? -76.802 38.771 27.927 1.00 137.53 49 LYS D C 1
ATOM 10175 O O . LYS D 2 49 ? -76.655 38.397 26.757 1.00 136.53 49 LYS D O 1
ATOM 10179 N N . GLN D 2 50 ? -77.989 39.133 28.418 1.00 132.64 50 GLN D N 1
ATOM 10180 C CA . GLN D 2 50 ? -79.167 39.217 27.562 1.00 135.98 50 GLN D CA 1
ATOM 10181 C C . GLN D 2 50 ? -78.946 40.189 26.408 1.00 134.23 50 GLN D C 1
ATOM 10182 O O . GLN D 2 50 ? -79.403 39.945 25.284 1.00 143.73 50 GLN D O 1
ATOM 10188 N N . ALA D 2 51 ? -78.243 41.294 26.664 1.00 136.14 51 ALA D N 1
ATOM 10189 C CA . ALA D 2 51 ? -78.018 42.291 25.623 1.00 130.89 51 ALA D CA 1
ATOM 10190 C C . ALA D 2 51 ? -76.991 41.814 24.604 1.00 124.56 51 ALA D C 1
ATOM 10191 O O . ALA D 2 51 ? -77.161 42.023 23.397 1.00 125.59 51 ALA D O 1
ATOM 10193 N N . ARG D 2 52 ? -75.920 41.167 25.071 1.00 121.60 52 ARG D N 1
ATOM 10194 C CA . ARG D 2 52 ? -74.861 40.711 24.179 1.00 125.16 52 ARG D CA 1
ATOM 10195 C C . ARG D 2 52 ? -75.366 39.705 23.152 1.00 121.84 52 ARG D C 1
ATOM 10196 O O . ARG D 2 52 ? -74.777 39.589 22.073 1.00 115.34 52 ARG D O 1
ATOM 10204 N N . LYS D 2 53 ? -76.450 38.986 23.454 1.00 116.34 53 LYS D N 1
ATOM 10205 C CA . LYS D 2 53 ? -77.007 38.036 22.499 1.00 119.77 53 LYS D CA 1
ATOM 10206 C C . LYS D 2 53 ? -77.523 38.714 21.233 1.00 122.98 53 LYS D C 1
ATOM 10207 O O . LYS D 2 53 ? -77.705 38.037 20.215 1.00 128.23 53 LYS D O 1
ATOM 10209 N N . LEU D 2 54 ? -77.763 40.029 21.270 1.00 122.41 54 LEU D N 1
ATOM 10210 C CA . LEU D 2 54 ? -78.183 40.766 20.080 1.00 112.05 54 LEU D CA 1
ATOM 10211 C C . LEU D 2 54 ? -77.099 40.878 19.019 1.00 114.58 54 LEU D C 1
ATOM 10212 O O . LEU D 2 54 ? -77.385 41.379 17.926 1.00 121.29 54 LEU D O 1
ATOM 10217 N N . GLU D 2 55 ? -75.874 40.452 19.303 1.00 115.35 55 GLU D N 1
ATOM 10218 C CA . GLU D 2 55 ? -74.784 40.655 18.364 1.00 111.26 55 GLU D CA 1
ATOM 10219 C C . GLU D 2 55 ? -74.734 39.509 17.362 1.00 112.29 55 GLU D C 1
ATOM 10220 O O . GLU D 2 55 ? -74.880 38.336 17.721 1.00 112.62 55 GLU D O 1
ATOM 10226 N N . ASN D 2 56 ? -74.557 39.868 16.095 1.00 115.14 56 ASN D N 1
ATOM 10227 C CA . ASN D 2 56 ? -74.418 38.897 15.019 1.00 116.51 56 ASN D CA 1
ATOM 10228 C C . ASN D 2 56 ? -73.124 39.177 14.268 1.00 113.05 56 ASN D C 1
ATOM 10229 O O . ASN D 2 56 ? -72.295 39.963 14.738 1.00 107.39 56 ASN D O 1
ATOM 10234 N N . ALA D 2 57 ? -72.932 38.540 13.113 1.00 115.08 57 ALA D N 1
ATOM 10235 C CA . ALA D 2 57 ? -71.665 38.662 12.405 1.00 115.43 57 ALA D CA 1
ATOM 10236 C C . ALA D 2 57 ? -71.469 40.024 11.757 1.00 125.98 57 ALA D C 1
ATOM 10237 O O . ALA D 2 57 ? -70.326 40.401 11.482 1.00 120.99 57 ALA D O 1
ATOM 10239 N N . LYS D 2 58 ? -72.545 40.770 11.512 1.00 128.56 58 LYS D N 1
ATOM 10240 C CA . LYS D 2 58 ? -72.419 42.075 10.876 1.00 121.37 58 LYS D CA 1
ATOM 10241 C C . LYS D 2 58 ? -72.214 43.197 11.884 1.00 120.45 58 LYS D C 1
ATOM 10242 O O . LYS D 2 58 ? -71.446 44.131 11.625 1.00 119.99 58 LYS D O 1
ATOM 10244 N N . ASN D 2 59 ? -72.869 43.112 13.040 1.00 121.85 59 ASN D N 1
ATOM 10245 C CA . ASN D 2 59 ? -73.002 44.240 13.949 1.00 118.50 59 ASN D CA 1
ATOM 10246 C C . ASN D 2 59 ? -72.237 44.089 15.256 1.00 107.76 59 ASN D C 1
ATOM 10247 O O . ASN D 2 59 ? -72.276 45.010 16.078 1.00 106.76 59 ASN D O 1
ATOM 10252 N N . PHE D 2 60 ? -71.561 42.956 15.479 1.00 111.71 60 PHE D N 1
ATOM 10253 C CA . PHE D 2 60 ? -71.019 42.667 16.804 1.00 112.87 60 PHE D CA 1
ATOM 10254 C C . PHE D 2 60 ? -70.097 43.774 17.291 1.00 105.11 60 PHE D C 1
ATOM 10255 O O . PHE D 2 60 ? -70.019 44.036 18.495 1.00 97.46 60 PHE D O 1
ATOM 10263 N N . LYS D 2 61 ? -69.403 44.437 16.368 1.00 114.43 61 LYS D N 1
ATOM 10264 C CA . LYS D 2 61 ? -68.474 45.494 16.746 1.00 107.02 61 LYS D CA 1
ATOM 10265 C C . LYS D 2 61 ? -69.200 46.664 17.396 1.00 105.95 61 LYS D C 1
ATOM 10266 O O . LYS D 2 61 ? -68.748 47.195 18.417 1.00 98.36 61 LYS D O 1
ATOM 10272 N N . LYS D 2 62 ? -70.337 47.074 16.827 1.00 110.05 62 LYS D N 1
ATOM 10273 C CA . LYS D 2 62 ? -71.097 48.182 17.397 1.00 107.86 62 LYS D CA 1
ATOM 10274 C C . LYS D 2 62 ? -71.935 47.735 18.590 1.00 105.10 62 LYS D C 1
ATOM 10275 O O . LYS D 2 62 ? -72.100 48.496 19.550 1.00 100.13 62 LYS D O 1
ATOM 10281 N N . VAL D 2 63 ? -72.477 46.515 18.545 1.00 104.75 63 VAL D N 1
ATOM 10282 C CA . VAL D 2 63 ? -73.271 46.013 19.664 1.00 103.52 63 VAL D CA 1
ATOM 10283 C C . VAL D 2 63 ? -72.434 45.986 20.935 1.00 101.08 63 VAL D C 1
ATOM 10284 O O . VAL D 2 63 ? -72.860 46.470 21.990 1.00 98.96 63 VAL D O 1
ATOM 10288 N N . ARG D 2 64 ? -71.227 45.425 20.849 1.00 96.98 64 ARG D N 1
ATOM 10289 C CA . ARG D 2 64 ? -70.312 45.429 21.985 1.00 97.49 64 ARG D CA 1
ATOM 10290 C C . ARG D 2 64 ? -70.050 46.851 22.466 1.00 98.19 64 ARG D C 1
ATOM 10291 O O . ARG D 2 64 ? -70.067 47.127 23.672 1.00 95.57 64 ARG D O 1
ATOM 10299 N N . GLY D 2 65 ? -69.810 47.770 21.527 1.00 89.57 65 GLY D N 1
ATOM 10300 C CA . GLY D 2 65 ? -69.478 49.135 21.899 1.00 90.72 65 GLY D CA 1
ATOM 10301 C C . GLY D 2 65 ? -70.602 49.834 22.636 1.00 94.36 65 GLY D C 1
ATOM 10302 O O . GLY D 2 65 ? -70.379 50.475 23.666 1.00 96.99 65 GLY D O 1
ATOM 10303 N N . PHE D 2 66 ? -71.825 49.730 22.110 1.00 94.69 66 PHE D N 1
ATOM 10304 C CA . PHE D 2 66 ? -72.984 50.289 22.800 1.00 100.41 66 PHE D CA 1
ATOM 10305 C C . PHE D 2 66 ? -73.084 49.756 24.222 1.00 92.69 66 PHE D C 1
ATOM 10306 O O . PHE D 2 66 ? -73.278 50.521 25.172 1.00 89.69 66 PHE D O 1
ATOM 10314 N N . ILE D 2 67 ? -72.957 48.437 24.381 1.00 96.89 67 ILE D N 1
ATOM 10315 C CA . ILE D 2 67 ? -73.017 47.830 25.707 1.00 97.26 67 ILE D CA 1
ATOM 10316 C C . ILE D 2 67 ? -71.929 48.401 26.608 1.00 90.67 67 ILE D C 1
ATOM 10317 O O . ILE D 2 67 ? -72.177 48.725 27.775 1.00 96.28 67 ILE D O 1
ATOM 10322 N N . ARG D 2 68 ? -70.714 48.553 26.075 1.00 94.27 68 ARG D N 1
ATOM 10323 C CA . ARG D 2 68 ? -69.602 49.035 26.890 1.00 89.59 68 ARG D CA 1
ATOM 10324 C C . ARG D 2 68 ? -69.798 50.488 27.307 1.00 91.69 68 ARG D C 1
ATOM 10325 O O . ARG D 2 68 ? -69.554 50.840 28.465 1.00 96.07 68 ARG D O 1
ATOM 10327 N N . VAL D 2 69 ? -70.256 51.344 26.389 1.00 90.98 69 VAL D N 1
ATOM 10328 C CA . VAL D 2 69 ? -70.495 52.743 26.739 1.00 90.51 69 VAL D CA 1
ATOM 10329 C C . VAL D 2 69 ? -71.793 52.920 27.512 1.00 94.05 69 VAL D C 1
ATOM 10330 O O . VAL D 2 69 ? -71.966 53.940 28.189 1.00 102.48 69 VAL D O 1
ATOM 10334 N N . LEU D 2 70 ? -72.710 51.953 27.443 1.00 93.46 70 LEU D N 1
ATOM 10335 C CA . LEU D 2 70 ? -73.938 52.056 28.223 1.00 103.15 70 LEU D CA 1
ATOM 10336 C C . LEU D 2 70 ? -73.722 51.593 29.659 1.00 108.33 70 LEU D C 1
ATOM 10337 O O . LEU D 2 70 ? -74.223 52.226 30.593 1.00 104.50 70 LEU D O 1
ATOM 10342 N N . GLU D 2 71 ? -72.965 50.509 29.860 1.00 108.70 71 GLU D N 1
ATOM 10343 C CA . GLU D 2 71 ? -72.632 50.103 31.222 1.00 108.33 71 GLU D CA 1
ATOM 10344 C C . GLU D 2 71 ? -71.671 51.098 31.860 1.00 115.93 71 GLU D C 1
ATOM 10345 O O . GLU D 2 71 ? -71.749 51.363 33.065 1.00 121.22 71 GLU D O 1
ATOM 10351 N N . ASN D 2 72 ? -70.757 51.658 31.064 1.00 118.56 72 ASN D N 1
ATOM 10352 C CA . ASN D 2 72 ? -69.859 52.701 31.546 1.00 115.69 72 ASN D CA 1
ATOM 10353 C C . ASN D 2 72 ? -70.657 53.888 32.066 1.00 113.96 72 ASN D C 1
ATOM 10354 O O . ASN D 2 72 ? -70.521 54.294 33.225 1.00 114.26 72 ASN D O 1
ATOM 10359 N N . HIS D 2 73 ? -71.511 54.449 31.209 1.00 111.42 73 HIS D N 1
ATOM 10360 C CA . HIS D 2 73 ? -72.350 55.571 31.609 1.00 115.47 73 HIS D CA 1
ATOM 10361 C C . HIS D 2 73 ? -73.294 55.180 32.741 1.00 118.45 73 HIS D C 1
ATOM 10362 O O . HIS D 2 73 ? -73.522 55.969 33.666 1.00 118.89 73 HIS D O 1
ATOM 10369 N N . CYS D 2 74 ? -73.850 53.966 32.692 1.00 117.80 74 CYS D N 1
ATOM 10370 C CA . CYS D 2 74 ? -74.723 53.503 33.770 1.00 118.35 74 CYS D CA 1
ATOM 10371 C C . CYS D 2 74 ? -73.961 53.387 35.083 1.00 116.70 74 CYS D C 1
ATOM 10372 O O . CYS D 2 74 ? -74.300 54.043 36.074 1.00 123.85 74 CYS D O 1
ATOM 10375 N N . ILE D 2 75 ? -72.916 52.555 35.108 1.00 118.16 75 ILE D N 1
ATOM 10376 C CA . ILE D 2 75 ? -72.169 52.298 36.333 1.00 118.39 75 ILE D CA 1
ATOM 10377 C C . ILE D 2 75 ? -71.480 53.540 36.880 1.00 115.32 75 ILE D C 1
ATOM 10378 O O . ILE D 2 75 ? -70.900 53.486 37.969 1.00 124.70 75 ILE D O 1
ATOM 10380 N N . GLU D 2 76 ? -71.526 54.656 36.156 1.00 111.60 76 GLU D N 1
ATOM 10381 C CA . GLU D 2 76 ? -70.839 55.869 36.572 1.00 106.88 76 GLU D CA 1
ATOM 10382 C C . GLU D 2 76 ? -71.754 57.058 36.834 1.00 109.83 76 GLU D C 1
ATOM 10383 O O . GLU D 2 76 ? -71.476 57.827 37.756 1.00 115.87 76 GLU D O 1
ATOM 10385 N N . LYS D 2 77 ? -72.825 57.243 36.061 1.00 109.56 77 LYS D N 1
ATOM 10386 C CA . LYS D 2 77 ? -73.633 58.452 36.186 1.00 117.18 77 LYS D CA 1
ATOM 10387 C C . LYS D 2 77 ? -75.093 58.199 36.526 1.00 129.55 77 LYS D C 1
ATOM 10388 O O . LYS D 2 77 ? -75.626 58.828 37.447 1.00 133.92 77 LYS D O 1
ATOM 10390 N N . SER D 2 78 ? -75.765 57.306 35.807 1.00 134.39 78 SER D N 1
ATOM 10391 C CA . SER D 2 78 ? -77.214 57.371 35.676 1.00 133.28 78 SER D CA 1
ATOM 10392 C C . SER D 2 78 ? -77.897 56.085 36.125 1.00 129.98 78 SER D C 1
ATOM 10393 O O . SER D 2 78 ? -78.841 55.614 35.489 1.00 131.30 78 SER D O 1
ATOM 10395 N N . CYS D 2 79 ? -77.450 55.515 37.241 1.00 127.47 79 CYS D N 1
ATOM 10396 C CA . CYS D 2 79 ? -78.027 54.277 37.749 1.00 132.89 79 CYS D CA 1
ATOM 10397 C C . CYS D 2 79 ? -77.839 54.213 39.257 1.00 143.33 79 CYS D C 1
ATOM 10398 O O . CYS D 2 79 ? -77.100 55.001 39.850 1.00 148.84 79 CYS D O 1
ATOM 10401 N N . ALA D 2 80 ? -78.523 53.250 39.871 1.00 140.39 80 ALA D N 1
ATOM 10402 C CA . ALA D 2 80 ? -78.385 52.996 41.296 1.00 138.49 80 ALA D CA 1
ATOM 10403 C C . ALA D 2 80 ? -78.629 51.518 41.553 1.00 135.87 80 ALA D C 1
ATOM 10404 O O . ALA D 2 80 ? -79.548 50.925 40.981 1.00 138.90 80 ALA D O 1
ATOM 10406 N N . PHE D 2 81 ? -77.800 50.929 42.411 1.00 141.74 81 PHE D N 1
ATOM 10407 C CA . PHE D 2 81 ? -77.837 49.495 42.656 1.00 140.21 81 PHE D CA 1
ATOM 10408 C C . PHE D 2 81 ? -77.902 49.232 44.153 1.00 138.30 81 PHE D C 1
ATOM 10409 O O . PHE D 2 81 ? -77.801 50.148 44.972 1.00 141.86 81 PHE D O 1
ATOM 10417 N N . ASP D 2 82 ? -78.071 47.957 44.499 1.00 132.37 82 ASP D N 1
ATOM 10418 C CA . ASP D 2 82 ? -77.870 47.479 45.859 1.00 131.86 82 ASP D CA 1
ATOM 10419 C C . ASP D 2 82 ? -77.146 46.144 45.799 1.00 132.12 82 ASP D C 1
ATOM 10420 O O . ASP D 2 82 ? -77.444 45.312 44.937 1.00 120.33 82 ASP D O 1
ATOM 10422 N N . VAL D 2 83 ? -76.196 45.942 46.708 1.00 132.65 83 VAL D N 1
ATOM 10423 C CA . VAL D 2 83 ? -75.518 44.655 46.815 1.00 129.66 83 VAL D CA 1
ATOM 10424 C C . VAL D 2 83 ? -76.453 43.723 47.568 1.00 146.60 83 VAL D C 1
ATOM 10425 O O . VAL D 2 83 ? -76.824 44.003 48.711 1.00 158.00 83 VAL D O 1
ATOM 10427 N N . ASP D 2 84 ? -76.831 42.607 46.937 1.00 146.90 84 ASP D N 1
ATOM 10428 C CA . ASP D 2 84 ? -77.831 41.726 47.537 1.00 152.83 84 ASP D CA 1
ATOM 10429 C C . ASP D 2 84 ? -77.270 40.945 48.720 1.00 153.72 84 ASP D C 1
ATOM 10430 O O . ASP D 2 84 ? -78.009 40.614 49.653 1.00 164.39 84 ASP D O 1
ATOM 10435 N N . SER D 2 85 ? -75.978 40.635 48.696 1.00 149.01 85 SER D N 1
ATOM 10436 C CA . SER D 2 85 ? -75.321 40.098 49.879 1.00 153.14 85 SER D CA 1
ATOM 10437 C C . SER D 2 85 ? -75.467 41.106 51.007 1.00 161.29 85 SER D C 1
ATOM 10438 O O . SER D 2 85 ? -74.880 42.192 50.947 1.00 149.65 85 SER D O 1
ATOM 10441 N N . GLU D 2 86 ? -76.247 40.764 52.038 1.00 159.66 86 GLU D N 1
ATOM 10442 C CA . GLU D 2 86 ? -76.344 41.652 53.191 1.00 167.89 86 GLU D CA 1
ATOM 10443 C C . GLU D 2 86 ? -74.979 41.824 53.845 1.00 164.11 86 GLU D C 1
ATOM 10444 O O . GLU D 2 86 ? -74.578 42.946 54.183 1.00 168.85 86 GLU D O 1
ATOM 10450 N N . LEU D 2 87 ? -74.258 40.715 54.053 1.00 166.31 87 LEU D N 1
ATOM 10451 C CA . LEU D 2 87 ? -72.883 40.788 54.536 1.00 145.88 87 LEU D CA 1
ATOM 10452 C C . LEU D 2 87 ? -72.062 41.654 53.593 1.00 135.69 87 LEU D C 1
ATOM 10453 O O . LEU D 2 87 ? -72.038 41.421 52.381 1.00 134.47 87 LEU D O 1
ATOM 10458 N N . GLU D 2 88 ? -71.433 42.674 54.142 1.00 130.15 88 GLU D N 1
ATOM 10459 C CA . GLU D 2 88 ? -70.869 43.668 53.245 1.00 123.04 88 GLU D CA 1
ATOM 10460 C C . GLU D 2 88 ? -69.445 43.272 52.843 1.00 123.16 88 GLU D C 1
ATOM 10461 O O . GLU D 2 88 ? -68.658 42.837 53.689 1.00 123.19 88 GLU D O 1
ATOM 10467 N N . PRO D 2 89 ? -69.122 43.371 51.542 1.00 125.27 89 PRO D N 1
ATOM 10468 C CA . PRO D 2 89 ? -67.967 42.639 51.000 1.00 115.14 89 PRO D CA 1
ATOM 10469 C C . PRO D 2 89 ? -66.612 43.249 51.306 1.00 105.22 89 PRO D C 1
ATOM 10470 O O . PRO D 2 89 ? -65.662 42.517 51.588 1.00 96.76 89 PRO D O 1
ATOM 10474 N N . ARG D 2 90 ? -66.516 44.580 51.258 1.00 103.57 90 ARG D N 1
ATOM 10475 C CA . ARG D 2 90 ? -65.221 45.246 51.360 1.00 104.57 90 ARG D CA 1
ATOM 10476 C C . ARG D 2 90 ? -64.498 44.844 52.642 1.00 113.70 90 ARG D C 1
ATOM 10477 O O . ARG D 2 90 ? -63.265 44.743 52.664 1.00 113.43 90 ARG D O 1
ATOM 10480 N N . LYS D 2 91 ? -65.257 44.564 53.709 1.00 108.96 91 LYS D N 1
ATOM 10481 C CA . LYS D 2 91 ? -64.658 44.047 54.938 1.00 112.34 91 LYS D CA 1
ATOM 10482 C C . LYS D 2 91 ? -64.304 42.572 54.812 1.00 111.25 91 LYS D C 1
ATOM 10483 O O . LYS D 2 91 ? -63.227 42.153 55.255 1.00 114.84 91 LYS D O 1
ATOM 10485 N N . VAL D 2 92 ? -65.194 41.775 54.211 1.00 111.87 92 VAL D N 1
ATOM 10486 C CA . VAL D 2 92 ? -64.923 40.352 54.022 1.00 110.60 92 VAL D CA 1
ATOM 10487 C C . VAL D 2 92 ? -63.618 40.159 53.263 1.00 111.11 92 VAL D C 1
ATOM 10488 O O . VAL D 2 92 ? -62.826 39.262 53.577 1.00 115.64 92 VAL D O 1
ATOM 10492 N N . ARG D 2 93 ? -63.368 41.003 52.259 1.00 110.54 93 ARG D N 1
ATOM 10493 C CA . ARG D 2 93 ? -62.122 40.916 51.506 1.00 106.91 93 ARG D CA 1
ATOM 10494 C C . ARG D 2 93 ? -60.923 41.259 52.379 1.00 110.11 93 ARG D C 1
ATOM 10495 O O . ARG D 2 93 ? -59.975 40.470 52.485 1.00 108.72 93 ARG D O 1
ATOM 10503 N N . MET D 2 94 ? -60.950 42.433 53.021 1.00 107.89 94 MET D N 1
ATOM 10504 C CA . MET D 2 94 ? -59.803 42.904 53.790 1.00 104.46 94 MET D CA 1
ATOM 10505 C C . MET D 2 94 ? -59.409 41.944 54.903 1.00 104.11 94 MET D C 1
ATOM 10506 O O . MET D 2 94 ? -58.255 41.966 55.344 1.00 112.67 94 MET D O 1
ATOM 10509 N N . LEU D 2 95 ? -60.334 41.096 55.355 1.00 98.26 95 LEU D N 1
ATOM 10510 C CA . LEU D 2 95 ? -60.028 40.141 56.415 1.00 101.24 95 LEU D CA 1
ATOM 10511 C C . LEU D 2 95 ? -59.340 38.900 55.857 1.00 105.64 95 LEU D C 1
ATOM 10512 O O . LEU D 2 95 ? -58.266 38.511 56.328 1.00 107.86 95 LEU D O 1
ATOM 10514 N N . LEU D 2 96 ? -59.963 38.258 54.863 1.00 109.40 96 LEU D N 1
ATOM 10515 C CA . LEU D 2 96 ? -59.335 37.138 54.165 1.00 103.24 96 LEU D CA 1
ATOM 10516 C C . LEU D 2 96 ? -57.931 37.499 53.700 1.00 102.19 96 LEU D C 1
ATOM 10517 O O . LEU D 2 96 ? -56.978 36.731 53.883 1.00 105.89 96 LEU D O 1
ATOM 10522 N N . PHE D 2 97 ? -57.791 38.679 53.096 1.00 98.47 97 PHE D N 1
ATOM 10523 C CA . PHE D 2 97 ? -56.499 39.109 52.579 1.00 99.14 97 PHE D CA 1
ATOM 10524 C C . PHE D 2 97 ? -55.495 39.286 53.710 1.00 103.59 97 PHE D C 1
ATOM 10525 O O . PHE D 2 97 ? -54.312 38.956 53.562 1.00 99.09 97 PHE D O 1
ATOM 10533 N N . GLU D 2 98 ? -55.959 39.806 54.853 1.00 112.91 98 GLU D N 1
ATOM 10534 C CA . GLU D 2 98 ? -55.097 40.018 56.010 1.00 111.53 98 GLU D CA 1
ATOM 10535 C C . GLU D 2 98 ? -54.416 38.740 56.472 1.00 111.54 98 GLU D C 1
ATOM 10536 O O . GLU D 2 98 ? -53.342 38.807 57.082 1.00 121.13 98 GLU D O 1
ATOM 10542 N N . HIS D 2 99 ? -54.991 37.576 56.169 1.00 112.02 99 HIS D N 1
ATOM 10543 C CA . HIS D 2 99 ? -54.349 36.306 56.474 1.00 121.02 99 HIS D CA 1
ATOM 10544 C C . HIS D 2 99 ? -53.493 35.811 55.321 1.00 127.75 99 HIS D C 1
ATOM 10545 O O . HIS D 2 99 ? -53.342 34.597 55.122 1.00 116.03 99 HIS D O 1
ATOM 10552 N N . GLY D 2 100 ? -52.961 36.747 54.536 1.00 124.73 100 GLY D N 1
ATOM 10553 C CA . GLY D 2 100 ? -51.786 36.501 53.722 1.00 121.19 100 GLY D CA 1
ATOM 10554 C C . GLY D 2 100 ? -52.073 35.631 52.518 1.00 116.67 100 GLY D C 1
ATOM 10555 O O . GLY D 2 100 ? -53.125 35.723 51.877 1.00 118.73 100 GLY D O 1
ATOM 10556 N N . PHE D 2 101 ? -51.107 34.778 52.202 1.00 121.70 101 PHE D N 1
ATOM 10557 C CA . PHE D 2 101 ? -51.225 33.885 51.067 1.00 105.57 101 PHE D CA 1
ATOM 10558 C C . PHE D 2 101 ? -52.169 32.736 51.370 1.00 104.18 101 PHE D C 1
ATOM 10559 O O . PHE D 2 101 ? -52.803 32.648 52.426 1.00 112.76 101 PHE D O 1
ATOM 10567 N N . VAL D 2 102 ? -52.241 31.849 50.385 1.00 98.45 102 VAL D N 1
ATOM 10568 C CA . VAL D 2 102 ? -52.677 30.475 50.540 1.00 101.41 102 VAL D CA 1
ATOM 10569 C C . VAL D 2 102 ? -51.738 29.645 49.675 1.00 94.61 102 VAL D C 1
ATOM 10570 O O . VAL D 2 102 ? -51.158 30.136 48.705 1.00 98.80 102 VAL D O 1
ATOM 10574 N N . THR D 2 103 ? -51.546 28.387 50.066 1.00 92.89 103 THR D N 1
ATOM 10575 C CA . THR D 2 103 ? -50.791 27.446 49.248 1.00 100.57 103 THR D CA 1
ATOM 10576 C C . THR D 2 103 ? -51.487 26.099 49.104 1.00 109.25 103 THR D C 1
ATOM 10577 O O . THR D 2 103 ? -51.199 25.372 48.146 1.00 107.43 103 THR D O 1
ATOM 10581 N N . SER D 2 104 ? -52.446 25.774 49.966 1.00 116.04 104 SER D N 1
ATOM 10582 C CA . SER D 2 104 ? -53.209 24.543 49.855 1.00 116.57 104 SER D CA 1
ATOM 10583 C C . SER D 2 104 ? -54.680 24.852 50.086 1.00 115.84 104 SER D C 1
ATOM 10584 O O . SER D 2 104 ? -55.034 25.895 50.639 1.00 115.29 104 SER D O 1
ATOM 10586 N N . LYS D 2 105 ? -55.542 23.926 49.662 1.00 117.81 105 LYS D N 1
ATOM 10587 C CA . LYS D 2 105 ? -56.927 23.965 50.117 1.00 120.73 105 LYS D CA 1
ATOM 10588 C C . LYS D 2 105 ? -57.008 23.905 51.637 1.00 120.99 105 LYS D C 1
ATOM 10589 O O . LYS D 2 105 ? -58.008 24.343 52.219 1.00 124.89 105 LYS D O 1
ATOM 10591 N N . LYS D 2 106 ? -55.964 23.380 52.283 1.00 116.52 106 LYS D N 1
ATOM 10592 C CA . LYS D 2 106 ? -55.906 23.335 53.740 1.00 115.54 106 LYS D CA 1
ATOM 10593 C C . LYS D 2 106 ? -55.710 24.726 54.331 1.00 114.84 106 LYS D C 1
ATOM 10594 O O . LYS D 2 106 ? -56.452 25.137 55.231 1.00 120.10 106 LYS D O 1
ATOM 10596 N N . GLU D 2 107 ? -54.703 25.464 53.847 1.00 118.81 107 GLU D N 1
ATOM 10597 C CA . GLU D 2 107 ? -54.493 26.822 54.342 1.00 108.38 107 GLU D CA 1
ATOM 10598 C C . GLU D 2 107 ? -55.677 27.716 54.025 1.00 105.16 107 GLU D C 1
ATOM 10599 O O . GLU D 2 107 ? -55.943 28.679 54.752 1.00 112.17 107 GLU D O 1
ATOM 10605 N N . ARG D 2 108 ? -56.391 27.419 52.944 1.00 101.63 108 ARG D N 1
ATOM 10606 C CA . ARG D 2 108 ? -57.485 28.281 52.530 1.00 106.06 108 ARG D CA 1
ATOM 10607 C C . ARG D 2 108 ? -58.744 28.013 53.340 1.00 106.75 108 ARG D C 1
ATOM 10608 O O . ARG D 2 108 ? -59.445 28.953 53.728 1.00 108.55 108 ARG D O 1
ATOM 10616 N N . ASP D 2 109 ? -59.038 26.744 53.618 1.00 99.56 109 ASP D N 1
ATOM 10617 C CA . ASP D 2 109 ? -60.228 26.428 54.396 1.00 109.27 109 ASP D CA 1
ATOM 10618 C C . ASP D 2 109 ? -60.068 26.821 55.860 1.00 118.53 109 ASP D C 1
ATOM 10619 O O . ASP D 2 109 ? -61.063 27.129 56.525 1.00 113.77 109 ASP D O 1
ATOM 10624 N N . ARG D 2 110 ? -58.837 26.817 56.385 1.00 120.55 110 ARG D N 1
ATOM 10625 C CA . ARG D 2 110 ? -58.631 27.362 57.725 1.00 115.15 110 ARG D CA 1
ATOM 10626 C C . ARG D 2 110 ? -58.930 28.856 57.765 1.00 105.97 110 ARG D C 1
ATOM 10627 O O . ARG D 2 110 ? -59.549 29.346 58.716 1.00 108.88 110 ARG D O 1
ATOM 10635 N N . VAL D 2 111 ? -58.482 29.602 56.752 1.00 96.28 111 VAL D N 1
ATOM 10636 C CA . VAL D 2 111 ? -58.795 31.026 56.697 1.00 97.63 111 VAL D CA 1
ATOM 10637 C C . VAL D 2 111 ? -60.273 31.258 56.412 1.00 109.48 111 VAL D C 1
ATOM 10638 O O . VAL D 2 111 ? -60.814 32.307 56.778 1.00 110.32 111 VAL D O 1
ATOM 10642 N N . LEU D 2 112 ? -60.955 30.289 55.804 1.00 106.87 112 LEU D N 1
ATOM 10643 C CA . LEU D 2 112 ? -62.381 30.431 55.535 1.00 113.13 112 LEU D CA 1
ATOM 10644 C C . LEU D 2 112 ? -63.240 29.996 56.714 1.00 128.08 112 LEU D C 1
ATOM 10645 O O . LEU D 2 112 ? -64.243 30.649 57.017 1.00 132.41 112 LEU D O 1
ATOM 10650 N N . GLU D 2 113 ? -62.869 28.905 57.387 1.00 133.24 113 GLU D N 1
ATOM 10651 C CA . GLU D 2 113 ? -63.610 28.499 58.575 1.00 117.91 113 GLU D CA 1
ATOM 10652 C C . GLU D 2 113 ? -63.432 29.496 59.711 1.00 117.90 113 GLU D C 1
ATOM 10653 O O . GLU D 2 113 ? -64.343 29.667 60.528 1.00 124.45 113 GLU D O 1
ATOM 10656 N N . TYR D 2 114 ? -62.277 30.160 59.778 1.00 120.30 114 TYR D N 1
ATOM 10657 C CA . TYR D 2 114 ? -62.056 31.150 60.825 1.00 124.06 114 TYR D CA 1
ATOM 10658 C C . TYR D 2 114 ? -62.904 32.393 60.599 1.00 117.96 114 TYR D C 1
ATOM 10659 O O . TYR D 2 114 ? -63.535 32.903 61.533 1.00 124.54 114 TYR D O 1
ATOM 10668 N N . VAL D 2 115 ? -62.922 32.906 59.367 1.00 120.24 115 VAL D N 1
ATOM 10669 C CA . VAL D 2 115 ? -63.667 34.131 59.101 1.00 121.02 115 VAL D CA 1
ATOM 10670 C C . VAL D 2 115 ? -65.166 33.862 59.126 1.00 122.77 115 VAL D C 1
ATOM 10671 O O . VAL D 2 115 ? -65.960 34.763 59.426 1.00 128.22 115 VAL D O 1
ATOM 10675 N N . ALA D 2 116 ? -65.583 32.628 58.830 1.00 119.08 116 ALA D N 1
ATOM 10676 C CA . ALA D 2 116 ? -66.993 32.279 58.963 1.00 125.49 116 ALA D CA 1
ATOM 10677 C C . ALA D 2 116 ? -67.407 32.264 60.429 1.00 135.00 116 ALA D C 1
ATOM 10678 O O . ALA D 2 116 ? -68.428 32.854 60.802 1.00 132.87 116 ALA D O 1
ATOM 10680 N N . ARG D 2 117 ? -66.527 31.674 61.237 1.00 128.79 117 ARG D N 1
ATOM 10681 C CA . ARG D 2 117 ? -66.722 31.589 62.700 1.00 132.86 117 ARG D CA 1
ATOM 10682 C C . ARG D 2 117 ? -66.600 32.994 63.277 1.00 133.04 117 ARG D C 1
ATOM 10683 O O . ARG D 2 117 ? -66.966 33.175 64.434 1.00 144.19 117 ARG D O 1
ATOM 10691 N N . TYR D 2 118 ? -66.012 33.916 62.521 1.00 134.67 118 TYR D N 1
ATOM 10692 C CA . TYR D 2 118 ? -65.862 35.307 63.006 1.00 124.64 118 TYR D CA 1
ATOM 10693 C C . TYR D 2 118 ? -67.001 36.150 62.457 1.00 119.08 118 TYR D C 1
ATOM 10694 O O . TYR D 2 118 ? -67.147 37.278 62.858 1.00 133.38 118 TYR D O 1
ATOM 10703 N N . PHE D 2 119 ? -67.802 35.598 61.566 1.00 118.07 119 PHE D N 1
ATOM 10704 C CA . PHE D 2 119 ? -68.867 36.453 60.999 1.00 134.47 119 PHE D CA 1
ATOM 10705 C C . PHE D 2 119 ? -70.256 35.911 61.315 1.00 147.38 119 PHE D C 1
ATOM 10706 O O . PHE D 2 119 ? -71.222 36.429 60.731 1.00 144.28 119 PHE D O 1
ATOM 10714 N N . SER D 2 120 ? -70.346 34.887 62.162 1.00 139.49 120 SER D N 1
ATOM 10715 C CA . SER D 2 120 ? -71.655 34.255 62.467 1.00 148.09 120 SER D CA 1
ATOM 10716 C C . SER D 2 120 ? -72.331 33.855 61.153 1.00 151.20 120 SER D C 1
ATOM 10717 O O . SER D 2 120 ? -73.488 34.248 60.944 1.00 157.72 120 SER D O 1
ATOM 10720 N N . THR D 2 121 ? -71.515 33.312 60.244 1.00 166.48 121 THR D N 1
ATOM 10721 C CA . THR D 2 121 ? -71.955 32.892 58.893 1.00 157.01 121 THR D CA 1
ATOM 10722 C C . THR D 2 121 ? -71.159 31.664 58.466 1.00 147.05 121 THR D C 1
ATOM 10723 O O . THR D 2 121 ? -70.115 31.406 59.072 1.00 143.34 121 THR D O 1
ATOM 10725 N N . THR D 2 122 ? -71.671 30.942 57.471 1.00 136.02 122 THR D N 1
ATOM 10726 C CA . THR D 2 122 ? -71.005 29.726 56.947 1.00 132.56 122 THR D CA 1
ATOM 10727 C C . THR D 2 122 ? -69.846 30.116 56.044 1.00 126.12 122 THR D C 1
ATOM 10728 O O . THR D 2 122 ? -69.832 31.235 55.548 1.00 124.19 122 THR D O 1
ATOM 10732 N N . PRO D 2 123 ? -68.923 29.182 55.755 1.00 124.61 123 PRO D N 1
ATOM 10733 C CA . PRO D 2 123 ? -67.783 29.449 54.904 1.00 123.81 123 PRO D CA 1
ATOM 10734 C C . PRO D 2 123 ? -68.334 29.722 53.507 1.00 128.04 123 PRO D C 1
ATOM 10735 O O . PRO D 2 123 ? -67.952 30.682 52.920 1.00 124.60 123 PRO D O 1
ATOM 10739 N N . GLU D 2 124 ? -69.331 28.946 53.086 1.00 127.01 124 GLU D N 1
ATOM 10740 C CA . GLU D 2 124 ? -69.927 29.131 51.743 1.00 128.27 124 GLU D CA 1
ATOM 10741 C C . GLU D 2 124 ? -70.485 30.550 51.651 1.00 123.00 124 GLU D C 1
ATOM 10742 O O . GLU D 2 124 ? -70.221 31.215 50.653 1.00 124.75 124 GLU D O 1
ATOM 10744 N N . THR D 2 125 ? -71.161 31.027 52.688 1.00 124.34 125 THR D N 1
ATOM 10745 C CA . THR D 2 125 ? -71.628 32.425 52.628 1.00 122.09 125 THR D CA 1
ATOM 10746 C C . THR D 2 125 ? -70.415 33.346 52.512 1.00 121.00 125 THR D C 1
ATOM 10747 O O . THR D 2 125 ? -70.416 34.181 51.613 1.00 120.24 125 THR D O 1
ATOM 10749 N N . VAL D 2 126 ? -69.374 33.115 53.308 1.00 118.95 126 VAL D N 1
ATOM 10750 C CA . VAL D 2 126 ? -68.209 34.040 53.274 1.00 115.05 126 VAL D CA 1
ATOM 10751 C C . VAL D 2 126 ? -67.580 34.043 51.886 1.00 119.49 126 VAL D C 1
ATOM 10752 O O . VAL D 2 126 ? -67.034 35.071 51.507 1.00 123.46 126 VAL D O 1
ATOM 10756 N N . GLU D 2 127 ? -67.663 32.935 51.160 1.00 124.64 127 GLU D N 1
ATOM 10757 C CA . GLU D 2 127 ? -67.088 32.881 49.818 1.00 117.22 127 GLU D CA 1
ATOM 10758 C C . GLU D 2 127 ? -67.946 33.678 48.844 1.00 114.92 127 GLU D C 1
ATOM 10759 O O . GLU D 2 127 ? -67.443 34.552 48.129 1.00 109.55 127 GLU D O 1
ATOM 10765 N N . ARG D 2 128 ? -69.250 33.392 48.810 1.00 111.83 128 ARG D N 1
ATOM 10766 C CA . ARG D 2 128 ? -70.154 34.093 47.903 1.00 108.44 128 ARG D CA 1
ATOM 10767 C C . ARG D 2 128 ? -70.238 35.581 48.231 1.00 106.71 128 ARG D C 1
ATOM 10768 O O . ARG D 2 128 ? -70.513 36.398 47.346 1.00 110.97 128 ARG D O 1
ATOM 10776 N N . ALA D 2 129 ? -69.982 35.957 49.484 1.00 105.98 129 ALA D N 1
ATOM 10777 C CA . ALA D 2 129 ? -69.952 37.362 49.869 1.00 112.47 129 ALA D CA 1
ATOM 10778 C C . ALA D 2 129 ? -68.677 38.080 49.440 1.00 112.18 129 ALA D C 1
ATOM 10779 O O . ALA D 2 129 ? -68.642 39.315 49.495 1.00 124.00 129 ALA D O 1
ATOM 10781 N N . MET D 2 130 ? -67.646 37.352 48.999 1.00 103.81 130 MET D N 1
ATOM 10782 C CA . MET D 2 130 ? -66.323 37.954 48.825 1.00 97.00 130 MET D CA 1
ATOM 10783 C C . MET D 2 130 ? -66.326 39.060 47.773 1.00 90.80 130 MET D C 1
ATOM 10784 O O . MET D 2 130 ? -65.780 40.144 48.007 1.00 90.64 130 MET D O 1
ATOM 10789 N N . TYR D 2 131 ? -66.928 38.813 46.612 1.00 90.54 131 TYR D N 1
ATOM 10790 C CA . TYR D 2 131 ? -66.974 39.794 45.529 1.00 100.23 131 TYR D CA 1
ATOM 10791 C C . TYR D 2 131 ? -68.405 40.070 45.095 1.00 110.88 131 TYR D C 1
ATOM 10792 O O . TYR D 2 131 ? -68.688 40.261 43.908 1.00 107.15 131 TYR D O 1
ATOM 10801 N N . ALA D 2 132 ? -69.331 40.115 46.055 1.00 114.50 132 ALA D N 1
ATOM 10802 C CA . ALA D 2 132 ? -70.742 40.330 45.747 1.00 117.02 132 ALA D CA 1
ATOM 10803 C C . ALA D 2 132 ? -71.039 41.735 45.243 1.00 112.50 132 ALA D C 1
ATOM 10804 O O . ALA D 2 132 ? -72.162 41.983 44.789 1.00 114.32 132 ALA D O 1
ATOM 10806 N N . ASP D 2 133 ? -70.074 42.651 45.325 1.00 112.66 133 ASP D N 1
ATOM 10807 C CA . ASP D 2 133 ? -70.244 44.030 44.889 1.00 112.62 133 ASP D CA 1
ATOM 10808 C C . ASP D 2 133 ? -69.682 44.292 43.499 1.00 113.88 133 ASP D C 1
ATOM 10809 O O . ASP D 2 133 ? -69.707 45.441 43.045 1.00 118.93 133 ASP D O 1
ATOM 10814 N N . ARG D 2 134 ? -69.169 43.269 42.820 1.00 113.45 134 ARG D N 1
ATOM 10815 C CA . ARG D 2 134 ? -68.704 43.456 41.454 1.00 115.60 134 ARG D CA 1
ATOM 10816 C C . ARG D 2 134 ? -69.876 43.853 40.567 1.00 119.17 134 ARG D C 1
ATOM 10817 O O . ARG D 2 134 ? -71.003 43.387 40.755 1.00 124.95 134 ARG D O 1
ATOM 10819 N N . GLU D 2 135 ? -69.606 44.735 39.601 1.00 117.38 135 GLU D N 1
ATOM 10820 C CA . GLU D 2 135 ? -70.680 45.275 38.775 1.00 118.23 135 GLU D CA 1
ATOM 10821 C C . GLU D 2 135 ? -71.441 44.174 38.047 1.00 116.77 135 GLU D C 1
ATOM 10822 O O . GLU D 2 135 ? -72.643 44.311 37.800 1.00 115.55 135 GLU D O 1
ATOM 10828 N N . GLU D 2 136 ? -70.768 43.072 37.716 1.00 108.62 136 GLU D N 1
ATOM 10829 C CA . GLU D 2 136 ? -71.454 41.942 37.101 1.00 119.47 136 GLU D CA 1
ATOM 10830 C C . GLU D 2 136 ? -72.489 41.327 38.036 1.00 126.91 136 GLU D C 1
ATOM 10831 O O . GLU D 2 136 ? -73.548 40.881 37.581 1.00 128.59 136 GLU D O 1
ATOM 10837 N N . GLU D 2 137 ? -72.214 41.312 39.339 1.00 123.52 137 GLU D N 1
ATOM 10838 C CA . GLU D 2 137 ? -73.080 40.667 40.320 1.00 125.53 137 GLU D CA 1
ATOM 10839 C C . GLU D 2 137 ? -74.130 41.609 40.908 1.00 128.38 137 GLU D C 1
ATOM 10840 O O . GLU D 2 137 ? -75.014 41.151 41.639 1.00 135.86 137 GLU D O 1
ATOM 10846 N N . LEU D 2 138 ? -74.079 42.900 40.588 1.00 131.41 138 LEU D N 1
ATOM 10847 C CA . LEU D 2 138 ? -75.015 43.849 41.172 1.00 120.57 138 LEU D CA 1
ATOM 10848 C C . LEU D 2 138 ? -76.420 43.665 40.599 1.00 131.27 138 LEU D C 1
ATOM 10849 O O . LEU D 2 138 ? -76.624 43.029 39.561 1.00 131.33 138 LEU D O 1
ATOM 10854 N N . ILE D 2 139 ? -77.398 44.235 41.299 1.00 131.87 139 ILE D N 1
ATOM 10855 C CA . ILE D 2 139 ? -78.805 44.167 40.915 1.00 132.71 139 ILE D CA 1
ATOM 10856 C C . ILE D 2 139 ? -79.253 45.576 40.552 1.00 129.22 139 ILE D C 1
ATOM 10857 O O . ILE D 2 139 ? -79.152 46.497 41.372 1.00 125.20 139 ILE D O 1
ATOM 10862 N N . LEU D 2 140 ? -79.743 45.745 39.327 1.00 133.05 140 LEU D N 1
ATOM 10863 C CA . LEU D 2 140 ? -80.175 47.058 38.862 1.00 136.21 140 LEU D CA 1
ATOM 10864 C C . LEU D 2 140 ? -81.427 47.496 39.608 1.00 137.17 140 LEU D C 1
ATOM 10865 O O . LEU D 2 140 ? -82.471 46.843 39.522 1.00 139.40 140 LEU D O 1
ATOM 10870 N N . THR D 2 141 ? -81.325 48.599 40.344 1.00 133.26 141 THR D N 1
ATOM 10871 C CA . THR D 2 141 ? -82.494 49.175 40.993 1.00 141.30 141 THR D CA 1
ATOM 10872 C C . THR D 2 141 ? -83.083 50.309 40.164 1.00 142.75 141 THR D C 1
ATOM 10873 O O . THR D 2 141 ? -84.283 50.311 39.873 1.00 139.66 141 THR D O 1
ATOM 10875 N N . LYS D 2 142 ? -82.251 51.268 39.766 1.00 144.54 142 LYS D N 1
ATOM 10876 C CA . LYS D 2 142 ? -82.696 52.431 39.012 1.00 143.57 142 LYS D CA 1
ATOM 10877 C C . LYS D 2 142 ? -81.846 52.605 37.761 1.00 136.04 142 LYS D C 1
ATOM 10878 O O . LYS D 2 142 ? -80.627 52.414 37.793 1.00 134.41 142 LYS D O 1
ATOM 10880 N N . PHE D 2 143 ? -82.502 52.971 36.661 1.00 142.77 143 PHE D N 1
ATOM 10881 C CA . PHE D 2 143 ? -81.852 53.222 35.376 1.00 130.82 143 PHE D CA 1
ATOM 10882 C C . PHE D 2 143 ? -82.390 54.536 34.820 1.00 126.26 143 PHE D C 1
ATOM 10883 O O . PHE D 2 143 ? -83.518 54.579 34.322 1.00 125.66 143 PHE D O 1
ATOM 10891 N N . ARG D 2 144 ? -81.596 55.602 34.915 1.00 123.22 144 ARG D N 1
ATOM 10892 C CA . ARG D 2 144 ? -81.972 56.845 34.259 1.00 132.24 144 ARG D CA 1
ATOM 10893 C C . ARG D 2 144 ? -82.136 56.601 32.760 1.00 144.13 144 ARG D C 1
ATOM 10894 O O . ARG D 2 144 ? -81.422 55.780 32.177 1.00 136.27 144 ARG D O 1
ATOM 10902 N N . PRO D 2 145 ? -83.064 57.302 32.113 1.00 143.68 145 PRO D N 1
ATOM 10903 C CA . PRO D 2 145 ? -83.288 57.079 30.683 1.00 143.49 145 PRO D CA 1
ATOM 10904 C C . PRO D 2 145 ? -82.110 57.582 29.865 1.00 136.35 145 PRO D C 1
ATOM 10905 O O . PRO D 2 145 ? -81.277 58.363 30.329 1.00 139.56 145 PRO D O 1
ATOM 10909 N N . LEU D 2 146 ? -82.045 57.115 28.623 1.00 137.26 146 LEU D N 1
ATOM 10910 C CA . LEU D 2 146 ? -80.976 57.532 27.724 1.00 120.48 146 LEU D CA 1
ATOM 10911 C C . LEU D 2 146 ? -81.496 57.467 26.299 1.00 116.17 146 LEU D C 1
ATOM 10912 O O . LEU D 2 146 ? -81.889 56.396 25.827 1.00 114.72 146 LEU D O 1
ATOM 10917 N N . THR D 2 147 ? -81.509 58.607 25.631 1.00 113.21 147 THR D N 1
ATOM 10918 C CA . THR D 2 147 ? -82.039 58.688 24.277 1.00 116.25 147 THR D CA 1
ATOM 10919 C C . THR D 2 147 ? -81.039 58.083 23.297 1.00 111.57 147 THR D C 1
ATOM 10920 O O . THR D 2 147 ? -79.864 58.464 23.307 1.00 110.75 147 THR D O 1
ATOM 10924 N N . PRO D 2 148 ? -81.464 57.139 22.452 1.00 117.27 148 PRO D N 1
ATOM 10925 C CA . PRO D 2 148 ? -80.496 56.362 21.658 1.00 117.24 148 PRO D CA 1
ATOM 10926 C C . PRO D 2 148 ? -79.634 57.198 20.728 1.00 107.59 148 PRO D C 1
ATOM 10927 O O . PRO D 2 148 ? -78.574 56.722 20.305 1.00 106.83 148 PRO D O 1
ATOM 10931 N N . ASP D 2 149 ? -80.036 58.427 20.399 1.00 110.74 149 ASP D N 1
ATOM 10932 C CA . ASP D 2 149 ? -79.113 59.312 19.697 1.00 106.18 149 ASP D CA 1
ATOM 10933 C C . ASP D 2 149 ? -78.037 59.838 20.638 1.00 97.39 149 ASP D C 1
ATOM 10934 O O . ASP D 2 149 ? -76.863 59.919 20.260 1.00 103.00 149 ASP D O 1
ATOM 10939 N N . ASN D 2 150 ? -78.410 60.190 21.872 1.00 96.48 150 ASN D N 1
ATOM 10940 C CA . ASN D 2 150 ? -77.399 60.550 22.861 1.00 98.70 150 ASN D CA 1
ATOM 10941 C C . ASN D 2 150 ? -76.507 59.365 23.198 1.00 98.77 150 ASN D C 1
ATOM 10942 O O . ASN D 2 150 ? -75.359 59.552 23.617 1.00 97.21 150 ASN D O 1
ATOM 10944 N N . LEU D 2 151 ? -77.016 58.142 23.036 1.00 96.68 151 LEU D N 1
ATOM 10945 C CA . LEU D 2 151 ? -76.161 56.969 23.161 1.00 93.03 151 LEU D CA 1
ATOM 10946 C C . LEU D 2 151 ? -75.134 56.924 22.035 1.00 97.60 151 LEU D C 1
ATOM 10947 O O . LEU D 2 151 ? -73.924 56.886 22.286 1.00 93.06 151 LEU D O 1
ATOM 10952 N N . ILE D 2 152 ? -75.601 56.937 20.780 1.00 100.29 152 ILE D N 1
ATOM 10953 C CA . ILE D 2 152 ? -74.683 56.833 19.648 1.00 100.18 152 ILE D CA 1
ATOM 10954 C C . ILE D 2 152 ? -73.732 58.024 19.621 1.00 99.11 152 ILE D C 1
ATOM 10955 O O . ILE D 2 152 ? -72.553 57.882 19.276 1.00 103.63 152 ILE D O 1
ATOM 10960 N N . LYS D 2 153 ? -74.219 59.214 19.994 1.00 96.39 153 LYS D N 1
ATOM 10961 C CA . LYS D 2 153 ? -73.327 60.364 20.117 1.00 91.11 153 LYS D CA 1
ATOM 10962 C C . LYS D 2 153 ? -72.250 60.112 21.165 1.00 87.59 153 LYS D C 1
ATOM 10963 O O . LYS D 2 153 ? -71.058 60.297 20.897 1.00 87.19 153 LYS D O 1
ATOM 10969 N N . LEU D 2 154 ? -72.652 59.689 22.369 1.00 85.36 154 LEU D N 1
ATOM 10970 C CA . LEU D 2 154 ? -71.672 59.368 23.404 1.00 82.95 154 LEU D CA 1
ATOM 10971 C C . LEU D 2 154 ? -70.731 58.256 22.950 1.00 82.90 154 LEU D C 1
ATOM 10972 O O . LEU D 2 154 ? -69.520 58.323 23.193 1.00 70.91 154 LEU D O 1
ATOM 10974 N N . TYR D 2 155 ? -71.271 57.223 22.296 1.00 83.94 155 TYR D N 1
ATOM 10975 C CA . TYR D 2 155 ? -70.430 56.194 21.690 1.00 79.23 155 TYR D CA 1
ATOM 10976 C C . TYR D 2 155 ? -69.342 56.798 20.813 1.00 84.71 155 TYR D C 1
ATOM 10977 O O . TYR D 2 155 ? -68.166 56.429 20.918 1.00 88.57 155 TYR D O 1
ATOM 10986 N N . ASN D 2 156 ? -69.724 57.727 19.933 1.00 85.38 156 ASN D N 1
ATOM 10987 C CA . ASN D 2 156 ? -68.772 58.309 18.993 1.00 79.36 156 ASN D CA 1
ATOM 10988 C C . ASN D 2 156 ? -67.649 59.052 19.717 1.00 81.47 156 ASN D C 1
ATOM 10989 O O . ASN D 2 156 ? -66.477 58.930 19.340 1.00 86.92 156 ASN D O 1
ATOM 10994 N N . LEU D 2 157 ? -67.977 59.819 20.761 1.00 68.05 157 LEU D N 1
ATOM 10995 C CA . LEU D 2 157 ? -66.935 60.555 21.472 1.00 76.97 157 LEU D CA 1
ATOM 10996 C C . LEU D 2 157 ? -65.912 59.607 22.085 1.00 87.84 157 LEU D C 1
ATOM 10997 O O . LEU D 2 157 ? -64.700 59.818 21.956 1.00 91.64 157 LEU D O 1
ATOM 11002 N N . SER D 2 158 ? -66.382 58.548 22.753 1.00 79.36 158 SER D N 1
ATOM 11003 C CA . SER D 2 158 ? -65.452 57.578 23.321 1.00 80.79 158 SER D CA 1
ATOM 11004 C C . SER D 2 158 ? -64.658 56.882 22.225 1.00 78.69 158 SER D C 1
ATOM 11005 O O . SER D 2 158 ? -63.437 56.732 22.340 1.00 81.73 158 SER D O 1
ATOM 11008 N N . LEU D 2 159 ? -65.328 56.468 21.143 1.00 81.45 159 LEU D N 1
ATOM 11009 C CA . LEU D 2 159 ? -64.604 55.878 20.021 1.00 78.07 159 LEU D CA 1
ATOM 11010 C C . LEU D 2 159 ? -63.552 56.850 19.500 1.00 68.44 159 LEU D C 1
ATOM 11011 O O . LEU D 2 159 ? -62.430 56.451 19.172 1.00 68.39 159 LEU D O 1
ATOM 11016 N N . LEU D 2 160 ? -63.897 58.136 19.425 1.00 72.24 160 LEU D N 1
ATOM 11017 C CA . LEU D 2 160 ? -62.898 59.141 19.084 1.00 70.59 160 LEU D CA 1
ATOM 11018 C C . LEU D 2 160 ? -61.804 59.220 20.142 1.00 67.42 160 LEU D C 1
ATOM 11019 O O . LEU D 2 160 ? -60.613 59.277 19.812 1.00 71.77 160 LEU D O 1
ATOM 11024 N N . GLN D 2 161 ? -62.186 59.222 21.418 1.00 68.35 161 GLN D N 1
ATOM 11025 C CA . GLN D 2 161 ? -61.206 59.390 22.487 1.00 77.55 161 GLN D CA 1
ATOM 11026 C C . GLN D 2 161 ? -60.218 58.233 22.552 1.00 81.24 161 GLN D C 1
ATOM 11027 O O . GLN D 2 161 ? -59.046 58.445 22.883 1.00 82.62 161 GLN D O 1
ATOM 11033 N N . THR D 2 162 ? -60.654 57.014 22.243 1.00 79.21 162 THR D N 1
ATOM 11034 C CA . THR D 2 162 ? -59.757 55.874 22.400 1.00 79.52 162 THR D CA 1
ATOM 11035 C C . THR D 2 162 ? -58.793 55.727 21.231 1.00 81.91 162 THR D C 1
ATOM 11036 O O . THR D 2 162 ? -57.652 55.295 21.433 1.00 94.18 162 THR D O 1
ATOM 11040 N N . THR D 2 163 ? -59.220 56.068 20.012 1.00 74.89 163 THR D N 1
ATOM 11041 C CA . THR D 2 163 ? -58.269 56.122 18.907 1.00 79.54 163 THR D CA 1
ATOM 11042 C C . THR D 2 163 ? -57.220 57.192 19.156 1.00 80.43 163 THR D C 1
ATOM 11043 O O . THR D 2 163 ? -56.032 56.985 18.886 1.00 86.33 163 THR D O 1
ATOM 11047 N N . LEU D 2 164 ? -57.637 58.344 19.676 1.00 79.77 164 LEU D N 1
ATOM 11048 C CA . LEU D 2 164 ? -56.684 59.393 20.002 1.00 81.44 164 LEU D CA 1
ATOM 11049 C C . LEU D 2 164 ? -55.876 59.082 21.250 1.00 77.44 164 LEU D C 1
ATOM 11050 O O . LEU D 2 164 ? -54.868 59.751 21.498 1.00 83.70 164 LEU D O 1
ATOM 11055 N N . PHE D 2 165 ? -56.302 58.106 22.052 1.00 75.22 165 PHE D N 1
ATOM 11056 C CA . PHE D 2 165 ? -55.469 57.665 23.161 1.00 87.88 165 PHE D CA 1
ATOM 11057 C C . PHE D 2 165 ? -54.136 57.135 22.648 1.00 84.05 165 PHE D C 1
ATOM 11058 O O . PHE D 2 165 ? -53.089 57.348 23.272 1.00 90.30 165 PHE D O 1
ATOM 11066 N N . ASN D 2 166 ? -54.157 56.465 21.498 1.00 74.06 166 ASN D N 1
ATOM 11067 C CA . ASN D 2 166 ? -53.011 55.967 20.744 1.00 75.20 166 ASN D CA 1
ATOM 11068 C C . ASN D 2 166 ? -52.231 57.068 20.051 1.00 79.49 166 ASN D C 1
ATOM 11069 O O . ASN D 2 166 ? -51.293 56.737 19.313 1.00 79.50 166 ASN D O 1
ATOM 11074 N N . ALA D 2 167 ? -52.554 58.348 20.228 1.00 80.01 167 ALA D N 1
ATOM 11075 C CA . ALA D 2 167 ? -51.966 59.390 19.397 1.00 80.10 167 ALA D CA 1
ATOM 11076 C C . ALA D 2 167 ? -50.587 59.783 19.903 1.00 77.06 167 ALA D C 1
ATOM 11077 O O . ALA D 2 167 ? -50.404 60.073 21.089 1.00 69.02 167 ALA D O 1
ATOM 11079 N N . LEU D 2 168 ? -49.613 59.778 18.995 1.00 77.45 168 LEU D N 1
ATOM 11080 C CA . LEU D 2 168 ? -48.328 60.394 19.293 1.00 81.03 168 LEU D CA 1
ATOM 11081 C C . LEU D 2 168 ? -48.493 61.885 19.523 1.00 79.98 168 LEU D C 1
ATOM 11082 O O . LEU D 2 168 ? -47.898 62.453 20.447 1.00 79.08 168 LEU D O 1
ATOM 11087 N N . ARG D 2 169 ? -49.308 62.530 18.694 1.00 81.03 169 ARG D N 1
ATOM 11088 C CA . ARG D 2 169 ? -49.426 63.976 18.696 1.00 70.48 169 ARG D CA 1
ATOM 11089 C C . ARG D 2 169 ? -50.728 64.356 18.007 1.00 76.12 169 ARG D C 1
ATOM 11090 O O . ARG D 2 169 ? -51.294 63.576 17.235 1.00 77.23 169 ARG D O 1
ATOM 11098 N N . LEU D 2 170 ? -51.197 65.566 18.304 1.00 80.68 170 LEU D N 1
ATOM 11099 C CA . LEU D 2 170 ? -52.504 66.028 17.841 1.00 71.66 170 LEU D CA 1
ATOM 11100 C C . LEU D 2 170 ? -52.481 67.548 17.772 1.00 73.22 170 LEU D C 1
ATOM 11101 O O . LEU D 2 170 ? -52.394 68.216 18.805 1.00 78.61 170 LEU D O 1
ATOM 11106 N N . THR D 2 171 ? -52.556 68.093 16.567 1.00 71.79 171 THR D N 1
ATOM 11107 C CA . THR D 2 171 ? -52.723 69.522 16.373 1.00 78.12 171 THR D CA 1
ATOM 11108 C C . THR D 2 171 ? -54.142 69.803 15.905 1.00 75.23 171 THR D C 1
ATOM 11109 O O . THR D 2 171 ? -54.743 69.007 15.174 1.00 73.26 171 THR D O 1
ATOM 11113 N N . PHE D 2 172 ? -54.681 70.936 16.342 1.00 69.99 172 PHE D N 1
ATOM 11114 C CA . PHE D 2 172 ? -55.997 71.338 15.887 1.00 69.80 172 PHE D CA 1
ATOM 11115 C C . PHE D 2 172 ? -56.032 72.845 15.698 1.00 63.02 172 PHE D C 1
ATOM 11116 O O . PHE D 2 172 ? -55.112 73.576 16.080 1.00 60.98 172 PHE D O 1
ATOM 11124 N N . TRP D 2 173 ? -57.097 73.282 15.038 1.00 70.05 173 TRP D N 1
ATOM 11125 C CA . TRP D 2 173 ? -57.439 74.680 14.848 1.00 67.27 173 TRP D CA 1
ATOM 11126 C C . TRP D 2 173 ? -58.889 74.860 15.264 1.00 73.58 173 TRP D C 1
ATOM 11127 O O . TRP D 2 173 ? -59.742 74.047 14.905 1.00 73.66 173 TRP D O 1
ATOM 11138 N N . ALA D 2 174 ? -59.170 75.915 16.025 1.00 74.48 174 ALA D N 1
ATOM 11139 C CA . ALA D 2 174 ? -60.505 76.150 16.561 1.00 73.30 174 ALA D CA 1
ATOM 11140 C C . ALA D 2 174 ? -60.974 77.541 16.168 1.00 73.92 174 ALA D C 1
ATOM 11141 O O . ALA D 2 174 ? -60.228 78.514 16.315 1.00 82.53 174 ALA D O 1
ATOM 11143 N N . SER D 2 175 ? -62.212 77.629 15.675 1.00 71.88 175 SER D N 1
ATOM 11144 C CA . SER D 2 175 ? -62.746 78.910 15.222 1.00 77.11 175 SER D CA 1
ATOM 11145 C C . SER D 2 175 ? -62.900 79.892 16.379 1.00 82.66 175 SER D C 1
ATOM 11146 O O . SER D 2 175 ? -62.358 81.002 16.344 1.00 82.91 175 SER D O 1
ATOM 11149 N N . ASP D 2 176 ? -63.642 79.508 17.410 1.00 82.34 176 ASP D N 1
ATOM 11150 C CA . ASP D 2 176 ? -63.897 80.410 18.525 1.00 84.79 176 ASP D CA 1
ATOM 11151 C C . ASP D 2 176 ? -63.483 79.751 19.840 1.00 85.89 176 ASP D C 1
ATOM 11152 O O . ASP D 2 176 ? -62.881 78.671 19.865 1.00 89.19 176 ASP D O 1
ATOM 11157 N N . ARG D 2 177 ? -63.822 80.421 20.939 1.00 87.20 177 ARG D N 1
ATOM 11158 C CA . ARG D 2 177 ? -63.776 79.837 22.282 1.00 91.06 177 ARG D CA 1
ATOM 11159 C C . ARG D 2 177 ? -62.353 79.476 22.709 1.00 87.93 177 ARG D C 1
ATOM 11160 O O . ARG D 2 177 ? -62.132 78.493 23.418 1.00 79.11 177 ARG D O 1
ATOM 11168 N N . HIS D 2 178 ? -61.380 80.290 22.291 1.00 87.17 178 HIS D N 1
ATOM 11169 C CA . HIS D 2 178 ? -59.984 79.995 22.604 1.00 87.67 178 HIS D CA 1
ATOM 11170 C C . HIS D 2 178 ? -59.732 80.012 24.107 1.00 87.32 178 HIS D C 1
ATOM 11171 O O . HIS D 2 178 ? -59.089 79.102 24.643 1.00 81.30 178 HIS D O 1
ATOM 11178 N N . LYS D 2 179 ? -60.231 81.041 24.801 1.00 90.64 179 LYS D N 1
ATOM 11179 C CA . LYS D 2 179 ? -60.061 81.129 26.250 1.00 91.36 179 LYS D CA 1
ATOM 11180 C C . LYS D 2 179 ? -60.569 79.870 26.939 1.00 77.67 179 LYS D C 1
ATOM 11181 O O . LYS D 2 179 ? -59.871 79.273 27.766 1.00 80.26 179 LYS D O 1
ATOM 11183 N N . GLU D 2 180 ? -61.786 79.447 26.594 1.00 78.50 180 GLU D N 1
ATOM 11184 C CA . GLU D 2 180 ? -62.360 78.233 27.161 1.00 81.56 180 GLU D CA 1
ATOM 11185 C C . GLU D 2 180 ? -61.504 77.011 26.841 1.00 84.77 180 GLU D C 1
ATOM 11186 O O . GLU D 2 180 ? -61.287 76.150 27.703 1.00 84.64 180 GLU D O 1
ATOM 11192 N N . ILE D 2 181 ? -61.014 76.916 25.602 1.00 93.08 181 ILE D N 1
ATOM 11193 C CA . ILE D 2 181 ? -60.126 75.815 25.230 1.00 92.30 181 ILE D CA 1
ATOM 11194 C C . ILE D 2 181 ? -58.866 75.830 26.085 1.00 93.42 181 ILE D C 1
ATOM 11195 O O . ILE D 2 181 ? -58.474 74.809 26.661 1.00 94.07 181 ILE D O 1
ATOM 11200 N N . PHE D 2 182 ? -58.207 76.989 26.165 1.00 90.94 182 PHE D N 1
ATOM 11201 C CA . PHE D 2 182 ? -56.929 77.090 26.867 1.00 90.13 182 PHE D CA 1
ATOM 11202 C C . PHE D 2 182 ? -57.042 76.631 28.316 1.00 91.57 182 PHE D C 1
ATOM 11203 O O . PHE D 2 182 ? -56.187 75.886 28.810 1.00 82.57 182 PHE D O 1
ATOM 11211 N N . ARG D 2 183 ? -58.082 77.088 29.016 1.00 87.26 183 ARG D N 1
ATOM 11212 C CA . ARG D 2 183 ? -58.310 76.672 30.396 1.00 87.59 183 ARG D CA 1
ATOM 11213 C C . ARG D 2 183 ? -58.328 75.155 30.522 1.00 92.21 183 ARG D C 1
ATOM 11214 O O . ARG D 2 183 ? -57.584 74.576 31.323 1.00 89.95 183 ARG D O 1
ATOM 11216 N N . SER D 2 184 ? -59.164 74.494 29.716 1.00 95.33 184 SER D N 1
ATOM 11217 C CA . SER D 2 184 ? -59.274 73.042 29.772 1.00 91.75 184 SER D CA 1
ATOM 11218 C C . SER D 2 184 ? -57.950 72.350 29.482 1.00 92.41 184 SER D C 1
ATOM 11219 O O . SER D 2 184 ? -57.774 71.194 29.873 1.00 88.32 184 SER D O 1
ATOM 11222 N N . ILE D 2 185 ? -57.011 73.027 28.818 1.00 93.80 185 ILE D N 1
ATOM 11223 C CA . ILE D 2 185 ? -55.721 72.405 28.535 1.00 93.62 185 ILE D CA 1
ATOM 11224 C C . ILE D 2 185 ? -54.841 72.397 29.781 1.00 94.38 185 ILE D C 1
ATOM 11225 O O . ILE D 2 185 ? -54.143 71.412 30.056 1.00 94.37 185 ILE D O 1
ATOM 11230 N N . LYS D 2 186 ? -54.862 73.484 30.560 1.00 99.08 186 LYS D N 1
ATOM 11231 C CA . LYS D 2 186 ? -54.007 73.557 31.743 1.00 91.85 186 LYS D CA 1
ATOM 11232 C C . LYS D 2 186 ? -54.605 72.791 32.921 1.00 89.67 186 LYS D C 1
ATOM 11233 O O . LYS D 2 186 ? -53.876 72.107 33.648 1.00 87.40 186 LYS D O 1
ATOM 11239 N N . ARG D 2 187 ? -55.923 72.899 33.133 1.00 96.80 187 ARG D N 1
ATOM 11240 C CA . ARG D 2 187 ? -56.563 72.118 34.191 1.00 100.11 187 ARG D CA 1
ATOM 11241 C C . ARG D 2 187 ? -56.369 70.625 33.969 1.00 97.33 187 ARG D C 1
ATOM 11242 O O . ARG D 2 187 ? -56.328 69.850 34.933 1.00 103.17 187 ARG D O 1
ATOM 11250 N N . LEU D 2 188 ? -56.248 70.208 32.709 1.00 95.83 188 LEU D N 1
ATOM 11251 C CA . LEU D 2 188 ? -55.878 68.842 32.371 1.00 91.47 188 LEU D CA 1
ATOM 11252 C C . LEU D 2 188 ? -54.372 68.616 32.398 1.00 88.23 188 LEU D C 1
ATOM 11253 O O . LEU D 2 188 ? -53.936 67.465 32.299 1.00 87.45 188 LEU D O 1
ATOM 11258 N N . GLY D 2 189 ? -53.575 69.675 32.535 1.00 90.22 189 GLY D N 1
ATOM 11259 C CA . GLY D 2 189 ? -52.131 69.543 32.606 1.00 91.70 189 GLY D CA 1
ATOM 11260 C C . GLY D 2 189 ? -51.524 68.808 31.429 1.00 94.59 189 GLY D C 1
ATOM 11261 O O . GLY D 2 189 ? -50.755 67.858 31.609 1.00 96.61 189 GLY D O 1
ATOM 11262 N N . LEU D 2 190 ? -51.869 69.232 30.218 1.00 87.52 190 LEU D N 1
ATOM 11263 C CA . LEU D 2 190 ? -51.353 68.617 29.005 1.00 81.33 190 LEU D CA 1
ATOM 11264 C C . LEU D 2 190 ? -50.152 69.392 28.476 1.00 83.55 190 LEU D C 1
ATOM 11265 O O . LEU D 2 190 ? -49.930 70.557 28.819 1.00 80.75 190 LEU D O 1
ATOM 11270 N N . MET D 2 191 ? -49.410 68.752 27.574 1.00 77.28 191 MET D N 1
ATOM 11271 C CA . MET D 2 191 ? -48.288 69.411 26.920 1.00 80.92 191 MET D CA 1
ATOM 11272 C C . MET D 2 191 ? -48.778 70.112 25.660 1.00 83.57 191 MET D C 1
ATOM 11273 O O . MET D 2 191 ? -49.515 69.523 24.869 1.00 89.68 191 MET D O 1
ATOM 11278 N N . TYR D 2 192 ? -48.367 71.367 25.470 1.00 80.34 192 TYR D N 1
ATOM 11279 C CA . TYR D 2 192 ? -48.948 72.161 24.398 1.00 78.06 192 TYR D CA 1
ATOM 11280 C C . TYR D 2 192 ? -47.861 73.002 23.750 1.00 88.28 192 TYR D C 1
ATOM 11281 O O . TYR D 2 192 ? -46.808 73.266 24.341 1.00 87.95 192 TYR D O 1
ATOM 11290 N N . GLU D 2 193 ? -48.157 73.469 22.536 1.00 99.59 193 GLU D N 1
ATOM 11291 C CA . GLU D 2 193 ? -47.371 74.471 21.835 1.00 93.45 193 GLU D CA 1
ATOM 11292 C C . GLU D 2 193 ? -48.346 75.328 21.048 1.00 81.79 193 GLU D C 1
ATOM 11293 O O . GLU D 2 193 ? -49.291 74.791 20.460 1.00 78.44 193 GLU D O 1
ATOM 11299 N N . LEU D 2 194 ? -48.129 76.647 21.046 1.00 88.26 194 LEU D N 1
ATOM 11300 C CA . LEU D 2 194 ? -48.983 77.573 20.311 1.00 88.86 194 LEU D CA 1
ATOM 11301 C C . LEU D 2 194 ? -48.173 78.336 19.271 1.00 91.83 194 LEU D C 1
ATOM 11302 O O . LEU D 2 194 ? -47.097 78.866 19.577 1.00 95.17 194 LEU D O 1
ATOM 11307 N N . TYR D 2 195 ? -48.704 78.400 18.050 1.00 96.23 195 TYR D N 1
ATOM 11308 C CA . TYR D 2 195 ? -48.077 79.122 16.953 1.00 96.11 195 TYR D CA 1
ATOM 11309 C C . TYR D 2 195 ? -49.151 79.653 16.012 1.00 90.98 195 TYR D C 1
ATOM 11310 O O . TYR D 2 195 ? -50.250 79.098 15.917 1.00 89.04 195 TYR D O 1
ATOM 11319 N N . GLU D 2 196 ? -48.826 80.758 15.342 1.00 93.24 196 GLU D N 1
ATOM 11320 C CA . GLU D 2 196 ? -49.749 81.485 14.481 1.00 89.07 196 GLU D CA 1
ATOM 11321 C C . GLU D 2 196 ? -49.502 81.148 13.014 1.00 100.36 196 GLU D C 1
ATOM 11322 O O . GLU D 2 196 ? -48.362 80.945 12.589 1.00 98.57 196 GLU D O 1
ATOM 11325 N N . ASP D 2 197 ? -50.587 81.101 12.241 1.00 101.24 197 ASP D N 1
ATOM 11326 C CA . ASP D 2 197 ? -50.539 80.854 10.799 1.00 107.02 197 ASP D CA 1
ATOM 11327 C C . ASP D 2 197 ? -51.254 81.990 10.072 1.00 103.96 197 ASP D C 1
ATOM 11328 O O . ASP D 2 197 ? -52.467 81.933 9.862 1.00 103.53 197 ASP D O 1
ATOM 11333 N N . SER D 2 198 ? -50.487 83.006 9.667 1.00 103.42 198 SER D N 1
ATOM 11334 C CA . SER D 2 198 ? -50.968 84.082 8.793 1.00 105.68 198 SER D CA 1
ATOM 11335 C C . SER D 2 198 ? -52.248 84.727 9.323 1.00 108.58 198 SER D C 1
ATOM 11336 O O . SER D 2 198 ? -53.056 85.263 8.558 1.00 121.17 198 SER D O 1
ATOM 11339 N N . GLY D 2 199 ? -52.442 84.682 10.638 1.00 102.39 199 GLY D N 1
ATOM 11340 C CA . GLY D 2 199 ? -53.662 85.164 11.260 1.00 104.02 199 GLY D CA 1
ATOM 11341 C C . GLY D 2 199 ? -54.486 84.085 11.928 1.00 101.85 199 GLY D C 1
ATOM 11342 O O . GLY D 2 199 ? -55.514 84.404 12.541 1.00 105.85 199 GLY D O 1
ATOM 11343 N N . ARG D 2 200 ? -54.086 82.821 11.844 1.00 96.72 200 ARG D N 1
ATOM 11344 C CA . ARG D 2 200 ? -54.823 81.706 12.419 1.00 99.55 200 ARG D CA 1
ATOM 11345 C C . ARG D 2 200 ? -54.024 81.099 13.564 1.00 106.28 200 ARG D C 1
ATOM 11346 O O . ARG D 2 200 ? -52.789 81.055 13.515 1.00 95.48 200 ARG D O 1
ATOM 11354 N N . LEU D 2 201 ? -54.725 80.637 14.596 1.00 97.14 201 LEU D N 1
ATOM 11355 C CA . LEU D 2 201 ? -54.075 80.089 15.779 1.00 77.00 201 LEU D CA 1
ATOM 11356 C C . LEU D 2 201 ? -54.032 78.570 15.692 1.00 74.16 201 LEU D C 1
ATOM 11357 O O . LEU D 2 201 ? -55.068 77.917 15.525 1.00 89.20 201 LEU D O 1
ATOM 11362 N N . MET D 2 202 ? -52.831 78.021 15.829 1.00 83.75 202 MET D N 1
ATOM 11363 C CA . MET D 2 202 ? -52.570 76.592 15.778 1.00 80.13 202 MET D CA 1
ATOM 11364 C C . MET D 2 202 ? -52.134 76.122 17.158 1.00 85.68 202 MET D C 1
ATOM 11365 O O . MET D 2 202 ? -51.326 76.784 17.818 1.00 94.59 202 MET D O 1
ATOM 11370 N N . VAL D 2 203 ? -52.669 74.986 17.596 1.00 75.26 203 VAL D N 1
ATOM 11371 C CA . VAL D 2 203 ? -52.332 74.413 18.895 1.00 67.86 203 VAL D CA 1
ATOM 11372 C C . VAL D 2 203 ? -52.025 72.929 18.732 1.00 66.43 203 VAL D C 1
ATOM 11373 O O . VAL D 2 203 ? -52.871 72.153 18.269 1.00 69.67 203 VAL D O 1
ATOM 11377 N N . GLU D 2 204 ? -50.811 72.549 19.112 1.00 71.31 204 GLU D N 1
ATOM 11378 C CA . GLU D 2 204 ? -50.288 71.193 19.029 1.00 72.00 204 GLU D CA 1
ATOM 11379 C C . GLU D 2 204 ? -50.182 70.637 20.440 1.00 75.07 204 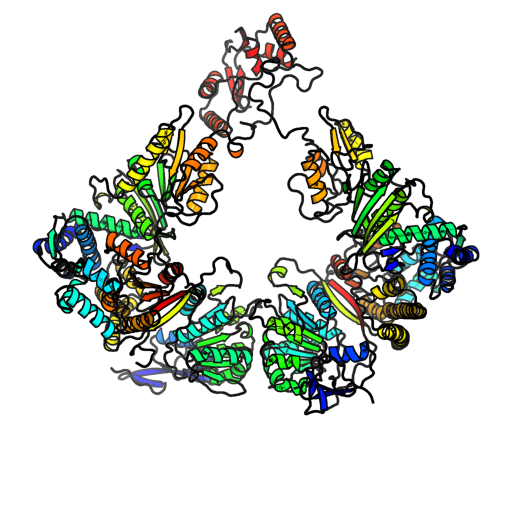GLU D C 1
ATOM 11380 O O . GLU D 2 204 ? -49.516 71.235 21.292 1.00 86.63 204 GLU D O 1
ATOM 11386 N N . VAL D 2 205 ? -50.842 69.511 20.697 1.00 67.87 205 VAL D N 1
ATOM 11387 C CA . VAL D 2 205 ? -50.850 68.914 22.027 1.00 71.47 205 VAL D CA 1
ATOM 11388 C C . VAL D 2 205 ? -50.300 67.496 21.936 1.00 69.66 205 VAL D C 1
ATOM 11389 O O . VAL D 2 205 ? -50.784 66.674 21.148 1.00 65.24 205 VAL D O 1
ATOM 11393 N N . THR D 2 206 ? -49.269 67.235 22.733 1.00 73.99 206 THR D N 1
ATOM 11394 C CA . THR D 2 206 ? -48.595 65.945 22.766 1.00 75.64 206 THR D CA 1
ATOM 11395 C C . THR D 2 206 ? -49.545 64.842 23.226 1.00 76.86 206 THR D C 1
ATOM 11396 O O . THR D 2 206 ? -50.413 65.068 24.069 1.00 83.89 206 THR D O 1
ATOM 11400 N N . GLY D 2 207 ? -49.388 63.640 22.656 1.00 73.93 207 GLY D N 1
ATOM 11401 C CA . GLY D 2 207 ? -50.235 62.514 22.986 1.00 77.47 207 GLY D CA 1
ATOM 11402 C C . GLY D 2 207 ? -49.564 61.510 23.921 1.00 91.85 207 GLY D C 1
ATOM 11403 O O . GLY D 2 207 ? -48.371 61.577 24.203 1.00 92.52 207 GLY D O 1
ATOM 11404 N N . ALA D 2 208 ? -50.374 60.563 24.410 1.00 93.02 208 ALA D N 1
ATOM 11405 C CA . ALA D 2 208 ? -49.868 59.595 25.382 1.00 87.25 208 ALA D CA 1
ATOM 11406 C C . ALA D 2 208 ? -48.838 58.659 24.762 1.00 86.81 208 ALA D C 1
ATOM 11407 O O . ALA D 2 208 ? -47.873 58.264 25.426 1.00 98.52 208 ALA D O 1
ATOM 11409 N N . ALA D 2 209 ? -49.015 58.301 23.490 1.00 89.57 209 ALA D N 1
ATOM 11410 C CA . ALA D 2 209 ? -48.171 57.297 22.850 1.00 90.99 209 ALA D CA 1
ATOM 11411 C C . ALA D 2 209 ? -46.738 57.761 22.612 1.00 93.72 209 ALA D C 1
ATOM 11412 O O . ALA D 2 209 ? -45.938 56.975 22.093 1.00 98.52 209 ALA D O 1
ATOM 11414 N N . THR D 2 210 ? -46.382 58.997 22.959 1.00 93.16 210 THR D N 1
ATOM 11415 C CA . THR D 2 210 ? -44.987 59.422 22.951 1.00 97.86 210 THR D CA 1
ATOM 11416 C C . THR D 2 210 ? -44.406 59.603 24.345 1.00 98.33 210 THR D C 1
ATOM 11417 O O . THR D 2 210 ? -43.190 59.492 24.510 1.00 94.28 210 THR D O 1
ATOM 11421 N N . LEU D 2 211 ? -45.242 59.863 25.348 1.00 101.42 211 LEU D N 1
ATOM 11422 C CA . LEU D 2 211 ? -44.775 59.945 26.723 1.00 102.83 211 LEU D CA 1
ATOM 11423 C C . LEU D 2 211 ? -44.547 58.545 27.284 1.00 118.98 211 LEU D C 1
ATOM 11424 O O . LEU D 2 211 ? -45.111 57.556 26.808 1.00 120.08 211 LEU D O 1
ATOM 11426 N N . LEU D 2 212 ? -43.701 58.467 28.310 1.00 132.92 212 LEU D N 1
ATOM 11427 C CA . LEU D 2 212 ? -43.248 57.190 28.846 1.00 123.77 212 LEU D CA 1
ATOM 11428 C C . LEU D 2 212 ? -43.843 56.862 30.207 1.00 119.40 212 LEU D C 1
ATOM 11429 O O . LEU D 2 212 ? -44.363 55.760 30.406 1.00 120.03 212 LEU D O 1
ATOM 11431 N N . LYS D 2 213 ? -43.770 57.784 31.160 1.00 123.47 213 LYS D N 1
ATOM 11432 C CA . LYS D 2 213 ? -44.307 57.565 32.494 1.00 122.22 213 LYS D CA 1
ATOM 11433 C C . LYS D 2 213 ? -45.678 58.215 32.615 1.00 131.34 213 LYS D C 1
ATOM 11434 O O . LYS D 2 213 ? -45.880 59.352 32.174 1.00 129.73 213 LYS D O 1
ATOM 11436 N N . MET D 2 214 ? -46.612 57.478 33.221 1.00 129.84 214 MET D N 1
ATOM 11437 C CA . MET D 2 214 ? -47.995 57.917 33.428 1.00 131.66 214 MET D CA 1
ATOM 11438 C C . MET D 2 214 ? -48.744 58.042 32.098 1.00 129.49 214 MET D C 1
ATOM 11439 O O . MET D 2 214 ? -49.364 59.065 31.802 1.00 132.55 214 MET D O 1
ATOM 11444 N N . THR D 2 215 ? -48.709 56.961 31.310 1.00 120.44 215 THR D N 1
ATOM 11445 C CA . THR D 2 215 ? -49.296 56.978 29.973 1.00 118.84 215 THR D CA 1
ATOM 11446 C C . THR D 2 215 ? -50.822 56.984 30.027 1.00 114.93 215 THR D C 1
ATOM 11447 O O . THR D 2 215 ? -51.468 57.784 29.341 1.00 116.33 215 THR D O 1
ATOM 11451 N N . ARG D 2 216 ? -51.421 56.097 30.829 1.00 117.81 216 ARG D N 1
ATOM 11452 C CA . ARG D 2 216 ? -52.880 56.055 30.889 1.00 115.53 216 ARG D CA 1
ATOM 11453 C C . ARG D 2 216 ? -53.452 57.283 31.590 1.00 112.59 216 ARG D C 1
ATOM 11454 O O . ARG D 2 216 ? -54.582 57.692 31.298 1.00 120.01 216 ARG D O 1
ATOM 11462 N N . LYS D 2 217 ? -52.690 57.887 32.505 1.00 101.97 217 LYS D N 1
ATOM 11463 C CA . LYS D 2 217 ? -53.143 59.112 33.155 1.00 107.48 217 LYS D CA 1
ATOM 11464 C C . LYS D 2 217 ? -53.140 60.281 32.178 1.00 107.08 217 LYS D C 1
ATOM 11465 O O . LYS D 2 217 ? -54.107 61.049 32.109 1.00 102.89 217 LYS D O 1
ATOM 11467 N N . TYR D 2 218 ? -52.052 60.432 31.416 1.00 98.88 218 TYR D N 1
ATOM 11468 C CA . TYR D 2 218 ? -51.990 61.494 30.416 1.00 96.68 218 TYR D CA 1
ATOM 11469 C C . TYR D 2 218 ? -53.045 61.285 29.338 1.00 94.89 218 TYR D C 1
ATOM 11470 O O . TYR D 2 218 ? -53.667 62.248 28.874 1.00 94.57 218 TYR D O 1
ATOM 11479 N N . GLY D 2 219 ? -53.274 60.029 28.944 1.00 91.37 219 GLY D N 1
ATOM 11480 C CA . GLY D 2 219 ? -54.283 59.744 27.940 1.00 93.19 219 GLY D CA 1
ATOM 11481 C C . GLY D 2 219 ? -55.694 60.021 28.414 1.00 92.82 219 GLY D C 1
ATOM 11482 O O . GLY D 2 219 ? -56.559 60.389 27.614 1.00 101.72 219 GLY D O 1
ATOM 11483 N N . VAL D 2 220 ? -55.954 59.839 29.709 1.00 86.46 220 VAL D N 1
ATOM 11484 C CA . VAL D 2 220 ? -57.253 60.222 30.250 1.00 91.04 220 VAL D CA 1
ATOM 11485 C C . VAL D 2 220 ? -57.446 61.727 30.124 1.00 97.87 220 VAL D C 1
ATOM 11486 O O . VAL D 2 220 ? -58.508 62.201 29.705 1.00 106.11 220 VAL D O 1
ATOM 11488 N N . SER D 2 221 ? -56.415 62.503 30.465 1.00 86.75 221 SER D N 1
ATOM 11489 C CA . SER D 2 221 ? -56.494 63.951 30.294 1.00 91.40 221 SER D CA 1
ATOM 11490 C C . SER D 2 221 ? -56.460 64.333 28.819 1.00 92.31 221 SER D C 1
ATOM 11491 O O . SER D 2 221 ? -57.135 65.281 28.403 1.00 101.20 221 SER D O 1
ATOM 11494 N N . PHE D 2 222 ? -55.674 63.609 28.018 1.00 91.92 222 PHE D N 1
ATOM 11495 C CA . PHE D 2 222 ? -55.646 63.841 26.577 1.00 88.81 222 PHE D CA 1
ATOM 11496 C C . PHE D 2 222 ? -57.035 63.679 25.971 1.00 86.51 222 PHE D C 1
ATOM 11497 O O . PHE D 2 222 ? -57.537 64.578 25.287 1.00 91.82 222 PHE D O 1
ATOM 11505 N N . ALA D 2 223 ? -57.683 62.544 26.233 1.00 88.00 223 ALA D N 1
ATOM 11506 C CA . ALA D 2 223 ? -59.012 62.284 25.695 1.00 90.55 223 ALA D CA 1
ATOM 11507 C C . ALA D 2 223 ? -60.073 63.230 26.250 1.00 92.45 223 ALA D C 1
ATOM 11508 O O . ALA D 2 223 ? -61.091 63.456 25.586 1.00 85.52 223 ALA D O 1
ATOM 11510 N N . LYS D 2 224 ? -59.874 63.778 27.448 1.00 91.30 224 LYS D N 1
ATOM 11511 C CA . LYS D 2 224 ? -60.853 64.702 28.009 1.00 90.83 224 LYS D CA 1
ATOM 11512 C C . LYS D 2 224 ? -60.693 66.129 27.498 1.00 91.03 224 LYS D C 1
ATOM 11513 O O . LYS D 2 224 ? -61.500 66.990 27.864 1.00 98.38 224 LYS D O 1
ATOM 11519 N N . LEU D 2 225 ? -59.683 66.407 26.673 1.00 88.14 225 LEU D N 1
ATOM 11520 C CA . LEU D 2 225 ? -59.619 67.684 25.968 1.00 79.24 225 LEU D CA 1
ATOM 11521 C C . LEU D 2 225 ? -60.559 67.734 24.773 1.00 78.26 225 LEU D C 1
ATOM 11522 O O . LEU D 2 225 ? -60.984 68.825 24.379 1.00 73.65 225 LEU D O 1
ATOM 11527 N N . ILE D 2 226 ? -60.908 66.579 24.217 1.00 80.54 226 ILE D N 1
ATOM 11528 C CA . ILE D 2 226 ? -61.616 66.478 22.943 1.00 72.89 226 ILE D CA 1
ATOM 11529 C C . ILE D 2 226 ? -62.955 67.214 22.975 1.00 81.57 226 ILE D C 1
ATOM 11530 O O . ILE D 2 226 ? -63.172 68.087 22.124 1.00 80.79 226 ILE D O 1
ATOM 11535 N N . PRO D 2 227 ? -63.879 66.924 23.904 1.00 82.03 227 PRO D N 1
ATOM 11536 C CA . PRO D 2 227 ? -65.186 67.605 23.854 1.00 73.81 227 PRO D CA 1
ATOM 11537 C C . PRO D 2 227 ? -65.086 69.118 23.917 1.00 71.59 227 PRO D C 1
ATOM 11538 O O . PRO D 2 227 ? -65.992 69.807 23.432 1.00 69.21 227 PRO D O 1
ATOM 11542 N N . TRP D 2 228 ? -64.008 69.658 24.486 1.00 68.08 228 TRP D N 1
ATOM 11543 C CA . TRP D 2 228 ? -63.842 71.106 24.513 1.00 71.20 228 TRP D CA 1
ATOM 11544 C C . TRP D 2 228 ? -63.581 71.654 23.114 1.00 75.45 228 TRP D C 1
ATOM 11545 O O . TRP D 2 228 ? -64.193 72.649 22.707 1.00 75.30 228 TRP D O 1
ATOM 11556 N N . ILE D 2 229 ? -62.676 71.017 22.363 1.00 69.91 229 ILE D N 1
ATOM 11557 C CA . ILE D 2 229 ? -62.411 71.438 20.987 1.00 70.62 229 ILE D CA 1
ATOM 11558 C C . ILE D 2 229 ? -63.693 71.387 20.165 1.00 74.33 229 ILE D C 1
ATOM 11559 O O . ILE D 2 229 ? -64.028 72.328 19.433 1.00 69.77 229 ILE D O 1
ATOM 11564 N N . LEU D 2 230 ? -64.427 70.278 20.275 1.00 64.25 230 LEU D N 1
ATOM 11565 C CA . LEU D 2 230 ? -65.645 70.088 19.497 1.00 69.80 230 LEU D CA 1
ATOM 11566 C C . LEU D 2 230 ? -66.725 71.107 19.836 1.00 79.29 230 LEU D C 1
ATOM 11567 O O . LEU D 2 230 ? -67.674 71.265 19.063 1.00 80.83 230 LEU D O 1
ATOM 11572 N N . ARG D 2 231 ? -66.610 71.798 20.970 1.00 79.82 231 ARG D N 1
ATOM 11573 C CA . ARG D 2 231 ? -67.585 72.817 21.335 1.00 83.85 231 ARG D CA 1
ATOM 11574 C C . ARG D 2 231 ? -67.455 74.088 20.506 1.00 85.65 231 ARG D C 1
ATOM 11575 O O . ARG D 2 231 ? -68.361 74.928 20.547 1.00 96.91 231 ARG D O 1
ATOM 11577 N N . ALA D 2 232 ? -66.370 74.241 19.750 1.00 81.43 232 ALA D N 1
ATOM 11578 C CA . ALA D 2 232 ? -66.160 75.428 18.935 1.00 77.46 232 ALA D CA 1
ATOM 11579 C C . ALA D 2 232 ? -66.991 75.359 17.655 1.00 76.69 232 ALA D C 1
ATOM 11580 O O . ALA D 2 232 ? -67.476 74.296 17.254 1.00 83.15 232 ALA D O 1
ATOM 11582 N N . LYS D 2 233 ? -67.146 76.516 17.006 1.00 78.65 233 LYS D N 1
ATOM 11583 C CA . LYS D 2 233 ? -68.019 76.624 15.839 1.00 77.47 233 LYS D CA 1
ATOM 11584 C C . LYS D 2 233 ? -67.477 75.815 14.664 1.00 79.53 233 LYS D C 1
ATOM 11585 O O . LYS D 2 233 ? -68.125 74.865 14.214 1.00 75.29 233 LYS D O 1
ATOM 11591 N N . ASN D 2 234 ? -66.303 76.174 14.157 1.00 79.08 234 ASN D N 1
ATOM 11592 C CA . ASN D 2 234 ? -65.578 75.299 13.253 1.00 79.27 234 ASN D CA 1
ATOM 11593 C C . ASN D 2 234 ? -64.295 74.818 13.932 1.00 77.83 234 ASN D C 1
ATOM 11594 O O . ASN D 2 234 ? -63.825 75.407 14.913 1.00 76.14 234 ASN D O 1
ATOM 11599 N N . TRP D 2 235 ? -63.744 73.723 13.411 1.00 73.86 235 TRP D N 1
ATOM 11600 C CA . TRP D 2 235 ? -62.491 73.180 13.917 1.00 71.40 235 TRP D CA 1
ATOM 11601 C C . TRP D 2 235 ? -61.983 72.095 12.979 1.00 67.73 235 TRP D C 1
ATOM 11602 O O . TRP D 2 235 ? -62.774 71.382 12.358 1.00 69.32 235 TRP D O 1
ATOM 11613 N N . PHE D 2 236 ? -60.660 71.998 12.870 1.00 68.54 236 PHE D N 1
ATOM 11614 C CA . PHE D 2 236 ? -59.980 70.898 12.198 1.00 75.31 236 PHE D CA 1
ATOM 11615 C C . PHE D 2 236 ? -59.055 70.216 13.192 1.00 73.98 236 PHE D C 1
ATOM 11616 O O . PHE D 2 236 ? -58.288 70.888 13.887 1.00 70.64 236 PHE D O 1
ATOM 11624 N N . ILE D 2 237 ? -59.143 68.890 13.267 1.00 69.31 237 ILE D N 1
ATOM 11625 C CA . ILE D 2 237 ? -58.286 68.077 14.122 1.00 68.59 237 ILE D CA 1
ATOM 11626 C C . ILE D 2 237 ? -57.315 67.259 13.285 1.00 63.22 237 ILE D C 1
ATOM 11627 O O . ILE D 2 237 ? -57.742 66.466 12.439 1.00 72.74 237 ILE D O 1
ATOM 11632 N N . ARG D 2 238 ? -56.014 67.352 13.545 1.00 60.68 238 ARG D N 1
ATOM 11633 C CA . ARG D 2 238 ? -55.103 66.413 12.874 1.00 61.90 238 ARG D CA 1
ATOM 11634 C C . ARG D 2 238 ? -54.157 65.760 13.861 1.00 62.07 238 ARG D C 1
ATOM 11635 O O . ARG D 2 238 ? -53.324 66.433 14.481 1.00 81.10 238 ARG D O 1
ATOM 11643 N N . ALA D 2 239 ? -54.248 64.442 13.932 1.00 62.10 239 ALA D N 1
ATOM 11644 C CA . ALA D 2 239 ? -53.548 63.572 14.862 1.00 74.60 239 ALA D CA 1
ATOM 11645 C C . ALA D 2 239 ? -52.680 62.525 14.185 1.00 72.23 239 ALA D C 1
ATOM 11646 O O . ALA D 2 239 ? -53.105 61.873 13.226 1.00 76.65 239 ALA D O 1
ATOM 11648 N N . GLU D 2 240 ? -51.455 62.395 14.685 1.00 73.03 240 GLU D N 1
ATOM 11649 C CA . GLU D 2 240 ? -50.553 61.305 14.339 1.00 67.33 240 GLU D CA 1
ATOM 11650 C C . GLU D 2 240 ? -50.772 60.179 15.342 1.00 65.69 240 GLU D C 1
ATOM 11651 O O . GLU D 2 240 ? -50.597 60.385 16.546 1.00 75.53 240 GLU D O 1
ATOM 11657 N N . ILE D 2 241 ? -51.177 59.003 14.870 1.00 67.74 241 ILE D N 1
ATOM 11658 C CA . ILE D 2 241 ? -51.424 57.893 15.784 1.00 81.85 241 ILE D CA 1
ATOM 11659 C C . ILE D 2 241 ? -50.593 56.701 15.336 1.00 88.39 241 ILE D C 1
ATOM 11660 O O . ILE D 2 241 ? -50.367 56.491 14.139 1.00 92.21 241 ILE D O 1
ATOM 11665 N N . SER D 2 242 ? -50.140 55.914 16.313 1.00 86.46 242 SER D N 1
ATOM 11666 C CA . SER D 2 242 ? -49.236 54.792 16.075 1.00 88.41 242 SER D CA 1
ATOM 11667 C C . SER D 2 242 ? -49.849 53.516 16.641 1.00 78.16 242 SER D C 1
ATOM 11668 O O . SER D 2 242 ? -49.921 53.342 17.861 1.00 80.09 242 SER D O 1
ATOM 11671 N N . ASP D 2 243 ? -50.298 52.630 15.753 1.00 78.46 243 ASP D N 1
ATOM 11672 C CA . ASP D 2 243 ? -50.679 51.272 16.113 1.00 84.75 243 ASP D CA 1
ATOM 11673 C C . ASP D 2 243 ? -50.088 50.314 15.087 1.00 108.23 243 ASP D C 1
ATOM 11674 O O . ASP D 2 243 ? -49.846 50.690 13.936 1.00 109.53 243 ASP D O 1
ATOM 11679 N N . PHE D 2 244 ? -49.851 49.073 15.526 1.00 116.12 244 PHE D N 1
ATOM 11680 C CA . PHE D 2 244 ? -49.308 47.997 14.692 1.00 118.73 244 PHE D CA 1
ATOM 11681 C C . PHE D 2 244 ? -47.856 48.251 14.295 1.00 126.13 244 PHE D C 1
ATOM 11682 O O . PHE D 2 244 ? -47.443 47.873 13.196 1.00 132.48 244 PHE D O 1
ATOM 11690 N N . ASP D 2 245 ? -47.072 48.871 15.187 1.00 124.06 245 ASP D N 1
ATOM 11691 C CA . ASP D 2 245 ? -45.712 49.312 14.866 1.00 120.69 245 ASP D CA 1
ATOM 11692 C C . ASP D 2 245 ? -45.708 50.069 13.543 1.00 118.18 245 ASP D C 1
ATOM 11693 O O . ASP D 2 245 ? -44.853 49.866 12.677 1.00 118.19 245 ASP D O 1
ATOM 11695 N N . ARG D 2 246 ? -46.692 50.949 13.397 1.00 114.07 246 ARG D N 1
ATOM 11696 C CA . ARG D 2 246 ? -47.092 51.520 12.123 1.00 106.14 246 ARG D CA 1
ATOM 11697 C C . ARG D 2 246 ? -47.721 52.870 12.419 1.00 104.62 246 ARG D C 1
ATOM 11698 O O . ARG D 2 246 ? -48.385 53.036 13.446 1.00 108.41 246 ARG D O 1
ATOM 11706 N N . LEU D 2 247 ? -47.488 53.831 11.535 1.00 103.92 247 LEU D N 1
ATOM 11707 C CA . LEU D 2 247 ? -48.019 55.173 11.709 1.00 89.25 247 LEU D CA 1
ATOM 11708 C C . LEU D 2 247 ? -49.307 55.325 10.917 1.00 92.08 247 LEU D C 1
ATOM 11709 O O . LEU D 2 247 ? -49.434 54.793 9.814 1.00 98.10 247 LEU D O 1
ATOM 11714 N N . TYR D 2 248 ? -50.275 56.037 11.486 1.00 87.77 248 TYR D N 1
ATOM 11715 C CA . TYR D 2 248 ? -51.390 56.512 10.679 1.00 82.73 248 TYR D CA 1
ATOM 11716 C C . TYR D 2 248 ? -51.660 57.986 10.919 1.00 73.56 248 TYR D C 1
ATOM 11717 O O . TYR D 2 248 ? -51.188 58.596 11.883 1.00 76.26 248 TYR D O 1
ATOM 11726 N N . ILE D 2 249 ? -52.433 58.533 9.988 1.00 72.16 249 ILE D N 1
ATOM 11727 C CA . ILE D 2 249 ? -53.042 59.848 10.080 1.00 73.78 249 ILE D CA 1
ATOM 11728 C C . ILE D 2 249 ? -54.507 59.660 10.435 1.00 69.98 249 ILE D C 1
ATOM 11729 O O . ILE D 2 249 ? -55.160 58.730 9.945 1.00 74.93 249 ILE D O 1
ATOM 11734 N N . MET D 2 250 ? -55.026 60.526 11.295 1.00 73.05 250 MET D N 1
ATOM 11735 C CA . MET D 2 250 ? -56.462 60.715 11.411 1.00 76.31 250 MET D CA 1
ATOM 11736 C C . MET D 2 250 ? -56.809 62.182 11.234 1.00 76.41 250 MET D C 1
ATOM 11737 O O . MET D 2 250 ? -56.161 63.063 11.810 1.00 73.88 250 MET D O 1
ATOM 11742 N N . GLU D 2 251 ? -57.837 62.432 10.434 1.00 70.33 251 GLU D N 1
ATOM 11743 C CA . GLU D 2 251 ? -58.341 63.776 10.188 1.00 69.09 251 GLU D CA 1
ATOM 11744 C C . GLU D 2 251 ? -59.855 63.779 10.329 1.00 71.11 251 GLU D C 1
ATOM 11745 O O . GLU D 2 251 ? -60.570 63.177 9.518 1.00 83.00 251 GLU D O 1
ATOM 11751 N N . ILE D 2 252 ? -60.339 64.442 11.369 1.00 74.19 252 ILE D N 1
ATOM 11752 C CA . ILE D 2 252 ? -61.767 64.645 11.551 1.00 80.47 252 ILE D CA 1
ATOM 11753 C C . ILE D 2 252 ? -62.065 66.130 11.420 1.00 74.70 252 ILE D C 1
ATOM 11754 O O . ILE D 2 252 ? -61.210 66.987 11.654 1.00 72.53 252 ILE D O 1
ATOM 11759 N N . ASP D 2 253 ? -63.302 66.423 11.036 1.00 84.20 253 ASP D N 1
ATOM 11760 C CA . ASP D 2 253 ? -63.704 67.761 10.639 1.00 81.71 253 ASP D CA 1
ATOM 11761 C C . ASP D 2 253 ? -65.010 68.135 11.318 1.00 81.01 253 ASP D C 1
ATOM 11762 O O . ASP D 2 253 ? -65.798 67.274 11.715 1.00 82.19 253 ASP D O 1
ATOM 11767 N N . ASP D 2 254 ? -65.233 69.449 11.438 1.00 80.64 254 ASP D N 1
ATOM 11768 C CA . ASP D 2 254 ? -66.468 69.958 12.034 1.00 84.87 254 ASP D CA 1
ATOM 11769 C C . ASP D 2 254 ? -67.707 69.506 11.263 1.00 69.12 254 ASP D C 1
ATOM 11770 O O . ASP D 2 254 ? -68.811 69.551 11.811 1.00 70.25 254 ASP D O 1
ATOM 11775 N N . ARG D 2 255 ? -67.544 69.052 10.017 1.00 76.01 255 ARG D N 1
ATOM 11776 C CA . ARG D 2 255 ? -68.658 68.577 9.213 1.00 78.47 255 ARG D CA 1
ATOM 11777 C C . ARG D 2 255 ? -69.373 67.373 9.811 1.00 71.14 255 ARG D C 1
ATOM 11778 O O . ARG D 2 255 ? -70.388 66.939 9.258 1.00 73.77 255 ARG D O 1
ATOM 11786 N N . ILE D 2 256 ? -68.873 66.823 10.913 1.00 71.36 256 ILE D N 1
ATOM 11787 C CA . ILE D 2 256 ? -69.529 65.706 11.575 1.00 77.87 256 ILE D CA 1
ATOM 11788 C C . ILE D 2 256 ? -69.695 66.020 13.057 1.00 81.00 256 ILE D C 1
ATOM 11789 O O . ILE D 2 256 ? -69.746 65.110 13.892 1.00 76.13 256 ILE D O 1
ATOM 11794 N N . ARG D 2 257 ? -69.777 67.312 13.397 1.00 72.61 257 ARG D N 1
ATOM 11795 C CA . ARG D 2 257 ? -70.017 67.698 14.783 1.00 71.90 257 ARG D CA 1
ATOM 11796 C C . ARG D 2 257 ? -71.343 67.143 15.288 1.00 73.13 257 ARG D C 1
ATOM 11797 O O . ARG D 2 257 ? -71.510 66.912 16.493 1.00 77.91 257 ARG D O 1
ATOM 11805 N N . ASP D 2 258 ? -72.289 66.903 14.382 1.00 83.67 258 ASP D N 1
ATOM 11806 C CA . ASP D 2 258 ? -73.599 66.393 14.763 1.00 94.17 258 ASP D CA 1
ATOM 11807 C C . ASP D 2 258 ? -73.551 64.952 15.250 1.00 90.84 258 ASP D C 1
ATOM 11808 O O . ASP D 2 258 ? -74.559 64.457 15.762 1.00 97.77 258 ASP D O 1
ATOM 11813 N N . LEU D 2 259 ? -72.419 64.273 15.101 1.00 88.93 259 LEU D N 1
ATOM 11814 C CA . LEU D 2 259 ? -72.269 62.894 15.538 1.00 83.51 259 LEU D CA 1
ATOM 11815 C C . LEU D 2 259 ? -71.806 62.779 16.983 1.00 88.02 259 LEU D C 1
ATOM 11816 O O . LEU D 2 259 ? -71.530 61.667 17.443 1.00 87.42 259 LEU D O 1
ATOM 11821 N N . PHE D 2 260 ? -71.723 63.892 17.698 1.00 84.45 260 PHE D N 1
ATOM 11822 C CA . PHE D 2 260 ? -71.227 63.961 19.061 1.00 84.78 260 PHE D CA 1
ATOM 11823 C C . PHE D 2 260 ? -72.203 64.761 19.906 1.00 93.51 260 PHE D C 1
ATOM 11824 O O . PHE D 2 260 ? -72.945 65.599 19.383 1.00 111.29 260 PHE D O 1
ATOM 11832 N N . PRO D 2 261 ? -72.237 64.525 21.211 1.00 92.52 261 PRO D N 1
ATOM 11833 C CA . PRO D 2 261 ? -73.146 65.280 22.075 1.00 99.10 261 PRO D CA 1
ATOM 11834 C C . PRO D 2 261 ? -72.590 66.660 22.399 1.00 107.32 261 PRO D C 1
ATOM 11835 O O . PRO D 2 261 ? -71.442 66.992 22.097 1.00 110.80 261 PRO D O 1
ATOM 11839 N N . ASP D 2 262 ? -73.444 67.474 23.016 1.00 119.11 262 ASP D N 1
ATOM 11840 C CA . ASP D 2 262 ? -72.985 68.690 23.673 1.00 130.86 262 ASP D CA 1
ATOM 11841 C C . ASP D 2 262 ? -74.062 69.178 24.624 1.00 150.47 262 ASP D C 1
ATOM 11842 O O . ASP D 2 262 ? -75.210 69.386 24.217 1.00 156.03 262 ASP D O 1
ATOM 11847 N N . VAL D 2 263 ? -73.680 69.360 25.883 1.00 155.30 263 VAL D N 1
ATOM 11848 C CA . VAL D 2 263 ? -74.440 70.111 26.866 1.00 163.41 263 VAL D CA 1
ATOM 11849 C C . VAL D 2 263 ? -73.453 70.984 27.632 1.00 162.13 263 VAL D C 1
ATOM 11850 O O . VAL D 2 263 ? -72.249 70.976 27.362 1.00 161.50 263 VAL D O 1
ATOM 11854 N N . GLU D 2 264 ? -73.970 71.745 28.593 1.00 173.95 264 GLU D N 1
ATOM 11855 C CA . GLU D 2 264 ? -73.114 72.532 29.467 1.00 171.13 264 GLU D CA 1
ATOM 11856 C C . GLU D 2 264 ? -72.424 71.629 30.484 1.00 173.72 264 GLU D C 1
ATOM 11857 O O . GLU D 2 264 ? -72.965 70.603 30.906 1.00 177.76 264 GLU D O 1
ATOM 11863 N N . GLU D 2 265 ? -71.214 72.017 30.881 1.00 180.67 265 GLU D N 1
ATOM 11864 C CA . GLU D 2 265 ? -70.413 71.170 31.752 1.00 172.97 265 GLU D CA 1
ATOM 11865 C C . GLU D 2 265 ? -69.521 72.028 32.634 1.00 170.01 265 GLU D C 1
ATOM 11866 O O . GLU D 2 265 ? -69.079 73.108 32.233 1.00 151.39 265 GLU D O 1
ATOM 11868 N N . ARG D 2 266 ? -69.257 71.524 33.838 1.00 172.90 266 ARG D N 1
ATOM 11869 C CA . ARG D 2 266 ? -68.397 72.198 34.803 1.00 177.64 266 ARG D CA 1
ATOM 11870 C C . ARG D 2 266 ? -68.198 71.279 36.001 1.00 184.89 266 ARG D C 1
ATOM 11871 O O . ARG D 2 266 ? -68.902 70.279 36.168 1.00 187.45 266 ARG D O 1
ATOM 11873 N N . LEU D 2 267 ? -67.221 71.644 36.833 1.00 185.39 267 LEU D N 1
ATOM 11874 C CA . LEU D 2 267 ? -66.926 70.983 38.107 1.00 188.37 267 LEU D CA 1
ATOM 11875 C C . LEU D 2 267 ? -66.766 69.473 37.936 1.00 189.34 267 LEU D C 1
ATOM 11876 O O . LEU D 2 267 ? -67.464 68.664 38.550 1.00 191.64 267 LEU D O 1
ATOM 11878 N N . SER D 2 268 ? -65.819 69.104 37.079 1.00 193.71 268 SER D N 1
ATOM 11879 C CA . SER D 2 268 ? -65.484 67.699 36.867 1.00 190.70 268 SER D CA 1
ATOM 11880 C C . SER D 2 268 ? -64.018 67.640 36.468 1.00 191.80 268 SER D C 1
ATOM 11881 O O . SER D 2 268 ? -63.662 68.059 35.362 1.00 193.19 268 SER D O 1
ATOM 11884 N N . TYR D 2 269 ? -63.179 67.140 37.374 1.00 193.40 269 TYR D N 1
ATOM 11885 C CA . TYR D 2 269 ? -61.726 67.104 37.229 1.00 188.86 269 TYR D CA 1
ATOM 11886 C C . TYR D 2 269 ? -61.106 68.494 37.184 1.00 189.61 269 TYR D C 1
ATOM 11887 O O . TYR D 2 269 ? -59.897 68.622 36.964 1.00 186.55 269 TYR D O 1
ATOM 11889 N N . ASP D 2 270 ? -61.902 69.543 37.380 1.00 177.31 270 ASP D N 1
ATOM 11890 C CA . ASP D 2 270 ? -61.403 70.906 37.352 1.00 181.83 270 ASP D CA 1
ATOM 11891 C C . ASP D 2 270 ? -61.443 71.578 38.711 1.00 198.87 270 ASP D C 1
ATOM 11892 O O . ASP D 2 270 ? -60.867 72.661 38.868 1.00 191.11 270 ASP D O 1
ATOM 11894 N N . SER D 2 271 ? -62.115 70.972 39.690 1.00 185.89 271 SER D N 1
ATOM 11895 C CA . SER D 2 271 ? -62.084 71.493 41.048 1.00 195.32 271 SER D CA 1
ATOM 11896 C C . SER D 2 271 ? -60.718 71.322 41.693 1.00 198.42 271 SER D C 1
ATOM 11897 O O . SER D 2 271 ? -60.393 72.053 42.633 1.00 204.49 271 SER D O 1
ATOM 11900 N N . THR D 2 272 ? -59.914 70.376 41.207 1.00 215.97 272 THR D N 1
ATOM 11901 C CA . THR D 2 272 ? -58.546 70.253 41.693 1.00 189.55 272 THR D CA 1
ATOM 11902 C C . THR D 2 272 ? -57.660 71.358 41.136 1.00 194.70 272 THR D C 1
ATOM 11903 O O . THR D 2 272 ? -56.722 71.806 41.806 1.00 178.54 272 THR D O 1
ATOM 11907 N N . LEU D 2 273 ? -57.925 71.797 39.906 1.00 188.03 273 LEU D N 1
ATOM 11908 C CA . LEU D 2 273 ? -57.133 72.873 39.329 1.00 189.03 273 LEU D CA 1
ATOM 11909 C C . LEU D 2 273 ? -57.612 74.251 39.763 1.00 192.23 273 LEU D C 1
ATOM 11910 O O . LEU D 2 273 ? -56.850 75.219 39.656 1.00 193.21 273 LEU D O 1
ATOM 11912 N N . GLU D 2 274 ? -58.853 74.363 40.241 1.00 196.57 274 GLU D N 1
ATOM 11913 C CA . GLU D 2 274 ? -59.311 75.622 40.813 1.00 193.30 274 GLU D CA 1
ATOM 11914 C C . GLU D 2 274 ? -58.884 75.772 42.268 1.00 188.62 274 GLU D C 1
ATOM 11915 O O . GLU D 2 274 ? -58.590 76.889 42.708 1.00 192.32 274 GLU D O 1
ATOM 11921 N N . GLU D 2 275 ? -58.841 74.673 43.028 1.00 196.66 275 GLU D N 1
ATOM 11922 C CA . GLU D 2 275 ? -58.312 74.754 44.384 1.00 185.10 275 GLU D CA 1
ATOM 11923 C C . GLU D 2 275 ? -56.800 74.922 44.366 1.00 172.35 275 GLU D C 1
ATOM 11924 O O . GLU D 2 275 ? -56.225 75.489 45.303 1.00 171.17 275 GLU D O 1
ATOM 11930 N N . GLU D 2 276 ? -56.144 74.427 43.314 1.00 171.36 276 GLU D N 1
ATOM 11931 C CA . GLU D 2 276 ? -54.717 74.667 43.132 1.00 172.26 276 GLU D CA 1
ATOM 11932 C C . GLU D 2 276 ? -54.442 76.131 42.827 1.00 188.92 276 GLU D C 1
ATOM 11933 O O . GLU D 2 276 ? -53.476 76.710 43.338 1.00 177.00 276 GLU D O 1
ATOM 11939 N N . PHE D 2 277 ? -55.284 76.745 41.993 1.00 170.07 277 PHE D N 1
ATOM 11940 C CA . PHE D 2 277 ? -55.044 78.109 41.540 1.00 173.23 277 PHE D CA 1
ATOM 11941 C C . PHE D 2 277 ? -55.444 79.137 42.592 1.00 178.62 277 PHE D C 1
ATOM 11942 O O . PHE D 2 277 ? -54.781 80.171 42.732 1.00 180.60 277 PHE D O 1
ATOM 11944 N N . ALA D 2 278 ? -56.519 78.876 43.340 1.00 183.16 278 ALA D N 1
ATOM 11945 C CA . ALA D 2 278 ? -56.964 79.838 44.341 1.00 173.25 278 ALA D CA 1
ATOM 11946 C C . ALA D 2 278 ? -56.039 79.890 45.550 1.00 164.74 278 ALA D C 1
ATOM 11947 O O . ALA D 2 278 ? -56.062 80.881 46.288 1.00 163.95 278 ALA D O 1
ATOM 11949 N N . ARG D 2 279 ? -55.234 78.850 45.773 1.00 160.86 279 ARG D N 1
ATOM 11950 C CA . ARG D 2 279 ? -54.301 78.842 46.893 1.00 164.60 279 ARG D CA 1
ATOM 11951 C C . ARG D 2 279 ? -53.020 79.613 46.592 1.00 164.87 279 ARG D C 1
ATOM 11952 O O . ARG D 2 279 ? -52.315 80.008 47.529 1.00 166.58 279 ARG D O 1
ATOM 11960 N N . LYS D 2 280 ? -52.712 79.861 45.317 1.00 162.37 280 LYS D N 1
ATOM 11961 C CA . LYS D 2 280 ? -51.560 80.689 44.980 1.00 153.47 280 LYS D CA 1
ATOM 11962 C C . LYS D 2 280 ? -51.922 82.162 44.841 1.00 157.97 280 LYS D C 1
ATOM 11963 O O . LYS D 2 280 ? -51.090 83.026 45.139 1.00 160.97 280 LYS D O 1
ATOM 11969 N N . MET D 2 281 ? -53.146 82.473 44.406 1.00 153.89 281 MET D N 1
ATOM 11970 C CA . MET D 2 281 ? -53.574 83.865 44.356 1.00 159.98 281 MET D CA 1
ATOM 11971 C C . MET D 2 281 ? -53.713 84.464 45.747 1.00 175.42 281 MET D C 1
ATOM 11972 O O . MET D 2 281 ? -53.781 85.691 45.880 1.00 177.16 281 MET D O 1
ATOM 11974 N N . GLN D 2 282 ? -53.763 83.625 46.780 1.00 167.88 282 GLN D N 1
ATOM 11975 C CA . GLN D 2 282 ? -53.802 84.085 48.160 1.00 167.15 282 GLN D CA 1
ATOM 11976 C C . GLN D 2 282 ? -52.405 84.162 48.766 1.00 163.84 282 GLN D C 1
ATOM 11977 O O . GLN D 2 282 ? -52.075 85.143 49.439 1.00 167.02 282 GLN D O 1
ATOM 11979 N N . MET D 2 283 ? -51.574 83.140 48.534 1.00 163.07 283 MET D N 1
ATOM 11980 C CA . MET D 2 283 ? -50.220 83.165 49.080 1.00 157.11 283 MET D CA 1
ATOM 11981 C C . MET D 2 283 ? -49.422 84.334 48.515 1.00 160.24 283 MET D C 1
ATOM 11982 O O . MET D 2 283 ? -48.627 84.955 49.230 1.00 154.89 283 MET D O 1
ATOM 11987 N N . LEU D 2 284 ? -49.627 84.654 47.236 1.00 160.70 284 LEU D N 1
ATOM 11988 C CA . LEU D 2 284 ? -48.995 85.806 46.610 1.00 164.07 284 LEU D CA 1
ATOM 11989 C C . LEU D 2 284 ? -49.753 87.100 46.865 1.00 173.78 284 LEU D C 1
ATOM 11990 O O . LEU D 2 284 ? -49.198 88.181 46.638 1.00 179.05 284 LEU D O 1
ATOM 11992 N N . GLY D 2 285 ? -51.005 87.014 47.321 1.00 170.89 285 GLY D N 1
ATOM 11993 C CA . GLY D 2 285 ? -51.733 88.201 47.728 1.00 168.71 285 GLY D CA 1
ATOM 11994 C C . GLY D 2 285 ? -51.151 88.878 48.948 1.00 169.06 285 GLY D C 1
ATOM 11995 O O . GLY D 2 285 ? -51.510 90.023 49.240 1.00 175.75 285 GLY D O 1
ATOM 11996 N N . TYR D 2 286 ? -50.270 88.188 49.677 1.00 167.30 286 TYR D N 1
ATOM 11997 C CA . TYR D 2 286 ? -49.599 88.813 50.810 1.00 163.45 286 TYR D CA 1
ATOM 11998 C C . TYR D 2 286 ? -48.585 89.855 50.356 1.00 163.80 286 TYR D C 1
ATOM 11999 O O . TYR D 2 286 ? -48.305 90.805 51.096 1.00 156.74 286 TYR D O 1
ATOM 12001 N N . GLU D 2 287 ? -48.025 89.705 49.155 1.00 170.46 287 GLU D N 1
ATOM 12002 C CA . GLU D 2 287 ? -47.056 90.671 48.650 1.00 173.18 287 GLU D CA 1
ATOM 12003 C C . GLU D 2 287 ? -47.627 91.590 47.578 1.00 173.34 287 GLU D C 1
ATOM 12004 O O . GLU D 2 287 ? -47.294 92.779 47.550 1.00 180.06 287 GLU D O 1
ATOM 12010 N N . VAL D 2 288 ? -48.478 91.076 46.689 1.00 175.89 288 VAL D N 1
ATOM 12011 C CA . VAL D 2 288 ? -48.917 91.821 45.516 1.00 166.43 288 VAL D CA 1
ATOM 12012 C C . VAL D 2 288 ? -50.253 91.269 45.047 1.00 167.71 288 VAL D C 1
ATOM 12013 O O . VAL D 2 288 ? -50.658 90.163 45.408 1.00 156.52 288 VAL D O 1
ATOM 12015 N N . GLU D 2 289 ? -50.943 92.058 44.233 1.00 164.03 289 GLU D N 1
ATOM 12016 C CA . GLU D 2 289 ? -52.182 91.609 43.623 1.00 163.78 289 GLU D CA 1
ATOM 12017 C C . GLU D 2 289 ? -51.881 90.806 42.362 1.00 172.04 289 GLU D C 1
ATOM 12018 O O . GLU D 2 289 ? -50.910 91.073 41.648 1.00 172.80 289 GLU D O 1
ATOM 12020 N N . ARG D 2 290 ? -52.720 89.806 42.097 1.00 166.66 290 ARG D N 1
ATOM 12021 C CA . ARG D 2 290 ? -52.490 88.876 41.001 1.00 164.06 290 ARG D CA 1
ATOM 12022 C C . ARG D 2 290 ? -53.743 88.729 40.151 1.00 169.55 290 ARG D C 1
ATOM 12023 O O . ARG D 2 290 ? -54.858 89.039 40.579 1.00 172.54 290 ARG D O 1
ATOM 12025 N N . GLU D 2 291 ? -53.536 88.244 38.927 1.00 167.13 291 GLU D N 1
ATOM 12026 C CA . GLU D 2 291 ? -54.619 87.924 38.006 1.00 166.70 291 GLU D CA 1
ATOM 12027 C C . GLU D 2 291 ? -54.671 86.412 37.842 1.00 166.17 291 GLU D C 1
ATOM 12028 O O . GLU D 2 291 ? -53.821 85.835 37.148 1.00 165.00 291 GLU D O 1
ATOM 12030 N N . PRO D 2 292 ? -55.639 85.725 38.457 1.00 175.86 292 PRO D N 1
ATOM 12031 C CA . PRO D 2 292 ? -55.624 84.249 38.458 1.00 165.52 292 PRO D CA 1
ATOM 12032 C C . PRO D 2 292 ? -55.695 83.609 37.078 1.00 153.63 292 PRO D C 1
ATOM 12033 O O . PRO D 2 292 ? -55.458 82.399 36.971 1.00 147.86 292 PRO D O 1
ATOM 12037 N N . ASP D 2 293 ? -56.014 84.367 36.031 1.00 161.33 293 ASP D N 1
ATOM 12038 C CA . ASP D 2 293 ? -56.013 83.845 34.672 1.00 157.60 293 ASP D CA 1
ATOM 12039 C C . ASP D 2 293 ? -55.889 85.027 33.722 1.00 154.83 293 ASP D C 1
ATOM 12040 O O . ASP D 2 293 ? -56.548 86.051 33.916 1.00 161.82 293 ASP D O 1
ATOM 12045 N N . VAL D 2 294 ? -55.044 84.884 32.703 1.00 148.23 294 VAL D N 1
ATOM 12046 C CA . VAL D 2 294 ? -54.628 86.013 31.883 1.00 148.75 294 VAL D CA 1
ATOM 12047 C C . VAL D 2 294 ? -54.895 85.718 30.415 1.00 153.80 294 VAL D C 1
ATOM 12048 O O . VAL D 2 294 ? -54.660 84.601 29.940 1.00 149.39 294 VAL D O 1
ATOM 12052 N N . VAL D 2 295 ? -55.379 86.733 29.703 1.00 153.07 295 VAL D N 1
ATOM 12053 C CA . VAL D 2 295 ? -55.447 86.724 28.246 1.00 151.92 295 VAL D CA 1
ATOM 12054 C C . VAL D 2 295 ? -54.100 87.238 27.749 1.00 151.43 295 VAL D C 1
ATOM 12055 O O . VAL D 2 295 ? -53.853 88.445 27.732 1.00 160.41 295 VAL D O 1
ATOM 12059 N N . LYS D 2 296 ? -53.221 86.322 27.344 1.00 148.66 296 LYS D N 1
ATOM 12060 C CA . LYS D 2 296 ? -51.863 86.714 26.989 1.00 140.56 296 LYS D CA 1
ATOM 12061 C C . LYS D 2 296 ? -51.260 85.693 26.034 1.00 130.71 296 LYS D C 1
ATOM 12062 O O . LYS D 2 296 ? -51.639 84.518 26.028 1.00 110.98 296 LYS D O 1
ATOM 12064 N N . ALA D 2 297 ? -50.305 86.170 25.232 1.00 132.93 297 ALA D N 1
ATOM 12065 C CA . ALA D 2 297 ? -49.571 85.406 24.225 1.00 138.43 297 ALA D CA 1
ATOM 12066 C C . ALA D 2 297 ? -48.510 86.337 23.638 1.00 145.17 297 ALA D C 1
ATOM 12067 O O . ALA D 2 297 ? -48.532 87.550 23.867 1.00 153.24 297 ALA D O 1
ATOM 12069 N N . GLY D 2 298 ? -47.575 85.757 22.876 1.00 149.24 298 GLY D N 1
ATOM 12070 C CA . GLY D 2 298 ? -46.491 86.504 22.261 1.00 141.96 298 GLY D CA 1
ATOM 12071 C C . GLY D 2 298 ? -46.396 86.229 20.771 1.00 152.65 298 GLY D C 1
ATOM 12072 O O . GLY D 2 298 ? -47.402 86.043 20.085 1.00 150.66 298 GLY D O 1
ATOM 12073 N N . LYS D 2 299 ? -45.160 86.231 20.260 1.00 160.53 299 LYS D N 1
ATOM 12074 C CA . LYS D 2 299 ? -44.927 85.839 18.871 1.00 162.17 299 LYS D CA 1
ATOM 12075 C C . LYS D 2 299 ? -45.226 84.357 18.686 1.00 161.93 299 LYS D C 1
ATOM 12076 O O . LYS D 2 299 ? -46.089 83.971 17.888 1.00 160.61 299 LYS D O 1
ATOM 12082 N N . TYR D 2 300 ? -44.494 83.511 19.398 1.00 162.03 300 TYR D N 1
ATOM 12083 C CA . TYR D 2 300 ? -45.029 82.219 19.776 1.00 153.72 300 TYR D CA 1
ATOM 12084 C C . TYR D 2 300 ? -45.830 82.422 21.050 1.00 144.70 300 TYR D C 1
ATOM 12085 O O . TYR D 2 300 ? -45.504 83.276 21.878 1.00 151.21 300 TYR D O 1
ATOM 12094 N N . ALA D 2 301 ? -46.903 81.663 21.194 1.00 129.32 301 ALA D N 1
ATOM 12095 C CA . ALA D 2 301 ? -47.812 81.872 22.306 1.00 126.60 301 ALA D CA 1
ATOM 12096 C C . ALA D 2 301 ? -47.592 80.823 23.387 1.00 125.87 301 ALA D C 1
ATOM 12097 O O . ALA D 2 301 ? -47.337 79.651 23.093 1.00 132.02 301 ALA D O 1
ATOM 12099 N N . PHE D 2 302 ? -47.659 81.268 24.639 1.00 125.75 302 PHE D N 1
ATOM 12100 C CA . PHE D 2 302 ? -47.751 80.395 25.797 1.00 120.39 302 PHE D CA 1
ATOM 12101 C C . PHE D 2 302 ? -48.999 80.783 26.572 1.00 115.75 302 PHE D C 1
ATOM 12102 O O . PHE D 2 302 ? -49.378 81.956 26.612 1.00 116.83 302 PHE D O 1
ATOM 12110 N N . ILE D 2 303 ? -49.648 79.791 27.172 1.00 108.41 303 ILE D N 1
ATOM 12111 C CA . ILE D 2 303 ? -50.879 80.003 27.929 1.00 109.13 303 ILE D CA 1
ATOM 12112 C C . ILE D 2 303 ? -50.490 80.255 29.383 1.00 117.34 303 ILE D C 1
ATOM 12113 O O . ILE D 2 303 ? -50.079 79.307 30.073 1.00 115.39 303 ILE D O 1
ATOM 12118 N N . PRO D 2 304 ? -50.588 81.484 29.880 1.00 120.03 304 PRO D N 1
ATOM 12119 C CA . PRO D 2 304 ? -50.259 81.731 31.284 1.00 116.47 304 PRO D CA 1
ATOM 12120 C C . PRO D 2 304 ? -51.415 81.368 32.200 1.00 126.99 304 PRO D C 1
ATOM 12121 O O . PRO D 2 304 ? -52.585 81.562 31.863 1.00 135.99 304 PRO D O 1
ATOM 12125 N N . ASP D 2 305 ? -51.080 80.840 33.373 1.00 132.74 305 ASP D N 1
ATOM 12126 C CA . ASP D 2 305 ? -52.084 80.608 34.398 1.00 135.70 305 ASP D CA 1
ATOM 12127 C C . ASP D 2 305 ? -51.919 81.514 35.613 1.00 135.32 305 ASP D C 1
ATOM 12128 O O . ASP D 2 305 ? -52.732 81.430 36.538 1.00 128.34 305 ASP D O 1
ATOM 12133 N N . PHE D 2 306 ? -50.912 82.392 35.624 1.00 131.67 306 PHE D N 1
ATOM 12134 C CA . PHE D 2 306 ? -50.781 83.437 36.635 1.00 135.60 306 PHE D CA 1
ATOM 12135 C C . PHE D 2 306 ? -49.978 84.603 36.070 1.00 137.42 306 PHE D C 1
ATOM 12136 O O . PHE D 2 306 ? -49.041 84.398 35.295 1.00 131.86 306 PHE D O 1
ATOM 12144 N N . ALA D 2 307 ? -50.345 85.822 36.470 1.00 141.45 307 ALA D N 1
ATOM 12145 C CA . ALA D 2 307 ? -49.542 87.007 36.186 1.00 153.00 307 ALA D CA 1
ATOM 12146 C C . ALA D 2 307 ? -49.657 88.002 37.327 1.00 163.59 307 ALA D C 1
ATOM 12147 O O . ALA D 2 307 ? -50.766 88.380 37.714 1.00 164.96 307 ALA D O 1
ATOM 12149 N N . VAL D 2 308 ? -48.514 88.439 37.846 1.00 167.25 308 VAL D N 1
ATOM 12150 C CA . VAL D 2 308 ? -48.482 89.417 38.928 1.00 170.84 308 VAL D CA 1
ATOM 12151 C C . VAL D 2 308 ? -48.543 90.814 38.324 1.00 177.78 308 VAL D C 1
ATOM 12152 O O . VAL D 2 308 ? -47.689 91.187 37.513 1.00 181.21 308 VAL D O 1
ATOM 12154 N N . ASN D 2 309 ? -49.553 91.588 38.717 1.00 185.10 309 ASN D N 1
ATOM 12155 C CA . ASN D 2 309 ? -49.830 92.893 38.117 1.00 181.61 309 ASN D CA 1
ATOM 12156 C C . ASN D 2 309 ? -49.164 93.983 38.951 1.00 181.64 309 ASN D C 1
ATOM 12157 O O . ASN D 2 309 ? -49.697 94.406 39.981 1.00 185.22 309 ASN D O 1
ATOM 12159 N N . LEU D 2 310 ? -48.004 94.440 38.494 1.00 190.96 310 LEU D N 1
ATOM 12160 C CA . LEU D 2 310 ? -47.296 95.560 39.093 1.00 193.67 310 LEU D CA 1
ATOM 12161 C C . LEU D 2 310 ? -47.512 96.812 38.250 1.00 203.97 310 LEU D C 1
ATOM 12162 O O . LEU D 2 310 ? -47.819 96.739 37.058 1.00 202.92 310 LEU D O 1
ATOM 12167 N N . GLY D 2 311 ? -47.358 97.974 38.890 1.00 196.34 311 GLY D N 1
ATOM 12168 C CA . GLY D 2 311 ? -47.400 99.220 38.144 1.00 201.03 311 GLY D CA 1
ATOM 12169 C C . GLY D 2 311 ? -46.292 99.323 37.116 1.00 201.42 311 GLY D C 1
ATOM 12170 O O . GLY D 2 311 ? -46.452 99.978 36.081 1.00 202.95 311 GLY D O 1
ATOM 12171 N N . ASP D 2 312 ? -45.160 98.671 37.378 1.00 206.34 312 ASP D N 1
ATOM 12172 C CA . ASP D 2 312 ? -44.042 98.689 36.444 1.00 200.91 312 ASP D CA 1
ATOM 12173 C C . ASP D 2 312 ? -44.329 97.808 35.234 1.00 193.01 312 ASP D C 1
ATOM 12174 O O . ASP D 2 312 ? -44.358 98.282 34.093 1.00 194.55 312 ASP D O 1
ATOM 12179 N N . LYS D 2 313 ? -44.547 96.518 35.469 1.00 188.88 313 LYS D N 1
ATOM 12180 C CA . LYS D 2 313 ? -44.802 95.566 34.399 1.00 175.16 313 LYS D CA 1
ATOM 12181 C C . LYS D 2 313 ? -45.559 94.382 34.984 1.00 178.45 313 LYS D C 1
ATOM 12182 O O . LYS D 2 313 ? -45.858 94.339 36.181 1.00 178.04 313 LYS D O 1
ATOM 12184 N N . LYS D 2 314 ? -45.872 93.421 34.123 1.00 176.73 314 LYS D N 1
ATOM 12185 C CA . LYS D 2 314 ? -46.454 92.151 34.527 1.00 168.27 314 LYS D CA 1
ATOM 12186 C C . LYS D 2 314 ? -45.427 91.039 34.360 1.00 159.38 314 LYS D C 1
ATOM 12187 O O . LYS D 2 314 ? -44.656 91.030 33.394 1.00 159.19 314 LYS D O 1
ATOM 12190 N N . VAL D 2 315 ? -45.413 90.112 35.314 1.00 151.98 315 VAL D N 1
ATOM 12191 C CA . VAL D 2 315 ? -44.560 88.932 35.272 1.00 144.79 315 VAL D CA 1
ATOM 12192 C C . VAL D 2 315 ? -45.452 87.701 35.240 1.00 148.07 315 VAL D C 1
ATOM 12193 O O . VAL D 2 315 ? -46.473 87.645 35.934 1.00 150.36 315 VAL D O 1
ATOM 12195 N N . TYR D 2 316 ? -45.058 86.712 34.444 1.00 148.79 316 TYR D N 1
ATOM 12196 C CA . TYR D 2 316 ? -45.855 85.518 34.209 1.00 134.49 316 TYR D CA 1
ATOM 12197 C C . TYR D 2 316 ? -45.151 84.283 34.756 1.00 127.54 316 TYR D C 1
ATOM 12198 O O . TYR D 2 316 ? -43.923 84.167 34.686 1.00 118.87 316 TYR D O 1
ATOM 12207 N N . ILE D 2 317 ? -45.943 83.367 35.308 1.00 120.47 317 ILE D N 1
ATOM 12208 C CA . ILE D 2 317 ? -45.467 82.077 35.784 1.00 118.50 317 ILE D CA 1
ATOM 12209 C C . ILE D 2 317 ? -46.398 80.998 35.263 1.00 115.20 317 ILE D C 1
ATOM 12210 O O . ILE D 2 317 ? -47.607 81.209 35.125 1.00 120.10 317 ILE D O 1
ATOM 12212 N N . GLU D 2 318 ? -45.824 79.820 34.997 1.00 114.21 318 GLU D N 1
ATOM 12213 C CA . GLU D 2 318 ? -46.582 78.744 34.348 1.00 115.17 318 GLU D CA 1
ATOM 12214 C C . GLU D 2 318 ? -46.331 77.403 35.022 1.00 118.69 318 GLU D C 1
ATOM 12215 O O . GLU D 2 318 ? -45.183 76.965 35.125 1.00 123.71 318 GLU D O 1
ATOM 12221 N N . ILE D 2 319 ? -47.405 76.733 35.425 1.00 112.36 319 ILE D N 1
ATOM 12222 C CA . ILE D 2 319 ? -47.341 75.467 36.152 1.00 114.26 319 ILE D CA 1
ATOM 12223 C C . ILE D 2 319 ? -47.474 74.334 35.140 1.00 103.35 319 ILE D C 1
ATOM 12224 O O . ILE D 2 319 ? -48.538 74.141 34.541 1.00 101.14 319 ILE D O 1
ATOM 12226 N N . ALA D 2 320 ? -46.402 73.552 34.981 1.00 97.52 320 ALA D N 1
ATOM 12227 C CA . ALA D 2 320 ? -46.260 72.676 33.823 1.00 94.44 320 ALA D CA 1
ATOM 12228 C C . ALA D 2 320 ? -47.254 71.520 33.792 1.00 100.06 320 ALA D C 1
ATOM 12229 O O . ALA D 2 320 ? -47.434 70.920 32.728 1.00 119.66 320 ALA D O 1
ATOM 12231 N N . GLY D 2 321 ? -47.903 71.192 34.907 1.00 90.93 321 GLY D N 1
ATOM 12232 C CA . GLY D 2 321 ? -48.730 69.993 34.916 1.00 99.76 321 GLY D CA 1
ATOM 12233 C C . GLY D 2 321 ? -47.880 68.773 34.621 1.00 96.36 321 GLY D C 1
ATOM 12234 O O . GLY D 2 321 ? -46.781 68.615 35.162 1.00 111.22 321 GLY D O 1
ATOM 12235 N N . PHE D 2 322 ? -48.377 67.898 33.746 1.00 91.19 322 PHE D N 1
ATOM 12236 C CA . PHE D 2 322 ? -47.531 66.801 33.291 1.00 94.62 322 PHE D CA 1
ATOM 12237 C C . PHE D 2 322 ? -46.433 67.347 32.390 1.00 101.27 322 PHE D C 1
ATOM 12238 O O . PHE D 2 322 ? -46.575 68.410 31.777 1.00 114.03 322 PHE D O 1
ATOM 12246 N N . TRP D 2 323 ? -45.342 66.597 32.284 1.00 109.18 323 TRP D N 1
ATOM 12247 C CA . TRP D 2 323 ? -44.218 67.070 31.486 1.00 112.12 323 TRP D CA 1
ATOM 12248 C C . TRP D 2 323 ? -43.175 65.967 31.344 1.00 110.68 323 TRP D C 1
ATOM 12249 O O . TRP D 2 323 ? -43.294 64.877 31.912 1.00 111.98 323 TRP D O 1
ATOM 12260 N N . THR D 2 324 ? -42.149 66.274 30.556 1.00 113.30 324 THR D N 1
ATOM 12261 C CA . THR D 2 324 ? -40.989 65.423 30.363 1.00 122.80 324 THR D CA 1
ATOM 12262 C C . THR D 2 324 ? -39.799 66.347 30.143 1.00 132.83 324 THR D C 1
ATOM 12263 O O . THR D 2 324 ? -39.958 67.560 29.975 1.00 120.90 324 THR D O 1
ATOM 12265 N N . ASP D 2 325 ? -38.598 65.764 30.148 1.00 135.69 325 ASP D N 1
ATOM 12266 C CA . ASP D 2 325 ? -37.383 66.576 30.142 1.00 133.91 325 ASP D CA 1
ATOM 12267 C C . ASP D 2 325 ? -37.322 67.484 28.918 1.00 124.42 325 ASP D C 1
ATOM 12268 O O . ASP D 2 325 ? -37.112 68.697 29.044 1.00 125.49 325 ASP D O 1
ATOM 12270 N N . GLU D 2 326 ? -37.507 66.914 27.721 1.00 123.24 326 GLU D N 1
ATOM 12271 C CA . GLU D 2 326 ? -37.460 67.716 26.498 1.00 122.45 326 GLU D CA 1
ATOM 12272 C C . GLU D 2 326 ? -38.500 68.829 26.512 1.00 117.34 326 GLU D C 1
ATOM 12273 O O . GLU D 2 326 ? -38.227 69.947 26.059 1.00 120.46 326 GLU D O 1
ATOM 12279 N N . TYR D 2 327 ? -39.702 68.537 27.017 1.00 109.77 327 TYR D N 1
ATOM 12280 C CA . TYR D 2 327 ? -40.778 69.522 26.993 1.00 105.31 327 TYR D CA 1
ATOM 12281 C C . TYR D 2 327 ? -40.366 70.812 27.694 1.00 114.80 327 TYR D C 1
ATOM 12282 O O . TYR D 2 327 ? -40.679 71.911 27.221 1.00 103.43 327 TYR D O 1
ATOM 12291 N N . LEU D 2 328 ? -39.646 70.702 28.814 1.00 124.05 328 LEU D N 1
ATOM 12292 C CA . LEU D 2 328 ? -39.096 71.889 29.464 1.00 118.63 328 LEU D CA 1
ATOM 12293 C C . LEU D 2 328 ? -37.836 72.383 28.768 1.00 117.35 328 LEU D C 1
ATOM 12294 O O . LEU D 2 328 ? -37.649 73.596 28.617 1.00 115.74 328 LEU D O 1
ATOM 12299 N N . ARG D 2 329 ? -36.965 71.460 28.349 1.00 122.82 329 ARG D N 1
ATOM 12300 C CA . ARG D 2 329 ? -35.726 71.837 27.673 1.00 126.77 329 ARG D CA 1
ATOM 12301 C C . ARG D 2 329 ? -35.996 72.711 26.454 1.00 129.28 329 ARG D C 1
ATOM 12302 O O . ARG D 2 329 ? -35.229 73.635 26.156 1.00 135.13 329 ARG D O 1
ATOM 12304 N N . LYS D 2 330 ? -37.083 72.434 25.735 1.00 121.98 330 LYS D N 1
ATOM 12305 C CA . LYS D 2 330 ? -37.463 73.281 24.612 1.00 126.37 330 LYS D CA 1
ATOM 12306 C C . LYS D 2 330 ? -38.147 74.558 25.087 1.00 128.04 330 LYS D C 1
ATOM 12307 O O . LYS D 2 330 ? -37.770 75.660 24.674 1.00 134.02 330 LYS D O 1
ATOM 12309 N N . LYS D 2 331 ? -39.136 74.430 25.978 1.00 127.06 331 LYS D N 1
ATOM 12310 C CA . LYS D 2 331 ? -39.947 75.583 26.363 1.00 123.42 331 LYS D CA 1
ATOM 12311 C C . LYS D 2 331 ? -39.142 76.649 27.095 1.00 126.63 331 LYS D C 1
ATOM 12312 O O . LYS D 2 331 ? -39.525 77.822 27.060 1.00 124.41 331 LYS D O 1
ATOM 12318 N N . ALA D 2 332 ? -38.033 76.282 27.738 1.00 130.62 332 ALA D N 1
ATOM 12319 C CA . ALA D 2 332 ? -37.212 77.283 28.411 1.00 138.61 332 ALA D CA 1
ATOM 12320 C C . ALA D 2 332 ? -36.484 78.165 27.403 1.00 147.21 332 ALA D C 1
ATOM 12321 O O . ALA D 2 332 ? -36.625 79.394 27.418 1.00 148.92 332 ALA D O 1
ATOM 12323 N N . GLU D 2 333 ? -35.696 77.554 26.513 1.00 151.43 333 GLU D N 1
ATOM 12324 C CA . GLU D 2 333 ? -34.950 78.336 25.533 1.00 154.29 333 GLU D CA 1
ATOM 12325 C C . GLU D 2 333 ? -35.858 79.008 24.511 1.00 152.51 333 GLU D C 1
ATOM 12326 O O . GLU D 2 333 ? -35.455 80.011 23.911 1.00 157.89 333 GLU D O 1
ATOM 12332 N N . LYS D 2 334 ? -37.070 78.487 24.300 1.00 152.68 334 LYS D N 1
ATOM 12333 C CA . LYS D 2 334 ? -38.057 79.225 23.519 1.00 146.23 334 LYS D CA 1
ATOM 12334 C C . LYS D 2 334 ? -38.523 80.462 24.273 1.00 146.76 334 LYS D C 1
ATOM 12335 O O . LYS D 2 334 ? -38.649 81.545 23.689 1.00 149.03 334 LYS D O 1
ATOM 12337 N N . ILE D 2 335 ? -38.784 80.318 25.575 1.00 150.53 335 ILE D N 1
ATOM 12338 C CA . ILE D 2 335 ? -39.059 81.483 26.408 1.00 150.86 335 ILE D CA 1
ATOM 12339 C C . ILE D 2 335 ? -37.811 82.345 26.545 1.00 159.73 335 ILE D C 1
ATOM 12340 O O . ILE D 2 335 ? -37.906 83.568 26.704 1.00 158.28 335 ILE D O 1
ATOM 12342 N N . LYS D 2 336 ? -36.627 81.731 26.484 1.00 152.55 336 LYS D N 1
ATOM 12343 C CA . LYS D 2 336 ? -35.386 82.487 26.603 1.00 161.36 336 LYS D CA 1
ATOM 12344 C C . LYS D 2 336 ? -35.018 83.206 25.312 1.00 174.67 336 LYS D C 1
ATOM 12345 O O . LYS D 2 336 ? -34.415 84.284 25.363 1.00 176.57 336 LYS D O 1
ATOM 12347 N N . SER D 2 337 ? -35.361 82.634 24.155 1.00 173.50 337 SER D N 1
ATOM 12348 C CA . SER D 2 337 ? -34.986 83.239 22.881 1.00 172.28 337 SER D CA 1
ATOM 12349 C C . SER D 2 337 ? -35.635 84.608 22.715 1.00 172.66 337 SER D C 1
ATOM 12350 O O . SER D 2 337 ? -34.950 85.621 22.532 1.00 177.75 337 SER D O 1
ATOM 12352 N N . SER D 2 338 ? -36.967 84.656 22.781 1.00 180.83 338 SER D N 1
ATOM 12353 C CA . SER D 2 338 ? -37.673 85.931 22.760 1.00 169.50 338 SER D CA 1
ATOM 12354 C C . SER D 2 338 ? -37.408 86.766 24.006 1.00 171.78 338 SER D C 1
ATOM 12355 O O . SER D 2 338 ? -37.727 87.961 24.004 1.00 170.45 338 SER D O 1
ATOM 12357 N N . SER D 2 339 ? -36.828 86.170 25.051 1.00 175.34 339 SER D N 1
ATOM 12358 C CA . SER D 2 339 ? -36.551 86.846 26.320 1.00 177.22 339 SER D CA 1
ATOM 12359 C C . SER D 2 339 ? -37.849 87.363 26.944 1.00 174.36 339 SER D C 1
ATOM 12360 O O . SER D 2 339 ? -38.009 88.549 27.239 1.00 176.06 339 SER D O 1
ATOM 12363 N N . ILE D 2 340 ? -38.776 86.429 27.142 1.00 181.12 340 ILE D N 1
ATOM 12364 C CA . ILE D 2 340 ? -40.133 86.711 27.603 1.00 164.97 340 ILE D CA 1
ATOM 12365 C C . ILE D 2 340 ? -40.214 86.455 29.106 1.00 157.17 340 ILE D C 1
ATOM 12366 O O . ILE D 2 340 ? -39.587 85.512 29.611 1.00 162.28 340 ILE D O 1
ATOM 12371 N N . PRO D 2 341 ? -40.933 87.286 29.868 1.00 150.22 341 PRO D N 1
ATOM 12372 C CA . PRO D 2 341 ? -41.014 87.094 31.336 1.00 145.97 341 PRO D CA 1
ATOM 12373 C C . PRO D 2 341 ? -41.967 85.978 31.760 1.00 144.00 341 PRO D C 1
ATOM 12374 O O . PRO D 2 341 ? -43.124 86.188 32.122 1.00 127.63 341 PRO D O 1
ATOM 12378 N N . LEU D 2 342 ? -41.464 84.743 31.727 1.00 139.08 342 LEU D N 1
ATOM 12379 C CA . LEU D 2 342 ? -42.261 83.564 32.074 1.00 139.71 342 LEU D CA 1
ATOM 12380 C C . LEU D 2 342 ? -41.390 82.605 32.881 1.00 142.46 342 LEU D C 1
ATOM 12381 O O . LEU D 2 342 ? -40.566 81.879 32.316 1.00 150.02 342 LEU D O 1
ATOM 12383 N N . ILE D 2 343 ? -41.576 82.605 34.197 1.00 136.64 343 ILE D N 1
ATOM 12384 C CA . ILE D 2 343 ? -40.913 81.651 35.080 1.00 138.22 343 ILE D CA 1
ATOM 12385 C C . ILE D 2 343 ? -41.760 80.382 35.109 1.00 136.94 343 ILE D C 1
ATOM 12386 O O . ILE D 2 343 ? -42.827 80.351 35.727 1.00 142.42 343 ILE D O 1
ATOM 12388 N N . LEU D 2 344 ? -41.283 79.331 34.445 1.00 131.48 344 LEU D N 1
ATOM 12389 C CA . LEU D 2 344 ? -42.008 78.069 34.369 1.00 134.75 344 LEU D CA 1
ATOM 12390 C C . LEU D 2 344 ? -41.587 77.172 35.524 1.00 139.35 344 LEU D C 1
ATOM 12391 O O . LEU D 2 344 ? -40.391 77.004 35.785 1.00 148.27 344 LEU D O 1
ATOM 12393 N N . ILE D 2 345 ? -42.575 76.600 36.213 1.00 133.84 345 ILE D N 1
ATOM 12394 C CA . ILE D 2 345 ? -42.354 75.825 37.426 1.00 123.54 345 ILE D CA 1
ATOM 12395 C C . ILE D 2 345 ? -43.137 74.524 37.304 1.00 119.50 345 ILE D C 1
ATOM 12396 O O . ILE D 2 345 ? -44.283 74.519 36.843 1.00 116.86 345 ILE D O 1
ATOM 12401 N N . ALA D 2 346 ? -42.510 73.414 37.686 1.00 121.27 346 ALA D N 1
ATOM 12402 C CA . ALA D 2 346 ? -43.105 72.100 37.501 1.00 119.18 346 ALA D CA 1
ATOM 12403 C C . ALA D 2 346 ? -42.972 71.271 38.770 1.00 124.46 346 ALA D C 1
ATOM 12404 O O . ALA D 2 346 ? -42.094 71.504 39.605 1.00 130.10 346 ALA D O 1
ATOM 12406 N N . ARG D 2 347 ? -43.858 70.284 38.896 1.00 130.09 347 ARG D N 1
ATOM 12407 C CA . ARG D 2 347 ? -43.830 69.323 39.991 1.00 131.96 347 ARG D CA 1
ATOM 12408 C C . ARG D 2 347 ? -43.059 68.093 39.532 1.00 136.49 347 ARG D C 1
ATOM 12409 O O . ARG D 2 347 ? -43.496 67.393 38.613 1.00 127.12 347 ARG D O 1
ATOM 12411 N N . GLU D 2 348 ? -41.921 67.827 40.178 1.00 140.54 348 GLU D N 1
ATOM 12412 C CA . GLU D 2 348 ? -41.048 66.726 39.782 1.00 141.63 348 GLU D CA 1
ATOM 12413 C C . GLU D 2 348 ? -41.682 65.354 39.974 1.00 138.72 348 GLU D C 1
ATOM 12414 O O . GLU D 2 348 ? -41.135 64.367 39.472 1.00 132.00 348 GLU D O 1
ATOM 12416 N N . ASP D 2 349 ? -42.803 65.265 40.687 1.00 141.89 349 ASP D N 1
ATOM 12417 C CA . ASP D 2 349 ? -43.489 63.994 40.869 1.00 146.77 349 ASP D CA 1
ATOM 12418 C C . ASP D 2 349 ? -44.488 63.695 39.761 1.00 151.41 349 ASP D C 1
ATOM 12419 O O . ASP D 2 349 ? -44.894 62.537 39.609 1.00 154.65 349 ASP D O 1
ATOM 12421 N N . PHE D 2 350 ? -44.896 64.704 38.993 1.00 152.77 350 PHE D N 1
ATOM 12422 C CA . PHE D 2 350 ? -45.930 64.522 37.983 1.00 138.17 350 PHE D CA 1
ATOM 12423 C C . PHE D 2 350 ? -45.353 64.223 36.607 1.00 136.63 350 PHE D C 1
ATOM 12424 O O . PHE D 2 350 ? -45.886 63.373 35.887 1.00 134.04 350 PHE D O 1
ATOM 12426 N N . GLY D 2 351 ? -44.279 64.911 36.222 1.00 130.05 351 GLY D N 1
ATOM 12427 C CA . GLY D 2 351 ? -43.647 64.676 34.943 1.00 134.31 351 GLY D CA 1
ATOM 12428 C C . GLY D 2 351 ? -42.544 63.638 35.028 1.00 150.37 351 GLY D C 1
ATOM 12429 O O . GLY D 2 351 ? -42.267 63.064 36.080 1.00 145.15 351 GLY D O 1
ATOM 12430 N N . ASP D 2 352 ? -41.897 63.409 33.889 1.00 147.05 352 ASP D N 1
ATOM 12431 C CA . ASP D 2 352 ? -40.768 62.494 33.876 1.00 157.03 352 ASP D CA 1
ATOM 12432 C C . ASP D 2 352 ? -39.596 63.112 34.634 1.00 166.86 352 ASP D C 1
ATOM 12433 O O . ASP D 2 352 ? -39.678 64.214 35.183 1.00 170.56 352 ASP D O 1
ATOM 12438 N N . GLY D 2 353 ? -38.493 62.373 34.680 1.00 171.21 353 GLY D N 1
ATOM 12439 C CA . GLY D 2 353 ? -37.274 62.903 35.264 1.00 174.12 353 GLY D CA 1
ATOM 12440 C C . GLY D 2 353 ? -36.614 63.954 34.394 1.00 173.50 353 GLY D C 1
ATOM 12441 O O . GLY D 2 353 ? -36.382 63.710 33.205 1.00 174.71 353 GLY D O 1
ATOM 12442 N N . GLY D 2 354 ? -36.296 65.119 34.962 1.00 179.42 354 GLY D N 1
ATOM 12443 C CA . GLY D 2 354 ? -35.724 66.200 34.173 1.00 172.10 354 GLY D CA 1
ATOM 12444 C C . GLY D 2 354 ? -34.528 66.899 34.797 1.00 169.33 354 GLY D C 1
ATOM 12445 O O . GLY D 2 354 ? -34.641 67.452 35.895 1.00 171.22 354 GLY D O 1
ATOM 12446 N N . ALA D 2 355 ? -33.380 66.890 34.110 1.00 170.53 355 ALA D N 1
ATOM 12447 C CA . ALA D 2 355 ? -32.130 67.394 34.673 1.00 171.86 355 ALA D CA 1
ATOM 12448 C C . ALA D 2 355 ? -31.837 68.844 34.296 1.00 177.99 355 ALA D C 1
ATOM 12449 O O . ALA D 2 355 ? -31.730 69.697 35.183 1.00 172.94 355 ALA D O 1
ATOM 12451 N N . ASN D 2 356 ? -31.697 69.148 33.001 1.00 179.89 356 ASN D N 1
ATOM 12452 C CA . ASN D 2 356 ? -31.281 70.502 32.646 1.00 183.47 356 ASN D CA 1
ATOM 12453 C C . ASN D 2 356 ? -32.425 71.465 32.902 1.00 175.73 356 ASN D C 1
ATOM 12454 O O . ASN D 2 356 ? -33.500 71.338 32.303 1.00 174.21 356 ASN D O 1
ATOM 12459 N N . VAL D 2 357 ? -32.213 72.375 33.845 1.00 181.63 357 VAL D N 1
ATOM 12460 C CA . VAL D 2 357 ? -33.107 73.494 34.104 1.00 170.33 357 VAL D CA 1
ATOM 12461 C C . VAL D 2 357 ? -32.295 74.779 34.001 1.00 180.84 357 VAL D C 1
ATOM 12462 O O . VAL D 2 357 ? -32.430 75.669 34.849 1.00 175.90 357 VAL D O 1
ATOM 12464 N N . LYS D 2 358 ? -31.361 74.820 33.039 1.00 179.66 358 LYS D N 1
ATOM 12465 C CA . LYS D 2 358 ? -30.434 75.945 32.894 1.00 183.52 358 LYS D CA 1
ATOM 12466 C C . LYS D 2 358 ? -31.152 77.288 33.010 1.00 181.48 358 LYS D C 1
ATOM 12467 O O . LYS D 2 358 ? -30.745 78.155 33.793 1.00 186.33 358 LYS D O 1
ATOM 12469 N N . ASP D 2 359 ? -32.233 77.472 32.250 1.00 183.13 359 ASP D N 1
ATOM 12470 C CA . ASP D 2 359 ? -33.104 78.623 32.451 1.00 178.85 359 ASP D CA 1
ATOM 12471 C C . ASP D 2 359 ? -33.912 78.397 33.720 1.00 179.29 359 ASP D C 1
ATOM 12472 O O . ASP D 2 359 ? -34.268 77.262 34.045 1.00 166.36 359 ASP D O 1
ATOM 12474 N N . VAL D 2 360 ? -34.239 79.486 34.422 1.00 175.83 360 VAL D N 1
ATOM 12475 C CA . VAL D 2 360 ? -34.756 79.337 35.778 1.00 173.51 360 VAL D CA 1
ATOM 12476 C C . VAL D 2 360 ? -36.059 78.553 35.711 1.00 170.31 360 VAL D C 1
ATOM 12477 O O . VAL D 2 360 ? -37.094 79.057 35.258 1.00 168.40 360 VAL D O 1
ATOM 12479 N N . ILE D 2 361 ? -35.997 77.306 36.170 1.00 170.62 361 ILE D N 1
ATOM 12480 C CA . ILE D 2 361 ? -37.110 76.374 36.148 1.00 160.50 361 ILE D CA 1
ATOM 12481 C C . ILE D 2 361 ? -37.192 75.776 37.537 1.00 149.54 361 ILE D C 1
ATOM 12482 O O . ILE D 2 361 ? -36.263 75.085 37.974 1.00 150.40 361 ILE D O 1
ATOM 12484 N N . LEU D 2 362 ? -38.285 76.053 38.236 1.00 145.44 362 LEU D N 1
ATOM 12485 C CA . LEU D 2 362 ? -38.359 75.816 39.671 1.00 134.14 362 LEU D CA 1
ATOM 12486 C C . LEU D 2 362 ? -39.068 74.485 39.876 1.00 141.39 362 LEU D C 1
ATOM 12487 O O . LEU D 2 362 ? -40.295 74.415 39.958 1.00 143.49 362 LEU D O 1
ATOM 12492 N N . PHE D 2 363 ? -38.276 73.417 39.934 1.00 138.32 363 PHE D N 1
ATOM 12493 C CA . PHE D 2 363 ? -38.813 72.099 40.234 1.00 133.68 363 PHE D CA 1
ATOM 12494 C C . PHE D 2 363 ? -39.350 72.075 41.656 1.00 139.86 363 PHE D C 1
ATOM 12495 O O . PHE D 2 363 ? -38.653 72.443 42.606 1.00 152.38 363 PHE D O 1
ATOM 12497 N N . SER D 2 364 ? -40.598 71.648 41.799 1.00 143.17 364 SER D N 1
ATOM 12498 C CA . SER D 2 364 ? -41.311 71.724 43.062 1.00 131.00 364 SER D CA 1
ATOM 12499 C C . SER D 2 364 ? -41.382 70.350 43.711 1.00 147.38 364 SER D C 1
ATOM 12500 O O . SER D 2 364 ? -41.523 69.334 43.024 1.00 138.74 364 SER D O 1
ATOM 12502 N N . ARG D 2 365 ? -41.274 70.326 45.038 1.00 154.81 365 ARG D N 1
ATOM 12503 C CA . ARG D 2 365 ? -41.485 69.113 45.818 1.00 160.26 365 ARG D CA 1
ATOM 12504 C C . ARG D 2 365 ? -42.732 69.219 46.687 1.00 157.23 365 ARG D C 1
ATOM 12505 O O . ARG D 2 365 ? -43.659 68.417 46.539 1.00 151.18 365 ARG D O 1
ATOM 12507 N N . LYS D 2 366 ? -42.789 70.204 47.585 1.00 169.73 366 LYS D N 1
ATOM 12508 C CA . LYS D 2 366 ? -44.003 70.477 48.350 1.00 161.70 366 LYS D CA 1
ATOM 12509 C C . LYS D 2 366 ? -44.549 71.871 48.068 1.00 166.01 366 LYS D C 1
ATOM 12510 O O . LYS D 2 366 ? -45.699 72.001 47.634 1.00 145.53 366 LYS D O 1
ATOM 12512 N N . ILE D 2 367 ? -43.761 72.916 48.311 1.00 167.29 367 ILE D N 1
ATOM 12513 C CA . ILE D 2 367 ? -44.142 74.292 47.998 1.00 172.23 367 ILE D CA 1
ATOM 12514 C C . ILE D 2 367 ? -42.889 75.163 47.956 1.00 179.10 367 ILE D C 1
ATOM 12515 O O . ILE D 2 367 ? -42.455 75.660 49.007 1.00 191.28 367 ILE D O 1
ATOM 12517 N N . PRO D 2 368 ? -42.253 75.366 46.778 1.00 178.49 368 PRO D N 1
ATOM 12518 C CA . PRO D 2 368 ? -41.074 76.239 46.672 1.00 160.89 368 PRO D CA 1
ATOM 12519 C C . PRO D 2 368 ? -41.435 77.707 46.432 1.00 147.81 368 PRO D C 1
ATOM 12520 O O . PRO D 2 368 ? -40.847 78.375 45.571 1.00 140.75 368 PRO D O 1
ATOM 12524 N N . TYR D 2 369 ? -42.391 78.226 47.207 1.00 150.18 369 TYR D N 1
ATOM 12525 C CA . TYR D 2 369 ? -42.898 79.575 46.984 1.00 146.28 369 TYR D CA 1
ATOM 12526 C C . TYR D 2 369 ? -41.855 80.655 47.239 1.00 149.48 369 TYR D C 1
ATOM 12527 O O . TYR D 2 369 ? -42.113 81.823 46.927 1.00 139.22 369 TYR D O 1
ATOM 12529 N N . GLY D 2 370 ? -40.696 80.303 47.792 1.00 146.54 370 GLY D N 1
ATOM 12530 C CA . GLY D 2 370 ? -39.624 81.258 47.991 1.00 150.08 370 GLY D CA 1
ATOM 12531 C C . GLY D 2 370 ? -38.750 81.398 46.762 1.00 155.76 370 GLY D C 1
ATOM 12532 O O . GLY D 2 370 ? -38.332 82.506 46.413 1.00 154.72 370 GLY D O 1
ATOM 12533 N N . GLU D 2 371 ? -38.475 80.274 46.093 1.00 154.38 371 GLU D N 1
ATOM 12534 C CA . GLU D 2 371 ? -37.750 80.299 44.828 1.00 159.84 371 GLU D CA 1
ATOM 12535 C C . GLU D 2 371 ? -38.469 81.135 43.778 1.00 160.55 371 GLU D C 1
ATOM 12536 O O . GLU D 2 371 ? -37.832 81.598 42.825 1.00 157.97 371 GLU D O 1
ATOM 12542 N N . VAL D 2 372 ? -39.780 81.332 43.930 1.00 167.33 372 VAL D N 1
ATOM 12543 C CA . VAL D 2 372 ? -40.520 82.219 43.039 1.00 164.98 372 VAL D CA 1
ATOM 12544 C C . VAL D 2 372 ? -40.277 83.680 43.398 1.00 164.59 372 VAL D C 1
ATOM 12545 O O . VAL D 2 372 ? -40.271 84.546 42.516 1.00 168.07 372 VAL D O 1
ATOM 12547 N N . ILE D 2 373 ? -40.079 83.984 44.683 1.00 167.74 373 ILE D N 1
ATOM 12548 C CA . ILE D 2 373 ? -39.680 85.336 45.059 1.00 165.03 373 ILE D CA 1
ATOM 12549 C C . ILE D 2 373 ? -38.299 85.655 44.502 1.00 166.45 373 ILE D C 1
ATOM 12550 O O . ILE D 2 373 ? -38.016 86.805 44.142 1.00 157.76 373 ILE D O 1
ATOM 12552 N N . LYS D 2 374 ? -37.423 84.651 44.414 1.00 158.69 374 LYS D N 1
ATOM 12553 C CA . LYS D 2 374 ? -36.098 84.871 43.844 1.00 172.87 374 LYS D CA 1
ATOM 12554 C C . LYS D 2 374 ? -36.165 85.019 42.329 1.00 182.28 374 LYS D C 1
ATOM 12555 O O . LYS D 2 374 ? -35.445 85.839 41.749 1.00 186.82 374 LYS D O 1
ATOM 12557 N N . ALA D 2 375 ? -37.012 84.222 41.670 1.00 182.17 375 ALA D N 1
ATOM 12558 C CA . ALA D 2 375 ? -37.214 84.388 40.234 1.00 178.95 375 ALA D CA 1
ATOM 12559 C C . ALA D 2 375 ? -37.856 85.730 39.919 1.00 174.74 375 ALA D C 1
ATOM 12560 O O . ALA D 2 375 ? -37.634 86.291 38.839 1.00 178.44 375 ALA D O 1
ATOM 12562 N N . LEU D 2 376 ? -38.650 86.261 40.850 1.00 183.68 376 LEU D N 1
ATOM 12563 C CA . LEU D 2 376 ? -39.305 87.543 40.637 1.00 174.61 376 LEU D CA 1
ATOM 12564 C C . LEU D 2 376 ? -38.347 88.714 40.826 1.00 176.59 376 LEU D C 1
ATOM 12565 O O . LEU D 2 376 ? -38.491 89.738 40.148 1.00 161.99 376 LEU D O 1
ATOM 12567 N N . LYS D 2 377 ? -37.374 88.593 41.735 1.00 170.47 377 LYS D N 1
ATOM 12568 C CA . LYS D 2 377 ? -36.300 89.579 41.795 1.00 180.36 377 LYS D CA 1
ATOM 12569 C C . LYS D 2 377 ? -35.390 89.487 40.583 1.00 184.77 377 LYS D C 1
ATOM 12570 O O . LYS D 2 377 ? -34.747 90.479 40.223 1.00 189.59 377 LYS D O 1
ATOM 12572 N N . ARG D 2 378 ? -35.319 88.278 40.021 1.00 183.98 378 ARG D N 1
ATOM 12573 C CA . ARG D 2 378 ? -34.478 87.997 38.827 1.00 180.26 378 ARG D CA 1
ATOM 12574 C C . ARG D 2 378 ? -35.193 88.505 37.578 1.00 188.73 378 ARG D C 1
ATOM 12575 O O . ARG D 2 378 ? -34.594 88.470 36.500 1.00 175.74 378 ARG D O 1
ATOM 12577 N N . TYR D 2 379 ? -36.415 89.018 37.748 1.00 190.97 379 TYR D N 1
ATOM 12578 C CA . TYR D 2 379 ? -37.211 89.570 36.621 1.00 190.82 379 TYR D CA 1
ATOM 12579 C C . TYR D 2 379 ? -36.865 91.051 36.426 1.00 191.85 379 TYR D C 1
ATOM 12580 O O . TYR D 2 379 ? -37.350 91.666 35.468 1.00 192.35 379 TYR D O 1
ATOM 12582 N N . LYS D 2 380 ? -36.004 91.578 37.295 1.00 197.87 380 LYS D N 1
ATOM 12583 C CA . LYS D 2 380 ? -35.382 92.890 37.367 1.00 201.06 380 LYS D CA 1
ATOM 12584 C C . LYS D 2 380 ? -34.057 92.848 36.588 1.00 211.22 380 LYS D C 1
ATOM 12585 O O . LYS D 2 380 ? -33.729 91.789 36.034 1.00 211.23 380 LYS D O 1
ATOM 12587 N N . PRO D 2 381 ? -33.289 93.946 36.490 1.00 215.35 381 PRO D N 1
ATOM 12588 C CA . PRO D 2 381 ? -32.056 93.934 35.689 1.00 222.55 381 PRO D CA 1
ATOM 12589 C C . PRO D 2 381 ? -31.141 92.720 35.923 1.00 228.51 381 PRO D C 1
ATOM 12590 O O . PRO D 2 381 ? -30.848 92.392 37.054 1.00 229.99 381 PRO D O 1
ATOM 12594 N N . GLU D 2 382 ? -30.743 92.075 34.822 1.00 232.69 382 GLU D N 1
ATOM 12595 C CA . GLU D 2 382 ? -29.885 90.862 34.851 1.00 236.11 382 GLU D CA 1
ATOM 12596 C C . GLU D 2 382 ? -28.870 90.937 33.703 1.00 241.47 382 GLU D C 1
ATOM 12597 O O . GLU D 2 382 ? -29.263 91.350 32.588 1.00 239.96 382 GLU D O 1
ATOM 12599 N N . LYS D 2 383 ? -27.637 90.483 33.953 1.00 240.18 383 LYS D N 1
ATOM 12600 C CA . LYS D 2 383 ? -26.555 90.538 32.934 1.00 244.05 383 LYS D CA 1
ATOM 12601 C C . LYS D 2 383 ? -26.917 89.680 31.716 1.00 243.86 383 LYS D C 1
ATOM 12602 O O . LYS D 2 383 ? -26.767 90.165 30.587 1.00 248.15 383 LYS D O 1
ATOM 12604 N N . LYS D 2 384 ? -27.417 88.460 31.912 1.00 254.23 384 LYS D N 1
ATOM 12605 C CA . LYS D 2 384 ? -27.764 87.668 30.704 1.00 243.48 384 LYS D CA 1
ATOM 12606 C C . LYS D 2 384 ? -28.899 88.389 29.977 1.00 243.22 384 LYS D C 1
ATOM 12607 O O . LYS D 2 384 ? -28.814 88.515 28.743 1.00 245.48 384 LYS D O 1
ATOM 12613 N N . VAL D 2 385 ? -29.894 88.879 30.726 1.00 246.95 385 VAL D N 1
ATOM 12614 C CA . VAL D 2 385 ? -31.048 89.576 30.089 1.00 238.05 385 VAL D CA 1
ATOM 12615 C C . VAL D 2 385 ? -30.576 90.853 29.387 1.00 238.29 385 VAL D C 1
ATOM 12616 O O . VAL D 2 385 ? -30.945 91.024 28.221 1.00 234.56 385 VAL D O 1
ATOM 12618 N N . GLU D 2 386 ? -29.777 91.701 30.043 1.00 235.06 386 GLU D N 1
ATOM 12619 C CA . GLU D 2 386 ? -29.335 92.937 29.340 1.00 236.43 386 GLU D CA 1
ATOM 12620 C C . GLU D 2 386 ? -28.007 93.505 29.847 1.00 240.67 386 GLU D C 1
ATOM 12621 O O . GLU D 2 386 ? -27.789 94.711 29.657 1.00 245.10 386 GLU D O 1
ATOM 12623 N N . GLY D 2 387 ? -27.126 92.680 30.402 1.00 241.33 387 GLY D N 1
ATOM 12624 C CA . GLY D 2 387 ? -25.875 93.222 30.962 1.00 236.27 387 GLY D CA 1
ATOM 12625 C C . GLY D 2 387 ? -25.131 94.201 30.082 1.00 240.20 387 GLY D C 1
ATOM 12626 O O . GLY D 2 387 ? -24.728 95.255 30.594 1.00 238.55 387 GLY D O 1
ATOM 12627 N N . ASP D 2 388 ? -25.007 93.921 28.785 1.00 235.22 388 ASP D N 1
ATOM 12628 C CA . ASP D 2 388 ? -24.192 94.726 27.881 1.00 237.70 388 ASP D CA 1
ATOM 12629 C C . ASP D 2 388 ? -24.933 96.006 27.478 1.00 235.14 388 ASP D C 1
ATOM 12630 O O . ASP D 2 388 ? -25.957 96.373 28.061 1.00 237.86 388 ASP D O 1
ATOM 12632 N N . VAL D 2 389 ? -24.402 96.713 26.472 1.00 236.68 389 VAL D N 1
ATOM 12633 C CA . VAL D 2 389 ? -24.985 97.980 26.041 1.00 227.35 389 VAL D CA 1
ATOM 12634 C C . VAL D 2 389 ? -26.368 97.744 25.447 1.00 231.17 389 VAL D C 1
ATOM 12635 O O . VAL D 2 389 ? -26.675 96.663 24.926 1.00 224.60 389 VAL D O 1
ATOM 12637 N N . VAL D 2 390 ? -27.207 98.779 25.514 1.00 219.95 390 VAL D N 1
ATOM 12638 C CA . VAL D 2 390 ? -28.606 98.635 25.124 1.00 229.10 390 VAL D CA 1
ATOM 12639 C C . VAL D 2 390 ? -28.723 98.320 23.638 1.00 246.50 390 VAL D C 1
ATOM 12640 O O . VAL D 2 390 ? -29.433 97.387 23.243 1.00 237.63 390 VAL D O 1
ATOM 12642 N N . GLU D 2 391 ? -28.033 99.085 22.790 1.00 233.93 391 GLU D N 1
ATOM 12643 C CA . GLU D 2 391 ? -28.140 98.905 21.347 1.00 239.12 391 GLU D CA 1
ATOM 12644 C C . GLU D 2 391 ? -26.842 98.413 20.709 1.00 243.24 391 GLU D C 1
ATOM 12645 O O . GLU D 2 391 ? -26.822 97.317 20.146 1.00 248.12 391 GLU D O 1
ATOM 12647 N N . LEU D 2 392 ? -25.753 99.177 20.818 1.00 253.96 392 LEU D N 1
ATOM 12648 C CA . LEU D 2 392 ? -24.466 98.832 20.212 1.00 241.21 392 LEU D CA 1
ATOM 12649 C C . LEU D 2 392 ? -24.594 98.245 18.805 1.00 230.36 392 LEU D C 1
ATOM 12650 O O . LEU D 2 392 ? -23.890 97.287 18.468 1.00 233.91 392 LEU D O 1
ATOM 12652 N N . GLU D 2 393 ? -25.478 98.805 17.975 1.00 239.94 393 GLU D N 1
ATOM 12653 C CA . GLU D 2 393 ? -25.792 98.233 16.665 1.00 231.00 393 GLU D CA 1
ATOM 12654 C C . GLU D 2 393 ? -25.050 98.934 15.531 1.00 229.11 393 GLU D C 1
ATOM 12655 O O . GLU D 2 393 ? -24.339 98.285 14.757 1.00 226.75 393 GLU D O 1
ATOM 12657 N N . ASN D 2 394 ? -25.233 100.251 15.406 1.00 221.69 394 ASN D N 1
ATOM 12658 C CA . ASN D 2 394 ? -24.482 101.050 14.444 1.00 226.27 394 ASN D CA 1
ATOM 12659 C C . ASN D 2 394 ? -22.987 100.785 14.564 1.00 234.67 394 ASN D C 1
ATOM 12660 O O . ASN D 2 394 ? -22.336 100.377 13.595 1.00 238.01 394 ASN D O 1
ATOM 12662 N N . PHE D 2 395 ? -22.433 101.000 15.761 1.00 230.00 395 PHE D N 1
ATOM 12663 C CA . PHE D 2 395 ? -20.995 100.880 16.013 1.00 232.97 395 PHE D CA 1
ATOM 12664 C C . PHE D 2 395 ? -20.203 101.826 15.117 1.00 236.57 395 PHE D C 1
ATOM 12665 O O . PHE D 2 395 ? -19.199 101.447 14.509 1.00 238.32 395 PHE D O 1
ATOM 12667 N N . ALA D 2 396 ? -20.667 103.069 15.024 1.00 230.66 396 ALA D N 1
ATOM 12668 C CA . ALA D 2 396 ? -20.016 104.058 14.184 1.00 230.17 396 ALA D CA 1
ATOM 12669 C C . ALA D 2 396 ? -19.812 105.405 14.858 1.00 232.01 396 ALA D C 1
ATOM 12670 O O . ALA D 2 396 ? -19.080 106.234 14.312 1.00 231.96 396 ALA D O 1
ATOM 12672 N N . GLU D 2 397 ? -20.424 105.652 16.013 1.00 226.75 397 GLU D N 1
ATOM 12673 C CA . GLU D 2 397 ? -20.251 106.935 16.674 1.00 222.69 397 GLU D CA 1
ATOM 12674 C C . GLU D 2 397 ? -20.683 106.837 18.126 1.00 217.93 397 GLU D C 1
ATOM 12675 O O . GLU D 2 397 ? -21.640 106.126 18.452 1.00 217.02 397 GLU D O 1
ATOM 12677 N N . VAL D 2 398 ? -19.969 107.560 18.983 1.00 215.73 398 VAL D N 1
ATOM 12678 C CA . VAL D 2 398 ? -20.315 107.714 20.390 1.00 202.60 398 VAL D CA 1
ATOM 12679 C C . VAL D 2 398 ? -20.359 109.205 20.687 1.00 203.23 398 VAL D C 1
ATOM 12680 O O . VAL D 2 398 ? -19.454 109.933 20.276 1.00 211.04 398 VAL D O 1
ATOM 12684 N N . PRO D 2 399 ? -21.398 109.712 21.357 1.00 187.84 399 PRO D N 1
ATOM 12685 C CA . PRO D 2 399 ? -21.557 111.169 21.489 1.00 182.05 399 PRO D CA 1
ATOM 12686 C C . PRO D 2 399 ? -20.384 111.820 22.208 1.00 188.40 399 PRO D C 1
ATOM 12687 O O . PRO D 2 399 ? -19.916 111.334 23.239 1.00 192.83 399 PRO D O 1
ATOM 12691 N N . SER D 2 400 ? -19.905 112.925 21.641 1.00 183.10 400 SER D N 1
ATOM 12692 C CA . SER D 2 400 ? -18.736 113.625 22.155 1.00 180.47 400 SER D CA 1
ATOM 12693 C C . SER D 2 400 ? -18.721 115.043 21.593 1.00 177.59 400 SER D C 1
ATOM 12694 O O . SER D 2 400 ? -19.725 115.539 21.069 1.00 178.90 400 SER D O 1
ATOM 12697 N N . GLU D 2 401 ? -17.573 115.707 21.740 1.00 174.63 401 GLU D N 1
ATOM 12698 C CA . GLU D 2 401 ? -17.234 116.892 20.951 1.00 178.85 401 GLU D CA 1
ATOM 12699 C C . GLU D 2 401 ? -15.715 116.975 20.881 1.00 201.47 401 GLU D C 1
ATOM 12700 O O . GLU D 2 401 ? -15.065 117.304 21.879 1.00 186.24 401 GLU D O 1
ATOM 12702 N N . TYR D 2 402 ? -15.155 116.664 19.709 1.00 197.79 402 TYR D N 1
ATOM 12703 C CA . TYR D 2 402 ? -13.719 116.780 19.444 1.00 201.73 402 TYR D CA 1
ATOM 12704 C C . TYR D 2 402 ? -12.901 115.956 20.442 1.00 207.47 402 TYR D C 1
ATOM 12705 O O . TYR D 2 402 ? -12.054 116.470 21.176 1.00 212.66 402 TYR D O 1
ATOM 12707 N N . VAL D 2 403 ? -13.183 114.651 20.462 1.00 215.34 403 VAL D N 1
ATOM 12708 C CA . VAL D 2 403 ? -12.385 113.738 21.271 1.00 205.19 403 VAL D CA 1
ATOM 12709 C C . VAL D 2 403 ? -11.003 113.539 20.668 1.00 202.18 403 VAL D C 1
ATOM 12710 O O . VAL D 2 403 ? -10.104 113.021 21.340 1.00 201.15 403 VAL D O 1
ATOM 12712 N N . ILE D 2 404 ? -10.813 113.937 19.411 1.00 213.36 404 ILE D N 1
ATOM 12713 C CA . ILE D 2 404 ? -9.519 113.899 18.737 1.00 207.77 404 ILE D CA 1
ATOM 12714 C C . ILE D 2 404 ? -9.365 115.242 18.035 1.00 201.16 404 ILE D C 1
ATOM 12715 O O . ILE D 2 404 ? -9.896 115.441 16.936 1.00 200.58 404 ILE D O 1
ATOM 12717 N N . ALA D 2 405 ? -8.650 116.170 18.665 1.00 205.84 405 ALA D N 1
ATOM 12718 C CA . ALA D 2 405 ? -8.510 117.514 18.122 1.00 200.02 405 ALA D CA 1
ATOM 12719 C C . ALA D 2 405 ? -7.246 118.144 18.688 1.00 196.69 405 ALA D C 1
ATOM 12720 O O . ALA D 2 405 ? -6.566 117.566 19.539 1.00 197.30 405 ALA D O 1
ATOM 12722 N N . GLY D 2 406 ? -6.933 119.341 18.187 1.00 194.48 406 GLY D N 1
ATOM 12723 C CA . GLY D 2 406 ? -5.812 120.087 18.736 1.00 197.90 406 GLY D CA 1
ATOM 12724 C C . GLY D 2 406 ? -6.032 120.478 20.184 1.00 206.82 406 GLY D C 1
ATOM 12725 O O . GLY D 2 406 ? -5.109 120.425 21.001 1.00 204.08 406 GLY D O 1
ATOM 12726 N N . LYS D 2 407 ? -7.254 120.874 20.519 1.00 200.53 407 LYS D N 1
ATOM 12727 C CA . LYS D 2 407 ? -7.666 121.188 21.879 1.00 205.70 407 LYS D CA 1
ATOM 12728 C C . LYS D 2 407 ? -8.839 120.294 22.267 1.00 209.10 407 LYS D C 1
ATOM 12729 O O . LYS D 2 407 ? -9.229 119.385 21.531 1.00 211.07 407 LYS D O 1
ATOM 12731 N N . TYR D 2 408 ? -9.405 120.560 23.438 1.00 205.43 408 TYR D N 1
ATOM 12732 C CA . TYR D 2 408 ? -10.472 119.740 23.998 1.00 198.04 408 TYR D CA 1
ATOM 12733 C C . TYR D 2 408 ? -11.744 120.575 24.095 1.00 187.19 408 TYR D C 1
ATOM 12734 O O . TYR D 2 408 ? -11.845 121.470 24.941 1.00 192.32 408 TYR D O 1
ATOM 12736 N N . ALA D 2 409 ? -12.713 120.276 23.228 1.00 183.69 409 ALA D N 1
ATOM 12737 C CA . ALA D 2 409 ? -13.993 120.986 23.205 1.00 163.93 409 ALA D CA 1
ATOM 12738 C C . ALA D 2 409 ? -14.969 120.309 24.168 1.00 173.66 409 ALA D C 1
ATOM 12739 O O . ALA D 2 409 ? -15.986 119.732 23.782 1.00 161.36 409 ALA D O 1
ATOM 12741 N N . VAL D 2 410 ? -14.638 120.403 25.456 1.00 172.03 410 VAL D N 1
ATOM 12742 C CA . VAL D 2 410 ? -15.353 119.676 26.502 1.00 175.33 410 VAL D CA 1
ATOM 12743 C C . VAL D 2 410 ? -16.133 120.601 27.434 1.00 182.41 410 VAL D C 1
ATOM 12744 O O . VAL D 2 410 ? -17.031 120.122 28.145 1.00 179.18 410 VAL D O 1
ATOM 12748 N N . ARG D 2 411 ? -15.874 121.910 27.412 1.00 169.89 411 ARG D N 1
ATOM 12749 C CA . ARG D 2 411 ? -16.367 122.837 28.427 1.00 172.04 411 ARG D CA 1
ATOM 12750 C C . ARG D 2 411 ? -17.479 123.738 27.896 1.00 167.28 411 ARG D C 1
ATOM 12751 O O . ARG D 2 411 ? -17.414 124.216 26.762 1.00 166.96 411 ARG D O 1
ATOM 12753 N N . ARG D 2 412 ? -18.494 123.985 28.733 1.00 178.63 412 ARG D N 1
ATOM 12754 C CA . ARG D 2 412 ? -19.616 124.842 28.345 1.00 161.32 412 ARG D CA 1
ATOM 12755 C C . ARG D 2 412 ? -19.167 126.220 27.868 1.00 152.15 412 ARG D C 1
ATOM 12756 O O . ARG D 2 412 ? -19.924 126.896 27.162 1.00 156.98 412 ARG D O 1
ATOM 12764 N N . GLU D 2 413 ? -17.951 126.646 28.226 1.00 149.35 413 GLU D N 1
ATOM 12765 C CA . GLU D 2 413 ? -17.440 127.926 27.744 1.00 138.41 413 GLU D CA 1
ATOM 12766 C C . GLU D 2 413 ? -17.395 127.975 26.220 1.00 133.78 413 GLU D C 1
ATOM 12767 O O . GLU D 2 413 ? -17.743 128.998 25.618 1.00 135.95 413 GLU D O 1
ATOM 12769 N N . ILE D 2 414 ? -16.970 126.885 25.576 1.00 137.63 414 ILE D N 1
ATOM 12770 C CA . ILE D 2 414 ? -16.899 126.910 24.118 1.00 132.02 414 ILE D CA 1
ATOM 12771 C C . ILE D 2 414 ? -18.293 126.808 23.511 1.00 127.99 414 ILE D C 1
ATOM 12772 O O . ILE D 2 414 ? -18.546 127.380 22.445 1.00 120.84 414 ILE D O 1
ATOM 12777 N N . PHE D 2 415 ? -19.212 126.096 24.168 1.00 125.35 415 PHE D N 1
ATOM 12778 C CA . PHE D 2 415 ? -20.621 126.138 23.786 1.00 125.32 415 PHE D CA 1
ATOM 12779 C C . PHE D 2 415 ? -21.107 127.576 23.669 1.00 123.00 415 PHE D C 1
ATOM 12780 O O . PHE D 2 415 ? -21.585 128.006 22.612 1.00 126.73 415 PHE D O 1
ATOM 12788 N N . GLU D 2 416 ? -20.982 128.335 24.762 1.00 115.70 416 GLU D N 1
ATOM 12789 C CA . GLU D 2 416 ? -21.442 129.717 24.790 1.00 106.81 416 GLU D CA 1
ATOM 12790 C C . GLU D 2 416 ? -20.685 130.601 23.810 1.00 111.05 416 GLU D C 1
ATOM 12791 O O . GLU D 2 416 ? -21.179 131.676 23.457 1.00 120.15 416 GLU D O 1
ATOM 12793 N N . GLU D 2 417 ? -19.499 130.180 23.367 1.00 107.16 417 GLU D N 1
ATOM 12794 C CA . GLU D 2 417 ? -18.788 130.943 22.349 1.00 108.12 417 GLU D CA 1
ATOM 12795 C C . GLU D 2 417 ? -19.327 130.643 20.955 1.00 112.81 417 GLU D C 1
ATOM 12796 O O . GLU D 2 417 ? -19.446 131.553 20.126 1.00 111.79 417 GLU D O 1
ATOM 12798 N N . ILE D 2 418 ? -19.667 129.380 20.679 1.00 108.85 418 ILE D N 1
ATOM 12799 C CA . ILE D 2 418 ? -20.193 129.026 19.363 1.00 113.17 418 ILE D CA 1
ATOM 12800 C C . ILE D 2 418 ? -21.579 129.628 19.169 1.00 108.63 418 ILE D C 1
ATOM 12801 O O . ILE D 2 418 ? -21.887 130.191 18.112 1.00 99.40 418 ILE D O 1
ATOM 12806 N N . LYS D 2 419 ? -22.441 129.508 20.183 1.00 103.29 419 LYS D N 1
ATOM 12807 C CA . LYS D 2 419 ? -23.721 130.207 20.145 1.00 107.97 419 LYS D CA 1
ATOM 12808 C C . LYS D 2 419 ? -23.514 131.703 19.966 1.00 110.30 419 LYS D C 1
ATOM 12809 O O . LYS D 2 419 ? -24.260 132.362 19.231 1.00 115.05 419 LYS D O 1
ATOM 12814 N N . ARG D 2 420 ? -22.491 132.254 20.619 1.00 106.00 420 ARG D N 1
ATOM 12815 C CA . ARG D 2 420 ? -22.224 133.677 20.479 1.00 100.10 420 ARG D CA 1
ATOM 12816 C C . ARG D 2 420 ? -21.648 133.998 19.105 1.00 101.54 420 ARG D C 1
ATOM 12817 O O . ARG D 2 420 ? -21.841 135.109 18.600 1.00 98.78 420 ARG D O 1
ATOM 12825 N N . GLU D 2 421 ? -20.947 133.044 18.486 1.00 98.74 421 GLU D N 1
ATOM 12826 C CA . GLU D 2 421 ? -20.529 133.225 17.099 1.00 100.54 421 GLU D CA 1
ATOM 12827 C C . GLU D 2 421 ? -21.688 133.022 16.132 1.00 105.02 421 GLU D C 1
ATOM 12828 O O . GLU D 2 421 ? -21.806 133.751 15.140 1.00 104.31 421 GLU D O 1
ATOM 12834 N N . ILE D 2 422 ? -22.536 132.022 16.381 1.00 108.46 422 ILE D N 1
ATOM 12835 C CA . ILE D 2 422 ? -23.645 131.759 15.466 1.00 105.05 422 ILE D CA 1
ATOM 12836 C C . ILE D 2 422 ? -24.611 132.939 15.457 1.00 98.27 422 ILE D C 1
ATOM 12837 O O . ILE D 2 422 ? -25.031 133.413 14.395 1.00 98.30 422 ILE D O 1
ATOM 12842 N N . GLU D 2 423 ? -24.954 133.451 16.642 1.00 93.35 423 GLU D N 1
ATOM 12843 C CA . GLU D 2 423 ? -25.900 134.561 16.715 1.00 94.16 423 GLU D CA 1
ATOM 12844 C C . GLU D 2 423 ? -25.400 135.798 15.977 1.00 92.37 423 GLU D C 1
ATOM 12845 O O . GLU D 2 423 ? -26.210 136.541 15.408 1.00 91.39 423 GLU D O 1
ATOM 12851 N N . VAL D 2 424 ? -24.084 136.039 15.968 1.00 88.20 424 VAL D N 1
ATOM 12852 C CA . VAL D 2 424 ? -23.568 137.210 15.263 1.00 88.19 424 VAL D CA 1
ATOM 12853 C C . VAL D 2 424 ? -23.437 136.923 13.770 1.00 88.42 424 VAL D C 1
ATOM 12854 O O . VAL D 2 424 ? -23.752 137.779 12.936 1.00 88.71 424 VAL D O 1
ATOM 12858 N N . SER D 2 425 ? -23.003 135.711 13.402 1.00 88.46 425 SER D N 1
ATOM 12859 C CA . SER D 2 425 ? -22.970 135.343 11.989 1.00 88.83 425 SER D CA 1
ATOM 12860 C C . SER D 2 425 ? -24.367 135.349 11.383 1.00 89.00 425 SER D C 1
ATOM 12861 O O . SER D 2 425 ? -24.517 135.570 10.175 1.00 89.70 425 SER D O 1
ATOM 12864 N N . ASN D 2 426 ? -25.394 135.120 12.205 1.00 89.07 426 ASN D N 1
ATOM 12865 C CA . ASN D 2 426 ? -26.786 135.334 11.826 1.00 89.38 426 ASN D CA 1
ATOM 12866 C C . ASN D 2 426 ? -27.169 134.487 10.616 1.00 96.99 426 ASN D C 1
ATOM 12867 O O . ASN D 2 426 ? -27.482 135.036 9.552 1.00 97.41 426 ASN D O 1
ATOM 12872 N N . PRO D 2 427 ? -27.159 133.158 10.738 1.00 103.77 427 PRO D N 1
ATOM 12873 C CA . PRO D 2 427 ? -27.511 132.304 9.598 1.00 99.55 427 PRO D CA 1
ATOM 12874 C C . PRO D 2 427 ? -28.967 132.477 9.194 1.00 104.39 427 PRO D C 1
ATOM 12875 O O . PRO D 2 427 ? -29.792 132.999 9.946 1.00 106.14 427 PRO D O 1
ATOM 12879 N N . SER D 2 428 ? -29.275 132.029 7.977 1.00 98.28 428 SER D N 1
ATOM 12880 C CA . SER D 2 428 ? -30.652 132.037 7.497 1.00 102.72 428 SER D CA 1
ATOM 12881 C C . SER D 2 428 ? -31.013 130.710 6.839 1.00 105.22 428 SER D C 1
ATOM 12882 O O . SER D 2 428 ? -32.187 130.331 6.797 1.00 102.79 428 SER D O 1
ATOM 12885 N N . THR D 2 429 ? -30.015 130.003 6.318 1.00 109.47 429 THR D N 1
ATOM 12886 C CA . THR D 2 429 ? -30.224 128.734 5.639 1.00 102.47 429 THR D CA 1
ATOM 12887 C C . THR D 2 429 ? -29.658 127.592 6.472 1.00 106.69 429 THR D C 1
ATOM 12888 O O . THR D 2 429 ? -28.817 127.788 7.352 1.00 107.16 429 THR D O 1
ATOM 12890 N N . LEU D 2 430 ? -30.141 126.381 6.180 1.00 114.45 430 LEU D N 1
ATOM 12891 C CA . LEU D 2 430 ? -29.677 125.205 6.909 1.00 115.88 430 LEU D CA 1
ATOM 12892 C C . LEU D 2 430 ? -28.218 124.894 6.604 1.00 113.34 430 LEU D C 1
ATOM 12893 O O . LEU D 2 430 ? -27.524 124.306 7.441 1.00 111.97 430 LEU D O 1
ATOM 12895 N N . GLU D 2 431 ? -27.737 125.278 5.423 1.00 107.97 431 GLU D N 1
ATOM 12896 C CA . GLU D 2 431 ? -26.325 125.142 5.092 1.00 112.87 431 GLU D CA 1
ATOM 12897 C C . GLU D 2 431 ? -25.470 126.231 5.721 1.00 117.95 431 GLU D C 1
ATOM 12898 O O . GLU D 2 431 ? -24.245 126.200 5.568 1.00 111.63 431 GLU D O 1
ATOM 12900 N N . ASP D 2 432 ? -26.080 127.190 6.417 1.00 113.25 432 ASP D N 1
ATOM 12901 C CA . ASP D 2 432 ? -25.309 128.215 7.109 1.00 109.84 432 ASP D CA 1
ATOM 12902 C C . ASP D 2 432 ? -24.854 127.731 8.484 1.00 111.67 432 ASP D C 1
ATOM 12903 O O . ASP D 2 432 ? -23.661 127.774 8.802 1.00 113.04 432 ASP D O 1
ATOM 12908 N N . ILE D 2 433 ? -25.795 127.268 9.315 1.00 113.75 433 ILE D N 1
ATOM 12909 C CA . ILE D 2 433 ? -25.421 126.748 10.629 1.00 114.20 433 ILE D CA 1
ATOM 12910 C C . ILE D 2 433 ? -24.585 125.490 10.467 1.00 112.60 433 ILE D C 1
ATOM 12911 O O . ILE D 2 433 ? -23.633 125.257 11.222 1.00 108.67 433 ILE D O 1
ATOM 12916 N N . LYS D 2 434 ? -24.938 124.652 9.487 1.00 109.50 434 LYS D N 1
ATOM 12917 C CA . LYS D 2 434 ? -24.150 123.457 9.213 1.00 110.23 434 LYS D CA 1
ATOM 12918 C C . LYS D 2 434 ? -22.703 123.811 8.913 1.00 115.28 434 LYS D C 1
ATOM 12919 O O . LYS D 2 434 ? -21.799 123.025 9.210 1.00 119.36 434 LYS D O 1
ATOM 12921 N N . ALA D 2 435 ? -22.466 124.994 8.341 1.00 112.78 435 ALA D N 1
ATOM 12922 C CA . ALA D 2 435 ? -21.106 125.452 8.084 1.00 111.02 435 ALA D CA 1
ATOM 12923 C C . ALA D 2 435 ? -20.440 125.961 9.356 1.00 117.56 435 ALA D C 1
ATOM 12924 O O . ALA D 2 435 ? -19.290 125.611 9.644 1.00 120.54 435 ALA D O 1
ATOM 12926 N N . ILE D 2 436 ? -21.144 126.799 10.122 1.00 120.09 436 ILE D N 1
ATOM 12927 C CA . ILE D 2 436 ? -20.570 127.319 11.360 1.00 115.27 436 ILE D CA 1
ATOM 12928 C C . ILE D 2 436 ? -20.227 126.172 12.299 1.00 114.33 436 ILE D C 1
ATOM 12929 O O . ILE D 2 436 ? -19.204 126.200 12.995 1.00 117.69 436 ILE D O 1
ATOM 12934 N N . LEU D 2 437 ? -21.075 125.143 12.330 1.00 114.42 437 LEU D N 1
ATOM 12935 C CA . LEU D 2 437 ? -20.856 124.015 13.226 1.00 114.37 437 LEU D CA 1
ATOM 12936 C C . LEU D 2 437 ? -19.759 123.094 12.710 1.00 123.31 437 LEU D C 1
ATOM 12937 O O . LEU D 2 437 ? -18.921 122.629 13.487 1.00 125.00 437 LEU D O 1
ATOM 12942 N N . LYS D 2 438 ? -19.759 122.805 11.404 1.00 125.92 438 LYS D N 1
ATOM 12943 C CA . LYS D 2 438 ? -18.730 121.933 10.843 1.00 122.07 438 LYS D CA 1
ATOM 12944 C C . LYS D 2 438 ? -17.337 122.506 11.074 1.00 123.84 438 LYS D C 1
ATOM 12945 O O . LYS D 2 438 ? -16.375 121.755 11.276 1.00 121.84 438 LYS D O 1
ATOM 12947 N N . LYS D 2 439 ? -17.211 123.838 11.046 1.00 123.58 439 LYS D N 1
ATOM 12948 C CA . LYS D 2 439 ? -15.952 124.484 11.410 1.00 127.99 439 LYS D CA 1
ATOM 12949 C C . LYS D 2 439 ? -15.498 124.079 12.806 1.00 133.24 439 LYS D C 1
ATOM 12950 O O . LYS D 2 439 ? -14.299 124.114 13.111 1.00 142.95 439 LYS D O 1
ATOM 12952 N N . TYR D 2 440 ? -16.437 123.680 13.654 1.00 132.33 440 TYR D N 1
ATOM 12953 C CA . TYR D 2 440 ? -16.204 123.270 15.029 1.00 130.04 440 TYR D CA 1
ATOM 12954 C C . TYR D 2 440 ? -16.612 121.801 15.160 1.00 128.40 440 TYR D C 1
ATOM 12955 O O . TYR D 2 440 ? -16.809 121.101 14.163 1.00 123.65 440 TYR D O 1
ATOM 12964 N N . GLY D 2 441 ? -16.697 121.323 16.401 1.00 126.06 441 GLY D N 1
ATOM 12965 C CA . GLY D 2 441 ? -17.037 119.924 16.619 1.00 121.43 441 GLY D CA 1
ATOM 12966 C C . GLY D 2 441 ? -18.451 119.568 16.188 1.00 126.67 441 GLY D C 1
ATOM 12967 O O . GLY D 2 441 ? -18.669 118.555 15.517 1.00 126.77 441 GLY D O 1
ATOM 12968 N N . LEU D 2 442 ? -19.426 120.398 16.556 1.00 129.17 442 LEU D N 1
ATOM 12969 C CA . LEU D 2 442 ? -20.832 120.015 16.488 1.00 124.07 442 LEU D CA 1
ATOM 12970 C C . LEU D 2 442 ? -21.312 119.839 15.047 1.00 128.37 442 LEU D C 1
ATOM 12971 O O . LEU D 2 442 ? -20.727 120.361 14.092 1.00 125.85 442 LEU D O 1
ATOM 12973 N N . GLY D 2 443 ? -22.411 119.091 14.908 1.00 130.01 443 GLY D N 1
ATOM 12974 C CA . GLY D 2 443 ? -22.991 118.734 13.633 1.00 122.34 443 GLY D CA 1
ATOM 12975 C C . GLY D 2 443 ? -24.475 119.060 13.567 1.00 122.07 443 GLY D C 1
ATOM 12976 O O . GLY D 2 443 ? -24.974 119.956 14.250 1.00 126.64 443 GLY D O 1
ATOM 12977 N N . GLU D 2 444 ? -25.184 118.287 12.734 1.00 120.72 444 GLU D N 1
ATOM 12978 C CA . GLU D 2 444 ? -26.536 118.659 12.318 1.00 120.17 444 GLU D CA 1
ATOM 12979 C C . GLU D 2 444 ? -27.572 118.434 13.410 1.00 129.07 444 GLU D C 1
ATOM 12980 O O . GLU D 2 444 ? -28.562 119.172 13.479 1.00 124.45 444 GLU D O 1
ATOM 12982 N N . SER D 2 445 ? -27.384 117.424 14.253 1.00 131.80 445 SER D N 1
ATOM 12983 C CA . SER D 2 445 ? -28.339 117.165 15.321 1.00 127.64 445 SER D CA 1
ATOM 12984 C C . SER D 2 445 ? -28.197 118.138 16.483 1.00 124.60 445 SER D C 1
ATOM 12985 O O . SER D 2 445 ? -28.937 118.020 17.466 1.00 123.58 445 SER D O 1
ATOM 12987 N N . ALA D 2 446 ? -27.274 119.095 16.391 1.00 122.91 446 ALA D N 1
ATOM 12988 C CA . ALA D 2 446 ? -27.031 120.045 17.466 1.00 117.47 446 ALA D CA 1
ATOM 12989 C C . ALA D 2 446 ? -27.736 121.382 17.273 1.00 116.90 446 ALA D C 1
ATOM 12990 O O . ALA D 2 446 ? -27.776 122.177 18.217 1.00 119.37 446 ALA D O 1
ATOM 12992 N N . ILE D 2 447 ? -28.281 121.652 16.082 1.00 119.35 447 ILE D N 1
ATOM 12993 C CA . ILE D 2 447 ? -28.883 122.957 15.808 1.00 113.05 447 ILE D CA 1
ATOM 12994 C C . ILE D 2 447 ? -30.019 123.243 16.782 1.00 114.90 447 ILE D C 1
ATOM 12995 O O . ILE D 2 447 ? -30.193 124.380 17.239 1.00 113.38 447 ILE D O 1
ATOM 12997 N N . ARG D 2 448 ? -30.807 122.219 17.117 1.00 115.48 448 ARG D N 1
ATOM 12998 C CA . ARG D 2 448 ? -31.844 122.385 18.129 1.00 123.15 448 ARG D CA 1
ATOM 12999 C C . ARG D 2 448 ? -31.257 122.837 19.458 1.00 126.91 448 ARG D C 1
ATOM 13000 O O . ARG D 2 448 ? -31.912 123.568 20.210 1.00 129.41 448 ARG D O 1
ATOM 13002 N N . ALA D 2 449 ? -30.023 122.426 19.761 1.00 126.01 449 ALA D N 1
ATOM 13003 C CA . ALA D 2 449 ? -29.432 122.782 21.046 1.00 120.14 449 ALA D CA 1
ATOM 13004 C C . ALA D 2 449 ? -29.131 124.272 21.135 1.00 119.77 449 ALA D C 1
ATOM 13005 O O . ALA D 2 449 ? -29.262 124.867 22.210 1.00 117.87 449 ALA D O 1
ATOM 13007 N N . PHE D 2 450 ? -28.721 124.901 20.031 1.00 124.92 450 PHE D N 1
ATOM 13008 C CA . PHE D 2 450 ? -28.424 126.328 20.067 1.00 121.52 450 PHE D CA 1
ATOM 13009 C C . PHE D 2 450 ? -29.657 127.196 19.828 1.00 123.50 450 PHE D C 1
ATOM 13010 O O . PHE D 2 450 ? -29.515 128.370 19.468 1.00 125.73 450 PHE D O 1
ATOM 13018 N N . GLY D 2 451 ? -30.856 126.651 20.019 1.00 129.14 451 GLY D N 1
ATOM 13019 C CA . GLY D 2 451 ? -32.055 127.450 19.909 1.00 127.48 451 GLY D CA 1
ATOM 13020 C C . GLY D 2 451 ? -32.523 127.735 18.502 1.00 122.06 451 GLY D C 1
ATOM 13021 O O . GLY D 2 451 ? -33.242 128.715 18.288 1.00 117.30 451 GLY D O 1
ATOM 13022 N N . TYR D 2 452 ? -32.136 126.912 17.531 1.00 123.21 452 TYR D N 1
ATOM 13023 C CA . TYR D 2 452 ? -32.537 127.075 16.138 1.00 129.13 452 TYR D CA 1
ATOM 13024 C C . TYR D 2 452 ? -33.312 125.844 15.687 1.00 133.84 452 TYR D C 1
ATOM 13025 O O . TYR D 2 452 ? -32.777 124.730 15.705 1.00 133.01 452 TYR D O 1
ATOM 13034 N N . ARG D 2 453 ? -34.564 126.048 15.279 1.00 135.96 453 ARG D N 1
ATOM 13035 C CA . ARG D 2 453 ? -35.386 125.005 14.673 1.00 134.69 453 ARG D CA 1
ATOM 13036 C C . ARG D 2 453 ? -35.462 125.220 13.167 1.00 130.75 453 ARG D C 1
ATOM 13037 O O . ARG D 2 453 ? -35.779 126.323 12.710 1.00 134.30 453 ARG D O 1
ATOM 13045 N N . VAL D 2 454 ? -35.172 124.166 12.402 1.00 135.28 454 VAL D N 1
ATOM 13046 C CA . VAL D 2 454 ? -35.296 124.240 10.952 1.00 131.23 454 VAL D CA 1
ATOM 13047 C C . VAL D 2 454 ? -36.768 124.275 10.570 1.00 136.22 454 VAL D C 1
ATOM 13048 O O . VAL D 2 454 ? -37.605 123.588 11.172 1.00 139.96 454 VAL D O 1
ATOM 13052 N N . ARG D 2 455 ? -37.094 125.085 9.565 1.00 135.70 455 ARG D N 1
ATOM 13053 C CA . ARG D 2 455 ? -38.475 125.326 9.168 1.00 136.81 455 ARG D CA 1
ATOM 13054 C C . ARG D 2 455 ? -38.545 125.315 7.646 1.00 141.40 455 ARG D C 1
ATOM 13055 O O . ARG D 2 455 ? -38.107 126.267 6.992 1.00 148.04 455 ARG D O 1
ATOM 13063 N N . TRP D 2 456 ? -39.102 124.241 7.090 1.00 140.44 456 TRP D N 1
ATOM 13064 C CA . TRP D 2 456 ? -39.109 123.993 5.649 1.00 138.34 456 TRP D CA 1
ATOM 13065 C C . TRP D 2 456 ? -40.239 124.820 5.042 1.00 148.06 456 TRP D C 1
ATOM 13066 O O . TRP D 2 456 ? -41.337 124.322 4.791 1.00 146.74 456 TRP D O 1
ATOM 13077 N N . ILE D 2 457 ? -39.970 126.105 4.800 1.00 140.75 457 ILE D N 1
ATOM 13078 C CA . ILE D 2 457 ? -41.035 127.054 4.487 1.00 146.90 457 ILE D CA 1
ATOM 13079 C C . ILE D 2 457 ? -40.731 127.859 3.230 1.00 153.73 457 ILE D C 1
ATOM 13080 O O . ILE D 2 457 ? -41.441 128.819 2.914 1.00 159.24 457 ILE D O 1
ATOM 13082 N N . GLY D 2 458 ? -39.674 127.492 2.513 1.00 144.91 458 GLY D N 1
ATOM 13083 C CA . GLY D 2 458 ? -39.306 128.211 1.304 1.00 139.59 458 GLY D CA 1
ATOM 13084 C C . GLY D 2 458 ? -40.320 128.083 0.185 1.00 134.18 458 GLY D C 1
ATOM 13085 O O . GLY D 2 458 ? -41.360 127.446 0.355 1.00 135.53 458 GLY D O 1
ATOM 13086 N N . LEU D 2 459 ? -40.033 128.690 -0.969 1.00 130.90 459 LEU D N 1
ATOM 13087 C CA . LEU D 2 459 ? -40.886 128.539 -2.149 1.00 132.30 459 LEU D CA 1
ATOM 13088 C C . LEU D 2 459 ? -40.633 127.156 -2.742 1.00 137.46 459 LEU D C 1
ATOM 13089 O O . LEU D 2 459 ? -39.899 126.979 -3.717 1.00 138.58 459 LEU D O 1
ATOM 13091 N N . GLY D 2 460 ? -41.258 126.154 -2.133 1.00 137.06 460 GLY D N 1
ATOM 13092 C CA . GLY D 2 460 ? -41.069 124.787 -2.578 1.00 133.28 460 GLY D CA 1
ATOM 13093 C C . GLY D 2 460 ? -41.579 123.805 -1.541 1.00 127.48 460 GLY D C 1
ATOM 13094 O O . GLY D 2 460 ? -42.382 124.157 -0.675 1.00 126.52 460 GLY D O 1
ATOM 13095 N N . GLU D 2 461 ? -41.093 122.569 -1.646 1.00 131.12 461 GLU D N 1
ATOM 13096 C CA . GLU D 2 461 ? -41.465 121.508 -0.721 1.00 124.35 461 GLU D CA 1
ATOM 13097 C C . GLU D 2 461 ? -40.264 120.601 -0.499 1.00 124.58 461 GLU D C 1
ATOM 13098 O O . GLU D 2 461 ? -39.428 120.432 -1.388 1.00 114.80 461 GLU D O 1
ATOM 13100 N N . ALA D 2 462 ? -40.186 120.015 0.695 1.00 133.75 462 ALA D N 1
ATOM 13101 C CA . ALA D 2 462 ? -39.074 119.146 1.058 1.00 126.65 462 ALA D CA 1
ATOM 13102 C C . ALA D 2 462 ? -39.429 117.694 0.771 1.00 125.83 462 ALA D C 1
ATOM 13103 O O . ALA D 2 462 ? -40.532 117.243 1.094 1.00 126.18 462 ALA D O 1
ATOM 13105 N N . VAL D 2 463 ? -38.486 116.960 0.182 1.00 136.07 463 VAL D N 1
ATOM 13106 C CA . VAL D 2 463 ? -38.690 115.565 -0.182 1.00 135.82 463 VAL D CA 1
ATOM 13107 C C . VAL D 2 463 ? -37.612 114.714 0.483 1.00 138.58 463 VAL D C 1
ATOM 13108 O O . VAL D 2 463 ? -36.652 115.220 1.067 1.00 141.07 463 VAL D O 1
ATOM 13110 N N . ILE D 2 464 ? -37.794 113.397 0.395 1.00 144.81 464 ILE D N 1
ATOM 13111 C CA . ILE D 2 464 ? -36.792 112.438 0.830 1.00 146.42 464 ILE D CA 1
ATOM 13112 C C . ILE D 2 464 ? -36.573 111.442 -0.298 1.00 149.14 464 ILE D C 1
ATOM 13113 O O . ILE D 2 464 ? -37.422 111.260 -1.173 1.00 151.52 464 ILE D O 1
ATOM 13118 N N . GLU D 2 465 ? -35.413 110.792 -0.263 1.00 151.65 465 GLU D N 1
ATOM 13119 C CA . GLU D 2 465 ? -35.070 109.764 -1.235 1.00 158.39 465 GLU D CA 1
ATOM 13120 C C . GLU D 2 465 ? -33.811 109.046 -0.768 1.00 159.51 465 GLU D C 1
ATOM 13121 O O . GLU D 2 465 ? -33.006 109.605 -0.016 1.00 164.62 465 GLU D O 1
ATOM 13127 N N . ARG D 2 466 ? -33.665 107.800 -1.215 1.00 161.69 466 ARG D N 1
ATOM 13128 C CA . ARG D 2 466 ? -32.660 106.900 -0.665 1.00 156.28 466 ARG D CA 1
ATOM 13129 C C . ARG D 2 466 ? -31.247 107.337 -1.039 1.00 166.52 466 ARG D C 1
ATOM 13130 O O . ARG D 2 466 ? -31.014 107.961 -2.078 1.00 169.49 466 ARG D O 1
ATOM 13132 N N . THR D 2 467 ? -30.296 106.993 -0.172 1.00 169.52 467 THR D N 1
ATOM 13133 C CA . THR D 2 467 ? -28.886 107.303 -0.389 1.00 168.88 467 THR D CA 1
ATOM 13134 C C . THR D 2 467 ? -28.029 106.040 -0.326 1.00 166.47 467 THR D C 1
ATOM 13135 O O . THR D 2 467 ? -27.141 105.920 0.521 1.00 161.72 467 THR D O 1
#

GO terms:
  GO:0016887 ATP hydrolysis activity (F, EXP)
  GO:0043138 3'-5' DNA helicase activity (F, EXP)

Organism: Archaeoglobus fulgidus (strain ATCC 49558 / DSM 4304 / JCM 9628 / NBRC 100126 / VC-16) (NCBI:txid224325)

InterPro domains:
  IPR001650 Helicase, C-terminal domain-like [PF00271] (316-417)
  IPR001650 Helicase, C-terminal domain-like [PS51194] (316-452)
  IPR001650 Helicase, C-terminal domain-like [SM00490] (340-419)
  IPR006935 Helicase/UvrB, N-terminal [PF04851] (72-210)
  IPR014001 Helicase superfamily 1/2, ATP-binding domain [PS51192] (82-226)
  IPR014001 Helicase superfamily 1/2, ATP-binding domain [SM00487] (70-233)
  IPR027417 P-loop containing nucleoside triphosphate hydrolase [G3DSA:3.40.50.300] (61-237)
  IPR027417 P-loop containing nucleoside triphosphate hydrolase [G3DSA:3.40.50.300] (238-436)
  IPR027417 P-loop containing nucleoside triphosphate hydrolase [SSF52540] (90-421)
  IPR032438 ERCC3/RAD25/XPB helicase, C-terminal domain [cd18789] (295-431)
  IPR040699 DNA 3'-5' translocase XPB, damage recognition domain [PF18458] (8-59)
  IPR050615 ATP-dependent DNA Helicase [PTHR11274] (71-446)

Sequence (1837 aa):
MIAEIYYERGTIVVKGDAHVPHAKFDSRSGTYRALAFRYRDIIEYFESNGIEFVDNAADPIPTPYFDAEISLRDYQEKALERWLVDKRGCIVLPTGSGKTHVAMAAINELSTPTLIVVPTLALAEQWKERLGIFGEEYVGEFSGRIKELKPLTVSTYDSAYVNAEKLGNRFMLLIFDEVHHLPAESYVQIAQMSIAPFRLGLTATFEREDGRHEILKEVVGGKVFELFPDSLAGKHLAKYTIKRIFVPLAEDERVEYEKREKVYKQFLRARGITLRRAEDFNKIVMASGYDERAYEALRAWEEARRIAFNSKNKIRKLREILERHRKDKIIIFTRHNELVYRISKVFLIPAITHRTSREEREEILEGFRTGRFRAIVSSQVLDEGIDVPDANVGVIMSGSGSAREYIQRLGRILRPSKGKKEAVLYELISRGTGEVNTARRRKMLPKELLDVRRAKGRIFPKFADERDYELAEKVIEIFKKGLGKKYGNLMKQARKLENAKNFKKVRGFIRVLENHCIEKSCAFDVDSELEPRKVRMLLFEHGFVTSKKERDRVLEYVARYFSTTPETVERAMYADREEELILTKFRPLTPDNLIKLYNLSLLQTTLFNALRLTFWASDRHKEIFRSIKRLGLMYELYEDSGRLMVEVTGAATLLKMTRKYGVSFAKLIPWILRAKNWFIRAEISDFDRLYIMEIDDRIRDLFPDVEERLSYDSTLEEEFARKMQMLGYEVEREPDVVKAGKYAFIPDFAVNLGDKKVYIEIAGFWTDEYLRKKAEKIKSSSIPLILIAREDFGDGGANVKDVILFSRKIPYGEVIKALKRYKPEKKVEGDVVELENFAEVPSEYVIAGKYAVRREIFEEIKREIEVSNPSTLEDIKAILKKYGLGESAIRAFGYRVRWIGLGEAVIERTSSHHHHHSSGLVPRGSHMQMIAEIYYERGTIVVKGDAHVPHAKFDSRSGTYRALAFRYRDIIEYFESNGIEFVDNAADPIPTPYFDAEISLRDYQEKALERWLVDKRGCIVLPTGSGKTHVAMAAINELSTPTLIVVPTLALAEQWKERLGIFGEEYVGEFSGRIKELKPLTVSTYDSAYVNAEKLGNRFMLLIFDEVHHLPAESYVQIAQMSIAPFRLGLTATFEREDGRHEILKEVVGGKVFELFPDSLAGKHLAKYTIKRIFVPLAEDERVEYEKREKVYKQFLRARGITLRRAEDFNKIVMASGYDERAYEALRAWEEARRIAFNSKNKIRKLREILERHRKDKIIIFTRHNELVYRISKVFLIPAITHRTSREEREEILEGFRTGRFRAIVSSQVLDEGIDVPDANVGVIMSGSGSAREYIQRLGRILRPSKGKKEAVLYELISRGTGEVNTARRMLPKELLDVRRAKGRIFPKFADERDYELAEKVIEIFKKGLGKKYGNLMKQARKLENAKNFKKVRGFIRVLENHCIEKSCAFDVDSELEPRKVRMLLFEHGFVTSKKERDRVLEYVARYFSTTPETVERAMYADREEELILTKFRPLTPDNLIKLYNLSLLQTTLFNALRLTFWASDRHKEIFRSIKRLGLMYELYEDSGRLMVEVTGAATLLKMTRKYGVSFAKLIPWILRAKNWFIRAEISDFDRLYIMEIDDRIRDLFPDVEERLSYDSTLEEEFARKMQMLGYEVEREPDVVKAGKYAFIPDFAVNLGDKKVYIEIAGFWTDEYLRKKAEKIKSSSIPLILIAREDFGDGGANVKDVILFSRKIPYGEVIKALKRYKPEKKVEGDVVELENFAEVPSEYVIAGKYAVRREIFEEIKREIEVSNPSTLEDIKAILKKYGLGESAIRAFGYRVRWIGLGEAVIERT

CATH classification: 3.40.91.30

Secondary structure (DSSP, 8-state):
--EEEEEETTEEEEES-S--TT-EEETTTTEEEEEGGGHHHHHHHHHHTT--EEEES--PPP---------B-HHHHHHHHHHHHHTEEEEE-SSHHHHHHHHHHHHHHH-S-EEEEESSHHHHHHHHHHGGGG-GGGEEEBSSS-B---SEEEEEHHHHHHTHHHHGGG-SEEEEESGGGTTSTTTHHHHHT---SEEEEEE---S-STTTHHHHHHHT--EEEE--HHHHTTSPPPSEEB-EEEEPPPHHHHHHHHHHHHHHHHHHHHHT---SSTTHHHHHHHHH---SHHHHHHHHHHHHHHHHHT-HHHHHHHHHHHHHTTTS-EEEE-S-HHHHHHHHHHHT--EE-TTS-HHHHHHHHHHHHTTS-SEEEESSTTSSSSPPPPBSEEEESS-SSTTTHHHHHHHHTB-PPTTSS-EEEEEEEE---S---------/---SSS--EEE-SSBEEE----GGGHHHHHHHHHHHHHTTTSBHHHHHHHHHHT--TTTHHHHHHHHHHHHHHIIIIIEEEE-SSSS-HHHHHHHHHHS----SHHHHHHHHHHHHHHTTS-HHHHHHHTTTTSGGGSEEEEE----HHHHHHHHHHHHHHHHHHTEEEEEE-BSS-HHHHHHHHHHHT--EEEE--SSSS--EEEEE---SSSTTTTHHHHTTSHHHHTTSS-BEEEEEE-SSSS-EEEEEEGGGGGGS--------SS-TT-HIIIIIHHHHHTTS-B-SS-----SSB----EEEE-SS-EEEEE------HHHHHHHHHHHHHTT---EE---TTTS------SSS-----SS-TTHHHHHHS---TT-SS----SS-SSTTT-TTSTTS--SPPPPHHHHHHHHHHHHHS---BHHHHHHHHHTTT--GGG-SSSSEEEEE-SSS--BEEE-/-------SSEEEEETTEEEEEEEEEEETTEEEEES-S--TT-EEETTTTEEEEEGGGHHHHHHHHHHTT--EEEES--PPP--------EE-HHHHHHHHHHHHHSEEEEE-SSHHHHHHHHHHHHHHH-S-EEEEESSHHHHHHHHHHHGGG-GGGEEEESSS-B---SEEEEEHHHHHHTTTTTSSS-SEEEEESGGGTTSTTTHHHHHT---SEEEEEES-----TTTHHHHHHHT--EEE---S-SSTTTS---EEEEEEEEEEPHHHHHHHHHHHHHHHHHHHHTT---SSGGGHHHHTTTT---TTHHHHHHHHHHHHHHHHT-HHHHHHHHHHHHTTTTS-EEEE-S-HHHHHHHHHHHT--EE-SSS-HHHHHHHHHHHHTTS-SEEEESS---SSTT----SEEEEE-SSS--HHHHHHHHHH----TT-S-EEEEEEEEEEES---SS--/---GGG--EEEETTEEEE----GGGHHHHHHHHHHHHHT-SSBHHHHHHHHHTT--TTTHHHHHHHHHHHHHHHHHTSEEEE-S-SS-HHHHHHHHHHT----SHHHHHHHHHHHHHTTTS-HHHHHHTTTTTSTTT-EEEEE----HHHHHHHHHHHHHHHHHHTEEEEEEEESS-HHHHHHHHHHTT--EEEEEETTEEEEEEE-GGG--SSHHHHHHHHHTTHHHHHTSSSEEEEEEEE-SS-EEEEEEEGGGGGGS------SSS-HHHHHHHHHHHHHGGGTS-EESS-----SSB---SEEEE-SS-EEEEEE--S--HHHHHHHHHHHHHTT--EEEEEETTTS------TTTEEEESS--HHHHHHHHHTTSS-HHHH-S-S---S-S--S-S-SSSSS---SHHHHHHHHHHHHHH---BHHHHHHHHHTSS--GGGTTTTTEEE---SSS-EEEEE-

Nearest PDB structures (foldseek):
  6p66-assembly2_D  TM=7.843E-01  e=5.800E-74  Archaeoglobus fulgidus DSM 4304
  8gy8-assembly1_B  TM=8.268E-01  e=2.011E-39  Pyrococcus furiosus DSM 3638
  6p4w-assembly1_B  TM=7.898E-01  e=2.779E-31  Sulfurisphaera tokodaii str. 7
  6p4o-assembly2_D  TM=6.270E-01  e=1.473E-31  Sulfurisphaera tokodaii str. 7
  8jpu-assembly4_D  TM=2.198E-01  e=1.121E-01  Streptomyces fradiae

B-factor: mean 116.03, std 42.13, range [49.29, 271.2]

Radius of gyration: 48.5 Å; Cα contacts (8 Å, |Δi|>4): 3217; chains: 4; bounding box: 143×133×76 Å

Foldseek 3Di:
DAKEWAAAQQKIWIDHDDPQPQWDDDPVVRTTMHGLQCLCSRVCVCQLLVGDYYYNHADAQDFFQAFDFQWAFPVLVVQLVLCVLQLFEEEEDADDVSLLSSVQQNCNAVRWQEEEEEADVVVLVVSLVVVCSSPNQQEEEDEPVDHDRGSYYYYYLVRLLVVLRVQARYTQAYEYEQCVVQLDPSSVSNQRRHNRSGAYYYHHDDCDDPNSLVVRCVRGRYYRYYDHVVNVVVDDGQFEIETEGAWEAAPVLVVLLVVLVCLLSVVVSVVSDDDSDPVCLVVVCPVVPPDDCSVVNVVSSVVNVVSQLVRPRLLVVVVVVCVVPVPWAEEEEEQDVVVQVVNCVVPVAAEDEPPDDPVVVVVNQVCCLPVNGRYYYYHPQLPPPDDGAATQEYEYSVLDVVPVCSLVSRSVRYAHDVPDRGGYYYYYHYDHHGDRGDPSPDD/DFDPVLAAWDDDPFAIGGPADDPVCQVLLVVLLVLLVVQAQHQQLVSVVVLQVSDDDPCNSPSVLLSVQLLCCCVPPFFDWDQPAPDQQVVLQVQLVVVPDDDDPVVNVVSLVVSCVVVVHHSVSSVCSNPSVDRRNIGTHGGDDDRSLQSSQSSRLVSVLVQVLQFFKKKKWFDDQPQVLVLLCQLLQFQKFWFPPPHHPTIMMMGTQQDDPCNVVSSVSVSVSVVSRLQGQWMKMKTWGDDDPHIHIYIDINVCSSSHDHDDDPPDDDPSNCVCLPPVCVVCVVVFHKDQSDADQDPTGDGFRMWGDDDVDIATEGEGEDDDDVSVVVVVVVCVVRVHRYHYEYEQPPDDDDDADDPHGFYHDPHRPVRSVVVVVPSVDPVPDDDDPQDPPCVVPDCPVVPPDDHDDDDPVVVVVLLVVVVPVDDDALVRNQVSPCVDDGDNVPCVPSPDDHDDPDPDDDDDDDD/DDDDDDDAFDWDDDDPDIAGEWEWAADQQKTFIDRDDPQPQFDQPVVVRTTIHGLLCLVVSVVVCVVVVPHYYYNHADEADFDQFQFWQKADLVLVVLLVLCVLQLFEEEEDAADVSVLSSVVVNCNVPRWQEEEEAADVVVVVVNLVVVCSSPNVQEEECEPVDHDGGSHYYYYLVRLLVCLRVQANHTQEYEYAQCVVQLPPRSLSSLRSHNRSGYYYYRNDDPDDPPSQVSSCVRRRYHRYDDHCDDCNPNPDQQAIETEGAFAAAPVLVVLLVVLVVLLVVVCVVVPDDDSDLVCLVVVLVVVVDDDCSVVNVVSSVVSQVSFLVGPRVLVVVVVVCVVVVPWAEEEEELDQVSQVVNCVPVVAAEEEPPDDPVSVVVSLVCSVPVNGRYHYYHDLQCDDPSQHETQEYEYRGGADDPSVSVVSNSVSHDHDPVPNGGYYYYYHYDHYDHHDDPPD/DFDPVLQAWDDDDQAIEGPADDDVCLVVLVVLQCLPVVLAWFQQLVSVVVQQVPDDPPCNSVSVLLSRLQVVCAVPPFFDWDQPLPPAAVVLQVQLCVLPDDDDPVRNVVSLCVVCVVPVHHSVSSVCSHPSPPSRNITTNGGGDDRSLQSSQSSRLVSVLVQQLQFQKKKKFFDDDVQVLLLLCVLLLWQWWWADDVHTIMIMTGHLNNADPPSVSNSVSVSVSVVSRLVGDWMKMWTWGDDPVGIHIYIDTNVVSSSHDDDDDDDDSNVVVVVVLVVVQVVCVVPAHKDQADDDADNIGDGFRIWTDDPVDIATEAENQEDEAVSQVVVQVVCVVVVPRYAYEYECVRYDDYDDPVRRYHHDDPDVVVSVVVSVVVSPDDCVSPVDDPDCDVVPDDDAWCPPDPDHPHDCVVVVVLLVVCVVVPDDDLVVNQVSPVVGRDHNVCCVVSVDDDDQDPPDDDDDDDD

Solvent-accessible surface area: 90128 Å² total; per-residue (Å²): 164,88,2,27,0,94,30,36,66,0,26,1,0,2,52,58,31,62,70,5,43,94,24,63,115,20,97,153,54,53,19,66,75,11,74,0,21,52,14,77,60,1,29,71,45,1,106,54,94,45,48,133,49,40,58,108,1,24,40,45,1,25,2,37,85,8,60,21,44,14,42,3,116,57,41,6,4,104,0,1,52,117,1,32,90,89,26,68,0,2,1,12,4,9,61,49,61,2,12,9,66,1,0,8,6,0,0,2,30,32,2,30,2,1,3,0,0,0,1,0,33,28,36,0,84,96,2,26,75,51,0,28,102,14,19,104,121,76,3,0,4,18,0,63,139,94,108,60,73,78,8,0,0,0,0,7,0,29,17,0,86,80,33,10,99,69,6,0,29,50,3,24,0,1,0,0,17,37,3,65,15,0,12,20,158,34,3,14,69,7,0,38,24,8,0,1,16,44,4,0,0,1,18,47,52,74,63,98,63,102,43,105,54,139,59,7,50,56,1,0,5,28,85,34,16,66,33,125,42,72,47,61,91,70,167,89,85,49,46,20,13,4,58,13,1,6,2,60,6,25,85,98,35,54,45,76,47,90,113,49,31,138,43,29,101,34,49,29,113,85,66,38,98,105,72,109,59,63,50,46,28,11,70,60,12,10,36,82,31,228,68,136,157,7,36,98,3,5,111,11,34,46,30,2,49,38,56,26,38,49,0,27,26,6,15,120,38,0,68,75,2,0,85,110,23,154,152,25,60,0,0,0,6,0,65,71,54,90,2,0,14,84,1,0,32,36,2,0,0,3,4,2,3,135,92,28,62,72,124,17,33,111,50,0,16,62,2,0,148,79,66,84,1,34,3,0,0,0,14,22,4,9,49,82,77,69,100,17,5,64,1,19,2,0,0,4,0,34,6,66,36,112,29,58,66,65,8,97,93,0,1,176,30,15,139,39,16,88,92,62,122,101,7,15,0,6,0,0,28,48,41,20,45,34,178,50,72,84,97,54,100,192,156,107,7,68,47,94,28,26,26,25,52,75,62,121,44,48,24,103,2,69,26,3,48,90,137,45,98,70,32,0,66,132,1,7,86,47,0,43,84,3,80,52,100,28,0,18,88,1,46,62,95,0,78,86,41,14,80,18,101,30,14,14,21,0,32,0,0,8,30,2,0,39,51,47,0,51,118,140,2,19,43,48,86,55,105,39,110,26,93,9,40,127,0,7,13,37,0,1,81,72,41,28,6,2,46,75,79,61,35,71,58,10,8,86,92,0,2,162,144,42,100,42,73,40,102,34,0,85,161,0,2,27,8,60,29,39,65,88,21,33,0,49,93,14,121,117,26,55,13,49,68,0,7,65,44,2,0,26,1,0,2,32,10,16,7,44,63,0,35,127,12,42,20,75,6,44,46,30,64,76,82,5,83,64,17,18,50,34,24,2,20,53,51,55,22,44,114,57,124,46,94,116,12,22,46,15,46,16,63,8,58,62,112,58,48,66,75,65,79,6,77,27,25,12,60,22,7,40,61,6,25,56,9,188,26,6,51,7,96,1,55,31,49,118,172,157,74,63,26,68,23,85,5,64,39,209,38,45,82,43,9,40,145,63,156,37,89,93,84,110,91,79,57,102,31,77,57,20,79,72,40,27,74,76,52,42,100,95,49,69,48,47,59,103,46,99,59,69,58,100,66,24,60,47,26,38,35,23,44,60,51,89,99,70,63,22,26,28,29,44,38,19,20,49,54,71,93,40,39,64,76,52,58,72,58,32,84,90,63,89,46,75,32,43,80,42,46,37,59,77,76,38,89,84,69,92,96,56,116,107,87,56,27,59,16,64,112,93,42,94,43,56,22,48,80,61,58,92,73,62,61,88,100,70,112,100,95,76,92,70,106,74,77,74,67,58,107,81,25,57,11,22,66,15,61,76,73,178,159,61,62,52,134,81,58,24,57,63,44,102,61,55,11,80,106,70,126,19,85,34,17,89,68,18,58,71,60,29,50,97,83,43,79,39,105,50,34,30,187,69,46,39,51,34,75,95,41,112,29,152,67,60,8,41,25,38,141,99,162,108,98,158,154,58,155,66,30,24,125,45,105,103,72,118,148,110,76,82,0,1,26,0,59,36,50,143,1,26,0,0,5,84,42,27,54,155,2,62,99,22,66,117,54,94,162,49,44,16,66,27,7,75,0,8,53,12,86,74,1,33,54,53,2,133,88,75,77,50,82,47,14,59,81,1,29,70,60,14,114,32,49,146,6,81,20,83,14,43,2,36,38,70,14,0,31,1,2,56,136,1,24,59,90,62,54,1,2,3,31,14,36,64,35,55,2,13,11,58,4,0,9,6,0,0,3,35,29,9,19,7,0,4,0,0,0,1,0,37,26,31,0,79,82,8,40,74,93,0,28,68,15,17,82,127,72,22,2,14,11,2,68,132,96,104,71,58,61,12,0,0,0,2,10,0,32,14,0,86,81,40,8,78,93,6,1,23,61,0,25,0,1,0,0,0,8,4,62,14,0,6,14,159,22,4,16,66,5,0,47,23,5,0,0,14,49,0,0,0,0,6,42,60,65,76,83,74,85,66,103,81,71,62,7,59,73,2,0,12,36,69,35,23,77,39,67,91,127,63,68,75,75,99,75,130,52,47,11,41,0,16,9,8,11,0,27,4,27,120,93,26,56,61,54,25,71,130,67,54,61,49,23,43,68,26,33,69,93,67,66,43,102,44,202,38,46,109,31,3,19,37,43,8,1,4,48,33,142,47,130,134,5,38,90,2,0,57,9,11,15,45,2,64,115,35,2,14,27,0,32,1,0,16,121,26,0,75,36,8,0,55,126,25,115,103,49,29,1,2,0,26,1,159,23,58,90,0,0,32,77,0,0,74,39,0,1,2,2,4,1,3,111,56,26,50,78,140,23,90,61,49,5,31,110,4,10,73,73,84,104,8,36,3,0,0,1,16,19,23,22,36,55,30,91,68,61,15,97,2,24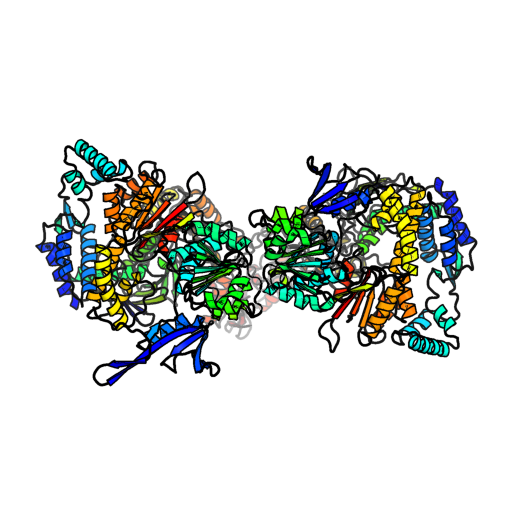,2,0,2,3,3,6,2,63,38,27,22,60,84,14,0,51,93,4,1,79,19,14,38,50,50,206,75,75,100,42,1,27,0,17,0,1,9,14,49,13,60,34,92,8,90,74,72,111,116,73,10,71,69,52,22,19,5,9,113,61,58,105,20,123,6,86,3,104,19,0,46,83,144,16,95,64,26,0,92,100,1,16,30,27,1,106,168,15,46,56,99,36,1,19,41,2,37,103,103,0,80,86,62,19,78,31,57,36,4,13,33,0,17,0,0,14,17,10,1,46,67,71,3,50,83,72,12,22,43,58,65,45,94,28,172,47,118,8,51,55,0,11,39,31,1,4,84,94,24,14,0,28,40,70,68,41,46,74,163,14,2,57,107,7,5,174,152,50,120,36,70,52,52,36,0,74,199,5,3,31,5,54,10,66,83,87,25,54,2,70,40,19,130,118,35,90,18,64,35,1,8,70,37,0,0,28,11,0,0,5,6,2,0,60,31,0,46,123,1,30,4,62,5,42,35,103,62,74,62,3,39,31,3,0,35,74,23,9,1,10,6,93,5,72,84,62,100,69,127,41,45,5,36,0,33,0,3,46,79,20,85,57,37,29,121,31,3,0,49,19,2,0,110,1,1,49,60,0,2,30,5,162,74,0,111,5,106,0,42,0,34,35,82,121,110,97,10,36,3,76,5,18,32,189,35,47,126,41,5,49,94,132,171,75,88,91,95,77,10,66,86,26,108,115,125,29,68,171,55,30,62,92,28,45,97,132,25,76,36,36,78,102,32,152,33,76,41,156,156,8,40,10,11,27,22,3,36,56,107,93,140,64,55,33,55,24,12,41,13,28,42,14,22,37,146,36,32,36,58,26,29,120,38,14,58,89,58,78,70,64,35,28,28,48,5,46,60,70,29,13,32,70,45,98,95,51,110,39,69,22,22,70,21,112,104,81,40,55,53,92,32,60,64,18,56,72,64,68,52,143,42,85,204,72,79,52,94,73,87,18,80,61,91,97,90,106,110,88,48,17,32,98,101,66,94,85,76,23,92,50,144,72,66,46,20,39,14,60,156,64,0,56,117,64,90,12,79,24,36,74,55,6,49,60,20,2,78,83,100,50,30,39,90,42,3,14,80,45,10,26,6,158,55,147,108,57,29,80,47,61,17,25,12,92,82,105